Protein 7Y4I (pdb70)

Secondary structure (DSSP, 8-state):
----PPP------SPPP--HHHHHHHHHHHTT-HHHHHHHHHHHHHH-TT-HHHHHHHHHHHHHTT-HHHHHHHHHHHHHH-TT-HHHHHHHHHHHHHTT-HHHHHHHHHHHHHH-TT-HHHHHHHHHHHHHHHHHHHHTT-HHHHHHHHHHHHHH-TT-HHHHHHHHHHHHHTT-HHHHHHHHHHHHHH-TT-HHHHHHHHHHHHHTT-HHHHHHHHHHHHHH-TT-HHHHHHHHHHHHHHHHHHHTTT-HHHHHHHHHHHHHH-TT-HHHHHHHHHHHHHTT-HHHHHHHHHHHHHH-TT-HHHHHHHHHHHHTTT-HHHHHHHHHHHHHH-TT-HHHHHHHHHHHHHHT-HHHHHHHHHHHHHH-TT-HHHHHHHHHHHHHHT-HHHHHHHHHHHHHH-TT-HHHHHHHHHHHTTT---SSSHHHHHHHHHHHHHHHTSPPP--------TTS-EEEEEEES--SSSTTHHHHHHHHHS---SSEEEEEEE--SS--HHHHHHHHHHHHHT-EEEE-TT--HHHHHHHHHHTT-SEEEE--TTSTT--HHHHHT--SSEEEE-SS-SS----TT--EEEEETTTS-TT-----SSEEEEESS-S------TT--PPPPPTHHHHSS-EEEE-S-TTT--HHHHHHHHHHHHHSTT-EEEEE-GGGGSHHHHHHHHHHHHHTT--GGGEEEEPP---HHHHHHGGGG-SEEE--SSS--SHHHHHHHHTT--EEEE--SSGGGSHHHHHHHHHT-GGGEESSHHHHHHHHHHHTT-HHHHHHHHHHHHHHHHHSTTS-HHHHHHHHHHHHHHHHHHHHH-/----------SPPP--HHHHHHTT-HHHHHHHHHHHHHH-TT-HHHHHHHHHHHHHTT-HHHHHHHHHHHHHHSSS-HHHHHHHHHHHHHHT-HHHHHHHHHHHHHH-TT-HHHHHHHHHHHHHHHHHHHHTT-HHHHHHHHHHHHHH-TT-HHHHHHHHHHHHHTT-HHHHHHHHHHHHHH-TT-HHHHHHHHHHHHHTT-HHHHHHHHHHHHHH-TT-HHHHHHHHHHHHHHHHHHHHTT-HHHHHHHHHHHHHH-TT-HHHHHHHHHHHHHTT-HHHHHHHHHHHHHH-TT-HHHHHHHHHHHHTTT-HHHHHHHHHHHHTT-TT-HHHHHHHHHHHHHHT-HHHHHHHHHHHHHH-TT-HHHHHHHHHHHHHTT-HHHHHHHHHHHHHH-TT-HHHHHHHHHHHTTT---SSSHHHHHHHHHHHHHHHTS-----------TTS-EEEEEEES--SSSHHHHHHHHHHHH--TTTEEEEEEE--SS--HHHHHHHHHHHHHT-EEEE-TT--HHHHHHHHHHTT-SEEEES-TTSTT--HHHHHT--SSEEEE-SS-SS----TT--EEEEETTTS-TT-----SSEEEEESS-S------TTS-PPPPPHHHHHSS-EEEE-S-GGG--HHHHHHHHHHHHHSTT-EEEEEEGGGGSHHHHHHHHHHHHTTT--GGGEEEEEP-S-HHHHHTGGGG-SEEE--SSS--SHHHHHHHHTT--EEEE--SSHHHHHHHHHHHHHT-GGGEESSHHHHHHHHHHHHH-HHHHHHHHHHHHHHHHSSTTT-HHHHHHHHHHHHHHHHHHHHHT-

GO terms:
  GO:0036066 protein O-linked glycosylation via fucose (P, IDA)
  GO:0046922 peptide-O-fucosyltransferase activity (F, IDA)
  GO:0005634 nucleus (C, EXP)
  GO:0005737 cytopl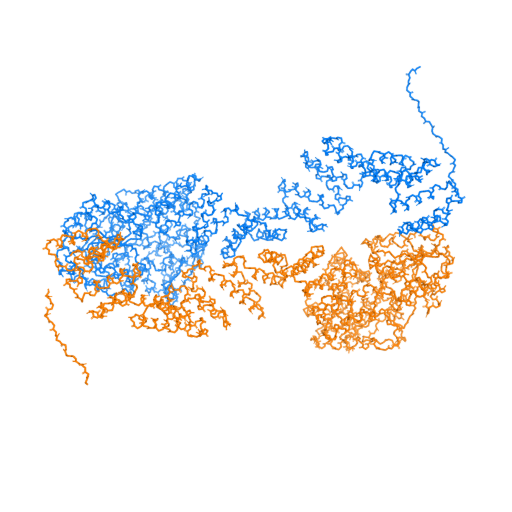asm (C, EXP)
  GO:0005515 protein binding (F, IPI)
  GO:0005634 nucleus (C, IDA)
  GO:0005737 cytoplasm (C, IDA)
  GO:0016262 protein N-acetylglucosaminyltransferase activity (F, TAS)
  GO:0005634 nucleus (C, TAS)
  GO:0009740 gibberellic acid mediated signaling pathway (P, TAS)
  GO:0009938 negative regulation of gibberellic acid mediated signaling pathway (P, IGI)
  GO:0009736 cytokinin-activated signaling pathway (P, IMP)
  GO:2000377 regulation of reactive oxygen species metabolic process (P, IMP)

B-factor: mean 86.93, std 27.13, range [17.06, 190.34]

Foldseek 3Di:
DDDDDDDDDDDDDDDDDDDDLLVVLVVCVVVVVLVVSLVSLVVVCVVPVLPLSSLQSNLVSVVVVVPQVVSVVSLVSSCVSPVLALSSLQVNLVSCVVVPVLVSNLVSLVSSCVSPVPPVSSLVVNLVSLLVVLVVCVVVVVNVVSLVSLVVNCVSPVLALVSLQVNLVSCVVVVVNVSSLVSLVSSCVSPVLPLVSLLVNLVSCVVVPNLVSSLVSLVSSCVNPVVPLVSLLVNLVSLQVVLVVVVVVPCNPVSLVSLVVSCVSPVQPLSSLQVNLVSCVVVVVNVVSLVSLVSSCVSPVLPLVSLLVNLVSVVVVVVLVSSLVSLVSSCVNVVQDLSSLQVNLLSCLVVLVLVSSLVSLVSSCVSPVLPLVSLQSNLVSCVQLQNLVVSLVSLVSSCVSPVLDLSSLLSNLQSCLLPDFQPDQVSQVSLQVNQVVLLVPAAADPDAPFDQDLQAQAEEEEEEQQQAPHLLVQFVVQCLQAADCPSYNYEYAHQHPDHDPSNVVSQVSSVVNPHHYHDCHPPQLVSVLVVCRVVSHAEYEYEAQSHPPGSCSSQSNLSHQAYEYANHGQAANSHLSHAEYEFACQLPNPPFPHDYSHHYDHFPAGSTAGDDDPLQDAAAFACCVVPVAAEEEFADRSNSCDLVVLLLVLVLCVVGDPYAYEYEYQSVVPVVSVCVVQVSSVVSPDHNVRYHYHYDDPDNNVVLVCLSVHLAYEFGPPQTDQSRCVSNLLNLHHYAAEAHRGSSRRNVCSLCVQLPHNVSYAHDSVRNSVSSVVVRPPSVVSSVRSNPSNVSSCVGPNHNRNVVRVRVVVVVSVVSVVSSVD/DDDDDDDDDDDDDDDPLVVVVVVVVLPVSLVVLVVVCVVPVLPLVSLLSNLVSVVVVVNLVVSLVSLVVSCVSPPLALSSLQVNLVSCVVVPNLVVSLVSLVSSCVSPVPPLSSLLSNLVSLLVVLVVCVVVVVNVVSLVSLVVNCVSPVLDLSSLQSNLVVCVVVPVNVSSLVSLVSSCVSPVLDLSSLQVNLVSCVVVPNLVSSLVSLVSNCVNPVVPLVSLLVNLVSLQVVLVVVVVVPDLVVSLVSLVVSCVSPVQPLSSLQSNLVSVVVVVVNVVSLVSLVSSCVSPVLPLVSLQVNLVSVVLVVVLVSSLVSLVSSCVNVVLPLSSLLSNLLSCLVVLVLVSSLVSLVSSCVSPVLPLVSLQVNLVSCLQLQNLVSSLVSLVSSCVSPVLPLRSLLVNLQSCLLPDQPPDAPSVVSLQVNQVVLLVVAAADDDAPADQDQQAQAEAEEEEQAQAPDLVVQFVVLCLQQPQCVRYAYAYAHQHSDHDPSNVVSVVSSVVNPHHYHDCHPPQLCVVLVVCRVVVHAEYEYEAQSHPPGSCSSLSRLSHLAYEYENHGQAASSHLSHAEYEFACQLQNPPFPHDHNHHYDHFPQGSTAGADDPLQDAQAFQCCVVPVAAEEEFADRSNNCDLVNLLLVLLLPVLGPLYAYEYEGASVVPVVSVVVVQVSNVVSVDHDVRYHYHYDDDDNNVVLVVCNVHLAYEFGPPQTDQSRQVSCLQSLHHYQAEAGNGSRRRNVCSVCVQLPNNVSYHDDSVRSSVSSVVSRPDVVVSRVSSNCRNVSRCPTRNHDSNVRNVRVVVSVSVSSNCVSVPD

Sequence (1637 aa):
FSNGSRSSSSSAGVLSPSNDTLSYANILRARNKFADALALYEAMLEKDSKNVEAHIGKGICLQTQNKGNLAFDCFSEAIRLDPHNACALTHCGILHKEEGRLVEAAESYQKALMADASYKPAAECLAIVLTDLGTSLKLAGNTQEGIQKYYEALKIDPHYAPAYYNLGVVYSEMMQYDNALSCYEKAALERPMYAEAYCNMGVIYKNRGDLEMAITCYERCLAVSPNFEIAKNNMAIALTDLGTKVKLEGDVTQGVAYYKKALYYNWHYADAMYNLGVAYGEMLKFDMAIVFYELAFHFNPHCAEACNNLGVLYKDRDNLDKAVECYQMALSIKPNFAQSLNNLGVVYTVQGKMDAAASMIEKAILANPTYAEAFNNLGVLYRDAGNITMAIDAYEECLKIDPDSRNAGQNRLLAMNYINEGLDDKLFEAHRDWGWRFTRLHPQYTSWDNLKDPERPITIGYISPDFFTHSVSYFIEAPLTHHDYTKYKVVVYSAVVKADAKTYRFRDKVLKKGGVWKDIYGIDEKKIASMVREDKIDILVELTGHTANNKLGTMACRPAPVQVTWIGYPNTTGLPTVDYRITDSLADPPDTKQKQVEELVRLPDCFLCYTPSPEAGPVSPTPALSNGFVTFGSFNNLAKITPKVLQVWARILCAVPNSRLVVKCKPFCCDSIRQRFLTTLEQLGLESKRVDLLPLILFNHDHMQAYSLMDISLDTFPYAGTTTTCESLYMGVPCVTMAGSVHAHNVGVSLLTKVGLGHLVAKNEDEYVQLSVDLASDVTALSKLRMSLRDLMAGSPVCNGPSFAVGLESAYRNMWKKYCKGGSRSSSSSAGVLSPSYANILRARNKFADALALYEAMLEKDSKNVEAHIGKGICLQTQNKGNLAFDCFSEAIRLDPHNACALTHCGILHKEEGRLVEAAESYQKALMADASYKPAAECLAIVLTDLGTSLKLAGNTQEGIQKYYEALKIDPHYAPAYYNLGVVYSEMMQYDNALSCYEKAALERPMYAEAYCNMGVIYKNRGDLEMAITCYERCLAVSPNFEIAKNNMAIALTDLGTKVKLEGDVTQGVAYYKKALYYNWHYADAMYNLGVAYGEMLKFDMAIVFYELAFHFNPHCAEACNNLGVLYKDRDNLDKAVECYQMALSIKPNFAQSLNNLGVVYTVQGKMDAAASMIEKAILANPTYAEAFNNLGVLYRDAGNITMAIDAYEECLKIDPDSRNAGQNRLLAMNYINEGLDDKLFEAHRDWGWRFTRLHPQYTSWDNLKDPERPITIGYISPDFFTHSVSYFIEAPLTHHDYTKYKVVVYSAVVKADAKTYRFRDKVLKKGGVWKDIYGIDEKKIASMVREDKIDILVELTGHTANNKLGTMACRPAPVQVTWIGYPNTTGLPTVDYRITDSLADPPDTKQKQVEELVRLPDCFLCYTPSPEAGPVSPTPALSNGFVTFGSFNNLAKITPKVLQVWARILCAVPNSRLVVKCKPFCCDSIRQRFLTTLEQLGLESKRVDLLPLILFNHDHMQAYSLMDISLDTFPYAGTTTTCESLYMGVPCVTMAGSVHAHNVGVSLLTKVGLGHLVAKNEDEYVQLSVDLASDVTALSKLRMSLRDLMAGSPVCNGPSFAVGLESAYRNMWKKYCKGE

InterPro domains:
  IPR006597 Sel1-like repeat [SM00671] (186-217)
  IPR006597 Sel1-like repeat [SM00671] (220-251)
  IPR006597 Sel1-like repeat [SM00671] (295-326)
  IPR006597 Sel1-like repeat [SM00671] (329-360)
  IPR011990 Tetratricopeptide-like helical domain superfamily [G3DSA:1.25.40.10] (24-156)
  IPR011990 Tetratricopeptide-like helical domain superfamily [G3DSA:1.25.40.10] (157-190)
  IPR011990 Tetratricopeptide-like helical domain superfamily [G3DSA:1.25.40.10] (191-260)
  IPR011990 Tetratricopeptide-like helical domain superfamily [G3DSA:1.25.40.10] (261-459)
  IPR011990 Tetratricopeptide-like helical domain superfamily [SSF48452] (37-269)
  IPR011990 Tetratricopeptide-like helical domain superfamily [SSF48452] (261-798)
  IPR019734 Tetratricopeptide repeat [PF00515] (186-212)
  IPR019734 Tetratricopeptide repeat [PF00515] (220-253)
  IPR019734 Tetratricopeptide repeat [PF00515] (329-362)
  IPR019734 Tetratricopeptide repeat [PF00515] (397-429)
  IPR019734 Tetratricopeptide repeat [PF13181] (295-323)
  IPR019734 Tetratricopeptide repeat [PS50005] (77-110)
  IPR019734 Tetratricopeptide repeat [PS50005] (152-185)
  IPR019734 Tetratricopeptide repeat [PS50005] (186-219)
  IPR019734 Tetratricopeptide repeat [PS50005] (220-253)
  IPR019734 Tetratricopeptide repeat [PS50005] (295-328)

Structure (mmCIF, N/CA/C/O backbone):
data_7Y4I
#
_entry.id   7Y4I
#
_cell.length_a   127.735
_cell.length_b   130.677
_cell.length_c   141.368
_cell.angle_alpha   90.000
_cell.angle_beta   90.000
_cell.angle_gamma   90.000
#
_symmetry.space_group_name_H-M   'P 21 21 21'
#
loop_
_entity.id
_entity.type
_entity.pdbx_description
1 polymer 'Probable UDP-N-acetylglucosamine--peptide N-acetylglucosaminyltransferase SPINDLY'
2 non-polymer "GUANOSINE-5'-DIPHOSPHATE"
3 water water
#
loop_
_atom_site.group_PDB
_atom_site.id
_atom_site.type_symbol
_atom_site.label_atom_id
_atom_site.label_alt_id
_atom_site.label_comp_id
_atom_site.label_asym_id
_atom_site.label_entity_id
_atom_site.label_seq_id
_atom_site.pdbx_PDB_ins_code
_atom_site.Cartn_x
_atom_site.Cartn_y
_atom_site.Cartn_z
_atom_site.occupancy
_atom_site.B_iso_or_equiv
_atom_site.auth_seq_id
_atom_site.auth_comp_id
_atom_site.auth_asym_id
_atom_site.auth_atom_id
_atom_site.pdbx_PDB_model_num
ATOM 1 N N . PHE A 1 20 ? 81.20300 -1.30900 83.46700 1.000 153.36042 20 PHE A N 1
ATOM 2 C CA . PHE A 1 20 ? 80.40500 -2.25700 82.69800 1.000 150.36908 20 PHE A CA 1
ATOM 3 C C . PHE A 1 20 ? 80.90700 -2.35900 81.25700 1.000 153.28835 20 PHE A C 1
ATOM 4 O O . PHE A 1 20 ? 80.53700 -1.55300 80.40100 1.000 152.59651 20 PHE A O 1
ATOM 12 N N . SER A 1 21 ? 81.76100 -3.35000 80.99500 1.000 153.64304 21 SER A N 1
ATOM 13 C CA . SER A 1 21 ? 82.28800 -3.54600 79.64800 1.000 152.80781 21 SER A CA 1
ATOM 14 C C . SER A 1 21 ? 81.14900 -3.83300 78.67900 1.000 151.51539 21 SER A C 1
ATOM 15 O O . SER A 1 21 ? 80.45500 -4.84600 78.80100 1.000 156.20468 21 SER A O 1
ATOM 18 N N . ASN A 1 22 ? 80.96600 -2.93900 77.71200 1.000 146.95775 22 ASN A N 1
ATOM 19 C CA . ASN A 1 22 ? 79.84600 -3.02400 76.78800 1.000 145.70663 22 ASN A CA 1
ATOM 20 C C . ASN A 1 22 ? 80.27400 -2.44400 75.44900 1.000 142.65025 22 ASN A C 1
ATOM 21 O O . ASN A 1 22 ? 81.37900 -1.91700 75.30000 1.000 142.12743 22 ASN A O 1
ATOM 26 N N . GLY A 1 23 ? 79.38000 -2.54800 74.46800 1.000 138.17174 23 GLY A N 1
ATOM 27 C CA . GLY A 1 23 ? 79.63500 -2.04400 73.13700 1.000 133.21526 23 GLY A CA 1
ATOM 28 C C . GLY A 1 23 ? 79.13300 -0.62900 72.94900 1.000 130.13670 23 GLY A C 1
ATOM 29 O O . GLY A 1 23 ? 78.75100 0.06300 73.89500 1.000 130.15109 23 GLY A O 1
ATOM 30 N N . SER A 1 24 ? 79.13700 -0.20100 71.68700 1.000 129.53048 24 SER A N 1
ATOM 31 C CA . SER A 1 24 ? 78.74400 1.15800 71.33600 1.000 128.97896 24 SER A CA 1
ATOM 32 C C . SER A 1 24 ? 77.37100 1.49200 71.90600 1.000 125.16177 24 SER A C 1
ATOM 33 O O . SER A 1 24 ? 76.50100 0.62700 72.03800 1.000 121.96166 24 SER A O 1
ATOM 36 N N . ARG A 1 25 ? 77.19000 2.75700 72.26800 1.000 123.21141 25 ARG A N 1
ATOM 37 C CA . ARG A 1 25 ? 75.89800 3.22600 72.73400 1.000 123.32065 25 ARG A CA 1
ATOM 38 C C . ARG A 1 25 ? 75.03900 3.66100 71.54900 1.000 123.31875 25 ARG A C 1
ATOM 39 O O . ARG A 1 25 ? 75.49000 3.71800 70.40100 1.000 121.55983 25 ARG A O 1
ATOM 47 N N . SER A 1 26 ? 73.77900 3.96500 71.83800 1.000 122.34970 26 SER A N 1
ATOM 48 C CA . SER A 1 26 ? 72.88000 4.44800 70.80200 1.000 118.30788 26 SER A CA 1
ATOM 49 C C . SER A 1 26 ? 73.25900 5.86700 70.39000 1.000 110.60442 26 SER A C 1
ATOM 50 O O . SER A 1 26 ? 73.69300 6.67800 71.21400 1.000 108.68305 26 SER A O 1
ATOM 53 N N . SER A 1 27 ? 73.09000 6.16400 69.10600 1.000 102.58957 27 SER A N 1
ATOM 54 C CA . SER A 1 27 ? 73.47700 7.44400 68.52900 1.000 94.72188 27 SER A CA 1
ATOM 55 C C . SER A 1 27 ? 72.23800 8.27500 68.22400 1.000 85.79767 27 SER A C 1
ATOM 56 O O . SER A 1 27 ? 71.29100 7.78400 67.60100 1.000 88.06701 27 SER A O 1
ATOM 59 N N . SER A 1 28 ? 72.25500 9.53000 68.65600 1.000 77.89835 28 SER A N 1
ATOM 60 C CA . SER A 1 28 ? 71.20600 10.48700 68.34200 1.000 73.71392 28 SER A CA 1
ATOM 61 C C . SER A 1 28 ? 71.72400 11.45000 67.28500 1.000 73.42956 28 SER A C 1
ATOM 62 O O . SER A 1 28 ? 72.85600 11.93300 67.37400 1.000 76.26927 28 SER A O 1
ATOM 65 N N . SER A 1 29 ? 70.89900 11.71800 66.27700 1.000 72.50269 29 SER A N 1
ATOM 66 C CA . SER A 1 29 ? 71.32200 12.48500 65.11300 1.000 72.76667 29 SER A CA 1
ATOM 67 C C . SER A 1 29 ? 70.63800 13.84700 65.09600 1.000 67.22611 29 SER A C 1
ATOM 68 O O . SER A 1 29 ? 69.41800 13.94100 65.27200 1.000 63.34740 29 SER A O 1
ATOM 71 N N . SER A 1 30 ? 71.42600 14.89400 64.87200 1.000 64.17399 30 SER A N 1
ATOM 72 C CA . SER A 1 30 ? 70.92300 16.25400 64.75800 1.000 63.56274 30 SER A CA 1
ATOM 73 C C . SER A 1 30 ? 70.79600 16.64500 63.29100 1.000 62.07956 30 SER A C 1
ATOM 74 O O . SER A 1 30 ? 71.48600 16.10300 62.42300 1.000 61.45564 30 SER A O 1
ATOM 77 N N . ALA A 1 31 ? 69.90400 17.59300 63.02100 1.000 61.71192 31 ALA A N 1
ATOM 78 C CA . ALA A 1 31 ? 69.72000 18.09500 61.66800 1.000 58.89765 31 ALA A CA 1
ATOM 79 C C . ALA A 1 31 ? 70.72400 19.19800 61.36500 1.000 59.74530 31 ALA A C 1
ATOM 80 O O . ALA A 1 31 ? 71.21800 19.88500 62.26400 1.000 61.68349 31 ALA A O 1
ATOM 82 N N . GLY A 1 32 ? 71.01800 19.37100 60.07800 1.000 61.04818 32 GLY A N 1
ATOM 83 C CA . GLY A 1 32 ? 71.99000 20.34600 59.63400 1.000 62.50167 32 GLY A CA 1
ATOM 84 C C . GLY A 1 32 ? 71.35800 21.70000 59.38600 1.000 61.15476 32 GLY A C 1
ATOM 85 O O . GLY A 1 32 ? 70.19700 21.95100 59.71600 1.000 61.13341 32 GLY A O 1
ATOM 86 N N . VAL A 1 33 ? 72.15600 22.59500 58.79600 1.000 60.82650 33 VAL A N 1
ATOM 87 C CA . VAL A 1 33 ? 71.63000 23.89600 58.40400 1.000 66.18599 33 VAL A CA 1
ATOM 88 C C . VAL A 1 33 ? 70.50400 23.71200 57.38500 1.000 68.45375 33 VAL A C 1
ATOM 89 O O . VAL A 1 33 ? 70.46700 22.73400 56.62700 1.000 69.68601 33 VAL A O 1
ATOM 93 N N . LEU A 1 34 ? 69.56700 24.65600 57.38400 1.000 73.38165 34 LEU A N 1
ATOM 94 C CA . LEU A 1 34 ? 68.38900 24.53700 56.53800 1.000 75.05427 34 LEU A CA 1
ATOM 95 C C . LEU A 1 34 ? 68.77000 24.67300 55.07100 1.000 79.41990 34 LEU A C 1
ATOM 96 O O . LEU A 1 34 ? 69.65700 25.45300 54.71200 1.000 78.07994 34 LEU A O 1
ATOM 101 N N . SER A 1 35 ? 68.10300 23.89400 54.22400 1.000 86.95497 35 SER A N 1
ATOM 102 C CA . SER A 1 35 ? 68.29700 24.02800 52.79100 1.000 94.21996 35 SER A CA 1
ATOM 103 C C . SER A 1 35 ? 67.93300 25.44900 52.35700 1.000 103.28765 35 SER A C 1
ATOM 104 O O . SER A 1 35 ? 67.01400 26.06200 52.91200 1.000 101.98628 35 SER A O 1
ATOM 107 N N . PRO A 1 36 ? 68.63900 26.00200 51.37600 1.000 111.33589 36 PRO A N 1
ATOM 108 C CA . PRO A 1 36 ? 68.44200 27.41100 51.02900 1.000 109.13830 36 PRO A CA 1
ATOM 109 C C . PRO A 1 36 ? 67.19200 27.61400 50.18700 1.000 108.64015 36 PRO A C 1
ATOM 110 O O . PRO A 1 36 ? 66.63200 26.68200 49.60600 1.000 107.72866 36 PRO A O 1
ATOM 114 N N . SER A 1 37 ? 66.75900 28.86900 50.13800 1.000 108.71907 37 SER A N 1
ATOM 115 C CA . SER A 1 37 ? 65.54700 29.24300 49.41900 1.000 107.57956 37 SER A CA 1
ATOM 116 C C . SER A 1 37 ? 65.76200 29.23100 47.90600 1.000 103.91232 37 SER A C 1
ATOM 117 O O . SER A 1 37 ? 66.84000 28.88200 47.42200 1.000 101.83580 37 SER A O 1
ATOM 120 N N . ASN A 1 44 ? 70.11000 30.08500 38.25500 1.000 151.27210 44 ASN A N 1
ATOM 121 C CA . ASN A 1 44 ? 68.88100 29.40100 37.87400 1.000 151.22276 44 ASN A CA 1
ATOM 122 C C . ASN A 1 44 ? 68.68900 29.37400 36.36200 1.000 152.92732 44 ASN A C 1
ATOM 123 O O . ASN A 1 44 ? 68.52200 28.30800 35.77200 1.000 151.99042 44 ASN A O 1
ATOM 128 N N . ASP A 1 45 ? 68.71500 30.55700 35.74200 1.000 155.64031 45 ASP A N 1
ATOM 129 C CA . ASP A 1 45 ? 68.35000 30.66000 34.33200 1.000 156.76486 45 ASP A CA 1
ATOM 130 C C . ASP A 1 45 ? 69.38000 29.99100 33.42900 1.000 158.82581 45 ASP A C 1
ATOM 131 O O . ASP A 1 45 ? 69.01400 29.28700 32.48000 1.000 161.05775 45 ASP A O 1
ATOM 136 N N . THR A 1 46 ? 70.67000 30.19800 33.69900 1.000 152.32291 46 THR A N 1
ATOM 137 C CA . THR A 1 46 ? 71.69100 29.53100 32.89700 1.000 147.44585 46 THR A CA 1
ATOM 138 C C . THR A 1 46 ? 71.76800 28.04600 33.23200 1.000 142.59850 46 THR A C 1
ATOM 139 O O . THR A 1 46 ? 72.02800 27.21700 32.35200 1.000 141.08441 46 THR A O 1
ATOM 143 N N . LEU A 1 47 ? 71.55300 27.69500 34.50400 1.000 139.53490 47 LEU A N 1
ATOM 144 C CA . LEU A 1 47 ? 71.50500 26.29000 34.89400 1.000 132.09805 47 LEU A CA 1
ATOM 145 C C . LEU A 1 47 ? 70.31500 25.58200 34.25700 1.000 130.67514 47 LEU A C 1
ATOM 146 O O . LEU A 1 47 ? 70.43500 24.43500 33.81000 1.000 130.05286 47 LEU A O 1
ATOM 151 N N . SER A 1 48 ? 69.15500 26.24400 34.21500 1.000 129.20256 48 SER A N 1
ATOM 152 C CA . SER A 1 48 ? 67.98600 25.64400 33.58000 1.000 127.39792 48 SER A CA 1
ATOM 153 C C . SER A 1 48 ? 68.18300 25.49800 32.07600 1.000 126.46935 48 SER A C 1
ATOM 154 O O . SER A 1 48 ? 67.82100 24.46700 31.49500 1.000 127.37478 48 SER A O 1
ATOM 157 N N . TYR A 1 49 ? 68.73400 26.52600 31.42300 1.000 121.52063 49 TYR A N 1
ATOM 158 C CA . TYR A 1 49 ? 69.01600 26.42700 29.99400 1.000 118.73862 49 TYR A CA 1
ATOM 159 C C . TYR A 1 49 ? 69.97800 25.28100 29.70400 1.000 120.73198 49 TYR A C 1
ATOM 160 O O . TYR A 1 49 ? 69.71300 24.43700 28.84100 1.000 121.62828 49 TYR A O 1
ATOM 169 N N . ALA A 1 50 ? 71.09100 25.22000 30.44300 1.000 118.89164 50 ALA A N 1
ATOM 170 C CA . ALA A 1 50 ? 72.09600 24.18900 30.19900 1.000 114.88032 50 ALA A CA 1
ATOM 171 C C . ALA A 1 50 ? 71.52800 22.79000 30.41000 1.000 113.08921 50 ALA A C 1
ATOM 172 O O . ALA A 1 50 ? 71.84900 21.86100 29.65900 1.000 113.11345 50 ALA A O 1
ATOM 174 N N . ASN A 1 51 ? 70.68600 22.61900 31.43200 1.000 112.17061 51 ASN A N 1
ATOM 175 C CA . ASN A 1 51 ? 70.12800 21.30200 31.72300 1.000 113.96398 51 ASN A CA 1
ATOM 176 C C . ASN A 1 51 ? 69.18700 20.84000 30.61800 1.000 114.83120 51 ASN A C 1
ATOM 177 O O . ASN A 1 51 ? 69.13800 19.64600 30.29700 1.000 117.50121 51 ASN A O 1
ATOM 182 N N . ILE A 1 52 ? 68.42300 21.76500 30.03200 1.000 115.88598 52 ILE A N 1
ATOM 183 C CA . ILE A 1 52 ? 67.54800 21.40300 28.92000 1.000 116.01548 52 ILE A CA 1
ATOM 184 C C . ILE A 1 52 ? 68.36900 21.09500 27.67100 1.000 113.67627 52 ILE A C 1
ATOM 185 O O . ILE A 1 52 ? 68.05700 20.16000 26.92400 1.000 112.48152 52 ILE A O 1
ATOM 190 N N . LEU A 1 53 ? 69.43400 21.86600 27.43000 1.000 111.88449 53 LEU A N 1
ATOM 191 C CA . LEU A 1 53 ? 70.34800 21.54000 26.33700 1.000 110.44536 53 LEU A CA 1
ATOM 192 C C . LEU A 1 53 ? 70.95100 20.15200 26.52700 1.000 109.60979 53 LEU A C 1
ATOM 193 O O . LEU A 1 53 ? 71.07400 19.38000 25.56800 1.000 110.77337 53 LEU A O 1
ATOM 198 N N . ARG A 1 54 ? 71.31300 19.81200 27.76600 1.000 104.83622 54 ARG A N 1
ATOM 199 C CA . ARG A 1 54 ? 71.88700 18.50000 28.04900 1.000 104.75654 54 ARG A CA 1
ATOM 200 C C . ARG A 1 54 ? 70.83800 17.40100 27.91900 1.000 109.45059 54 ARG A C 1
ATOM 201 O O . ARG A 1 54 ? 71.13600 16.30400 27.43200 1.000 104.16026 54 ARG A O 1
ATOM 209 N N . ALA A 1 55 ? 69.60400 17.67600 28.35100 1.000 117.27852 55 ALA A N 1
ATOM 210 C CA . ALA A 1 55 ? 68.54700 16.67200 28.28700 1.000 127.41302 55 ALA A CA 1
ATOM 211 C C . ALA A 1 55 ? 68.17800 16.32800 26.84800 1.000 127.67460 55 ALA A C 1
ATOM 212 O O . ALA A 1 55 ? 67.69500 15.22100 26.58500 1.000 133.94657 55 ALA A O 1
ATOM 214 N N . ARG A 1 56 ? 68.38800 17.25100 25.90800 1.000 121.77148 56 ARG A N 1
ATOM 215 C CA . ARG A 1 56 ? 68.11700 17.00700 24.49600 1.000 128.91702 56 ARG A CA 1
ATOM 216 C C . ARG A 1 56 ? 69.39300 16.72900 23.71000 1.000 131.78834 56 ARG A C 1
ATOM 217 O O . ARG A 1 56 ? 69.45700 17.01000 22.50800 1.000 132.74974 56 ARG A O 1
ATOM 225 N N . ASN A 1 57 ? 70.42000 16.20500 24.37900 1.000 124.84586 57 ASN A N 1
ATOM 226 C CA . ASN A 1 57 ? 71.67400 15.75500 23.78100 1.000 120.71672 57 ASN A CA 1
ATOM 227 C C . ASN A 1 57 ? 72.48400 16.88600 23.15100 1.000 117.25175 57 ASN A C 1
ATOM 228 O O . ASN A 1 57 ? 73.48800 16.61900 22.48000 1.000 116.91131 57 ASN A O 1
ATOM 233 N N . LYS A 1 58 ? 72.09000 18.14400 23.35800 1.000 115.34342 58 LYS A N 1
ATOM 234 C CA . LYS A 1 58 ? 72.86600 19.29100 22.88000 1.000 112.38092 58 LYS A CA 1
ATOM 235 C C . LYS A 1 58 ? 73.99600 19.53700 23.87500 1.000 109.27530 58 LYS A C 1
ATOM 236 O O . LYS A 1 58 ? 73.98500 20.47900 24.67200 1.000 108.91656 58 LYS A O 1
ATOM 242 N N . PHE A 1 59 ? 75.00600 18.66900 23.80700 1.000 105.39253 59 PHE A N 1
ATOM 243 C CA . PHE A 1 59 ? 76.01200 18.60900 24.86000 1.000 105.14720 59 PHE A CA 1
ATOM 244 C C . PHE A 1 59 ? 77.06800 19.69800 24.71000 1.000 107.82933 59 PHE A C 1
ATOM 245 O O . PHE A 1 59 ? 77.46400 20.31600 25.70500 1.000 109.93060 59 PHE A O 1
ATOM 253 N N . ALA A 1 60 ? 77.54300 19.94200 23.48600 1.000 108.78620 60 ALA A N 1
ATOM 254 C CA . ALA A 1 60 ? 78.59600 20.93600 23.29200 1.000 107.35836 60 ALA A CA 1
ATOM 255 C C . ALA A 1 60 ? 78.12800 22.33400 23.68300 1.000 108.40054 60 ALA A C 1
ATOM 256 O O . ALA A 1 60 ? 78.91000 23.13300 24.21200 1.000 106.67691 60 ALA A O 1
ATOM 258 N N . ASP A 1 61 ? 76.85400 22.64800 23.43500 1.000 110.04163 61 ASP A N 1
ATOM 259 C CA . ASP A 1 61 ? 76.33200 23.96000 23.81000 1.000 108.63495 61 ASP A CA 1
ATOM 260 C C . ASP A 1 61 ? 76.19300 24.08900 25.32200 1.000 104.28659 61 ASP A C 1
ATOM 261 O O . ASP A 1 61 ? 76.46900 25.15400 25.88700 1.000 101.09191 61 ASP A O 1
ATOM 266 N N . ALA A 1 62 ? 75.75900 23.01700 25.99100 1.000 104.26091 62 ALA A N 1
ATOM 267 C CA . ALA A 1 62 ? 75.60900 23.04800 27.44300 1.000 99.55602 62 ALA A CA 1
ATOM 268 C C . ALA A 1 62 ? 76.95900 23.17400 28.13800 1.000 97.75792 62 ALA A C 1
ATOM 269 O O . ALA A 1 62 ? 77.08700 23.90300 29.12900 1.000 96.64872 62 ALA A O 1
ATOM 271 N N . LEU A 1 63 ? 77.97100 22.45800 27.63700 1.000 97.03053 63 LEU A N 1
ATOM 272 C CA . LEU A 1 63 ? 79.30900 22.51700 28.22100 1.000 94.90045 63 LEU A CA 1
ATOM 273 C C . LEU A 1 63 ? 79.82500 23.95100 28.28400 1.000 97.64233 63 LEU A C 1
ATOM 274 O O . LEU A 1 63 ? 80.50200 24.33300 29.24600 1.000 98.88565 63 LEU A O 1
ATOM 279 N N . ALA A 1 64 ? 79.51800 24.75800 27.26500 1.000 100.24866 64 ALA A N 1
ATOM 280 C CA . ALA A 1 64 ? 79.93400 26.15800 27.27000 1.000 102.91927 64 ALA A CA 1
ATOM 281 C C . ALA A 1 64 ? 79.36300 26.90100 28.47200 1.000 105.33808 64 ALA A C 1
ATOM 282 O O . ALA A 1 64 ? 80.09100 27.59600 29.19000 1.000 104.46890 64 ALA A O 1
ATOM 284 N N . LEU A 1 65 ? 78.05600 26.75900 28.71000 1.000 107.93957 65 LEU A N 1
ATOM 285 C CA . LEU A 1 65 ? 77.42100 27.47400 29.81400 1.000 110.79906 65 LEU A CA 1
ATOM 286 C C . LEU A 1 65 ? 77.91900 26.97500 31.16400 1.000 107.06020 65 LEU A C 1
ATOM 287 O O . LEU A 1 65 ? 78.13200 27.77300 32.08400 1.000 108.69818 65 LEU A O 1
ATOM 292 N N . TYR A 1 66 ? 78.08100 25.65700 31.31100 1.000 98.91073 66 TYR A N 1
ATOM 293 C CA . TYR A 1 66 ? 78.65100 25.11700 32.54100 1.000 95.02404 66 TYR A CA 1
ATOM 294 C C . TYR A 1 66 ? 80.01200 25.73900 32.83100 1.000 96.94154 66 TYR A C 1
ATOM 295 O O . TYR A 1 66 ? 80.24400 26.26400 33.92600 1.000 103.13877 66 TYR A O 1
ATOM 304 N N . GLU A 1 67 ? 80.91100 25.72400 31.84100 1.000 95.37836 67 GLU A N 1
ATOM 305 C CA . GLU A 1 67 ? 82.24200 26.29900 32.02600 1.000 93.03507 67 GLU A CA 1
ATOM 306 C C . GLU A 1 67 ? 82.16300 27.75000 32.48000 1.000 92.46122 67 GLU A C 1
ATOM 307 O O . GLU A 1 67 ? 82.98300 28.20200 33.28800 1.000 91.67606 67 GLU A O 1
ATOM 313 N N . ALA A 1 68 ? 81.18200 28.49700 31.96600 1.000 92.98142 68 ALA A N 1
ATOM 314 C CA . ALA A 1 68 ? 81.01500 29.88600 32.37900 1.000 95.26059 68 ALA A CA 1
ATOM 315 C C . ALA A 1 68 ? 80.55100 29.99300 33.82500 1.000 100.80048 68 ALA A C 1
ATOM 316 O O . ALA A 1 68 ? 80.93000 30.93800 34.52600 1.000 100.82422 68 ALA A O 1
ATOM 318 N N . MET A 1 69 ? 79.71800 29.05600 34.28200 1.000 104.81094 69 MET A N 1
ATOM 319 C CA . MET A 1 69 ? 79.30000 29.06800 35.68000 1.000 105.73226 69 MET A CA 1
ATOM 320 C C . MET A 1 69 ? 80.47900 28.81700 36.61200 1.000 106.14047 69 MET A C 1
ATOM 321 O O . MET A 1 69 ? 80.54800 29.39800 37.70200 1.000 102.71868 69 MET A O 1
ATOM 326 N N . LEU A 1 70 ? 81.42900 27.97400 36.19200 1.000 105.90179 70 LEU A N 1
ATOM 327 C CA . LEU A 1 70 ? 82.54800 27.63900 37.06700 1.000 108.13558 70 LEU A CA 1
ATOM 328 C C . LEU A 1 70 ? 83.52900 28.79700 37.21500 1.000 113.35763 70 LEU A C 1
ATOM 329 O O . LEU A 1 70 ? 84.10900 28.97500 38.29100 1.000 119.66865 70 LEU A O 1
ATOM 334 N N . GLU A 1 71 ? 83.73800 29.59200 36.16200 1.000 112.39923 71 GLU A N 1
ATOM 335 C CA . GLU A 1 71 ? 84.63400 30.73600 36.30100 1.000 114.27641 71 GLU A CA 1
ATOM 336 C C . GLU A 1 71 ? 84.00100 31.84600 37.13000 1.000 110.34330 71 GLU A C 1
ATOM 337 O O . GLU A 1 71 ? 84.71800 32.63000 37.76100 1.000 111.19088 71 GLU A O 1
ATOM 343 N N . LYS A 1 72 ? 82.66800 31.93100 37.14500 1.000 106.21259 72 LYS A N 1
ATOM 344 C CA . LYS A 1 72 ? 82.00400 32.87300 38.04200 1.000 105.51972 72 LYS A CA 1
ATOM 345 C C . LYS A 1 72 ? 82.03500 32.37500 39.48300 1.000 103.65481 72 LYS A C 1
ATOM 346 O O . LYS A 1 72 ? 82.29200 33.15300 40.41000 1.000 102.01862 72 LYS A O 1
ATOM 352 N N . ASP A 1 73 ? 81.77500 31.08300 39.69100 1.000 101.51064 73 ASP A N 1
ATOM 353 C CA . ASP A 1 73 ? 81.77600 30.47700 41.02300 1.000 99.02574 73 ASP A CA 1
ATOM 354 C C . ASP A 1 73 ? 82.49300 29.13400 40.92200 1.000 98.36063 73 ASP A C 1
ATOM 355 O O . ASP A 1 73 ? 81.91800 28.15300 40.44000 1.000 98.20962 73 ASP A O 1
ATOM 360 N N . SER A 1 74 ? 83.74500 29.09500 41.38400 1.000 97.18049 74 SER A N 1
ATOM 361 C CA . SER A 1 74 ? 84.57200 27.89700 41.27500 1.000 97.61073 74 SER A CA 1
ATOM 362 C C . SER A 1 74 ? 84.02300 26.71300 42.05900 1.000 100.42873 74 SER A C 1
ATOM 363 O O . SER A 1 74 ? 84.51100 25.59100 41.87600 1.000 104.31483 74 SER A O 1
ATOM 366 N N . LYS A 1 75 ? 83.02700 26.92300 42.91900 1.000 99.77353 75 LYS A N 1
ATOM 367 C CA . LYS A 1 75 ? 82.49400 25.86700 43.76800 1.000 100.45297 75 LYS A CA 1
ATOM 368 C C . LYS A 1 75 ? 81.06300 25.48700 43.40600 1.000 103.29286 75 LYS A C 1
ATOM 369 O O . LYS A 1 75 ? 80.38500 24.82700 44.19900 1.000 107.42236 75 LYS A O 1
ATOM 375 N N . ASN A 1 76 ? 80.58700 25.89000 42.22900 1.000 97.58642 76 ASN A N 1
ATOM 376 C CA . ASN A 1 76 ? 79.25100 25.50200 41.78400 1.000 92.59773 76 ASN A CA 1
ATOM 377 C C . ASN A 1 76 ? 79.28000 24.01700 41.45500 1.000 90.89503 76 ASN A C 1
ATOM 378 O O . ASN A 1 76 ? 79.78300 23.60700 40.40600 1.000 94.33703 76 ASN A O 1
ATOM 383 N N . VAL A 1 77 ? 78.71400 23.20400 42.35000 1.000 85.66167 77 VAL A N 1
ATOM 384 C CA . VAL A 1 77 ? 78.84900 21.75600 42.22900 1.000 82.84670 77 VAL A CA 1
ATOM 385 C C . VAL A 1 77 ? 78.03200 21.23100 41.05700 1.000 81.93094 77 VAL A C 1
ATOM 386 O O . VAL A 1 77 ? 78.43900 20.28100 40.37700 1.000 82.60779 77 VAL A O 1
ATOM 390 N N . GLU A 1 78 ? 76.86700 21.83300 40.79800 1.000 83.56298 78 GLU A N 1
ATOM 391 C CA . GLU A 1 78 ? 76.05300 21.38800 39.67300 1.000 82.86193 78 GLU A CA 1
ATOM 392 C C . GLU A 1 78 ? 76.72900 21.68500 38.34000 1.000 82.39735 78 GLU A C 1
ATOM 393 O O . GLU A 1 78 ? 76.54300 20.93800 37.37200 1.000 83.40182 78 GLU A O 1
ATOM 399 N N . ALA A 1 79 ? 77.51900 22.76000 38.27000 1.000 79.73871 79 ALA A N 1
ATOM 400 C CA . ALA A 1 79 ? 78.27400 23.03200 37.05200 1.000 79.24353 79 ALA A CA 1
ATOM 401 C C . ALA A 1 79 ? 79.40500 22.02600 36.87200 1.000 78.39179 79 ALA A C 1
ATOM 402 O O . ALA A 1 79 ? 79.70200 21.61300 35.74500 1.000 79.46755 79 ALA A O 1
ATOM 404 N N . HIS A 1 80 ? 80.04900 21.62500 37.97200 1.000 77.69548 80 HIS A N 1
ATOM 405 C CA . HIS A 1 80 ? 81.01900 20.53500 37.91900 1.000 79.34423 80 HIS A CA 1
ATOM 406 C C . HIS A 1 80 ? 80.38500 19.25800 37.37600 1.000 79.95450 80 HIS A C 1
ATOM 407 O O . HIS A 1 80 ? 80.97000 18.57600 36.52600 1.000 81.07708 80 HIS A O 1
ATOM 414 N N . ILE A 1 81 ? 79.18500 18.92300 37.85700 1.000 79.21345 81 ILE A N 1
ATOM 415 C CA . ILE A 1 81 ? 78.50500 17.70300 37.42900 1.000 78.71282 81 ILE A CA 1
ATOM 416 C C . ILE A 1 81 ? 78.07100 17.81400 35.97300 1.000 83.63807 81 ILE A C 1
ATOM 417 O O . ILE A 1 81 ? 78.23800 16.87100 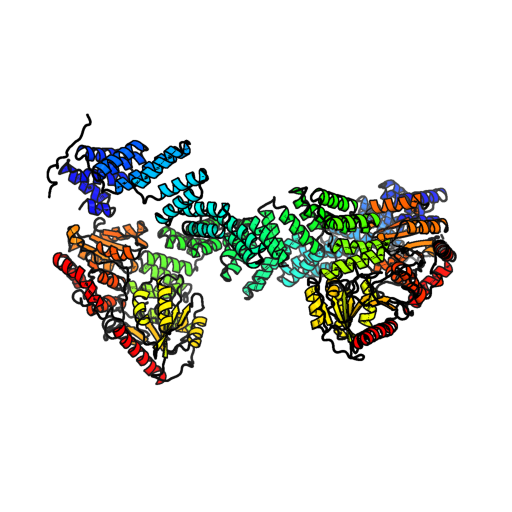35.18700 1.000 86.92979 81 ILE A O 1
ATOM 422 N N . GLY A 1 82 ? 77.50000 18.95900 35.59200 1.000 86.29084 82 GLY A N 1
ATOM 423 C CA . GLY A 1 82 ? 77.08400 19.14200 34.21200 1.000 86.39846 82 GLY A CA 1
ATOM 424 C C . GLY A 1 82 ? 78.25600 19.13300 33.25200 1.000 86.73503 82 GLY A C 1
ATOM 425 O O . GLY A 1 82 ? 78.16500 18.58500 32.15100 1.000 85.77282 82 GLY A O 1
ATOM 426 N N . LYS A 1 83 ? 79.37700 19.73500 33.66000 1.000 83.20825 83 LYS A N 1
ATOM 427 C CA . LYS A 1 83 ? 80.58500 19.68400 32.84400 1.000 84.84783 83 LYS A CA 1
ATOM 428 C C . LYS A 1 83 ? 81.07500 18.25000 32.67700 1.000 87.86996 83 LYS A C 1
ATOM 429 O O . LYS A 1 83 ? 81.42800 17.83200 31.56600 1.000 89.76500 83 LYS A O 1
ATOM 435 N N . GLY A 1 84 ? 81.09200 17.47900 33.76700 1.000 88.05972 84 GLY A N 1
ATOM 436 C CA . GLY A 1 84 ? 81.56700 16.10700 33.68500 1.000 88.23584 84 GLY A CA 1
ATOM 437 C C . GLY A 1 84 ? 80.69100 15.23100 32.81000 1.000 88.20485 84 GLY A C 1
ATOM 438 O O . GLY A 1 84 ? 81.19200 14.38300 32.06800 1.000 90.58149 84 GLY A O 1
ATOM 439 N N . ILE A 1 85 ? 79.37000 15.41900 32.88700 1.000 86.43005 85 ILE A N 1
ATOM 440 C CA . ILE A 1 85 ? 78.46200 14.66400 32.02600 1.000 85.95408 85 ILE A CA 1
ATOM 441 C C . ILE A 1 85 ? 78.72100 15.00200 30.56400 1.000 87.51814 85 ILE A C 1
ATOM 442 O O . ILE A 1 85 ? 78.81100 14.11500 29.70700 1.000 85.34062 85 ILE A O 1
ATOM 447 N N . CYS A 1 86 ? 78.83000 16.29800 30.26100 1.000 93.24004 86 CYS A N 1
ATOM 448 C CA . CYS A 1 86 ? 79.09400 16.72600 28.89200 1.000 95.05026 86 CYS A CA 1
ATOM 449 C C . CYS A 1 86 ? 80.42900 16.18900 28.39100 1.000 96.89200 86 CYS A C 1
ATOM 450 O O . CYS A 1 86 ? 80.52800 15.71200 27.25400 1.000 97.53360 86 CYS A O 1
ATOM 453 N N . LEU A 1 87 ? 81.46700 16.24500 29.23200 1.000 98.28642 87 LEU A N 1
ATOM 454 C CA . LEU A 1 87 ? 82.78300 15.77800 28.80900 1.000 97.96224 87 LEU A CA 1
ATOM 455 C C . LEU A 1 87 ? 82.83100 14.26200 28.67400 1.000 99.55962 87 LEU A C 1
ATOM 456 O O . LEU A 1 87 ? 83.55200 13.74300 27.81500 1.000 101.20055 87 LEU A O 1
ATOM 461 N N . GLN A 1 88 ? 82.08100 13.53600 29.50800 1.000 101.19328 88 GLN A N 1
ATOM 462 C CA . GLN A 1 88 ? 82.04800 12.08100 29.39600 1.000 100.67940 88 GLN A CA 1
ATOM 463 C C . GLN A 1 88 ? 81.42600 11.63000 28.07900 1.000 102.27494 88 GLN A C 1
ATOM 464 O O . GLN A 1 88 ? 81.82400 10.59700 27.52700 1.000 103.10135 88 GLN A O 1
ATOM 470 N N . THR A 1 89 ? 80.45700 12.38800 27.56000 1.000 102.87498 89 THR A N 1
ATOM 471 C CA . THR A 1 89 ? 79.85600 12.05100 26.27400 1.000 105.26622 89 THR A CA 1
ATOM 472 C C . THR A 1 89 ? 80.78200 12.38200 25.11200 1.000 108.17925 89 THR A C 1
ATOM 473 O O . THR A 1 89 ? 80.58500 11.86200 24.00700 1.000 107.98036 89 THR A O 1
ATOM 477 N N . GLN A 1 90 ? 81.77700 13.23700 25.33700 1.000 111.93028 90 GLN A N 1
ATOM 478 C CA . GLN A 1 90 ? 82.83900 13.48800 24.37600 1.000 113.63041 90 GLN A CA 1
ATOM 479 C C . GLN A 1 90 ? 84.07000 12.62500 24.64300 1.000 115.11750 90 GLN A C 1
ATOM 480 O O . GLN A 1 90 ? 85.17600 12.98300 24.22100 1.000 117.78981 90 GLN A O 1
ATOM 486 N N . ASN A 1 91 ? 83.89500 11.51400 25.36100 1.000 114.96260 91 ASN A N 1
ATOM 487 C CA . ASN A 1 91 ? 84.87500 10.44700 25.55600 1.000 118.86217 91 ASN A CA 1
ATOM 488 C C . ASN A 1 91 ? 86.09200 10.87300 26.36600 1.000 120.74821 91 ASN A C 1
ATOM 489 O O . ASN A 1 91 ? 87.07300 10.11900 26.43200 1.000 119.49365 91 ASN A O 1
ATOM 494 N N . LYS A 1 92 ? 86.06400 12.04700 26.99500 1.000 123.54886 92 LYS A N 1
ATOM 495 C CA . LYS A 1 92 ? 87.10900 12.44000 27.93800 1.000 124.59900 92 LYS A CA 1
ATOM 496 C C . LYS A 1 92 ? 86.68600 11.93800 29.31300 1.000 127.51534 92 LYS A C 1
ATOM 497 O O . LYS A 1 92 ? 85.85900 12.55600 29.98800 1.000 128.83025 92 LYS A O 1
ATOM 503 N N . GLY A 1 93 ? 87.26500 10.81600 29.73400 1.000 129.97186 93 GLY A N 1
ATOM 504 C CA . GLY A 1 93 ? 86.81100 10.13600 30.93000 1.000 130.66809 93 GLY A CA 1
ATOM 505 C C . GLY A 1 93 ? 87.47300 10.58800 32.21400 1.000 132.15849 93 GLY A C 1
ATOM 506 O O . GLY A 1 93 ? 86.78700 10.90900 33.18900 1.000 132.54742 93 GLY A O 1
ATOM 507 N N . ASN A 1 94 ? 88.80700 10.62000 32.23100 1.000 134.78614 94 ASN A N 1
ATOM 508 C CA . ASN A 1 94 ? 89.51300 10.94900 33.46300 1.000 133.64720 94 ASN A CA 1
ATOM 509 C C . ASN A 1 94 ? 89.36200 12.41500 33.84200 1.000 131.54007 94 ASN A C 1
ATOM 510 O O . ASN A 1 94 ? 89.48900 12.75300 35.02400 1.000 132.04277 94 ASN A O 1
ATOM 515 N N . LEU A 1 95 ? 89.10500 13.29500 32.87100 1.000 127.44116 95 LEU A N 1
ATOM 516 C CA . LEU A 1 95 ? 88.74600 14.66600 33.21600 1.000 125.40677 95 LEU A CA 1
ATOM 517 C C . LEU A 1 95 ? 87.34800 14.72800 33.82000 1.000 122.66819 95 LEU A C 1
ATOM 518 O O . LEU A 1 95 ? 87.10300 15.50500 34.74900 1.000 121.83908 95 LEU A O 1
ATOM 523 N N . ALA A 1 96 ? 86.42100 13.91100 33.31000 1.000 126.47992 96 ALA A N 1
ATOM 524 C CA . ALA A 1 96 ? 85.11100 13.78900 33.94100 1.000 132.77867 96 ALA A CA 1
ATOM 525 C C . ALA A 1 96 ? 85.24200 13.26500 35.36300 1.000 131.37718 96 ALA A C 1
ATOM 526 O O . ALA A 1 96 ? 84.52400 13.70700 36.26800 1.000 132.95764 96 ALA A O 1
ATOM 528 N N . PHE A 1 97 ? 86.15800 12.31800 35.57900 1.000 129.59011 97 PHE A N 1
ATOM 529 C CA . PHE A 1 97 ? 86.46100 11.87300 36.93400 1.000 124.57607 97 PHE A CA 1
ATOM 530 C C . PHE A 1 97 ? 87.02900 13.01000 37.77100 1.000 124.65945 97 PHE A C 1
ATOM 531 O O . PHE A 1 97 ? 86.79900 13.06200 38.98500 1.000 120.82107 97 PHE A O 1
ATOM 539 N N . ASP A 1 98 ? 87.77000 13.92800 37.14600 1.000 127.37518 98 ASP A N 1
ATOM 540 C CA . ASP A 1 98 ? 88.33500 15.05800 37.87200 1.000 128.11694 98 ASP A CA 1
ATOM 541 C C . ASP A 1 98 ? 87.30100 16.13500 38.18000 1.000 125.86923 98 ASP A C 1
ATOM 542 O O . ASP A 1 98 ? 87.51400 16.92900 39.10300 1.000 124.31347 98 ASP A O 1
ATOM 547 N N . CYS A 1 99 ? 86.18700 16.17900 37.44200 1.000 119.98085 99 CYS A N 1
ATOM 548 C CA . CYS A 1 99 ? 85.09600 17.07500 37.81500 1.000 113.96030 99 CYS A CA 1
ATOM 549 C C . CYS A 1 99 ? 84.24400 16.46400 38.91800 1.000 109.43691 99 CYS A C 1
ATOM 550 O O . CYS A 1 99 ? 83.92200 17.13000 39.90800 1.000 110.54596 99 CYS A O 1
ATOM 553 N N . PHE A 1 100 ? 83.86700 15.19400 38.75400 1.000 104.34788 100 PHE A N 1
ATOM 554 C CA . PHE A 1 100 ? 83.06100 14.51600 39.76200 1.000 100.77455 100 PHE A CA 1
ATOM 555 C C . PHE A 1 100 ? 83.78400 14.43400 41.10200 1.000 102.00699 100 PHE A C 1
ATOM 556 O O . PHE A 1 100 ? 83.13600 14.37400 42.15300 1.000 106.67262 100 PHE A O 1
ATOM 564 N N . SER A 1 101 ? 85.12000 14.43600 41.09100 1.000 100.16973 101 SER A N 1
ATOM 565 C CA . SER A 1 101 ? 85.85300 14.35600 42.34900 1.000 102.16081 101 SER A CA 1
ATOM 566 C C . SER A 1 101 ? 85.88800 15.70100 43.06200 1.000 102.53226 101 SER A C 1
ATOM 567 O O . SER A 1 101 ? 85.81900 15.75200 44.29400 1.000 101.95880 101 SER A O 1
ATOM 570 N N . GLU A 1 102 ? 86.00500 16.80300 42.31900 1.000 98.80049 102 GLU A N 1
ATOM 571 C CA . GLU A 1 102 ? 85.78200 18.09700 42.95100 1.000 95.54931 102 GLU A CA 1
ATOM 572 C C . GLU A 1 102 ? 84.33500 18.24100 43.39900 1.000 94.30983 102 GLU A C 1
ATOM 573 O O . GLU A 1 102 ? 84.06300 18.90700 44.40400 1.000 90.50580 102 GLU A O 1
ATOM 579 N N . ALA A 1 103 ? 83.39800 17.61600 42.68100 1.000 96.18578 103 ALA A N 1
ATOM 580 C CA . ALA A 1 103 ? 81.99800 17.65800 43.08900 1.000 98.72678 103 ALA A CA 1
ATOM 581 C C . ALA A 1 103 ? 81.79600 16.98400 44.44300 1.000 95.42113 103 ALA A C 1
ATOM 582 O O . ALA A 1 103 ? 81.10800 17.52300 45.31800 1.000 96.98081 103 ALA A O 1
ATOM 584 N N . ILE A 1 104 ? 82.40100 15.80600 44.63800 1.000 91.83912 104 ILE A N 1
ATOM 585 C CA . ILE A 1 104 ? 82.24300 15.08900 45.90300 1.000 93.03480 104 ILE A CA 1
ATOM 586 C C . ILE A 1 104 ? 83.07200 15.71700 47.02100 1.000 92.67368 104 ILE A C 1
ATOM 587 O O . ILE A 1 104 ? 82.75900 15.51300 48.20100 1.000 91.20352 104 ILE A O 1
ATOM 592 N N . ARG A 1 105 ? 84.10900 16.48800 46.68400 1.000 92.35985 105 ARG A N 1
ATOM 593 C CA . ARG A 1 105 ? 84.89500 17.16200 47.71300 1.000 90.15486 105 ARG A CA 1
ATOM 594 C C . ARG A 1 105 ? 84.12100 18.32600 48.32000 1.000 88.63796 105 ARG A C 1
ATOM 595 O O . ARG A 1 105 ? 84.06000 18.47100 49.54700 1.000 88.53920 105 ARG A O 1
ATOM 603 N N . LEU A 1 106 ? 83.51100 19.16100 47.47500 1.000 87.89947 106 LEU A N 1
ATOM 604 C CA . LEU A 1 106 ? 82.76900 20.31200 47.98000 1.000 89.74406 106 LEU A CA 1
ATOM 605 C C . LEU A 1 106 ? 81.44000 19.88600 48.59100 1.000 90.50413 106 LEU A C 1
ATOM 606 O O . LEU A 1 106 ? 81.04500 20.39400 49.64700 1.000 91.58627 106 LEU A O 1
ATOM 611 N N . ASP A 1 107 ? 80.73400 18.96800 47.94300 1.000 87.97502 107 ASP A N 1
ATOM 612 C CA . ASP A 1 107 ? 79.48200 18.42700 48.47200 1.000 86.11255 107 ASP A CA 1
ATOM 613 C C . ASP A 1 107 ? 79.60300 16.91600 48.59400 1.000 88.37048 107 ASP A C 1
ATOM 614 O O . ASP A 1 107 ? 79.57500 16.21000 47.56700 1.000 88.60546 107 ASP A O 1
ATOM 619 N N . PRO A 1 108 ? 79.72800 16.37000 49.80400 1.000 89.05099 108 PRO A N 1
ATOM 620 C CA . PRO A 1 108 ? 79.87000 14.91900 49.96800 1.000 89.09697 108 PRO A CA 1
ATOM 621 C C . PRO A 1 108 ? 78.55500 14.15600 50.01100 1.000 87.12208 108 PRO A C 1
ATOM 622 O O . PRO A 1 108 ? 78.58300 12.92200 50.08900 1.000 85.83737 108 PRO A O 1
ATOM 626 N N . HIS A 1 109 ? 77.41500 14.84400 49.95800 1.000 87.13994 109 HIS A N 1
ATOM 627 C CA . HIS A 1 109 ? 76.10800 14.21300 50.08500 1.000 88.33809 109 HIS A CA 1
ATOM 628 C C . HIS A 1 109 ? 75.25200 14.45800 48.84900 1.000 86.95482 109 HIS A C 1
ATOM 629 O O . HIS A 1 109 ? 74.02300 14.49300 48.92900 1.000 86.73079 109 HIS A O 1
ATOM 636 N N . ASN A 1 110 ? 75.89300 14.62600 47.69700 1.000 82.21225 110 ASN A N 1
ATOM 637 C CA . ASN A 1 110 ? 75.18700 14.78300 46.43200 1.000 80.07089 110 ASN A CA 1
ATOM 638 C C . ASN A 1 110 ? 75.05300 13.40700 45.78900 1.000 80.49309 110 ASN A C 1
ATOM 639 O O . ASN A 1 110 ? 76.02600 12.86300 45.25400 1.000 80.49427 110 ASN A O 1
ATOM 644 N N . ALA A 1 111 ? 73.84400 12.84300 45.84500 1.000 79.88973 111 ALA A N 1
ATOM 645 C CA . ALA A 1 111 ? 73.61400 11.52700 45.25900 1.000 78.16820 111 ALA A CA 1
ATOM 646 C C . ALA A 1 111 ? 73.88500 11.53700 43.76200 1.000 79.39370 111 ALA A C 1
ATOM 647 O O . ALA A 1 111 ? 74.44500 10.57800 43.21700 1.000 80.53505 111 ALA A O 1
ATOM 649 N N . CYS A 1 112 ? 73.49700 12.61800 43.08300 1.000 77.38699 112 CYS A N 1
ATOM 650 C CA . CYS A 1 112 ? 73.70300 12.71200 41.64200 1.000 76.20021 112 CYS A CA 1
ATOM 651 C C . CYS A 1 112 ? 75.18300 12.59400 41.29600 1.000 73.70768 112 CYS A C 1
ATOM 652 O O . CYS A 1 112 ? 75.56600 11.82500 40.40700 1.000 75.14349 112 CYS A O 1
ATOM 655 N N . ALA A 1 113 ? 76.03400 13.33100 42.01400 1.000 71.04323 113 ALA A N 1
ATOM 656 C CA . ALA A 1 113 ? 77.47200 13.25800 41.77600 1.000 70.90090 113 ALA A CA 1
ATOM 657 C C . ALA A 1 113 ? 78.00600 11.86100 42.06600 1.000 70.70837 113 ALA A C 1
ATOM 658 O O . ALA A 1 113 ? 78.76700 11.29600 41.27100 1.000 69.45841 113 ALA A O 1
ATOM 660 N N . LEU A 1 114 ? 77.61200 11.28900 43.20800 1.000 70.08066 114 LEU A N 1
ATOM 661 C CA . LEU A 1 114 ? 78.09800 9.96600 43.58600 1.000 69.53735 114 LEU A CA 1
ATOM 662 C C . LEU A 1 114 ? 77.69600 8.91900 42.55600 1.000 69.54959 114 LEU A C 1
ATOM 663 O O . LEU A 1 114 ? 78.48100 8.01900 42.23500 1.000 69.85140 114 LEU A O 1
ATOM 668 N N . THR A 1 115 ? 76.48100 9.02800 42.01600 1.000 69.20989 115 THR A N 1
ATOM 669 C CA . THR A 1 115 ? 76.02400 8.03800 41.04800 1.000 69.47515 115 THR A CA 1
ATOM 670 C C . THR A 1 115 ? 76.77400 8.16700 39.72700 1.000 69.78348 115 THR A C 1
ATOM 671 O O . THR A 1 115 ? 77.08600 7.15800 39.08500 1.000 70.78771 115 THR A O 1
ATOM 675 N N . HIS A 1 116 ? 77.07900 9.39800 39.30800 1.000 69.74087 116 HIS A N 1
ATOM 676 C CA . HIS A 1 116 ? 77.85900 9.58000 38.08900 1.000 74.65907 116 HIS A CA 1
ATOM 677 C C . HIS A 1 116 ? 79.28500 9.07400 38.25600 1.000 81.92608 116 HIS A C 1
ATOM 678 O O . HIS A 1 116 ? 79.88100 8.57800 37.29200 1.000 84.58958 116 HIS A O 1
ATOM 685 N N . CYS A 1 117 ? 79.84700 9.18700 39.46300 1.000 84.31086 117 CYS A N 1
ATOM 686 C CA . CYS A 1 117 ? 81.13200 8.55200 39.73300 1.000 86.90468 117 CYS A CA 1
ATOM 687 C C . CYS A 1 117 ? 81.01700 7.03600 39.64900 1.000 86.52567 117 CYS A C 1
ATOM 688 O O . CYS A 1 117 ? 81.88400 6.36800 39.07200 1.000 90.34429 117 CYS A O 1
ATOM 691 N N . GLY A 1 118 ? 79.94600 6.47400 40.21400 1.000 83.97370 118 GLY A N 1
ATOM 692 C CA . GLY A 1 118 ? 79.73900 5.04100 40.12100 1.000 83.71484 118 GLY A CA 1
ATOM 693 C C . GLY A 1 118 ? 79.45900 4.57700 38.70900 1.000 83.81832 118 GLY A C 1
ATOM 694 O O . GLY A 1 118 ? 79.83900 3.46400 38.33000 1.000 83.89326 118 GLY A O 1
ATOM 695 N N . ILE A 1 119 ? 78.78700 5.41300 37.91400 1.000 81.35480 119 ILE A N 1
ATOM 696 C CA . ILE A 1 119 ? 78.56700 5.08700 36.50900 1.000 79.19335 119 ILE A CA 1
ATOM 697 C C . ILE A 1 119 ? 79.90200 4.99500 35.78100 1.000 80.55602 119 ILE A C 1
ATOM 698 O O . ILE A 1 119 ? 80.16600 4.03500 35.04700 1.000 84.67407 119 ILE A O 1
ATOM 703 N N . LEU A 1 120 ? 80.77200 5.98500 35.99600 1.000 76.78795 120 LEU A N 1
ATOM 704 C CA . LEU A 1 120 ? 82.10600 5.94900 35.40500 1.000 82.49854 120 LEU A CA 1
ATOM 705 C C . LEU A 1 120 ? 82.86900 4.71300 35.86400 1.000 85.11888 120 LEU A C 1
ATOM 706 O O . LEU A 1 120 ? 83.50200 4.02200 35.05500 1.000 88.59872 120 LEU A O 1
ATOM 711 N N . HIS A 1 121 ? 82.81600 4.42000 37.16700 1.000 86.11357 121 HIS A N 1
ATOM 712 C CA . HIS A 1 121 ? 83.49800 3.24600 37.70200 1.000 85.79623 121 HIS A CA 1
ATOM 713 C C . HIS A 1 121 ? 83.06000 1.97500 36.98600 1.000 86.09811 121 HIS A C 1
ATOM 714 O O . HIS A 1 121 ? 83.89200 1.12500 36.64800 1.000 85.45030 121 HIS A O 1
ATOM 721 N N . LYS A 1 122 ? 81.75600 1.83200 36.74100 1.000 88.93248 122 LYS A N 1
ATOM 722 C CA . LYS A 1 122 ? 81.26200 0.65400 36.03600 1.000 93.39210 122 LYS A CA 1
ATOM 723 C C . LYS A 1 122 ? 81.78500 0.61400 34.60600 1.000 101.13561 122 LYS A C 1
ATOM 724 O O . LYS A 1 122 ? 82.24400 -0.43100 34.12900 1.000 102.02169 122 LYS A O 1
ATOM 730 N N . GLU A 1 123 ? 81.73500 1.75300 33.90900 1.000 108.81011 123 GLU A N 1
ATOM 731 C CA . GLU A 1 123 ? 82.19500 1.79900 32.52400 1.000 113.46570 123 GLU A CA 1
ATOM 732 C C . GLU A 1 123 ? 83.68200 1.49100 32.40700 1.000 118.55084 123 GLU A C 1
ATOM 733 O O . GLU A 1 123 ? 84.12500 0.96700 31.37800 1.000 118.13731 123 GLU A O 1
ATOM 739 N N . GLU A 1 124 ? 84.46500 1.80300 33.43700 1.000 125.55657 124 GLU A N 1
ATOM 740 C CA . GLU A 1 124 ? 85.89800 1.54600 33.42700 1.000 132.92275 124 GLU A CA 1
ATOM 741 C C . GLU A 1 124 ? 86.25800 0.18100 34.00300 1.000 133.19380 124 GLU A C 1
ATOM 742 O O . GLU A 1 124 ? 87.44400 -0.10100 34.20600 1.000 138.99981 124 GLU A O 1
ATOM 748 N N . GLY A 1 125 ? 85.26600 -0.66700 34.27300 1.000 129.97864 125 GLY A N 1
ATOM 749 C CA . GLY A 1 125 ? 85.51300 -2.01900 34.72500 1.000 127.09948 125 GLY A CA 1
ATOM 750 C C . GLY A 1 125 ? 85.77600 -2.17300 36.20600 1.000 125.65165 125 GLY A C 1
ATOM 751 O O . GLY A 1 125 ? 86.01300 -3.30000 36.65900 1.000 131.33089 125 GLY A O 1
ATOM 752 N N . ARG A 1 126 ? 85.74700 -1.08400 36.97700 1.000 118.65464 126 ARG A N 1
ATOM 753 C CA . ARG A 1 126 ? 85.91700 -1.14800 38.42900 1.000 110.40318 126 ARG A CA 1
ATOM 754 C C . ARG A 1 126 ? 84.54400 -1.39400 39.05000 1.000 106.98303 126 ARG A C 1
ATOM 755 O O . ARG A 1 126 ? 83.89500 -0.49900 39.59600 1.000 106.51499 126 ARG A O 1
ATOM 763 N N . LEU A 1 127 ? 84.10000 -2.65100 38.95900 1.000 104.07857 127 LEU A N 1
ATOM 764 C CA . LEU A 1 127 ? 82.72800 -2.99700 39.31200 1.000 101.68604 127 LEU A CA 1
ATOM 765 C C . LEU A 1 127 ? 82.45300 -2.87600 40.80800 1.000 99.28024 127 LEU A C 1
ATOM 766 O O . LEU A 1 127 ? 81.28500 -2.78100 41.20100 1.000 97.69137 127 LEU A O 1
ATOM 771 N N . VAL A 1 128 ? 83.49100 -2.86800 41.64700 1.000 98.59294 128 VAL A N 1
ATOM 772 C CA . VAL A 1 128 ? 83.27600 -2.75800 43.08700 1.000 98.73501 128 VAL A CA 1
ATOM 773 C C . VAL A 1 128 ? 83.13900 -1.30000 43.50600 1.000 95.90197 128 VAL A C 1
ATOM 774 O O . VAL A 1 128 ? 82.30000 -0.96200 44.35000 1.000 92.27733 128 VAL A O 1
ATOM 778 N N . GLU A 1 129 ? 83.96000 -0.41500 42.93700 1.000 97.26093 129 GLU A N 1
ATOM 779 C CA . GLU A 1 129 ? 83.84200 1.00600 43.23900 1.000 94.32586 129 GLU A CA 1
ATOM 780 C C . GLU A 1 129 ? 82.54000 1.59700 42.71400 1.000 91.17546 129 GLU A C 1
ATOM 781 O O . GLU A 1 129 ? 82.09200 2.63000 43.22500 1.000 89.95007 129 GLU A O 1
ATOM 787 N N . ALA A 1 130 ? 81.92900 0.97100 41.70400 1.000 87.70437 130 ALA A N 1
ATOM 788 C CA . ALA A 1 130 ? 80.62500 1.42200 41.22700 1.000 86.23592 130 ALA A CA 1
ATOM 789 C C . ALA A 1 130 ? 79.55200 1.19800 42.28400 1.000 89.16205 130 ALA A C 1
ATOM 790 O O . ALA A 1 130 ? 78.79800 2.11700 42.62200 1.000 86.44543 130 ALA A O 1
ATOM 792 N N . ALA A 1 131 ? 79.47600 -0.02200 42.82400 1.000 95.91025 131 ALA A N 1
ATOM 793 C CA . ALA A 1 131 ? 78.53300 -0.29500 43.90400 1.000 102.63256 131 ALA A CA 1
ATOM 794 C C . ALA A 1 131 ? 78.87900 0.50100 45.15500 1.000 103.00601 131 ALA A C 1
ATOM 795 O O . ALA A 1 131 ? 77.99400 0.79500 45.96600 1.000 104.63713 131 ALA A O 1
ATOM 797 N N . GLU A 1 132 ? 80.15500 0.85400 45.32600 1.000 101.11108 132 GLU A N 1
ATOM 798 C CA . GLU A 1 132 ? 80.56000 1.72400 46.42500 1.000 107.83556 132 GLU A CA 1
ATOM 799 C C . GLU A 1 132 ? 79.79500 3.04100 46.38200 1.000 101.16366 132 GLU A C 1
ATOM 800 O O . GLU A 1 132 ? 79.07200 3.39000 47.32300 1.000 103.30609 132 GLU A O 1
ATOM 806 N N . SER A 1 133 ? 79.94500 3.78900 45.28600 1.000 92.07365 133 SER A N 1
ATOM 807 C CA . SER A 1 133 ? 79.33100 5.10800 45.19800 1.000 88.49347 133 SER A CA 1
ATOM 808 C C . SER A 1 133 ? 77.81400 5.02400 45.06900 1.000 82.91878 133 SER A C 1
ATOM 809 O O . SER A 1 133 ? 77.10900 5.95200 45.48500 1.000 84.94524 133 SER A O 1
ATOM 812 N N . TYR A 1 134 ? 77.29300 3.92800 44.51100 1.000 79.79356 134 TYR A N 1
ATOM 813 C CA . TYR A 1 134 ? 75.84500 3.74600 44.44300 1.000 75.18599 134 TYR A CA 1
ATOM 814 C C . TYR A 1 134 ? 75.24100 3.66500 45.84100 1.000 73.45172 134 TYR A C 1
ATOM 815 O O . TYR A 1 134 ? 74.22800 4.31200 46.13300 1.000 72.61003 134 TYR A O 1
ATOM 824 N N . GLN A 1 135 ? 75.85300 2.86800 46.72000 1.000 73.65879 135 GLN A N 1
ATOM 825 C CA . GLN A 1 135 ? 75.38800 2.79800 48.10100 1.000 73.24483 135 GLN A CA 1
ATOM 826 C C . GLN A 1 135 ? 75.52400 4.14700 48.78900 1.000 74.91662 135 GLN A C 1
ATOM 827 O O . GLN A 1 135 ? 74.62200 4.57200 49.52000 1.000 76.11597 135 GLN A O 1
ATOM 833 N N . LYS A 1 136 ? 76.65000 4.83300 48.56800 1.000 72.29515 136 LYS A N 1
ATOM 834 C CA . LYS A 1 136 ? 76.84200 6.15900 49.14700 1.000 69.91557 136 LYS A CA 1
ATOM 835 C C . LYS A 1 136 ? 75.75300 7.12200 48.69300 1.000 67.48639 136 LYS A C 1
ATOM 836 O O . LYS A 1 136 ? 75.22100 7.89200 49.50100 1.000 70.45771 136 LYS A O 1
ATOM 842 N N . ALA A 1 137 ? 75.39700 7.08300 47.40700 1.000 67.51582 137 ALA A N 1
ATOM 843 C CA . ALA A 1 137 ? 74.34900 7.96400 46.90600 1.000 62.97677 137 ALA A CA 1
ATOM 844 C C . ALA A 1 137 ? 73.01200 7.67500 47.57900 1.000 63.59062 137 ALA A C 1
ATOM 845 O O . ALA A 1 137 ? 72.28700 8.60300 47.95700 1.000 62.63422 137 ALA A O 1
ATOM 847 N N . LEU A 1 138 ? 72.67000 6.39400 47.74400 1.000 60.92658 138 LEU A N 1
ATOM 848 C CA . LEU A 1 138 ? 71.39700 6.05800 48.37300 1.000 60.37480 138 LEU A CA 1
ATOM 849 C C . LEU A 1 138 ? 71.38400 6.41700 49.85500 1.000 59.82205 138 LEU A C 1
ATOM 850 O O . LEU A 1 138 ? 70.31300 6.67900 50.41500 1.000 59.52626 138 LEU A O 1
ATOM 855 N N . MET A 1 139 ? 72.55300 6.42900 50.50700 1.000 61.87380 139 MET A N 1
ATOM 856 C CA . MET A 1 139 ? 72.63200 6.95900 51.86600 1.000 60.79062 139 MET A CA 1
ATOM 857 C C . MET A 1 139 ? 72.28800 8.44100 51.89400 1.000 64.09142 139 MET A C 1
ATOM 858 O O . MET A 1 139 ? 71.61500 8.91500 52.81600 1.000 62.27509 139 MET A O 1
ATOM 863 N N . ALA A 1 140 ? 72.74300 9.18400 50.88500 1.000 61.18967 140 ALA A N 1
ATOM 864 C CA . ALA A 1 140 ? 72.41200 10.60000 50.78200 1.000 59.87885 140 ALA A CA 1
ATOM 865 C C . ALA A 1 140 ? 70.91500 10.78700 50.57100 1.000 60.93528 140 ALA A C 1
ATOM 866 O O . ALA A 1 140 ? 70.24800 11.49300 51.33600 1.000 61.16090 140 ALA A O 1
ATOM 868 N N . ASP A 1 141 ? 70.37000 10.16200 49.52900 1.000 64.36177 141 ASP A N 1
ATOM 869 C CA . ASP A 1 141 ? 68.94400 10.23300 49.22400 1.000 66.81989 141 ASP A CA 1
ATOM 870 C C . ASP A 1 141 ? 68.43700 8.82300 48.95100 1.000 66.69626 141 ASP A C 1
ATOM 871 O O . ASP A 1 141 ? 68.77500 8.22200 47.92600 1.000 64.26517 141 ASP A O 1
ATOM 876 N N . ALA A 1 142 ? 67.61200 8.30500 49.86500 1.000 68.56263 142 ALA A N 1
ATOM 877 C CA . ALA A 1 142 ? 67.01900 6.98600 49.69100 1.000 72.90303 142 ALA A CA 1
ATOM 878 C C . ALA A 1 142 ? 66.04000 6.94900 48.52800 1.000 76.00079 142 ALA A C 1
ATOM 879 O O . ALA A 1 142 ? 65.78800 5.87200 47.97400 1.000 79.59273 142 ALA A O 1
ATOM 881 N N . SER A 1 143 ? 65.49400 8.09700 48.14400 1.000 75.39065 143 SER A N 1
ATOM 882 C CA . SER A 1 143 ? 64.50600 8.17900 47.08200 1.000 78.31544 143 SER A CA 1
ATOM 883 C C . SER A 1 143 ? 65.12600 8.45000 45.72000 1.000 82.74774 143 SER A C 1
ATOM 884 O O . SER A 1 143 ? 64.39100 8.54800 44.73100 1.000 83.32343 143 SER A O 1
ATOM 887 N N . TYR A 1 144 ? 66.45400 8.55100 45.63500 1.000 83.48803 144 TYR A N 1
ATOM 888 C CA . TYR A 1 144 ? 67.08200 8.83500 44.35300 1.000 81.33890 144 TYR A CA 1
ATOM 889 C C . TYR A 1 144 ? 67.02900 7.58600 43.48300 1.000 79.87372 144 TYR A C 1
ATOM 890 O O . TYR A 1 144 ? 67.91000 6.72400 43.55300 1.000 79.53529 144 TYR A O 1
ATOM 899 N N . LYS A 1 145 ? 65.99100 7.50000 42.65300 1.000 82.25904 145 LYS A N 1
ATOM 900 C CA . LYS A 1 145 ? 65.78900 6.31500 41.82400 1.000 85.28367 145 LYS A CA 1
ATOM 901 C C . LYS A 1 145 ? 66.97300 5.96100 40.93000 1.000 80.90753 145 LYS A C 1
ATOM 902 O O . LYS A 1 145 ? 67.25500 4.75800 40.79100 1.000 88.25156 145 LYS A O 1
ATOM 908 N N . PRO A 1 146 ? 67.68600 6.90500 40.29700 1.000 73.89940 146 PRO A N 1
ATOM 909 C CA . PRO A 1 146 ? 68.83300 6.49300 39.46400 1.000 69.09583 146 PRO A CA 1
ATOM 910 C C . PRO A 1 146 ? 69.85700 5.65700 40.21100 1.000 65.83031 146 PRO A C 1
ATOM 911 O O . PRO A 1 146 ? 70.40300 4.70300 39.64100 1.000 66.99565 146 PRO A O 1
ATOM 915 N N . ALA A 1 147 ? 70.13500 5.98800 41.47500 1.000 63.01265 147 ALA A N 1
ATOM 916 C CA . ALA A 1 147 ? 71.08800 5.20300 42.25100 1.000 61.26690 147 ALA A CA 1
ATOM 917 C C . ALA A 1 147 ? 70.59900 3.77400 42.43900 1.000 61.06807 147 ALA A C 1
ATOM 918 O O . ALA A 1 147 ? 71.37000 2.81900 42.28100 1.000 62.39634 147 ALA A O 1
ATOM 920 N N . ALA A 1 148 ? 69.31600 3.60800 42.77500 1.000 63.01695 148 ALA A N 1
ATOM 921 C CA . ALA A 1 148 ? 68.75800 2.26900 42.93800 1.000 65.68283 148 ALA A CA 1
ATOM 922 C C . ALA A 1 148 ? 68.84200 1.46800 41.64400 1.000 70.75078 148 ALA A C 1
ATOM 923 O O . ALA A 1 148 ? 69.20200 0.28400 41.65800 1.000 69.95849 148 ALA A O 1
ATOM 925 N N . GLU A 1 149 ? 68.52000 2.10000 40.51200 1.000 73.86513 149 GLU A N 1
ATOM 926 C CA . GLU A 1 149 ? 68.49300 1.38500 39.24100 1.000 73.89009 149 GLU A CA 1
ATOM 927 C C . GLU A 1 149 ? 69.88600 0.93700 38.82000 1.000 74.07425 149 GLU A C 1
ATOM 928 O O . GLU A 1 149 ? 70.06900 -0.20200 38.37300 1.000 76.75458 149 GLU A O 1
ATOM 934 N N . CYS A 1 150 ? 70.87900 1.82100 38.93800 1.000 68.75969 150 CYS A N 1
ATOM 935 C CA . CYS A 1 150 ? 72.23200 1.44600 38.54500 1.000 69.25229 150 CYS A CA 1
ATOM 936 C C . CYS A 1 150 ? 72.82600 0.41400 39.49300 1.000 71.04588 150 CYS A C 1
ATOM 937 O O . CYS A 1 150 ? 73.53600 -0.49800 39.05300 1.000 72.31106 150 CYS A O 1
ATOM 940 N N . LEU A 1 151 ? 72.54600 0.53400 40.79600 1.000 69.81903 151 LEU A N 1
ATOM 941 C CA . LEU A 1 151 ? 73.08000 -0.43700 41.74600 1.000 67.07131 151 LEU A CA 1
ATOM 942 C C . LEU A 1 151 ? 72.49300 -1.82200 41.50200 1.000 67.73666 151 LEU A C 1
ATOM 943 O O . LEU A 1 151 ? 73.19000 -2.83300 41.64400 1.000 64.81537 151 LEU A O 1
ATOM 948 N N . ALA A 1 152 ? 71.21300 -1.89000 41.13200 1.000 68.93996 152 ALA A N 1
ATOM 949 C CA . ALA A 1 152 ? 70.62100 -3.17500 40.78000 1.000 66.87284 152 ALA A CA 1
ATOM 950 C C . ALA A 1 152 ? 71.30100 -3.77800 39.55500 1.000 69.98654 152 ALA A C 1
ATOM 951 O O . ALA A 1 152 ? 71.48600 -4.99800 39.47800 1.000 70.93526 152 ALA A O 1
ATOM 953 N N . ILE A 1 153 ? 71.67900 -2.93900 38.58700 1.000 68.93183 153 ILE A N 1
ATOM 954 C CA . ILE A 1 153 ? 72.33600 -3.44200 37.38200 1.000 70.81743 153 ILE A CA 1
ATOM 955 C C . ILE A 1 153 ? 73.69500 -4.04700 37.72200 1.000 75.26582 153 ILE A C 1
ATOM 956 O O . ILE A 1 153 ? 74.01600 -5.16400 37.30000 1.000 78.96708 153 ILE A O 1
ATOM 961 N N . VAL A 1 154 ? 74.51300 -3.32300 38.49100 1.000 72.35686 154 VAL A N 1
ATOM 962 C CA . VAL A 1 154 ? 75.86900 -3.79400 38.75800 1.000 74.61474 154 VAL A CA 1
ATOM 963 C C . VAL A 1 154 ? 75.84800 -5.03400 39.64900 1.000 77.20640 154 VAL A C 1
ATOM 964 O O . VAL A 1 154 ? 76.66700 -5.94600 39.47700 1.000 79.48684 154 VAL A O 1
ATOM 968 N N . LEU A 1 155 ? 74.90400 -5.10600 40.59500 1.000 77.16100 155 LEU A N 1
ATOM 969 C CA . LEU A 1 155 ? 74.87400 -6.24900 41.50900 1.000 77.53389 155 LEU A CA 1
ATOM 970 C C . LEU A 1 155 ? 74.53200 -7.54000 40.77700 1.000 80.63652 155 LEU A C 1
ATOM 971 O O . LEU A 1 155 ? 75.12600 -8.59000 41.05200 1.000 79.29569 155 LEU A O 1
ATOM 976 N N . THR A 1 156 ? 73.58000 -7.48700 39.84200 1.000 85.76830 156 THR A N 1
ATOM 977 C CA . THR A 1 156 ? 73.28600 -8.67100 39.04200 1.000 87.42699 156 THR A CA 1
ATOM 978 C C . THR A 1 156 ? 74.47600 -9.04900 38.17400 1.000 88.67272 156 THR A C 1
ATOM 979 O O . THR A 1 156 ? 74.74200 -10.23700 37.95600 1.000 92.85482 156 THR A O 1
ATOM 983 N N . ASP A 1 157 ? 75.21400 -8.05100 37.68000 1.000 88.46793 157 ASP A N 1
ATOM 984 C CA . ASP A 1 157 ? 76.40600 -8.33500 36.89000 1.000 92.26577 157 ASP A CA 1
ATOM 985 C C . ASP A 1 157 ? 77.46600 -9.02800 37.73500 1.000 92.10383 157 ASP A C 1
ATOM 986 O O . ASP A 1 157 ? 78.15000 -9.94400 37.26200 1.000 94.68197 157 ASP A O 1
ATOM 991 N N . LEU A 1 158 ? 77.61200 -8.60700 38.99200 1.000 91.94881 158 LEU A N 1
ATOM 992 C CA . LEU A 1 158 ? 78.48200 -9.33000 39.91200 1.000 91.11561 158 LEU A CA 1
ATOM 993 C C . LEU A 1 158 ? 77.94400 -10.72900 40.18100 1.000 90.79691 158 LEU A C 1
ATOM 994 O O . LEU A 1 158 ? 78.71700 -11.68200 40.34000 1.000 90.68354 158 LEU A O 1
ATOM 999 N N . GLY A 1 159 ? 76.61800 -10.87300 40.22800 1.000 90.21339 159 GLY A N 1
ATOM 1000 C CA . GLY A 1 159 ? 76.03400 -12.18200 40.46800 1.000 89.90711 159 GLY A CA 1
ATOM 1001 C C . GLY A 1 159 ? 76.28800 -13.15400 39.33000 1.000 92.03425 159 GLY A C 1
ATOM 1002 O O . GLY A 1 159 ? 76.66900 -14.30600 39.55800 1.000 93.36404 159 GLY A O 1
ATOM 1003 N N . THR A 1 160 ? 76.07100 -12.70800 38.08800 1.000 92.38684 160 THR A N 1
ATOM 1004 C CA . THR A 1 160 ? 76.35900 -13.56700 36.94400 1.000 94.04840 160 THR A CA 1
ATOM 1005 C C . THR A 1 160 ? 77.84600 -13.87000 36.83200 1.000 94.50851 160 THR A C 1
ATOM 1006 O O . THR A 1 160 ? 78.22100 -14.95700 36.37600 1.000 95.53694 160 THR A O 1
ATOM 1010 N N . SER A 1 161 ? 78.70300 -12.92400 37.22200 1.000 94.24590 161 SER A N 1
ATOM 1011 C CA . SER A 1 161 ? 80.13700 -13.18700 37.23900 1.000 96.91523 161 SER A CA 1
ATOM 1012 C C . SER A 1 161 ? 80.48000 -14.29600 38.22700 1.000 100.77854 161 SER A C 1
ATOM 1013 O O . SER A 1 161 ? 81.26200 -15.20200 37.91500 1.000 101.15956 161 SER A O 1
ATOM 1016 N N . LEU A 1 162 ? 79.90200 -14.23600 39.43100 1.000 104.27623 162 LEU A N 1
ATOM 1017 C CA . LEU A 1 162 ? 80.14000 -15.27900 40.42500 1.000 106.07974 162 LEU A CA 1
ATOM 1018 C C . LEU A 1 162 ? 79.62000 -16.63300 39.95800 1.000 110.79608 162 LEU A C 1
ATOM 1019 O O . LEU A 1 162 ? 80.19900 -17.67000 40.30000 1.000 110.78003 162 LEU A O 1
ATOM 1024 N N . LYS A 1 163 ? 78.52600 -16.64800 39.18800 1.000 113.77870 163 LYS A N 1
ATOM 1025 C CA . LYS A 1 163 ? 78.01500 -17.90900 38.65800 1.000 114.54341 163 LYS A CA 1
ATOM 1026 C C . LYS A 1 163 ? 78.96000 -18.48700 37.61200 1.000 115.27071 163 LYS A C 1
ATOM 1027 O O . LYS A 1 163 ? 79.19800 -19.70000 37.58800 1.000 115.44415 163 LYS A O 1
ATOM 1033 N N . LEU A 1 164 ? 79.50600 -17.63400 36.74000 1.000 114.39164 164 LEU A N 1
ATOM 1034 C CA . LEU A 1 164 ? 80.52100 -18.08700 35.79400 1.000 115.04255 164 LEU A CA 1
ATOM 1035 C C . LEU A 1 164 ? 81.73600 -18.65900 36.51400 1.000 118.22892 164 LEU A C 1
ATOM 1036 O O . LEU A 1 164 ? 82.37200 -19.59400 36.01500 1.000 119.66596 164 LEU A O 1
ATOM 1041 N N . ALA A 1 165 ? 82.06800 -18.11500 37.68400 1.000 117.83596 165 ALA A N 1
ATOM 1042 C CA . ALA A 1 165 ? 83.18100 -18.59200 38.49300 1.000 117.61809 165 ALA A CA 1
ATOM 1043 C C . ALA A 1 165 ? 82.80400 -19.75200 39.40600 1.000 117.44034 165 ALA A C 1
ATOM 1044 O O . ALA A 1 165 ? 83.63900 -20.18300 40.21000 1.000 113.69729 165 ALA A O 1
ATOM 1046 N N . GLY A 1 166 ? 81.57600 -20.26400 39.31400 1.000 120.09085 166 GLY A N 1
ATOM 1047 C CA . GLY A 1 166 ? 81.17600 -21.43200 40.06700 1.000 122.09482 166 GLY A CA 1
ATOM 1048 C C . GLY A 1 166 ? 80.64600 -21.16800 41.46100 1.000 121.76647 166 GLY A C 1
ATOM 1049 O O . GLY A 1 166 ? 80.07600 -22.08300 42.07100 1.000 126.43779 166 GLY A O 1
ATOM 1050 N N . ASN A 1 167 ? 80.81800 -19.95900 41.99600 1.000 118.34014 167 ASN A N 1
ATOM 1051 C CA . ASN A 1 167 ? 80.25900 -19.61000 43.30300 1.000 115.77787 167 ASN A CA 1
ATOM 1052 C C . ASN A 1 167 ? 78.76600 -19.36000 43.10700 1.000 115.70222 167 ASN A C 1
ATOM 1053 O O . ASN A 1 167 ? 78.28700 -18.22500 43.03000 1.000 116.48143 167 ASN A O 1
ATOM 1058 N N . THR A 1 168 ? 78.02200 -20.46500 43.02200 1.000 110.68668 168 THR A N 1
ATOM 1059 C CA . THR A 1 168 ? 76.62200 -20.41300 42.61300 1.000 109.06112 168 THR A CA 1
ATOM 1060 C C . THR A 1 168 ? 75.75000 -19.73800 43.66500 1.000 108.96043 168 THR A C 1
ATOM 1061 O O . THR A 1 168 ? 75.00700 -18.79700 43.35900 1.000 109.62912 168 THR A O 1
ATOM 1065 N N . GLN A 1 169 ? 75.82400 -20.21000 44.91200 1.000 107.77694 169 GLN A N 1
ATOM 1066 C CA . GLN A 1 169 ? 74.96300 -19.67300 45.96000 1.000 104.43794 169 GLN A CA 1
ATOM 1067 C C . GLN A 1 169 ? 75.25100 -18.19800 46.21500 1.000 103.24797 169 GLN A C 1
ATOM 1068 O O . GLN A 1 169 ? 74.33100 -17.41500 46.48300 1.000 102.41778 169 GLN A O 1
ATOM 1074 N N . GLU A 1 170 ? 76.52300 -17.80000 46.13900 1.000 101.99495 170 GLU A N 1
ATOM 1075 C CA . GLU A 1 170 ? 76.86300 -16.38800 46.27900 1.000 102.57770 170 GLU A CA 1
ATOM 1076 C C . GLU A 1 170 ? 76.28600 -15.56100 45.13900 1.000 98.00888 170 GLU A C 1
ATOM 1077 O O . GLU A 1 170 ? 75.93300 -14.39200 45.33500 1.000 96.06396 170 GLU A O 1
ATOM 1083 N N . GLY A 1 171 ? 76.18900 -16.14400 43.94500 1.000 95.29419 171 GLY A N 1
ATOM 1084 C CA . GLY A 1 171 ? 75.56000 -15.44400 42.83900 1.000 90.72969 171 GLY A CA 1
ATOM 1085 C C . GLY A 1 171 ? 74.06900 -15.26100 43.04400 1.000 86.31704 171 GLY A C 1
ATOM 1086 O O . GLY A 1 171 ? 73.50300 -14.23100 42.66600 1.000 87.15876 171 GLY A O 1
ATOM 1087 N N . ILE A 1 172 ? 73.41000 -16.25700 43.64300 1.000 81.56264 172 ILE A N 1
ATOM 1088 C CA . ILE A 1 172 ? 71.96500 -16.18300 43.83700 1.000 81.91807 172 ILE A CA 1
ATOM 1089 C C . ILE A 1 172 ? 71.60900 -15.07200 44.82000 1.000 86.68965 172 ILE A C 1
ATOM 1090 O O . ILE A 1 172 ? 70.61700 -14.35500 44.63500 1.000 89.01087 172 ILE A O 1
ATOM 1095 N N . GLN A 1 173 ? 72.40700 -14.90200 45.87600 1.000 88.73081 173 GLN A N 1
ATOM 1096 C CA . GLN A 1 173 ? 72.11000 -13.83500 46.82500 1.000 90.19262 173 GLN A CA 1
ATOM 1097 C C . GLN A 1 173 ? 72.38800 -12.46200 46.22600 1.000 89.39580 173 GLN A C 1
ATOM 1098 O O . GLN A 1 173 ? 71.72700 -11.48700 46.59800 1.000 92.63900 173 GLN A O 1
ATOM 1104 N N . LYS A 1 174 ? 73.34400 -12.36300 45.29500 1.000 85.31566 174 LYS A N 1
ATOM 1105 C CA . LYS A 1 174 ? 73.56700 -11.09300 44.60900 1.000 80.39385 174 LYS A CA 1
ATOM 1106 C C . LYS A 1 174 ? 72.38800 -10.72400 43.71800 1.000 78.19890 174 LYS A C 1
ATOM 1107 O O . LYS A 1 174 ? 72.11400 -9.53500 43.52000 1.000 80.28939 174 LYS A O 1
ATOM 1113 N N . TYR A 1 175 ? 71.69300 -11.71900 43.15900 1.000 74.02150 175 TYR A N 1
ATOM 1114 C CA . TYR A 1 175 ? 70.45600 -11.43100 42.43800 1.000 73.19654 175 TYR A CA 1
ATOM 1115 C C . TYR A 1 175 ? 69.37100 -10.94200 43.38900 1.000 71.77470 175 TYR A C 1
ATOM 1116 O O . TYR A 1 175 ? 68.69900 -9.94000 43.11900 1.000 74.72985 175 TYR A O 1
ATOM 1125 N N . TYR A 1 176 ? 69.18300 -11.64400 44.51100 1.000 70.03712 176 TYR A N 1
ATOM 1126 C CA . TYR A 1 176 ? 68.16700 -11.23300 45.47300 1.000 69.55276 176 TYR A CA 1
ATOM 1127 C C . TYR A 1 176 ? 68.49900 -9.88600 46.10400 1.000 70.54888 176 TYR A C 1
ATOM 1128 O O . TYR A 1 176 ? 67.58700 -9.14000 46.47900 1.000 67.52547 176 TYR A O 1
ATOM 1137 N N . GLU A 1 177 ? 69.78800 -9.55500 46.22200 1.000 73.74772 177 GLU A N 1
ATOM 1138 C CA . GLU A 1 177 ? 70.16900 -8.23900 46.72600 1.000 75.10900 177 GLU A CA 1
ATOM 1139 C C . GLU A 1 177 ? 69.72400 -7.13800 45.77200 1.000 73.58894 177 GLU A C 1
ATOM 1140 O O . GLU A 1 177 ? 69.19000 -6.10900 46.20300 1.000 72.87150 177 GLU A O 1
ATOM 1146 N N . ALA A 1 178 ? 69.94900 -7.33100 44.47200 1.000 73.08787 178 ALA A N 1
ATOM 1147 C CA . ALA A 1 178 ? 69.45500 -6.37100 43.49400 1.000 73.30184 178 ALA A CA 1
ATOM 1148 C C . ALA A 1 178 ? 67.93400 -6.33400 43.46200 1.000 70.43704 178 ALA A C 1
ATOM 1149 O O . ALA A 1 178 ? 67.34500 -5.29400 43.14900 1.000 77.14235 178 ALA A O 1
ATOM 1151 N N . LEU A 1 179 ? 67.28100 -7.45200 43.77900 1.000 66.43008 179 LEU A N 1
ATOM 1152 C CA . LEU A 1 179 ? 65.82600 -7.45500 43.83600 1.000 69.10842 179 LEU A CA 1
ATOM 1153 C C . LEU A 1 179 ? 65.30900 -6.71800 45.06600 1.000 73.90706 179 LEU A C 1
ATOM 1154 O O . LEU A 1 179 ? 64.18600 -6.20300 45.04900 1.000 75.52640 179 LEU A O 1
ATOM 1159 N N . LYS A 1 180 ? 66.09900 -6.66700 46.14400 1.000 75.77079 180 LYS A N 1
ATOM 1160 C CA . LYS A 1 180 ? 65.68200 -5.91200 47.32200 1.000 74.87180 180 LYS A CA 1
ATOM 1161 C C . LYS A 1 180 ? 65.68700 -4.41400 47.04400 1.000 73.75109 180 LYS A C 1
ATOM 1162 O O . LYS A 1 180 ? 64.81600 -3.68300 47.53000 1.000 74.91593 180 LYS A O 1
ATOM 1168 N N . ILE A 1 181 ? 66.65700 -3.94000 46.26600 1.000 68.09934 181 ILE A N 1
ATOM 1169 C CA . ILE A 1 181 ? 66.78100 -2.50900 46.00600 1.000 72.02966 181 ILE A CA 1
ATOM 1170 C C . ILE A 1 181 ? 65.92900 -2.07900 44.81500 1.000 73.43416 181 ILE A C 1
ATOM 1171 O O . ILE A 1 181 ? 65.35500 -0.98700 44.82000 1.000 76.79267 181 ILE A O 1
ATOM 1176 N N . ASP A 1 182 ? 65.80100 -2.93300 43.79900 1.000 75.82110 182 ASP A N 1
ATOM 1177 C CA . ASP A 1 182 ? 64.96700 -2.64500 42.63200 1.000 73.87170 182 ASP A CA 1
ATOM 1178 C C . ASP A 1 182 ? 64.18000 -3.90000 42.29300 1.000 78.40998 182 ASP A C 1
ATOM 1179 O O . ASP A 1 182 ? 64.62000 -4.73400 41.49200 1.000 79.92731 182 ASP A O 1
ATOM 1184 N N . PRO A 1 183 ? 62.99300 -4.06300 42.88500 1.000 80.37220 183 PRO A N 1
ATOM 1185 C CA . PRO A 1 183 ? 62.17700 -5.25500 42.61000 1.000 83.66183 183 PRO A CA 1
ATOM 1186 C C . PRO A 1 183 ? 61.53800 -5.26100 41.23100 1.000 81.35323 183 PRO A C 1
ATOM 1187 O O . PRO A 1 183 ? 60.77900 -6.18900 40.92500 1.000 82.21458 183 PRO A O 1
ATOM 1191 N N . HIS A 1 184 ? 61.82000 -4.26100 40.39500 1.000 78.43247 184 HIS A N 1
ATOM 1192 C CA . HIS A 1 184 ? 61.25800 -4.15000 39.05600 1.000 75.85160 184 HIS A CA 1
ATOM 1193 C C . HIS A 1 184 ? 62.30900 -4.33100 37.96700 1.000 73.10292 184 HIS A C 1
ATOM 1194 O O . HIS A 1 184 ? 62.04500 -4.01400 36.80300 1.000 74.50429 184 HIS A O 1
ATOM 1201 N N . TYR A 1 185 ? 63.49200 -4.82700 38.32100 1.000 67.29819 185 TYR A N 1
ATOM 1202 C CA . TYR A 1 185 ? 64.59400 -5.00700 37.37700 1.000 61.41707 185 TYR A CA 1
ATOM 1203 C C . TYR A 1 185 ? 64.54500 -6.44300 36.86400 1.000 60.02599 185 TYR A C 1
ATOM 1204 O O . TYR A 1 185 ? 64.91300 -7.38300 37.57300 1.000 58.83889 185 TYR A O 1
ATOM 1213 N N . ALA A 1 186 ? 64.08300 -6.60700 35.62000 1.000 61.62010 186 ALA A N 1
ATOM 1214 C CA . ALA A 1 186 ? 63.82700 -7.93900 35.07000 1.000 57.84362 186 ALA A CA 1
ATOM 1215 C C . ALA A 1 186 ? 65.07000 -8.81600 34.96000 1.000 54.94216 186 ALA A C 1
ATOM 1216 O O . ALA A 1 186 ? 64.99200 -9.99500 35.34800 1.000 54.89897 186 ALA A O 1
ATOM 1218 N N . PRO A 1 187 ? 66.21600 -8.34700 34.43600 1.000 55.80389 187 PRO A N 1
ATOM 1219 C CA . PRO A 1 187 ? 67.37800 -9.24800 34.29900 1.000 57.30258 187 PRO A CA 1
ATOM 1220 C C . PRO A 1 187 ? 67.75200 -10.00600 35.56500 1.000 61.16374 187 PRO A C 1
ATOM 1221 O O . PRO A 1 187 ? 68.29900 -11.11200 35.46900 1.000 62.29594 187 PRO A O 1
ATOM 1225 N N . ALA A 1 188 ? 67.48600 -9.45000 36.75000 1.000 63.71127 188 ALA A N 1
ATOM 1226 C CA . ALA A 1 188 ? 67.71800 -10.20800 37.97500 1.000 62.52367 188 ALA A CA 1
ATOM 1227 C C . ALA A 1 188 ? 66.79600 -11.41900 38.05600 1.000 58.99158 188 ALA A C 1
ATOM 1228 O O . ALA A 1 188 ? 67.23200 -12.51600 38.42600 1.000 60.99202 188 ALA A O 1
ATOM 1230 N N . TYR A 1 189 ? 65.51600 -11.24300 37.71500 1.000 57.16975 189 TYR A N 1
ATOM 1231 C CA . TYR A 1 189 ? 64.60200 -12.38100 37.69100 1.000 62.53077 189 TYR A CA 1
ATOM 1232 C C . TYR A 1 189 ? 65.02700 -13.40600 36.64600 1.000 63.20723 189 TYR A C 1
ATOM 1233 O O . TYR A 1 189 ? 65.00500 -14.61600 36.90600 1.000 59.07332 189 TYR A O 1
ATOM 1242 N N . TYR A 1 190 ? 65.41700 -12.93700 35.45700 1.000 59.78751 190 TYR A N 1
ATOM 1243 C CA . TYR A 1 190 ? 65.78300 -13.84700 34.37700 1.000 60.21247 190 TYR A CA 1
ATOM 1244 C C . TYR A 1 190 ? 67.00000 -14.68400 34.74800 1.000 65.92477 190 TYR A C 1
ATOM 1245 O O . TYR A 1 190 ? 66.98200 -15.91500 34.62300 1.000 70.24155 190 TYR A O 1
ATOM 1254 N N . ASN A 1 191 ? 68.07300 -14.03400 35.20700 1.000 67.71411 191 ASN A N 1
ATOM 1255 C CA . ASN A 1 191 ? 69.27000 -14.77700 35.58800 1.000 70.29825 191 ASN A CA 1
ATOM 1256 C C . ASN A 1 191 ? 69.01100 -15.68600 36.78300 1.000 71.69388 191 ASN A C 1
ATOM 1257 O O . ASN A 1 191 ? 69.65900 -16.73000 36.91700 1.000 72.86027 191 ASN A O 1
ATOM 1262 N N . LEU A 1 192 ? 68.07500 -15.31000 37.66000 1.000 68.32560 192 LEU A N 1
ATOM 1263 C CA . LEU A 1 192 ? 67.66000 -16.21300 38.72900 1.000 66.28691 192 LEU A CA 1
ATOM 1264 C C . LEU A 1 192 ? 66.97900 -17.45400 38.16700 1.000 69.95345 192 LEU A C 1
ATOM 1265 O O . LEU A 1 192 ? 67.22700 -18.57200 38.63600 1.000 70.00147 192 LEU A O 1
ATOM 1270 N N . GLY A 1 193 ? 66.10500 -17.27600 37.17400 1.000 71.32327 193 GLY A N 1
ATOM 1271 C CA . GLY A 1 193 ? 65.49800 -18.42100 36.52000 1.000 70.59219 193 GLY A CA 1
ATOM 1272 C C . GLY A 1 193 ? 66.50700 -19.29600 35.80400 1.000 69.59486 193 GLY A C 1
ATOM 1273 O O . GLY A 1 193 ? 66.30400 -20.50600 35.67500 1.000 71.22592 193 GLY A O 1
ATOM 1274 N N . VAL A 1 194 ? 67.60500 -18.70200 35.33200 1.000 66.52112 194 VAL A N 1
ATOM 1275 C CA . VAL A 1 194 ? 68.62300 -19.47600 34.62800 1.000 67.08149 194 VAL A CA 1
ATOM 1276 C C . VAL A 1 194 ? 69.33500 -20.41800 35.59000 1.000 67.71090 194 VAL A C 1
ATOM 1277 O O . VAL A 1 194 ? 69.45300 -21.62000 35.32800 1.000 71.21252 194 VAL A O 1
ATOM 1281 N N . VAL A 1 195 ? 69.80600 -19.89300 36.72300 1.000 69.85194 195 VAL A N 1
ATOM 1282 C CA . VAL A 1 195 ? 70.48700 -20.74200 37.69500 1.000 72.88186 195 VAL A CA 1
ATOM 1283 C C . VAL A 1 195 ? 69.51400 -21.74200 38.30200 1.000 76.48493 195 VAL A C 1
ATOM 1284 O O . VAL A 1 195 ? 69.87500 -22.89200 38.57400 1.000 76.88712 195 VAL A O 1
ATOM 1288 N N . TYR A 1 196 ? 68.27100 -21.31800 38.53600 1.000 81.48758 196 TYR A N 1
ATOM 1289 C CA . TYR A 1 196 ? 67.26000 -22.23400 39.05000 1.000 85.67040 196 TYR A CA 1
ATOM 1290 C C . TYR A 1 196 ? 67.01000 -23.38500 38.08600 1.000 90.03011 196 TYR A C 1
ATOM 1291 O O . TYR A 1 196 ? 66.71600 -24.50500 38.52100 1.000 89.54158 196 TYR A O 1
ATOM 1300 N N . SER A 1 197 ? 67.12100 -23.13200 36.77900 1.000 89.17908 197 SER A N 1
ATOM 1301 C CA . SER A 1 197 ? 66.91300 -24.19000 35.79600 1.000 88.72662 197 SER A CA 1
ATOM 1302 C C . SER A 1 197 ? 68.06000 -25.19700 35.81100 1.000 88.30432 197 SER A C 1
ATOM 1303 O O . SER A 1 197 ? 67.82700 -26.41100 35.82300 1.000 88.71748 197 SER A O 1
ATOM 1306 N N . GLU A 1 198 ? 69.30900 -24.71800 35.80900 1.000 90.74435 198 GLU A N 1
ATOM 1307 C CA . GLU A 1 198 ? 70.43100 -25.65200 35.80300 1.000 96.53583 198 GLU A CA 1
ATOM 1308 C C . GLU A 1 198 ? 70.58100 -26.37600 37.13500 1.000 100.61058 198 GLU A C 1
ATOM 1309 O O . GLU A 1 198 ? 71.23000 -27.42700 37.18500 1.000 97.42206 198 GLU A O 1
ATOM 1315 N N . MET A 1 199 ? 69.99600 -25.84500 38.20500 1.000 106.90899 199 MET A N 1
ATOM 1316 C CA . MET A 1 199 ? 69.87100 -26.57000 39.46100 1.000 109.87656 199 MET A CA 1
ATOM 1317 C C . MET A 1 199 ? 68.61200 -27.43100 39.49700 1.000 105.25036 199 MET A C 1
ATOM 1318 O O . MET A 1 199 ? 68.31700 -28.04200 40.52900 1.000 103.60545 199 MET A O 1
ATOM 1323 N N . MET A 1 200 ? 67.87500 -27.48300 38.38600 1.000 101.35655 200 MET A N 1
ATOM 1324 C CA . MET A 1 200 ? 66.71400 -28.35500 38.19900 1.000 103.19351 200 MET A CA 1
ATOM 1325 C C . MET A 1 200 ? 65.60400 -28.07000 39.20700 1.000 100.74990 200 MET A C 1
ATOM 1326 O O . MET A 1 200 ? 64.86600 -28.97400 39.60900 1.000 97.20202 200 MET A O 1
ATOM 1331 N N . GLN A 1 201 ? 65.47900 -26.80900 39.62300 1.000 94.49068 201 GLN A N 1
ATOM 1332 C CA . GLN A 1 201 ? 64.28900 -26.31000 40.31200 1.000 91.29780 201 GLN A CA 1
ATOM 1333 C C . GLN A 1 201 ? 63.41200 -25.59100 39.28800 1.000 92.05144 201 GLN A C 1
ATOM 1334 O O . GLN A 1 201 ? 63.36400 -24.36200 39.22100 1.000 95.02701 201 GLN A O 1
ATOM 1340 N N . TYR A 1 202 ? 62.71000 -26.37900 38.47100 1.000 88.76384 202 TYR A N 1
ATOM 1341 C CA . TYR A 1 202 ? 62.00000 -25.80300 37.33000 1.000 89.30760 202 TYR A CA 1
ATOM 1342 C C . TYR A 1 202 ? 60.77900 -24.99100 37.74700 1.000 89.16399 202 TYR A C 1
ATOM 1343 O O . TYR A 1 202 ? 60.38000 -24.06900 37.02600 1.000 89.49268 202 TYR A O 1
ATOM 1352 N N . ASP A 1 203 ? 60.16600 -25.31400 38.88900 1.000 88.10585 203 ASP A N 1
ATOM 1353 C CA . ASP A 1 203 ? 59.06200 -24.49200 39.37800 1.000 86.64911 203 ASP A CA 1
ATOM 1354 C C . ASP A 1 203 ? 59.55900 -23.12700 39.83700 1.000 83.93224 203 ASP A C 1
ATOM 1355 O O . ASP A 1 203 ? 58.92500 -22.10100 39.56200 1.000 83.68066 203 ASP A O 1
ATOM 1360 N N . ASN A 1 204 ? 60.68200 -23.10200 40.55900 1.000 81.50049 204 ASN A N 1
ATOM 1361 C CA . ASN A 1 204 ? 61.31400 -21.83600 40.91600 1.000 77.98494 204 ASN A CA 1
ATOM 1362 C C . ASN A 1 204 ? 61.77600 -21.08800 39.67400 1.000 79.30485 204 ASN A C 1
ATOM 1363 O O . ASN A 1 204 ? 61.64600 -19.86000 39.59500 1.000 78.40634 204 ASN A O 1
ATOM 1368 N N . ALA A 1 205 ? 62.33600 -21.81400 38.70100 1.000 80.83904 205 ALA A N 1
ATOM 1369 C CA . ALA A 1 205 ? 62.76400 -21.18900 37.45300 1.000 78.81340 205 ALA A CA 1
ATOM 1370 C C . ALA A 1 205 ? 61.58100 -20.59100 36.70400 1.000 76.49181 205 ALA A C 1
ATOM 1371 O O . ALA A 1 205 ? 61.69300 -19.50800 36.11700 1.000 77.97756 205 ALA A O 1
ATOM 1373 N N . LEU A 1 206 ? 60.43700 -21.28000 36.71300 1.000 76.08332 206 LEU A N 1
ATOM 1374 C CA . LEU A 1 206 ? 59.25400 -20.76300 36.03100 1.000 79.67326 206 LEU A CA 1
ATOM 1375 C C . LEU A 1 206 ? 58.75400 -19.48000 36.67500 1.000 84.71919 206 LEU A C 1
ATOM 1376 O O . LEU A 1 206 ? 58.51700 -18.48100 35.98500 1.000 89.53830 206 LEU A O 1
ATOM 1381 N N . SER A 1 207 ? 58.56900 -19.49400 37.99600 1.000 85.66178 207 SER A N 1
ATOM 1382 C CA . SER A 1 207 ? 58.09700 -18.30100 38.68800 1.000 83.30104 207 SER A CA 1
ATOM 1383 C C . SER A 1 207 ? 59.04700 -17.12800 38.48600 1.000 76.82747 207 SER A C 1
ATOM 1384 O O . SER A 1 207 ? 58.60200 -15.97900 38.39200 1.000 76.02162 207 SER A O 1
ATOM 1387 N N . CYS A 1 208 ? 60.35200 -17.40100 38.40900 1.000 70.06628 208 CYS A N 1
ATOM 1388 C CA . CYS A 1 208 ? 61.33000 -16.34800 38.14900 1.000 68.63708 208 CYS A CA 1
ATOM 1389 C C . CYS A 1 208 ? 61.13400 -15.74400 36.76300 1.000 67.55771 208 CYS A C 1
ATOM 1390 O O . CYS A 1 208 ? 61.14500 -14.51800 36.59700 1.000 65.61134 208 CYS A O 1
ATOM 1393 N N . TYR A 1 209 ? 60.96700 -16.59500 35.74900 1.000 65.94848 209 TYR A N 1
ATOM 1394 C CA . TYR A 1 209 ? 60.75700 -16.09200 34.39600 1.000 63.62237 209 TYR A CA 1
ATOM 1395 C C . TYR A 1 209 ? 59.40800 -15.40000 34.25400 1.000 65.23075 209 TYR A C 1
ATOM 1396 O O . TYR A 1 209 ? 59.29500 -14.42400 33.50400 1.000 64.92422 209 TYR A O 1
ATOM 1405 N N . GLU A 1 210 ? 58.37700 -15.88900 34.95300 1.000 71.18933 210 GLU A N 1
ATOM 1406 C CA . GLU A 1 210 ? 57.07500 -15.22800 34.91000 1.000 77.18976 210 GLU A CA 1
ATOM 1407 C C . GLU A 1 210 ? 57.17300 -13.80100 35.43300 1.000 79.03585 210 GLU A C 1
ATOM 1408 O O . GLU A 1 210 ? 56.62100 -12.87000 34.83600 1.000 75.93969 210 GLU A O 1
ATOM 1414 N N . LYS A 1 211 ? 57.87300 -13.61200 36.55500 1.000 76.78608 211 LYS A N 1
ATOM 1415 C CA . LYS A 1 211 ? 58.08400 -12.26500 37.07400 1.000 76.80132 211 LYS A CA 1
ATOM 1416 C C . LYS A 1 211 ? 58.93400 -11.43500 36.11900 1.000 73.59796 211 LYS A C 1
ATOM 1417 O O . LYS A 1 211 ? 58.68300 -10.23800 35.93400 1.000 75.43693 211 LYS A O 1
ATOM 1423 N N . ALA A 1 212 ? 59.94900 -12.05100 35.50700 1.000 71.14104 212 ALA A N 1
ATOM 1424 C CA . ALA A 1 212 ? 60.77300 -11.32900 34.54300 1.000 69.74887 212 ALA A CA 1
ATOM 1425 C C . ALA A 1 212 ? 59.93900 -10.84500 33.36300 1.000 70.92979 212 ALA A C 1
ATOM 1426 O O . ALA A 1 212 ? 60.14200 -9.73200 32.86200 1.000 72.70205 212 ALA A O 1
ATOM 1428 N N . ALA A 1 213 ? 58.99200 -11.66900 32.90700 1.000 69.74571 213 ALA A N 1
ATOM 1429 C CA . ALA A 1 213 ? 58.10300 -11.24800 31.83200 1.000 68.13308 213 ALA A CA 1
ATOM 1430 C C . ALA A 1 213 ? 57.08200 -10.22500 32.31400 1.000 69.73987 213 ALA A C 1
ATOM 1431 O O . ALA A 1 213 ? 56.61800 -9.39800 31.52200 1.000 69.12317 213 ALA A O 1
ATOM 1433 N N . LEU A 1 214 ? 56.70200 -10.27500 33.59300 1.000 73.98768 214 LEU A N 1
ATOM 1434 C CA . LEU A 1 214 ? 55.79600 -9.26100 34.12500 1.000 77.45767 214 LEU A CA 1
ATOM 1435 C C . LEU A 1 214 ? 56.49000 -7.91200 34.26000 1.000 74.78207 214 LEU A C 1
ATOM 1436 O O . LEU A 1 214 ? 55.88800 -6.86900 33.98000 1.000 74.89259 214 LEU A O 1
ATOM 1441 N N . GLU A 1 215 ? 57.75500 -7.90800 34.68700 1.000 76.85737 215 GLU A N 1
ATOM 1442 C CA . GLU A 1 215 ? 58.49800 -6.65600 34.77900 1.000 81.12523 215 GLU A CA 1
ATOM 1443 C C . GLU A 1 215 ? 58.94000 -6.14500 33.40900 1.000 81.12541 215 GLU A C 1
ATOM 1444 O O . GLU A 1 215 ? 59.00000 -4.92900 33.19700 1.000 82.07459 215 GLU A O 1
ATOM 1450 N N . ARG A 1 216 ? 59.25000 -7.04700 32.47600 1.000 79.53829 216 ARG A N 1
ATOM 1451 C CA . ARG A 1 216 ? 59.64500 -6.69600 31.11100 1.000 76.84538 216 ARG A CA 1
ATOM 1452 C C . ARG A 1 216 ? 58.86100 -7.57200 30.14600 1.000 75.60340 216 ARG A C 1
ATOM 1453 O O . ARG A 1 216 ? 59.26900 -8.70400 29.84600 1.000 76.99667 216 ARG A O 1
ATOM 1461 N N . PRO A 1 217 ? 57.73200 -7.08000 29.62800 1.000 74.66095 217 PRO A N 1
ATOM 1462 C CA . PRO A 1 217 ? 56.90600 -7.91900 28.74400 1.000 71.97000 217 PRO A CA 1
ATOM 1463 C C . PRO A 1 217 ? 57.57900 -8.25600 27.42400 1.000 75.07390 217 PRO A C 1
ATOM 1464 O O . PRO A 1 217 ? 57.16600 -9.22100 26.77000 1.000 76.10808 217 PRO A O 1
ATOM 1468 N N . MET A 1 218 ? 58.60500 -7.50600 27.01900 1.000 80.09958 218 MET A N 1
ATOM 1469 C CA . MET A 1 218 ? 59.35100 -7.77500 25.79600 1.000 84.71609 218 MET A CA 1
ATOM 1470 C C . MET A 1 218 ? 60.62900 -8.56600 26.06000 1.000 83.73334 218 MET A C 1
ATOM 1471 O O . MET A 1 218 ? 61.58500 -8.47700 25.28200 1.000 79.21377 218 MET A O 1
ATOM 1476 N N . TYR A 1 219 ? 60.67200 -9.33100 27.15100 1.000 77.92945 219 TYR A N 1
ATOM 1477 C CA . TYR A 1 219 ? 61.82100 -10.18200 27.46800 1.000 69.98686 219 TYR A CA 1
ATOM 1478 C C . TYR A 1 219 ? 61.64200 -11.49700 26.72100 1.000 67.62840 219 TYR A C 1
ATOM 1479 O O . TYR A 1 219 ? 60.99500 -12.43100 27.19700 1.000 69.68821 219 TYR A O 1
ATOM 1488 N N . ALA A 1 220 ? 62.22000 -11.56800 25.52000 1.000 66.29632 220 ALA A N 1
ATOM 1489 C CA . ALA A 1 220 ? 62.03500 -12.74800 24.68300 1.000 63.56646 220 ALA A CA 1
ATOM 1490 C C . ALA A 1 220 ? 62.74200 -13.96400 25.26700 1.000 64.93945 220 ALA A C 1
ATOM 1491 O O . ALA A 1 220 ? 62.19300 -15.07100 25.24800 1.000 67.10276 220 ALA A O 1
ATOM 1493 N N . GLU A 1 221 ? 63.95900 -13.77900 25.79000 1.000 63.60102 221 GLU A N 1
ATOM 1494 C CA . GLU A 1 221 ? 64.73500 -14.90800 26.29900 1.000 65.36331 221 GLU A CA 1
ATOM 1495 C C . GLU A 1 221 ? 64.04800 -15.58300 27.47900 1.000 66.64511 221 GLU A C 1
ATOM 1496 O O . GLU A 1 221 ? 64.22900 -16.78700 27.69300 1.000 66.41407 221 GLU A O 1
ATOM 1502 N N . ALA A 1 222 ? 63.26600 -14.83400 28.25700 1.000 63.66465 222 ALA A N 1
ATOM 1503 C CA . ALA A 1 222 ? 62.51500 -15.46000 29.33900 1.000 63.80826 222 ALA A CA 1
ATOM 1504 C C . ALA A 1 222 ? 61.38200 -16.31800 28.79100 1.000 62.37558 222 ALA A C 1
ATOM 1505 O O . ALA A 1 222 ? 61.14200 -17.42600 29.28400 1.000 63.90624 222 ALA A O 1
ATOM 1507 N N . TYR A 1 223 ? 60.68200 -15.82900 27.76300 1.000 64.16413 223 TYR A N 1
ATOM 1508 C CA . TYR A 1 223 ? 59.64500 -16.63500 27.12800 1.000 66.68318 223 TYR A CA 1
ATOM 1509 C C . TYR A 1 223 ? 60.23600 -17.88600 26.48900 1.000 66.65695 223 TYR A C 1
ATOM 1510 O O . TYR A 1 223 ? 59.65500 -18.97400 26.58100 1.000 64.63211 223 TYR A O 1
ATOM 1519 N N . CYS A 1 224 ? 61.39200 -17.74800 25.83400 1.000 64.74325 224 CYS A N 1
ATOM 1520 C CA . CYS A 1 224 ? 62.04200 -18.89700 25.21100 1.000 61.38178 224 CYS A CA 1
ATOM 1521 C C . CYS A 1 224 ? 62.39800 -19.95600 26.24800 1.000 64.39572 224 CYS A C 1
ATOM 1522 O O . CYS A 1 224 ? 62.04200 -21.13100 26.10200 1.000 70.76380 224 CYS A O 1
ATOM 1525 N N . ASN A 1 225 ? 63.10400 -19.55500 27.30600 1.000 62.72961 225 ASN A N 1
ATOM 1526 C CA . ASN A 1 225 ? 63.50400 -20.51100 28.33000 1.000 61.85602 225 ASN A CA 1
ATOM 1527 C C . ASN A 1 225 ? 62.30200 -21.12400 29.04000 1.000 65.02312 225 ASN A C 1
ATOM 1528 O O . ASN A 1 225 ? 62.35800 -22.29100 29.44900 1.000 62.36605 225 ASN A O 1
ATOM 1533 N N . MET A 1 226 ? 61.20400 -20.37400 29.17600 1.000 69.21809 226 MET A N 1
ATOM 1534 C CA . MET A 1 226 ? 59.98000 -20.95100 29.72900 1.000 71.66268 226 MET A CA 1
ATOM 1535 C C . MET A 1 226 ? 59.45500 -22.06800 28.83800 1.000 72.56962 226 MET A C 1
ATOM 1536 O O . MET A 1 226 ? 59.05000 -23.13100 29.32500 1.000 68.82906 226 MET A O 1
ATOM 1541 N N . GLY A 1 227 ? 59.44200 -21.83400 27.52400 1.000 68.01577 227 GLY A N 1
ATOM 1542 C CA . GLY A 1 227 ? 58.99300 -22.86700 26.60800 1.000 63.96724 227 GLY A CA 1
ATOM 1543 C C . GLY A 1 227 ? 59.84400 -24.12100 26.68000 1.000 63.43561 227 GLY A C 1
ATOM 1544 O O . GLY A 1 227 ? 59.33100 -25.23700 26.56600 1.000 63.97708 227 GLY A O 1
ATOM 1545 N N . VAL A 1 228 ? 61.15600 -23.95700 26.87000 1.000 58.79408 228 VAL A N 1
ATOM 1546 C CA . VAL A 1 228 ? 62.03000 -25.12100 26.99300 1.000 58.75276 228 VAL A CA 1
ATOM 1547 C C . VAL A 1 228 ? 61.62700 -25.96100 28.19800 1.000 65.27377 228 VAL A C 1
ATOM 1548 O O . VAL A 1 228 ? 61.56600 -27.19400 28.11800 1.000 63.89015 228 VAL A O 1
ATOM 1552 N N . ILE A 1 229 ? 61.33800 -25.31100 29.33000 1.000 68.76165 229 ILE A N 1
ATOM 1553 C CA . ILE A 1 229 ? 60.91700 -26.05500 30.51600 1.000 73.70458 229 ILE A CA 1
ATOM 1554 C C . ILE A 1 229 ? 59.59800 -26.77000 30.25100 1.000 76.64095 229 ILE A C 1
ATOM 1555 O O . ILE A 1 229 ? 59.45000 -27.96500 30.53500 1.000 78.17676 229 ILE A O 1
ATOM 1560 N N . TYR A 1 230 ? 58.61500 -26.04200 29.70900 1.000 76.82147 230 TYR A N 1
ATOM 1561 C CA . TYR A 1 230 ? 57.30200 -26.63400 29.46400 1.000 79.70576 230 TYR A CA 1
ATOM 1562 C C . TYR A 1 230 ? 57.39700 -27.80500 28.49400 1.000 80.92923 230 TYR A C 1
ATOM 1563 O O . TYR A 1 230 ? 56.67800 -28.80200 28.63900 1.000 81.67535 230 TYR A O 1
ATOM 1572 N N . LYS A 1 231 ? 58.27300 -27.70100 27.49300 1.000 77.30796 231 LYS A N 1
ATOM 1573 C CA . LYS A 1 231 ? 58.44500 -28.80000 26.55000 1.000 81.17971 231 LYS A CA 1
ATOM 1574 C C . LYS A 1 231 ? 59.09600 -30.00000 27.22500 1.000 83.90491 231 LYS A C 1
ATOM 1575 O O . LYS A 1 231 ? 58.63200 -31.13700 27.07700 1.000 84.89178 231 LYS A O 1
ATOM 1581 N N . ASN A 1 232 ? 60.17100 -29.76500 27.98000 1.000 81.68082 232 ASN A N 1
ATOM 1582 C CA . ASN A 1 232 ? 60.87100 -30.85300 28.64900 1.000 80.33858 232 ASN A CA 1
ATOM 1583 C C . ASN A 1 232 ? 60.06100 -31.46900 29.78200 1.000 84.27533 232 ASN A C 1
ATOM 1584 O O . ASN A 1 232 ? 60.47800 -32.49500 30.33200 1.000 85.68183 232 ASN A O 1
ATOM 1589 N N . ARG A 1 233 ? 58.91900 -30.88000 30.13600 1.000 88.43728 233 ARG A N 1
ATOM 1590 C CA . ARG A 1 233 ? 58.03400 -31.41900 31.15900 1.000 87.90875 233 ARG A CA 1
ATOM 1591 C C . ARG A 1 233 ? 56.76600 -32.02700 30.57400 1.000 88.18872 233 ARG A C 1
ATOM 1592 O O . ARG A 1 233 ? 55.85700 -32.38600 31.32800 1.000 87.64044 233 ARG A O 1
ATOM 1600 N N . GLY A 1 234 ? 56.67400 -32.13600 29.25100 1.000 89.77411 234 GLY A N 1
ATOM 1601 C CA . GLY A 1 234 ? 55.57200 -32.81000 28.60600 1.000 93.29195 234 GLY A CA 1
ATOM 1602 C C . GLY A 1 234 ? 54.50300 -31.90200 28.03600 1.000 94.28411 234 GLY A C 1
ATOM 1603 O O . GLY A 1 234 ? 53.75100 -32.33700 27.15700 1.000 100.93658 234 GLY A O 1
ATOM 1604 N N . ASP A 1 235 ? 54.41200 -30.65700 28.50200 1.000 92.52056 235 ASP A N 1
ATOM 1605 C CA . ASP A 1 235 ? 53.35400 -29.75100 28.05600 1.000 95.31011 235 ASP A CA 1
ATOM 1606 C C . ASP A 1 235 ? 53.84000 -29.01000 26.81900 1.000 93.98119 235 ASP A C 1
ATOM 1607 O O . ASP A 1 235 ? 54.41800 -27.92400 26.89800 1.000 94.86935 235 ASP A O 1
ATOM 1612 N N . LEU A 1 236 ? 53.59300 -29.61300 25.65300 1.000 87.03332 236 LEU A N 1
ATOM 1613 C CA . LEU A 1 236 ? 53.96000 -28.97700 24.39400 1.000 84.00597 236 LEU A CA 1
ATOM 1614 C C . LEU A 1 236 ? 53.06700 -27.78000 24.10200 1.000 83.45159 236 LEU A C 1
ATOM 1615 O O . LEU A 1 236 ? 53.54500 -26.73900 23.64000 1.000 85.76674 236 LEU A O 1
ATOM 1620 N N . GLU A 1 237 ? 51.76600 -27.91200 24.36900 1.000 86.34133 237 GLU A N 1
ATOM 1621 C CA . GLU A 1 237 ? 50.81900 -26.85700 24.02400 1.000 84.97964 237 GLU A CA 1
ATOM 1622 C C . GLU A 1 237 ? 51.12400 -25.57400 24.78600 1.000 87.28950 237 GLU A C 1
ATOM 1623 O O . GLU A 1 237 ? 50.93200 -24.47200 24.26100 1.000 86.58952 237 GLU A O 1
ATOM 1629 N N . MET A 1 238 ? 51.59200 -25.69500 26.03100 1.000 89.83600 238 MET A N 1
ATOM 1630 C CA . MET A 1 238 ? 52.06200 -24.51500 26.75000 1.000 89.91638 238 MET A CA 1
ATOM 1631 C C . MET A 1 238 ? 53.37700 -24.00700 26.17000 1.000 88.67233 238 MET A C 1
ATOM 1632 O O . MET A 1 238 ? 53.59600 -22.79300 26.08300 1.000 88.28088 238 MET A O 1
ATOM 1637 N N . ALA A 1 239 ? 54.25700 -24.92300 25.75700 1.000 87.32319 239 ALA A N 1
ATOM 1638 C CA . ALA A 1 239 ? 55.56100 -24.52200 25.23800 1.000 84.12265 239 ALA A CA 1
ATOM 1639 C C . ALA A 1 239 ? 55.42800 -23.69400 23.96500 1.000 82.80285 239 ALA A C 1
ATOM 1640 O O . ALA A 1 239 ? 56.16900 -22.72300 23.76700 1.000 82.76106 239 ALA A O 1
ATOM 1642 N N . ILE A 1 240 ? 54.48900 -24.05800 23.08700 1.000 80.67800 240 ILE A N 1
ATOM 1643 C CA . ILE A 1 240 ? 54.39700 -23.35700 21.81200 1.000 82.68752 240 ILE A CA 1
ATOM 1644 C C . ILE A 1 240 ? 53.82000 -21.95700 22.00000 1.000 80.77610 240 ILE A C 1
ATOM 1645 O O . ILE A 1 240 ? 54.14700 -21.04000 21.23700 1.000 80.41651 240 ILE A O 1
ATOM 1650 N N . THR A 1 241 ? 52.97100 -21.75400 23.01300 1.000 75.87824 241 THR A N 1
ATOM 1651 C CA . THR A 1 241 ? 52.51500 -20.39800 23.30100 1.000 76.05412 241 THR A CA 1
ATOM 1652 C C . THR A 1 241 ? 53.62500 -19.57100 23.93400 1.000 73.76485 241 THR A C 1
ATOM 1653 O O . THR A 1 241 ? 53.67900 -18.35100 23.73300 1.000 69.44175 241 THR A O 1
ATOM 1657 N N . CYS A 1 242 ? 54.51900 -20.21500 24.69000 1.000 71.84816 242 CYS A N 1
ATOM 1658 C CA . CYS A 1 242 ? 55.67600 -19.50900 25.22600 1.000 68.96409 242 CYS A CA 1
ATOM 1659 C C . CYS A 1 242 ? 56.64000 -19.11700 24.11400 1.000 67.01870 242 CYS A C 1
ATOM 1660 O O . CYS A 1 242 ? 57.18300 -18.00600 24.11900 1.000 67.00423 242 CYS A O 1
ATOM 1663 N N . TYR A 1 243 ? 56.85900 -20.01300 23.14800 1.000 64.04068 243 TYR A N 1
ATOM 1664 C CA . TYR A 1 243 ? 57.65400 -19.65100 21.98000 1.000 62.85988 243 TYR A CA 1
ATOM 1665 C C . TYR A 1 243 ? 56.94700 -18.60800 21.12200 1.000 62.91848 243 TYR A C 1
ATOM 1666 O O . TYR A 1 243 ? 57.60700 -17.76300 20.50500 1.000 61.06349 243 TYR A O 1
ATOM 1675 N N . GLU A 1 244 ? 55.61200 -18.65600 21.07100 1.000 64.22390 244 GLU A N 1
ATOM 1676 C CA . GLU A 1 244 ? 54.84600 -17.67100 20.31200 1.000 65.35064 244 GLU A CA 1
ATOM 1677 C C . GLU A 1 244 ? 55.04700 -16.27000 20.87800 1.000 66.95158 244 GLU A C 1
ATOM 1678 O O . GLU A 1 244 ? 55.32000 -15.32000 20.13400 1.000 63.48672 244 GLU A O 1
ATOM 1684 N N . ARG A 1 245 ? 54.90900 -16.12400 22.20100 1.000 67.80059 245 ARG A N 1
ATOM 1685 C CA . ARG A 1 245 ? 55.15500 -14.83200 22.83200 1.000 73.92654 245 ARG A CA 1
ATOM 1686 C C . ARG A 1 245 ? 56.61100 -14.42100 22.69600 1.000 76.88298 245 ARG A C 1
ATOM 1687 O O . ARG A 1 245 ? 56.91800 -13.22400 22.65600 1.000 88.65421 245 ARG A O 1
ATOM 1695 N N . CYS A 1 246 ? 57.52000 -15.39500 22.62100 1.000 67.71954 246 CYS A N 1
ATOM 1696 C CA . CYS A 1 246 ? 58.92700 -15.08400 22.38900 1.000 65.21739 246 CYS A CA 1
ATOM 1697 C C . CYS A 1 246 ? 59.14400 -14.55300 20.97600 1.000 64.86202 246 CYS A C 1
ATOM 1698 O O . CYS A 1 246 ? 59.79100 -13.51700 20.78100 1.000 68.84781 246 CYS A O 1
ATOM 1701 N N . LEU A 1 247 ? 58.60100 -15.24500 19.97500 1.000 59.47421 247 LEU A N 1
ATOM 1702 C CA . LEU A 1 247 ? 58.82400 -14.83400 18.59600 1.000 55.56407 247 LEU A CA 1
ATOM 1703 C C . LEU A 1 247 ? 57.98200 -13.62800 18.19400 1.000 57.23647 247 LEU A C 1
ATOM 1704 O O . LEU A 1 247 ? 58.31800 -12.95500 17.21400 1.000 57.20689 247 LEU A O 1
ATOM 1709 N N . ALA A 1 248 ? 56.90600 -13.32800 18.92600 1.000 53.00532 248 ALA A N 1
ATOM 1710 C CA . ALA A 1 248 ? 56.19300 -12.07800 18.68400 1.000 50.89349 248 ALA A CA 1
ATOM 1711 C C . ALA A 1 248 ? 57.04400 -10.87700 19.06900 1.000 55.18207 248 ALA A C 1
ATOM 1712 O O . ALA A 1 248 ? 56.84700 -9.77900 18.53400 1.000 56.27727 248 ALA A O 1
ATOM 1714 N N . VAL A 1 249 ? 57.98900 -11.06700 19.98600 1.000 57.13957 249 VAL A N 1
ATOM 1715 C CA . VAL A 1 249 ? 58.92500 -10.01400 20.36600 1.000 57.02663 249 VAL A CA 1
ATOM 1716 C C . VAL A 1 249 ? 60.13700 -10.00200 19.44500 1.000 57.91717 249 VAL A C 1
ATOM 1717 O O . VAL A 1 249 ? 60.56700 -8.94100 18.99000 1.000 61.40095 249 VAL A O 1
ATOM 1721 N N . SER A 1 250 ? 60.69400 -11.17600 19.15200 1.000 59.26040 250 SER A N 1
ATOM 1722 C CA . SER A 1 250 ? 61.83500 -11.31500 18.24900 1.000 64.49521 250 SER A CA 1
ATOM 1723 C C . SER A 1 250 ? 61.49200 -12.36900 17.20400 1.000 61.39557 250 SER A C 1
ATOM 1724 O O . SER A 1 250 ? 61.66800 -13.57500 17.43600 1.000 64.87517 250 SER A O 1
ATOM 1727 N N . PRO A 1 251 ? 60.98800 -11.95200 16.03800 1.000 59.74697 251 PRO A N 1
ATOM 1728 C CA . PRO A 1 251 ? 60.61800 -12.93600 15.00200 1.000 58.40343 251 PRO A CA 1
ATOM 1729 C C . PRO A 1 251 ? 61.79600 -13.70500 14.44100 1.000 59.64044 251 PRO A C 1
ATOM 1730 O O . PRO A 1 251 ? 61.58800 -14.74900 13.81000 1.000 62.04731 251 PRO A O 1
ATOM 1734 N N . ASN A 1 252 ? 63.02300 -13.23700 14.66600 1.000 60.91388 252 ASN A N 1
ATOM 1735 C CA . ASN A 1 252 ? 64.21600 -13.82500 14.07300 1.000 59.07698 252 ASN A CA 1
ATOM 1736 C C . ASN A 1 252 ? 65.09400 -14.51700 15.10600 1.000 65.55107 252 ASN A C 1
ATOM 1737 O O . ASN A 1 252 ? 66.26800 -14.79000 14.83500 1.000 67.96203 252 ASN A O 1
ATOM 1742 N N . PHE A 1 253 ? 64.54500 -14.81400 16.28200 1.000 67.56775 253 PHE A N 1
ATOM 1743 C CA . PHE A 1 253 ? 65.27300 -15.51500 17.33600 1.000 76.29804 253 PHE A CA 1
ATOM 1744 C C . PHE A 1 253 ? 65.42700 -16.96500 16.89400 1.000 83.86924 253 PHE A C 1
ATOM 1745 O O . PHE A 1 253 ? 64.49900 -17.76900 17.01200 1.000 86.61360 253 PHE A O 1
ATOM 1753 N N . GLU A 1 254 ? 66.61700 -17.30200 16.38800 1.000 87.15667 254 GLU A N 1
ATOM 1754 C CA . GLU A 1 254 ? 66.77500 -18.52000 15.59800 1.000 87.03397 254 GLU A CA 1
ATOM 1755 C C . GLU A 1 254 ? 66.57000 -19.77300 16.43800 1.000 84.54158 254 GLU A C 1
ATOM 1756 O O . GLU A 1 254 ? 65.86100 -20.69500 16.02200 1.000 89.89126 254 GLU A O 1
ATOM 1762 N N . ILE A 1 255 ? 67.18900 -19.83800 17.62000 1.000 76.35618 255 ILE A N 1
ATOM 1763 C CA . ILE A 1 255 ? 67.03900 -21.05300 18.41700 1.000 74.89884 255 ILE A CA 1
ATOM 1764 C C . ILE A 1 255 ? 65.61000 -21.17800 18.93400 1.000 67.38120 255 ILE A C 1
ATOM 1765 O O . ILE A 1 255 ? 65.10700 -22.29200 19.11800 1.000 69.04052 255 ILE A O 1
ATOM 1770 N N . ALA A 1 256 ? 64.92300 -20.05300 19.15600 1.000 63.30404 256 ALA A N 1
ATOM 1771 C CA . ALA A 1 256 ? 63.50400 -20.11700 19.48600 1.000 61.08692 256 ALA A CA 1
ATOM 1772 C C . ALA A 1 256 ? 62.67900 -20.57200 18.29100 1.000 60.13205 256 ALA A C 1
ATOM 1773 O O . ALA A 1 256 ? 61.61800 -21.18100 18.46600 1.000 61.15892 256 ALA A O 1
ATOM 1775 N N . LYS A 1 257 ? 63.14300 -20.28000 17.07400 1.000 56.02454 257 LYS A N 1
ATOM 1776 C CA . LYS A 1 257 ? 62.46000 -20.77300 15.88200 1.000 55.67638 257 LYS A CA 1
ATOM 1777 C C . LYS A 1 257 ? 62.64900 -22.27700 15.72600 1.000 54.07561 257 LYS A C 1
ATOM 1778 O O . LYS A 1 257 ? 61.68600 -23.00800 15.46800 1.000 47.93727 257 LYS A O 1
ATOM 1784 N N . ASN A 1 258 ? 63.89000 -22.75600 15.87300 1.000 61.34296 258 ASN A N 1
ATOM 1785 C CA . ASN A 1 258 ? 64.15500 -24.18900 15.78100 1.000 62.27885 258 ASN A CA 1
ATOM 1786 C C . ASN A 1 258 ? 63.40100 -24.95600 16.85600 1.000 63.65917 258 ASN A C 1
ATOM 1787 O O . ASN A 1 258 ? 62.83500 -26.02400 16.58900 1.000 68.90342 258 ASN A O 1
ATOM 1792 N N . ASN A 1 259 ? 63.39800 -24.43200 18.08500 1.000 60.93339 259 ASN A N 1
ATOM 1793 C CA . ASN A 1 259 ? 62.64400 -25.05900 19.16600 1.000 61.29134 259 ASN A CA 1
ATOM 1794 C C . ASN A 1 259 ? 61.15300 -25.09200 18.85600 1.000 59.60357 259 ASN A C 1
ATOM 1795 O O . ASN A 1 259 ? 60.45200 -26.03700 19.23800 1.000 63.51611 259 ASN A O 1
ATOM 1800 N N . MET A 1 260 ? 60.64600 -24.05600 18.18500 1.000 57.32524 260 MET A N 1
ATOM 1801 C CA . MET A 1 260 ? 59.23600 -24.04100 17.81100 1.000 54.36542 260 MET A CA 1
ATOM 1802 C C . MET A 1 260 ? 58.91400 -25.14400 16.81000 1.000 53.20649 260 MET A C 1
ATOM 1803 O O . MET A 1 260 ? 57.85300 -25.77600 16.89100 1.000 53.78066 260 MET A O 1
ATOM 1808 N N . ALA A 1 261 ? 59.81300 -25.38600 15.85300 1.000 52.19762 261 ALA A N 1
ATOM 1809 C CA . ALA A 1 261 ? 59.58200 -26.44900 14.88200 1.000 53.81264 261 ALA A CA 1
ATOM 1810 C C . ALA A 1 261 ? 59.63000 -27.81900 15.54500 1.000 54.22715 261 ALA A C 1
ATOM 1811 O O . ALA A 1 261 ? 58.83400 -28.70600 15.21300 1.000 51.33804 261 ALA A O 1
ATOM 1813 N N . ILE A 1 262 ? 60.55600 -28.00800 16.48800 1.000 55.44238 262 ILE A N 1
ATOM 1814 C CA . ILE A 1 262 ? 60.65200 -29.28400 17.18900 1.000 51.68407 262 ILE A CA 1
ATOM 1815 C C . ILE A 1 262 ? 59.37700 -29.54800 17.97600 1.000 55.57940 262 ILE A C 1
ATOM 1816 O O . ILE A 1 262 ? 58.82600 -30.65500 17.94000 1.000 57.88981 262 ILE A O 1
ATOM 1821 N N . ALA A 1 263 ? 58.88000 -28.53100 18.68500 1.000 54.73981 263 ALA A N 1
ATOM 1822 C CA . ALA A 1 263 ? 57.64100 -28.69000 19.44000 1.000 54.41511 263 ALA A CA 1
ATOM 1823 C C . ALA A 1 263 ? 56.45500 -28.93400 18.51400 1.000 50.54240 263 ALA A C 1
ATOM 1824 O O . ALA A 1 263 ? 55.60400 -29.78700 18.79500 1.000 50.13457 263 ALA A O 1
ATOM 1826 N N . LEU A 1 264 ? 56.37500 -28.19000 17.40800 1.000 51.31375 264 LEU A N 1
ATOM 1827 C CA . LEU A 1 264 ? 55.24100 -28.35100 16.50500 1.000 53.58247 264 LEU A CA 1
ATOM 1828 C C . LEU A 1 264 ? 55.23200 -29.73600 15.86800 1.000 54.91416 264 LEU A C 1
ATOM 1829 O O . LEU A 1 264 ? 54.16600 -30.34300 15.71100 1.000 57.61616 264 LEU A O 1
ATOM 1834 N N . THR A 1 265 ? 56.40800 -30.25300 15.50100 1.000 55.18164 265 THR A N 1
ATOM 1835 C CA . THR A 1 265 ? 56.48200 -31.60700 14.95800 1.000 55.48370 265 THR A CA 1
ATOM 1836 C C . THR A 1 265 ? 56.08500 -32.63800 16.00800 1.000 58.69536 265 THR A C 1
ATOM 1837 O O . THR A 1 265 ? 55.32000 -33.56800 15.72400 1.000 58.75797 265 THR A O 1
ATOM 1841 N N . ASP A 1 266 ? 56.59900 -32.48700 17.23300 1.000 61.83276 266 ASP A N 1
ATOM 1842 C CA . ASP A 1 266 ? 56.25400 -33.41700 18.30500 1.000 64.21486 266 ASP A CA 1
ATOM 1843 C C . ASP A 1 266 ? 54.75900 -33.39400 18.59900 1.000 64.90429 266 ASP A C 1
ATOM 1844 O O . ASP A 1 266 ? 54.14400 -34.44600 18.81200 1.000 65.54589 266 ASP A O 1
ATOM 1849 N N . LEU A 1 267 ? 54.15700 -32.20200 18.60900 1.000 65.46140 267 LEU A N 1
ATOM 1850 C CA . LEU A 1 267 ? 52.72300 -32.09500 18.85700 1.000 60.83392 267 LEU A CA 1
ATOM 1851 C C . LEU A 1 267 ? 51.91000 -32.62000 17.68100 1.000 61.09048 267 LEU A C 1
ATOM 1852 O O . LEU A 1 267 ? 50.83700 -33.20200 17.88100 1.000 61.84564 267 LEU A O 1
ATOM 1857 N N . GLY A 1 268 ? 52.40100 -32.42300 16.45400 1.000 59.59136 268 GLY A N 1
ATOM 1858 C CA . GLY A 1 268 ? 51.72800 -32.99300 15.29800 1.000 57.26714 268 GLY A CA 1
ATOM 1859 C C . GLY A 1 268 ? 51.75000 -34.50800 15.31000 1.000 56.48963 268 GLY A C 1
ATOM 1860 O O . GLY A 1 268 ? 50.77000 -35.15700 14.93500 1.000 56.10853 268 GLY A O 1
ATOM 1861 N N . THR A 1 269 ? 52.87100 -35.09300 15.74100 1.000 54.28006 269 THR A N 1
ATOM 1862 C CA . THR A 1 269 ? 52.94900 -36.54300 15.88500 1.000 58.20991 269 THR A CA 1
ATOM 1863 C C . THR A 1 269 ? 52.02500 -37.03900 16.99200 1.000 61.62516 269 THR A C 1
ATOM 1864 O O . THR A 1 269 ? 51.35000 -38.06200 16.83100 1.000 61.25448 269 THR A O 1
ATOM 1868 N N . LYS A 1 270 ? 51.96600 -36.31500 18.11300 1.000 68.00703 270 LYS A N 1
ATOM 1869 C CA . LYS A 1 270 ? 51.09500 -36.71600 19.21400 1.000 69.86529 270 LYS A CA 1
ATOM 1870 C C . LYS A 1 270 ? 49.63600 -36.74400 18.77700 1.000 71.67376 270 LYS A C 1
ATOM 1871 O O . LYS A 1 270 ? 48.91900 -37.72200 19.02100 1.000 74.12527 270 LYS A O 1
ATOM 1877 N N . VAL A 1 271 ? 49.18000 -35.67800 18.11800 1.000 69.62454 271 VAL A N 1
ATOM 1878 C CA . VAL A 1 271 ? 47.78400 -35.60900 17.70700 1.000 73.26352 271 VAL A CA 1
ATOM 1879 C C . VAL A 1 271 ? 47.50300 -36.47900 16.48400 1.000 76.16446 271 VAL A C 1
ATOM 1880 O O . VAL A 1 271 ? 46.33400 -36.77800 16.20100 1.000 76.17002 271 VAL A O 1
ATOM 1884 N N . LYS A 1 272 ? 48.53700 -36.90000 15.75000 1.000 77.98024 272 LYS A N 1
ATOM 1885 C CA . LYS A 1 272 ? 48.31500 -37.83300 14.65000 1.000 77.56887 272 LYS A CA 1
ATOM 1886 C C . LYS A 1 272 ? 48.04600 -39.24300 15.15900 1.000 78.00449 272 LYS A C 1
ATOM 1887 O O . LYS A 1 272 ? 47.33900 -40.01400 14.49800 1.000 78.44602 272 LYS A O 1
ATOM 1893 N N . LEU A 1 273 ? 48.59700 -39.60000 16.32100 1.000 75.85319 273 LEU A N 1
ATOM 1894 C CA . LEU A 1 273 ? 48.33600 -40.90000 16.92800 1.000 75.19632 273 LEU A CA 1
ATOM 1895 C C . LEU A 1 273 ? 47.04000 -40.93100 17.73000 1.000 79.03002 273 LEU A C 1
ATOM 1896 O O . LEU A 1 273 ? 46.62900 -42.01100 18.16800 1.000 81.25338 273 LEU A O 1
ATOM 1901 N N . GLU A 1 274 ? 46.40300 -39.78300 17.94800 1.000 83.67823 274 GLU A N 1
ATOM 1902 C CA . GLU A 1 274 ? 45.04600 -39.73700 18.47400 1.000 88.25957 274 GLU A CA 1
ATOM 1903 C C . GLU A 1 274 ? 43.99700 -39.87200 17.38200 1.000 93.48159 274 GLU A C 1
ATOM 1904 O O . GLU A 1 274 ? 42.80100 -39.88500 17.68800 1.000 92.52586 274 GLU A O 1
ATOM 1910 N N . GLY A 1 275 ? 44.41300 -39.95200 16.12000 1.000 97.76014 275 GLY A N 1
ATOM 1911 C CA . GLY A 1 275 ? 43.51900 -40.16300 15.00300 1.000 101.69393 275 GLY A CA 1
ATOM 1912 C C . GLY A 1 275 ? 43.37200 -38.96900 14.08500 1.000 105.28032 275 GLY A C 1
ATOM 1913 O O . GLY A 1 275 ? 42.98000 -39.14600 12.92300 1.000 108.52225 275 GLY A O 1
ATOM 1914 N N . ASP A 1 276 ? 43.68100 -37.76200 14.56400 1.000 106.38799 276 ASP A N 1
ATOM 1915 C CA . ASP A 1 276 ? 43.51800 -36.54700 13.76500 1.000 104.39771 276 ASP A CA 1
ATOM 1916 C C . ASP A 1 276 ? 44.76400 -36.35300 12.90500 1.000 101.56106 276 ASP A C 1
ATOM 1917 O O . ASP A 1 276 ? 45.68700 -35.60500 13.23700 1.000 103.45612 276 ASP A O 1
ATOM 1922 N N . VAL A 1 277 ? 44.78200 -37.05400 11.77000 1.000 92.70350 277 VAL A N 1
ATOM 1923 C CA . VAL A 1 277 ? 45.92100 -36.96100 10.86400 1.000 88.23340 277 VAL A CA 1
ATOM 1924 C C . VAL A 1 277 ? 46.00500 -35.57200 10.24200 1.000 90.39837 277 VAL A C 1
ATOM 1925 O O . VAL A 1 277 ? 47.10100 -35.04300 10.03300 1.000 91.89375 277 VAL A O 1
ATOM 1929 N N . THR A 1 278 ? 44.85500 -34.95100 9.96000 1.000 89.28748 278 THR A N 1
ATOM 1930 C CA . THR A 1 278 ? 44.84200 -33.70000 9.20300 1.000 88.67137 278 THR A CA 1
ATOM 1931 C C . THR A 1 278 ? 45.60400 -32.59400 9.92800 1.000 86.82447 278 THR A C 1
ATOM 1932 O O . THR A 1 278 ? 46.54300 -32.00800 9.37600 1.000 85.61036 278 THR A O 1
ATOM 1936 N N . GLN A 1 279 ? 45.21200 -32.28200 11.16700 1.000 88.70571 279 GLN A N 1
ATOM 1937 C CA . GLN A 1 279 ? 45.91200 -31.21800 11.87800 1.000 89.92183 279 GLN A CA 1
ATOM 1938 C C . GLN A 1 279 ? 47.29600 -31.64700 12.34000 1.000 86.92395 279 GLN A C 1
ATOM 1939 O O . GLN A 1 279 ? 48.13000 -30.78300 12.63100 1.000 90.96510 279 GLN A O 1
ATOM 1945 N N . GLY A 1 280 ? 47.55800 -32.95300 12.42100 1.000 80.18256 280 GLY A N 1
ATOM 1946 C CA . GLY A 1 280 ? 48.93100 -33.40300 12.58100 1.000 75.64407 280 GLY A CA 1
ATOM 1947 C C . GLY A 1 280 ? 49.79800 -32.98400 11.41000 1.000 73.47921 280 GLY A C 1
ATOM 1948 O O . GLY A 1 280 ? 50.95200 -32.58600 11.58600 1.000 74.34622 280 GLY A O 1
ATOM 1949 N N . VAL A 1 281 ? 49.24200 -33.05200 10.19900 1.000 69.71070 281 VAL A N 1
ATOM 1950 C CA . VAL A 1 281 ? 49.92400 -32.53500 9.01800 1.000 64.81517 281 VAL A CA 1
ATOM 1951 C C . VAL A 1 281 ? 50.05700 -31.02200 9.09700 1.000 64.53865 281 VAL A C 1
ATOM 1952 O O . VAL A 1 281 ? 51.08400 -30.45400 8.70400 1.000 64.79352 281 VAL A O 1
ATOM 1956 N N . ALA A 1 282 ? 49.02200 -30.34500 9.60100 1.000 64.75139 282 ALA A N 1
ATOM 1957 C CA . ALA A 1 282 ? 49.06800 -28.89200 9.72900 1.000 61.10566 282 ALA A CA 1
ATOM 1958 C C . ALA A 1 282 ? 50.19900 -28.45200 10.65000 1.000 63.47983 282 ALA A C 1
ATOM 1959 O O . ALA A 1 282 ? 50.88600 -27.46000 10.37200 1.000 65.12647 282 ALA A O 1
ATOM 1961 N N . TYR A 1 283 ? 50.40300 -29.16900 11.75800 1.000 62.96144 283 TYR A N 1
ATOM 1962 C CA . TYR A 1 283 ? 51.51700 -28.85100 12.64400 1.000 64.83045 283 TYR A CA 1
ATOM 1963 C C . TYR A 1 283 ? 52.85200 -29.08700 11.95300 1.000 64.17152 283 TYR A C 1
ATOM 1964 O O . TYR A 1 283 ? 53.79600 -28.30700 12.12900 1.000 66.47911 283 TYR A O 1
ATOM 1973 N N . TYR A 1 284 ? 52.95400 -30.16500 11.16600 1.000 61.35647 284 TYR A N 1
ATOM 1974 C CA . TYR A 1 284 ? 54.19100 -30.42800 10.43600 1.000 55.95845 284 TYR A CA 1
ATOM 1975 C C . TYR A 1 284 ? 54.50000 -29.30000 9.46200 1.000 54.92809 284 TYR A C 1
ATOM 1976 O O . TYR A 1 284 ? 55.65400 -28.87100 9.34000 1.000 52.08796 284 TYR A O 1
ATOM 1985 N N . LYS A 1 285 ? 53.47600 -28.79800 8.76800 1.000 55.55086 285 LYS A N 1
ATOM 1986 C CA . LYS A 1 285 ? 53.69500 -27.73100 7.79900 1.000 54.02111 285 LYS A CA 1
ATOM 1987 C C . LYS A 1 285 ? 54.07100 -26.42700 8.48600 1.000 54.40388 285 LYS A C 1
ATOM 1988 O O . LYS A 1 285 ? 54.95100 -25.70200 8.00700 1.000 55.26459 285 LYS A O 1
ATOM 1994 N N . LYS A 1 286 ? 53.41500 -26.10200 9.60300 1.000 57.65700 286 LYS A N 1
ATOM 1995 C CA . LYS A 1 286 ? 53.77800 -24.88600 10.32300 1.000 59.31290 286 LYS A CA 1
ATOM 1996 C C . LYS A 1 286 ? 55.19100 -24.98100 10.88400 1.000 57.56817 286 LYS A C 1
ATOM 1997 O O . LYS A 1 286 ? 55.91500 -23.97900 10.92600 1.000 62.73276 286 LYS A O 1
ATOM 2003 N N . ALA A 1 287 ? 55.60100 -26.17700 11.31400 1.000 51.72290 287 ALA A N 1
ATOM 2004 C CA . ALA A 1 287 ? 56.99500 -26.39100 11.69400 1.000 50.28401 287 ALA A CA 1
ATOM 2005 C C . ALA A 1 287 ? 57.93200 -26.00600 10.55700 1.000 50.42503 287 ALA A C 1
ATOM 2006 O O . ALA A 1 287 ? 58.96100 -25.35500 10.77900 1.000 53.05963 287 ALA A O 1
ATOM 2008 N N . LEU A 1 288 ? 57.58100 -26.38200 9.32700 1.000 48.51914 288 LEU A N 1
ATOM 2009 C CA . LEU A 1 288 ? 58.41200 -26.04900 8.18000 1.000 44.99141 288 LEU A CA 1
ATOM 2010 C C . LEU A 1 288 ? 58.45200 -24.55000 7.91600 1.000 49.75386 288 LEU A C 1
ATOM 2011 O O . LEU A 1 288 ? 59.39600 -24.07200 7.28100 1.000 56.49046 288 LEU A O 1
ATOM 2016 N N . TYR A 1 289 ? 57.45400 -23.79500 8.37900 1.000 49.76033 289 TYR A N 1
ATOM 2017 C CA . TYR A 1 289 ? 57.53900 -22.34400 8.26600 1.000 47.71332 289 TYR A CA 1
ATOM 2018 C C . TYR A 1 289 ? 58.59200 -21.78500 9.21700 1.000 53.10766 289 TYR A C 1
ATOM 2019 O O . TYR A 1 289 ? 59.31100 -20.84200 8.86900 1.000 57.55585 289 TYR A O 1
ATOM 2028 N N . TYR A 1 290 ? 58.70800 -22.36600 10.41600 1.000 50.10470 290 TYR A N 1
ATOM 2029 C CA . TYR A 1 290 ? 59.72800 -21.92800 11.36600 1.000 49.57968 290 TYR A CA 1
ATOM 2030 C C . TYR A 1 290 ? 61.10100 -22.49600 11.02200 1.000 48.86803 290 TYR A C 1
ATOM 2031 O O . TYR A 1 290 ? 62.12100 -21.82500 11.22200 1.000 51.31038 290 TYR A O 1
ATOM 2040 N N . ASN A 1 291 ? 61.14800 -23.72100 10.50500 1.000 43.14826 291 ASN A N 1
ATOM 2041 C CA . ASN A 1 291 ? 62.40100 -24.34000 10.07200 1.000 44.01733 291 ASN A CA 1
ATOM 2042 C C . ASN A 1 291 ? 62.10600 -25.06200 8.76100 1.000 47.99974 291 ASN A C 1
ATOM 2043 O O . ASN A 1 291 ? 61.55400 -26.16600 8.76600 1.000 50.46808 291 ASN A O 1
ATOM 2048 N N . TRP A 1 292 ? 62.48200 -24.43800 7.63900 1.000 49.75772 292 TRP A N 1
ATOM 2049 C CA . TRP A 1 292 ? 62.14800 -25.00100 6.33700 1.000 45.63718 292 TRP A CA 1
ATOM 2050 C C . TRP A 1 292 ? 62.96900 -26.23200 5.99600 1.000 48.55696 292 TRP A C 1
ATOM 2051 O O . TRP A 1 292 ? 62.61600 -26.94300 5.05000 1.000 47.97981 292 TRP A O 1
ATOM 2062 N N . HIS A 1 293 ? 64.04000 -26.51100 6.73500 1.000 49.40711 293 HIS A N 1
ATOM 2063 C CA . HIS A 1 293 ? 64.84000 -27.70400 6.50000 1.000 53.75535 293 HIS A CA 1
ATOM 2064 C C . HIS A 1 293 ? 64.81300 -28.64200 7.70000 1.000 52.18694 293 HIS A C 1
ATOM 2065 O O . HIS A 1 293 ? 65.77700 -29.37100 7.94600 1.000 58.58374 293 HIS A O 1
ATOM 2072 N N . TYR A 1 294 ? 63.71200 -28.65100 8.45000 1.000 46.11346 294 TYR A N 1
ATOM 2073 C CA . TYR A 1 294 ? 63.58000 -29.58600 9.56400 1.000 48.28792 294 TYR A CA 1
ATOM 2074 C C . TYR A 1 294 ? 63.19500 -30.94400 8.99400 1.000 47.47341 294 TYR A C 1
ATOM 2075 O O . TYR A 1 294 ? 62.02800 -31.19400 8.68400 1.000 48.68638 294 TYR A O 1
ATOM 2084 N N . ALA A 1 295 ? 64.18600 -31.83200 8.87500 1.000 48.07340 295 ALA A N 1
ATOM 2085 C CA . ALA A 1 295 ? 63.97000 -33.11000 8.20400 1.000 46.76657 295 ALA A CA 1
ATOM 2086 C C . ALA A 1 295 ? 62.88300 -33.93300 8.88400 1.000 47.01298 295 ALA A C 1
ATOM 2087 O O . ALA A 1 295 ? 62.10500 -34.61700 8.21100 1.000 49.93517 295 ALA A O 1
ATOM 2089 N N . ASP A 1 296 ? 62.81700 -33.88700 10.21600 1.000 46.61567 296 ASP A N 1
ATOM 2090 C CA . ASP A 1 296 ? 61.84200 -34.70500 10.93300 1.000 50.41611 296 ASP A CA 1
ATOM 2091 C C . ASP A 1 296 ? 60.41900 -34.40800 10.47900 1.000 48.71312 296 ASP A C 1
ATOM 2092 O O . ASP A 1 296 ? 59.61800 -35.33000 10.28900 1.000 50.51817 296 ASP A O 1
ATOM 2097 N N . ALA A 1 297 ? 60.08000 -33.12900 10.30600 1.000 50.20091 297 ALA A N 1
ATOM 2098 C CA . ALA A 1 297 ? 58.74200 -32.79300 9.83100 1.000 45.96513 297 ALA A CA 1
ATOM 2099 C C . ALA A 1 297 ? 58.52900 -33.25300 8.39800 1.000 48.60100 297 ALA A C 1
ATOM 2100 O O . ALA A 1 297 ? 57.41400 -33.63200 8.02800 1.000 46.80670 297 ALA A O 1
ATOM 2102 N N . MET A 1 298 ? 59.58200 -33.22800 7.58200 1.000 51.10538 298 MET A N 1
ATOM 2103 C CA . MET A 1 298 ? 59.46200 -33.68000 6.20200 1.000 48.47066 298 MET A CA 1
ATOM 2104 C C . MET A 1 298 ? 59.19800 -35.18100 6.13300 1.000 46.66188 298 MET A C 1
ATOM 2105 O O . MET A 1 298 ? 58.33300 -35.63500 5.37400 1.000 42.54877 298 MET A O 1
ATOM 2110 N N . TYR A 1 299 ? 59.93500 -35.97100 6.92000 1.000 48.15786 299 TYR A N 1
ATOM 2111 C CA . TYR A 1 299 ? 59.72400 -37.41500 6.91000 1.000 49.17019 299 TYR A CA 1
ATOM 2112 C C . TYR A 1 299 ? 58.33900 -37.77400 7.43300 1.000 50.67345 299 TYR A C 1
ATOM 2113 O O . TYR A 1 299 ? 57.68100 -38.67500 6.89900 1.000 53.63687 299 TYR A O 1
ATOM 2122 N N . ASN A 1 300 ? 57.89000 -37.09900 8.49100 1.000 45.85197 300 ASN A N 1
ATOM 2123 C CA . ASN A 1 300 ? 56.56000 -37.37500 9.02100 1.000 46.93431 300 ASN A CA 1
ATOM 2124 C C . ASN A 1 300 ? 55.48000 -36.99600 8.01600 1.000 43.40954 300 ASN A C 1
ATOM 2125 O O . ASN A 1 300 ? 54.44700 -37.66700 7.92200 1.000 44.73762 300 ASN A O 1
ATOM 2130 N N . LEU A 1 301 ? 55.70600 -35.92800 7.25200 1.000 42.25179 301 LEU A N 1
ATOM 2131 C CA . LEU A 1 301 ? 54.76400 -35.56200 6.20200 1.000 42.69574 301 LEU A CA 1
ATOM 2132 C C . LEU A 1 301 ? 54.67800 -36.65500 5.14400 1.000 43.93523 301 LEU A C 1
ATOM 2133 O O . LEU A 1 301 ? 53.59300 -36.95300 4.63300 1.000 42.85694 301 LEU A O 1
ATOM 2138 N N . GLY A 1 302 ? 55.81200 -37.26900 4.80900 1.000 47.02796 302 GLY A N 1
ATOM 2139 C CA . GLY A 1 302 ? 55.77900 -38.40400 3.90400 1.000 50.20854 302 GLY A CA 1
ATOM 2140 C C . GLY A 1 302 ? 54.99400 -39.57400 4.46900 1.000 52.84992 302 GLY A C 1
ATOM 2141 O O . GLY A 1 302 ? 54.27100 -40.25700 3.73900 1.000 54.18442 302 GLY A O 1
ATOM 2142 N N . VAL A 1 303 ? 55.12400 -39.82200 5.77700 1.000 45.31890 303 VAL A N 1
ATOM 2143 C CA . VAL A 1 303 ? 54.37800 -40.91000 6.40600 1.000 42.06714 303 VAL A CA 1
ATOM 2144 C C . VAL A 1 303 ? 52.88100 -40.63000 6.35000 1.000 42.30865 303 VAL A C 1
ATOM 2145 O O . VAL A 1 303 ? 52.08400 -41.48700 5.94900 1.000 44.83760 303 VAL A O 1
ATOM 2149 N N . ALA A 1 304 ? 52.47700 -39.42300 6.74500 1.000 45.86778 304 ALA A N 1
ATOM 2150 C CA . ALA A 1 304 ? 51.05800 -39.08300 6.72300 1.000 49.15443 304 ALA A CA 1
ATOM 2151 C C . ALA A 1 304 ? 50.51400 -39.06500 5.30100 1.000 50.94071 304 ALA A C 1
ATOM 2152 O O . ALA A 1 304 ? 49.41400 -39.56800 5.04500 1.000 52.27740 304 ALA A O 1
ATOM 2154 N N . TYR A 1 305 ? 51.26700 -38.48600 4.36000 1.000 52.90787 305 TYR A N 1
ATOM 2155 C CA . TYR A 1 305 ? 50.77700 -38.39000 2.98900 1.000 51.53623 305 TYR A CA 1
ATOM 2156 C C . TYR A 1 305 ? 50.71800 -39.75300 2.31400 1.000 51.10195 305 TYR A C 1
ATOM 2157 O O . TYR A 1 305 ? 49.93200 -39.94600 1.37900 1.000 49.35321 305 TYR A O 1
ATOM 2166 N N . GLY A 1 306 ? 51.54000 -40.70300 2.76000 1.000 47.45723 306 GLY A N 1
ATOM 2167 C CA . GLY A 1 306 ? 51.39400 -42.06600 2.28300 1.000 45.84388 306 GLY A CA 1
ATOM 2168 C C . GLY A 1 306 ? 50.15000 -42.73800 2.83100 1.000 50.64660 306 GLY A C 1
ATOM 2169 O O . GLY A 1 306 ? 49.45200 -43.45600 2.11000 1.000 54.40259 306 GLY A O 1
ATOM 2170 N N . GLU A 1 307 ? 49.85900 -42.52100 4.11600 1.000 55.90104 307 GLU A N 1
ATOM 2171 C CA . GLU A 1 307 ? 48.63700 -43.06300 4.70000 1.000 57.24379 307 GLU A CA 1
ATOM 2172 C C . GLU A 1 307 ? 47.39200 -42.47300 4.04900 1.000 59.68835 307 GLU A C 1
ATOM 2173 O O . GLU A 1 307 ? 46.34000 -43.12100 4.02300 1.000 60.25763 307 GLU A O 1
ATOM 2179 N N . MET A 1 308 ? 47.48900 -41.25500 3.52000 1.000 63.20181 308 MET A N 1
ATOM 2180 C CA . MET A 1 308 ? 46.39700 -40.63700 2.78100 1.000 66.86612 308 MET A CA 1
ATOM 2181 C C . MET A 1 308 ? 46.35000 -41.07500 1.31700 1.000 64.41151 308 MET A C 1
ATOM 2182 O O . MET A 1 308 ? 45.57900 -40.50400 0.53500 1.000 63.98223 308 MET A O 1
ATOM 2187 N N . LEU A 1 309 ? 47.16500 -42.06000 0.93800 1.000 58.26182 309 LEU A N 1
ATOM 2188 C CA . LEU A 1 309 ? 47.27400 -42.63500 -0.40000 1.000 55.68455 309 LEU A CA 1
ATOM 2189 C C . LEU A 1 309 ? 47.87400 -41.66500 -1.41200 1.000 52.45920 309 LEU A C 1
ATOM 2190 O O . LEU A 1 309 ? 48.03400 -42.03500 -2.58200 1.000 51.62649 309 LEU A O 1
ATOM 2195 N N . LYS A 1 310 ? 48.22700 -40.44600 -1.00100 1.000 51.75300 310 LYS A N 1
ATOM 2196 C CA . LYS A 1 310 ? 48.87000 -39.46100 -1.87100 1.000 53.15715 310 LYS A CA 1
ATOM 2197 C C . LYS A 1 310 ? 50.35300 -39.80500 -2.03400 1.000 52.89112 310 LYS A C 1
ATOM 2198 O O . LYS A 1 310 ? 51.24800 -39.12100 -1.53200 1.000 47.12934 310 LYS A O 1
ATOM 2204 N N . PHE A 1 311 ? 50.60600 -40.89000 -2.77400 1.000 56.62440 311 PHE A N 1
ATOM 2205 C CA . PHE A 1 311 ? 51.95400 -41.45100 -2.83200 1.000 63.00849 311 PHE A CA 1
ATOM 2206 C C . PHE A 1 311 ? 52.92700 -40.54200 -3.57000 1.000 64.87797 311 PHE A C 1
ATOM 2207 O O . PHE A 1 311 ? 54.11300 -40.49700 -3.22000 1.000 64.97548 311 PHE A O 1
ATOM 2215 N N . ASP A 1 312 ? 52.45800 -39.81100 -4.58200 1.000 71.69954 312 ASP A N 1
ATOM 2216 C CA . ASP A 1 312 ? 53.36800 -38.97900 -5.36200 1.000 73.77505 312 ASP A CA 1
ATOM 2217 C C . ASP A 1 312 ? 53.96300 -37.87000 -4.50300 1.000 70.10733 312 ASP A C 1
ATOM 2218 O O . ASP A 1 312 ? 55.18200 -37.66400 -4.49400 1.000 61.78455 312 ASP A O 1
ATOM 2223 N N . MET A 1 313 ? 53.11600 -37.15000 -3.76300 1.000 74.60832 313 MET A N 1
ATOM 2224 C CA . MET A 1 313 ? 53.62200 -36.11400 -2.86700 1.000 75.70291 313 MET A CA 1
ATOM 2225 C C . MET A 1 313 ? 54.46500 -36.72100 -1.75100 1.000 64.39143 313 MET A C 1
ATOM 2226 O O . MET A 1 313 ? 55.49400 -36.15400 -1.36000 1.000 60.17310 313 MET A O 1
ATOM 2231 N N . ALA A 1 314 ? 54.04700 -37.87500 -1.22600 1.000 55.21772 314 ALA A N 1
ATOM 2232 C CA . ALA A 1 314 ? 54.81200 -38.52000 -0.16300 1.000 48.29309 314 ALA A CA 1
ATOM 2233 C C . ALA A 1 314 ? 56.23300 -38.84100 -0.60600 1.000 48.08511 314 ALA A C 1
ATOM 2234 O O . ALA A 1 314 ? 57.16000 -38.78300 0.20900 1.000 46.68725 314 ALA A O 1
ATOM 2236 N N . ILE A 1 315 ? 56.42900 -39.16500 -1.88900 1.000 47.57565 315 ILE A N 1
ATOM 2237 C CA . ILE A 1 315 ? 57.77900 -39.43400 -2.38100 1.000 46.97714 315 ILE A CA 1
ATOM 2238 C C . ILE A 1 315 ? 58.64500 -38.18900 -2.25700 1.000 47.92487 315 ILE A C 1
ATOM 2239 O O . ILE A 1 315 ? 59.80400 -38.26100 -1.82900 1.000 48.25760 315 ILE A O 1
ATOM 2244 N N . VAL A 1 316 ? 58.09400 -37.02500 -2.61600 1.000 45.81908 316 VAL A N 1
ATOM 2245 C CA . VAL A 1 316 ? 58.86800 -35.78900 -2.54700 1.000 48.08870 316 VAL A CA 1
ATOM 2246 C C . VAL A 1 316 ? 59.22200 -35.45700 -1.10300 1.000 49.96955 316 VAL A C 1
ATOM 2247 O O . VAL A 1 316 ? 60.33300 -34.99400 -0.81600 1.000 51.61843 316 VAL A O 1
ATOM 2251 N N . PHE A 1 317 ? 58.29100 -35.68800 -0.17300 1.000 48.37757 317 PHE A N 1
ATOM 2252 C CA . PHE A 1 317 ? 58.57300 -35.42800 1.23600 1.000 45.17523 317 PHE A CA 1
ATOM 2253 C C . PHE A 1 317 ? 59.70200 -36.31500 1.74700 1.000 43.03883 317 PHE A C 1
ATOM 2254 O O . PHE A 1 317 ? 60.58300 -35.85400 2.48200 1.000 42.17627 317 PHE A O 1
ATOM 2262 N N . TYR A 1 318 ? 59.68900 -37.59500 1.37400 1.000 40.42752 318 TYR A N 1
ATOM 2263 C CA . TYR A 1 318 ? 60.75100 -38.49600 1.80600 1.000 43.93485 318 TYR A CA 1
ATOM 2264 C C . TYR A 1 318 ? 62.09300 -38.07700 1.22300 1.000 49.19574 318 TYR A C 1
ATOM 2265 O O . TYR A 1 318 ? 63.11200 -38.08500 1.92400 1.000 50.48659 318 TYR A O 1
ATOM 2274 N N . GLU A 1 319 ? 62.11400 -37.70200 -0.06000 1.000 55.42638 319 GLU A N 1
ATOM 2275 C CA . GLU A 1 319 ? 63.37300 -37.32700 -0.69400 1.000 58.23071 319 GLU A CA 1
ATOM 2276 C C . GLU A 1 319 ? 63.93200 -36.05000 -0.09000 1.000 55.53245 319 GLU A C 1
ATOM 2277 O O . GLU A 1 319 ? 65.15400 -35.90700 0.02700 1.000 56.80314 319 GLU A O 1
ATOM 2283 N N . LEU A 1 320 ? 63.06100 -35.11900 0.30200 1.000 50.45429 320 LEU A N 1
ATOM 2284 C CA . LEU A 1 320 ? 63.53000 -33.92300 0.99300 1.000 46.94344 320 LEU A CA 1
ATOM 2285 C C . LEU A 1 320 ? 64.05500 -34.25900 2.38300 1.000 46.20486 320 LEU A C 1
ATOM 2286 O O . LEU A 1 320 ? 65.06500 -33.69900 2.82500 1.000 46.79572 320 LEU A O 1
ATOM 2291 N N . ALA A 1 321 ? 63.38700 -35.17600 3.08600 1.000 43.89302 321 ALA A N 1
ATOM 2292 C CA . ALA A 1 321 ? 63.84100 -35.55700 4.41900 1.000 41.22131 321 ALA A CA 1
ATOM 2293 C C . ALA A 1 321 ? 65.22100 -36.19700 4.36000 1.000 43.41948 321 ALA A C 1
ATOM 2294 O O . ALA A 1 321 ? 66.11600 -35.84400 5.13600 1.000 44.28180 321 ALA A O 1
ATOM 2296 N N . PHE A 1 322 ? 65.41300 -37.13600 3.42700 1.000 45.43177 322 PHE A N 1
ATOM 2297 C CA . PHE A 1 322 ? 66.70500 -37.80000 3.29000 1.000 48.38920 322 PHE A CA 1
ATOM 2298 C C . PHE A 1 322 ? 67.76800 -36.84100 2.76500 1.000 51.78580 322 PHE A C 1
ATOM 2299 O O . PHE A 1 322 ? 68.96000 -37.02200 3.04200 1.000 53.25234 322 PHE A O 1
ATOM 2307 N N . HIS A 1 323 ? 67.35700 -35.81700 2.01500 1.000 54.53561 323 HIS A N 1
ATOM 2308 C CA . HIS A 1 323 ? 68.30600 -34.81900 1.52900 1.000 51.42497 323 HIS A CA 1
ATOM 2309 C C . HIS A 1 323 ? 68.84300 -33.96400 2.67200 1.000 51.85576 323 HIS A C 1
ATOM 2310 O O . HIS A 1 323 ? 70.05200 -33.72000 2.76100 1.000 55.34516 323 HIS A O 1
ATOM 2317 N N . PHE A 1 324 ? 67.96200 -33.50800 3.56400 1.000 50.19297 324 PHE A N 1
ATOM 2318 C CA . PHE A 1 324 ? 68.37400 -32.68500 4.69600 1.000 52.30267 324 PHE A CA 1
ATOM 2319 C C . PHE A 1 324 ? 68.89200 -33.50300 5.87100 1.000 51.75274 324 PHE A C 1
ATOM 2320 O O . PHE A 1 324 ? 69.47000 -32.92700 6.79800 1.000 50.33923 324 PHE A O 1
ATOM 2328 N N . ASN A 1 325 ? 68.68800 -34.81800 5.86600 1.000 55.22716 325 ASN A N 1
ATOM 2329 C CA . ASN A 1 325 ? 69.19000 -35.69200 6.92300 1.000 57.31456 325 ASN A CA 1
ATOM 2330 C C . ASN A 1 325 ? 69.62800 -36.99400 6.27400 1.000 63.82314 325 ASN A C 1
ATOM 2331 O O . ASN A 1 325 ? 68.85000 -37.95300 6.18100 1.000 71.58380 325 ASN A O 1
ATOM 2336 N N . PRO A 1 326 ? 70.87600 -37.06300 5.80100 1.000 63.00085 326 PRO A N 1
ATOM 2337 C CA . PRO A 1 326 ? 71.35200 -38.29000 5.13900 1.000 63.05245 326 PRO A CA 1
ATOM 2338 C C . PRO A 1 326 ? 71.38300 -39.51000 6.04800 1.000 64.24543 326 PRO A C 1
ATOM 2339 O O . PRO A 1 326 ? 71.57100 -40.62700 5.54500 1.000 61.17601 326 PRO A O 1
ATOM 2343 N N . HIS A 1 327 ? 71.21400 -39.33800 7.35900 1.000 68.82467 327 HIS A N 1
ATOM 2344 C CA . HIS A 1 327 ? 71.22800 -40.44500 8.30500 1.000 71.38848 327 HIS A CA 1
ATOM 2345 C C . HIS A 1 327 ? 69.82700 -40.92900 8.65400 1.000 69.55510 327 HIS A C 1
ATOM 2346 O O . HIS A 1 327 ? 69.65700 -41.65300 9.64000 1.000 70.70279 327 HIS A O 1
ATOM 2353 N N . CYS A 1 328 ? 68.82100 -40.54200 7.87000 1.000 70.07966 328 CYS A N 1
ATOM 2354 C CA . CYS A 1 328 ? 67.44200 -40.96700 8.10100 1.000 71.43625 328 CYS A CA 1
ATOM 2355 C C . CYS A 1 328 ? 67.17700 -42.16100 7.19000 1.000 72.88136 328 CYS A C 1
ATOM 2356 O O . CYS A 1 328 ? 66.71900 -42.01400 6.05500 1.000 72.38136 328 CYS A O 1
ATOM 2359 N N . ALA A 1 329 ? 67.47300 -43.36000 7.69800 1.000 71.98166 329 ALA A N 1
ATOM 2360 C CA . ALA A 1 329 ? 67.25100 -44.57200 6.92000 1.000 68.70948 329 ALA A CA 1
ATOM 2361 C C . ALA A 1 329 ? 65.77200 -44.89900 6.76200 1.000 67.70150 329 ALA A C 1
ATOM 2362 O O . ALA A 1 329 ? 65.41200 -45.63400 5.83700 1.000 71.03376 329 ALA A O 1
ATOM 2364 N N . GLU A 1 330 ? 64.91200 -44.37800 7.64200 1.000 63.15419 330 GLU A N 1
ATOM 2365 C CA . GLU A 1 330 ? 63.47900 -44.62400 7.50700 1.000 63.88751 330 GLU A CA 1
ATOM 2366 C C . GLU A 1 330 ? 62.91200 -43.99000 6.24400 1.000 62.18412 330 GLU A C 1
ATOM 2367 O O . GLU A 1 330 ? 61.95700 -44.51900 5.66300 1.000 63.31533 330 GLU A O 1
ATOM 2373 N N . ALA A 1 331 ? 63.47700 -42.86000 5.80700 1.000 60.27943 331 ALA A N 1
ATOM 2374 C CA . ALA A 1 331 ? 63.03100 -42.24200 4.56300 1.000 55.63434 331 ALA A CA 1
ATOM 2375 C C . ALA A 1 331 ? 63.37500 -43.11100 3.36300 1.000 53.66609 331 ALA A C 1
ATOM 2376 O O . ALA A 1 331 ? 62.55600 -43.27200 2.45200 1.000 52.94316 331 ALA A O 1
ATOM 2378 N N . CYS A 1 332 ? 64.58700 -43.67300 3.34000 1.000 53.35257 332 CYS A N 1
ATOM 2379 C CA . CYS A 1 332 ? 64.97400 -44.55400 2.24200 1.000 54.52135 332 CYS A CA 1
ATOM 2380 C C . CYS A 1 332 ? 64.12400 -45.82000 2.22600 1.000 50.43927 332 CYS A C 1
ATOM 2381 O O . CYS A 1 332 ? 63.74400 -46.30600 1.15400 1.000 52.48196 332 CYS A O 1
ATOM 2384 N N . ASN A 1 333 ? 63.81600 -46.36500 3.40400 1.000 46.28590 333 ASN A N 1
ATOM 2385 C CA . ASN A 1 333 ? 62.96600 -47.54900 3.48100 1.000 43.96754 333 ASN A CA 1
ATOM 2386 C C . ASN A 1 333 ? 61.59000 -47.27500 2.89100 1.000 46.26066 333 ASN A C 1
ATOM 2387 O O . ASN A 1 333 ? 61.11100 -48.01800 2.02600 1.000 50.81966 333 ASN A O 1
ATOM 2392 N N . ASN A 1 334 ? 60.93400 -46.20600 3.35200 1.000 46.02435 334 ASN A N 1
ATOM 2393 C CA . ASN A 1 334 ? 59.58700 -45.91000 2.87900 1.000 46.76683 334 ASN A CA 1
ATOM 2394 C C . ASN A 1 334 ? 59.58900 -45.48500 1.41800 1.000 46.19710 334 ASN A C 1
ATOM 2395 O O . ASN A 1 334 ? 58.58400 -45.67000 0.72200 1.000 49.23460 334 ASN A O 1
ATOM 2400 N N . LEU A 1 335 ? 60.69700 -44.91800 0.93600 1.000 46.71062 335 LEU A N 1
ATOM 2401 C CA . LEU A 1 335 ? 60.81700 -44.63200 -0.49100 1.000 49.43484 335 LEU A CA 1
ATOM 2402 C C . LEU A 1 335 ? 60.82600 -45.92000 -1.30600 1.000 53.74971 335 LEU A C 1
ATOM 2403 O O . LEU A 1 335 ? 60.09800 -46.04300 -2.29800 1.000 52.80796 335 LEU A O 1
ATOM 2408 N N . GLY A 1 336 ? 61.65600 -46.88800 -0.90700 1.000 57.21163 336 GLY A N 1
ATOM 2409 C CA . GLY A 1 336 ? 61.69900 -48.15400 -1.61900 1.000 57.21834 336 GLY A CA 1
ATOM 2410 C C . GLY A 1 336 ? 60.35300 -48.84700 -1.66800 1.000 58.37423 336 GLY A C 1
ATOM 2411 O O . GLY A 1 336 ? 59.99400 -49.46000 -2.67700 1.000 61.49314 336 GLY A O 1
ATOM 2412 N N . VAL A 1 337 ? 59.58600 -48.75400 -0.58000 1.000 54.60397 337 VAL A N 1
ATOM 2413 C CA . VAL A 1 337 ? 58.27800 -49.40000 -0.54000 1.000 54.62376 337 VAL A CA 1
ATOM 2414 C C . VAL A 1 337 ? 57.32200 -48.73700 -1.52400 1.000 55.43795 337 VAL A C 1
ATOM 2415 O O . VAL A 1 337 ? 56.50200 -49.40800 -2.16300 1.000 54.11678 337 VAL A O 1
ATOM 2419 N N . LEU A 1 338 ? 57.41500 -47.41300 -1.67100 1.000 54.15891 338 LEU A N 1
ATOM 2420 C CA . LEU A 1 338 ? 56.52100 -46.71400 -2.58800 1.000 51.33011 338 LEU A CA 1
ATOM 2421 C C . LEU A 1 338 ? 56.89300 -46.99200 -4.04000 1.000 53.12610 338 LEU A C 1
ATOM 2422 O O . LEU A 1 338 ? 56.01200 -47.11000 -4.90000 1.000 54.12717 338 LEU A O 1
ATOM 2427 N N . TYR A 1 339 ? 58.19000 -47.09700 -4.33300 1.000 53.46381 339 TYR A N 1
ATOM 2428 C CA . TYR A 1 339 ? 58.61400 -47.43400 -5.68600 1.000 57.64384 339 TYR A CA 1
ATOM 2429 C C . TYR A 1 339 ? 58.40100 -48.90600 -6.01100 1.000 62.02528 339 TYR A C 1
ATOM 2430 O O . TYR A 1 339 ? 58.29600 -49.25600 -7.19100 1.000 64.54615 339 TYR A O 1
ATOM 2439 N N . LYS A 1 340 ? 58.33400 -49.77600 -5.00000 1.000 64.74646 340 LYS A N 1
ATOM 2440 C CA . LYS A 1 340 ? 58.05800 -51.18200 -5.27400 1.000 65.74802 340 LYS A CA 1
ATOM 2441 C C . LYS A 1 340 ? 56.60300 -51.38400 -5.66700 1.000 66.81727 340 LYS A C 1
ATOM 2442 O O . LYS A 1 340 ? 56.30100 -52.19000 -6.55500 1.000 66.99645 340 LYS A O 1
ATOM 2448 N N . ASP A 1 341 ? 55.68500 -50.66700 -5.01600 1.000 64.63628 341 ASP A N 1
ATOM 2449 C CA . ASP A 1 341 ? 54.28600 -50.71900 -5.41800 1.000 64.33168 341 ASP A CA 1
ATOM 2450 C C . ASP A 1 341 ? 54.05600 -50.05400 -6.76800 1.000 64.09233 341 ASP A C 1
ATOM 2451 O O . ASP A 1 341 ? 52.95300 -50.15700 -7.31500 1.000 66.64252 341 ASP A O 1
ATOM 2456 N N . ARG A 1 342 ? 55.06300 -49.36800 -7.30100 1.000 61.94636 342 ARG A N 1
ATOM 2457 C CA . ARG A 1 342 ? 55.08700 -48.89600 -8.67700 1.000 58.60259 342 ARG A CA 1
ATOM 2458 C C . ARG A 1 342 ? 55.76800 -49.89000 -9.60800 1.000 56.87092 342 ARG A C 1
ATOM 2459 O O . ARG A 1 342 ? 55.86400 -49.62600 -10.81200 1.000 59.92792 342 ARG A O 1
ATOM 2467 N N . ASP A 1 343 ? 56.25500 -51.01100 -9.06700 1.000 53.77927 343 ASP A N 1
ATOM 2468 C CA . ASP A 1 343 ? 56.99900 -52.04800 -9.78200 1.000 55.42764 343 ASP A CA 1
ATOM 2469 C C . ASP A 1 343 ? 58.36100 -51.57300 -10.27300 1.000 56.38758 343 ASP A C 1
ATOM 2470 O O . ASP A 1 343 ? 58.96800 -52.21900 -11.13100 1.000 60.71268 343 ASP A O 1
ATOM 2475 N N . ASN A 1 344 ? 58.86400 -50.46400 -9.73400 1.000 55.71911 344 ASN A N 1
ATOM 2476 C CA . ASN A 1 344 ? 60.21300 -49.98200 -10.04000 1.000 54.28378 344 ASN A CA 1
ATOM 2477 C C . ASN A 1 344 ? 61.20000 -50.65800 -9.08500 1.000 54.69433 344 ASN A C 1
ATOM 2478 O O . ASN A 1 344 ? 61.80300 -50.03800 -8.20500 1.000 53.98497 344 ASN A O 1
ATOM 2483 N N . LEU A 1 345 ? 61.36500 -51.96800 -9.28800 1.000 53.63066 345 LEU A N 1
ATOM 2484 C CA . LEU A 1 345 ? 62.15700 -52.76900 -8.35800 1.000 49.26161 345 LEU A CA 1
ATOM 2485 C C . LEU A 1 345 ? 63.61300 -52.32600 -8.31900 1.000 48.87675 345 LEU A C 1
ATOM 2486 O O . LEU A 1 345 ? 64.25600 -52.41300 -7.26600 1.000 49.02848 345 LEU A O 1
ATOM 2491 N N . ASP A 1 346 ? 64.15400 -51.85700 -9.44500 1.000 50.96599 346 ASP A N 1
ATOM 2492 C CA . ASP A 1 346 ? 65.54400 -51.41700 -9.44600 1.000 56.99526 346 ASP A CA 1
ATOM 2493 C C . ASP A 1 346 ? 65.74200 -50.22700 -8.51400 1.000 57.04767 346 ASP A C 1
ATOM 2494 O O . ASP A 1 346 ? 66.75400 -50.14500 -7.80600 1.000 53.14084 346 ASP A O 1
ATOM 2499 N N . LYS A 1 347 ? 64.78100 -49.29800 -8.49500 1.000 58.15685 347 LYS A N 1
ATOM 2500 C CA . LYS A 1 347 ? 64.86900 -48.15500 -7.59100 1.000 54.25075 347 LYS A CA 1
ATOM 2501 C C . LYS A 1 347 ? 64.59100 -48.56900 -6.15100 1.000 53.55997 347 LYS A C 1
ATOM 2502 O O . LYS A 1 347 ? 65.22000 -48.05400 -5.21800 1.000 56.33001 347 LYS A O 1
ATOM 2508 N N . ALA A 1 348 ? 63.64900 -49.49500 -5.95200 1.000 53.02949 348 ALA A N 1
ATOM 2509 C CA . ALA A 1 348 ? 63.37500 -50.00600 -4.61200 1.000 54.23596 348 ALA A CA 1
ATOM 2510 C C . ALA A 1 348 ? 64.63000 -50.60400 -3.98800 1.000 56.84091 348 ALA A C 1
ATOM 2511 O O . ALA A 1 348 ? 64.95600 -50.32300 -2.82900 1.000 62.25109 348 ALA A O 1
ATOM 2513 N N . VAL A 1 349 ? 65.34600 -51.43700 -4.74700 1.000 55.41902 349 VAL A N 1
ATOM 2514 C CA . VAL A 1 349 ? 66.59100 -52.01800 -4.25400 1.000 54.13827 349 VAL A CA 1
ATOM 2515 C C . VAL A 1 349 ? 67.56500 -50.92000 -3.85300 1.000 57.30173 349 VAL A C 1
ATOM 2516 O O . VAL A 1 349 ? 68.19300 -50.98300 -2.79000 1.000 62.19227 349 VAL A O 1
ATOM 2520 N N . GLU A 1 350 ? 67.70400 -49.89500 -4.69900 1.000 60.20390 350 GLU A N 1
ATOM 2521 C CA . GLU A 1 350 ? 68.62200 -48.80500 -4.38700 1.000 67.20494 350 GLU A CA 1
ATOM 2522 C C . GLU A 1 350 ? 68.24200 -48.12900 -3.07800 1.000 64.36626 350 GLU A C 1
ATOM 2523 O O . GLU A 1 350 ? 69.11600 -47.79000 -2.27200 1.000 65.24919 350 GLU A O 1
ATOM 2529 N N . CYS A 1 351 ? 66.94200 -47.92500 -2.85300 1.000 54.32433 351 CYS A N 1
ATOM 2530 C CA . CYS A 1 351 ? 66.49000 -47.31000 -1.60800 1.000 52.06366 351 CYS A CA 1
ATOM 2531 C C . CYS A 1 351 ? 66.84200 -48.17800 -0.40700 1.000 53.77727 351 CYS A C 1
ATOM 2532 O O . CYS A 1 351 ? 67.40300 -47.69500 0.58500 1.000 56.06463 351 CYS A O 1
ATOM 2535 N N . TYR A 1 352 ? 66.51700 -49.47100 -0.48400 1.000 50.57422 352 TYR A N 1
ATOM 2536 C CA . TYR A 1 352 ? 66.76600 -50.38200 0.62700 1.000 48.41036 352 TYR A CA 1
ATOM 2537 C C . TYR A 1 352 ? 68.25300 -50.48200 0.95400 1.000 54.12103 352 TYR A C 1
ATOM 2538 O O . TYR A 1 352 ? 68.63300 -50.59600 2.12600 1.000 51.66551 352 TYR A O 1
ATOM 2547 N N . GLN A 1 353 ? 69.11200 -50.42000 -0.06500 1.000 61.57832 353 GLN A N 1
ATOM 2548 C CA . GLN A 1 353 ? 70.54300 -50.57500 0.16900 1.000 68.02543 353 GLN A CA 1
ATOM 2549 C C . GLN A 1 353 ? 71.14300 -49.34900 0.85000 1.000 74.46462 353 GLN A C 1
ATOM 2550 O O . GLN A 1 353 ? 72.08500 -49.48500 1.64000 1.000 75.18964 353 GLN A O 1
ATOM 2556 N N . MET A 1 354 ? 70.61700 -48.15000 0.57500 1.000 79.26068 354 MET A N 1
ATOM 2557 C CA . MET A 1 354 ? 71.08800 -46.97800 1.30800 1.000 85.35055 354 MET A CA 1
ATOM 2558 C C . MET A 1 354 ? 70.54900 -46.95300 2.73100 1.000 77.62139 354 MET A C 1
ATOM 2559 O O . MET A 1 354 ? 71.23400 -46.47000 3.63900 1.000 78.60364 354 MET A O 1
ATOM 2564 N N . ALA A 1 355 ? 69.33000 -47.45400 2.94700 1.000 72.05067 355 ALA A N 1
ATOM 2565 C CA . ALA A 1 355 ? 68.82400 -47.59100 4.30900 1.000 69.86785 355 ALA A CA 1
ATOM 2566 C C . ALA A 1 355 ? 69.69900 -48.53400 5.12500 1.000 65.44018 355 ALA A C 1
ATOM 2567 O O . ALA A 1 355 ? 69.95800 -48.28900 6.31100 1.000 63.99961 355 ALA A O 1
ATOM 2569 N N . LEU A 1 356 ? 70.16700 -49.62000 4.50700 1.000 67.21147 356 LEU A N 1
ATOM 2570 C CA . LEU A 1 356 ? 71.12400 -50.49800 5.16200 1.000 61.88489 356 LEU A CA 1
ATOM 2571 C C . LEU A 1 356 ? 72.52600 -49.90400 5.19800 1.000 65.55598 356 LEU A C 1
ATOM 2572 O O . LEU A 1 356 ? 73.35000 -50.34300 6.00700 1.000 68.68017 356 LEU A O 1
ATOM 2577 N N . SER A 1 357 ? 72.81700 -48.92300 4.33900 1.000 68.58096 357 SER A N 1
ATOM 2578 C CA . SER A 1 357 ? 74.06300 -48.17700 4.47400 1.000 69.64120 357 SER A CA 1
ATOM 2579 C C . SER A 1 357 ? 74.10400 -47.41000 5.78700 1.000 74.03497 357 SER A C 1
ATOM 2580 O O . SER A 1 357 ? 75.17600 -47.24300 6.37700 1.000 77.60623 357 SER A O 1
ATOM 2583 N N . ILE A 1 358 ? 72.95100 -46.94300 6.25700 1.000 72.85386 358 ILE A N 1
ATOM 2584 C CA . ILE A 1 358 ? 72.86300 -46.13400 7.46400 1.000 69.38550 358 ILE A CA 1
ATOM 2585 C C . ILE A 1 358 ? 72.55200 -46.98400 8.68900 1.000 68.57081 358 ILE A C 1
ATOM 2586 O O . ILE A 1 358 ? 73.12200 -46.76800 9.75900 1.000 70.16548 358 ILE A O 1
ATOM 2591 N N . LYS A 1 359 ? 71.65100 -47.95300 8.54700 1.000 65.37039 359 LYS A N 1
ATOM 2592 C CA . LYS A 1 359 ? 71.27700 -48.85800 9.63100 1.000 63.92873 359 LYS A CA 1
ATOM 2593 C C . LYS A 1 359 ? 71.34700 -50.27600 9.08400 1.000 63.26720 359 LYS A C 1
ATOM 2594 O O . LYS A 1 359 ? 70.36100 -50.79700 8.54300 1.000 62.03697 359 LYS A O 1
ATOM 2600 N N . PRO A 1 360 ? 72.50200 -50.93500 9.20600 1.000 66.49962 360 PRO A N 1
ATOM 2601 C CA . PRO A 1 360 ? 72.64500 -52.28700 8.63900 1.000 69.43330 360 PRO A CA 1
ATOM 2602 C C . PRO A 1 360 ? 71.70800 -53.30200 9.26000 1.000 74.64229 360 PRO A C 1
ATOM 2603 O O . PRO A 1 360 ? 71.41500 -54.32700 8.63200 1.000 77.68083 360 PRO A O 1
ATOM 2607 N N . ASN A 1 361 ? 71.22400 -53.04300 10.46800 1.000 79.46381 361 ASN A N 1
ATOM 2608 C CA . ASN A 1 361 ? 70.38700 -53.96700 11.21600 1.000 85.58184 361 ASN A CA 1
ATOM 2609 C C . ASN A 1 361 ? 68.90200 -53.68600 10.99900 1.000 84.17470 361 ASN A C 1
ATOM 2610 O O . ASN A 1 361 ? 68.06000 -54.44000 11.49600 1.000 84.55475 361 ASN A O 1
ATOM 2615 N N . PHE A 1 362 ? 68.57000 -52.71000 10.14700 1.000 74.50402 362 PHE A N 1
ATOM 2616 C CA . PHE A 1 362 ? 67.19300 -52.25900 9.96900 1.000 66.80459 362 PHE A CA 1
ATOM 2617 C C . PHE A 1 362 ? 66.31300 -53.38200 9.42900 1.000 59.62384 362 PHE A C 1
ATOM 2618 O O . PHE A 1 362 ? 66.45600 -53.80400 8.27700 1.000 61.09481 362 PHE A O 1
ATOM 2626 N N . ALA A 1 363 ? 65.38400 -53.85600 10.26400 1.000 58.27416 363 ALA A N 1
ATOM 2627 C CA . ALA A 1 363 ? 64.64200 -55.07400 9.94600 1.000 50.76667 363 ALA A CA 1
ATOM 2628 C C . ALA A 1 363 ? 63.71300 -54.88200 8.75800 1.000 50.89653 363 ALA A C 1
ATOM 2629 O O . ALA A 1 363 ? 63.60300 -55.76900 7.90300 1.000 50.18920 363 ALA A O 1
ATOM 2631 N N . GLN A 1 364 ? 63.02600 -53.73900 8.69600 1.000 51.20032 364 GLN A N 1
ATOM 2632 C CA . GLN A 1 364 ? 62.08300 -53.49900 7.60900 1.000 54.49139 364 GLN A CA 1
ATOM 2633 C C . GLN A 1 364 ? 62.78200 -53.54900 6.25700 1.000 54.06634 364 GLN A C 1
ATOM 2634 O O . GLN A 1 364 ? 62.32500 -54.23400 5.33600 1.000 53.88556 364 GLN A O 1
ATOM 2640 N N . SER A 1 365 ? 63.90600 -52.83800 6.12500 1.000 53.74737 365 SER A N 1
ATOM 2641 C CA . SER A 1 365 ? 64.60300 -52.79800 4.84500 1.000 53.19658 365 SER A CA 1
ATOM 2642 C C . SER A 1 365 ? 65.22000 -54.14500 4.50500 1.000 52.94214 365 SER A C 1
ATOM 2643 O O . SER A 1 365 ? 65.25900 -54.52400 3.32900 1.000 52.52047 365 SER A O 1
ATOM 2646 N N . LEU A 1 366 ? 65.70100 -54.88000 5.51100 1.000 51.17617 366 LEU A N 1
ATOM 2647 C CA . LEU A 1 366 ? 66.14900 -56.25000 5.27600 1.000 49.37459 366 LEU A CA 1
ATOM 2648 C C . LEU A 1 366 ? 65.01600 -57.10100 4.71700 1.000 47.87221 366 LEU A C 1
ATOM 2649 O O . LEU A 1 366 ? 65.16400 -57.74800 3.67400 1.000 47.06985 366 LEU A O 1
ATOM 2654 N N . ASN A 1 367 ? 63.86800 -57.10400 5.39900 1.000 46.30716 367 ASN A N 1
ATOM 2655 C CA . ASN A 1 367 ? 62.71800 -57.86100 4.91600 1.000 49.07826 367 ASN A CA 1
ATOM 2656 C C . ASN A 1 367 ? 62.26500 -57.36600 3.54800 1.000 54.11201 367 ASN A C 1
ATOM 2657 O O . ASN A 1 367 ? 62.01700 -58.16300 2.63700 1.000 58.01997 367 ASN A O 1
ATOM 2662 N N . ASN A 1 368 ? 62.14600 -56.04600 3.38800 1.000 54.72198 368 ASN A N 1
ATOM 2663 C CA . ASN A 1 368 ? 61.63900 -55.49900 2.13500 1.000 53.27419 368 ASN A CA 1
ATOM 2664 C C . ASN A 1 368 ? 62.56000 -55.83700 0.96800 1.000 53.09822 368 ASN A C 1
ATOM 2665 O O . ASN A 1 368 ? 62.09000 -56.22500 -0.10900 1.000 50.03907 368 ASN A O 1
ATOM 2670 N N . LEU A 1 369 ? 63.87600 -55.71300 1.16900 1.000 55.51604 369 LEU A N 1
ATOM 2671 C CA . LEU A 1 369 ? 64.82100 -56.08400 0.11900 1.000 52.32583 369 LEU A CA 1
ATOM 2672 C C . LEU A 1 369 ? 64.69100 -57.56000 -0.23200 1.000 55.82811 369 LEU A C 1
ATOM 2673 O O . LEU A 1 369 ? 64.81000 -57.93900 -1.40300 1.000 58.87323 369 LEU A O 1
ATOM 2678 N N . GLY A 1 370 ? 64.44400 -58.40700 0.77100 1.000 57.58553 370 GLY A N 1
ATOM 2679 C CA . GLY A 1 370 ? 64.20100 -59.81400 0.50300 1.000 57.00065 370 GLY A CA 1
ATOM 2680 C C . GLY A 1 370 ? 62.91000 -60.06400 -0.24800 1.000 55.46680 370 GLY A C 1
ATOM 2681 O O . GLY A 1 370 ? 62.82600 -60.99900 -1.05000 1.000 58.85994 370 GLY A O 1
ATOM 2682 N N . VAL A 1 371 ? 61.88800 -59.24500 -0.00000 1.000 49.51264 371 VAL A N 1
ATOM 2683 C CA . VAL A 1 371 ? 60.65600 -59.34200 -0.77700 1.000 48.62315 371 VAL A CA 1
ATOM 2684 C C . VAL A 1 371 ? 60.93400 -59.02800 -2.24100 1.000 53.72323 371 VAL A C 1
ATOM 2685 O O . VAL A 1 371 ? 60.46900 -59.73000 -3.14700 1.000 55.31059 371 VAL A O 1
ATOM 2689 N N . VAL A 1 372 ? 61.70100 -57.96400 -2.49200 1.000 59.13227 372 VAL A N 1
ATOM 2690 C CA . VAL A 1 372 ? 62.04400 -57.60600 -3.86600 1.000 59.18503 372 VAL A CA 1
ATOM 2691 C C . VAL A 1 372 ? 62.82700 -58.73600 -4.52300 1.000 59.16054 372 VAL A C 1
ATOM 2692 O O . VAL A 1 372 ? 62.54500 -59.13100 -5.66100 1.000 55.42758 372 VAL A O 1
ATOM 2696 N N . TYR A 1 373 ? 63.81100 -59.28400 -3.80400 1.000 58.73262 373 TYR A N 1
ATOM 2697 C CA . TYR A 1 373 ? 64.58400 -60.40900 -4.32300 1.000 57.61569 373 TYR A CA 1
ATOM 2698 C C . TYR A 1 373 ? 63.68600 -61.60300 -4.63200 1.000 56.51534 373 TYR A C 1
ATOM 2699 O O . TYR A 1 373 ? 63.89400 -62.30400 -5.63000 1.000 52.66034 373 TYR A O 1
ATOM 2708 N N . THR A 1 374 ? 62.68500 -61.85300 -3.78400 1.000 55.85499 374 THR A N 1
ATOM 2709 C CA . THR A 1 374 ? 61.75400 -62.94700 -4.04300 1.000 55.17563 374 THR A CA 1
ATOM 2710 C C . THR A 1 374 ? 61.01700 -62.73600 -5.36100 1.000 53.61646 374 THR A C 1
ATOM 2711 O O . THR A 1 374 ? 60.91900 -63.65100 -6.18600 1.000 55.32998 374 THR A O 1
ATOM 2715 N N . VAL A 1 375 ? 60.50500 -61.52300 -5.57800 1.000 51.30681 375 VAL A N 1
ATOM 2716 C CA . VAL A 1 375 ? 59.76300 -61.22300 -6.80000 1.000 49.44412 375 VAL A CA 1
ATOM 2717 C C . VAL A 1 375 ? 60.66400 -61.36600 -8.02200 1.000 51.06189 375 VAL A C 1
ATOM 2718 O O . VAL A 1 375 ? 60.23800 -61.86300 -9.07300 1.000 47.64244 375 VAL A O 1
ATOM 2722 N N . GLN A 1 376 ? 61.92300 -60.94100 -7.90400 1.000 59.40027 376 GLN A N 1
ATOM 2723 C CA . GLN A 1 376 ? 62.85300 -61.05500 -9.01900 1.000 59.76614 376 GLN A CA 1
ATOM 2724 C C . GLN A 1 376 ? 63.26500 -62.49600 -9.29500 1.000 63.51210 376 GLN A C 1
ATOM 2725 O O . GLN A 1 376 ? 63.71000 -62.79500 -10.40800 1.000 64.45421 376 GLN A O 1
ATOM 2731 N N . GLY A 1 377 ? 63.12600 -63.39700 -8.32400 1.000 65.93507 377 GLY A N 1
ATOM 2732 C CA . GLY A 1 377 ? 63.53500 -64.77200 -8.50800 1.000 67.17407 377 GLY A CA 1
ATOM 2733 C C . GLY A 1 377 ? 64.84300 -65.14600 -7.84800 1.000 72.55488 377 GLY A C 1
ATOM 2734 O O . GLY A 1 377 ? 65.21500 -66.32500 -7.88000 1.000 75.49743 377 GLY A O 1
ATOM 2735 N N . LYS A 1 378 ? 65.55100 -64.19000 -7.24700 1.000 73.95448 378 LYS A N 1
ATOM 2736 C CA . LYS A 1 378 ? 66.78600 -64.48800 -6.52500 1.000 76.36439 378 LYS A CA 1
ATOM 2737 C C . LYS A 1 378 ? 66.39000 -65.10800 -5.19300 1.000 78.98573 378 LYS A C 1
ATOM 2738 O O . LYS A 1 378 ? 66.30500 -64.43000 -4.16800 1.000 76.38184 378 LYS A O 1
ATOM 2744 N N . MET A 1 379 ? 66.16600 -66.42600 -5.20900 1.000 83.66906 379 MET A N 1
ATOM 2745 C CA . MET A 1 379 ? 65.48500 -67.08800 -4.09800 1.000 85.29912 379 MET A CA 1
ATOM 2746 C C . MET A 1 379 ? 66.33200 -67.09600 -2.83300 1.000 83.70593 379 MET A C 1
ATOM 2747 O O . MET A 1 379 ? 65.80600 -66.94000 -1.72400 1.000 84.61276 379 MET A O 1
ATOM 2752 N N . ASP A 1 380 ? 67.64100 -67.26700 -2.97300 1.000 80.83584 380 ASP A N 1
ATOM 2753 C CA . ASP A 1 380 ? 68.50000 -67.45300 -1.81200 1.000 82.15557 380 ASP A CA 1
ATOM 2754 C C . ASP A 1 380 ? 69.06400 -66.15100 -1.26300 1.000 76.57875 380 ASP A C 1
ATOM 2755 O O . ASP A 1 380 ? 69.32600 -66.06200 -0.05700 1.000 74.93370 380 ASP A O 1
ATOM 2760 N N . ALA A 1 381 ? 69.31100 -65.15600 -2.11500 1.000 72.28352 381 ALA A N 1
ATOM 2761 C CA . ALA A 1 381 ? 69.49500 -63.80800 -1.59400 1.000 67.47519 381 ALA A CA 1
ATOM 2762 C C . ALA A 1 381 ? 68.24100 -63.34900 -0.86500 1.000 67.36922 381 ALA A C 1
ATOM 2763 O O . ALA A 1 381 ? 68.32200 -62.65900 0.15700 1.000 67.10703 381 ALA A O 1
ATOM 2765 N N . ALA A 1 382 ? 67.06800 -63.73000 -1.37900 1.000 65.52825 382 ALA A N 1
ATOM 2766 C CA . ALA A 1 382 ? 65.80900 -63.41100 -0.71000 1.000 65.14844 382 ALA A CA 1
ATOM 2767 C C . ALA A 1 382 ? 65.71100 -64.11100 0.64000 1.000 65.36786 382 ALA A C 1
ATOM 2768 O O . ALA A 1 382 ? 65.30900 -63.50600 1.64300 1.000 66.39609 382 ALA A O 1
ATOM 2770 N N . ALA A 1 383 ? 66.07100 -65.39400 0.68300 1.000 64.33203 383 ALA A N 1
ATOM 2771 C CA . ALA A 1 383 ? 66.01500 -66.13800 1.93500 1.000 62.19072 383 ALA A CA 1
ATOM 2772 C C . ALA A 1 383 ? 66.99300 -65.56600 2.95300 1.000 62.21588 383 ALA A C 1
ATOM 2773 O O . ALA A 1 383 ? 66.64400 -65.38900 4.12600 1.000 64.63039 383 ALA A O 1
ATOM 2775 N N . SER A 1 384 ? 68.22000 -65.26400 2.52100 1.000 58.68789 384 SER A N 1
ATOM 2776 C CA . SER A 1 384 ? 69.20600 -64.69500 3.43300 1.000 59.44071 384 SER A CA 1
ATOM 2777 C C . SER A 1 384 ? 68.73400 -63.36200 3.99600 1.000 59.85645 384 SER A C 1
ATOM 2778 O O . SER A 1 384 ? 68.88300 -63.09900 5.19500 1.000 63.47497 384 SER A O 1
ATOM 2781 N N . MET A 1 385 ? 68.16000 -62.50900 3.14600 1.000 61.66961 385 MET A N 1
ATOM 2782 C CA . MET A 1 385 ? 67.68600 -61.20700 3.60600 1.000 62.44696 385 MET A CA 1
ATOM 2783 C C . MET A 1 385 ? 66.57600 -61.36000 4.63800 1.000 63.84151 385 MET A C 1
ATOM 2784 O O . MET A 1 385 ? 66.61100 -60.73500 5.70300 1.000 68.21501 385 MET A O 1
ATOM 2789 N N . ILE A 1 386 ? 65.57500 -62.19100 4.33500 1.000 59.28386 386 ILE A N 1
ATOM 2790 C CA . ILE A 1 386 ? 64.45600 -62.37100 5.25500 1.000 60.30251 386 ILE A CA 1
ATOM 2791 C C . ILE A 1 386 ? 64.93600 -62.97600 6.57000 1.000 62.33107 386 ILE A C 1
ATOM 2792 O O . ILE A 1 386 ? 64.43400 -62.63500 7.64900 1.000 67.86394 386 ILE A O 1
ATOM 2797 N N . GLU A 1 387 ? 65.92800 -63.86400 6.50700 1.000 67.43758 387 GLU A N 1
ATOM 2798 C CA . GLU A 1 387 ? 66.48600 -64.42600 7.73200 1.000 73.88398 387 GLU A CA 1
ATOM 2799 C C . GLU A 1 387 ? 67.17700 -63.35600 8.57000 1.000 72.30744 387 GLU A C 1
ATOM 2800 O O . GLU A 1 387 ? 67.07800 -63.36500 9.80200 1.000 72.06814 387 GLU A O 1
ATOM 2806 N N . LYS A 1 388 ? 67.88100 -62.42500 7.92000 1.000 72.58984 388 LYS A N 1
ATOM 2807 C CA . LYS A 1 388 ? 68.51100 -61.33200 8.65600 1.000 72.32117 388 LYS A CA 1
ATOM 2808 C C . LYS A 1 388 ? 67.46500 -60.43700 9.31400 1.000 70.20720 388 LYS A C 1
ATOM 2809 O O . LYS A 1 388 ? 67.67800 -59.93000 10.42300 1.000 66.22716 388 LYS A O 1
ATOM 2815 N N . ALA A 1 389 ? 66.33200 -60.22000 8.63900 1.000 66.78394 389 ALA A N 1
ATOM 2816 C CA . ALA A 1 389 ? 65.24500 -59.45900 9.24600 1.000 64.88139 389 ALA A CA 1
ATOM 2817 C C . ALA A 1 389 ? 64.70700 -60.16600 10.48300 1.000 63.51841 389 ALA A C 1
ATOM 2818 O O . ALA A 1 389 ? 64.41200 -59.52100 11.49700 1.000 64.55450 389 ALA A O 1
ATOM 2820 N N . ILE A 1 390 ? 64.57100 -61.49300 10.41800 1.000 66.25655 390 ILE A N 1
ATOM 2821 C CA . ILE A 1 390 ? 64.09800 -62.24900 11.57200 1.000 63.87920 390 ILE A CA 1
ATOM 2822 C C . ILE A 1 390 ? 65.11800 -62.20300 12.70700 1.000 67.60706 390 ILE A C 1
ATOM 2823 O O . ILE A 1 390 ? 64.74500 -62.20000 13.88700 1.000 70.34163 390 ILE A O 1
ATOM 2828 N N . LEU A 1 391 ? 66.41200 -62.16100 12.37900 1.000 69.10471 391 LEU A N 1
ATOM 2829 C CA . LEU A 1 391 ? 67.42600 -61.94900 13.40800 1.000 66.10012 391 LEU A CA 1
ATOM 2830 C C . LEU A 1 391 ? 67.26300 -60.58600 14.06800 1.000 64.90558 391 LEU A C 1
ATOM 2831 O O . LEU A 1 391 ? 67.32400 -60.47100 15.29700 1.000 65.14250 391 LEU A O 1
ATOM 2836 N N . ALA A 1 392 ? 67.04500 -59.54100 13.26500 1.000 66.32084 392 ALA A N 1
ATOM 2837 C CA . ALA A 1 392 ? 66.91700 -58.19300 13.80900 1.000 64.02618 392 ALA A CA 1
ATOM 2838 C C . ALA A 1 392 ? 65.68700 -58.07800 14.70000 1.000 63.54220 392 ALA A C 1
ATOM 2839 O O . ALA A 1 392 ? 65.75400 -57.52200 15.80300 1.000 62.68307 392 ALA A O 1
ATOM 2841 N N . ASN A 1 393 ? 64.55100 -58.59400 14.23500 1.000 61.45523 393 ASN A N 1
ATOM 2842 C CA . ASN A 1 393 ? 63.31900 -58.64600 15.02300 1.000 57.76439 393 ASN A CA 1
ATOM 2843 C C . ASN A 1 393 ? 62.85800 -60.09700 15.13000 1.000 56.47282 393 ASN A C 1
ATOM 2844 O O . ASN A 1 393 ? 62.24300 -60.62900 14.18900 1.000 58.31632 393 ASN A O 1
ATOM 2849 N N . PRO A 1 394 ? 63.11900 -60.77200 16.25600 1.000 55.24327 394 PRO A N 1
ATOM 2850 C CA . PRO A 1 394 ? 62.72800 -62.19000 16.38800 1.000 54.80773 394 PRO A CA 1
ATOM 2851 C C . PRO A 1 394 ? 61.22800 -62.43500 16.38000 1.000 55.07550 394 PRO A C 1
ATOM 2852 O O . PRO A 1 394 ? 60.81700 -63.59900 16.32100 1.000 58.23225 394 PRO A O 1
ATOM 2856 N N . THR A 1 395 ? 60.40100 -61.39100 16.44500 1.000 56.28496 395 THR A N 1
ATOM 2857 C CA . THR A 1 395 ? 58.95000 -61.52400 16.41200 1.000 55.32281 395 THR A CA 1
ATOM 2858 C C . THR A 1 395 ? 58.35100 -60.89500 15.16400 1.000 53.94702 395 THR A C 1
ATOM 2859 O O . THR A 1 395 ? 57.15900 -60.57000 15.14800 1.000 53.51322 395 THR A O 1
ATOM 2863 N N . TYR A 1 396 ? 59.15400 -60.73300 14.11200 1.000 55.29584 396 TYR A N 1
ATOM 2864 C CA . TYR A 1 396 ? 58.69600 -60.12600 12.87200 1.000 51.42338 396 TYR A CA 1
ATOM 2865 C C . TYR A 1 396 ? 57.80600 -61.13100 12.15400 1.000 55.34035 396 TYR A C 1
ATOM 2866 O O . TYR A 1 396 ? 58.29000 -61.98500 11.40300 1.000 54.67395 396 TYR A O 1
ATOM 2875 N N . ALA A 1 397 ? 56.49500 -61.02600 12.38800 1.000 57.83123 397 ALA A N 1
ATOM 2876 C CA . ALA A 1 397 ? 55.56400 -62.03400 11.89400 1.000 58.15694 397 ALA A CA 1
ATOM 2877 C C . ALA A 1 397 ? 55.50900 -62.04600 10.37200 1.000 61.73789 397 ALA A C 1
ATOM 2878 O O . ALA A 1 397 ? 55.55100 -63.11300 9.74800 1.000 65.10910 397 ALA A O 1
ATOM 2880 N N . GLU A 1 398 ? 55.41700 -60.86900 9.75200 1.000 64.86029 398 GLU A N 1
ATOM 2881 C CA . GLU A 1 398 ? 55.30900 -60.82600 8.30000 1.000 68.15219 398 GLU A CA 1
ATOM 2882 C C . GLU A 1 398 ? 56.59500 -61.24400 7.60400 1.000 65.76242 398 GLU A C 1
ATOM 2883 O O . GLU A 1 398 ? 56.54200 -61.68000 6.45000 1.000 69.86520 398 GLU A O 1
ATOM 2889 N N . ALA A 1 399 ? 57.74500 -61.13300 8.27200 1.000 59.89142 399 ALA A N 1
ATOM 2890 C CA . ALA A 1 399 ? 58.96800 -61.67800 7.69500 1.000 56.29267 399 ALA A CA 1
ATOM 2891 C C . ALA A 1 399 ? 58.88300 -63.19500 7.58400 1.000 54.73545 399 ALA A C 1
ATOM 2892 O O . ALA A 1 399 ? 59.26000 -63.77100 6.55800 1.000 52.09222 399 ALA A O 1
ATOM 2894 N N . PHE A 1 400 ? 58.37200 -63.85400 8.62700 1.000 52.44249 400 PHE A N 1
ATOM 2895 C CA . PHE A 1 400 ? 58.14200 -65.29300 8.56400 1.000 54.36165 400 PHE A CA 1
ATOM 2896 C C . PHE A 1 400 ? 57.18400 -65.64500 7.43500 1.000 54.95944 400 PHE A C 1
ATOM 2897 O O . PHE A 1 400 ? 57.38200 -66.64000 6.72800 1.000 57.53988 400 PHE A O 1
ATOM 2905 N N . ASN A 1 401 ? 56.13200 -64.84500 7.25800 1.000 54.22433 401 ASN A N 1
ATOM 2906 C CA . ASN A 1 401 ? 55.18000 -65.10000 6.18400 1.000 55.14985 401 ASN A CA 1
ATOM 2907 C C . ASN A 1 401 ? 55.84700 -64.98400 4.82000 1.000 57.76597 401 ASN A C 1
ATOM 2908 O O . ASN A 1 401 ? 55.61200 -65.81200 3.93200 1.000 58.87551 401 ASN A O 1
ATOM 2913 N N . ASN A 1 402 ? 56.68800 -63.96300 4.63500 1.000 55.37129 402 ASN A N 1
ATOM 2914 C CA . ASN A 1 402 ? 57.37900 -63.79500 3.36200 1.000 51.92516 402 ASN A CA 1
ATOM 2915 C C . ASN A 1 402 ? 58.40800 -64.89400 3.13700 1.000 55.33314 402 ASN A C 1
ATOM 2916 O O . ASN A 1 402 ? 58.70200 -65.24100 1.98600 1.000 56.55067 402 ASN A O 1
ATOM 2921 N N . LEU A 1 403 ? 58.97200 -65.44000 4.21700 1.000 56.79609 403 LEU A N 1
ATOM 2922 C CA . LEU A 1 403 ? 59.81600 -66.62300 4.09300 1.000 54.06189 403 LEU A CA 1
ATOM 2923 C C . LEU A 1 403 ? 59.02000 -67.81100 3.56500 1.000 54.39793 403 LEU A C 1
ATOM 2924 O O . LEU A 1 403 ? 59.49500 -68.54800 2.69200 1.000 54.01478 403 LEU A O 1
ATOM 2929 N N . GLY A 1 404 ? 57.80400 -68.00900 4.07900 1.000 55.05155 404 GLY A N 1
ATOM 2930 C CA . GLY A 1 404 ? 56.96500 -69.08400 3.57500 1.000 51.56575 404 GLY A CA 1
ATOM 2931 C C . GLY A 1 404 ? 56.55700 -68.87800 2.12900 1.000 50.49761 404 GLY A C 1
ATOM 2932 O O . GLY A 1 404 ? 56.51700 -69.83000 1.34500 1.000 53.59150 404 GLY A O 1
ATOM 2933 N N . VAL A 1 405 ? 56.25200 -67.63300 1.75500 1.000 46.51772 405 VAL A N 1
ATOM 2934 C CA . VAL A 1 405 ? 55.93800 -67.32700 0.36200 1.000 49.61735 405 VAL A CA 1
ATOM 2935 C C . VAL A 1 405 ? 57.12900 -67.65000 -0.53200 1.000 55.03998 405 VAL A C 1
ATOM 2936 O O . VAL A 1 405 ? 56.97300 -68.19800 -1.63000 1.000 54.61009 405 VAL A O 1
ATOM 2940 N N . LEU A 1 406 ? 58.33700 -67.31600 -0.07500 1.000 62.13221 406 LEU A N 1
ATOM 2941 C CA . LEU A 1 406 ? 59.54700 -67.68300 -0.80300 1.000 59.17706 406 LEU A CA 1
ATOM 2942 C C . LEU A 1 406 ? 59.62900 -69.19500 -1.00600 1.000 64.96125 406 LEU A C 1
ATOM 2943 O O . LEU A 1 406 ? 59.83000 -69.67300 -2.12800 1.000 71.00086 406 LEU A O 1
ATOM 2948 N N . TYR A 1 407 ? 59.46600 -69.96700 0.07500 1.000 65.99102 407 TYR A N 1
ATOM 2949 C CA . TYR A 1 407 ? 59.55100 -71.42300 -0.02700 1.000 64.28994 407 TYR A CA 1
ATOM 2950 C C . TYR A 1 407 ? 58.42500 -71.99400 -0.88100 1.000 61.71243 407 TYR A C 1
ATOM 2951 O O . TYR A 1 407 ? 58.64000 -72.94100 -1.64600 1.000 57.50988 407 TYR A O 1
ATOM 2960 N N . ARG A 1 408 ? 57.21600 -71.44400 -0.75200 1.000 65.81570 408 ARG A N 1
ATOM 2961 C CA . ARG A 1 408 ? 56.09700 -71.91000 -1.56600 1.000 65.41498 408 ARG A CA 1
ATOM 2962 C C . ARG A 1 408 ? 56.36200 -71.66700 -3.04600 1.000 64.37776 408 ARG A C 1
ATOM 2963 O O . ARG A 1 408 ? 56.14600 -72.55200 -3.88200 1.000 61.26023 408 ARG A O 1
ATOM 2971 N N . ASP A 1 409 ? 56.82300 -70.46100 -3.39000 1.000 67.57800 409 ASP A N 1
ATOM 2972 C CA . ASP A 1 409 ? 57.18700 -70.16700 -4.77300 1.000 68.75142 409 ASP A CA 1
ATOM 2973 C C . ASP A 1 409 ? 58.24400 -71.14200 -5.27400 1.000 71.46011 409 ASP A C 1
ATOM 2974 O O . ASP A 1 409 ? 58.09400 -71.74300 -6.34300 1.000 72.17828 409 ASP A O 1
ATOM 2979 N N . ALA A 1 410 ? 59.30600 -71.34000 -4.49200 1.000 73.22810 410 ALA A N 1
ATOM 2980 C CA . ALA A 1 410 ? 60.35900 -72.27500 -4.86900 1.000 71.28540 410 ALA A CA 1
ATOM 2981 C C . ALA A 1 410 ? 59.87100 -73.71600 -4.91700 1.000 72.01825 410 ALA A C 1
ATOM 2982 O O . ALA A 1 410 ? 60.58800 -74.57700 -5.44100 1.000 74.34990 410 ALA A O 1
ATOM 2984 N N . GLY A 1 411 ? 58.68400 -74.00100 -4.38100 1.000 70.00844 411 GLY A N 1
ATOM 2985 C CA . GLY A 1 411 ? 58.10900 -75.32900 -4.42200 1.000 72.29186 411 GLY A CA 1
ATOM 2986 C C . GLY A 1 411 ? 58.31400 -76.17100 -3.18200 1.000 78.27128 411 GLY A C 1
ATOM 2987 O O . GLY A 1 411 ? 57.79700 -77.29400 -3.12800 1.000 77.10081 411 GLY A O 1
ATOM 2988 N N . ASN A 1 412 ? 59.04400 -75.67200 -2.18400 1.000 81.36703 412 ASN A N 1
ATOM 2989 C CA . ASN A 1 412 ? 59.28700 -76.41500 -0.94800 1.000 80.01306 412 ASN A CA 1
ATOM 2990 C C . ASN A 1 412 ? 58.13200 -76.13400 0.00500 1.000 78.69464 412 ASN A C 1
ATOM 2991 O O . ASN A 1 412 ? 58.19700 -75.24500 0.85300 1.000 84.40375 412 ASN A O 1
ATOM 2996 N N . ILE A 1 413 ? 57.06600 -76.92600 -0.12700 1.000 72.91530 413 ILE A N 1
ATOM 2997 C CA . ILE A 1 413 ? 55.82400 -76.64300 0.58700 1.000 67.65498 413 ILE A CA 1
ATOM 2998 C C . ILE A 1 413 ? 55.97700 -76.90800 2.07900 1.000 68.46840 413 ILE A C 1
ATOM 2999 O O . ILE A 1 413 ? 55.48400 -76.13400 2.91000 1.000 69.15057 413 ILE A O 1
ATOM 3004 N N . THR A 1 414 ? 56.66000 -77.99500 2.44800 1.000 70.63350 414 THR A N 1
ATOM 3005 C CA . THR A 1 414 ? 56.76000 -78.35200 3.86000 1.000 71.79882 414 THR A CA 1
ATOM 3006 C C . THR A 1 414 ? 57.49200 -77.27800 4.65500 1.000 71.80571 414 THR A C 1
ATOM 3007 O O . THR A 1 414 ? 57.13700 -76.99900 5.80500 1.000 73.17678 414 THR A O 1
ATOM 3011 N N . MET A 1 415 ? 58.51400 -76.65700 4.06000 1.000 74.11184 415 MET A N 1
ATOM 3012 C CA . MET A 1 415 ? 59.17700 -75.54900 4.74100 1.000 76.61594 415 MET A CA 1
ATOM 3013 C C . MET A 1 415 ? 58.32800 -74.28400 4.71400 1.000 70.50237 415 MET A C 1
ATOM 3014 O O . MET A 1 415 ? 58.37700 -73.48800 5.66000 1.000 67.14966 415 MET A O 1
ATOM 3019 N N . ALA A 1 416 ? 57.55600 -74.07600 3.64400 1.000 63.12701 416 ALA A N 1
ATOM 3020 C CA . ALA A 1 416 ? 56.64200 -72.94000 3.60400 1.000 60.49339 416 ALA A CA 1
ATOM 3021 C C . ALA A 1 416 ? 55.61400 -73.02700 4.72500 1.000 58.61600 416 ALA A C 1
ATOM 3022 O O . ALA A 1 416 ? 55.32800 -72.03000 5.39900 1.000 56.32668 416 ALA A O 1
ATOM 3024 N N . ILE A 1 417 ? 55.06600 -74.22100 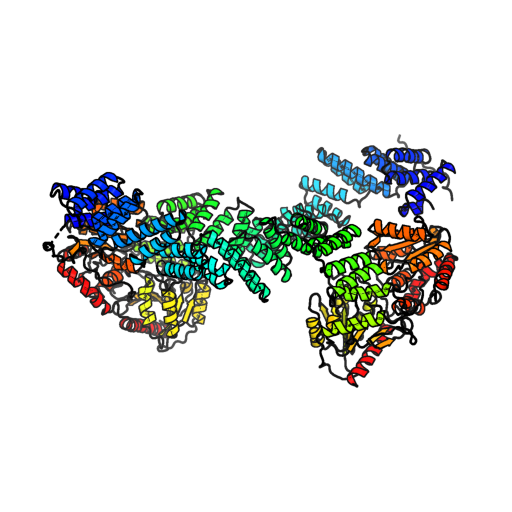4.95400 1.000 59.67692 417 ILE A N 1
ATOM 3025 C CA . ILE A 1 417 ? 54.12400 -74.40900 6.05100 1.000 63.22305 417 ILE A CA 1
ATOM 3026 C C . ILE A 1 417 ? 54.83000 -74.23500 7.39200 1.000 65.97238 417 ILE A C 1
ATOM 3027 O O . ILE A 1 417 ? 54.24400 -73.71200 8.34900 1.000 65.07042 417 ILE A O 1
ATOM 3032 N N . ASP A 1 418 ? 56.09600 -74.64800 7.48500 1.000 71.60032 418 ASP A N 1
ATOM 3033 C CA . ASP A 1 418 ? 56.84100 -74.44400 8.72200 1.000 74.61830 418 ASP A CA 1
ATOM 3034 C C . ASP A 1 418 ? 57.03700 -72.95900 9.00300 1.000 71.30487 418 ASP A C 1
ATOM 3035 O O . ASP A 1 418 ? 56.91400 -72.51600 10.15200 1.000 76.31289 418 ASP A O 1
ATOM 3040 N N . ALA A 1 419 ? 57.33800 -72.17400 7.96500 1.000 66.55769 419 ALA A N 1
ATOM 3041 C CA . ALA A 1 419 ? 57.47300 -70.73100 8.13900 1.000 63.34181 419 ALA A CA 1
ATOM 3042 C C . ALA A 1 419 ? 56.14800 -70.09200 8.53500 1.000 59.04045 419 ALA A C 1
ATOM 3043 O O . ALA A 1 419 ? 56.11400 -69.21800 9.40900 1.000 60.58777 419 ALA A O 1
ATOM 3045 N N . TYR A 1 420 ? 55.04800 -70.50100 7.89400 1.000 56.87439 420 TYR A N 1
ATOM 3046 C CA . TYR A 1 420 ? 53.73700 -69.98100 8.27400 1.000 55.57434 420 TYR A CA 1
ATOM 3047 C C . TYR A 1 420 ? 53.40500 -70.33400 9.71900 1.000 59.41054 420 TYR A C 1
ATOM 3048 O O . TYR A 1 420 ? 52.85000 -69.51100 10.45700 1.000 61.60818 420 TYR A O 1
ATOM 3057 N N . GLU A 1 421 ? 53.75600 -71.54900 10.14600 1.000 62.87982 421 GLU A N 1
ATOM 3058 C CA . GLU A 1 421 ? 53.45000 -71.96500 11.50900 1.000 64.55572 421 GLU A CA 1
ATOM 3059 C C . GLU A 1 421 ? 54.31200 -71.22400 12.51900 1.000 67.53124 421 GLU A C 1
ATOM 3060 O O . GLU A 1 421 ? 53.86800 -70.97700 13.64600 1.000 70.17941 421 GLU A O 1
ATOM 3066 N N . GLU A 1 422 ? 55.53600 -70.85700 12.13300 1.000 67.28815 422 GLU A N 1
ATOM 3067 C CA . GLU A 1 422 ? 56.36700 -70.03900 13.00700 1.000 70.40738 422 GLU A CA 1
ATOM 3068 C C . GLU A 1 422 ? 55.74500 -68.66600 13.21600 1.000 69.29834 422 GLU A C 1
ATOM 3069 O O . GLU A 1 422 ? 55.69300 -68.16300 14.34600 1.000 68.13927 422 GLU A O 1
ATOM 3075 N N . CYS A 1 423 ? 55.26900 -68.04400 12.13400 1.000 63.68363 423 CYS A N 1
ATOM 3076 C CA . CYS A 1 423 ? 54.58200 -66.76300 12.25100 1.000 61.70122 423 CYS A CA 1
ATOM 3077 C C . CYS A 1 423 ? 53.32700 -66.88500 13.10800 1.000 62.83115 423 CYS A C 1
ATOM 3078 O O . CYS A 1 423 ? 53.05100 -66.02200 13.95100 1.000 62.78776 423 CYS A O 1
ATOM 3081 N N . LEU A 1 424 ? 52.55200 -67.95400 12.90500 1.000 64.08350 424 LEU A N 1
ATOM 3082 C CA . LEU A 1 424 ? 51.32200 -68.13700 13.66400 1.000 63.53416 424 LEU A CA 1
ATOM 3083 C C . LEU A 1 424 ? 51.58600 -68.38500 15.14300 1.000 65.38214 424 LEU A C 1
ATOM 3084 O O . LEU A 1 424 ? 50.68600 -68.17600 15.96200 1.000 64.72454 424 LEU A O 1
ATOM 3089 N N . LYS A 1 425 ? 52.79400 -68.82600 15.50600 1.000 74.44198 425 LYS A N 1
ATOM 3090 C CA . LYS A 1 425 ? 53.16100 -68.85300 16.91800 1.000 76.14423 425 LYS A CA 1
ATOM 3091 C C . LYS A 1 425 ? 53.31500 -67.43800 17.46200 1.000 76.65815 425 LYS A C 1
ATOM 3092 O O . LYS A 1 425 ? 52.95200 -67.16400 18.61200 1.000 81.88507 425 LYS A O 1
ATOM 3098 N N . ILE A 1 426 ? 53.84900 -66.53000 16.64400 1.000 68.50353 426 ILE A N 1
ATOM 3099 C CA . ILE A 1 426 ? 54.05000 -65.14800 17.06300 1.000 64.82199 426 ILE A CA 1
ATOM 3100 C C . ILE A 1 426 ? 52.74600 -64.36400 16.99200 1.000 66.25111 426 ILE A C 1
ATOM 3101 O O . ILE A 1 426 ? 52.40500 -63.60900 17.91000 1.000 66.88540 426 ILE A O 1
ATOM 3106 N N . ASP A 1 427 ? 52.00800 -64.51800 15.89600 1.000 66.49803 427 ASP A N 1
ATOM 3107 C CA . ASP A 1 427 ? 50.71900 -63.85400 15.71000 1.000 64.73442 427 ASP A CA 1
ATOM 3108 C C . ASP A 1 427 ? 49.69900 -64.90500 15.30200 1.000 61.37378 427 ASP A C 1
ATOM 3109 O O . ASP A 1 427 ? 49.61100 -65.25900 14.11300 1.000 58.82932 427 ASP A O 1
ATOM 3114 N N . PRO A 1 428 ? 48.91800 -65.43300 16.24700 1.000 63.84115 428 PRO A N 1
ATOM 3115 C CA . PRO A 1 428 ? 47.94900 -66.48000 15.88800 1.000 63.21629 428 PRO A CA 1
ATOM 3116 C C . PRO A 1 428 ? 46.83000 -65.98700 14.99100 1.000 65.21492 428 PRO A C 1
ATOM 3117 O O . PRO A 1 428 ? 46.15500 -66.81600 14.36700 1.000 64.39092 428 PRO A O 1
ATOM 3121 N N . ASP A 1 429 ? 46.61400 -64.67400 14.90200 1.000 67.34156 429 ASP A N 1
ATOM 3122 C CA . ASP A 1 429 ? 45.56000 -64.10700 14.07300 1.000 68.19024 429 ASP A CA 1
ATOM 3123 C C . ASP A 1 429 ? 46.06900 -63.55100 12.75000 1.000 68.52414 429 ASP A C 1
ATOM 3124 O O . ASP A 1 429 ? 45.29500 -62.92000 12.02300 1.000 72.56366 429 ASP A O 1
ATOM 3129 N N . SER A 1 430 ? 47.34800 -63.75100 12.42800 1.000 65.43696 430 SER A N 1
ATOM 3130 C CA . SER A 1 430 ? 47.87900 -63.32700 11.13600 1.000 63.94105 430 SER A CA 1
ATOM 3131 C C . SER A 1 430 ? 47.04000 -63.89100 10.00300 1.000 61.47149 430 SER A C 1
ATOM 3132 O O . SER A 1 430 ? 46.86200 -65.10700 9.89300 1.000 65.59362 430 SER A O 1
ATOM 3135 N N . ARG A 1 431 ? 46.52000 -63.00400 9.15800 1.000 59.87380 431 ARG A N 1
ATOM 3136 C CA . ARG A 1 431 ? 45.65500 -63.47000 8.08500 1.000 57.87112 431 ARG A CA 1
ATOM 3137 C C . ARG A 1 431 ? 46.46400 -64.08900 6.95300 1.000 57.05054 431 ARG A C 1
ATOM 3138 O O . ARG A 1 431 ? 46.12100 -65.16800 6.45800 1.000 59.68507 431 ARG A O 1
ATOM 3146 N N . ASN A 1 432 ? 47.53300 -63.41100 6.52300 1.000 56.79791 432 ASN A N 1
ATOM 3147 C CA . ASN A 1 432 ? 48.39200 -63.95700 5.47400 1.000 56.28317 432 ASN A CA 1
ATOM 3148 C C . ASN A 1 432 ? 48.90500 -65.34200 5.84600 1.000 57.65249 432 ASN A C 1
ATOM 3149 O O . ASN A 1 432 ? 48.80400 -66.28600 5.05600 1.000 58.02860 432 ASN A O 1
ATOM 3154 N N . ALA A 1 433 ? 49.44300 -65.48600 7.06000 1.000 58.35759 433 ALA A N 1
ATOM 3155 C CA . ALA A 1 433 ? 50.01600 -66.76200 7.47400 1.000 57.72632 433 ALA A CA 1
ATOM 3156 C C . ALA A 1 433 ? 48.95000 -67.84500 7.56400 1.000 57.98056 433 ALA A C 1
ATOM 3157 O O . ALA A 1 433 ? 49.12400 -68.94600 7.02900 1.000 59.93953 433 ALA A O 1
ATOM 3159 N N . GLY A 1 434 ? 47.83800 -67.54900 8.23700 1.000 56.25199 434 GLY A N 1
ATOM 3160 C CA . GLY A 1 434 ? 46.81900 -68.56600 8.44500 1.000 56.52260 434 GLY A CA 1
ATOM 3161 C C . GLY A 1 434 ? 46.16900 -69.03000 7.15600 1.000 58.84667 434 GLY A C 1
ATOM 3162 O O . GLY A 1 434 ? 45.88700 -70.22000 6.98900 1.000 65.04371 434 GLY A O 1
ATOM 3163 N N . GLN A 1 435 ? 45.91800 -68.10400 6.22800 1.000 59.15865 435 GLN A N 1
ATOM 3164 C CA . GLN A 1 435 ? 45.30200 -68.49600 4.96400 1.000 56.09527 435 GLN A CA 1
ATOM 3165 C C . GLN A 1 435 ? 46.30900 -69.15600 4.03000 1.000 55.98904 435 GLN A C 1
ATOM 3166 O O . GLN A 1 435 ? 45.97200 -70.12900 3.34600 1.000 57.11434 435 GLN A O 1
ATOM 3172 N N . ASN A 1 436 ? 47.54600 -68.65200 3.99100 1.000 54.50936 436 ASN A N 1
ATOM 3173 C CA . ASN A 1 436 ? 48.58700 -69.32200 3.21400 1.000 53.44927 436 ASN A CA 1
ATOM 3174 C C . ASN A 1 436 ? 48.83800 -70.73300 3.72900 1.000 51.20757 436 ASN A C 1
ATOM 3175 O O . ASN A 1 436 ? 49.12100 -71.64600 2.94500 1.000 56.92207 436 ASN A O 1
ATOM 3180 N N . ARG A 1 437 ? 48.73500 -70.93600 5.04400 1.000 50.05676 437 ARG A N 1
ATOM 3181 C CA . ARG A 1 437 ? 48.98000 -72.26100 5.60100 1.000 51.05692 437 ARG A CA 1
ATOM 3182 C C . ARG A 1 437 ? 47.91600 -73.25100 5.14800 1.000 49.20113 437 ARG A C 1
ATOM 3183 O O . ARG A 1 437 ? 48.23800 -74.38000 4.75700 1.000 46.53487 437 ARG A O 1
ATOM 3191 N N . LEU A 1 438 ? 46.64400 -72.84500 5.18800 1.000 48.55477 438 LEU A N 1
ATOM 3192 C CA . LEU A 1 438 ? 45.56800 -73.72200 4.73800 1.000 44.44585 438 LEU A CA 1
ATOM 3193 C C . LEU A 1 438 ? 45.69000 -74.01100 3.24600 1.000 44.85999 438 LEU A C 1
ATOM 3194 O O . LEU A 1 438 ? 45.58600 -75.16400 2.81100 1.000 46.62270 438 LEU A O 1
ATOM 3199 N N . LEU A 1 439 ? 45.91400 -72.97200 2.44400 1.000 43.29640 439 LEU A N 1
ATOM 3200 C CA . LEU A 1 439 ? 46.06600 -73.17500 1.01000 1.000 45.50791 439 LEU A CA 1
ATOM 3201 C C . LEU A 1 439 ? 47.26200 -74.07000 0.69600 1.000 52.06094 439 LEU A C 1
ATOM 3202 O O . LEU A 1 439 ? 47.17400 -74.95200 -0.16900 1.000 53.31381 439 LEU A O 1
ATOM 3207 N N . ALA A 1 440 ? 48.38600 -73.87000 1.39400 1.000 51.92596 440 ALA A N 1
ATOM 3208 C CA . ALA A 1 440 ? 49.58100 -74.66000 1.10300 1.000 49.80015 440 ALA A CA 1
ATOM 3209 C C . ALA A 1 440 ? 49.39800 -76.12600 1.47100 1.000 50.74944 440 ALA A C 1
ATOM 3210 O O . ALA A 1 440 ? 50.02600 -76.99800 0.86100 1.000 52.46141 440 ALA A O 1
ATOM 3212 N N . MET A 1 441 ? 48.54000 -76.42100 2.44800 1.000 52.32532 441 MET A N 1
ATOM 3213 C CA . MET A 1 441 ? 48.34600 -77.80500 2.85700 1.000 53.96850 441 MET A CA 1
ATOM 3214 C C . MET A 1 441 ? 47.60000 -78.61500 1.80500 1.000 55.65325 441 MET A C 1
ATOM 3215 O O . MET A 1 441 ? 47.72300 -79.84200 1.79100 1.000 56.20718 441 MET A O 1
ATOM 3220 N N . ASN A 1 442 ? 46.87000 -77.96000 0.89800 1.000 55.06562 442 ASN A N 1
ATOM 3221 C CA . ASN A 1 442 ? 46.19600 -78.68600 -0.17200 1.000 52.06835 442 ASN A CA 1
ATOM 3222 C C . ASN A 1 442 ? 47.16900 -79.24100 -1.20600 1.000 55.01491 442 ASN A C 1
ATOM 3223 O O . ASN A 1 442 ? 46.79800 -80.14400 -1.96200 1.000 59.02744 442 ASN A O 1
ATOM 3228 N N . TYR A 1 443 ? 48.39400 -78.72200 -1.27200 1.000 59.85645 443 TYR A N 1
ATOM 3229 C CA . TYR A 1 443 ? 49.33600 -79.21500 -2.26900 1.000 60.83927 443 TYR A CA 1
ATOM 3230 C C . TYR A 1 443 ? 49.86800 -80.60000 -1.93100 1.000 61.04834 443 TYR A C 1
ATOM 3231 O O . TYR A 1 443 ? 50.30600 -81.31600 -2.83700 1.000 67.26487 443 TYR A O 1
ATOM 3240 N N . ILE A 1 444 ? 49.84100 -80.99600 -0.65800 1.000 56.06504 444 ILE A N 1
ATOM 3241 C CA . ILE A 1 444 ? 50.50000 -82.22800 -0.23400 1.000 54.36905 444 ILE A CA 1
ATOM 3242 C C . ILE A 1 444 ? 49.56900 -83.15100 0.54300 1.000 61.71189 444 ILE A C 1
ATOM 3243 O O . ILE A 1 444 ? 49.88400 -84.32900 0.73800 1.000 62.38165 444 ILE A O 1
ATOM 3248 N N . ASN A 1 445 ? 48.43000 -82.64100 1.00400 1.000 70.54131 445 ASN A N 1
ATOM 3249 C CA . ASN A 1 445 ? 47.58700 -83.42500 1.90200 1.000 85.18729 445 ASN A CA 1
ATOM 3250 C C . ASN A 1 445 ? 46.77900 -84.44300 1.11100 1.000 92.54191 445 ASN A C 1
ATOM 3251 O O . ASN A 1 445 ? 46.02500 -84.08000 0.20100 1.000 96.07809 445 ASN A O 1
ATOM 3256 N N . GLU A 1 446 ? 46.87700 -85.69800 1.50000 1.000 96.36574 446 GLU A N 1
ATOM 3257 C CA . GLU A 1 446 ? 46.17600 -86.76300 0.83000 1.000 103.89637 446 GLU A CA 1
ATOM 3258 C C . GLU A 1 446 ? 44.79500 -86.97700 1.32500 1.000 106.18327 446 GLU A C 1
ATOM 3259 O O . GLU A 1 446 ? 43.98800 -87.51900 0.63700 1.000 107.58817 446 GLU A O 1
ATOM 3265 N N . GLY A 1 447 ? 44.53500 -86.59800 2.54700 1.000 99.34090 447 GLY A N 1
ATOM 3266 C CA . GLY A 1 447 ? 43.18800 -86.62900 3.07600 1.000 95.35048 447 GLY A CA 1
ATOM 3267 C C . GLY A 1 447 ? 42.79000 -87.91500 3.76300 1.000 94.91760 447 GLY A C 1
ATOM 3268 O O . GLY A 1 447 ? 41.60100 -88.25600 3.77300 1.000 94.87251 447 GLY A O 1
ATOM 3269 N N . LEU A 1 448 ? 43.74500 -88.64300 4.34400 1.000 92.10419 448 LEU A N 1
ATOM 3270 C CA . LEU A 1 448 ? 43.39600 -89.84200 5.09800 1.000 87.45415 448 LEU A CA 1
ATOM 3271 C C . LEU A 1 448 ? 42.79500 -89.47700 6.45000 1.000 82.83873 448 LEU A C 1
ATOM 3272 O O . LEU A 1 448 ? 41.73300 -89.98500 6.82900 1.000 82.26284 448 LEU A O 1
ATOM 3277 N N . ASP A 1 449 ? 43.45700 -88.58900 7.18500 1.000 80.52817 449 ASP A N 1
ATOM 3278 C CA . ASP A 1 449 ? 42.95900 -88.10700 8.46600 1.000 77.35077 449 ASP A CA 1
ATOM 3279 C C . ASP A 1 449 ? 41.92500 -87.00700 8.22800 1.000 75.23617 449 ASP A C 1
ATOM 3280 O O . ASP A 1 449 ? 41.47600 -86.76900 7.10400 1.000 78.22914 449 ASP A O 1
ATOM 3285 N N . ASP A 1 450 ? 41.52300 -86.32900 9.30200 1.000 73.53534 450 ASP A N 1
ATOM 3286 C CA . ASP A 1 450 ? 40.67600 -85.14700 9.21500 1.000 72.29179 450 ASP A CA 1
ATOM 3287 C C . ASP A 1 450 ? 41.40100 -83.89600 9.69100 1.000 66.78303 450 ASP A C 1
ATOM 3288 O O . ASP A 1 450 ? 40.75500 -82.90300 10.04300 1.000 65.44808 450 ASP A O 1
ATOM 3293 N N . LYS A 1 451 ? 42.73700 -83.92400 9.69900 1.000 65.08713 451 LYS A N 1
ATOM 3294 C CA . LYS A 1 451 ? 43.49700 -82.81500 10.26400 1.000 65.19410 451 LYS A CA 1
ATOM 3295 C C . LYS A 1 451 ? 43.41100 -81.57400 9.38800 1.000 68.63524 451 LYS A C 1
ATOM 3296 O O . LYS A 1 451 ? 43.43900 -80.45100 9.90800 1.000 70.57312 451 LYS A O 1
ATOM 3302 N N . LEU A 1 452 ? 43.28200 -81.75600 8.07000 1.000 66.92671 452 LEU A N 1
ATOM 3303 C CA . LEU A 1 452 ? 43.07800 -80.62100 7.17300 1.000 63.59389 452 LEU A CA 1
ATOM 3304 C C . LEU A 1 452 ? 41.74800 -79.93300 7.44800 1.000 63.77733 452 LEU A C 1
ATOM 3305 O O . LEU A 1 452 ? 41.67600 -78.70100 7.50200 1.000 66.49671 452 LEU A O 1
ATOM 3310 N N . PHE A 1 453 ? 40.68000 -80.71500 7.61300 1.000 63.20532 453 PHE A N 1
ATOM 3311 C CA . PHE A 1 453 ? 39.38100 -80.12700 7.92400 1.000 67.10728 453 PHE A CA 1
ATOM 3312 C C . PHE A 1 453 ? 39.39200 -79.45600 9.29000 1.000 72.06424 453 PHE A C 1
ATOM 3313 O O . PHE A 1 453 ? 38.76000 -78.41000 9.48300 1.000 73.42136 453 PHE A O 1
ATOM 3321 N N . GLU A 1 454 ? 40.09600 -80.05000 10.25300 1.000 75.26909 454 GLU A N 1
ATOM 3322 C CA . GLU A 1 454 ? 40.17400 -79.44600 11.57600 1.000 77.45108 454 GLU A CA 1
ATOM 3323 C C . GLU A 1 454 ? 40.93700 -78.12900 11.53000 1.000 78.94221 454 GLU A C 1
ATOM 3324 O O . GLU A 1 454 ? 40.53600 -77.15300 12.17400 1.000 83.51421 454 GLU A O 1
ATOM 3330 N N . ALA A 1 455 ? 42.02600 -78.07300 10.75800 1.000 74.98862 455 ALA A N 1
ATOM 3331 C CA . ALA A 1 455 ? 42.77500 -76.82700 10.63200 1.000 72.09948 455 ALA A CA 1
ATOM 3332 C C . ALA A 1 455 ? 41.91900 -75.73600 10.00100 1.000 68.34924 455 ALA A C 1
ATOM 3333 O O . ALA A 1 455 ? 41.99000 -74.56800 10.40500 1.000 66.07347 455 ALA A O 1
ATOM 3335 N N . HIS A 1 456 ? 41.10500 -76.09700 9.00600 1.000 65.85874 456 HIS A N 1
ATOM 3336 C CA . HIS A 1 456 ? 40.16600 -75.13500 8.44100 1.000 62.50499 456 HIS A CA 1
ATOM 3337 C C . HIS A 1 456 ? 39.12100 -74.71800 9.46800 1.000 62.04221 456 HIS A C 1
ATOM 3338 O O . HIS A 1 456 ? 38.79000 -73.53100 9.57900 1.000 61.14446 456 HIS A O 1
ATOM 3345 N N . ARG A 1 457 ? 38.58700 -75.68100 10.22400 1.000 62.84594 457 ARG A N 1
ATOM 3346 C CA . ARG A 1 457 ? 37.53600 -75.36700 11.18700 1.000 68.56924 457 ARG A CA 1
ATOM 3347 C C . ARG A 1 457 ? 38.06000 -74.50100 12.32600 1.000 65.95613 457 ARG A C 1
ATOM 3348 O O . ARG A 1 457 ? 37.36100 -73.59600 12.79700 1.000 64.47957 457 ARG A O 1
ATOM 3356 N N . ASP A 1 458 ? 39.29300 -74.75500 12.77200 1.000 65.97286 458 ASP A N 1
ATOM 3357 C CA . ASP A 1 458 ? 39.88200 -73.94200 13.83100 1.000 71.69088 458 ASP A CA 1
ATOM 3358 C C . ASP A 1 458 ? 40.13600 -72.51700 13.35900 1.000 74.63643 458 ASP A C 1
ATOM 3359 O O . ASP A 1 458 ? 39.93800 -71.56100 14.11900 1.000 72.75258 458 ASP A O 1
ATOM 3364 N N . TRP A 1 459 ? 40.58800 -72.35700 12.11300 1.000 73.40124 459 TRP A N 1
ATOM 3365 C CA . TRP A 1 459 ? 40.75700 -71.02200 11.55100 1.000 68.36677 459 TRP A CA 1
ATOM 3366 C C . TRP A 1 459 ? 39.43000 -70.27500 11.49100 1.000 68.28850 459 TRP A C 1
ATOM 3367 O O . TRP A 1 459 ? 39.36500 -69.08300 11.81500 1.000 66.25084 459 TRP A O 1
ATOM 3378 N N . GLY A 1 460 ? 38.36100 -70.96000 11.07400 1.000 73.18443 460 GLY A N 1
ATOM 3379 C CA . GLY A 1 460 ? 37.06400 -70.30900 10.97500 1.000 76.12485 460 GLY A CA 1
ATOM 3380 C C . GLY A 1 460 ? 36.52200 -69.86400 12.32000 1.000 78.09292 460 GLY A C 1
ATOM 3381 O O . GLY A 1 460 ? 35.89500 -68.80800 12.42700 1.000 78.41913 460 GLY A O 1
ATOM 3382 N N . TRP A 1 461 ? 36.75600 -70.66200 13.36300 1.000 80.74925 461 TRP A N 1
ATOM 3383 C CA . TRP A 1 461 ? 36.36700 -70.25100 14.70900 1.000 85.07794 461 TRP A CA 1
ATOM 3384 C C . TRP A 1 461 ? 37.15800 -69.02600 15.14900 1.000 82.54293 461 TRP A C 1
ATOM 3385 O O . TRP A 1 461 ? 36.59000 -68.06300 15.67800 1.000 84.64420 461 TRP A O 1
ATOM 3396 N N . ARG A 1 462 ? 38.47600 -69.05100 14.94400 1.000 81.91467 462 ARG A N 1
ATOM 3397 C CA . ARG A 1 462 ? 39.30700 -67.89600 15.27000 1.000 83.73383 462 ARG A CA 1
ATOM 3398 C C . ARG A 1 462 ? 38.86600 -66.65900 14.49200 1.000 82.66937 462 ARG A C 1
ATOM 3399 O O . ARG A 1 462 ? 38.70000 -65.57500 15.06400 1.000 76.94013 462 ARG A O 1
ATOM 3407 N N . PHE A 1 463 ? 38.65600 -66.81400 13.18100 1.000 86.11909 463 PHE A N 1
ATOM 3408 C CA . PHE A 1 463 ? 38.37400 -65.67800 12.30900 1.000 81.57910 463 PHE A CA 1
ATOM 3409 C C . PHE A 1 463 ? 37.00700 -65.06900 12.58400 1.000 83.17451 463 PHE A C 1
ATOM 3410 O O . PHE A 1 463 ? 36.82800 -63.85800 12.41700 1.000 80.73733 463 PHE A O 1
ATOM 3418 N N . THR A 1 464 ? 36.02900 -65.88300 12.98100 1.000 86.86374 464 THR A N 1
ATOM 3419 C CA . THR A 1 464 ? 34.72100 -65.34500 13.33000 1.000 92.41676 464 THR A CA 1
ATOM 3420 C C . THR A 1 464 ? 34.70800 -64.72600 14.72000 1.000 96.93590 464 THR A C 1
ATOM 3421 O O . THR A 1 464 ? 33.87900 -63.84700 14.98400 1.000 97.14059 464 THR A O 1
ATOM 3425 N N . ARG A 1 465 ? 35.60700 -65.16100 15.60800 1.000 102.10694 465 ARG A N 1
ATOM 3426 C CA . ARG A 1 465 ? 35.74200 -64.52200 16.91200 1.000 106.80384 465 ARG A CA 1
ATOM 3427 C C . ARG A 1 465 ? 36.18900 -63.06700 16.78900 1.000 106.48003 465 ARG A C 1
ATOM 3428 O O . ARG A 1 465 ? 35.90400 -62.26100 17.68300 1.000 107.41802 465 ARG A O 1
ATOM 3436 N N . LEU A 1 466 ? 36.83600 -62.70100 15.68100 1.000 99.21706 466 LEU A N 1
ATOM 3437 C CA . LEU A 1 466 ? 37.35100 -61.35400 15.47600 1.000 98.68879 466 LEU A CA 1
ATOM 3438 C C . LEU A 1 466 ? 36.52000 -60.52500 14.50900 1.000 98.43390 466 LEU A C 1
ATOM 3439 O O . LEU A 1 466 ? 36.81200 -59.33700 14.32600 1.000 101.03412 466 LEU A O 1
ATOM 3444 N N . HIS A 1 467 ? 35.50200 -61.11000 13.88600 1.000 97.28635 467 HIS A N 1
ATOM 3445 C CA . HIS A 1 467 ? 34.62300 -60.36400 13.00600 1.000 95.92673 467 HIS A CA 1
ATOM 3446 C C . HIS A 1 467 ? 33.23000 -60.33800 13.60700 1.000 95.48910 467 HIS A C 1
ATOM 3447 O O . HIS A 1 467 ? 32.62300 -61.40500 13.78800 1.000 96.01595 467 HIS A O 1
ATOM 3454 N N . PRO A 1 468 ? 32.70200 -59.16900 13.96000 1.000 97.35709 468 PRO A N 1
ATOM 3455 C CA . PRO A 1 468 ? 31.34000 -59.11400 14.50400 1.000 98.43293 468 PRO A CA 1
ATOM 3456 C C . PRO A 1 468 ? 30.32900 -59.58800 13.47100 1.000 98.25333 468 PRO A C 1
ATOM 3457 O O . PRO A 1 468 ? 30.35300 -59.16800 12.31200 1.000 97.79576 468 PRO A O 1
ATOM 3461 N N . GLN A 1 469 ? 29.43500 -60.46700 13.90400 1.000 99.89673 469 GLN A N 1
ATOM 3462 C CA . GLN A 1 469 ? 28.41700 -61.01900 13.02700 1.000 101.71236 469 GLN A CA 1
ATOM 3463 C C . GLN A 1 469 ? 27.16600 -60.15600 13.04200 1.000 99.55000 469 GLN A C 1
ATOM 3464 O O . GLN A 1 469 ? 26.79500 -59.58300 14.06900 1.000 98.58710 469 GLN A O 1
ATOM 3470 N N . TYR A 1 470 ? 26.51500 -60.07000 11.88800 1.000 101.15522 470 TYR A N 1
ATOM 3471 C CA . TYR A 1 470 ? 25.17200 -59.51700 11.82300 1.000 104.08718 470 TYR A CA 1
ATOM 3472 C C . TYR A 1 470 ? 24.17700 -60.61100 12.18600 1.000 106.95943 470 TYR A C 1
ATOM 3473 O O . TYR A 1 470 ? 24.20500 -61.70100 11.60700 1.000 108.25135 470 TYR A O 1
ATOM 3482 N N . THR A 1 471 ? 23.30700 -60.32800 13.15600 1.000 110.18903 471 THR A N 1
ATOM 3483 C CA . THR A 1 471 ? 22.35300 -61.32100 13.63300 1.000 113.75380 471 THR A CA 1
ATOM 3484 C C . THR A 1 471 ? 20.95100 -61.13600 13.06700 1.000 115.69165 471 THR A C 1
ATOM 3485 O O . THR A 1 471 ? 20.15600 -62.08100 13.10300 1.000 114.09393 471 THR A O 1
ATOM 3489 N N . SER A 1 472 ? 20.62900 -59.95400 12.55300 1.000 118.54074 472 SER A N 1
ATOM 3490 C CA . SER A 1 472 ? 19.35400 -59.69800 11.90200 1.000 120.80173 472 SER A CA 1
ATOM 3491 C C . SER A 1 472 ? 19.59300 -59.39000 10.43100 1.000 124.61834 472 SER A C 1
ATOM 3492 O O . SER A 1 472 ? 20.56500 -58.71400 10.07900 1.000 122.15241 472 SER A O 1
ATOM 3495 N N . TRP A 1 473 ? 18.70700 -59.89300 9.57400 1.000 127.87169 473 TRP A N 1
ATOM 3496 C CA . TRP A 1 473 ? 18.79500 -59.67200 8.13400 1.000 132.97258 473 TRP A CA 1
ATOM 3497 C C . TRP A 1 473 ? 17.43300 -59.20700 7.64000 1.000 139.78108 473 TRP A C 1
ATOM 3498 O O . TRP A 1 473 ? 16.47200 -59.98400 7.62900 1.000 144.23084 473 TRP A O 1
ATOM 3509 N N . ASP A 1 474 ? 17.36000 -57.93900 7.23300 1.000 141.40267 474 ASP A N 1
ATOM 3510 C CA . ASP A 1 474 ? 16.12800 -57.28500 6.80700 1.000 138.64063 474 ASP A CA 1
ATOM 3511 C C . ASP A 1 474 ? 15.63800 -57.74600 5.44000 1.000 134.63614 474 ASP A C 1
ATOM 3512 O O . ASP A 1 474 ? 14.64200 -57.19900 4.95400 1.000 135.32310 474 ASP A O 1
ATOM 3517 N N . ASN A 1 475 ? 16.30300 -58.71000 4.80800 1.000 130.82132 475 ASN A N 1
ATOM 3518 C CA . ASN A 1 475 ? 15.90800 -59.14500 3.47600 1.000 125.70599 475 ASN A CA 1
ATOM 3519 C C . ASN A 1 475 ? 14.54600 -59.82300 3.52000 1.000 121.17727 475 ASN A C 1
ATOM 3520 O O . ASN A 1 475 ? 14.26300 -60.62700 4.41300 1.000 119.50579 475 ASN A O 1
ATOM 3525 N N . LEU A 1 476 ? 13.70200 -59.49300 2.54300 1.000 119.97571 476 LEU A N 1
ATOM 3526 C CA . LEU A 1 476 ? 12.33800 -60.00100 2.52700 1.000 119.95918 476 LEU A CA 1
ATOM 3527 C C . LEU A 1 476 ? 12.32200 -61.51500 2.35000 1.000 124.34491 476 LEU A C 1
ATOM 3528 O O . LEU A 1 476 ? 13.07600 -62.07300 1.54800 1.000 124.77229 476 LEU A O 1
ATOM 3533 N N . LYS A 1 477 ? 11.44300 -62.17800 3.10200 1.000 126.46107 477 LYS A N 1
ATOM 3534 C CA . LYS A 1 477 ? 11.36300 -63.63600 3.09800 1.000 125.62761 477 LYS A CA 1
ATOM 3535 C C . LYS A 1 477 ? 10.18300 -64.06500 2.23200 1.000 130.66557 477 LYS A C 1
ATOM 3536 O O . LYS A 1 477 ? 9.07700 -64.31400 2.71000 1.000 132.73592 477 LYS A O 1
ATOM 3542 N N . ASP A 1 478 ? 10.43600 -64.14900 0.92800 1.000 134.19600 478 ASP A N 1
ATOM 3543 C CA . ASP A 1 478 ? 9.54500 -64.82400 0.00200 1.000 138.88358 478 ASP A CA 1
ATOM 3544 C C . ASP A 1 478 ? 10.40900 -65.82200 -0.75800 1.000 141.86083 478 ASP A C 1
ATOM 3545 O O . ASP A 1 478 ? 11.43700 -65.43200 -1.34000 1.000 143.09107 478 ASP A O 1
ATOM 3550 N N . PRO A 1 479 ? 10.03500 -67.10600 -0.78000 1.000 143.76917 479 PRO A N 1
ATOM 3551 C CA . PRO A 1 479 ? 10.93500 -68.11000 -1.37500 1.000 148.79170 479 PRO A CA 1
ATOM 3552 C C . PRO A 1 479 ? 11.12200 -67.96400 -2.87700 1.000 149.39982 479 PRO A C 1
ATOM 3553 O O . PRO A 1 479 ? 12.23400 -68.20200 -3.36300 1.000 148.73227 479 PRO A O 1
ATOM 3557 N N . GLU A 1 480 ? 10.08900 -67.58400 -3.63600 1.000 151.10544 480 GLU A N 1
ATOM 3558 C CA . GLU A 1 480 ? 10.24900 -67.32600 -5.06600 1.000 151.32270 480 GLU A CA 1
ATOM 3559 C C . GLU A 1 480 ? 10.15100 -65.83900 -5.40400 1.000 148.82463 480 GLU A C 1
ATOM 3560 O O . GLU A 1 480 ? 9.73100 -65.47200 -6.50300 1.000 150.01960 480 GLU A O 1
ATOM 3566 N N . ARG A 1 481 ? 10.53400 -64.97800 -4.46700 1.000 138.96001 481 ARG A N 1
ATOM 3567 C CA . ARG A 1 481 ? 10.73000 -63.56600 -4.74100 1.000 134.41515 481 ARG A CA 1
ATOM 3568 C C . ARG A 1 481 ? 11.89700 -63.37400 -5.71200 1.000 133.09504 481 ARG A C 1
ATOM 3569 O O . ARG A 1 481 ? 12.74900 -64.25500 -5.85500 1.000 129.98625 481 ARG A O 1
ATOM 3577 N N . PRO A 1 482 ? 11.95000 -62.23900 -6.41000 1.000 134.84965 482 PRO A N 1
ATOM 3578 C CA . PRO A 1 482 ? 13.20000 -61.85900 -7.08000 1.000 138.11872 482 PRO A CA 1
ATOM 3579 C C . PRO A 1 482 ? 14.30200 -61.63900 -6.05400 1.000 134.07921 482 PRO A C 1
ATOM 3580 O O . PRO A 1 482 ? 14.14600 -60.86800 -5.10500 1.000 138.77648 482 PRO A O 1
ATOM 3584 N N . ILE A 1 483 ? 15.42900 -62.31900 -6.25300 1.000 126.75888 483 ILE A N 1
ATOM 3585 C CA . ILE A 1 483 ? 16.53500 -62.25700 -5.30900 1.000 125.92709 483 ILE A CA 1
ATOM 3586 C C . ILE A 1 483 ? 17.79300 -61.83300 -6.05100 1.000 121.80100 483 ILE A C 1
ATOM 3587 O O . ILE A 1 483 ? 17.92100 -62.00800 -7.26500 1.000 123.57167 483 ILE A O 1
ATOM 3592 N N . THR A 1 484 ? 18.73300 -61.27000 -5.29900 1.000 116.02299 484 THR A N 1
ATOM 3593 C CA . THR A 1 484 ? 19.98500 -60.78100 -5.85400 1.000 114.14887 484 THR A CA 1
ATOM 3594 C C . THR A 1 484 ? 21.13600 -61.67700 -5.41700 1.000 108.98550 484 THR A C 1
ATOM 3595 O O . THR A 1 484 ? 21.21900 -62.07700 -4.25200 1.000 110.43214 484 THR A O 1
ATOM 3599 N N . ILE A 1 485 ? 22.02400 -61.98300 -6.36200 1.000 105.16170 485 ILE A N 1
ATOM 3600 C CA . ILE A 1 485 ? 23.15300 -62.88200 -6.14500 1.000 100.63217 485 ILE A CA 1
ATOM 3601 C C . ILE A 1 485 ? 24.43600 -62.07000 -6.24000 1.000 99.01510 485 ILE A C 1
ATOM 3602 O O . ILE A 1 485 ? 24.75000 -61.51500 -7.30000 1.000 97.08432 485 ILE A O 1
ATOM 3607 N N . GLY A 1 486 ? 25.18500 -62.01000 -5.14200 1.000 94.66947 486 GLY A N 1
ATOM 3608 C CA . GLY A 1 486 ? 26.41700 -61.24500 -5.09300 1.000 91.97608 486 GLY A CA 1
ATOM 3609 C C . GLY A 1 486 ? 27.62600 -62.12800 -5.33900 1.000 90.09757 486 GLY A C 1
ATOM 3610 O O . GLY A 1 486 ? 27.79500 -63.16400 -4.69300 1.000 91.72532 486 GLY A O 1
ATOM 3611 N N . TYR A 1 487 ? 28.46600 -61.69800 -6.27800 1.000 89.36007 487 TYR A N 1
ATOM 3612 C CA . TYR A 1 487 ? 29.73800 -62.34800 -6.57000 1.000 83.68077 487 TYR A CA 1
ATOM 3613 C C . TYR A 1 487 ? 30.85600 -61.41900 -6.12300 1.000 78.55574 487 TYR A C 1
ATOM 3614 O O . TYR A 1 487 ? 30.98000 -60.30000 -6.63500 1.000 84.04585 487 TYR A O 1
ATOM 3623 N N . ILE A 1 488 ? 31.67200 -61.88400 -5.18400 1.000 67.88575 488 ILE A N 1
ATOM 3624 C CA . ILE A 1 488 ? 32.72700 -61.07700 -4.58700 1.000 64.73964 488 ILE A CA 1
ATOM 3625 C C . ILE A 1 488 ? 34.05000 -61.78500 -4.84900 1.000 63.91368 488 ILE A C 1
ATOM 3626 O O . ILE A 1 488 ? 34.26900 -62.90500 -4.37000 1.000 67.65507 488 ILE A O 1
ATOM 3631 N N . SER A 1 489 ? 34.91800 -61.14700 -5.63600 1.000 63.28243 489 SER A N 1
ATOM 3632 C CA . SER A 1 489 ? 36.16300 -61.76400 -6.07500 1.000 61.27348 489 SER A CA 1
ATOM 3633 C C . SER A 1 489 ? 37.13800 -60.67700 -6.49500 1.000 59.94015 489 SER A C 1
ATOM 3634 O O . SER A 1 489 ? 36.71300 -59.63400 -7.00100 1.000 64.41748 489 SER A O 1
ATOM 3637 N N . PRO A 1 490 ? 38.43900 -60.88300 -6.29600 1.000 58.85855 490 PRO A N 1
ATOM 3638 C CA . PRO A 1 490 ? 39.44900 -59.99000 -6.87200 1.000 60.33433 490 PRO A CA 1
ATOM 3639 C C . PRO A 1 490 ? 39.97300 -60.44500 -8.22500 1.000 64.97380 490 PRO A C 1
ATOM 3640 O O . PRO A 1 490 ? 40.88300 -59.80200 -8.76300 1.000 64.77559 490 PRO A O 1
ATOM 3644 N N . ASP A 1 491 ? 39.42600 -61.53600 -8.76700 1.000 65.23534 491 ASP A N 1
ATOM 3645 C CA . ASP A 1 491 ? 39.97800 -62.23700 -9.92100 1.000 67.80813 491 ASP A CA 1
ATOM 3646 C C . ASP A 1 491 ? 39.19100 -61.98300 -11.20700 1.000 68.40569 491 ASP A C 1
ATOM 3647 O O . ASP A 1 491 ? 39.15600 -62.84900 -12.08800 1.000 69.82931 491 ASP A O 1
ATOM 3652 N N . PHE A 1 492 ? 38.56700 -60.80600 -11.33800 1.000 72.25139 492 PHE A N 1
ATOM 3653 C CA . PHE A 1 492 ? 37.74600 -60.43600 -12.49000 1.000 68.84166 492 PHE A CA 1
ATOM 3654 C C . PHE A 1 492 ? 38.57800 -59.85400 -13.62800 1.000 71.68016 492 PHE A C 1
ATOM 3655 O O . PHE A 1 492 ? 38.05700 -59.14900 -14.49900 1.000 71.91790 492 PHE A O 1
ATOM 3663 N N . PHE A 1 493 ? 39.86700 -60.15000 -13.60200 1.000 72.94128 493 PHE A N 1
ATOM 3664 C CA . PHE A 1 493 ? 40.91300 -59.75900 -14.53500 1.000 76.96585 493 PHE A CA 1
ATOM 3665 C C . PHE A 1 493 ? 41.46100 -61.04900 -15.14600 1.000 79.52717 493 PHE A C 1
ATOM 3666 O O . PHE A 1 493 ? 40.87700 -62.12500 -14.98200 1.000 80.33913 493 PHE A O 1
ATOM 3674 N N . THR A 1 494 ? 42.56100 -60.94300 -15.89400 1.000 81.86395 494 THR A N 1
ATOM 3675 C CA . THR A 1 494 ? 43.07600 -62.08400 -16.65300 1.000 78.90235 494 THR A CA 1
ATOM 3676 C C . THR A 1 494 ? 43.70800 -63.04700 -15.64900 1.000 76.98117 494 THR A C 1
ATOM 3677 O O . THR A 1 494 ? 44.92300 -63.10600 -15.44600 1.000 76.08389 494 THR A O 1
ATOM 3681 N N . HIS A 1 495 ? 42.82800 -63.80600 -14.99800 1.000 75.62060 495 HIS A N 1
ATOM 3682 C CA . HIS A 1 495 ? 43.14400 -64.69800 -13.89400 1.000 75.30945 495 HIS A CA 1
ATOM 3683 C C . HIS A 1 495 ? 42.47500 -66.04500 -14.13800 1.000 71.23125 495 HIS A C 1
ATOM 3684 O O . HIS A 1 495 ? 41.50800 -66.15100 -14.89600 1.000 69.00983 495 HIS A O 1
ATOM 3691 N N . SER A 1 496 ? 43.00300 -67.07700 -13.47400 1.000 72.34518 496 SER A N 1
ATOM 3692 C CA . SER A 1 496 ? 42.45800 -68.42600 -13.61600 1.000 71.82426 496 SER A CA 1
ATOM 3693 C C . SER A 1 496 ? 40.95700 -68.46200 -13.35100 1.000 69.87124 496 SER A C 1
ATOM 3694 O O . SER A 1 496 ? 40.20200 -69.10200 -14.09300 1.000 65.60526 496 SER A O 1
ATOM 3697 N N . VAL A 1 497 ? 40.50900 -67.78800 -12.28800 1.000 71.20533 497 VAL A N 1
ATOM 3698 C CA . VAL A 1 497 ? 39.10200 -67.83500 -11.89400 1.000 70.94814 497 VAL A CA 1
ATOM 3699 C C . VAL A 1 497 ? 38.21000 -67.24700 -12.97900 1.000 71.27242 497 VAL A C 1
ATOM 3700 O O . VAL A 1 497 ? 37.06600 -67.68400 -13.15800 1.000 70.90693 497 VAL A O 1
ATOM 3704 N N . SER A 1 498 ? 38.72300 -66.26900 -13.73400 1.000 71.38391 498 SER A N 1
ATOM 3705 C CA . SER A 1 498 ? 37.90200 -65.57600 -14.72500 1.000 72.71745 498 SER A CA 1
ATOM 3706 C C . SER A 1 498 ? 37.37700 -66.53300 -15.78600 1.000 74.93771 498 SER A C 1
ATOM 3707 O O . SER A 1 498 ? 36.23000 -66.40900 -16.23100 1.000 74.28668 498 SER A O 1
ATOM 3710 N N . TYR A 1 499 ? 38.20500 -67.49500 -16.20500 1.000 78.49226 499 TYR A N 1
ATOM 3711 C CA . TYR A 1 499 ? 37.79700 -68.45200 -17.22900 1.000 78.54517 499 TYR A CA 1
ATOM 3712 C C . TYR A 1 499 ? 36.59900 -69.29400 -16.80300 1.000 78.57462 499 TYR A C 1
ATOM 3713 O O . TYR A 1 499 ? 35.96900 -69.93000 -17.65700 1.000 77.26608 499 TYR A O 1
ATOM 3722 N N . PHE A 1 500 ? 36.26300 -69.31200 -15.51100 1.000 78.92064 500 PHE A N 1
ATOM 3723 C CA . PHE A 1 500 ? 35.14500 -70.10100 -15.01200 1.000 78.78377 500 PHE A CA 1
ATOM 3724 C C . PHE A 1 500 ? 33.96600 -69.26500 -14.53500 1.000 77.13302 500 PHE A C 1
ATOM 3725 O O . PHE A 1 500 ? 32.88400 -69.82400 -14.31400 1.000 75.22642 500 PHE A O 1
ATOM 3733 N N . ILE A 1 501 ? 34.14000 -67.95200 -14.36500 1.000 77.37739 501 ILE A N 1
ATOM 3734 C CA . ILE A 1 501 ? 33.04400 -67.07600 -13.96300 1.000 78.25771 501 ILE A CA 1
ATOM 3735 C C . ILE A 1 501 ? 32.49500 -66.27400 -15.13800 1.000 81.36317 501 ILE A C 1
ATOM 3736 O O . ILE A 1 501 ? 31.41500 -65.67300 -15.01500 1.000 83.13780 501 ILE A O 1
ATOM 3741 N N . GLU A 1 502 ? 33.18100 -66.27700 -16.28400 1.000 81.29902 502 GLU A N 1
ATOM 3742 C CA . GLU A 1 502 ? 32.64000 -65.62500 -17.47100 1.000 79.11284 502 GLU A CA 1
ATOM 3743 C C . GLU A 1 502 ? 31.29700 -66.22200 -17.87600 1.000 79.40951 502 GLU A C 1
ATOM 3744 O O . GLU A 1 502 ? 30.42600 -65.50200 -18.38000 1.000 79.87907 502 GLU A O 1
ATOM 3750 N N . ALA A 1 503 ? 31.10200 -67.52800 -17.64800 1.000 80.41544 503 ALA A N 1
ATOM 3751 C CA . ALA A 1 503 ? 29.87100 -68.17200 -18.10500 1.000 85.01134 503 ALA A CA 1
ATOM 3752 C C . ALA A 1 503 ? 28.63500 -67.70300 -17.34100 1.000 84.47650 503 ALA A C 1
ATOM 3753 O O . ALA A 1 503 ? 27.64900 -67.31500 -17.99300 1.000 85.13756 503 ALA A O 1
ATOM 3755 N N . PRO A 1 504 ? 28.59700 -67.70700 -15.99900 1.000 87.79265 504 PRO A N 1
ATOM 3756 C CA . PRO A 1 504 ? 27.39100 -67.18400 -15.32500 1.000 87.20866 504 PRO A CA 1
ATOM 3757 C C . PRO A 1 504 ? 27.13700 -65.71100 -15.59200 1.000 90.43089 504 PRO A C 1
ATOM 3758 O O . PRO A 1 504 ? 25.97500 -65.28500 -15.58800 1.000 88.59943 504 PRO A O 1
ATOM 3762 N N . LEU A 1 505 ? 28.18800 -64.92100 -15.83300 1.000 91.65652 505 LEU A N 1
ATOM 3763 C CA . LEU A 1 505 ? 27.99800 -63.50000 -16.11100 1.000 91.87293 505 LEU A CA 1
ATOM 3764 C C . LEU A 1 505 ? 27.28300 -63.28200 -17.44000 1.000 92.16057 505 LEU A C 1
ATOM 3765 O O . LEU A 1 505 ? 26.45600 -62.37000 -17.56400 1.000 90.52818 505 LEU A O 1
ATOM 3770 N N . THR A 1 506 ? 27.58600 -64.10800 -18.44400 1.000 95.46596 506 THR A N 1
ATOM 3771 C CA . THR A 1 506 ? 26.96900 -63.93400 -19.75400 1.000 97.71188 506 THR A CA 1
ATOM 3772 C C . THR A 1 506 ? 25.58900 -64.57500 -19.83000 1.000 101.48247 506 THR A C 1
ATOM 3773 O O . THR A 1 506 ? 24.70400 -64.04300 -20.51000 1.000 100.83659 506 THR A O 1
ATOM 3777 N N . HIS A 1 507 ? 25.38200 -65.70300 -19.15200 1.000 106.59696 507 HIS A N 1
ATOM 3778 C CA . HIS A 1 507 ? 24.09900 -66.40200 -19.17300 1.000 112.77343 507 HIS A CA 1
ATOM 3779 C C . HIS A 1 507 ? 23.55500 -66.44400 -17.74700 1.000 118.02038 507 HIS A C 1
ATOM 3780 O O . HIS A 1 507 ? 23.79100 -67.39900 -17.00400 1.000 121.09596 507 HIS A O 1
ATOM 3787 N N . HIS A 1 508 ? 22.81700 -65.40300 -17.37300 1.000 121.98631 508 HIS A N 1
ATOM 3788 C CA . HIS A 1 508 ? 22.07500 -65.37200 -16.12300 1.000 128.29155 508 HIS A CA 1
ATOM 3789 C C . HIS A 1 508 ? 20.74700 -64.68200 -16.38200 1.000 127.03321 508 HIS A C 1
ATOM 3790 O O . HIS A 1 508 ? 20.64700 -63.80600 -17.24600 1.000 126.59364 508 HIS A O 1
ATOM 3797 N N . ASP A 1 509 ? 19.72300 -65.08900 -15.63000 1.000 127.16022 509 ASP A N 1
ATOM 3798 C CA . ASP A 1 509 ? 18.37900 -64.58700 -15.89300 1.000 126.75656 509 ASP A CA 1
ATOM 3799 C C . ASP A 1 509 ? 18.30300 -63.08100 -15.68400 1.000 123.93497 509 ASP A C 1
ATOM 3800 O O . ASP A 1 509 ? 17.82500 -62.34500 -16.55600 1.000 126.67437 509 ASP A O 1
ATOM 3805 N N . TYR A 1 510 ? 18.75800 -62.60700 -14.52400 1.000 121.56565 510 TYR A N 1
ATOM 3806 C CA . TYR A 1 510 ? 18.76200 -61.20800 -14.10700 1.000 120.87931 510 TYR A CA 1
ATOM 3807 C C . TYR A 1 510 ? 17.34700 -60.71100 -13.85000 1.000 120.80443 510 TYR A C 1
ATOM 3808 O O . TYR A 1 510 ? 17.16900 -59.55900 -13.43200 1.000 122.29002 510 TYR A O 1
ATOM 3817 N N . THR A 1 511 ? 16.33300 -61.54900 -14.07200 1.000 119.36482 511 THR A N 1
ATOM 3818 C CA . THR A 1 511 ? 14.93100 -61.19400 -13.90100 1.000 120.06356 511 THR A CA 1
ATOM 3819 C C . THR A 1 511 ? 14.44600 -61.52100 -12.49400 1.000 121.25717 511 THR A C 1
ATOM 3820 O O . THR A 1 511 ? 13.87300 -60.66300 -11.81300 1.000 121.10704 511 THR A O 1
ATOM 3824 N N . LYS A 1 512 ? 14.65200 -62.76300 -12.06100 1.000 120.65895 512 LYS A N 1
ATOM 3825 C CA . LYS A 1 512 ? 14.43600 -63.16900 -10.68200 1.000 119.07207 512 LYS A CA 1
ATOM 3826 C C . LYS A 1 512 ? 15.74200 -63.49500 -9.96900 1.000 116.51630 512 LYS A C 1
ATOM 3827 O O . LYS A 1 512 ? 15.71200 -63.87500 -8.79300 1.000 117.45422 512 LYS A O 1
ATOM 3833 N N . TYR A 1 513 ? 16.87900 -63.36700 -10.65400 1.000 113.46860 513 TYR A N 1
ATOM 3834 C CA . TYR A 1 513 ? 18.20500 -63.71700 -10.14400 1.000 114.65038 513 TYR A CA 1
ATOM 3835 C C . TYR A 1 513 ? 19.22200 -62.61700 -10.44800 1.000 112.73255 513 TYR A C 1
ATOM 3836 O O . TYR A 1 513 ? 20.32800 -62.88800 -10.91900 1.000 116.19779 513 TYR A O 1
ATOM 3845 N N . LYS A 1 514 ? 18.86600 -61.35500 -10.19800 1.000 107.97771 514 LYS A N 1
ATOM 3846 C CA . LYS A 1 514 ? 19.74400 -60.25300 -10.58700 1.000 108.06717 514 LYS A CA 1
ATOM 3847 C C . LYS A 1 514 ? 21.07600 -60.35300 -9.85400 1.000 103.65906 514 LYS A C 1
ATOM 3848 O O . LYS A 1 514 ? 21.11500 -60.48100 -8.62900 1.000 103.88567 514 LYS A O 1
ATOM 3854 N N . VAL A 1 515 ? 22.17400 -60.29200 -10.60500 1.000 99.12057 515 VAL A N 1
ATOM 3855 C CA . VAL A 1 515 ? 23.49700 -60.50400 -10.03200 1.000 97.10860 515 VAL A CA 1
ATOM 3856 C C . VAL A 1 515 ? 24.14200 -59.16000 -9.73000 1.000 93.45427 515 VAL A C 1
ATOM 3857 O O . VAL A 1 515 ? 23.91600 -58.15700 -10.41800 1.000 96.74830 515 VAL A O 1
ATOM 3861 N N . VAL A 1 516 ? 24.94200 -59.13900 -8.66900 1.000 91.28604 516 VAL A N 1
ATOM 3862 C CA . VAL A 1 516 ? 25.67300 -57.95400 -8.24400 1.000 89.93016 516 VAL A CA 1
ATOM 3863 C C . VAL A 1 516 ? 27.11900 -58.38200 -8.07700 1.000 90.44566 516 VAL A C 1
ATOM 3864 O O . VAL A 1 516 ? 27.40000 -59.33600 -7.34200 1.000 90.10441 516 VAL A O 1
ATOM 3868 N N . VAL A 1 517 ? 28.03000 -57.72100 -8.77800 1.000 86.31824 517 VAL A N 1
ATOM 3869 C CA . VAL A 1 517 ? 29.44900 -58.03700 -8.68000 1.000 85.96610 517 VAL A CA 1
ATOM 3870 C C . VAL A 1 517 ? 30.12400 -57.07400 -7.71500 1.000 85.40861 517 VAL A C 1
ATOM 3871 O O . VAL A 1 517 ? 29.91800 -55.85600 -7.78800 1.000 85.08317 517 VAL A O 1
ATOM 3875 N N . TYR A 1 518 ? 30.93400 -57.62100 -6.81800 1.000 85.76342 518 TYR A N 1
ATOM 3876 C CA . TYR A 1 518 ? 31.82900 -56.84200 -5.97200 1.000 84.34592 518 TYR A CA 1
ATOM 3877 C C . TYR A 1 518 ? 33.25200 -57.13800 -6.44100 1.000 79.88197 518 TYR A C 1
ATOM 3878 O O . TYR A 1 518 ? 33.85700 -58.13600 -6.04000 1.000 78.28824 518 TYR A O 1
ATOM 3887 N N . SER A 1 519 ? 33.77100 -56.27600 -7.31000 1.000 77.41109 519 SER A N 1
ATOM 3888 C CA . SER A 1 519 ? 35.10900 -56.43100 -7.86500 1.000 75.11892 519 SER A CA 1
ATOM 3889 C C . SER A 1 519 ? 36.14000 -55.82800 -6.91700 1.000 76.00596 519 SER A C 1
ATOM 3890 O O . SER A 1 519 ? 36.12500 -54.61900 -6.65900 1.000 79.69798 519 SER A O 1
ATOM 3893 N N . ALA A 1 520 ? 37.03700 -56.67100 -6.40700 1.000 72.49589 520 ALA A N 1
ATOM 3894 C CA . ALA A 1 520 ? 38.19600 -56.22300 -5.64800 1.000 73.72114 520 ALA A CA 1
ATOM 3895 C C . ALA A 1 520 ? 39.47600 -56.31200 -6.47300 1.000 71.83064 520 ALA A C 1
ATOM 3896 O O . ALA A 1 520 ? 40.57100 -56.46800 -5.91700 1.000 69.87411 520 ALA A O 1
ATOM 3898 N N . VAL A 1 521 ? 39.34800 -56.21700 -7.80100 1.000 65.65778 521 VAL A N 1
ATOM 3899 C CA . VAL A 1 521 ? 40.50300 -56.29900 -8.68600 1.000 66.20617 521 VAL A CA 1
ATOM 3900 C C . VAL A 1 521 ? 41.46500 -55.16800 -8.36800 1.000 67.76796 521 VAL A C 1
ATOM 3901 O O . VAL A 1 521 ? 41.06900 -53.99900 -8.28800 1.000 74.83969 521 VAL A O 1
ATOM 3905 N N . VAL A 1 522 ? 42.73500 -55.51200 -8.17400 1.000 70.92629 522 VAL A N 1
ATOM 3906 C CA . VAL A 1 522 ? 43.72100 -54.50000 -7.81800 1.000 73.39979 522 VAL A CA 1
ATOM 3907 C C . VAL A 1 522 ? 44.35900 -53.86400 -9.05200 1.000 76.87604 522 VAL A C 1
ATOM 3908 O O . VAL A 1 522 ? 44.74800 -52.69200 -9.00900 1.000 80.96459 522 VAL A O 1
ATOM 3912 N N . LYS A 1 523 ? 44.45600 -54.60000 -10.15900 1.000 78.08563 523 LYS A N 1
ATOM 3913 C CA . LYS A 1 523 ? 44.98200 -54.06300 -11.41500 1.000 81.00231 523 LYS A CA 1
ATOM 3914 C C . LYS A 1 523 ? 44.05300 -54.52900 -12.53200 1.000 83.71031 523 LYS A C 1
ATOM 3915 O O . LYS A 1 523 ? 44.13500 -55.67800 -12.97500 1.000 86.01701 523 LYS A O 1
ATOM 3921 N N . ALA A 1 524 ? 43.17200 -53.63800 -12.97700 1.000 84.21373 524 ALA A N 1
ATOM 3922 C CA . ALA A 1 524 ? 42.23200 -53.98600 -14.02900 1.000 83.94414 524 ALA A CA 1
ATOM 3923 C C . ALA A 1 524 ? 42.95200 -54.13100 -15.36700 1.000 86.35138 524 ALA A C 1
ATOM 3924 O O . ALA A 1 524 ? 44.06800 -53.64000 -15.56500 1.000 88.93330 524 ALA A O 1
ATOM 3926 N N . ASP A 1 525 ? 42.29200 -54.81800 -16.29400 1.000 83.60730 525 ASP A N 1
ATOM 3927 C CA . ASP A 1 525 ? 42.80100 -54.99900 -17.64700 1.000 83.88454 525 ASP A CA 1
ATOM 3928 C C . ASP A 1 525 ? 41.60300 -55.09300 -18.58500 1.000 82.99456 525 ASP A C 1
ATOM 3929 O O . ASP A 1 525 ? 40.47400 -54.76500 -18.20800 1.000 83.01420 525 ASP A O 1
ATOM 3934 N N . ALA A 1 526 ? 41.85400 -55.54300 -19.81500 1.000 81.31607 526 ALA A N 1
ATOM 3935 C CA . ALA A 1 526 ? 40.79900 -55.56000 -20.82400 1.000 83.51463 526 ALA A CA 1
ATOM 3936 C C . ALA A 1 526 ? 39.64800 -56.47100 -20.41000 1.000 82.75186 526 ALA A C 1
ATOM 3937 O O . ALA A 1 526 ? 38.47700 -56.14500 -20.64100 1.000 83.62795 526 ALA A O 1
ATOM 3939 N N . LYS A 1 527 ? 39.95700 -57.61400 -19.79400 1.000 81.67681 527 LYS A N 1
ATOM 3940 C CA . LYS A 1 527 ? 38.89900 -58.54600 -19.41500 1.000 80.83687 527 LYS A CA 1
ATOM 3941 C C . LYS A 1 527 ? 38.00400 -57.96000 -18.33100 1.000 80.22380 527 LYS A C 1
ATOM 3942 O O . LYS A 1 527 ? 36.79200 -58.20900 -18.32200 1.000 79.05001 527 LYS A O 1
ATOM 3948 N N . THR A 1 528 ? 38.57400 -57.17800 -17.41000 1.000 81.78137 528 THR A N 1
ATOM 3949 C CA . THR A 1 528 ? 37.76200 -56.57700 -16.35700 1.000 84.06329 528 THR A CA 1
ATOM 3950 C C . THR A 1 528 ? 36.76300 -55.58600 -16.93900 1.000 87.35163 528 THR A C 1
ATOM 3951 O O . THR A 1 528 ? 35.57500 -55.61000 -16.59500 1.000 87.44632 528 THR A O 1
ATOM 3955 N N . TYR A 1 529 ? 37.23100 -54.70500 -17.82700 1.000 91.60727 529 TYR A N 1
ATOM 3956 C CA . TYR A 1 529 ? 36.32800 -53.78500 -18.51100 1.000 92.77842 529 TYR A CA 1
ATOM 3957 C C . TYR A 1 529 ? 35.27600 -54.54300 -19.30900 1.000 90.96571 529 TYR A C 1
ATOM 3958 O O . TYR A 1 529 ? 34.10800 -54.13900 -19.35300 1.000 89.32345 529 TYR A O 1
ATOM 3967 N N . ARG A 1 530 ? 35.67500 -55.64400 -19.95000 1.000 89.27665 530 ARG A N 1
ATOM 3968 C CA . ARG A 1 530 ? 34.72600 -56.45400 -20.70600 1.000 88.44485 530 ARG A CA 1
ATOM 3969 C C . ARG A 1 530 ? 33.65800 -57.04000 -19.79000 1.000 91.09126 530 ARG A C 1
ATOM 3970 O O . ARG A 1 530 ? 32.46000 -56.98100 -20.09500 1.000 91.82125 530 ARG A O 1
ATOM 3978 N N . PHE A 1 531 ? 34.07900 -57.60900 -18.65500 1.000 92.74598 531 PHE A N 1
ATOM 3979 C CA . PHE A 1 531 ? 33.12800 -58.16900 -17.69700 1.000 94.57868 531 PHE A CA 1
ATOM 3980 C C . PHE A 1 531 ? 32.18300 -57.09800 -17.16500 1.000 97.82633 531 PHE A C 1
ATOM 3981 O O . PHE A 1 531 ? 30.96500 -57.30200 -17.10900 1.000 98.00774 531 PHE A O 1
ATOM 3989 N N . ARG A 1 532 ? 32.73300 -55.94600 -16.76300 1.000 101.76640 532 ARG A N 1
ATOM 3990 C CA . ARG A 1 532 ? 31.90100 -54.86100 -16.25000 1.000 106.34441 532 ARG A CA 1
ATOM 3991 C C . ARG A 1 532 ? 30.88100 -54.41200 -17.28700 1.000 109.60521 532 ARG A C 1
ATOM 3992 O O . ARG A 1 532 ? 29.74000 -54.08100 -16.94400 1.000 109.78502 532 ARG A O 1
ATOM 4000 N N . ASP A 1 533 ? 31.28300 -54.36600 -18.55900 1.000 111.19773 533 ASP A N 1
ATOM 4001 C CA . ASP A 1 533 ? 30.33300 -54.02900 -19.61100 1.000 112.06913 533 ASP A CA 1
ATOM 4002 C C . ASP A 1 533 ? 29.17600 -55.02000 -19.63700 1.000 113.00649 533 ASP A C 1
ATOM 4003 O O . ASP A 1 533 ? 28.01000 -54.62600 -19.54700 1.000 113.33905 533 ASP A O 1
ATOM 4008 N N . LYS A 1 534 ? 29.48300 -56.32100 -19.67400 1.000 111.99426 534 LYS A N 1
ATOM 4009 C CA . LYS A 1 534 ? 28.44700 -57.32300 -19.91800 1.000 113.87279 534 LYS A CA 1
ATOM 4010 C C . LYS A 1 534 ? 27.44200 -57.40100 -18.77200 1.000 113.16109 534 LYS A C 1
ATOM 4011 O O . LYS A 1 534 ? 26.24000 -57.57300 -19.01000 1.000 112.75730 534 LYS A O 1
ATOM 4017 N N . VAL A 1 535 ? 27.90600 -57.28900 -17.52500 1.000 113.78514 535 VAL A N 1
ATOM 4018 C CA . VAL A 1 535 ? 26.98900 -57.36600 -16.38900 1.000 112.72223 535 VAL A CA 1
ATOM 4019 C C . VAL A 1 535 ? 26.04900 -56.16200 -16.37200 1.000 111.57276 535 VAL A C 1
ATOM 4020 O O . VAL A 1 535 ? 24.86600 -56.28500 -16.03100 1.000 112.31678 535 VAL A O 1
ATOM 4024 N N . LEU A 1 536 ? 26.55600 -54.98200 -16.74500 1.000 106.65275 536 LEU A N 1
ATOM 4025 C CA . LEU A 1 536 ? 25.72100 -53.78500 -16.75800 1.000 105.83847 536 LEU A CA 1
ATOM 4026 C C . LEU A 1 536 ? 24.69600 -53.83300 -17.88800 1.000 108.15166 536 LEU A C 1
ATOM 4027 O O . LEU A 1 536 ? 23.54600 -53.41700 -17.70400 1.000 111.36009 536 LEU A O 1
ATOM 4032 N N . LYS A 1 537 ? 25.08700 -54.34400 -19.06200 1.000 107.76166 537 LYS A N 1
ATOM 4033 C CA . LYS A 1 537 ? 24.14300 -54.44900 -20.17400 1.000 103.66518 537 LYS A CA 1
ATOM 4034 C C . LYS A 1 537 ? 23.03400 -55.45000 -19.87200 1.000 102.90748 537 LYS A C 1
ATOM 4035 O O . LYS A 1 537 ? 21.89100 -55.25400 -20.30200 1.000 101.55878 537 LYS A O 1
ATOM 4041 N N . LYS A 1 538 ? 23.34700 -56.52400 -19.14300 1.000 105.86256 538 LYS A N 1
ATOM 4042 C CA . LYS A 1 538 ? 22.32900 -57.50800 -18.79600 1.000 107.11839 538 LYS A CA 1
ATOM 4043 C C . LYS A 1 538 ? 21.35600 -56.99000 -17.74400 1.000 108.49644 538 LYS A C 1
ATOM 4044 O O . LYS A 1 538 ? 20.23300 -57.49900 -17.65500 1.000 109.20629 538 LYS A O 1
ATOM 4050 N N . GLY A 1 539 ? 21.75500 -55.99800 -16.95200 1.000 109.42259 539 GLY A N 1
ATOM 4051 C CA . GLY A 1 539 ? 20.88300 -55.40700 -15.94800 1.000 109.80424 539 GLY A CA 1
ATOM 4052 C C . GLY A 1 539 ? 21.41100 -55.43900 -14.52600 1.000 111.53792 539 GLY A C 1
ATOM 4053 O O . GLY A 1 539 ? 20.70800 -54.97300 -13.61900 1.000 113.18359 539 GLY A O 1
ATOM 4054 N N . GLY A 1 540 ? 22.60700 -55.96700 -14.26900 1.000 108.52615 540 GLY A N 1
ATOM 4055 C CA . GLY A 1 540 ? 23.18000 -55.97100 -12.94100 1.000 104.36601 540 GLY A CA 1
ATOM 4056 C C . GLY A 1 540 ? 23.99100 -54.72100 -12.66200 1.000 105.14644 540 GLY A C 1
ATOM 4057 O O . GLY A 1 540 ? 23.99600 -53.75700 -13.43000 1.000 108.83259 540 GLY A O 1
ATOM 4058 N N . VAL A 1 541 ? 24.69600 -54.74800 -11.53300 1.000 101.70241 541 VAL A N 1
ATOM 4059 C CA . VAL A 1 541 ? 25.52300 -53.62800 -11.10600 1.000 101.16207 541 VAL A CA 1
ATOM 4060 C C . VAL A 1 541 ? 26.93200 -54.12600 -10.82100 1.000 98.59361 541 VAL A C 1
ATOM 4061 O O . VAL A 1 541 ? 27.13800 -55.26400 -10.38700 1.000 100.82381 541 VAL A O 1
ATOM 4065 N N . TRP A 1 542 ? 27.90600 -53.25400 -11.07100 1.000 95.47153 542 TRP A N 1
ATOM 4066 C CA . TRP A 1 542 ? 29.32600 -53.54400 -10.89900 1.000 90.09572 542 TRP A CA 1
ATOM 4067 C C . TRP A 1 542 ? 29.89700 -52.49300 -9.95700 1.000 88.24735 542 TRP A C 1
ATOM 4068 O O . TRP A 1 542 ? 29.95500 -51.30900 -10.30500 1.000 92.27539 542 TRP A O 1
ATOM 4079 N N . LYS A 1 543 ? 30.31200 -52.92200 -8.76700 1.000 82.94227 543 LYS A N 1
ATOM 4080 C CA . LYS A 1 543 ? 30.82500 -52.02000 -7.74000 1.000 83.71685 543 LYS A CA 1
ATOM 4081 C C . LYS A 1 543 ? 32.26900 -52.39700 -7.43600 1.000 83.07104 543 LYS A C 1
ATOM 4082 O O . LYS A 1 543 ? 32.53500 -53.48500 -6.91200 1.000 85.64359 543 LYS A O 1
ATOM 4088 N N . ASP A 1 544 ? 33.19500 -51.49400 -7.74900 1.000 81.60892 544 ASP A N 1
ATOM 4089 C CA . ASP A 1 544 ? 34.60500 -51.70500 -7.44100 1.000 80.60568 544 ASP A CA 1
ATOM 4090 C C . ASP A 1 544 ? 34.82600 -51.54200 -5.94200 1.000 81.32360 544 ASP A C 1
ATOM 4091 O O . ASP A 1 544 ? 34.71600 -50.43200 -5.41000 1.000 82.78785 544 ASP A O 1
ATOM 4096 N N . ILE A 1 545 ? 35.14300 -52.63600 -5.25700 1.000 80.51646 545 ILE A N 1
ATOM 4097 C CA . ILE A 1 545 ? 35.37800 -52.59800 -3.82000 1.000 80.35188 545 ILE A CA 1
ATOM 4098 C C . ILE A 1 545 ? 36.87100 -52.63600 -3.49300 1.000 80.42238 545 ILE A C 1
ATOM 4099 O O . ILE A 1 545 ? 37.25000 -53.00900 -2.38300 1.000 78.51390 545 ILE A O 1
ATOM 4104 N N . TYR A 1 546 ? 37.72600 -52.26100 -4.44400 1.000 78.19499 546 TYR A N 1
ATOM 4105 C CA . TYR A 1 546 ? 39.15900 -52.27100 -4.18900 1.000 78.28654 546 TYR A CA 1
ATOM 4106 C C . TYR A 1 546 ? 39.50600 -51.25400 -3.11200 1.000 80.97386 546 TYR A C 1
ATOM 4107 O O . TYR A 1 546 ? 39.14200 -50.07900 -3.20700 1.000 79.80524 546 TYR A O 1
ATOM 4116 N N . GLY A 1 547 ? 40.20600 -51.71600 -2.07800 1.000 85.41584 547 GLY A N 1
ATOM 4117 C CA . GLY A 1 547 ? 40.63200 -50.86800 -0.98800 1.000 86.58062 547 GLY A CA 1
ATOM 4118 C C . GLY A 1 547 ? 39.59400 -50.62200 0.08400 1.000 85.52976 547 GLY A C 1
ATOM 4119 O O . GLY A 1 547 ? 39.95600 -50.19600 1.18900 1.000 85.98516 547 GLY A O 1
ATOM 4120 N N . ILE A 1 548 ? 38.31600 -50.88000 -0.19800 1.000 81.55576 548 ILE A N 1
ATOM 4121 C CA . ILE A 1 548 ? 37.27500 -50.69900 0.80600 1.000 85.20479 548 ILE A CA 1
ATOM 4122 C C . ILE A 1 548 ? 37.34800 -51.81000 1.84900 1.000 89.06198 548 ILE A C 1
ATOM 4123 O O . ILE A 1 548 ? 37.55500 -52.98700 1.52400 1.000 92.99427 548 ILE A O 1
ATOM 4128 N N . ASP A 1 549 ? 37.19500 -51.42600 3.11600 1.000 95.87030 549 ASP A N 1
ATOM 4129 C CA . ASP A 1 549 ? 37.28200 -52.36300 4.22800 1.000 99.58367 549 ASP A CA 1
ATOM 4130 C C . ASP A 1 549 ? 36.17100 -53.40300 4.12000 1.000 98.02381 549 ASP A C 1
ATOM 4131 O O . ASP A 1 549 ? 35.05400 -53.11100 3.68400 1.000 98.13087 549 ASP A O 1
ATOM 4136 N N . GLU A 1 550 ? 36.49800 -54.63400 4.53000 1.000 94.13072 550 GLU A N 1
ATOM 4137 C CA . GLU A 1 550 ? 35.56300 -55.74800 4.39700 1.000 91.03381 550 GLU A CA 1
ATOM 4138 C C . GLU A 1 550 ? 34.30400 -55.52700 5.22400 1.000 87.26099 550 GLU A C 1
ATOM 4139 O O . GLU A 1 550 ? 33.21000 -55.93400 4.81700 1.000 85.55736 550 GLU A O 1
ATOM 4145 N N . LYS A 1 551 ? 34.43700 -54.89500 6.39300 1.000 87.48289 551 LYS A N 1
ATOM 4146 C CA . LYS A 1 551 ? 33.25100 -54.57100 7.17900 1.000 87.53130 551 LYS A CA 1
ATOM 4147 C C . LYS A 1 551 ? 32.42100 -53.49700 6.49000 1.000 88.48922 551 LYS A C 1
ATOM 4148 O O . LYS A 1 551 ? 31.18600 -53.52400 6.55100 1.000 87.06814 551 LYS A O 1
ATOM 4154 N N . LYS A 1 552 ? 33.08100 -52.54700 5.82200 1.000 89.50253 552 LYS A N 1
ATOM 4155 C CA . LYS A 1 552 ? 32.36300 -51.60600 4.96800 1.000 90.64331 552 LYS A CA 1
ATOM 4156 C C . LYS A 1 552 ? 31.80400 -52.30400 3.73500 1.000 90.13089 552 LYS A C 1
ATOM 4157 O O . LYS A 1 552 ? 30.70700 -51.97000 3.27000 1.000 86.43651 552 LYS A O 1
ATOM 4163 N N . ILE A 1 553 ? 32.54900 -53.26600 3.18200 1.000 89.66239 553 ILE A N 1
ATOM 4164 C CA . ILE A 1 553 ? 31.99900 -54.09800 2.11600 1.000 89.28353 553 ILE A CA 1
ATOM 4165 C C . ILE A 1 553 ? 30.75800 -54.82900 2.61000 1.000 91.30273 553 ILE A C 1
ATOM 4166 O O . ILE A 1 553 ? 29.74300 -54.90300 1.90700 1.000 88.49992 553 ILE A O 1
ATOM 4171 N N . ALA A 1 554 ? 30.80400 -55.33400 3.84600 1.000 95.36537 554 ALA A N 1
ATOM 4172 C CA . ALA A 1 554 ? 29.69000 -56.10700 4.39000 1.000 96.77593 554 ALA A CA 1
ATOM 4173 C C . ALA A 1 554 ? 28.41500 -55.27400 4.44900 1.000 100.23064 554 ALA A C 1
ATOM 4174 O O . ALA A 1 554 ? 27.36300 -55.69300 3.95300 1.000 98.34561 554 ALA A O 1
ATOM 4176 N N . SER A 1 555 ? 28.48200 -54.09000 5.06000 1.000 104.19597 555 SER A N 1
ATOM 4177 C CA . SER A 1 555 ? 27.30800 -53.22800 5.08700 1.000 110.37475 555 SER A CA 1
ATOM 4178 C C . SER A 1 555 ? 26.97000 -52.68300 3.70500 1.000 113.42670 555 SER A C 1
ATOM 4179 O O . SER A 1 555 ? 25.83400 -52.25000 3.48300 1.000 123.65055 555 SER A O 1
ATOM 4182 N N . MET A 1 556 ? 27.92700 -52.70000 2.77300 1.000 105.50159 556 MET A N 1
ATOM 4183 C CA . MET A 1 556 ? 27.60800 -52.43000 1.37400 1.000 100.72550 556 MET A CA 1
ATOM 4184 C C . MET A 1 556 ? 26.82000 -53.58600 0.76600 1.000 95.95465 556 MET A C 1
ATOM 4185 O O . MET A 1 556 ? 25.91800 -53.36800 -0.05200 1.000 92.76276 556 MET A O 1
ATOM 4190 N N . VAL A 1 557 ? 27.15200 -54.82500 1.15300 1.000 96.09571 557 VAL A N 1
ATOM 4191 C CA . VAL A 1 557 ? 26.32400 -55.97900 0.80300 1.000 91.01406 557 VAL A CA 1
ATOM 4192 C C . VAL A 1 557 ? 24.91100 -55.82100 1.34800 1.000 90.32857 557 VAL A C 1
ATOM 4193 O O . VAL A 1 557 ? 23.94100 -56.26800 0.72200 1.000 86.25906 557 VAL A O 1
ATOM 4197 N N . ARG A 1 558 ? 24.76600 -55.17900 2.51200 1.000 93.55708 558 ARG A N 1
ATOM 4198 C CA . ARG A 1 558 ? 23.44600 -54.98200 3.10400 1.000 99.10559 558 ARG A CA 1
ATOM 4199 C C . ARG A 1 558 ? 22.70600 -53.80100 2.49000 1.000 104.76672 558 ARG A C 1
ATOM 4200 O O . ARG A 1 558 ? 21.47000 -53.80700 2.44800 1.000 106.88030 558 ARG A O 1
ATOM 4208 N N . GLU A 1 559 ? 23.43300 -52.78700 2.01500 1.000 107.82761 559 GLU A N 1
ATOM 4209 C CA . GLU A 1 559 ? 22.78900 -51.68600 1.30500 1.000 108.69251 559 GLU A CA 1
ATOM 4210 C C . GLU A 1 559 ? 22.16800 -52.17100 0.00400 1.000 108.51395 559 GLU A C 1
ATOM 4211 O O . GLU A 1 559 ? 21.06000 -51.75900 -0.35900 1.000 107.92271 559 GLU A O 1
ATOM 4217 N N . ASP A 1 560 ? 22.86900 -53.05100 -0.70900 1.000 107.49589 560 ASP A N 1
ATOM 4218 C CA . ASP A 1 560 ? 22.45100 -53.52300 -2.02000 1.000 107.80461 560 ASP A CA 1
ATOM 4219 C C . ASP A 1 560 ? 21.47600 -54.68800 -1.94800 1.000 107.29868 560 ASP A C 1
ATOM 4220 O O . ASP A 1 560 ? 21.23700 -55.33200 -2.97600 1.000 110.72857 560 ASP A O 1
ATOM 4225 N N . LYS A 1 561 ? 20.92000 -54.96800 -0.76500 1.000 104.19506 561 LYS A N 1
ATOM 4226 C CA . LYS A 1 561 ? 19.85800 -55.96300 -0.59600 1.000 105.34946 561 LYS A CA 1
ATOM 4227 C C . LYS A 1 561 ? 20.28500 -57.33500 -1.10900 1.000 103.06153 561 LYS A C 1
ATOM 4228 O O . LYS A 1 561 ? 19.51400 -58.03800 -1.76600 1.000 103.76466 561 LYS A O 1
ATOM 4234 N N . ILE A 1 562 ? 21.51700 -57.72700 -0.80300 1.000 99.22321 562 ILE A N 1
ATOM 4235 C CA . ILE A 1 562 ? 22.04700 -58.98900 -1.30600 1.000 95.02317 562 ILE A CA 1
ATOM 4236 C C . ILE A 1 562 ? 21.42300 -60.13900 -0.53200 1.000 93.29537 562 ILE A C 1
ATOM 4237 O O . ILE A 1 562 ? 21.42600 -60.15300 0.70500 1.000 92.72124 562 ILE A O 1
ATOM 4242 N N . ASP A 1 563 ? 20.89200 -61.11200 -1.26400 1.000 93.45691 563 ASP A N 1
ATOM 4243 C CA . ASP A 1 563 ? 20.19700 -62.24900 -0.68400 1.000 94.91657 563 ASP A CA 1
ATOM 4244 C C . ASP A 1 563 ? 21.07900 -63.48400 -0.58500 1.000 95.68942 563 ASP A C 1
ATOM 4245 O O . ASP A 1 563 ? 20.95700 -64.25300 0.37300 1.000 96.24988 563 ASP A O 1
ATOM 4250 N N . ILE A 1 564 ? 21.94900 -63.70200 -1.56900 1.000 95.80621 564 ILE A N 1
ATOM 4251 C CA . ILE A 1 564 ? 22.84800 -64.84800 -1.59900 1.000 93.18691 564 ILE A CA 1
ATOM 4252 C C . ILE A 1 564 ? 24.23200 -64.32200 -1.96600 1.000 90.66885 564 ILE A C 1
ATOM 4253 O O . ILE A 1 564 ? 24.44700 -63.87400 -3.10000 1.000 91.41255 564 ILE A O 1
ATOM 4258 N N . LEU A 1 565 ? 25.16100 -64.35800 -1.01600 1.000 88.38919 565 LEU A N 1
ATOM 4259 C CA . LEU A 1 565 ? 26.53200 -63.94000 -1.26900 1.000 85.21384 565 LEU A CA 1
ATOM 4260 C C . LEU A 1 565 ? 27.34700 -65.14600 -1.71400 1.000 83.45097 565 LEU A C 1
ATOM 4261 O O . LEU A 1 565 ? 27.30100 -66.19900 -1.07300 1.000 86.20403 565 LEU A O 1
ATOM 4266 N N . VAL A 1 566 ? 28.08500 -64.99200 -2.81000 1.000 74.38298 566 VAL A N 1
ATOM 4267 C CA . VAL A 1 566 ? 28.89600 -66.06600 -3.37300 1.000 69.96261 566 VAL A CA 1
ATOM 4268 C C . VAL A 1 566 ? 30.32600 -65.56100 -3.49000 1.000 73.03521 566 VAL A C 1
ATOM 4269 O O . VAL A 1 566 ? 30.62200 -64.68900 -4.31700 1.000 77.88454 566 VAL A O 1
ATOM 4273 N N . GLU A 1 567 ? 31.21500 -66.11600 -2.67200 1.000 72.33519 567 GLU A N 1
ATOM 4274 C CA . GLU A 1 567 ? 32.62600 -65.77200 -2.71500 1.000 70.22230 567 GLU A CA 1
ATOM 4275 C C . GLU A 1 567 ? 33.35600 -66.74800 -3.62800 1.000 67.64757 567 GLU A C 1
ATOM 4276 O O . GLU A 1 567 ? 33.06100 -67.94600 -3.63500 1.000 66.49496 567 GLU A O 1
ATOM 4282 N N . LEU A 1 568 ? 34.30600 -66.23000 -4.40800 1.000 67.62052 568 LEU A N 1
ATOM 4283 C CA . LEU A 1 568 ? 35.01200 -67.03500 -5.39900 1.000 69.16698 568 LEU A CA 1
ATOM 4284 C C . LEU A 1 568 ? 36.51700 -67.05500 -5.16200 1.000 69.35338 568 LEU A C 1
ATOM 4285 O O . LEU A 1 568 ? 37.29100 -67.19800 -6.11200 1.000 73.47847 568 LEU A O 1
ATOM 4290 N N . THR A 1 569 ? 36.96100 -66.90000 -3.91500 1.000 62.93584 569 THR A N 1
ATOM 4291 C CA . THR A 1 569 ? 38.40000 -66.79000 -3.71000 1.000 60.89848 569 THR A CA 1
ATOM 4292 C C . THR A 1 569 ? 38.94200 -67.71700 -2.62600 1.000 58.91270 569 THR A C 1
ATOM 4293 O O . THR A 1 569 ? 40.11600 -68.09900 -2.67000 1.000 60.62119 569 THR A O 1
ATOM 4297 N N . GLY A 1 570 ? 38.10800 -68.09100 -1.66000 1.000 58.46313 570 GLY A N 1
ATOM 4298 C CA . GLY A 1 570 ? 38.55600 -69.02700 -0.63600 1.000 55.64000 570 GLY A CA 1
ATOM 4299 C C . GLY A 1 570 ? 39.63800 -68.42300 0.23600 1.000 53.97778 570 GLY A C 1
ATOM 4300 O O . GLY A 1 570 ? 39.49800 -67.31500 0.76500 1.000 53.49480 570 GLY A O 1
ATOM 4301 N N . HIS A 1 571 ? 40.74000 -69.15900 0.38600 1.000 53.42040 571 HIS A N 1
ATOM 4302 C CA . HIS A 1 571 ? 41.91400 -68.69800 1.11500 1.000 51.71894 571 HIS A CA 1
ATOM 4303 C C . HIS A 1 571 ? 43.02600 -68.21200 0.19200 1.000 53.92952 571 HIS A C 1
ATOM 4304 O O . HIS A 1 571 ? 44.16000 -68.02400 0.64600 1.000 54.77072 571 HIS A O 1
ATOM 4311 N N . THR A 1 572 ? 42.73000 -68.00900 -1.08900 1.000 50.72996 572 THR A N 1
ATOM 4312 C CA . THR A 1 572 ? 43.71000 -67.49200 -2.02800 1.000 45.93878 572 THR A CA 1
ATOM 4313 C C . THR A 1 572 ? 43.77900 -65.96400 -1.94400 1.000 42.96046 572 THR A C 1
ATOM 4314 O O . THR A 1 572 ? 42.97900 -65.31300 -1.26700 1.000 44.48410 572 THR A O 1
ATOM 4318 N N . ALA A 1 573 ? 44.74900 -65.39500 -2.66000 1.000 44.15756 573 ALA A N 1
ATOM 4319 C CA . ALA A 1 573 ? 45.15100 -64.00700 -2.44500 1.000 46.66468 573 ALA A CA 1
ATOM 4320 C C . ALA A 1 573 ? 43.99800 -63.03100 -2.65000 1.000 50.64936 573 ALA A C 1
ATOM 4321 O O . ALA A 1 573 ? 43.15000 -63.21400 -3.53000 1.000 49.70385 573 ALA A O 1
ATOM 4323 N N . ASN A 1 574 ? 43.97800 -61.98500 -1.82000 1.000 55.86399 574 ASN A N 1
ATOM 4324 C CA . ASN A 1 574 ? 43.01500 -60.88600 -1.90100 1.000 59.16644 574 ASN A CA 1
ATOM 4325 C C . ASN A 1 574 ? 41.57700 -61.35300 -1.72000 1.000 59.50923 574 ASN A C 1
ATOM 4326 O O . ASN A 1 574 ? 40.64300 -60.67700 -2.16200 1.000 63.16876 574 ASN A O 1
ATOM 4331 N N . ASN A 1 575 ? 41.38400 -62.49800 -1.07400 1.000 56.99019 575 ASN A N 1
ATOM 4332 C CA . ASN A 1 575 ? 40.04200 -62.95400 -0.74600 1.000 56.06894 575 ASN A CA 1
ATOM 4333 C C . ASN A 1 575 ? 39.38400 -62.00300 0.24500 1.000 57.97947 575 ASN A C 1
ATOM 4334 O O . ASN A 1 575 ? 40.04900 -61.32900 1.03700 1.000 62.02258 575 ASN A O 1
ATOM 4339 N N . LYS A 1 576 ? 38.06000 -61.97000 0.21100 1.000 58.57283 576 LYS A N 1
ATOM 4340 C CA . LYS A 1 576 ? 37.26700 -61.06300 1.02800 1.000 59.15914 576 LYS A CA 1
ATOM 4341 C C . LYS A 1 576 ? 36.42000 -61.85800 2.01300 1.000 59.41740 576 LYS A C 1
ATOM 4342 O O . LYS A 1 576 ? 35.24900 -61.55600 2.25000 1.000 63.98405 576 LYS A O 1
ATOM 4348 N N . LEU A 1 577 ? 37.02800 -62.89500 2.59900 1.000 56.65206 577 LEU A N 1
ATOM 4349 C CA . LEU A 1 577 ? 36.34500 -63.73800 3.57400 1.000 55.87957 577 LEU A CA 1
ATOM 4350 C C . LEU A 1 577 ? 35.96900 -62.97400 4.83700 1.000 59.65518 577 LEU A C 1
ATOM 4351 O O . LEU A 1 577 ? 35.10100 -63.43200 5.58900 1.000 61.53440 577 LEU A O 1
ATOM 4356 N N . GLY A 1 578 ? 36.60500 -61.82800 5.09000 1.000 62.01504 578 GLY A N 1
ATOM 4357 C CA . GLY A 1 578 ? 36.21900 -61.02300 6.23600 1.000 63.15645 578 GLY A CA 1
ATOM 4358 C C . GLY A 1 578 ? 34.82600 -60.45100 6.07900 1.000 64.84915 578 GLY A C 1
ATOM 4359 O O . GLY A 1 578 ? 34.04700 -60.42000 7.03600 1.000 67.82630 578 GLY A O 1
ATOM 4360 N N . THR A 1 579 ? 34.49400 -59.98900 4.87100 1.000 63.47445 579 THR A N 1
ATOM 4361 C CA . THR A 1 579 ? 33.11400 -59.63200 4.56700 1.000 64.23858 579 THR A CA 1
ATOM 4362 C C . THR A 1 579 ? 32.18000 -60.80100 4.84400 1.000 72.96868 579 THR A C 1
ATOM 4363 O O . THR A 1 579 ? 31.12400 -60.62900 5.46200 1.000 76.30242 579 THR A O 1
ATOM 4367 N N . MET A 1 580 ? 32.56600 -62.00400 4.41200 1.000 79.88738 580 MET A N 1
ATOM 4368 C CA . MET A 1 580 ? 31.73000 -63.18000 4.63100 1.000 78.58146 580 MET A CA 1
ATOM 4369 C C . MET A 1 580 ? 31.59500 -63.49500 6.11500 1.000 79.38085 580 MET A C 1
ATOM 4370 O O . MET A 1 580 ? 30.51600 -63.88200 6.57800 1.000 77.65377 580 MET A O 1
ATOM 4375 N N . ALA A 1 581 ? 32.68100 -63.33700 6.87700 1.000 82.60115 581 ALA A N 1
ATOM 4376 C CA . ALA A 1 581 ? 32.64900 -63.68800 8.29300 1.000 89.30330 581 ALA A CA 1
ATOM 4377 C C . ALA A 1 581 ? 31.65600 -62.83200 9.06900 1.000 92.95175 581 ALA A C 1
ATOM 4378 O O . ALA A 1 581 ? 31.09900 -63.28700 10.07500 1.000 95.49757 581 ALA A O 1
ATOM 4380 N N . CYS A 1 582 ? 31.42300 -61.59400 8.62700 1.000 96.21041 582 CYS A N 1
ATOM 4381 C CA . CYS A 1 582 ? 30.38400 -60.77200 9.23600 1.000 96.78370 582 CYS A CA 1
ATOM 4382 C C . CYS A 1 582 ? 28.98900 -61.31700 8.96500 1.000 101.06880 582 CYS A C 1
ATOM 4383 O O . CYS A 1 582 ? 28.04000 -60.92000 9.65100 1.000 101.19612 582 CYS A O 1
ATOM 4386 N N . ARG A 1 583 ? 28.85500 -62.22500 7.99500 1.000 103.04064 583 ARG A N 1
ATOM 4387 C CA . ARG A 1 583 ? 27.58300 -62.71500 7.47400 1.000 107.40926 583 ARG A CA 1
ATOM 4388 C C . ARG A 1 583 ? 26.68300 -61.53800 7.10700 1.000 106.05114 583 ARG A C 1
ATOM 4389 O O . ARG A 1 583 ? 25.64200 -61.32500 7.74300 1.000 103.74108 583 ARG A O 1
ATOM 4397 N N . PRO A 1 584 ? 27.05200 -60.74600 6.09500 1.000 105.05691 584 PRO A N 1
ATOM 4398 C CA . PRO A 1 584 ? 26.17900 -59.62700 5.71000 1.000 105.57135 584 PRO A CA 1
ATOM 4399 C C . PRO A 1 584 ? 24.91400 -60.08700 5.01800 1.000 105.25938 584 PRO A C 1
ATOM 4400 O O . PRO A 1 584 ? 23.82900 -59.56100 5.29700 1.000 108.34614 584 PRO A O 1
ATOM 4404 N N . ALA A 1 585 ? 25.02300 -61.06900 4.12400 1.000 105.34555 585 ALA A N 1
ATOM 4405 C CA . ALA A 1 585 ? 23.87400 -61.68000 3.48300 1.000 105.07199 585 ALA A CA 1
ATOM 4406 C C . ALA A 1 585 ? 23.43400 -62.91700 4.26000 1.000 102.04765 585 ALA A C 1
ATOM 4407 O O . ALA A 1 585 ? 24.26600 -63.61900 4.85000 1.000 99.59733 585 ALA A O 1
ATOM 4409 N N . PRO A 1 586 ? 22.12900 -63.19900 4.27800 1.000 97.83347 586 PRO A N 1
ATOM 4410 C CA . PRO A 1 586 ? 21.64200 -64.35300 5.05100 1.000 95.42707 586 PRO A CA 1
ATOM 4411 C C . PRO A 1 586 ? 22.05500 -65.70700 4.48500 1.000 95.34797 586 PRO A C 1
ATOM 4412 O O . PRO A 1 586 ? 22.07400 -66.68500 5.24200 1.000 97.10503 586 PRO A O 1
ATOM 4416 N N . VAL A 1 587 ? 22.37300 -65.80800 3.19500 1.000 94.81042 587 VAL A N 1
ATOM 4417 C CA . VAL A 1 587 ? 22.82000 -67.05600 2.58200 1.000 92.14615 587 VAL A CA 1
ATOM 4418 C C . VAL A 1 587 ? 24.18100 -66.82000 1.94300 1.000 92.41599 587 VAL A C 1
ATOM 4419 O O . VAL A 1 587 ? 24.38700 -65.80700 1.26500 1.000 95.23314 587 VAL A O 1
ATOM 4423 N N . GLN A 1 588 ? 25.11100 -67.75200 2.15700 1.000 91.37544 588 GLN A N 1
ATOM 4424 C CA . GLN A 1 588 ? 26.49800 -67.54600 1.75700 1.000 93.75687 588 GLN A CA 1
ATOM 4425 C C . GLN A 1 588 ? 27.05800 -68.79900 1.09800 1.000 92.97697 588 GLN A C 1
ATOM 4426 O O . GLN A 1 588 ? 26.77900 -69.91800 1.53600 1.000 95.45847 588 GLN A O 1
ATOM 4432 N N . VAL A 1 589 ? 27.85500 -68.60000 0.04300 1.000 88.28588 589 VAL A N 1
ATOM 4433 C CA . VAL A 1 589 ? 28.36900 -69.68700 -0.78700 1.000 83.77630 589 VAL A CA 1
ATOM 4434 C C . VAL A 1 589 ? 29.84000 -69.44200 -1.10100 1.000 79.19006 589 VAL A C 1
ATOM 4435 O O . VAL A 1 589 ? 30.30600 -68.29900 -1.13300 1.000 79.81621 589 VAL A O 1
ATOM 4439 N N . THR A 1 590 ? 30.57200 -70.53300 -1.34300 1.000 74.13034 590 THR A N 1
ATOM 4440 C CA . THR A 1 590 ? 31.93700 -70.48100 -1.85200 1.000 71.07188 590 THR A CA 1
ATOM 4441 C C . THR A 1 590 ? 32.04400 -71.36000 -3.09400 1.000 69.56584 590 THR A C 1
ATOM 4442 O O . THR A 1 590 ? 31.36000 -72.38200 -3.20700 1.000 71.52618 590 THR A O 1
ATOM 4446 N N . TRP A 1 591 ? 32.89900 -70.95300 -4.03300 1.000 67.57942 591 TRP A N 1
ATOM 4447 C CA . TRP A 1 591 ? 32.89400 -71.57400 -5.35300 1.000 65.43659 591 TRP A CA 1
ATOM 4448 C C . TRP A 1 591 ? 34.17000 -71.21900 -6.10800 1.000 63.52298 591 TRP A C 1
ATOM 4449 O O . TRP A 1 591 ? 34.75000 -70.14900 -5.90200 1.000 65.27954 591 TRP A O 1
ATOM 4460 N N . ILE A 1 592 ? 34.60400 -72.14700 -6.96600 1.000 58.80391 592 ILE A N 1
ATOM 4461 C CA . ILE A 1 592 ? 35.65400 -71.94300 -7.96800 1.000 54.95324 592 ILE A CA 1
ATOM 4462 C C . ILE A 1 592 ? 37.04800 -71.76500 -7.36800 1.000 52.55320 592 ILE A C 1
ATOM 4463 O O . ILE A 1 592 ? 37.95300 -72.56000 -7.64500 1.000 49.98729 592 ILE A O 1
ATOM 4468 N N . GLY A 1 593 ? 37.24200 -70.71400 -6.56900 1.000 53.30419 593 GLY A N 1
ATOM 4469 C CA . GLY A 1 593 ? 38.59600 -70.27800 -6.24900 1.000 52.79100 593 GLY A CA 1
ATOM 4470 C C . GLY A 1 593 ? 39.40400 -71.28300 -5.44400 1.000 49.48761 593 GLY A C 1
ATOM 4471 O O . GLY A 1 593 ? 40.55300 -71.58000 -5.78100 1.000 48.11173 593 GLY A O 1
ATOM 4472 N N . TYR A 1 594 ? 38.82700 -71.80600 -4.35800 1.000 48.90001 594 TYR A N 1
ATOM 4473 C CA . TYR A 1 594 ? 39.57500 -72.61900 -3.40100 1.000 47.79341 594 TYR A CA 1
ATOM 4474 C C . TYR A 1 594 ? 39.08400 -74.05900 -3.41100 1.000 50.84056 594 TYR A C 1
ATOM 4475 O O . TYR A 1 594 ? 37.88000 -74.29700 -3.24100 1.000 55.28399 594 TYR A O 1
ATOM 4484 N N . PRO A 1 595 ? 39.97500 -75.04700 -3.59400 1.000 50.73052 595 PRO A N 1
ATOM 4485 C CA . PRO A 1 595 ? 39.56100 -76.45200 -3.69600 1.000 52.37483 595 PRO A CA 1
ATOM 4486 C C . PRO A 1 595 ? 39.36900 -77.15900 -2.35500 1.000 54.22645 595 PRO A C 1
ATOM 4487 O O . PRO A 1 595 ? 39.84600 -78.27800 -2.15000 1.000 57.55616 595 PRO A O 1
ATOM 4491 N N . ASN A 1 596 ? 38.65400 -76.51400 -1.44100 1.000 50.56039 596 ASN A N 1
ATOM 4492 C CA . ASN A 1 596 ? 38.41700 -77.09400 -0.12200 1.000 52.93738 596 ASN A CA 1
ATOM 4493 C C . ASN A 1 596 ? 37.36800 -76.24500 0.58600 1.000 55.89880 596 ASN A C 1
ATOM 4494 O O . ASN A 1 596 ? 36.88700 -75.24100 0.05400 1.000 59.44463 596 ASN A O 1
ATOM 4499 N N . THR A 1 597 ? 37.02600 -76.65700 1.80300 1.000 58.16643 597 THR A N 1
ATOM 4500 C CA . THR A 1 597 ? 36.12800 -75.88100 2.64300 1.000 61.01160 597 THR A CA 1
ATOM 4501 C C . THR A 1 597 ? 36.78500 -74.56800 3.05700 1.000 64.07241 597 THR A C 1
ATOM 4502 O O . THR A 1 597 ? 38.01400 -74.44200 3.08400 1.000 65.06991 597 THR A O 1
ATOM 4506 N N . THR A 1 598 ? 35.95000 -73.57100 3.36400 1.000 65.58073 598 THR A N 1
ATOM 4507 C CA . THR A 1 598 ? 36.46600 -72.30700 3.88200 1.000 64.64735 598 THR A CA 1
ATOM 4508 C C . THR A 1 598 ? 36.77200 -72.38500 5.37200 1.000 65.63422 598 THR A C 1
ATOM 4509 O O . THR A 1 598 ? 37.69100 -71.71000 5.84900 1.000 65.91627 598 THR A O 1
ATOM 4513 N N . GLY A 1 599 ? 36.02800 -73.20200 6.11600 1.000 67.82491 599 GLY A N 1
ATOM 4514 C CA . GLY A 1 599 ? 36.15200 -73.26000 7.55400 1.000 68.82829 599 GLY A CA 1
ATOM 4515 C C . GLY A 1 599 ? 35.26600 -72.28600 8.29600 1.000 72.13046 599 GLY A C 1
ATOM 4516 O O . GLY A 1 599 ? 35.08100 -72.44300 9.51100 1.000 72.64666 599 GLY A O 1
ATOM 4517 N N . LEU A 1 600 ? 34.71100 -71.29500 7.60600 1.000 73.47992 600 LEU A N 1
ATOM 4518 C CA . LEU A 1 600 ? 33.86000 -70.30200 8.24300 1.000 74.40343 600 LEU A CA 1
ATOM 4519 C C . LEU A 1 600 ? 32.46600 -70.87500 8.46400 1.000 76.71455 600 LEU A C 1
ATOM 4520 O O . LEU A 1 600 ? 31.82400 -71.30300 7.49700 1.000 75.69516 600 LEU A O 1
ATOM 4525 N N . PRO A 1 601 ? 31.95900 -70.90000 9.70000 1.000 79.89751 601 PRO A N 1
ATOM 4526 C CA . PRO A 1 601 ? 30.57000 -71.33600 9.91200 1.000 76.80142 601 PRO A CA 1
ATOM 4527 C C . PRO A 1 601 ? 29.54100 -70.36300 9.36600 1.000 77.74974 601 PRO A C 1
ATOM 4528 O O . PRO A 1 601 ? 28.35100 -70.70200 9.34600 1.000 80.29071 601 PRO A O 1
ATOM 4532 N N . THR A 1 602 ? 29.95400 -69.16600 8.93300 1.000 78.09880 602 THR A N 1
ATOM 4533 C CA . THR A 1 602 ? 29.01700 -68.22200 8.33200 1.000 78.84520 602 THR A CA 1
ATOM 4534 C C . THR A 1 602 ? 28.66700 -68.59900 6.89800 1.000 77.93377 602 THR A C 1
ATOM 4535 O O . THR A 1 602 ? 27.55500 -68.31000 6.44000 1.000 76.34227 602 THR A O 1
ATOM 4539 N N . VAL A 1 603 ? 29.59600 -69.22300 6.17300 1.000 77.90504 603 VAL A N 1
ATOM 4540 C CA . VAL A 1 603 ? 29.28000 -69.74400 4.85000 1.000 79.11284 603 VAL A CA 1
ATOM 4541 C C . VAL A 1 603 ? 28.41400 -70.98400 5.00500 1.000 82.45731 603 VAL A C 1
ATOM 4542 O O . VAL A 1 603 ? 28.75200 -71.90600 5.76000 1.000 83.92561 603 VAL A O 1
ATOM 4546 N N . ASP A 1 604 ? 27.28900 -71.01300 4.29500 1.000 85.44669 604 ASP A N 1
ATOM 4547 C CA . ASP A 1 604 ? 26.30500 -72.07000 4.48400 1.000 87.26568 604 ASP A CA 1
ATOM 4548 C C . ASP A 1 604 ? 26.45700 -73.22500 3.50200 1.000 85.68921 604 ASP A C 1
ATOM 4549 O O . ASP A 1 604 ? 26.30400 -74.38500 3.89800 1.000 86.82939 604 ASP A O 1
ATOM 4554 N N . TYR A 1 605 ? 26.77100 -72.94500 2.23800 1.000 85.64352 605 TYR A N 1
ATOM 4555 C CA . TYR A 1 605 ? 26.81900 -73.97500 1.21100 1.000 88.28833 605 TYR A CA 1
ATOM 4556 C C . TYR A 1 605 ? 28.09700 -73.84900 0.38900 1.000 85.18756 605 TYR A C 1
ATOM 4557 O O . TYR A 1 605 ? 28.78500 -72.82400 0.41500 1.000 84.69772 605 TYR A O 1
ATOM 4566 N N . ARG A 1 606 ? 28.41600 -74.92500 -0.33100 1.000 83.47334 606 ARG A N 1
ATOM 4567 C CA . ARG A 1 606 ? 29.55200 -74.96600 -1.24600 1.000 82.09351 606 ARG A CA 1
ATOM 4568 C C . ARG A 1 606 ? 29.14300 -75.69400 -2.51700 1.000 74.59700 606 ARG A C 1
ATOM 4569 O O . ARG A 1 606 ? 28.57200 -76.78700 -2.45000 1.000 73.49671 606 ARG A O 1
ATOM 4577 N N . ILE A 1 607 ? 29.44000 -75.09600 -3.66900 1.000 71.89886 607 ILE A N 1
ATOM 4578 C CA . ILE A 1 607 ? 29.05400 -75.67100 -4.95400 1.000 69.98662 607 ILE A CA 1
ATOM 4579 C C . ILE A 1 607 ? 30.13600 -76.64400 -5.40300 1.000 74.29712 607 ILE A C 1
ATOM 4580 O O . ILE A 1 607 ? 31.30500 -76.27100 -5.54700 1.000 75.15477 607 ILE A O 1
ATOM 4585 N N . THR A 1 608 ? 29.73900 -77.89000 -5.63300 1.000 75.37083 608 THR A N 1
ATOM 4586 C CA . THR A 1 608 ? 30.60600 -78.90700 -6.20600 1.000 80.92001 608 THR A CA 1
ATOM 4587 C C . THR A 1 608 ? 29.74200 -79.80300 -7.08700 1.000 87.45953 608 THR A C 1
ATOM 4588 O O . THR A 1 608 ? 28.59000 -79.47600 -7.39100 1.000 92.02882 608 THR A O 1
ATOM 4592 N N . ASP A 1 609 ? 30.30000 -80.93400 -7.51400 1.000 90.56238 609 ASP A N 1
ATOM 4593 C CA . ASP A 1 609 ? 29.57400 -81.87300 -8.35600 1.000 91.07959 609 ASP A CA 1
ATOM 4594 C C . ASP A 1 609 ? 29.82900 -83.29100 -7.86100 1.000 87.89790 609 ASP A C 1
ATOM 4595 O O . ASP A 1 609 ? 30.72100 -83.54100 -7.04500 1.000 87.00329 609 ASP A O 1
ATOM 4600 N N . SER A 1 610 ? 29.02300 -84.22700 -8.36700 1.000 87.78546 610 SER A N 1
ATOM 4601 C CA . SER A 1 610 ? 29.02800 -85.59700 -7.87000 1.000 88.01942 610 SER A CA 1
ATOM 4602 C C . SER A 1 610 ? 30.30600 -86.35600 -8.20200 1.000 81.17992 610 SER A C 1
ATOM 4603 O O . SER A 1 610 ? 30.53800 -87.42100 -7.62000 1.000 80.73157 610 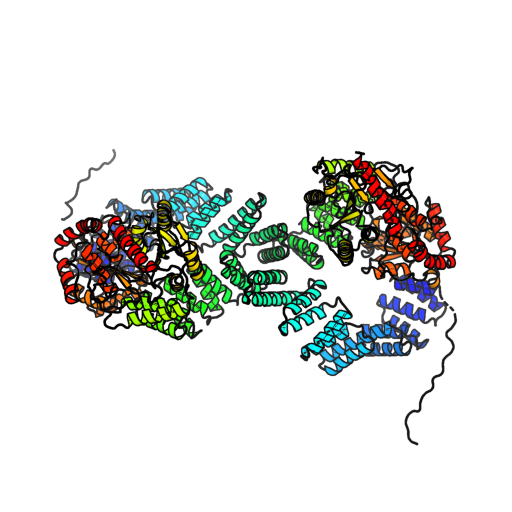SER A O 1
ATOM 4606 N N . LEU A 1 611 ? 31.12900 -85.85900 -9.12400 1.000 82.63907 611 LEU A N 1
ATOM 4607 C CA . LEU A 1 611 ? 32.37600 -86.54300 -9.44100 1.000 85.83226 611 LEU A CA 1
ATOM 4608 C C . LEU A 1 611 ? 33.55100 -86.01200 -8.62400 1.000 86.11840 611 LEU A C 1
ATOM 4609 O O . LEU A 1 611 ? 34.27300 -86.79600 -7.99900 1.000 85.74580 611 LEU A O 1
ATOM 4614 N N . ALA A 1 612 ? 33.75300 -84.68900 -8.61500 1.000 83.45425 612 ALA A N 1
ATOM 4615 C CA . ALA A 1 612 ? 34.83100 -84.11200 -7.81500 1.000 89.67177 612 ALA A CA 1
ATOM 4616 C C . ALA A 1 612 ? 34.61400 -84.36300 -6.32800 1.000 87.02374 612 ALA A C 1
ATOM 4617 O O . ALA A 1 612 ? 35.57400 -84.58600 -5.58000 1.000 91.61680 612 ALA A O 1
ATOM 4619 N N . ASP A 1 613 ? 33.36300 -84.31100 -5.87400 1.000 83.01363 613 ASP A N 1
ATOM 4620 C CA . ASP A 1 613 ? 33.00800 -84.67800 -4.50500 1.000 79.74677 613 ASP A CA 1
ATOM 4621 C C . ASP A 1 613 ? 31.92400 -85.74500 -4.56800 1.000 80.00152 613 ASP A C 1
ATOM 4622 O O . ASP A 1 613 ? 30.73000 -85.42900 -4.67100 1.000 80.46980 613 ASP A O 1
ATOM 4627 N N . PRO A 1 614 ? 32.30100 -87.01900 -4.50900 1.000 79.97786 614 PRO A N 1
ATOM 4628 C CA . PRO A 1 614 ? 31.30900 -88.10100 -4.56500 1.000 81.02268 614 PRO A CA 1
ATOM 4629 C C . PRO A 1 614 ? 30.40500 -88.07100 -3.34700 1.000 84.55566 614 PRO A C 1
ATOM 4630 O O . PRO A 1 614 ? 30.74800 -87.46200 -2.32300 1.000 85.19598 614 PRO A O 1
ATOM 4634 N N . PRO A 1 615 ? 29.23200 -88.70900 -3.41700 1.000 87.37645 615 PRO A N 1
ATOM 4635 C CA . PRO A 1 615 ? 28.35600 -88.76500 -2.23600 1.000 90.25050 615 PRO A CA 1
ATOM 4636 C C . PRO A 1 615 ? 28.90700 -89.62300 -1.11100 1.000 92.13343 615 PRO A C 1
ATOM 4637 O O . PRO A 1 615 ? 28.40600 -89.52900 0.01700 1.000 95.77805 615 PRO A O 1
ATOM 4641 N N . ASP A 1 616 ? 29.91400 -90.45300 -1.37800 1.000 92.72584 616 ASP A N 1
ATOM 4642 C CA . ASP A 1 616 ? 30.51400 -91.31800 -0.37300 1.000 94.30333 616 ASP A CA 1
ATOM 4643 C C . ASP A 1 616 ? 31.87300 -90.81000 0.09400 1.000 94.92603 616 ASP A C 1
ATOM 4644 O O . ASP A 1 616 ? 32.67300 -91.59200 0.61800 1.000 92.75594 616 ASP A O 1
ATOM 4649 N N . THR A 1 617 ? 32.15300 -89.52200 -0.09400 1.000 88.78406 617 THR A N 1
ATOM 4650 C CA . THR A 1 617 ? 33.43500 -88.96600 0.31200 1.000 83.94462 617 THR A CA 1
ATOM 4651 C C . THR A 1 617 ? 33.53400 -88.89200 1.83000 1.000 81.44911 617 THR A C 1
ATOM 4652 O O . THR A 1 617 ? 32.54700 -88.65600 2.53200 1.000 83.61738 617 THR A O 1
ATOM 4656 N N . LYS A 1 618 ? 34.74400 -89.10900 2.33400 1.000 76.19725 618 LYS A N 1
ATOM 4657 C CA . LYS A 1 618 ? 35.02400 -88.98100 3.75600 1.000 75.83641 618 LYS A CA 1
ATOM 4658 C C . LYS A 1 618 ? 35.65600 -87.64000 4.10100 1.000 73.97666 618 LYS A C 1
ATOM 4659 O O . LYS A 1 618 ? 35.93400 -87.38000 5.27700 1.000 71.86638 618 LYS A O 1
ATOM 4665 N N . GLN A 1 619 ? 35.88300 -86.78700 3.10400 1.000 73.67500 619 GLN A N 1
ATOM 4666 C CA . GLN A 1 619 ? 36.43000 -85.46000 3.34400 1.000 69.05290 619 GLN A CA 1
ATOM 4667 C C . GLN A 1 619 ? 35.37100 -84.56800 3.97900 1.000 67.35599 619 GLN A C 1
ATOM 4668 O O . GLN A 1 619 ? 34.26100 -84.43600 3.45500 1.000 67.70698 619 GLN A O 1
ATOM 4674 N N . LYS A 1 620 ? 35.71700 -83.95200 5.10600 1.000 65.26179 620 LYS A N 1
ATOM 4675 C CA . LYS A 1 620 ? 34.76400 -83.20600 5.91500 1.000 67.24360 620 LYS A CA 1
ATOM 4676 C C . LYS A 1 620 ? 34.82900 -81.71600 5.60000 1.000 68.07374 620 LYS A C 1
ATOM 4677 O O . LYS A 1 620 ? 35.91100 -81.16000 5.38800 1.000 68.37170 620 LYS A O 1
ATOM 4683 N N . GLN A 1 621 ? 33.66200 -81.07800 5.57500 1.000 70.57694 621 GLN A N 1
ATOM 4684 C CA . GLN A 1 621 ? 33.52100 -79.66800 5.24300 1.000 72.80561 621 GLN A CA 1
ATOM 4685 C C . GLN A 1 621 ? 32.78900 -78.93800 6.36200 1.000 72.28798 621 GLN A C 1
ATOM 4686 O O . GLN A 1 621 ? 32.23100 -79.54900 7.27600 1.000 70.88924 621 GLN A O 1
ATOM 4692 N N . VAL A 1 622 ? 32.80000 -77.60800 6.28200 1.000 72.70573 622 VAL A N 1
ATOM 4693 C CA . VAL A 1 622 ? 32.09100 -76.77500 7.24800 1.000 71.57756 622 VAL A CA 1
ATOM 4694 C C . VAL A 1 622 ? 30.78300 -76.31300 6.61900 1.000 76.03283 622 VAL A C 1
ATOM 4695 O O . VAL A 1 622 ? 29.79200 -76.07200 7.31900 1.000 79.12459 622 VAL A O 1
ATOM 4699 N N . GLU A 1 623 ? 30.75800 -76.22200 5.29300 1.000 77.51794 623 GLU A N 1
ATOM 4700 C CA . GLU A 1 623 ? 29.54700 -75.87600 4.56500 1.000 81.85939 623 GLU A CA 1
ATOM 4701 C C . GLU A 1 623 ? 28.85500 -77.13700 4.06600 1.000 82.54426 623 GLU A C 1
ATOM 4702 O O . GLU A 1 623 ? 29.46100 -78.20600 3.95600 1.000 86.96124 623 GLU A O 1
ATOM 4708 N N . GLU A 1 624 ? 27.56200 -77.00400 3.78400 1.000 80.13748 624 GLU A N 1
ATOM 4709 C CA . GLU A 1 624 ? 26.81000 -78.07400 3.14500 1.000 84.64872 624 GLU A CA 1
ATOM 4710 C C . GLU A 1 624 ? 27.18000 -78.13800 1.67000 1.000 83.77827 624 GLU A C 1
ATOM 4711 O O . GLU A 1 624 ? 27.23400 -77.10800 0.99200 1.000 86.60406 624 GLU A O 1
ATOM 4717 N N . LEU A 1 625 ? 27.44900 -79.34100 1.17600 1.000 81.96078 625 LEU A N 1
ATOM 4718 C CA . LEU A 1 625 ? 27.83700 -79.50400 -0.21700 1.000 83.95882 625 LEU A CA 1
ATOM 4719 C C . LEU A 1 625 ? 26.61000 -79.40000 -1.11200 1.000 84.17235 625 LEU A C 1
ATOM 4720 O O . LEU A 1 625 ? 25.59800 -80.06600 -0.87300 1.000 87.14514 625 LEU A O 1
ATOM 4725 N N . VAL A 1 626 ? 26.69600 -78.55400 -2.13100 1.000 83.94641 626 VAL A N 1
ATOM 4726 C CA . VAL A 1 626 ? 25.67100 -78.46000 -3.16200 1.000 84.72556 626 VAL A CA 1
ATOM 4727 C C . VAL A 1 626 ? 26.27100 -79.09600 -4.41000 1.000 87.30562 626 VAL A C 1
ATOM 4728 O O . VAL A 1 626 ? 27.08400 -78.48400 -5.11400 1.000 89.02129 626 VAL A O 1
ATOM 4732 N N . ARG A 1 627 ? 25.94200 -80.36200 -4.63900 1.000 88.95226 627 ARG A N 1
ATOM 4733 C CA . ARG A 1 627 ? 26.33700 -81.01900 -5.87100 1.000 89.66712 627 ARG A CA 1
ATOM 4734 C C . ARG A 1 627 ? 25.43000 -80.55900 -7.00100 1.000 92.46085 627 ARG A C 1
ATOM 4735 O O . ARG A 1 627 ? 24.22300 -80.37400 -6.81400 1.000 91.62889 627 ARG A O 1
ATOM 4743 N N . LEU A 1 628 ? 26.01900 -80.35800 -8.16900 1.000 96.15655 628 LEU A N 1
ATOM 4744 C CA . LEU A 1 628 ? 25.30800 -79.87100 -9.33500 1.000 102.87360 628 LEU A CA 1
ATOM 4745 C C . LEU A 1 628 ? 25.38300 -80.90100 -10.45100 1.000 111.31169 628 LEU A C 1
ATOM 4746 O O . LEU A 1 628 ? 26.28200 -81.75100 -10.46400 1.000 108.37130 628 LEU A O 1
ATOM 4751 N N . PRO A 1 629 ? 24.43900 -80.87500 -11.39200 1.000 120.61007 629 PRO A N 1
ATOM 4752 C CA . PRO A 1 629 ? 24.58000 -81.70600 -12.59100 1.000 135.59921 629 PRO A CA 1
ATOM 4753 C C . PRO A 1 629 ? 25.82600 -81.32200 -13.37400 1.000 149.54962 629 PRO A C 1
ATOM 4754 O O . PRO A 1 629 ? 26.23800 -80.15800 -13.39600 1.000 156.90357 629 PRO A O 1
ATOM 4758 N N . ASP A 1 630 ? 26.42800 -82.32200 -14.01000 1.000 153.34881 630 ASP A N 1
ATOM 4759 C CA . ASP A 1 630 ? 27.61200 -82.14700 -14.86400 1.000 157.28052 630 ASP A CA 1
ATOM 4760 C C . ASP A 1 630 ? 28.76200 -81.62700 -13.99700 1.000 153.06463 630 ASP A C 1
ATOM 4761 O O . ASP A 1 630 ? 28.81600 -81.89300 -12.79000 1.000 159.60227 630 ASP A O 1
ATOM 4766 N N . CYS A 1 631 ? 29.68700 -80.88900 -14.60400 1.000 141.85839 631 CYS A N 1
ATOM 4767 C CA . CYS A 1 631 ? 30.83200 -80.34900 -13.88700 1.000 131.33901 631 CYS A CA 1
ATOM 4768 C C . CYS A 1 631 ? 30.42000 -79.16900 -13.01700 1.000 121.70963 631 CYS A C 1
ATOM 4769 O O . CYS A 1 631 ? 29.53600 -78.38900 -13.38000 1.000 123.16657 631 CYS A O 1
ATOM 4772 N N . PHE A 1 632 ? 31.06600 -79.04500 -11.85500 1.000 111.98542 632 PHE A N 1
ATOM 4773 C CA . PHE A 1 632 ? 30.87300 -77.86300 -11.02300 1.000 99.67516 632 PHE A CA 1
ATOM 4774 C C . PHE A 1 632 ? 31.47900 -76.60600 -11.63800 1.000 94.55028 632 PHE A C 1
ATOM 4775 O O . PHE A 1 632 ? 31.27000 -75.51200 -11.10100 1.000 94.50685 632 PHE A O 1
ATOM 4783 N N . LEU A 1 633 ? 32.21600 -76.73300 -12.74200 1.000 89.90895 633 LEU A N 1
ATOM 4784 C CA . LEU A 1 633 ? 32.84200 -75.60800 -13.42000 1.000 86.59931 633 LEU A CA 1
ATOM 4785 C C . LEU A 1 633 ? 32.35000 -75.50700 -14.85800 1.000 93.28524 633 LEU A C 1
ATOM 4786 O O . LEU A 1 633 ? 31.92100 -76.49600 -15.46100 1.000 93.07224 633 LEU A O 1
ATOM 4791 N N . CYS A 1 634 ? 32.41900 -74.29400 -15.40200 1.000 98.38328 634 CYS A N 1
ATOM 4792 C CA . CYS A 1 634 ? 32.07200 -74.03100 -16.79300 1.000 98.87127 634 CYS A CA 1
ATOM 4793 C C . CYS A 1 634 ? 33.19600 -73.21600 -17.41400 1.000 96.43151 634 CYS A C 1
ATOM 4794 O O . CYS A 1 634 ? 33.45500 -72.08700 -16.98400 1.000 99.57142 634 CYS A O 1
ATOM 4797 N N . TYR A 1 635 ? 33.86200 -73.78300 -18.41800 1.000 90.26512 635 TYR A N 1
ATOM 4798 C CA . TYR A 1 635 ? 35.03100 -73.15700 -19.02600 1.000 87.42455 635 TYR A CA 1
ATOM 4799 C C . TYR A 1 635 ? 34.60800 -72.28500 -20.20100 1.000 87.74920 635 TYR A C 1
ATOM 4800 O O . TYR A 1 635 ? 34.08800 -72.79200 -21.20300 1.000 88.60435 635 TYR A O 1
ATOM 4809 N N . THR A 1 636 ? 34.82500 -70.97500 -20.07600 1.000 88.06699 636 THR A N 1
ATOM 4810 C CA . THR A 1 636 ? 34.72500 -70.08300 -21.22000 1.000 84.56154 636 THR A CA 1
ATOM 4811 C C . THR A 1 636 ? 36.13600 -69.78600 -21.70200 1.000 85.35278 636 THR A C 1
ATOM 4812 O O . THR A 1 636 ? 36.88300 -69.08100 -21.00400 1.000 83.45802 636 THR A O 1
ATOM 4816 N N . PRO A 1 637 ? 36.55100 -70.29500 -22.85700 1.000 87.36773 637 PRO A N 1
ATOM 4817 C CA . PRO A 1 637 ? 37.97000 -70.27100 -23.22000 1.000 87.99659 637 PRO A CA 1
ATOM 4818 C C . PRO A 1 637 ? 38.36200 -68.94500 -23.85700 1.000 90.35938 637 PRO A C 1
ATOM 4819 O O . PRO A 1 637 ? 37.52200 -68.12200 -24.22000 1.000 90.49835 637 PRO A O 1
ATOM 4823 N N . SER A 1 638 ? 39.67200 -68.75700 -23.99500 1.000 95.78389 638 SER A N 1
ATOM 4824 C CA . SER A 1 638 ? 40.18800 -67.51600 -24.56300 1.000 100.57927 638 SER A CA 1
ATOM 4825 C C . SER A 1 638 ? 39.80000 -67.41900 -26.03500 1.000 103.83794 638 SER A C 1
ATOM 4826 O O . SER A 1 638 ? 39.92900 -68.40600 -26.77100 1.000 104.15123 638 SER A O 1
ATOM 4829 N N . PRO A 1 639 ? 39.31400 -66.26500 -26.50100 1.000 108.53033 639 PRO A N 1
ATOM 4830 C CA . PRO A 1 639 ? 38.96100 -66.14100 -27.92200 1.000 109.37026 639 PRO A CA 1
ATOM 4831 C C . PRO A 1 639 ? 40.16900 -66.24400 -28.84300 1.000 109.55372 639 PRO A C 1
ATOM 4832 O O . PRO A 1 639 ? 40.15500 -67.01400 -29.80900 1.000 108.04784 639 PRO A O 1
ATOM 4836 N N . GLU A 1 640 ? 41.21900 -65.48000 -28.55600 1.000 110.85779 640 GLU A N 1
ATOM 4837 C CA . GLU A 1 640 ? 42.43900 -65.53300 -29.35900 1.000 112.63712 640 GLU A CA 1
ATOM 4838 C C . GLU A 1 640 ? 43.44300 -66.54000 -28.80000 1.000 115.41782 640 GLU A C 1
ATOM 4839 O O . GLU A 1 640 ? 44.60800 -66.22400 -28.56100 1.000 114.81712 640 GLU A O 1
ATOM 4845 N N . ALA A 1 641 ? 43.00100 -67.78400 -28.60600 1.000 119.67029 641 ALA A N 1
ATOM 4846 C CA . ALA A 1 641 ? 43.92400 -68.82000 -28.15300 1.000 123.49112 641 ALA A CA 1
ATOM 4847 C C . ALA A 1 641 ? 44.80300 -69.32800 -29.29000 1.000 124.77774 641 ALA A C 1
ATOM 4848 O O . ALA A 1 641 ? 45.99100 -69.60300 -29.08600 1.000 126.82167 641 ALA A O 1
ATOM 4850 N N . GLY A 1 642 ? 44.24300 -69.44600 -30.49000 1.000 125.15078 642 GLY A N 1
ATOM 4851 C CA . GLY A 1 642 ? 44.95400 -70.00400 -31.61400 1.000 126.43780 642 GLY A CA 1
ATOM 4852 C C . GLY A 1 642 ? 44.39600 -71.35400 -32.01500 1.000 124.72798 642 GLY A C 1
ATOM 4853 O O . GLY A 1 642 ? 43.48800 -71.89200 -31.37300 1.000 123.31115 642 GLY A O 1
ATOM 4854 N N . PRO A 1 643 ? 44.93600 -71.93300 -33.08200 1.000 124.56188 643 PRO A N 1
ATOM 4855 C CA . PRO A 1 643 ? 44.49400 -73.25500 -33.52500 1.000 124.07392 643 PRO A CA 1
ATOM 4856 C C . PRO A 1 643 ? 45.28800 -74.37100 -32.85200 1.000 120.12178 643 PRO A C 1
ATOM 4857 O O . PRO A 1 643 ? 46.28100 -74.14000 -32.15800 1.000 120.71814 643 PRO A O 1
ATOM 4861 N N . VAL A 1 644 ? 44.81800 -75.59500 -33.06500 1.000 119.18805 644 VAL A N 1
ATOM 4862 C CA . VAL A 1 644 ? 45.50500 -76.77400 -32.55200 1.000 117.07214 644 VAL A CA 1
ATOM 4863 C C . VAL A 1 644 ? 46.71200 -77.06500 -33.43200 1.000 117.40226 644 VAL A C 1
ATOM 4864 O O . VAL A 1 644 ? 46.61800 -77.03700 -34.66500 1.000 115.49800 644 VAL A O 1
ATOM 4868 N N . SER A 1 645 ? 47.86600 -77.34900 -32.79100 1.000 117.42447 645 SER A N 1
ATOM 4869 C CA . SER A 1 645 ? 49.11500 -77.68700 -33.45000 1.000 124.73158 645 SER A CA 1
ATOM 4870 C C . SER A 1 645 ? 49.29200 -79.20200 -33.50300 1.000 126.43180 645 SER A C 1
ATOM 4871 O O . SER A 1 645 ? 48.83900 -79.91600 -32.60200 1.000 131.33274 645 SER A O 1
ATOM 4874 N N . PRO A 1 646 ? 49.92800 -79.72100 -34.55500 1.000 124.39540 646 PRO A N 1
ATOM 4875 C CA . PRO A 1 646 ? 50.12600 -81.17200 -34.65900 1.000 127.34311 646 PRO A CA 1
ATOM 4876 C C . PRO A 1 646 ? 50.96000 -81.71800 -33.50900 1.000 130.26494 646 PRO A C 1
ATOM 4877 O O . PRO A 1 646 ? 51.72800 -81.00000 -32.86200 1.000 131.64897 646 PRO A O 1
ATOM 4881 N N . THR A 1 647 ? 50.79300 -83.01200 -33.25300 1.000 127.17254 647 THR A N 1
ATOM 4882 C CA . THR A 1 647 ? 51.57600 -83.66900 -32.21600 1.000 130.65254 647 THR A CA 1
ATOM 4883 C C . THR A 1 647 ? 53.05300 -83.66800 -32.60900 1.000 130.41079 647 THR A C 1
ATOM 4884 O O . THR A 1 647 ? 53.40200 -84.12700 -33.70700 1.000 130.80763 647 THR A O 1
ATOM 4888 N N . PRO A 1 648 ? 53.94500 -83.15000 -31.75900 1.000 132.28832 648 PRO A N 1
ATOM 4889 C CA . PRO A 1 648 ? 55.35500 -83.01200 -32.15600 1.000 134.01392 648 PRO A CA 1
ATOM 4890 C C . PRO A 1 648 ? 56.12400 -84.32300 -32.21600 1.000 131.96377 648 PRO A C 1
ATOM 4891 O O . PRO A 1 648 ? 57.27900 -84.31300 -32.66200 1.000 131.45159 648 PRO A O 1
ATOM 4895 N N . ALA A 1 649 ? 55.53400 -85.44100 -31.78100 1.000 133.68631 649 ALA A N 1
ATOM 4896 C CA . ALA A 1 649 ? 56.25500 -86.71100 -31.79400 1.000 132.99684 649 ALA A CA 1
ATOM 4897 C C . ALA A 1 649 ? 56.62100 -87.14400 -33.20900 1.000 131.15302 649 ALA A C 1
ATOM 4898 O O . ALA A 1 649 ? 57.64700 -87.80600 -33.40800 1.000 129.76722 649 ALA A O 1
ATOM 4900 N N . LEU A 1 650 ? 55.80000 -86.78800 -34.20100 1.000 127.36824 650 LEU A N 1
ATOM 4901 C CA . LEU A 1 650 ? 56.12000 -87.13300 -35.58300 1.000 126.21428 650 LEU A CA 1
ATOM 4902 C C . LEU A 1 650 ? 57.38400 -86.42300 -36.04800 1.000 127.79881 650 LEU A C 1
ATOM 4903 O O . LEU A 1 650 ? 58.22700 -87.01800 -36.73100 1.000 130.25140 650 LEU A O 1
ATOM 4908 N N . SER A 1 651 ? 57.53600 -85.14800 -35.68000 1.000 126.63346 651 SER A N 1
ATOM 4909 C CA . SER A 1 651 ? 58.69300 -84.37000 -36.10500 1.000 126.57081 651 SER A CA 1
ATOM 4910 C C . SER A 1 651 ? 59.93600 -84.68700 -35.28600 1.000 126.75081 651 SER A C 1
ATOM 4911 O O . SER A 1 651 ? 61.04800 -84.68100 -35.82600 1.000 127.62054 651 SER A O 1
ATOM 4914 N N . ASN A 1 652 ? 59.77100 -84.97300 -33.99400 1.000 126.72994 652 ASN A N 1
ATOM 4915 C CA . ASN A 1 652 ? 60.92100 -85.15000 -33.11400 1.000 128.66966 652 ASN A CA 1
ATOM 4916 C C . ASN A 1 652 ? 61.50100 -86.55500 -33.20600 1.000 130.83632 652 ASN A C 1
ATOM 4917 O O . ASN A 1 652 ? 62.72300 -86.73000 -33.13800 1.000 132.78331 652 ASN A O 1
ATOM 4922 N N . GLY A 1 653 ? 60.64900 -87.56500 -33.36300 1.000 128.83956 653 GLY A N 1
ATOM 4923 C CA . GLY A 1 653 ? 61.07300 -88.93600 -33.20700 1.000 127.55654 653 GLY A CA 1
ATOM 4924 C C . GLY A 1 653 ? 60.96000 -89.46600 -31.79600 1.000 126.56262 653 GLY A C 1
ATOM 4925 O O . GLY A 1 653 ? 61.23000 -90.65500 -31.57400 1.000 129.41347 653 GLY A O 1
ATOM 4926 N N . PHE A 1 654 ? 60.58500 -88.62200 -30.83500 1.000 123.14400 654 PHE A N 1
ATOM 4927 C CA . PHE A 1 654 ? 60.35900 -89.05200 -29.46400 1.000 123.58779 654 PHE A CA 1
ATOM 4928 C C . PHE A 1 654 ? 59.09300 -88.39900 -28.92600 1.000 121.89530 654 PHE A C 1
ATOM 4929 O O . PHE A 1 654 ? 58.63000 -87.37500 -29.43400 1.000 121.75281 654 PHE A O 1
ATOM 4937 N N . VAL A 1 655 ? 58.53700 -89.01100 -27.89000 1.000 121.23681 655 VAL A N 1
ATOM 4938 C CA . VAL A 1 655 ? 57.33700 -88.50300 -27.23700 1.000 120.98718 655 VAL A CA 1
ATOM 4939 C C . VAL A 1 655 ? 57.75200 -87.57600 -26.10300 1.000 118.78030 655 VAL A C 1
ATOM 4940 O O . VAL A 1 655 ? 58.68400 -87.87100 -25.34700 1.000 121.33112 655 VAL A O 1
ATOM 4944 N N . THR A 1 656 ? 57.06700 -86.44300 -25.99200 1.000 115.86017 656 THR A N 1
ATOM 4945 C CA . THR A 1 656 ? 57.33700 -85.44800 -24.96400 1.000 111.43111 656 THR A CA 1
ATOM 4946 C C . THR A 1 656 ? 56.22400 -85.47400 -23.92600 1.000 109.36508 656 THR A C 1
ATOM 4947 O O . THR A 1 656 ? 55.04100 -85.40800 -24.27600 1.000 110.18633 656 THR A O 1
ATOM 4951 N N . PHE A 1 657 ? 56.60600 -85.56800 -22.65700 1.000 104.45231 657 PHE A N 1
ATOM 4952 C CA . PHE A 1 657 ? 55.68800 -85.43400 -21.53700 1.000 100.17040 657 PHE A CA 1
ATOM 4953 C C . PHE A 1 657 ? 55.92700 -84.09200 -20.86600 1.000 94.47772 657 PHE A C 1
ATOM 4954 O O . PHE A 1 657 ? 56.97800 -83.46800 -21.04200 1.000 92.85701 657 PHE A O 1
ATOM 4962 N N . GLY A 1 658 ? 54.94700 -83.64600 -20.09300 1.000 90.74459 658 GLY A N 1
ATOM 4963 C CA . GLY A 1 658 ? 55.15300 -82.42800 -19.34000 1.000 85.47266 658 GLY A CA 1
ATOM 4964 C C . GLY A 1 658 ? 53.88900 -81.89400 -18.70500 1.000 79.49992 658 GLY A C 1
ATOM 4965 O O . GLY A 1 658 ? 52.80400 -82.47000 -18.81900 1.000 77.42929 658 GLY A O 1
ATOM 4966 N N . SER A 1 659 ? 54.06500 -80.76400 -18.02400 1.000 76.97455 659 SER A N 1
ATOM 4967 C CA . SER A 1 659 ? 53.00800 -80.15200 -17.23600 1.000 76.94543 659 SER A CA 1
ATOM 4968 C C . SER A 1 659 ? 53.26300 -78.65500 -17.15800 1.000 74.99364 659 SER A C 1
ATOM 4969 O O . SER A 1 659 ? 54.40200 -78.22200 -16.96500 1.000 73.89811 659 SER A O 1
ATOM 4972 N N . PHE A 1 660 ? 52.19800 -77.86900 -17.31800 1.000 75.12674 660 PHE A N 1
ATOM 4973 C CA . PHE A 1 660 ? 52.25500 -76.42200 -17.14900 1.000 76.01543 660 PHE A CA 1
ATOM 4974 C C . PHE A 1 660 ? 51.66000 -75.98700 -15.81700 1.000 76.26793 660 PHE A C 1
ATOM 4975 O O . PHE A 1 660 ? 51.16600 -74.86100 -15.69300 1.000 76.12699 660 PHE A O 1
ATOM 4983 N N . ASN A 1 661 ? 51.69900 -76.86300 -14.81700 1.000 76.21300 661 ASN A N 1
ATOM 4984 C CA . ASN A 1 661 ? 51.08800 -76.59000 -13.52800 1.000 76.32935 661 ASN A CA 1
ATOM 4985 C C . ASN A 1 661 ? 52.10100 -75.97200 -12.56800 1.000 75.07455 661 ASN A C 1
ATOM 4986 O O . ASN A 1 661 ? 53.30000 -75.89400 -12.84600 1.000 73.14575 661 ASN A O 1
ATOM 4991 N N . ASN A 1 662 ? 51.59500 -75.51500 -11.42600 1.000 73.12868 662 ASN A N 1
ATOM 4992 C CA . ASN A 1 662 ? 52.44600 -74.85000 -10.45000 1.000 71.80678 662 ASN A CA 1
ATOM 4993 C C . ASN A 1 662 ? 53.50800 -75.80700 -9.92300 1.000 65.65709 662 ASN A C 1
ATOM 4994 O O . ASN A 1 662 ? 53.24300 -76.99100 -9.69900 1.000 66.76910 662 ASN A O 1
ATOM 4999 N N . LEU A 1 663 ? 54.72400 -75.28400 -9.73900 1.000 66.07386 663 LEU A N 1
ATOM 5000 C CA . LEU A 1 663 ? 55.78800 -76.07400 -9.13000 1.000 63.46874 663 LEU A CA 1
ATOM 5001 C C . LEU A 1 663 ? 55.37500 -76.62000 -7.76900 1.000 64.48131 663 LEU A C 1
ATOM 5002 O O . LEU A 1 663 ? 55.78500 -77.72700 -7.39500 1.000 60.61156 663 LEU A O 1
ATOM 5007 N N . ALA A 1 664 ? 54.55700 -75.86800 -7.02500 1.000 65.06399 664 ALA A N 1
ATOM 5008 C CA . ALA A 1 664 ? 54.06500 -76.34900 -5.73700 1.000 63.94492 664 ALA A CA 1
ATOM 5009 C C . ALA A 1 664 ? 53.25100 -77.62200 -5.90900 1.000 63.05295 664 ALA A C 1
ATOM 5010 O O . ALA A 1 664 ? 53.37100 -78.56000 -5.11100 1.000 63.27972 664 ALA A O 1
ATOM 5012 N N . LYS A 1 665 ? 52.42100 -77.67400 -6.95300 1.000 63.10414 665 LYS A N 1
ATOM 5013 C CA . LYS A 1 665 ? 51.62000 -78.86000 -7.22500 1.000 62.06022 665 LYS A CA 1
ATOM 5014 C C . LYS A 1 665 ? 52.47200 -80.07100 -7.57400 1.000 62.09651 665 LYS A C 1
ATOM 5015 O O . LYS A 1 665 ? 51.99100 -81.20200 -7.44200 1.000 59.37673 665 LYS A O 1
ATOM 5021 N N . ILE A 1 666 ? 53.72100 -79.87200 -7.99200 1.000 67.01838 666 ILE A N 1
ATOM 5022 C CA . ILE A 1 666 ? 54.59000 -80.98800 -8.36700 1.000 65.94312 666 ILE A CA 1
ATOM 5023 C C . ILE A 1 666 ? 55.26700 -81.43500 -7.07500 1.000 74.93009 666 ILE A C 1
ATOM 5024 O O . ILE A 1 666 ? 56.39200 -81.04300 -6.76300 1.000 77.11586 666 ILE A O 1
ATOM 5029 N N . THR A 1 667 ? 54.57800 -82.30100 -6.33400 1.000 79.65585 667 THR A N 1
ATOM 5030 C CA . THR A 1 667 ? 55.14000 -82.89900 -5.13900 1.000 85.76392 667 THR A CA 1
ATOM 5031 C C . THR A 1 667 ? 56.25000 -83.87200 -5.52500 1.000 86.01288 667 THR A C 1
ATOM 5032 O O . THR A 1 667 ? 56.28400 -84.36900 -6.65300 1.000 86.83441 667 THR A O 1
ATOM 5036 N N . PRO A 1 668 ? 57.19400 -84.13400 -4.61700 1.000 85.68868 668 PRO A N 1
ATOM 5037 C CA . PRO A 1 668 ? 58.20500 -85.16100 -4.91200 1.000 86.91619 668 PRO A CA 1
ATOM 5038 C C . PRO A 1 668 ? 57.60200 -86.50800 -5.27500 1.000 83.49912 668 PRO A C 1
ATOM 5039 O O . PRO A 1 668 ? 58.19300 -87.22900 -6.08500 1.000 84.15338 668 PRO A O 1
ATOM 5043 N N . LYS A 1 669 ? 56.43200 -86.85900 -4.72900 1.000 82.31342 669 LYS A N 1
ATOM 5044 C CA . LYS A 1 669 ? 55.78800 -88.11500 -5.11200 1.000 83.38086 669 LYS A CA 1
ATOM 5045 C C . LYS A 1 669 ? 55.37100 -88.10800 -6.57900 1.000 80.56334 669 LYS A C 1
ATOM 5046 O O . LYS A 1 669 ? 55.48600 -89.13000 -7.26500 1.000 78.66430 669 LYS A O 1
ATOM 5052 N N . VAL A 1 670 ? 54.86800 -86.97100 -7.07100 1.000 78.74963 670 VAL A N 1
ATOM 5053 C CA . VAL A 1 670 ? 54.59700 -86.82900 -8.50100 1.000 78.67158 670 VAL A CA 1
ATOM 5054 C C . VAL A 1 670 ? 55.86600 -87.07300 -9.30800 1.000 79.91444 670 VAL A C 1
ATOM 5055 O O . VAL A 1 670 ? 55.84000 -87.73700 -10.35300 1.000 80.77166 670 VAL A O 1
ATOM 5059 N N . LEU A 1 671 ? 56.99900 -86.55600 -8.82600 1.000 79.93929 671 LEU A N 1
ATOM 5060 C CA . LEU A 1 671 ? 58.25600 -86.69100 -9.55500 1.000 82.71483 671 LEU A CA 1
ATOM 5061 C C . LEU A 1 671 ? 58.69100 -88.15000 -9.65700 1.000 84.11691 671 LEU A C 1
ATOM 5062 O O . LEU A 1 671 ? 59.21500 -88.57500 -10.69300 1.000 87.44917 671 LEU A O 1
ATOM 5067 N N . GLN A 1 672 ? 58.49100 -88.93100 -8.59200 1.000 83.84348 672 GLN A N 1
ATOM 5068 C CA . GLN A 1 672 ? 58.83800 -90.34900 -8.64900 1.000 86.46668 672 GLN A CA 1
ATOM 5069 C C . GLN A 1 672 ? 57.94600 -91.09400 -9.63500 1.000 83.83670 672 GLN A C 1
ATOM 5070 O O . GLN A 1 672 ? 58.41300 -91.98900 -10.35000 1.000 83.83330 672 GLN A O 1
ATOM 5076 N N . VAL A 1 673 ? 56.65700 -90.74600 -9.68000 1.000 81.30853 673 VAL A N 1
ATOM 5077 C CA . VAL A 1 673 ? 55.74800 -91.37300 -10.63600 1.000 80.33496 673 VAL A CA 1
ATOM 5078 C C . VAL A 1 673 ? 56.15600 -91.01800 -12.06100 1.000 82.17037 673 VAL A C 1
ATOM 5079 O O . VAL A 1 673 ? 56.26900 -91.89100 -12.93000 1.000 84.28234 673 VAL A O 1
ATOM 5083 N N . TRP A 1 674 ? 56.39100 -89.72600 -12.31900 1.000 82.48756 674 TRP A N 1
ATOM 5084 C CA . TRP A 1 674 ? 56.86100 -89.30900 -13.63700 1.000 81.72560 674 TRP A CA 1
ATOM 5085 C C . TRP A 1 674 ? 58.20200 -89.94700 -13.97700 1.000 85.09947 674 TRP A C 1
ATOM 5086 O O . TRP A 1 674 ? 58.47400 -90.23100 -15.14900 1.000 84.61086 674 TRP A O 1
ATOM 5097 N N . ALA A 1 675 ? 59.04400 -90.18300 -12.96800 1.000 88.85626 675 ALA A N 1
ATOM 5098 C CA . ALA A 1 675 ? 60.35700 -90.77100 -13.21200 1.000 93.22767 675 ALA A CA 1
ATOM 5099 C C . ALA A 1 675 ? 60.22900 -92.16700 -13.80900 1.000 99.76958 675 ALA A C 1
ATOM 5100 O O . ALA A 1 675 ? 60.91100 -92.50100 -14.78500 1.000 106.90906 675 ALA A O 1
ATOM 5102 N N . ARG A 1 676 ? 59.35700 -93.00000 -13.23600 1.000 100.97672 676 ARG A N 1
ATOM 5103 C CA . ARG A 1 676 ? 59.17400 -94.33800 -13.78600 1.000 102.92937 676 ARG A CA 1
ATOM 5104 C C . ARG A 1 676 ? 58.37000 -94.31700 -15.08000 1.000 100.62936 676 ARG A C 1
ATOM 5105 O O . ARG A 1 676 ? 58.46000 -95.26700 -15.86600 1.000 100.84234 676 ARG A O 1
ATOM 5113 N N . ILE A 1 677 ? 57.59300 -93.25800 -15.32100 1.000 93.42556 677 ILE A N 1
ATOM 5114 C CA . ILE A 1 677 ? 56.99900 -93.05900 -16.64000 1.000 93.07745 677 ILE A CA 1
ATOM 5115 C C . ILE A 1 677 ? 58.09100 -92.80600 -17.67300 1.000 96.12647 677 ILE A C 1
ATOM 5116 O O . ILE A 1 677 ? 58.13300 -93.44600 -18.73000 1.000 95.10796 677 ILE A O 1
ATOM 5121 N N . LEU A 1 678 ? 59.00700 -91.88100 -17.36700 1.000 97.54279 678 LEU A N 1
ATOM 5122 C CA . LEU A 1 678 ? 60.11000 -91.57800 -18.27200 1.000 94.82435 678 LEU A CA 1
ATOM 5123 C C . LEU A 1 678 ? 61.08000 -92.74200 -18.40000 1.000 97.87204 678 LEU A C 1
ATOM 5124 O O . LEU A 1 678 ? 61.82900 -92.80200 -19.38000 1.000 96.68833 678 LEU A O 1
ATOM 5129 N N . CYS A 1 679 ? 61.09100 -93.65700 -17.42900 1.000 99.81938 679 CYS A N 1
ATOM 5130 C CA . CYS A 1 679 ? 61.88400 -94.87200 -17.54800 1.000 103.33869 679 CYS A CA 1
ATOM 5131 C C . CYS A 1 679 ? 61.16900 -95.95000 -18.35300 1.000 104.03151 679 CYS A C 1
ATOM 5132 O O . CYS A 1 679 ? 61.83300 -96.80600 -18.94800 1.000 103.80729 679 CYS A O 1
ATOM 5135 N N . ALA A 1 680 ? 59.83500 -95.91600 -18.40200 1.000 105.47466 680 ALA A N 1
ATOM 5136 C CA . ALA A 1 680 ? 59.09700 -96.91400 -19.16800 1.000 101.97394 680 ALA A CA 1
ATOM 5137 C C . ALA A 1 680 ? 59.11600 -96.60300 -20.65700 1.000 102.10412 680 ALA A C 1
ATOM 5138 O O . ALA A 1 680 ? 59.30700 -97.50600 -21.48000 1.000 104.56884 680 ALA A O 1
ATOM 5140 N N . VAL A 1 681 ? 58.92600 -95.33900 -21.03200 1.000 101.32283 681 VAL A N 1
ATOM 5141 C CA . VAL A 1 681 ? 59.04900 -94.90100 -22.41200 1.000 105.86405 681 VAL A CA 1
ATOM 5142 C C . VAL A 1 681 ? 60.50600 -94.46100 -22.63000 1.000 106.50681 681 VAL A C 1
ATOM 5143 O O . VAL A 1 681 ? 60.91200 -93.44400 -22.04400 1.000 107.33949 681 VAL A O 1
ATOM 5147 N N . PRO A 1 682 ? 61.28000 -95.16600 -23.43600 1.000 108.76276 682 PRO A N 1
ATOM 5148 C CA . PRO A 1 682 ? 62.68300 -94.78400 -23.61600 1.000 112.16218 682 PRO A CA 1
ATOM 5149 C C . PRO A 1 682 ? 62.83800 -93.61300 -24.57000 1.000 115.90709 682 PRO A C 1
ATOM 5150 O O . PRO A 1 682 ? 61.99300 -93.35500 -25.43200 1.000 116.00978 682 PRO A O 1
ATOM 5154 N N . ASN A 1 683 ? 63.94400 -92.89400 -24.38500 1.000 120.55271 683 ASN A N 1
ATOM 5155 C CA . ASN A 1 683 ? 64.31300 -91.77100 -25.24100 1.000 121.53796 683 ASN A CA 1
ATOM 5156 C C . ASN A 1 683 ? 63.17600 -90.76100 -25.35800 1.000 120.64943 683 ASN A C 1
ATOM 5157 O O . ASN A 1 683 ? 62.91100 -90.21900 -26.42800 1.000 123.23478 683 ASN A O 1
ATOM 5162 N N . SER A 1 684 ? 62.50000 -90.50000 -24.24400 1.000 116.81691 684 SER A N 1
ATOM 5163 C CA . SER A 1 684 ? 61.46200 -89.48600 -24.17400 1.000 113.14493 684 SER A CA 1
ATOM 5164 C C . SER A 1 684 ? 61.90900 -88.41300 -23.19500 1.000 109.41531 684 SER A C 1
ATOM 5165 O O . SER A 1 684 ? 62.81200 -88.62800 -22.38300 1.000 111.76223 684 SER A O 1
ATOM 5168 N N . ARG A 1 685 ? 61.27300 -87.24900 -23.26700 1.000 104.01149 685 ARG A N 1
ATOM 5169 C CA . ARG A 1 685 ? 61.72700 -86.12600 -22.47000 1.000 100.48727 685 ARG A CA 1
ATOM 5170 C C . ARG A 1 685 ? 60.57100 -85.47300 -21.72700 1.000 98.05178 685 ARG A C 1
ATOM 5171 O O . ARG A 1 685 ? 59.39700 -85.63300 -22.07300 1.000 95.40679 685 ARG A O 1
ATOM 5179 N N . LEU A 1 686 ? 60.93800 -84.72600 -20.69100 1.000 92.21009 686 LEU A N 1
ATOM 5180 C CA . LEU A 1 686 ? 60.00300 -84.03800 -19.81900 1.000 87.91486 686 LEU A CA 1
ATOM 5181 C C . LEU A 1 686 ? 60.16200 -82.53700 -20.00300 1.000 89.85208 686 LEU A C 1
ATOM 5182 O O . LEU A 1 686 ? 61.27900 -82.04200 -20.18100 1.000 92.11360 686 LEU A O 1
ATOM 5187 N N . VAL A 1 687 ? 59.04700 -81.81400 -19.95900 1.000 91.12963 687 VAL A N 1
ATOM 5188 C CA . VAL A 1 687 ? 59.06100 -80.35900 -20.05800 1.000 90.46460 687 VAL A CA 1
ATOM 5189 C C . VAL A 1 687 ? 58.09300 -79.79100 -19.02900 1.000 87.83434 687 VAL A C 1
ATOM 5190 O O . VAL A 1 687 ? 56.94000 -80.21800 -18.94600 1.000 88.53330 687 VAL A O 1
ATOM 5194 N N . VAL A 1 688 ? 58.55900 -78.84000 -18.23200 1.000 85.38814 688 VAL A N 1
ATOM 5195 C CA . VAL A 1 688 ? 57.70800 -78.20500 -17.23400 1.000 86.92831 688 VAL A CA 1
ATOM 5196 C C . VAL A 1 688 ? 57.96500 -76.70800 -17.27200 1.000 89.05105 688 VAL A C 1
ATOM 5197 O O . VAL A 1 688 ? 59.11700 -76.26400 -17.23200 1.000 89.53374 688 VAL A O 1
ATOM 5201 N N . LYS A 1 689 ? 56.88900 -75.93600 -17.36900 1.000 89.07681 689 LYS A N 1
ATOM 5202 C CA . LYS A 1 689 ? 56.95500 -74.48700 -17.49100 1.000 92.14652 689 LYS A CA 1
ATOM 5203 C C . LYS A 1 689 ? 56.42500 -73.89200 -16.19300 1.000 96.99753 689 LYS A C 1
ATOM 5204 O O . LYS A 1 689 ? 55.23200 -74.01100 -15.89000 1.000 97.71209 689 LYS A O 1
ATOM 5210 N N . CYS A 1 690 ? 57.32000 -73.27900 -15.42100 1.000 101.39237 690 CYS A N 1
ATOM 5211 C CA . CYS A 1 690 ? 56.96400 -72.62100 -14.17300 1.000 103.47870 690 CYS A CA 1
ATOM 5212 C C . CYS A 1 690 ? 57.76700 -71.33700 -14.04100 1.000 106.84276 690 CYS A C 1
ATOM 5213 O O . CYS A 1 690 ? 58.88100 -71.22800 -14.56100 1.000 107.66793 690 CYS A O 1
ATOM 5216 N N . LYS A 1 691 ? 57.18400 -70.36500 -13.34100 1.000 108.64697 691 LYS A N 1
ATOM 5217 C CA . LYS A 1 691 ? 57.89500 -69.11700 -13.07300 1.000 114.21789 691 LYS A CA 1
ATOM 5218 C C . LYS A 1 691 ? 59.18400 -69.30600 -12.27600 1.000 113.31256 691 LYS A C 1
ATOM 5219 O O . LYS A 1 691 ? 60.18500 -68.65500 -12.62400 1.000 113.65065 691 LYS A O 1
ATOM 5225 N N . PRO A 1 692 ? 59.24400 -70.13600 -11.22500 1.000 116.62731 692 PRO A N 1
ATOM 5226 C CA . PRO A 1 692 ? 60.50700 -70.27800 -10.47500 1.000 117.01598 692 PRO A CA 1
ATOM 5227 C C . PRO A 1 692 ? 61.67600 -70.79700 -11.30000 1.000 114.20962 692 PRO A C 1
ATOM 5228 O O . PRO A 1 692 ? 62.80800 -70.79600 -10.79700 1.000 111.96202 692 PRO A O 1
ATOM 5232 N N . PHE A 1 693 ? 61.44700 -71.24200 -12.53500 1.000 113.01812 693 PHE A N 1
ATOM 5233 C CA . PHE A 1 693 ? 62.53400 -71.70400 -13.38800 1.000 108.27257 693 PHE A CA 1
ATOM 5234 C C . PHE A 1 693 ? 63.28400 -70.56300 -14.06400 1.000 110.88848 693 PHE A C 1
ATOM 5235 O O . PHE A 1 693 ? 64.25600 -70.82600 -14.78200 1.000 111.30385 693 PHE A O 1
ATOM 5243 N N . CYS A 1 694 ? 62.84900 -69.31200 -13.87100 1.000 110.33811 694 CYS A N 1
ATOM 5244 C CA . CYS A 1 694 ? 63.68100 -68.18200 -14.26900 1.000 111.72117 694 CYS A CA 1
ATOM 5245 C C . CYS A 1 694 ? 64.95900 -68.12600 -13.44200 1.000 115.24411 694 CYS A C 1
ATOM 5246 O O . CYS A 1 694 ? 66.00000 -67.68100 -13.93900 1.000 118.22705 694 CYS A O 1
ATOM 5249 N N . CYS A 1 695 ? 64.90000 -68.57600 -12.18700 1.000 116.07353 695 CYS A N 1
ATOM 5250 C CA . CYS A 1 695 ? 66.09900 -68.76300 -11.38100 1.000 113.10890 695 CYS A CA 1
ATOM 5251 C C . CYS A 1 695 ? 66.76400 -70.07200 -11.78700 1.000 114.64332 695 CYS A C 1
ATOM 5252 O O . CYS A 1 695 ? 66.17900 -71.14800 -11.62100 1.000 113.87527 695 CYS A O 1
ATOM 5255 N N . ASP A 1 696 ? 67.98300 -69.98200 -12.32600 1.000 117.80755 696 ASP A N 1
ATOM 5256 C CA . ASP A 1 696 ? 68.66900 -71.18200 -12.78800 1.000 118.11898 696 ASP A CA 1
ATOM 5257 C C . ASP A 1 696 ? 69.06300 -72.11100 -11.64600 1.000 117.78466 696 ASP A C 1
ATOM 5258 O O . ASP A 1 696 ? 69.30400 -73.29700 -11.89000 1.000 119.83934 696 ASP A O 1
ATOM 5263 N N . SER A 1 697 ? 69.12900 -71.60900 -10.41100 1.000 117.79598 697 SER A N 1
ATOM 5264 C CA . SER A 1 697 ? 69.51700 -72.46900 -9.29700 1.000 118.93835 697 SER A CA 1
ATOM 5265 C C . SER A 1 697 ? 68.39700 -73.43600 -8.93400 1.000 118.93385 697 SER A C 1
ATOM 5266 O O . SER A 1 697 ? 68.61800 -74.64900 -8.83900 1.000 119.28169 697 SER A O 1
ATOM 5269 N N . ILE A 1 698 ? 67.18400 -72.91600 -8.72400 1.000 117.90900 698 ILE A N 1
ATOM 5270 C CA . ILE A 1 698 ? 66.03300 -73.78700 -8.50100 1.000 116.05076 698 ILE A CA 1
ATOM 5271 C C . ILE A 1 698 ? 65.79000 -74.66500 -9.72200 1.000 114.68594 698 ILE A C 1
ATOM 5272 O O . ILE A 1 698 ? 65.33600 -75.81100 -9.59800 1.000 113.57042 698 ILE A O 1
ATOM 5277 N N . ARG A 1 699 ? 66.10500 -74.15000 -10.91500 1.000 117.65320 699 ARG A N 1
ATOM 5278 C CA . ARG A 1 699 ? 66.02300 -74.94000 -12.14000 1.000 118.16984 699 ARG A CA 1
ATOM 5279 C C . ARG A 1 699 ? 66.81700 -76.23600 -12.02000 1.000 121.71154 699 ARG A C 1
ATOM 5280 O O . ARG A 1 699 ? 66.26400 -77.33500 -12.11900 1.000 124.95599 699 ARG A O 1
ATOM 5288 N N . GLN A 1 700 ? 68.12100 -76.12700 -11.77800 1.000 124.02162 700 GLN A N 1
ATOM 5289 C CA . GLN A 1 700 ? 68.95300 -77.32100 -11.75300 1.000 127.05039 700 GLN A CA 1
ATOM 5290 C C . GLN A 1 700 ? 68.93100 -78.04500 -10.41200 1.000 125.34899 700 GLN A C 1
ATOM 5291 O O . GLN A 1 700 ? 69.48300 -79.14600 -10.31900 1.000 125.84302 700 GLN A O 1
ATOM 5297 N N . ARG A 1 701 ? 68.30800 -77.47000 -9.37900 1.000 122.43301 701 ARG A N 1
ATOM 5298 C CA . ARG A 1 701 ? 68.01800 -78.24800 -8.17800 1.000 121.69743 701 ARG A CA 1
ATOM 5299 C C . ARG A 1 701 ? 66.88000 -79.22700 -8.43600 1.000 119.07183 701 ARG A C 1
ATOM 5300 O O . ARG A 1 701 ? 66.91400 -80.37400 -7.97400 1.000 119.73740 701 ARG A O 1
ATOM 5308 N N . PHE A 1 702 ? 65.85300 -78.77500 -9.15600 1.000 116.38465 702 PHE A N 1
ATOM 5309 C CA . PHE A 1 702 ? 64.83500 -79.67900 -9.67900 1.000 114.01254 702 PHE A CA 1
ATOM 5310 C C . PHE A 1 702 ? 65.46300 -80.78300 -10.52500 1.000 110.17361 702 PHE A C 1
ATOM 5311 O O . PHE A 1 702 ? 65.00500 -81.93300 -10.50300 1.000 107.75713 702 PHE A O 1
ATOM 5319 N N . LEU A 1 703 ? 66.51100 -80.44800 -11.28400 1.000 108.49896 703 LEU A N 1
ATOM 5320 C CA . LEU A 1 703 ? 67.11200 -81.42200 -12.19000 1.000 111.85012 703 LEU A CA 1
ATOM 5321 C C . LEU A 1 703 ? 67.91400 -82.47700 -11.43800 1.000 113.79640 703 LEU A C 1
ATOM 5322 O O . LEU A 1 703 ? 67.84900 -83.66400 -11.77600 1.000 115.99637 703 LEU A O 1
ATOM 5327 N N . THR A 1 704 ? 68.67900 -82.07300 -10.41800 1.000 115.86615 704 THR A N 1
ATOM 5328 C CA . THR A 1 704 ? 69.47200 -83.05900 -9.68700 1.000 117.54538 704 THR A CA 1
ATOM 5329 C C . THR A 1 704 ? 68.58900 -83.95800 -8.83000 1.000 116.10195 704 THR A C 1
ATOM 5330 O O . THR A 1 704 ? 68.93000 -85.12600 -8.60800 1.000 113.85739 704 THR A O 1
ATOM 5334 N N . THR A 1 705 ? 67.46600 -83.43500 -8.33000 1.000 116.93001 705 THR A N 1
ATOM 5335 C CA . THR A 1 705 ? 66.48500 -84.29900 -7.68200 1.000 119.32266 705 THR A CA 1
ATOM 5336 C C . THR A 1 705 ? 65.94900 -85.33100 -8.66100 1.000 121.43402 705 THR A C 1
ATOM 5337 O O . THR A 1 705 ? 65.82000 -86.51500 -8.32600 1.000 120.87621 705 THR A O 1
ATOM 5341 N N . LEU A 1 706 ? 65.64900 -84.89800 -9.88600 1.000 126.09203 706 LEU A N 1
ATOM 5342 C CA . LEU A 1 706 ? 65.13000 -85.80700 -10.89900 1.000 131.43177 706 LEU A CA 1
ATOM 5343 C C . LEU A 1 706 ? 66.18400 -86.80800 -11.35600 1.000 136.96568 706 LEU A C 1
ATOM 5344 O O . LEU A 1 706 ? 65.83800 -87.92700 -11.75200 1.000 137.05880 706 LEU A O 1
ATOM 5349 N N . GLU A 1 707 ? 67.46500 -86.42600 -11.33000 1.000 143.31472 707 GLU A N 1
ATOM 5350 C CA . GLU A 1 707 ? 68.50600 -87.34700 -11.77500 1.000 151.22503 707 GLU A CA 1
ATOM 5351 C C . GLU A 1 707 ? 68.67400 -88.49100 -10.78200 1.000 156.01172 707 GLU A C 1
ATOM 5352 O O . GLU A 1 707 ? 68.72800 -89.65900 -11.18500 1.000 158.17318 707 GLU A O 1
ATOM 5358 N N . GLN A 1 708 ? 68.67800 -88.18900 -9.48000 1.000 156.55532 708 GLN A N 1
ATOM 5359 C CA . GLN A 1 708 ? 68.74500 -89.25700 -8.48700 1.000 156.42748 708 GLN A CA 1
ATOM 5360 C C . GLN A 1 708 ? 67.53900 -90.17700 -8.57500 1.000 153.22343 708 GLN A C 1
ATOM 5361 O O . GLN A 1 708 ? 67.63200 -91.35200 -8.19700 1.000 156.76511 708 GLN A O 1
ATOM 5367 N N . LEU A 1 709 ? 66.42200 -89.67600 -9.09000 1.000 147.13563 709 LEU A N 1
ATOM 5368 C CA . LEU A 1 709 ? 65.24600 -90.48300 -9.37100 1.000 145.19648 709 LEU A CA 1
ATOM 5369 C C . LEU A 1 709 ? 65.37600 -91.27400 -10.67100 1.000 147.61553 709 LEU A C 1
ATOM 5370 O O . LEU A 1 709 ? 64.38700 -91.86000 -11.12400 1.000 140.35185 709 LEU A O 1
ATOM 5375 N N . GLY A 1 710 ? 66.56100 -91.29000 -11.28300 1.000 148.25160 710 GLY A N 1
ATOM 5376 C CA . GLY A 1 710 ? 66.85100 -92.14800 -12.41500 1.000 149.21076 710 GLY A CA 1
ATOM 5377 C C . GLY A 1 710 ? 66.76000 -91.50600 -13.78400 1.000 149.73357 710 GLY A C 1
ATOM 5378 O O . GLY A 1 710 ? 66.93200 -92.20900 -14.78900 1.000 158.89565 710 GLY A O 1
ATOM 5379 N N . LEU A 1 711 ? 66.52300 -90.19800 -13.85900 1.000 136.90227 711 LEU A N 1
ATOM 5380 C CA . LEU A 1 711 ? 66.26900 -89.50500 -15.12100 1.000 138.16059 711 LEU A CA 1
ATOM 5381 C C . LEU A 1 711 ? 67.20100 -88.29800 -15.19600 1.000 140.73803 711 LEU A C 1
ATOM 5382 O O . LEU A 1 711 ? 66.93100 -87.26200 -14.58000 1.000 141.43138 711 LEU A O 1
ATOM 5387 N N . GLU A 1 712 ? 68.28500 -88.42300 -15.96000 1.000 140.58379 712 GLU A N 1
ATOM 5388 C CA . GLU A 1 712 ? 69.32300 -87.40500 -15.94900 1.000 143.82985 712 GLU A CA 1
ATOM 5389 C C . GLU A 1 712 ? 68.89100 -86.17700 -16.75000 1.000 142.31272 712 GLU A C 1
ATOM 5390 O O . GLU A 1 712 ? 67.88400 -86.18100 -17.46300 1.000 145.44253 712 GLU A O 1
ATOM 5396 N N . SER A 1 713 ? 69.69500 -85.11500 -16.63100 1.000 138.76377 713 SER A N 1
ATOM 5397 C CA . SER A 1 713 ? 69.25900 -83.77100 -16.99600 1.000 137.33825 713 SER A CA 1
ATOM 5398 C C . SER A 1 713 ? 69.02000 -83.58400 -18.49000 1.000 134.02811 713 SER A C 1
ATOM 5399 O O . SER A 1 713 ? 68.27800 -82.67100 -18.86900 1.000 134.47352 713 SER A O 1
ATOM 5402 N N . LYS A 1 714 ? 69.63300 -84.40200 -19.35000 1.000 130.74673 714 LYS A N 1
ATOM 5403 C CA . LYS A 1 714 ? 69.48500 -84.17900 -20.78600 1.000 128.97187 714 LYS A CA 1
ATOM 5404 C C . LYS A 1 714 ? 68.08900 -84.52300 -21.29300 1.000 128.65138 714 LYS A C 1
ATOM 5405 O O . LYS A 1 714 ? 67.73600 -84.12600 -22.41000 1.000 130.35255 714 LYS A O 1
ATOM 5411 N N . ARG A 1 715 ? 67.29100 -85.24700 -20.50900 1.000 128.14633 715 ARG A N 1
ATOM 5412 C CA . ARG A 1 715 ? 65.93700 -85.62100 -20.89300 1.000 124.13927 715 ARG A CA 1
ATOM 5413 C C . ARG A 1 715 ? 64.86800 -84.75500 -20.23500 1.000 123.78247 715 ARG A C 1
ATOM 5414 O O . ARG A 1 715 ? 63.68900 -85.11800 -20.26700 1.000 127.41864 715 ARG A O 1
ATOM 5422 N N . VAL A 1 716 ? 65.24400 -83.63300 -19.62900 1.000 118.86847 716 VAL A N 1
ATOM 5423 C CA . VAL A 1 716 ? 64.28500 -82.74700 -18.98500 1.000 118.49957 716 VAL A CA 1
ATOM 5424 C C . VAL A 1 716 ? 64.50200 -81.32800 -19.48700 1.000 116.84028 716 VAL A C 1
ATOM 5425 O O . VAL A 1 716 ? 65.62100 -80.93100 -19.82900 1.000 116.44868 716 VAL A O 1
ATOM 5429 N N . ASP A 1 717 ? 63.41300 -80.56300 -19.53100 1.000 118.76010 717 ASP A N 1
ATOM 5430 C CA . ASP A 1 717 ? 63.43600 -79.19400 -20.03000 1.000 118.49257 717 ASP A CA 1
ATOM 5431 C C . ASP A 1 717 ? 62.61300 -78.32500 -19.09700 1.000 115.63092 717 ASP A C 1
ATOM 5432 O O . ASP A 1 717 ? 61.41100 -78.55200 -18.93400 1.000 119.36663 717 ASP A O 1
ATOM 5437 N N . LEU A 1 718 ? 63.25500 -77.33700 -18.48600 1.000 110.15524 718 LEU A N 1
ATOM 5438 C CA . LEU A 1 718 ? 62.59100 -76.44000 -17.55000 1.000 105.20102 718 LEU A CA 1
ATOM 5439 C C . LEU A 1 718 ? 62.43100 -75.08800 -18.23200 1.000 105.85184 718 LEU A C 1
ATOM 5440 O O . LEU A 1 718 ? 63.40500 -74.34200 -18.38700 1.000 102.83088 718 LEU A O 1
ATOM 5445 N N . LEU A 1 719 ? 61.21400 -74.78700 -18.64300 1.000 104.25623 719 LEU A N 1
ATOM 5446 C CA . LEU A 1 719 ? 60.92200 -73.57800 -19.40000 1.000 101.96177 719 LEU A CA 1
ATOM 5447 C C . LEU A 1 719 ? 60.46400 -72.47000 -18.46100 1.000 101.91393 719 LEU A C 1
ATOM 5448 O O . LEU A 1 719 ? 59.56600 -72.69400 -17.63900 1.000 104.27892 719 LEU A O 1
ATOM 5453 N N . PRO A 1 720 ? 61.05600 -71.28100 -18.54000 1.000 100.78245 720 PRO A N 1
ATOM 5454 C CA . PRO A 1 720 ? 60.53200 -70.15200 -17.76900 1.000 100.79544 720 PRO A CA 1
ATOM 5455 C C . PRO A 1 720 ? 59.16400 -69.75600 -18.29300 1.000 106.56038 720 PRO A C 1
ATOM 5456 O O . PRO A 1 720 ? 58.77500 -70.09400 -19.41400 1.000 107.76955 720 PRO A O 1
ATOM 5460 N N . LEU A 1 721 ? 58.42300 -69.03800 -17.45500 1.000 111.19714 721 LEU A N 1
ATOM 5461 C CA . LEU A 1 721 ? 57.08200 -68.62500 -17.83900 1.000 114.54530 721 LEU A CA 1
ATOM 5462 C C . LEU A 1 721 ? 57.14500 -67.70300 -19.05000 1.000 120.91227 721 LEU A C 1
ATOM 5463 O O . LEU A 1 721 ? 57.97400 -66.78900 -19.11000 1.000 122.04251 721 LEU A O 1
ATOM 5468 N N . ILE A 1 722 ? 56.27100 -67.95200 -20.01800 1.000 126.35882 722 ILE A N 1
ATOM 5469 C CA . ILE A 1 722 ? 56.14500 -67.11500 -21.20400 1.000 128.51438 722 ILE A CA 1
ATOM 5470 C C . ILE A 1 722 ? 54.96200 -66.18800 -20.95800 1.000 129.78376 722 ILE A C 1
ATOM 5471 O O . ILE A 1 722 ? 53.81000 -66.63200 -20.91000 1.000 129.96685 722 ILE A O 1
ATOM 5476 N N . LEU A 1 723 ? 55.24100 -64.89200 -20.82700 1.000 129.78444 723 LEU A N 1
ATOM 5477 C CA . LEU A 1 723 ? 54.26800 -63.96700 -20.25900 1.000 133.85500 723 LEU A CA 1
ATOM 5478 C C . LEU A 1 723 ? 53.15300 -63.59300 -21.22800 1.000 135.01101 723 LEU A C 1
ATOM 5479 O O . LEU A 1 723 ? 52.18500 -62.94900 -20.80900 1.000 137.69245 723 LEU A O 1
ATOM 5484 N N . PHE A 1 724 ? 53.26300 -63.97200 -22.49700 1.000 135.09947 724 PHE A N 1
ATOM 5485 C CA . PHE A 1 724 ? 52.22200 -63.71400 -23.48400 1.000 136.86535 724 PHE A CA 1
ATOM 5486 C C . PHE A 1 724 ? 51.25000 -64.88800 -23.54000 1.000 136.05771 724 PHE A C 1
ATOM 5487 O O . PHE A 1 724 ? 51.66800 -66.04000 -23.69200 1.000 136.08898 724 PHE A O 1
ATOM 5495 N N . ASN A 1 725 ? 49.95600 -64.58700 -23.40400 1.000 135.15443 725 ASN A N 1
ATOM 5496 C CA . ASN A 1 725 ? 48.93700 -65.63400 -23.34100 1.000 144.15508 725 ASN A CA 1
ATOM 5497 C C . ASN A 1 725 ? 48.92300 -66.46700 -24.61800 1.000 148.16965 725 ASN A C 1
ATOM 5498 O O . ASN A 1 725 ? 48.97700 -67.70200 -24.56700 1.000 160.44370 725 ASN A O 1
ATOM 5503 N N . HIS A 1 726 ? 48.82400 -65.80500 -25.77500 1.000 139.61829 726 HIS A N 1
ATOM 5504 C CA . HIS A 1 726 ? 48.77600 -66.51400 -27.05100 1.000 138.91898 726 HIS A CA 1
ATOM 5505 C C . HIS A 1 726 ? 49.95400 -67.47100 -27.19100 1.000 133.44135 726 HIS A C 1
ATOM 5506 O O . HIS A 1 726 ? 49.78700 -68.62500 -27.60000 1.000 134.90725 726 HIS A O 1
ATOM 5513 N N . ASP A 1 727 ? 51.15700 -67.00700 -26.84600 1.000 127.02173 727 ASP A N 1
ATOM 5514 C CA . ASP A 1 727 ? 52.33800 -67.85600 -26.94400 1.000 121.37908 727 ASP A CA 1
ATOM 5515 C C . ASP A 1 727 ? 52.34700 -68.95500 -25.89100 1.000 113.19692 727 ASP A C 1
ATOM 5516 O O . ASP A 1 727 ? 52.99700 -69.98600 -26.09800 1.000 111.40076 727 ASP A O 1
ATOM 5521 N N . HIS A 1 728 ? 51.66200 -68.75300 -24.76300 1.000 107.89901 728 HIS A N 1
ATOM 5522 C CA . HIS A 1 728 ? 51.55000 -69.81100 -23.76400 1.000 105.14254 728 HIS A CA 1
ATOM 5523 C C . HIS A 1 728 ? 50.60600 -70.91300 -24.22900 1.000 106.38920 728 HIS A C 1
ATOM 5524 O O . HIS A 1 728 ? 50.91800 -72.10300 -24.10800 1.000 108.99355 728 HIS A O 1
ATOM 5531 N N . MET A 1 729 ? 49.42900 -70.53500 -24.73600 1.000 107.28636 729 MET A N 1
ATOM 5532 C CA . MET A 1 729 ? 48.53200 -71.51100 -25.34900 1.000 106.06999 729 MET A CA 1
ATOM 5533 C C . MET A 1 729 ? 49.24000 -72.30900 -26.43800 1.000 106.61957 729 MET A C 1
ATOM 5534 O O . MET A 1 729 ? 49.08200 -73.53200 -26.53100 1.000 106.70752 729 MET A O 1
ATOM 5539 N N . GLN A 1 730 ? 50.02900 -71.63000 -27.27300 1.000 106.33538 730 GLN A N 1
ATOM 5540 C CA . GLN A 1 730 ? 50.73600 -72.30700 -28.35200 1.000 108.12522 730 GLN A CA 1
ATOM 5541 C C . GLN A 1 730 ? 51.87000 -73.18600 -27.84200 1.000 110.91949 730 GLN A C 1
ATOM 5542 O O . GLN A 1 730 ? 52.32700 -74.06600 -28.57800 1.000 107.94615 730 GLN A O 1
ATOM 5548 N N . ALA A 1 731 ? 52.34100 -72.96400 -26.61000 1.000 113.38383 731 ALA A N 1
ATOM 5549 C CA . ALA A 1 731 ? 53.41900 -73.78700 -26.06800 1.000 118.23615 731 ALA A CA 1
ATOM 5550 C C . ALA A 1 731 ? 53.01400 -75.24800 -25.92700 1.000 113.52776 731 ALA A C 1
ATOM 5551 O O . ALA A 1 731 ? 53.88900 -76.12100 -25.88500 1.000 117.05664 731 ALA A O 1
ATOM 5553 N N . TYR A 1 732 ? 51.71000 -75.53200 -25.86800 1.000 108.35580 732 TYR A N 1
ATOM 5554 C CA . TYR A 1 732 ? 51.22000 -76.90500 -25.86900 1.000 107.51469 732 TYR A CA 1
ATOM 5555 C C . TYR A 1 732 ? 51.59300 -77.65500 -27.14200 1.000 111.05657 732 TYR A C 1
ATOM 5556 O O . TYR A 1 732 ? 51.45900 -78.88300 -27.18100 1.000 111.70944 732 TYR A O 1
ATOM 5565 N N . SER A 1 733 ? 52.05100 -76.94800 -28.17800 1.000 112.10633 733 SER A N 1
ATOM 5566 C CA . SER A 1 733 ? 52.63700 -77.61300 -29.33500 1.000 114.88846 733 SER A CA 1
ATOM 5567 C C . SER A 1 733 ? 53.86700 -78.42000 -28.94500 1.000 113.49946 733 SER A C 1
ATOM 5568 O O . SER A 1 733 ? 54.15200 -79.45100 -29.56100 1.000 116.08695 733 SER A O 1
ATOM 5571 N N . LEU A 1 734 ? 54.61300 -77.95800 -27.93900 1.000 108.85313 734 LEU A N 1
ATOM 5572 C CA . LEU A 1 734 ? 55.85300 -78.61400 -27.54400 1.000 108.90980 734 LEU A CA 1
ATOM 5573 C C . LEU A 1 734 ? 55.61300 -79.98400 -26.91600 1.000 106.77150 734 LEU A C 1
ATOM 5574 O O . LEU A 1 734 ? 56.51600 -80.82700 -26.93100 1.000 103.70496 734 LEU A O 1
ATOM 5579 N N . MET A 1 735 ? 54.42200 -80.23400 -26.38400 1.000 107.09871 735 MET A N 1
ATOM 5580 C CA . MET A 1 735 ? 54.16600 -81.40700 -25.56300 1.000 107.28892 735 MET A CA 1
ATOM 5581 C C . MET A 1 735 ? 53.09600 -82.29000 -26.19700 1.000 106.39151 735 MET A C 1
ATOM 5582 O O . MET A 1 735 ? 52.08100 -81.78900 -26.69200 1.000 103.02484 735 MET A O 1
ATOM 5587 N N . ASP A 1 736 ? 53.32900 -83.61100 -26.18000 1.000 102.39037 736 ASP A N 1
ATOM 5588 C CA . ASP A 1 736 ? 52.36100 -84.54600 -26.75400 1.000 98.33686 736 ASP A CA 1
ATOM 5589 C C . ASP A 1 736 ? 51.26100 -84.90900 -25.76500 1.000 95.96220 736 ASP A C 1
ATOM 5590 O O . ASP A 1 736 ? 50.08800 -84.99100 -26.14400 1.000 95.09879 736 ASP A O 1
ATOM 5595 N N . ILE A 1 737 ? 51.62300 -85.16900 -24.50800 1.000 93.42886 737 ILE A N 1
ATOM 5596 C CA . ILE A 1 737 ? 50.67300 -85.53700 -23.46200 1.000 91.21982 737 ILE A CA 1
ATOM 5597 C C . ILE A 1 737 ? 51.04300 -84.78300 -22.19400 1.000 89.37600 737 ILE A C 1
ATOM 5598 O O . ILE A 1 737 ? 52.22300 -84.71900 -21.83200 1.000 93.97390 737 ILE A O 1
ATOM 5603 N N . SER A 1 738 ? 50.04300 -84.21200 -21.52500 1.000 82.99331 738 SER A N 1
ATOM 5604 C CA . SER A 1 738 ? 50.23500 -83.56500 -20.23400 1.000 81.89100 738 SER A CA 1
ATOM 5605 C C . SER A 1 738 ? 49.86600 -84.52600 -19.11200 1.000 78.86165 738 SER A C 1
ATOM 5606 O O . SER A 1 738 ? 49.02800 -85.41500 -19.28100 1.000 78.09640 738 SER A O 1
ATOM 5609 N N . LEU A 1 739 ? 50.50800 -84.34300 -17.96100 1.000 77.42534 739 LEU A N 1
ATOM 5610 C CA . LEU A 1 739 ? 50.38000 -85.25500 -16.82900 1.000 76.25519 739 LEU A CA 1
ATOM 5611 C C . LEU A 1 739 ? 49.88800 -84.46200 -15.62500 1.000 77.32736 739 LEU A C 1
ATOM 5612 O O . LEU A 1 739 ? 50.59000 -83.57000 -15.13400 1.000 75.13694 739 LEU A O 1
ATOM 5617 N N . ASP A 1 740 ? 48.68300 -84.78000 -15.15500 1.000 76.96438 740 ASP A N 1
ATOM 5618 C CA . ASP A 1 740 ? 48.09300 -84.02400 -14.06200 1.000 72.87295 740 ASP A CA 1
ATOM 5619 C C . ASP A 1 740 ? 48.87800 -84.23600 -12.77100 1.000 68.81534 740 ASP A C 1
ATOM 5620 O O . ASP A 1 740 ? 49.59800 -85.22400 -12.59800 1.000 66.38896 740 ASP A O 1
ATOM 5625 N N . THR A 1 741 ? 48.74200 -83.27000 -11.86800 1.000 66.48506 741 THR A N 1
ATOM 5626 C CA . THR A 1 741 ? 49.37700 -83.29600 -10.56000 1.000 62.49052 741 THR A CA 1
ATOM 5627 C C . THR A 1 741 ? 48.42100 -83.86000 -9.51500 1.000 57.72397 741 THR A C 1
ATOM 5628 O O . THR A 1 741 ? 47.20400 -83.89000 -9.70500 1.000 56.23220 741 THR A O 1
ATOM 5632 N N . PHE A 1 742 ? 48.98800 -84.29500 -8.39300 1.000 58.83771 742 PHE A N 1
ATOM 5633 C CA . PHE A 1 742 ? 48.19600 -84.85100 -7.30500 1.000 57.99478 742 PHE A CA 1
ATOM 5634 C C . PHE A 1 742 ? 48.96200 -84.66600 -6.00800 1.000 58.02518 742 PHE A C 1
ATOM 5635 O O . PHE A 1 742 ? 50.19600 -84.74400 -6.00600 1.000 62.06427 742 PHE A O 1
ATOM 5643 N N . PRO A 1 743 ? 48.26600 -84.44200 -4.88800 1.000 53.09573 743 PRO A N 1
ATOM 5644 C CA . PRO A 1 743 ? 46.80500 -84.44400 -4.72200 1.000 54.69474 743 PRO A CA 1
ATOM 5645 C C . PRO A 1 743 ? 46.12600 -83.16700 -5.21300 1.000 52.90290 743 PRO A C 1
ATOM 5646 O O . PRO A 1 743 ? 44.91100 -83.15500 -5.36900 1.000 50.22511 743 PRO A O 1
ATOM 5650 N N . TYR A 1 744 ? 46.85500 -82.07900 -5.45500 1.000 56.92467 744 TYR A N 1
ATOM 5651 C CA . TYR A 1 744 ? 46.27300 -80.86300 -6.02000 1.000 56.57604 744 TYR A CA 1
ATOM 5652 C C . TYR A 1 744 ? 46.29800 -80.98200 -7.54100 1.000 57.00288 744 TYR A C 1
ATOM 5653 O O . TYR A 1 744 ? 47.35600 -80.84400 -8.16400 1.000 60.18860 744 TYR A O 1
ATOM 5662 N N . ALA A 1 745 ? 45.13700 -81.24200 -8.14000 1.000 55.16390 745 ALA A N 1
ATOM 5663 C CA . ALA A 1 745 ? 45.04800 -81.43800 -9.58100 1.000 55.98971 745 ALA A CA 1
ATOM 5664 C C . ALA A 1 745 ? 44.76600 -80.11800 -10.28300 1.000 59.86528 745 ALA A C 1
ATOM 5665 O O . ALA A 1 745 ? 44.01300 -79.28200 -9.77500 1.000 63.88737 745 ALA A O 1
ATOM 5667 N N . GLY A 1 746 ? 45.37800 -79.94200 -11.45300 1.000 60.17420 746 GLY A N 1
ATOM 5668 C CA . GLY A 1 746 ? 45.16500 -78.72400 -12.21900 1.000 64.23153 746 GLY A CA 1
ATOM 5669 C C . GLY A 1 746 ? 43.69600 -78.50800 -12.54100 1.000 67.30476 746 GLY A C 1
ATOM 5670 O O . GLY A 1 746 ? 42.93700 -79.45900 -12.74400 1.000 67.13769 746 GLY A O 1
ATOM 5671 N N . THR A 1 747 ? 43.28300 -77.23800 -12.55500 1.000 74.17128 747 THR A N 1
ATOM 5672 C CA . THR A 1 747 ? 41.92100 -76.89300 -12.93900 1.000 74.98547 747 THR A CA 1
ATOM 5673 C C . THR A 1 747 ? 41.85000 -76.09100 -14.23300 1.000 78.95891 747 THR A C 1
ATOM 5674 O O . THR A 1 747 ? 41.18100 -76.50800 -15.18200 1.000 77.09341 747 THR A O 1
ATOM 5678 N N . THR A 1 748 ? 42.54200 -74.95100 -14.30700 1.000 85.29032 748 THR A N 1
ATOM 5679 C CA . THR A 1 748 ? 42.68200 -74.24300 -15.57600 1.000 90.22123 748 THR A CA 1
ATOM 5680 C C . THR A 1 748 ? 43.59900 -74.99400 -16.53200 1.000 85.62617 748 THR A C 1
ATOM 5681 O O . THR A 1 748 ? 43.29100 -75.13600 -17.72100 1.000 89.77193 748 THR A O 1
ATOM 5685 N N . THR A 1 749 ? 44.73600 -75.47600 -16.02400 1.000 79.06260 749 THR A N 1
ATOM 5686 C CA . THR A 1 749 ? 45.78800 -76.00000 -16.89000 1.000 77.09855 749 THR A CA 1
ATOM 5687 C C . THR A 1 749 ? 45.31900 -77.21600 -17.67600 1.000 76.50745 749 THR A C 1
ATOM 5688 O O . THR A 1 749 ? 45.60800 -77.33700 -18.87200 1.000 75.65084 749 THR A O 1
ATOM 5692 N N . THR A 1 750 ? 44.59400 -78.13100 -17.03000 1.000 78.06766 750 THR A N 1
ATOM 5693 C CA . THR A 1 750 ? 44.08700 -79.28200 -17.76700 1.000 76.46553 750 THR A CA 1
ATOM 5694 C C . THR A 1 750 ? 42.98300 -78.86400 -18.73300 1.000 77.91618 750 THR A C 1
ATOM 5695 O O . THR A 1 750 ? 42.88200 -79.40900 -19.83800 1.000 80.21019 750 THR A O 1
ATOM 5699 N N . CYS A 1 751 ? 42.14200 -77.90400 -18.33300 1.000 78.36921 751 CYS A N 1
ATOM 5700 C CA . CYS A 1 751 ? 41.18100 -77.32300 -19.26800 1.000 79.97835 751 CYS A CA 1
ATOM 5701 C C . CYS A 1 751 ? 41.88900 -76.68000 -20.45600 1.000 84.28551 751 CYS A C 1
ATOM 5702 O O . CYS A 1 751 ? 41.52000 -76.90900 -21.61400 1.000 81.39213 751 CYS A O 1
ATOM 5705 N N . GLU A 1 752 ? 42.91300 -75.86700 -20.17900 1.000 89.58101 752 GLU A N 1
ATOM 5706 C CA . GLU A 1 752 ? 43.70100 -75.25200 -21.24400 1.000 92.30942 752 GLU A CA 1
ATOM 5707 C C . GLU A 1 752 ? 44.31400 -76.30300 -22.15800 1.000 89.90621 752 GLU A C 1
ATOM 5708 O O . GLU A 1 752 ? 44.16600 -76.24200 -23.38400 1.000 89.64015 752 GLU A O 1
ATOM 5714 N N . SER A 1 753 ? 45.02100 -77.27200 -21.57000 1.000 91.35306 753 SER A N 1
ATOM 5715 C CA . SER A 1 753 ? 45.70700 -78.28900 -22.35800 1.000 95.31136 753 SER A CA 1
ATOM 5716 C C . SER A 1 753 ? 44.72600 -79.09900 -23.19200 1.000 98.36591 753 SER A C 1
ATOM 5717 O O . SER A 1 753 ? 44.99800 -79.40900 -24.35900 1.000 100.07836 753 SER A O 1
ATOM 5720 N N . LEU A 1 754 ? 43.57800 -79.45100 -22.61000 1.000 95.16100 754 LEU A N 1
ATOM 5721 C CA . LEU A 1 754 ? 42.53000 -80.11400 -23.37900 1.000 96.55577 754 LEU A CA 1
ATOM 5722 C C . LEU A 1 754 ? 42.10000 -79.26900 -24.57700 1.000 99.86708 754 LEU A C 1
ATOM 5723 O O . LEU A 1 754 ? 41.93500 -79.79300 -25.68500 1.000 102.58919 754 LEU A O 1
ATOM 5728 N N . TYR A 1 755 ? 41.90200 -77.96000 -24.37400 1.000 103.10915 755 TYR A N 1
ATOM 5729 C CA . TYR A 1 755 ? 41.45700 -77.08600 -25.45700 1.000 102.94531 755 TYR A CA 1
ATOM 5730 C C . TYR A 1 755 ? 42.51600 -76.94600 -26.54200 1.000 104.76243 755 TYR A C 1
ATOM 5731 O O . TYR A 1 755 ? 42.18100 -76.59600 -27.68100 1.000 106.71628 755 TYR A O 1
ATOM 5740 N N . MET A 1 756 ? 43.77500 -77.23500 -26.21900 1.000 109.33350 756 MET A N 1
ATOM 5741 C CA . MET A 1 756 ? 44.85000 -77.29600 -27.19700 1.000 111.45052 756 MET A CA 1
ATOM 5742 C C . MET A 1 756 ? 45.03900 -78.69100 -27.78600 1.000 110.93544 756 MET A C 1
ATOM 5743 O O . MET A 1 756 ? 46.06000 -78.94100 -28.43600 1.000 102.46632 756 MET A O 1
ATOM 5748 N N . GLY A 1 757 ? 44.07600 -79.59200 -27.59600 1.000 108.73361 757 GLY A N 1
ATOM 5749 C CA . GLY A 1 757 ? 44.16900 -80.93800 -28.12400 1.000 110.00028 757 GLY A CA 1
ATOM 5750 C C . GLY A 1 757 ? 45.15100 -81.85000 -27.42000 1.000 111.06032 757 GLY A C 1
ATOM 5751 O O . GLY A 1 757 ? 45.28300 -83.01200 -27.82000 1.000 112.56921 757 GLY A O 1
ATOM 5752 N N . VAL A 1 758 ? 45.86300 -81.36700 -26.40600 1.000 107.36443 758 VAL A N 1
ATOM 5753 C CA . VAL A 1 758 ? 46.80400 -82.20600 -25.66600 1.000 107.15730 758 VAL A CA 1
ATOM 5754 C C . VAL A 1 758 ? 46.02800 -83.01400 -24.63000 1.000 104.60447 758 VAL A C 1
ATOM 5755 O O . VAL A 1 758 ? 45.38500 -82.42800 -23.74600 1.000 102.28948 758 VAL A O 1
ATOM 5759 N N . PRO A 1 759 ? 46.02600 -84.34200 -24.71400 1.000 103.27338 759 PRO A N 1
ATOM 5760 C CA . PRO A 1 759 ? 45.36500 -85.13700 -23.67500 1.000 99.73943 759 PRO A CA 1
ATOM 5761 C C . PRO A 1 759 ? 46.14000 -85.08300 -22.36900 1.000 98.42344 759 PRO A C 1
ATOM 5762 O O . PRO A 1 759 ? 47.36700 -84.95300 -22.34900 1.000 96.69804 759 PRO A O 1
ATOM 5766 N N . CYS A 1 760 ? 45.40300 -85.18400 -21.26500 1.000 99.65685 760 CYS A N 1
ATOM 5767 C CA . CYS A 1 760 ? 45.99000 -85.17700 -19.93000 1.000 97.06063 760 CYS A CA 1
ATOM 5768 C C . CYS A 1 760 ? 45.39400 -86.31600 -19.12300 1.000 91.00720 760 CYS A C 1
ATOM 5769 O O . CYS A 1 760 ? 44.17400 -86.38500 -18.95400 1.000 90.48502 760 CYS A O 1
ATOM 5772 N N . VAL A 1 761 ? 46.25200 -87.19900 -18.62600 1.000 87.12939 761 VAL A N 1
ATOM 5773 C CA . VAL A 1 761 ? 45.83400 -88.26400 -17.72400 1.000 85.19192 761 VAL A CA 1
ATOM 5774 C C . VAL A 1 761 ? 45.87200 -87.73900 -16.29300 1.000 83.86973 761 VAL A C 1
ATOM 5775 O O . VAL A 1 761 ? 46.87800 -87.16500 -15.85600 1.000 89.63130 761 VAL A O 1
ATOM 5779 N N . THR A 1 762 ? 44.77000 -87.91000 -15.57000 1.000 80.00232 762 THR A N 1
ATOM 5780 C CA . THR A 1 762 ? 44.69900 -87.55300 -14.16200 1.000 79.75788 762 THR A CA 1
ATOM 5781 C C . THR A 1 762 ? 44.57800 -88.79400 -13.29100 1.000 75.74747 762 THR A C 1
ATOM 5782 O O . THR A 1 762 ? 44.17900 -89.87000 -13.74300 1.000 75.43540 762 THR A O 1
ATOM 5786 N N . MET A 1 763 ? 44.94300 -88.62300 -12.02600 1.000 75.51127 763 MET A N 1
ATOM 5787 C CA . MET A 1 763 ? 44.79700 -89.65500 -11.01400 1.000 72.71004 763 MET A CA 1
ATOM 5788 C C . MET A 1 763 ? 43.77100 -89.19200 -9.98600 1.000 71.56430 763 MET A C 1
ATOM 5789 O O . MET A 1 763 ? 43.81800 -88.04300 -9.53400 1.000 73.88256 763 MET A O 1
ATOM 5794 N N . ALA A 1 764 ? 42.83800 -90.07300 -9.63700 1.000 66.35957 764 ALA A N 1
ATOM 5795 C CA . ALA A 1 764 ? 41.80700 -89.74800 -8.66200 1.000 65.75679 764 ALA A CA 1
ATOM 5796 C C . ALA A 1 764 ? 42.31500 -89.98400 -7.24100 1.000 64.66040 764 ALA A C 1
ATOM 5797 O O . ALA A 1 764 ? 43.38300 -90.56200 -7.02100 1.000 64.89579 764 ALA A O 1
ATOM 5799 N N . GLY A 1 765 ? 41.52900 -89.54200 -6.26900 1.000 63.92325 765 GLY A N 1
ATOM 5800 C CA . GLY A 1 765 ? 41.92500 -89.65300 -4.88400 1.000 66.02466 765 GLY A CA 1
ATOM 5801 C C . GLY A 1 765 ? 40.78100 -89.43900 -3.91600 1.000 65.95941 765 GLY A C 1
ATOM 5802 O O . GLY A 1 765 ? 39.61200 -89.62800 -4.25200 1.000 63.65561 765 GLY A O 1
ATOM 5803 N N . SER A 1 766 ? 41.13800 -89.02300 -2.70000 1.000 68.67855 766 SER A N 1
ATOM 5804 C CA . SER A 1 766 ? 40.19400 -88.97100 -1.59000 1.000 65.99162 766 SER A CA 1
ATOM 5805 C C . SER A 1 766 ? 39.51800 -87.61800 -1.42700 1.000 62.07950 766 SER A C 1
ATOM 5806 O O . SER A 1 766 ? 38.38900 -87.55700 -0.92600 1.000 61.94990 766 SER A O 1
ATOM 5809 N N . VAL A 1 767 ? 40.18200 -86.53500 -1.82100 1.000 57.06663 767 VAL A N 1
ATOM 5810 C CA . VAL A 1 767 ? 39.72900 -85.18600 -1.51700 1.000 55.13313 767 VAL A CA 1
ATOM 5811 C C . VAL A 1 767 ? 39.31400 -84.48100 -2.80900 1.000 56.64495 767 VAL A C 1
ATOM 5812 O O . VAL A 1 767 ? 39.54600 -84.96900 -3.91500 1.000 63.36847 767 VAL A O 1
ATOM 5816 N N . HIS A 1 768 ? 38.69500 -83.30500 -2.65400 1.000 56.88647 768 HIS A N 1
ATOM 5817 C CA . HIS A 1 768 ? 38.15300 -82.59300 -3.80900 1.000 56.95678 768 HIS A CA 1
ATOM 5818 C C . HIS A 1 768 ? 39.25700 -82.10400 -4.74200 1.000 57.26700 768 HIS A C 1
ATOM 5819 O O . HIS A 1 768 ? 39.09500 -82.13500 -5.96700 1.000 56.12996 768 HIS A O 1
ATOM 5826 N N . ALA A 1 769 ? 40.37400 -81.62800 -4.18600 1.000 59.45299 769 ALA A N 1
ATOM 5827 C CA . ALA A 1 769 ? 41.48900 -81.19800 -5.02200 1.000 54.64986 769 ALA A CA 1
ATOM 5828 C C . ALA A 1 769 ? 42.06800 -82.34600 -5.83200 1.000 55.65354 769 ALA A C 1
ATOM 5829 O O . ALA A 1 769 ? 42.69700 -82.10700 -6.86800 1.000 53.56624 769 ALA A O 1
ATOM 5831 N N . HIS A 1 770 ? 41.87000 -83.58300 -5.37900 1.000 58.25870 770 HIS A N 1
ATOM 5832 C CA . HIS A 1 770 ? 42.36000 -84.77200 -6.06000 1.000 60.76610 770 HIS A CA 1
ATOM 5833 C C . HIS A 1 770 ? 41.42300 -85.26800 -7.15300 1.000 60.74101 770 HIS A C 1
ATOM 5834 O O . HIS A 1 770 ? 41.83000 -86.11900 -7.95400 1.000 60.20555 770 HIS A O 1
ATOM 5841 N N . ASN A 1 771 ? 40.18400 -84.77100 -7.20700 1.000 60.31454 771 ASN A N 1
ATOM 5842 C CA . ASN A 1 771 ? 39.18300 -85.29600 -8.12900 1.000 62.59418 771 ASN A CA 1
ATOM 5843 C C . ASN A 1 771 ? 38.60900 -84.22900 -9.05300 1.000 63.96699 771 ASN A C 1
ATOM 5844 O O . ASN A 1 771 ? 37.55200 -84.44400 -9.65400 1.000 65.86337 771 ASN A O 1
ATOM 5849 N N . VAL A 1 772 ? 39.27600 -83.08000 -9.18200 1.000 65.39546 772 VAL A N 1
ATOM 5850 C CA . VAL A 1 772 ? 38.84000 -82.08900 -10.16100 1.000 66.78314 772 VAL A CA 1
ATOM 5851 C C . VAL A 1 772 ? 39.04300 -82.62100 -11.57500 1.000 72.15244 772 VAL A C 1
ATOM 5852 O O . VAL A 1 772 ? 38.14200 -82.54900 -12.41900 1.000 74.65564 772 VAL A O 1
ATOM 5856 N N . GLY A 1 773 ? 40.22500 -83.17900 -11.84800 1.000 74.81399 773 GLY A N 1
ATOM 5857 C CA . GLY A 1 773 ? 40.50000 -83.76600 -13.14900 1.000 79.60617 773 GLY A CA 1
ATOM 5858 C C . GLY A 1 773 ? 39.59400 -84.92600 -13.51000 1.000 80.63002 773 GLY A C 1
ATOM 5859 O O . GLY A 1 773 ? 39.43400 -85.23400 -14.69800 1.000 78.12416 773 GLY A O 1
ATOM 5860 N N . VAL A 1 774 ? 39.00600 -85.58700 -12.51100 1.000 83.20924 774 VAL A N 1
ATOM 5861 C CA . VAL A 1 774 ? 38.06400 -86.66600 -12.78900 1.000 84.86041 774 VAL A CA 1
ATOM 5862 C C . VAL A 1 774 ? 36.76900 -86.10200 -13.35600 1.000 87.19897 774 VAL A C 1
ATOM 5863 O O . VAL A 1 774 ? 36.29700 -86.53200 -14.41400 1.000 89.64390 774 VAL A O 1
ATOM 5867 N N . SER A 1 775 ? 36.17500 -85.12900 -12.65900 1.000 87.51092 775 SER A N 1
ATOM 5868 C CA . SER A 1 775 ? 34.96700 -84.48500 -13.16400 1.000 90.53449 775 SER A CA 1
ATOM 5869 C C . SER A 1 775 ? 35.21500 -83.83700 -14.52000 1.000 93.10681 775 SER A C 1
ATOM 5870 O O . SER A 1 775 ? 34.39300 -83.96800 -15.43700 1.000 95.13143 775 SER A O 1
ATOM 5873 N N . LEU A 1 776 ? 36.33800 -83.12700 -14.66300 1.000 89.57205 776 LEU A N 1
ATOM 5874 C CA . LEU A 1 776 ? 36.67200 -82.49400 -15.93500 1.000 89.37906 776 LEU A CA 1
ATOM 5875 C C . LEU A 1 776 ? 36.72700 -83.51700 -17.06400 1.000 91.56758 776 LEU A C 1
ATOM 5876 O O . LEU A 1 776 ? 36.00900 -83.39700 -18.06100 1.000 94.26805 776 LEU A O 1
ATOM 5881 N N . LEU A 1 777 ? 37.56500 -84.54700 -16.91400 1.000 91.88007 777 LEU A N 1
ATOM 5882 C CA . LEU A 1 777 ? 37.79100 -85.47600 -18.01900 1.000 92.67938 777 LEU A CA 1
ATOM 5883 C C . LEU A 1 777 ? 36.56200 -86.32800 -18.31100 1.000 93.55231 777 LEU A C 1
ATOM 5884 O O . LEU A 1 777 ? 36.22200 -86.54900 -19.47900 1.000 91.89362 777 LEU A O 1
ATOM 5889 N N . THR A 1 778 ? 35.90000 -86.83500 -17.26800 1.000 94.94058 778 THR A N 1
ATOM 5890 C CA . THR A 1 778 ? 34.73300 -87.68800 -17.47900 1.000 94.72562 778 THR A CA 1
ATOM 5891 C C . THR A 1 778 ? 33.65600 -86.95200 -18.26200 1.000 98.22362 778 THR A C 1
ATOM 5892 O O . THR A 1 778 ? 33.14200 -87.46000 -19.26500 1.000 103.93972 778 THR A O 1
ATOM 5896 N N . LYS A 1 779 ? 33.30700 -85.74500 -17.82300 1.000 98.63934 779 LYS A N 1
ATOM 5897 C CA . LYS A 1 779 ? 32.24700 -84.98700 -18.46900 1.000 103.62845 779 LYS A CA 1
ATOM 5898 C C . LYS A 1 779 ? 32.69800 -84.30700 -19.75500 1.000 105.51489 779 LYS A C 1
ATOM 5899 O O . LYS A 1 779 ? 31.84900 -83.80300 -20.49900 1.000 104.11674 779 LYS A O 1
ATOM 5905 N N . VAL A 1 780 ? 34.00200 -84.27600 -20.03400 1.000 105.26449 780 VAL A N 1
ATOM 5906 C CA . VAL A 1 780 ? 34.45400 -83.80000 -21.33600 1.000 103.60395 780 VAL A CA 1
ATOM 5907 C C . VAL A 1 780 ? 34.27800 -84.90100 -22.38200 1.000 101.85457 780 VAL A C 1
ATOM 5908 O O . VAL A 1 780 ? 33.99200 -84.61400 -23.55000 1.000 103.10036 780 VAL A O 1
ATOM 5912 N N . GLY A 1 781 ? 34.42100 -86.16500 -21.98300 1.000 101.62981 781 GLY A N 1
ATOM 5913 C CA . GLY A 1 781 ? 34.10500 -87.28500 -22.85100 1.000 101.71642 781 GLY A CA 1
ATOM 5914 C C . GLY A 1 781 ? 35.20500 -88.32400 -22.90000 1.000 102.32081 781 GLY A C 1
ATOM 5915 O O . GLY A 1 781 ? 35.14600 -89.27400 -23.68600 1.000 103.24102 781 GLY A O 1
ATOM 5916 N N . LEU A 1 782 ? 36.21300 -88.15100 -22.05300 1.000 103.31348 782 LEU A N 1
ATOM 5917 C CA . LEU A 1 782 ? 37.47400 -88.87800 -22.13800 1.000 103.86330 782 LEU A CA 1
ATOM 5918 C C . LEU A 1 782 ? 37.80700 -89.54500 -20.81000 1.000 105.87267 782 LEU A C 1
ATOM 5919 O O . LEU A 1 782 ? 38.93200 -89.47200 -20.31300 1.000 108.19983 782 LEU A O 1
ATOM 5924 N N . GLY A 1 783 ? 36.81700 -90.20400 -20.20900 1.000 106.07762 783 GLY A N 1
ATOM 5925 C CA . GLY A 1 783 ? 37.02600 -90.86400 -18.92900 1.000 107.34719 783 GLY A CA 1
ATOM 5926 C C . GLY A 1 783 ? 38.01100 -92.02000 -18.96400 1.000 109.03325 783 GLY A C 1
ATOM 5927 O O . GLY A 1 783 ? 38.42500 -92.48600 -17.89500 1.000 108.29108 783 GLY A O 1
ATOM 5928 N N . HIS A 1 784 ? 38.38600 -92.50000 -20.15600 1.000 109.28334 784 HIS A N 1
ATOM 5929 C CA . HIS A 1 784 ? 39.37400 -93.57000 -20.25000 1.000 105.40034 784 HIS A CA 1
ATOM 5930 C C . HIS A 1 784 ? 40.77900 -93.12700 -19.85400 1.000 103.14332 784 HIS A C 1
ATOM 5931 O O . HIS A 1 784 ? 41.64800 -93.98700 -19.70400 1.000 104.24855 784 HIS A O 1
ATOM 5938 N N . LEU A 1 785 ? 41.02800 -91.82700 -19.69200 1.000 100.20825 785 LEU A N 1
ATOM 5939 C CA . LEU A 1 785 ? 42.30000 -91.33300 -19.17800 1.000 97.23044 785 LEU A CA 1
ATOM 5940 C C . LEU A 1 785 ? 42.24600 -90.99100 -17.69300 1.000 96.12539 785 LEU A C 1
ATOM 5941 O O . LEU A 1 785 ? 43.13600 -90.29300 -17.19600 1.000 97.12378 785 LEU A O 1
ATOM 5946 N N . VAL A 1 786 ? 41.22400 -91.44900 -16.97800 1.000 93.35196 786 VAL A N 1
ATOM 5947 C CA . VAL A 1 786 ? 41.11400 -91.21100 -15.54300 1.000 88.85472 786 VAL A CA 1
ATOM 5948 C C . VAL A 1 786 ? 41.74900 -92.39600 -14.82300 1.000 85.49616 786 VAL A C 1
ATOM 5949 O O . VAL A 1 786 ? 41.20600 -93.50400 -14.82500 1.000 84.84656 786 VAL A O 1
ATOM 5953 N N . ALA A 1 787 ? 42.90700 -92.16600 -14.21400 1.000 83.56881 787 ALA A N 1
ATOM 5954 C CA . ALA A 1 787 ? 43.58000 -93.22400 -13.48300 1.000 84.73355 787 ALA A CA 1
ATOM 5955 C C . ALA A 1 787 ? 42.96500 -93.38000 -12.09700 1.000 86.54945 787 ALA A C 1
ATOM 5956 O O . ALA A 1 787 ? 42.26200 -92.49800 -11.59600 1.000 87.85305 787 ALA A O 1
ATOM 5958 N N . LYS A 1 788 ? 43.24400 -94.52400 -11.47500 1.000 86.26156 788 LYS A N 1
ATOM 5959 C CA . LYS A 1 788 ? 42.74000 -94.81900 -10.14400 1.000 85.55663 788 LYS A CA 1
ATOM 5960 C C . LYS A 1 788 ? 43.83800 -95.02800 -9.11400 1.000 84.05840 788 LYS A C 1
ATOM 5961 O O . LYS A 1 788 ? 43.52500 -95.17200 -7.92600 1.000 83.62518 788 LYS A O 1
ATOM 5967 N N . ASN A 1 789 ? 45.10100 -95.02900 -9.52400 1.000 83.36983 789 ASN A N 1
ATOM 5968 C CA . ASN A 1 789 ? 46.23500 -95.22900 -8.62800 1.000 86.15040 789 ASN A CA 1
ATOM 5969 C C . ASN A 1 789 ? 47.50600 -94.93500 -9.41600 1.000 86.71900 789 ASN A C 1
ATOM 5970 O O . ASN A 1 789 ? 47.46100 -94.63200 -10.61200 1.000 86.06553 789 ASN A O 1
ATOM 5975 N N . GLU A 1 790 ? 48.64800 -95.04100 -8.73200 1.000 87.75285 790 GLU A N 1
ATOM 5976 C CA . GLU A 1 790 ? 49.93500 -94.78700 -9.37600 1.000 88.26002 790 GLU A CA 1
ATOM 5977 C C . GLU A 1 790 ? 50.18400 -95.75500 -10.52600 1.000 88.55932 790 GLU A C 1
ATOM 5978 O O . GLU A 1 790 ? 50.55700 -95.33800 -11.62800 1.000 84.84086 790 GLU A O 1
ATOM 5984 N N . ASP A 1 791 ? 49.98200 -97.05600 -10.28500 1.000 93.15494 791 ASP A N 1
ATOM 5985 C CA . ASP A 1 791 ? 50.23700 -98.05400 -11.32200 1.000 94.82809 791 ASP A CA 1
ATOM 5986 C C . ASP A 1 791 ? 49.29800 -97.86400 -12.50200 1.000 91.54567 791 ASP A C 1
ATOM 5987 O O . ASP A 1 791 ? 49.68600 -98.07200 -13.65800 1.000 90.88949 791 ASP A O 1
ATOM 5992 N N . GLU A 1 792 ? 48.05400 -97.47800 -12.22800 1.000 90.12947 792 GLU A N 1
ATOM 5993 C CA . GLU A 1 792 ? 47.15800 -97.09300 -13.30800 1.000 93.83202 792 GLU A CA 1
ATOM 5994 C C . GLU A 1 792 ? 47.71000 -95.87300 -14.03900 1.000 92.82100 792 GLU A C 1
ATOM 5995 O O . GLU A 1 792 ? 47.89600 -95.89800 -15.26000 1.000 95.99722 792 GLU A O 1
ATOM 6001 N N . TYR A 1 793 ? 48.06000 -94.82700 -13.28500 1.000 91.67858 793 TYR A N 1
ATOM 6002 C CA . TYR A 1 793 ? 48.56900 -93.58500 -13.86400 1.000 91.53415 793 TYR A CA 1
ATOM 6003 C C . TYR A 1 793 ? 49.74800 -93.83300 -14.80100 1.000 94.98176 793 TYR A C 1
ATOM 6004 O O . TYR A 1 793 ? 49.78600 -93.30700 -15.92000 1.000 93.71029 793 TYR A O 1
ATOM 6013 N N . VAL A 1 794 ? 50.71900 -94.64100 -14.36400 1.000 93.59299 794 VAL A N 1
ATOM 6014 C CA . VAL A 1 794 ? 51.93100 -94.83300 -15.16100 1.000 96.20979 794 VAL A CA 1
ATOM 6015 C C . VAL A 1 794 ? 51.63500 -95.62000 -16.43500 1.000 96.81503 794 VAL A C 1
ATOM 6016 O O . VAL A 1 794 ? 52.15600 -95.29900 -17.51100 1.000 99.91100 794 VAL A O 1
ATOM 6020 N N . GLN A 1 795 ? 50.80000 -96.66000 -16.34900 1.000 100.23080 795 GLN A N 1
ATOM 6021 C CA . GLN A 1 795 ? 50.62100 -97.51400 -17.51800 1.000 103.42387 795 GLN A CA 1
ATOM 6022 C C . GLN A 1 795 ? 49.68100 -96.89900 -18.55000 1.000 103.84919 795 GLN A C 1
ATOM 6023 O O . GLN A 1 795 ? 49.85800 -97.13400 -19.74900 1.000 105.18788 795 GLN A O 1
ATOM 6029 N N . LEU A 1 796 ? 48.68300 -96.12100 -18.12200 1.000 106.64306 796 LEU A N 1
ATOM 6030 C CA . LEU A 1 796 ? 47.86800 -95.38900 -19.09100 1.000 110.13546 796 LEU A CA 1
ATOM 6031 C C . LEU A 1 796 ? 48.68000 -94.35700 -19.86100 1.000 112.00520 796 LEU A C 1
ATOM 6032 O O . LEU A 1 796 ? 48.38300 -94.08900 -21.03000 1.000 111.49790 796 LEU A O 1
ATOM 6037 N N . SER A 1 797 ? 49.70600 -93.77700 -19.23600 1.000 117.14458 797 SER A N 1
ATOM 6038 C CA . SER A 1 797 ? 50.53600 -92.80300 -19.93900 1.000 122.52752 797 SER A CA 1
ATOM 6039 C C . SER A 1 797 ? 51.37200 -93.46500 -21.03100 1.000 120.57916 797 SER A C 1
ATOM 6040 O O . SER A 1 797 ? 51.47400 -92.93900 -22.14700 1.000 120.49914 797 SER A O 1
ATOM 6043 N N . VAL A 1 798 ? 51.99800 -94.60700 -20.72400 1.000 118.40991 798 VAL A N 1
ATOM 6044 C CA . VAL A 1 798 ? 52.79400 -95.30800 -21.72700 1.000 120.15967 798 VAL A CA 1
ATOM 6045 C C . VAL A 1 798 ? 51.91200 -95.99100 -22.76200 1.000 120.78686 798 VAL A C 1
ATOM 6046 O O . VAL A 1 798 ? 52.38900 -96.32700 -23.85200 1.000 122.94373 798 VAL A O 1
ATOM 6050 N N . ASP A 1 799 ? 50.63400 -96.21700 -22.44300 1.000 122.74571 799 ASP A N 1
ATOM 6051 C CA . ASP A 1 799 ? 49.69700 -96.71900 -23.44200 1.000 121.86152 799 ASP A CA 1
ATOM 6052 C C . ASP A 1 799 ? 49.53100 -95.71600 -24.57300 1.000 121.96679 799 ASP A C 1
ATOM 6053 O O . ASP A 1 799 ? 49.68700 -96.05500 -25.75200 1.000 124.42899 799 ASP A O 1
ATOM 6058 N N . LEU A 1 800 ? 49.21900 -94.46900 -24.23000 1.000 121.01556 800 LEU A N 1
ATOM 6059 C CA . LEU A 1 800 ? 49.11000 -93.41700 -25.22800 1.000 121.91620 800 LEU A CA 1
ATOM 6060 C C . LEU A 1 800 ? 50.46300 -92.94100 -25.73900 1.000 124.27459 800 LEU A C 1
ATOM 6061 O O . LEU A 1 800 ? 50.50900 -92.20200 -26.72200 1.000 120.02202 800 LEU A O 1
ATOM 6066 N N . ALA A 1 801 ? 51.56800 -93.32900 -25.10800 1.000 132.70445 801 ALA A N 1
ATOM 6067 C CA . ALA A 1 801 ? 52.87600 -93.00000 -25.65100 1.000 138.76906 801 ALA A CA 1
ATOM 6068 C C . ALA A 1 801 ? 53.39100 -94.06300 -26.61700 1.000 139.99200 801 ALA A C 1
ATOM 6069 O O . ALA A 1 801 ? 54.60200 -94.12700 -26.85900 1.000 139.13127 801 ALA A O 1
ATOM 6071 N N . SER A 1 802 ? 52.50900 -94.89900 -27.17300 1.000 141.56218 802 SER A N 1
ATOM 6072 C CA . SER A 1 802 ? 52.91800 -95.91300 -28.13800 1.000 139.85436 802 SER A CA 1
ATOM 6073 C C . SER A 1 802 ? 52.35400 -95.67200 -29.53400 1.000 145.00053 802 SER A C 1
ATOM 6074 O O . SER A 1 802 ? 53.11700 -95.59500 -30.50200 1.000 146.83587 802 SER A O 1
ATOM 6077 N N . ASP A 1 803 ? 51.03400 -95.53700 -29.66900 1.000 151.86188 803 ASP A N 1
ATOM 6078 C CA . ASP A 1 803 ? 50.40200 -95.27700 -30.96500 1.000 155.74130 803 ASP A CA 1
ATOM 6079 C C . ASP A 1 803 ? 50.48200 -93.78800 -31.27300 1.000 152.63512 803 ASP A C 1
ATOM 6080 O O . ASP A 1 803 ? 49.61600 -93.00200 -30.88500 1.000 153.01725 803 ASP A O 1
ATOM 6085 N N . VAL A 1 804 ? 51.53400 -93.39400 -31.99300 1.000 148.87053 804 VAL A N 1
ATOM 6086 C CA . VAL A 1 804 ? 51.66600 -91.99100 -32.36700 1.000 147.86768 804 VAL A CA 1
ATOM 6087 C C . VAL A 1 804 ? 50.54500 -91.57300 -33.31300 1.000 146.61717 804 VAL A C 1
ATOM 6088 O O . VAL A 1 804 ? 50.08600 -90.42400 -33.26900 1.000 148.02195 804 VAL A O 1
ATOM 6092 N N . THR A 1 805 ? 50.08700 -92.48200 -34.18100 1.000 144.19994 805 THR A N 1
ATOM 6093 C CA . THR A 1 805 ? 48.98100 -92.16000 -35.07900 1.000 145.50186 805 THR A CA 1
ATOM 6094 C C . THR A 1 805 ? 47.68700 -91.92200 -34.31000 1.000 154.73925 805 THR A C 1
ATOM 6095 O O . THR A 1 805 ? 46.93200 -90.99500 -34.63000 1.000 154.26397 805 THR A O 1
ATOM 6099 N N . ALA A 1 806 ? 47.41300 -92.75000 -33.29600 1.000 161.84141 806 ALA A N 1
ATOM 6100 C CA . ALA A 1 806 ? 46.23800 -92.53200 -32.45600 1.000 168.55739 806 ALA A CA 1
ATOM 6101 C C . ALA A 1 806 ? 46.29400 -91.17000 -31.78000 1.000 169.80480 806 ALA A C 1
ATOM 6102 O O . ALA A 1 806 ? 45.26600 -90.50200 -31.61600 1.000 175.28584 806 ALA A O 1
ATOM 6104 N N . LEU A 1 807 ? 47.49100 -90.74600 -31.37600 1.000 165.02397 807 LEU A N 1
ATOM 6105 C CA . LEU A 1 807 ? 47.65700 -89.42100 -30.78900 1.000 166.83084 807 LEU A CA 1
ATOM 6106 C C . LEU A 1 807 ? 47.35400 -88.33600 -31.81000 1.000 163.67379 807 LEU A C 1
ATOM 6107 O O . LEU A 1 807 ? 46.79900 -87.28600 -31.46600 1.000 165.32727 807 LEU A O 1
ATOM 6112 N N . SER A 1 808 ? 47.71900 -88.57100 -33.07200 1.000 160.91654 808 SER A N 1
ATOM 6113 C CA . SER A 1 808 ? 47.34800 -87.64100 -34.13100 1.000 162.61970 808 SER A CA 1
ATOM 6114 C C . SER A 1 808 ? 45.83800 -87.58800 -34.31600 1.000 161.24219 808 SER A C 1
ATOM 6115 O O . SER A 1 808 ? 45.29400 -86.53500 -34.66300 1.000 168.08345 808 SER A O 1
ATOM 6118 N N . LYS A 1 809 ? 45.14100 -88.70500 -34.09700 1.000 156.34806 809 LYS A N 1
ATOM 6119 C CA . LYS A 1 809 ? 43.68200 -88.66500 -34.12300 1.000 153.28596 809 LYS A CA 1
ATOM 6120 C C . LYS A 1 809 ? 43.13100 -87.84300 -32.96200 1.000 148.38777 809 LYS A C 1
ATOM 6121 O O . LYS A 1 809 ? 42.18300 -87.06900 -33.13700 1.000 150.79073 809 LYS A O 1
ATOM 6127 N N . LEU A 1 810 ? 43.72000 -87.99300 -31.77200 1.000 139.72562 810 LEU A N 1
ATOM 6128 C CA . LEU A 1 810 ? 43.16000 -87.36800 -30.57700 1.000 131.13587 810 LEU A CA 1
ATOM 6129 C C . LEU A 1 810 ? 43.33600 -85.85100 -30.57900 1.000 128.54495 810 LEU A C 1
ATOM 6130 O O . LEU A 1 810 ? 42.44900 -85.12300 -30.11900 1.000 128.24985 810 LEU A O 1
ATOM 6135 N N . ARG A 1 811 ? 44.47200 -85.35300 -31.08100 1.000 125.18774 811 ARG A N 1
ATOM 6136 C CA . ARG A 1 811 ? 44.79000 -83.93700 -30.90400 1.000 125.37092 811 ARG A CA 1
ATOM 6137 C C . ARG A 1 811 ? 43.84200 -83.02400 -31.67300 1.000 128.31234 811 ARG A C 1
ATOM 6138 O O . ARG A 1 811 ? 43.54100 -81.91900 -31.20800 1.000 132.76084 811 ARG A O 1
ATOM 6146 N N . MET A 1 812 ? 43.35900 -83.45200 -32.83600 1.000 128.04061 812 MET A N 1
ATOM 6147 C CA . MET A 1 812 ? 42.45900 -82.62300 -33.62900 1.000 133.66563 812 MET A CA 1
ATOM 6148 C C . MET A 1 812 ? 40.98900 -82.86200 -33.31000 1.000 130.91515 812 MET A C 1
ATOM 6149 O O . MET A 1 812 ? 40.13300 -82.14700 -33.84200 1.000 128.49433 812 MET A O 1
ATOM 6154 N N . SER A 1 813 ? 40.67500 -83.83400 -32.45700 1.000 123.39273 813 SER A N 1
ATOM 6155 C CA . SER A 1 813 ? 39.29900 -84.11000 -32.06400 1.000 120.65625 813 SER A CA 1
ATOM 6156 C C . SER A 1 813 ? 38.92300 -83.50500 -30.71900 1.000 120.01758 813 SER A C 1
ATOM 6157 O O . SER A 1 813 ? 37.76000 -83.13100 -30.52800 1.000 120.76518 813 SER A O 1
ATOM 6160 N N . LEU A 1 814 ? 39.87700 -83.41200 -29.78500 1.000 117.17852 814 LEU A N 1
ATOM 6161 C CA . LEU A 1 814 ? 39.57300 -82.95900 -28.42900 1.000 114.97637 814 LEU A CA 1
ATOM 6162 C C . LEU A 1 814 ? 38.88300 -81.60100 -28.42200 1.000 117.07134 814 LEU A C 1
ATOM 6163 O O . LEU A 1 814 ? 37.97800 -81.36200 -27.61400 1.000 117.13388 814 LEU A O 1
ATOM 6168 N N . ARG A 1 815 ? 39.31000 -80.69700 -29.30600 1.000 117.68308 815 ARG A N 1
ATOM 6169 C CA . ARG A 1 815 ? 38.81700 -79.32300 -29.27300 1.000 118.78367 815 ARG A CA 1
ATOM 6170 C C . ARG A 1 815 ? 37.29900 -79.26600 -29.39300 1.000 123.52764 815 ARG A C 1
ATOM 6171 O O . ARG A 1 815 ? 36.62100 -78.62300 -28.58300 1.000 123.11255 815 ARG A O 1
ATOM 6179 N N . ASP A 1 816 ? 36.74700 -79.94000 -30.40000 1.000 128.71218 816 ASP A N 1
ATOM 6180 C CA . ASP A 1 816 ? 35.33100 -79.78300 -30.70200 1.000 130.71676 816 ASP A CA 1
ATOM 6181 C C . ASP A 1 816 ? 34.43600 -80.58500 -29.76500 1.000 129.18547 816 ASP A C 1
ATOM 6182 O O . ASP A 1 816 ? 33.28200 -80.19800 -29.54500 1.000 129.77126 816 ASP A O 1
ATOM 6187 N N . LEU A 1 817 ? 34.93300 -81.69100 -29.20500 1.000 124.56289 817 LEU A N 1
ATOM 6188 C CA . LEU A 1 817 ? 34.12900 -82.44000 -28.24200 1.000 121.69078 817 LEU A CA 1
ATOM 6189 C C . LEU A 1 817 ? 33.92100 -81.63600 -26.96500 1.000 122.65008 817 LEU A C 1
ATOM 6190 O O . LEU A 1 817 ? 32.79000 -81.50100 -26.48300 1.000 123.26835 817 LEU A O 1
ATOM 6195 N N . MET A 1 818 ? 35.00200 -81.09200 -26.40200 1.000 121.92485 818 MET A N 1
ATOM 6196 C CA . MET A 1 818 ? 34.88700 -80.35200 -25.14900 1.000 118.55770 818 MET A CA 1
ATOM 6197 C C . MET A 1 818 ? 34.01700 -79.11400 -25.31500 1.000 118.20378 818 MET A C 1
ATOM 6198 O O . MET A 1 818 ? 33.24400 -78.76600 -24.41400 1.000 112.60866 818 MET A O 1
ATOM 6203 N N . ALA A 1 819 ? 34.14000 -78.42600 -26.45200 1.000 120.95213 819 ALA A N 1
ATOM 6204 C CA . ALA A 1 819 ? 33.21300 -77.33900 -26.74700 1.000 124.60482 819 ALA A CA 1
ATOM 6205 C C . ALA A 1 819 ? 31.77300 -77.83600 -26.73000 1.000 121.31992 819 ALA A C 1
ATOM 6206 O O . ALA A 1 819 ? 30.86800 -77.12900 -26.27200 1.000 124.90345 819 ALA A O 1
ATOM 6208 N N . GLY A 1 820 ? 31.54400 -79.05800 -27.21600 1.000 113.87844 820 GLY A N 1
ATOM 6209 C CA . GLY A 1 820 ? 30.24100 -79.68800 -27.12200 1.000 116.62660 820 GLY A CA 1
ATOM 6210 C C . GLY A 1 820 ? 29.93000 -80.34100 -25.79100 1.000 120.69219 820 GLY A C 1
ATOM 6211 O O . GLY A 1 820 ? 28.76800 -80.68000 -25.54600 1.000 124.11909 820 GLY A O 1
ATOM 6212 N N . SER A 1 821 ? 30.92900 -80.52900 -24.92900 1.000 116.98404 821 SER A N 1
ATOM 6213 C CA . SER A 1 821 ? 30.68500 -81.11000 -23.61800 1.000 112.83231 821 SER A CA 1
ATOM 6214 C C . SER A 1 821 ? 29.94100 -80.12200 -22.72300 1.000 112.16356 821 SER A C 1
ATOM 6215 O O . SER A 1 821 ? 29.99100 -78.91000 -22.94400 1.000 116.00758 821 SER A O 1
ATOM 6218 N N . PRO A 1 822 ? 29.23300 -80.62100 -21.70400 1.000 106.91557 822 PRO A N 1
ATOM 6219 C CA . PRO A 1 822 ? 28.60300 -79.71200 -20.73200 1.000 105.49561 822 PRO A CA 1
ATOM 6220 C C . PRO A 1 822 ? 29.58800 -78.81400 -19.99900 1.000 100.15259 822 PRO A C 1
ATOM 6221 O O . PRO A 1 822 ? 29.15100 -77.88800 -19.30300 1.000 100.79240 822 PRO A O 1
ATOM 6225 N N . VAL A 1 823 ? 30.89500 -79.05200 -20.13400 1.000 98.44775 823 VAL A N 1
ATOM 6226 C CA . VAL A 1 823 ? 31.89600 -78.21800 -19.48000 1.000 92.49608 823 VAL A CA 1
ATOM 6227 C C . VAL A 1 823 ? 32.02000 -76.83500 -20.09800 1.000 90.06021 823 VAL A C 1
ATOM 6228 O O . VAL A 1 823 ? 32.64500 -75.95600 -19.49400 1.000 89.31482 823 VAL A O 1
ATOM 6232 N N . CYS A 1 824 ? 31.43900 -76.61300 -21.28100 1.000 89.10375 824 CYS A N 1
ATOM 6233 C CA . CYS A 1 824 ? 31.65300 -75.37500 -22.01700 1.000 89.86330 824 CYS A CA 1
ATOM 6234 C C . CYS A 1 824 ? 30.37700 -74.70600 -22.50500 1.000 92.27358 824 CYS A C 1
ATOM 6235 O O . CYS A 1 824 ? 30.46500 -73.69100 -23.20600 1.000 93.96659 824 CYS A O 1
ATOM 6238 N N . ASN A 1 825 ? 29.20300 -75.22100 -22.15100 1.000 94.91874 825 ASN A N 1
ATOM 6239 C CA . ASN A 1 825 ? 27.93200 -74.62100 -22.54300 1.000 99.31974 825 ASN A CA 1
ATOM 6240 C C . ASN A 1 825 ? 27.28500 -74.04900 -21.28100 1.000 102.15388 825 ASN A C 1
ATOM 6241 O O . ASN A 1 825 ? 26.93600 -74.79200 -20.35400 1.000 101.31580 825 ASN A O 1
ATOM 6246 N N . GLY A 1 826 ? 27.17800 -72.72000 -21.23500 1.000 101.24434 826 GLY A N 1
ATOM 6247 C CA . GLY A 1 826 ? 26.73000 -71.99700 -20.06500 1.000 102.34450 826 GLY A CA 1
ATOM 6248 C C . GLY A 1 826 ? 25.23800 -71.99000 -19.77000 1.000 104.38272 826 GLY A C 1
ATOM 6249 O O . GLY A 1 826 ? 24.83400 -72.09700 -18.60700 1.000 105.21514 826 GLY A O 1
ATOM 6250 N N . PRO A 1 827 ? 24.38400 -71.83900 -20.79500 1.000 104.45357 827 PRO A N 1
ATOM 6251 C CA . PRO A 1 827 ? 22.93600 -71.78000 -20.51500 1.000 105.57719 827 PRO A CA 1
ATOM 6252 C C . PRO A 1 827 ? 22.39900 -72.99000 -19.76600 1.000 107.58799 827 PRO A C 1
ATOM 6253 O O . PRO A 1 827 ? 21.61300 -72.82500 -18.82400 1.000 107.80945 827 PRO A O 1
ATOM 6257 N N . SER A 1 828 ? 22.78900 -74.20400 -20.16000 1.000 107.06653 828 SER A N 1
ATOM 6258 C CA . SER A 1 828 ? 22.39700 -75.38000 -19.39000 1.000 106.14256 828 SER A CA 1
ATOM 6259 C C . SER A 1 828 ? 22.98500 -75.33000 -17.98600 1.000 105.92429 828 SER A C 1
ATOM 6260 O O . SER A 1 828 ? 22.30000 -75.64100 -17.00400 1.000 107.11836 828 SER A O 1
ATOM 6263 N N . PHE A 1 829 ? 24.26900 -74.97400 -17.87800 1.000 103.37637 829 PHE A N 1
ATOM 6264 C CA . PHE A 1 829 ? 24.88100 -74.72300 -16.57600 1.000 101.53064 829 PHE A CA 1
ATOM 6265 C C . PHE A 1 829 ? 24.08900 -73.69800 -15.77100 1.000 101.57926 829 PHE A C 1
ATOM 6266 O O . PHE A 1 829 ? 23.91800 -73.84900 -14.55500 1.000 102.49134 829 PHE A O 1
ATOM 6274 N N . ALA A 1 830 ? 23.58600 -72.65400 -16.43900 1.000 100.34447 830 ALA A N 1
ATOM 6275 C CA . ALA A 1 830 ? 22.97500 -71.53100 -15.73100 1.000 102.51244 830 ALA A CA 1
ATOM 6276 C C . ALA A 1 830 ? 21.73500 -71.96200 -14.95400 1.000 103.08245 830 ALA A C 1
ATOM 6277 O O . ALA A 1 830 ? 21.61000 -71.67600 -13.75700 1.000 103.26529 830 ALA A O 1
ATOM 6279 N N . VAL A 1 831 ? 20.80600 -72.65700 -15.61800 1.000 102.49397 831 VAL A N 1
ATOM 6280 C CA . VAL A 1 831 ? 19.57800 -73.07500 -14.94600 1.000 100.89530 831 VAL A CA 1
ATOM 6281 C C . VAL A 1 831 ? 19.89000 -74.02900 -13.80200 1.000 99.04757 831 VAL A C 1
ATOM 6282 O O . VAL A 1 831 ? 19.19600 -74.03200 -12.77700 1.000 97.15863 831 VAL A O 1
ATOM 6286 N N . GLY A 1 832 ? 20.93400 -74.84600 -13.94700 1.000 99.57151 832 GLY A N 1
ATOM 6287 C CA . GLY A 1 832 ? 21.34400 -75.69500 -12.84300 1.000 100.90204 832 GLY A CA 1
ATOM 6288 C C . GLY A 1 832 ? 21.83500 -74.89300 -11.65500 1.000 103.10814 832 GLY A C 1
ATOM 6289 O O . GLY A 1 832 ? 21.54000 -75.22500 -10.50300 1.000 103.63284 832 GLY A O 1
ATOM 6290 N N . LEU A 1 833 ? 22.60000 -73.83300 -11.91500 1.000 104.33412 833 LEU A N 1
ATOM 6291 C CA . LEU A 1 833 ? 23.05900 -72.97400 -10.83000 1.000 104.29949 833 LEU A CA 1
ATOM 6292 C C . LEU A 1 833 ? 21.88800 -72.26700 -10.15500 1.000 107.69237 833 LEU A C 1
ATOM 6293 O O . LEU A 1 833 ? 21.72900 -72.33700 -8.93000 1.000 108.43021 833 LEU A O 1
ATOM 6298 N N . GLU A 1 834 ? 21.05100 -71.58100 -10.94200 1.000 111.95941 834 GLU A N 1
ATOM 6299 C CA . GLU A 1 834 ? 19.95100 -70.81300 -10.36500 1.000 116.02269 834 GLU A CA 1
ATOM 6300 C C . GLU A 1 834 ? 18.90700 -71.69900 -9.69400 1.000 118.01491 834 GLU A C 1
ATOM 6301 O O . GLU A 1 834 ? 18.20100 -71.23700 -8.79000 1.000 118.33511 834 GLU A O 1
ATOM 6307 N N . SER A 1 835 ? 18.78100 -72.96000 -10.11600 1.000 119.37356 835 SER A N 1
ATOM 6308 C CA . SER A 1 835 ? 17.92600 -73.89100 -9.38400 1.000 121.02681 835 SER A CA 1
ATOM 6309 C C . SER A 1 835 ? 18.46100 -74.10800 -7.97600 1.000 119.54373 835 SER A C 1
ATOM 6310 O O . SER A 1 835 ? 17.73000 -73.95600 -6.99000 1.000 118.17349 835 SER A O 1
ATOM 6313 N N . ALA A 1 836 ? 19.74500 -74.45900 -7.86600 1.000 119.45064 836 ALA A N 1
ATOM 6314 C CA . ALA A 1 836 ? 20.36700 -74.61700 -6.55600 1.000 115.20309 836 ALA A CA 1
ATOM 6315 C C . ALA A 1 836 ? 20.28700 -73.32800 -5.75000 1.000 110.61047 836 ALA A C 1
ATOM 6316 O O . ALA A 1 836 ? 20.12000 -73.36500 -4.52700 1.000 107.85209 836 ALA A O 1
ATOM 6318 N N . TYR A 1 837 ? 20.39000 -72.17800 -6.42200 1.000 107.19311 837 TYR A N 1
ATOM 6319 C CA . TYR A 1 837 ? 20.30700 -70.89100 -5.73600 1.000 102.87320 837 TYR A CA 1
ATOM 6320 C C . TYR A 1 837 ? 18.95900 -70.71700 -5.04400 1.000 104.38405 837 TYR A C 1
ATOM 6321 O O . TYR A 1 837 ? 18.89200 -70.51900 -3.82500 1.000 105.98435 837 TYR A O 1
ATOM 6330 N N . ARG A 1 838 ? 17.86700 -70.78100 -5.81000 1.000 104.58010 838 ARG A N 1
ATOM 6331 C CA . ARG A 1 838 ? 16.54600 -70.68200 -5.19800 1.000 108.82074 838 ARG A CA 1
ATOM 6332 C C . ARG A 1 838 ? 16.29600 -71.84100 -4.24000 1.000 109.35347 838 ARG A C 1
ATOM 6333 O O . ARG A 1 838 ? 15.51500 -71.70300 -3.29000 1.000 108.05067 838 ARG A O 1
ATOM 6341 N N . ASN A 1 839 ? 16.97200 -72.97700 -4.44900 1.000 111.67241 839 ASN A N 1
ATOM 6342 C CA . ASN A 1 839 ? 16.84100 -74.09400 -3.51800 1.000 111.09194 839 ASN A CA 1
ATOM 6343 C C . ASN A 1 839 ? 17.43300 -73.76400 -2.15400 1.000 111.50429 839 ASN A C 1
ATOM 6344 O O . ASN A 1 839 ? 17.02000 -74.34800 -1.14600 1.000 112.07800 839 ASN A O 1
ATOM 6349 N N . MET A 1 840 ? 18.39400 -72.84000 -2.09600 1.000 111.23727 840 MET A N 1
ATOM 6350 C CA . MET A 1 840 ? 18.87600 -72.36800 -0.80300 1.000 112.60672 840 MET A CA 1
ATOM 6351 C C . MET A 1 840 ? 17.99600 -71.24200 -0.26600 1.000 117.50960 840 MET A C 1
ATOM 6352 O O . MET A 1 840 ? 17.76100 -71.15800 0.94500 1.000 120.91413 840 MET A O 1
ATOM 6357 N N . TRP A 1 841 ? 17.49600 -70.37200 -1.14900 1.000 119.45272 841 TRP A N 1
ATOM 6358 C CA . TRP A 1 841 ? 16.47000 -69.41900 -0.74100 1.000 119.12888 841 TRP A CA 1
ATOM 6359 C C . TRP A 1 841 ? 15.19000 -70.11700 -0.29700 1.000 120.85396 841 TRP A C 1
ATOM 6360 O O . TRP A 1 841 ? 14.38000 -69.51100 0.41300 1.000 119.78724 841 TRP A O 1
ATOM 6371 N N . LYS A 1 842 ? 14.98200 -71.36600 -0.72000 1.000 124.42992 842 LYS A N 1
ATOM 6372 C CA . LYS A 1 842 ? 13.92100 -72.19200 -0.15700 1.000 126.15264 842 LYS A CA 1
ATOM 6373 C C . LYS A 1 842 ? 14.03000 -72.26100 1.36300 1.000 126.04472 842 LYS A C 1
ATOM 6374 O O . LYS A 1 842 ? 13.11000 -71.86200 2.08600 1.000 126.51173 842 LYS A O 1
ATOM 6380 N N . LYS A 1 843 ? 15.17100 -72.75400 1.86100 1.000 125.63944 843 LYS A N 1
ATOM 6381 C CA . LYS A 1 843 ? 15.30700 -73.04200 3.28600 1.000 127.78376 843 LYS A CA 1
ATOM 6382 C C . LYS A 1 843 ? 15.42800 -71.77000 4.12000 1.000 131.21205 843 LYS A C 1
ATOM 6383 O O . LYS A 1 843 ? 15.00000 -71.75600 5.28000 1.000 124.61585 843 LYS A O 1
ATOM 6389 N N . TYR A 1 844 ? 15.95200 -70.68000 3.55100 1.000 136.92083 844 TYR A N 1
ATOM 6390 C CA . TYR A 1 844 ? 16.13000 -69.47600 4.35900 1.000 139.13824 844 TYR A CA 1
ATOM 6391 C C . TYR A 1 844 ? 14.80400 -68.98200 4.92800 1.000 142.43543 844 TYR A C 1
ATOM 6392 O O . TYR A 1 844 ? 14.72400 -68.62100 6.10800 1.000 148.91348 844 TYR A O 1
ATOM 6401 N N . CYS A 1 845 ? 13.75300 -68.95300 4.10500 1.000 139.06040 845 CYS A N 1
ATOM 6402 C CA . CYS A 1 845 ? 12.47400 -68.43100 4.57500 1.000 144.88335 845 CYS A CA 1
ATOM 6403 C C . CYS A 1 845 ? 11.80200 -69.39700 5.54300 1.000 149.14838 845 CYS A C 1
ATOM 6404 O O . CYS A 1 845 ? 11.25000 -68.97100 6.56400 1.000 154.80960 845 CYS A O 1
ATOM 6407 N N . LYS A 1 846 ? 11.85500 -70.70100 5.24700 1.000 144.69314 846 LYS A N 1
ATOM 6408 C CA . LYS A 1 846 ? 11.18000 -71.69400 6.08100 1.000 139.95009 846 LYS A CA 1
ATOM 6409 C C . LYS A 1 846 ? 11.61000 -71.61500 7.54100 1.000 134.92555 846 LYS A C 1
ATOM 6410 O O . LYS A 1 846 ? 10.79800 -71.86600 8.44000 1.000 135.32133 846 LYS A O 1
ATOM 6416 N N . GLY A 1 847 ? 12.86500 -71.26300 7.79800 1.000 134.87023 847 GLY A N 1
ATOM 6417 C CA . GLY A 1 847 ? 13.38600 -71.23000 9.15200 1.000 135.81752 847 GLY A CA 1
ATOM 6418 C C . GLY A 1 847 ? 14.27900 -72.41600 9.45800 1.000 136.17281 847 GLY A C 1
ATOM 6419 O O . GLY A 1 847 ? 15.24900 -72.30000 10.20500 1.000 137.40926 847 GLY A O 1
ATOM 6420 N N . GLY B 1 23 ? 80.25600 -55.71600 -76.45300 1.000 126.60625 23 GLY B N 1
ATOM 6421 C CA . GLY B 1 23 ? 79.29500 -56.70500 -76.00100 1.000 126.51536 23 GLY B CA 1
ATOM 6422 C C . GLY B 1 23 ? 79.26300 -56.87700 -74.49300 1.000 126.19114 23 GLY B C 1
ATOM 6423 O O . GLY B 1 23 ? 80.23100 -56.55700 -73.80400 1.000 125.77089 23 GLY B O 1
ATOM 6424 N N . SER B 1 24 ? 78.14400 -57.39100 -73.98200 1.000 123.65292 24 SER B N 1
ATOM 6425 C CA . SER B 1 24 ? 77.91400 -57.54400 -72.55200 1.000 123.25414 24 SER B CA 1
ATOM 6426 C C . SER B 1 24 ? 77.66200 -59.00800 -72.21700 1.000 126.68544 24 SER B C 1
ATOM 6427 O O . SER B 1 24 ? 76.96500 -59.71600 -72.95200 1.000 126.60357 24 SER B O 1
ATOM 6430 N N . ARG B 1 25 ? 78.23400 -59.45700 -71.10200 1.000 125.91520 25 ARG B N 1
ATOM 6431 C CA . ARG B 1 25 ? 78.14100 -60.85400 -70.70300 1.000 131.20189 25 ARG B CA 1
ATOM 6432 C C . ARG B 1 25 ? 76.81200 -61.15000 -70.01400 1.000 130.62560 25 ARG B C 1
ATOM 6433 O O . ARG B 1 25 ? 76.34300 -60.37900 -69.17300 1.000 132.64376 25 ARG B O 1
ATOM 6435 N N . SER B 1 26 ? 76.21500 -62.28700 -70.37500 1.000 129.48542 26 SER B N 1
ATOM 6436 C CA . SER B 1 26 ? 74.97300 -62.76200 -69.77900 1.000 120.21034 26 SER B CA 1
ATOM 6437 C C . SER B 1 26 ? 75.09600 -64.25800 -69.52000 1.000 113.44216 26 SER B C 1
ATOM 6438 O O . SER B 1 26 ? 75.89900 -64.94900 -70.15300 1.000 115.69514 26 SER B O 1
ATOM 6441 N N . SER B 1 27 ? 74.29200 -64.76100 -68.58000 1.000 101.16013 27 SER B N 1
ATOM 6442 C CA . SER B 1 27 ? 74.46000 -66.13000 -68.10700 1.000 94.56508 27 SER B CA 1
ATOM 6443 C C . SER B 1 27 ? 73.12000 -66.83000 -67.91300 1.000 85.62887 27 SER B C 1
ATOM 6444 O O . SER B 1 27 ? 72.17200 -66.24900 -67.37700 1.000 84.26002 27 SER B O 1
ATOM 6447 N N . SER B 1 28 ? 73.05900 -68.08700 -68.35100 1.000 81.46760 28 SER B N 1
ATOM 6448 C CA . SER B 1 28 ? 71.93900 -68.98100 -68.08800 1.000 76.23917 28 SER B CA 1
ATOM 6449 C C . SER B 1 28 ? 72.35100 -69.99600 -67.02500 1.000 73.88755 28 SER B C 1
ATOM 6450 O O . SER B 1 28 ? 73.45900 -70.53700 -67.07100 1.000 73.91635 28 SER B O 1
ATOM 6453 N N . SER B 1 29 ? 71.45800 -70.25500 -66.07100 1.000 72.19143 29 SER B N 1
ATOM 6454 C CA . SER B 1 29 ? 71.78600 -71.03300 -64.88200 1.000 67.70523 29 SER B CA 1
ATOM 6455 C C . SER B 1 29 ? 71.20500 -72.43800 -64.96500 1.000 63.13822 29 SER B C 1
ATOM 6456 O O . SER B 1 29 ? 70.04800 -72.62400 -65.35600 1.000 61.11051 29 SER B O 1
ATOM 6459 N N . SER B 1 30 ? 72.01000 -73.42400 -64.57800 1.000 63.94607 30 SER B N 1
ATOM 6460 C CA . SER B 1 30 ? 71.58400 -74.81500 -64.53300 1.000 60.06928 30 SER B CA 1
ATOM 6461 C C . SER B 1 30 ? 71.35300 -75.24800 -63.09100 1.000 59.92896 30 SER B C 1
ATOM 6462 O O . SER B 1 30 ? 72.08900 -74.84600 -62.18500 1.000 60.59786 30 SER B O 1
ATOM 6465 N N . ALA B 1 31 ? 70.32900 -76.07200 -62.88700 1.000 60.40666 31 ALA B N 1
ATOM 6466 C CA . ALA B 1 31 ? 70.08100 -76.66400 -61.58100 1.000 51.12896 31 ALA B CA 1
ATOM 6467 C C . ALA B 1 31 ? 71.05100 -77.81300 -61.32800 1.000 52.33738 31 ALA B C 1
ATOM 6468 O O . ALA B 1 31 ? 71.45300 -78.53200 -62.24900 1.000 54.24969 31 ALA B O 1
ATOM 6470 N N . GLY B 1 32 ? 71.42600 -77.98400 -60.06100 1.000 56.48327 32 GLY B N 1
ATOM 6471 C CA . GLY B 1 32 ? 72.35800 -79.01800 -59.66700 1.000 59.58508 32 GLY B CA 1
ATOM 6472 C C . GLY B 1 32 ? 71.65300 -80.32000 -59.34200 1.000 62.17402 32 GLY B C 1
ATOM 6473 O O . GLY B 1 32 ? 70.46100 -80.50200 -59.60000 1.000 63.48717 32 GLY B O 1
ATOM 6474 N N . VAL B 1 33 ? 72.41800 -81.24400 -58.75400 1.000 64.45703 33 VAL B N 1
ATOM 6475 C CA . VAL B 1 33 ? 71.85200 -82.53300 -58.37900 1.000 68.95210 33 VAL B CA 1
ATOM 6476 C C . VAL B 1 33 ? 70.72700 -82.32700 -57.37400 1.000 79.67219 33 VAL B C 1
ATOM 6477 O O . VAL B 1 33 ? 70.76500 -81.41600 -56.53700 1.000 80.16781 33 VAL B O 1
ATOM 6481 N N . LEU B 1 34 ? 69.70500 -83.17500 -57.47000 1.000 89.82468 34 LEU B N 1
ATOM 6482 C CA . LEU B 1 34 ? 68.60800 -83.13600 -56.51300 1.000 102.81780 34 LEU B CA 1
ATOM 6483 C C . LEU B 1 34 ? 69.14200 -83.35200 -55.10500 1.000 116.71164 34 LEU B C 1
ATOM 6484 O O . LEU B 1 34 ? 69.87700 -84.31200 -54.84800 1.000 122.73751 34 LEU B O 1
ATOM 6489 N N . SER B 1 35 ? 68.78700 -82.44700 -54.19700 1.000 124.30325 35 SER B N 1
ATOM 6490 C CA . SER B 1 35 ? 69.28100 -82.54600 -52.83400 1.000 133.59910 35 SER B CA 1
ATOM 6491 C C . SER B 1 35 ? 68.70400 -83.79700 -52.17700 1.000 139.88927 35 SER B C 1
ATOM 6492 O O . SER B 1 35 ? 67.52400 -84.11000 -52.37200 1.000 138.95040 35 SER B O 1
ATOM 6495 N N . PRO B 1 36 ? 69.50900 -84.53200 -51.40600 1.000 141.92305 36 PRO B N 1
ATOM 6496 C CA . PRO B 1 36 ? 69.13300 -85.90000 -51.02500 1.000 138.72147 36 PRO B CA 1
ATOM 6497 C C . PRO B 1 36 ? 67.81700 -85.95700 -50.26100 1.000 127.09708 36 PRO B C 1
ATOM 6498 O O . PRO B 1 36 ? 67.36700 -84.98300 -49.65500 1.000 130.03783 36 PRO B O 1
ATOM 6502 N N . SER B 1 37 ? 67.19600 -87.13100 -50.31500 1.000 123.85967 37 SER B N 1
ATOM 6503 C CA . SER B 1 37 ? 65.89300 -87.36200 -49.70000 1.000 114.66981 37 SER B CA 1
ATOM 6504 C C . SER B 1 37 ? 65.94600 -87.22000 -48.18100 1.000 114.17867 37 SER B C 1
ATOM 6505 O O . SER B 1 37 ? 66.89600 -87.66900 -47.53900 1.000 114.42706 37 SER B O 1
ATOM 6508 N N . TYR B 1 49 ? 68.73900 -86.00300 -33.35000 1.000 144.82996 49 TYR B N 1
ATOM 6509 C CA . TYR B 1 49 ? 68.63400 -85.76800 -31.91500 1.000 144.96753 49 TYR B CA 1
ATOM 6510 C C . TYR B 1 49 ? 69.45400 -84.55000 -31.50600 1.000 141.46166 49 TYR B C 1
ATOM 6511 O O . TYR B 1 49 ? 68.93500 -83.64100 -30.85700 1.000 139.06457 49 TYR B O 1
ATOM 6520 N N . ALA B 1 50 ? 70.72100 -84.54200 -31.93900 1.000 139.59858 50 ALA B N 1
ATOM 6521 C CA . ALA B 1 50 ? 71.71600 -83.59100 -31.44400 1.000 137.36472 50 ALA B CA 1
ATOM 6522 C C . ALA B 1 50 ? 71.20000 -82.15600 -31.42600 1.000 137.44529 50 ALA B C 1
ATOM 6523 O O . ALA B 1 50 ? 71.28700 -81.46500 -30.40300 1.000 136.19052 50 ALA B O 1
ATOM 6525 N N . ASN B 1 51 ? 70.64800 -81.69000 -32.54600 1.000 136.48782 51 ASN B N 1
ATOM 6526 C CA . ASN B 1 51 ? 70.27800 -80.28400 -32.65400 1.000 135.90056 51 ASN B CA 1
ATOM 6527 C C . ASN B 1 51 ? 68.99600 -79.95300 -31.90600 1.000 135.32567 51 ASN B C 1
ATOM 6528 O O . ASN B 1 51 ? 68.75100 -78.77600 -31.61700 1.000 136.48393 51 ASN B O 1
ATOM 6533 N N . ILE B 1 52 ? 68.17400 -80.95300 -31.58500 1.000 135.63597 52 ILE B N 1
ATOM 6534 C CA . ILE B 1 52 ? 66.98100 -80.68400 -30.79200 1.000 137.27035 52 ILE B CA 1
ATOM 6535 C C . ILE B 1 52 ? 67.36100 -80.34500 -29.35400 1.000 136.94162 52 ILE B C 1
ATOM 6536 O O . ILE B 1 52 ? 66.79800 -79.42100 -28.75600 1.000 137.27182 52 ILE B O 1
ATOM 6541 N N . LEU B 1 53 ? 68.32900 -81.06900 -28.77900 1.000 133.92070 53 LEU B N 1
ATOM 6542 C CA . LEU B 1 53 ? 68.83600 -80.68200 -27.46500 1.000 133.25522 53 LEU B CA 1
ATOM 6543 C C . LEU B 1 53 ? 69.46000 -79.29300 -27.49900 1.000 134.00674 53 LEU B C 1
ATOM 6544 O O . LEU B 1 53 ? 69.36700 -78.54000 -26.52300 1.000 138.17431 53 LEU B O 1
ATOM 6549 N N . ARG B 1 54 ? 70.11700 -78.94400 -28.60900 1.000 132.97847 54 ARG B N 1
ATOM 6550 C CA . ARG B 1 54 ? 70.75200 -77.63400 -28.71900 1.000 130.04650 54 ARG B CA 1
ATOM 6551 C C . ARG B 1 54 ? 69.72900 -76.51100 -28.61200 1.000 130.02871 54 ARG B C 1
ATOM 6552 O O . ARG B 1 54 ? 69.95300 -75.51700 -27.91100 1.000 128.25421 54 ARG B O 1
ATOM 6560 N N . ALA B 1 55 ? 68.60000 -76.64700 -29.31700 1.000 132.34926 55 ALA B N 1
ATOM 6561 C CA . ALA B 1 55 ? 67.55700 -75.62800 -29.25000 1.000 139.01113 55 ALA B CA 1
ATOM 6562 C C . ALA B 1 55 ? 67.04100 -75.44500 -27.82900 1.000 141.40961 55 ALA B C 1
ATOM 6563 O O . ALA B 1 55 ? 66.57100 -74.35800 -27.47200 1.000 140.88988 55 ALA B O 1
ATOM 6565 N N . ARG B 1 56 ? 67.12400 -76.49100 -27.00800 1.000 143.33767 56 ARG B N 1
ATOM 6566 C CA . ARG B 1 56 ? 66.70400 -76.45500 -25.61500 1.000 144.68475 56 ARG B CA 1
ATOM 6567 C C . ARG B 1 56 ? 67.86500 -76.16700 -24.66400 1.000 144.37665 56 ARG B C 1
ATOM 6568 O O . ARG B 1 56 ? 67.76500 -76.45800 -23.46600 1.000 143.56524 56 ARG B O 1
ATOM 6576 N N . ASN B 1 57 ? 68.96500 -75.61000 -25.18400 1.000 135.73257 57 ASN B N 1
ATOM 6577 C CA . ASN B 1 57 ? 70.12600 -75.18500 -24.39800 1.000 132.70626 57 ASN B CA 1
ATOM 6578 C C . ASN B 1 57 ? 70.84700 -76.35200 -23.72600 1.000 131.50982 57 ASN B C 1
ATOM 6579 O O . ASN B 1 57 ? 71.39200 -76.20300 -22.62800 1.000 133.07361 57 ASN B O 1
ATOM 6584 N N . LYS B 1 58 ? 70.85800 -77.52000 -24.37000 1.000 129.64481 58 LYS B N 1
ATOM 6585 C CA . LYS B 1 58 ? 71.68600 -78.64400 -23.92500 1.000 125.71515 58 LYS B CA 1
ATOM 6586 C C . LYS B 1 58 ? 73.02400 -78.60400 -24.66600 1.000 124.47905 58 LYS B C 1
ATOM 6587 O O . LYS B 1 58 ? 73.30200 -79.39300 -25.57000 1.000 126.22287 58 LYS B O 1
ATOM 6593 N N . PHE B 1 59 ? 73.85900 -77.64000 -24.26700 1.000 124.95860 59 PHE B N 1
ATOM 6594 C CA . PHE B 1 59 ? 75.12200 -77.41300 -24.96800 1.000 128.13409 59 PHE B CA 1
ATOM 6595 C C . PHE B 1 59 ? 76.06200 -78.60400 -24.83100 1.000 130.00008 59 PHE B C 1
ATOM 6596 O O . PHE B 1 59 ? 76.59700 -79.10000 -25.82800 1.000 123.44329 59 PHE B O 1
ATOM 6604 N N . ALA B 1 60 ? 76.28500 -79.06900 -23.59800 1.000 131.29505 60 ALA B N 1
ATOM 6605 C CA . ALA B 1 60 ? 77.30800 -80.08400 -23.36300 1.000 138.59400 60 ALA B CA 1
ATOM 6606 C C . ALA B 1 60 ? 76.91900 -81.43200 -23.96000 1.000 138.61281 60 ALA B C 1
ATOM 6607 O O . ALA B 1 60 ? 77.76400 -82.12700 -24.54000 1.000 142.39799 60 ALA B O 1
ATOM 6609 N N . ASP B 1 61 ? 75.65000 -81.82600 -23.82400 1.000 134.95199 61 ASP B N 1
ATOM 6610 C CA . ASP B 1 61 ? 75.21300 -83.11900 -24.34500 1.000 142.42047 61 ASP B CA 1
ATOM 6611 C C . ASP B 1 61 ? 75.25500 -83.14700 -25.86900 1.000 143.68452 61 ASP B C 1
ATOM 6612 O O . ASP B 1 61 ? 75.80100 -84.08100 -26.46800 1.000 148.67426 61 ASP B O 1
ATOM 6617 N N . ALA B 1 62 ? 74.67900 -82.12500 -26.51100 1.000 137.04435 62 ALA B N 1
ATOM 6618 C CA . ALA B 1 62 ? 74.67100 -82.06500 -27.97000 1.000 136.88534 62 ALA B CA 1
ATOM 6619 C C . ALA B 1 62 ? 76.08600 -81.96500 -28.52500 1.000 134.22288 62 ALA B C 1
ATOM 6620 O O . ALA B 1 62 ? 76.40300 -82.58300 -29.54800 1.000 136.03312 62 ALA B O 1
ATOM 6622 N N . LEU B 1 63 ? 76.93700 -81.16400 -27.87700 1.000 129.09360 63 LEU B N 1
ATOM 6623 C CA . LEU B 1 63 ? 78.34700 -81.08800 -28.24600 1.000 127.70701 63 LEU B CA 1
ATOM 6624 C C . LEU B 1 63 ? 78.96200 -82.47900 -28.35600 1.000 131.53458 63 LEU B C 1
ATOM 6625 O O . LEU B 1 63 ? 79.64500 -82.79300 -29.33800 1.000 132.55877 63 LEU B O 1
ATOM 6630 N N . ALA B 1 64 ? 78.70800 -83.33500 -27.36000 1.000 137.63853 64 ALA B N 1
ATOM 6631 C CA . ALA B 1 64 ? 79.26900 -84.68300 -27.36300 1.000 138.69679 64 ALA B CA 1
ATOM 6632 C C . ALA B 1 64 ? 78.83100 -85.47700 -28.59100 1.000 139.41076 64 ALA B C 1
ATOM 6633 O O . ALA B 1 64 ? 79.64800 -86.16500 -29.21600 1.000 141.51396 64 ALA B O 1
ATOM 6635 N N . LEU B 1 65 ? 77.54800 -85.38900 -28.95800 1.000 139.02352 65 LEU B N 1
ATOM 6636 C CA . LEU B 1 65 ? 77.06500 -86.11800 -30.13000 1.000 142.50285 65 LEU B CA 1
ATOM 6637 C C . LEU B 1 65 ? 77.71700 -85.60200 -31.40700 1.000 139.12954 65 LEU B C 1
ATOM 6638 O O . LEU B 1 65 ? 78.00900 -86.38400 -32.31900 1.000 139.20147 65 LEU B O 1
ATOM 6643 N N . TYR B 1 66 ? 77.94800 -84.28800 -31.49300 1.000 129.67920 66 TYR B N 1
ATOM 6644 C CA . TYR B 1 66 ? 78.70600 -83.73800 -32.61200 1.000 126.45635 66 TYR B CA 1
ATOM 6645 C C . TYR B 1 66 ? 80.09800 -84.35200 -32.68200 1.000 128.47014 66 TYR B C 1
ATOM 6646 O O . TYR B 1 66 ? 80.50500 -84.87900 -33.72400 1.000 135.23046 66 TYR B O 1
ATOM 6655 N N . GLU B 1 67 ? 80.85000 -84.28000 -31.57700 1.000 127.04707 67 GLU B N 1
ATOM 6656 C CA . GLU B 1 67 ? 82.19200 -84.85500 -31.54200 1.000 122.50475 67 GLU B CA 1
ATOM 6657 C C . GLU B 1 67 ? 82.18100 -86.31600 -31.97000 1.000 122.34247 67 GLU B C 1
ATOM 6658 O O . GLU B 1 67 ? 83.06600 -86.76300 -32.70900 1.000 124.03001 67 GLU B O 1
ATOM 6664 N N . ALA B 1 68 ? 81.18000 -87.07400 -31.51900 1.000 121.97554 68 ALA B N 1
ATOM 6665 C CA . ALA B 1 68 ? 81.03000 -88.44800 -31.98500 1.000 125.11323 68 ALA B CA 1
ATOM 6666 C C . ALA B 1 68 ? 80.66300 -88.49200 -33.46400 1.000 127.19365 68 ALA B C 1
ATOM 6667 O O . ALA B 1 68 ? 81.14500 -89.35800 -34.20500 1.000 126.13817 68 ALA B O 1
ATOM 6669 N N . MET B 1 69 ? 79.80600 -87.56700 -33.90700 1.000 129.72998 69 MET B N 1
ATOM 6670 C CA . MET B 1 69 ? 79.38500 -87.54500 -35.30500 1.000 128.81780 69 MET B CA 1
ATOM 6671 C C . MET B 1 69 ? 80.56000 -87.27900 -36.23800 1.000 130.03916 69 MET B C 1
ATOM 6672 O O . MET B 1 69 ? 80.61900 -87.82600 -37.34600 1.000 131.50509 69 MET B O 1
ATOM 6677 N N . LEU B 1 70 ? 81.51100 -86.44400 -35.80900 1.000 128.06285 70 LEU B N 1
ATOM 6678 C CA . LEU B 1 70 ? 82.64400 -86.13100 -36.67300 1.000 129.96214 70 LEU B CA 1
ATOM 6679 C C . LEU B 1 70 ? 83.61400 -87.30000 -36.78500 1.000 133.33398 70 LEU B C 1
ATOM 6680 O O . LEU B 1 70 ? 84.25100 -87.47300 -37.82900 1.000 134.42151 70 LEU B O 1
ATOM 6685 N N . GLU B 1 71 ? 83.74300 -88.11100 -35.73300 1.000 135.81915 71 GLU B N 1
ATOM 6686 C CA . GLU B 1 71 ? 84.60300 -89.28400 -35.83400 1.000 138.60338 71 GLU B CA 1
ATOM 6687 C C . GLU B 1 71 ? 83.93800 -90.41300 -36.61100 1.000 138.95807 71 GLU B C 1
ATOM 6688 O O . GLU B 1 71 ? 84.63600 -91.24700 -37.20000 1.000 139.94207 71 GLU B O 1
ATOM 6694 N N . LYS B 1 72 ? 82.60400 -90.45400 -36.63200 1.000 135.48369 72 LYS B N 1
ATOM 6695 C CA . LYS B 1 72 ? 81.90100 -91.40600 -37.48600 1.000 133.45383 72 LYS B CA 1
ATOM 6696 C C . LYS B 1 72 ? 81.93900 -90.96900 -38.94500 1.000 131.07413 72 LYS B C 1
ATOM 6697 O O . LYS B 1 72 ? 82.12300 -91.79800 -39.84300 1.000 138.40074 72 LYS B O 1
ATOM 6703 N N . ASP B 1 73 ? 81.76300 -89.67300 -39.19100 1.000 121.86414 73 ASP B N 1
ATOM 6704 C CA . ASP B 1 73 ? 81.88600 -89.10400 -40.53000 1.000 117.84182 73 ASP B CA 1
ATOM 6705 C C . ASP B 1 73 ? 82.43600 -87.69500 -40.36600 1.000 114.58645 73 ASP B C 1
ATOM 6706 O O . ASP B 1 73 ? 81.75400 -86.82500 -39.81800 1.000 113.51444 73 ASP B O 1
ATOM 6711 N N . SER B 1 74 ? 83.66300 -87.47400 -40.83200 1.000 111.77034 74 SER B N 1
ATOM 6712 C CA . SER B 1 74 ? 84.33600 -86.19100 -40.66900 1.000 110.38590 74 SER B CA 1
ATOM 6713 C C . SER B 1 74 ? 83.90600 -85.15400 -41.69700 1.000 107.70823 74 SER B C 1
ATOM 6714 O O . SER B 1 74 ? 84.51700 -84.08300 -41.76300 1.000 108.33624 74 SER B O 1
ATOM 6717 N N . LYS B 1 75 ? 82.87100 -85.43600 -42.48900 1.000 104.66340 75 LYS B N 1
ATOM 6718 C CA . LYS B 1 75 ? 82.42400 -84.51800 -43.52700 1.000 100.40796 75 LYS B CA 1
ATOM 6719 C C . LYS B 1 75 ? 80.97700 -84.08300 -43.34300 1.000 100.11043 75 LYS B C 1
ATOM 6720 O O . LYS B 1 75 ? 80.39100 -83.50600 -44.26700 1.000 100.43471 75 LYS B O 1
ATOM 6726 N N . ASN B 1 76 ? 80.38300 -84.34900 -42.18400 1.000 98.48620 76 ASN B N 1
ATOM 6727 C CA . ASN B 1 76 ? 79.03600 -83.87700 -41.88700 1.000 99.53343 76 ASN B CA 1
ATOM 6728 C C . ASN B 1 76 ? 79.13500 -82.44500 -41.37100 1.000 100.15837 76 ASN B C 1
ATOM 6729 O O . ASN B 1 76 ? 79.59200 -82.21200 -40.24600 1.000 101.41487 76 ASN B O 1
ATOM 6734 N N . VAL B 1 77 ? 78.72600 -81.48200 -42.20200 1.000 98.28810 77 VAL B N 1
ATOM 6735 C CA . VAL B 1 77 ? 78.93400 -80.07500 -41.87300 1.000 97.95285 77 VAL B CA 1
ATOM 6736 C C . VAL B 1 77 ? 78.06400 -79.64000 -40.70100 1.000 96.08528 77 VAL B C 1
ATOM 6737 O O . VAL B 1 77 ? 78.43400 -78.72600 -39.95400 1.000 95.72617 77 VAL B O 1
ATOM 6741 N N . GLU B 1 78 ? 76.89900 -80.26700 -40.52000 1.000 95.99337 78 GLU B N 1
ATOM 6742 C CA . GLU B 1 78 ? 76.01100 -79.86700 -39.43300 1.000 96.21112 78 GLU B CA 1
ATOM 6743 C C . GLU B 1 78 ? 76.65300 -80.09500 -38.06900 1.000 95.27070 78 GLU B C 1
ATOM 6744 O O . GLU B 1 78 ? 76.40200 -79.33200 -37.12800 1.000 95.00753 78 GLU B O 1
ATOM 6750 N N . ALA B 1 79 ? 77.48000 -81.13500 -37.94300 1.000 91.11751 79 ALA B N 1
ATOM 6751 C CA . ALA B 1 79 ? 78.20400 -81.37600 -36.69900 1.000 90.68923 79 ALA B CA 1
ATOM 6752 C C . ALA B 1 79 ? 79.22900 -80.28200 -36.44000 1.000 88.97654 79 ALA B C 1
ATOM 6753 O O . ALA B 1 79 ? 79.37800 -79.82000 -35.30200 1.000 91.72152 79 ALA B O 1
ATOM 6755 N N . HIS B 1 80 ? 79.95100 -79.86500 -37.48200 1.000 85.61297 80 HIS B N 1
ATOM 6756 C CA . HIS B 1 80 ? 80.89700 -78.76600 -37.33600 1.000 79.66268 80 HIS B CA 1
ATOM 6757 C C . HIS B 1 80 ? 80.18200 -77.49700 -36.89600 1.000 75.76709 80 HIS B C 1
ATOM 6758 O O . HIS B 1 80 ? 80.62100 -76.81200 -35.96500 1.000 73.92116 80 HIS B O 1
ATOM 6765 N N . ILE B 1 81 ? 79.06200 -77.17800 -37.55000 1.000 74.82096 81 ILE B N 1
ATOM 6766 C CA . ILE B 1 81 ? 78.30000 -75.98400 -37.19300 1.000 72.16233 81 ILE B CA 1
ATOM 6767 C C . ILE B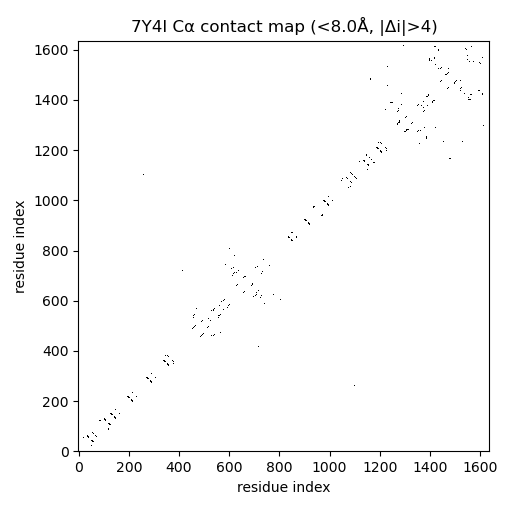 1 81 ? 77.73500 -76.11600 -35.78500 1.000 76.26468 81 ILE B C 1
ATOM 6768 O O . ILE B 1 81 ? 77.68000 -75.13700 -35.03000 1.000 75.48258 81 ILE B O 1
ATOM 6773 N N . GLY B 1 82 ? 77.30800 -77.32400 -35.41000 1.000 82.61700 82 GLY B N 1
ATOM 6774 C CA . GLY B 1 82 ? 76.77600 -77.52300 -34.07000 1.000 85.64376 82 GLY B CA 1
ATOM 6775 C C . GLY B 1 82 ? 77.80700 -77.27000 -32.98600 1.000 90.71044 82 GLY B C 1
ATOM 6776 O O . GLY B 1 82 ? 77.54900 -76.54800 -32.01900 1.000 88.28425 82 GLY B O 1
ATOM 6777 N N . LYS B 1 83 ? 78.99500 -77.86400 -33.13600 1.000 93.80204 83 LYS B N 1
ATOM 6778 C CA . LYS B 1 83 ? 80.06800 -77.64500 -32.17100 1.000 95.09581 83 LYS B CA 1
ATOM 6779 C C . LYS B 1 83 ? 80.46900 -76.17500 -32.11200 1.000 95.62741 83 LYS B C 1
ATOM 6780 O O . LYS B 1 83 ? 80.72800 -75.64000 -31.02800 1.000 97.22573 83 LYS B O 1
ATOM 6786 N N . GLY B 1 84 ? 80.53000 -75.51000 -33.26900 1.000 98.13586 84 GLY B N 1
ATOM 6787 C CA . GLY B 1 84 ? 80.94500 -74.11500 -33.29200 1.000 102.17256 84 GLY B CA 1
ATOM 6788 C C . GLY B 1 84 ? 80.00600 -73.20700 -32.52400 1.000 106.46058 84 GLY B C 1
ATOM 6789 O O . GLY B 1 84 ? 80.44600 -72.27000 -31.85200 1.000 109.44519 84 GLY B O 1
ATOM 6790 N N . ILE B 1 85 ? 78.70000 -73.46400 -32.62000 1.000 105.83826 85 ILE B N 1
ATOM 6791 C CA . ILE B 1 85 ? 77.73400 -72.69300 -31.84300 1.000 102.82971 85 ILE B CA 1
ATOM 6792 C C . ILE B 1 85 ? 77.89900 -72.97600 -30.35500 1.000 103.41025 85 ILE B C 1
ATOM 6793 O O . ILE B 1 85 ? 77.85800 -72.05700 -29.52700 1.000 102.98927 85 ILE B O 1
ATOM 6798 N N . CYS B 1 86 ? 78.08400 -74.24900 -29.99000 1.000 106.04886 86 CYS B N 1
ATOM 6799 C CA . CYS B 1 86 ? 78.32100 -74.59600 -28.59100 1.000 108.72818 86 CYS B CA 1
ATOM 6800 C C . CYS B 1 86 ? 79.56300 -73.89600 -28.05500 1.000 108.19286 86 CYS B C 1
ATOM 6801 O O . CYS B 1 86 ? 79.51500 -73.23400 -27.01300 1.000 109.79622 86 CYS B O 1
ATOM 6804 N N . LEU B 1 87 ? 80.68300 -74.00900 -28.77300 1.000 107.93552 87 LEU B N 1
ATOM 6805 C CA . LEU B 1 87 ? 81.92200 -73.37800 -28.32800 1.000 110.79617 87 LEU B CA 1
ATOM 6806 C C . LEU B 1 87 ? 81.78800 -71.86200 -28.26800 1.000 116.55978 87 LEU B C 1
ATOM 6807 O O . LEU B 1 87 ? 82.38800 -71.22100 -27.39800 1.000 110.34434 87 LEU B O 1
ATOM 6812 N N . GLN B 1 88 ? 81.01500 -71.27400 -29.18600 1.000 124.96301 88 GLN B N 1
ATOM 6813 C CA . GLN B 1 88 ? 80.77900 -69.83200 -29.16300 1.000 132.01776 88 GLN B CA 1
ATOM 6814 C C . GLN B 1 88 ? 80.05500 -69.39700 -27.89300 1.000 138.75178 88 GLN B C 1
ATOM 6815 O O . GLN B 1 88 ? 80.21700 -68.25500 -27.44700 1.000 145.16705 88 GLN B O 1
ATOM 6821 N N . THR B 1 89 ? 79.24600 -70.28500 -27.30600 1.000 138.91822 89 THR B N 1
ATOM 6822 C CA . THR B 1 89 ? 78.60600 -69.99100 -26.02600 1.000 142.61865 89 THR B CA 1
ATOM 6823 C C . THR B 1 89 ? 79.63400 -69.93500 -24.89900 1.000 141.48956 89 THR B C 1
ATOM 6824 O O . THR B 1 89 ? 79.55500 -69.07100 -24.01700 1.000 140.91275 89 THR B O 1
ATOM 6828 N N . GLN B 1 90 ? 80.61100 -70.84800 -24.91800 1.000 138.75972 90 GLN B N 1
ATOM 6829 C CA . GLN B 1 90 ? 81.71600 -70.96200 -23.96000 1.000 137.41327 90 GLN B CA 1
ATOM 6830 C C . GLN B 1 90 ? 82.76100 -69.85400 -24.11400 1.000 136.08491 90 GLN B C 1
ATOM 6831 O O . GLN B 1 90 ? 83.79700 -69.94600 -23.43900 1.000 134.75461 90 GLN B O 1
ATOM 6837 N N . ASN B 1 91 ? 82.51900 -68.86600 -24.98000 1.000 133.99634 91 ASN B N 1
ATOM 6838 C CA . ASN B 1 91 ? 83.42500 -67.75200 -25.25300 1.000 127.48184 91 ASN B CA 1
ATOM 6839 C C . ASN B 1 91 ? 84.73100 -68.19300 -25.90700 1.000 124.30811 91 ASN B C 1
ATOM 6840 O O . ASN B 1 91 ? 85.69000 -67.41700 -25.95900 1.000 127.01602 91 ASN B O 1
ATOM 6845 N N . LYS B 1 92 ? 84.78500 -69.42200 -26.42700 1.000 118.68688 92 LYS B N 1
ATOM 6846 C CA . LYS B 1 92 ? 85.96200 -69.92200 -27.14000 1.000 118.07919 92 LYS B CA 1
ATOM 6847 C C . LYS B 1 92 ? 85.79300 -69.59900 -28.62300 1.000 117.53435 92 LYS B C 1
ATOM 6848 O O . LYS B 1 92 ? 85.42400 -70.44300 -29.44400 1.000 113.75168 92 LYS B O 1
ATOM 6854 N N . GLY B 1 93 ? 86.07300 -68.33900 -28.96500 1.000 119.11683 93 GLY B N 1
ATOM 6855 C CA . GLY B 1 93 ? 85.83300 -67.86800 -30.31800 1.000 121.03996 93 GLY B CA 1
ATOM 6856 C C . GLY B 1 93 ? 86.88700 -68.29100 -31.31700 1.000 122.37331 93 GLY B C 1
ATOM 6857 O O . GLY B 1 93 ? 86.56800 -68.53200 -32.48500 1.000 127.45017 93 GLY B O 1
ATOM 6858 N N . ASN B 1 94 ? 88.15000 -68.37500 -30.88700 1.000 116.87680 94 ASN B N 1
ATOM 6859 C CA . ASN B 1 94 ? 89.22000 -68.78700 -31.79200 1.000 116.15194 94 ASN B CA 1
ATOM 6860 C C . ASN B 1 94 ? 88.98000 -70.19400 -32.32500 1.000 115.92418 94 ASN B C 1
ATOM 6861 O O . ASN B 1 94 ? 89.25000 -70.47600 -33.49900 1.000 115.35886 94 ASN B O 1
ATOM 6866 N N . LEU B 1 95 ? 88.48200 -71.09200 -31.47200 1.000 115.36961 95 LEU B N 1
ATOM 6867 C CA . LEU B 1 95 ? 88.16900 -72.44800 -31.91200 1.000 113.87534 95 LEU B CA 1
ATOM 6868 C C . LEU B 1 95 ? 86.94600 -72.47700 -32.82200 1.000 115.11170 95 LEU B C 1
ATOM 6869 O O . LEU B 1 95 ? 86.87200 -73.31200 -33.73300 1.000 115.12926 95 LEU B O 1
ATOM 6874 N N . ALA B 1 96 ? 85.97900 -71.58300 -32.59300 1.000 120.28778 96 ALA B N 1
ATOM 6875 C CA . ALA B 1 96 ? 84.76000 -71.58200 -33.39700 1.000 126.48259 96 ALA B CA 1
ATOM 6876 C C . ALA B 1 96 ? 85.03500 -71.14500 -34.83200 1.000 121.87676 96 ALA B C 1
ATOM 6877 O O . ALA B 1 96 ? 84.47700 -71.71600 -35.77500 1.000 128.34888 96 ALA B O 1
ATOM 6879 N N . PHE B 1 97 ? 85.88200 -70.12900 -35.01900 1.000 111.30932 97 PHE B N 1
ATOM 6880 C CA . PHE B 1 97 ? 86.24000 -69.71400 -36.37200 1.000 114.87851 97 PHE B CA 1
ATOM 6881 C C . PHE B 1 97 ? 86.93200 -70.83800 -37.13700 1.000 113.97231 97 PHE B C 1
ATOM 6882 O O . PHE B 1 97 ? 86.79500 -70.92900 -38.36300 1.000 113.83133 97 PHE B O 1
ATOM 6890 N N . ASP B 1 98 ? 87.67100 -71.70200 -36.43400 1.000 112.06073 98 ASP B N 1
ATOM 6891 C CA . ASP B 1 98 ? 88.34300 -72.82200 -37.08800 1.000 110.80403 98 ASP B CA 1
ATOM 6892 C C . ASP B 1 98 ? 87.34200 -73.81000 -37.67500 1.000 109.99362 98 ASP B C 1
ATOM 6893 O O . ASP B 1 98 ? 87.51100 -74.27400 -38.80900 1.000 111.26411 98 ASP B O 1
ATOM 6898 N N . CYS B 1 99 ? 86.29800 -74.15100 -36.91400 1.000 106.89538 99 CYS B N 1
ATOM 6899 C CA . CYS B 1 99 ? 85.34700 -75.16800 -37.35100 1.000 105.19779 99 CYS B CA 1
ATOM 6900 C C . CYS B 1 99 ? 84.28500 -74.61000 -38.29000 1.000 99.76088 99 CYS B C 1
ATOM 6901 O O . CYS B 1 99 ? 83.83100 -75.32200 -39.19400 1.000 99.66589 99 CYS B O 1
ATOM 6904 N N . PHE B 1 100 ? 83.86200 -73.36000 -38.08700 1.000 94.76459 100 PHE B N 1
ATOM 6905 C CA . PHE B 1 100 ? 82.96100 -72.72800 -39.04600 1.000 93.76218 100 PHE B CA 1
ATOM 6906 C C . PHE B 1 100 ? 83.61300 -72.63700 -40.41900 1.000 93.69534 100 PHE B C 1
ATOM 6907 O O . PHE B 1 100 ? 82.95300 -72.84400 -41.44400 1.000 98.54572 100 PHE B O 1
ATOM 6915 N N . SER B 1 101 ? 84.91700 -72.34400 -40.45800 1.000 89.87381 101 SER B N 1
ATOM 6916 C CA . SER B 1 101 ? 85.63800 -72.35300 -41.72600 1.000 88.55720 101 SER B CA 1
ATOM 6917 C C . SER B 1 101 ? 85.76300 -73.76600 -42.27800 1.000 86.87254 101 SER B C 1
ATOM 6918 O O . SER B 1 101 ? 85.77100 -73.95500 -43.49900 1.000 88.90218 101 SER B O 1
ATOM 6921 N N . GLU B 1 102 ? 85.87100 -74.76400 -41.39800 1.000 85.61167 102 GLU B N 1
ATOM 6922 C CA . GLU B 1 102 ? 85.82600 -76.15300 -41.83900 1.000 84.04666 102 GLU B CA 1
ATOM 6923 C C . GLU B 1 102 ? 84.46500 -76.50800 -42.42500 1.000 81.91509 102 GLU B C 1
ATOM 6924 O O . GLU B 1 102 ? 84.37800 -77.35600 -43.32200 1.000 78.99804 102 GLU B O 1
ATOM 6930 N N . ALA B 1 103 ? 83.39600 -75.87800 -41.93200 1.000 81.83893 103 ALA B N 1
ATOM 6931 C CA . ALA B 1 103 ? 82.07000 -76.12800 -42.48600 1.000 85.83617 103 ALA B CA 1
ATOM 6932 C C . ALA B 1 103 ? 81.90700 -75.48500 -43.85800 1.000 84.98250 103 ALA B C 1
ATOM 6933 O O . ALA B 1 103 ? 81.28500 -76.07200 -44.75000 1.000 87.80278 103 ALA B O 1
ATOM 6935 N N . ILE B 1 104 ? 82.44800 -74.27600 -44.05000 1.000 82.71936 104 ILE B N 1
ATOM 6936 C CA . ILE B 1 104 ? 82.30800 -73.62400 -45.35100 1.000 82.44663 104 ILE B CA 1
ATOM 6937 C C . ILE B 1 104 ? 83.23000 -74.26100 -46.38200 1.000 85.64780 104 ILE B C 1
ATOM 6938 O O . ILE B 1 104 ? 82.92800 -74.24600 -47.58100 1.000 87.56917 104 ILE B O 1
ATOM 6943 N N . ARG B 1 105 ? 84.35200 -74.84400 -45.94800 1.000 86.66765 105 ARG B N 1
ATOM 6944 C CA . ARG B 1 105 ? 85.25300 -75.49800 -46.89000 1.000 90.61887 105 ARG B CA 1
ATOM 6945 C C . ARG B 1 105 ? 84.75600 -76.87700 -47.29700 1.000 92.01159 105 ARG B C 1
ATOM 6946 O O . ARG B 1 105 ? 85.15000 -77.37600 -48.35700 1.000 89.86711 105 ARG B O 1
ATOM 6954 N N . LEU B 1 106 ? 83.90700 -77.50300 -46.47900 1.000 91.65711 106 LEU B N 1
ATOM 6955 C CA . LEU B 1 106 ? 83.23800 -78.73000 -46.89600 1.000 92.97759 106 LEU B CA 1
ATOM 6956 C C . LEU B 1 106 ? 82.00800 -78.42000 -47.73200 1.000 95.59521 106 LEU B C 1
ATOM 6957 O O . LEU B 1 106 ? 81.82800 -78.97700 -48.82000 1.000 100.15494 106 LEU B O 1
ATOM 6962 N N . ASP B 1 107 ? 81.15900 -77.52300 -47.23700 1.000 97.23116 107 ASP B N 1
ATOM 6963 C CA . ASP B 1 107 ? 79.89900 -77.17100 -47.88600 1.000 97.40090 107 ASP B CA 1
ATOM 6964 C C . ASP B 1 107 ? 79.80200 -75.65400 -47.95600 1.000 100.38770 107 ASP B C 1
ATOM 6965 O O . ASP B 1 107 ? 79.23400 -75.01600 -47.05800 1.000 101.71642 107 ASP B O 1
ATOM 6970 N N . PRO B 1 108 ? 80.35300 -75.03800 -48.99800 1.000 100.51172 108 PRO B N 1
ATOM 6971 C CA . PRO B 1 108 ? 80.04800 -73.62900 -49.25700 1.000 97.74422 108 PRO B CA 1
ATOM 6972 C C . PRO B 1 108 ? 78.57700 -73.48000 -49.60900 1.000 95.78141 108 PRO B C 1
ATOM 6973 O O . PRO B 1 108 ? 77.87000 -74.45400 -49.87400 1.000 98.08956 108 PRO B O 1
ATOM 6977 N N . HIS B 1 109 ? 78.11600 -72.23100 -49.59700 1.000 88.00733 109 HIS B N 1
ATOM 6978 C CA . HIS B 1 109 ? 76.70300 -71.91200 -49.80300 1.000 88.57807 109 HIS B CA 1
ATOM 6979 C C . HIS B 1 109 ? 75.83400 -72.51200 -48.70000 1.000 86.00417 109 HIS B C 1
ATOM 6980 O O . HIS B 1 109 ? 74.70200 -72.93900 -48.94400 1.000 87.41613 109 HIS B O 1
ATOM 6987 N N . ASN B 1 110 ? 76.36400 -72.55900 -47.48000 1.000 83.12407 110 ASN B N 1
ATOM 6988 C CA . ASN B 1 110 ? 75.59400 -72.91000 -46.29200 1.000 77.94994 110 ASN B CA 1
ATOM 6989 C C . ASN B 1 110 ? 75.29900 -71.61800 -45.53700 1.000 76.04994 110 ASN B C 1
ATOM 6990 O O . ASN B 1 110 ? 76.20300 -71.01600 -44.94600 1.000 74.35217 110 ASN B O 1
ATOM 6995 N N . ALA B 1 111 ? 74.03300 -71.19500 -45.55900 1.000 74.65449 111 ALA B N 1
ATOM 6996 C CA . ALA B 1 111 ? 73.67400 -69.91100 -44.96800 1.000 72.85700 111 ALA B CA 1
ATOM 6997 C C . ALA B 1 111 ? 73.98900 -69.88000 -43.47900 1.000 74.06099 111 ALA B C 1
ATOM 6998 O O . ALA B 1 111 ? 74.51200 -68.88100 -42.97000 1.000 75.56329 111 ALA B O 1
ATOM 7000 N N . CYS B 1 112 ? 73.67700 -70.96400 -42.76600 1.000 71.83001 112 CYS B N 1
ATOM 7001 C CA . CYS B 1 112 ? 73.91900 -71.00500 -41.32700 1.000 70.63940 112 CYS B CA 1
ATOM 7002 C C . CYS B 1 112 ? 75.39700 -70.80100 -41.01100 1.000 69.20642 112 CYS B C 1
ATOM 7003 O O . CYS B 1 112 ? 75.76300 -69.89600 -40.25200 1.000 71.01414 112 CYS B O 1
ATOM 7006 N N . ALA B 1 113 ? 76.26400 -71.62400 -41.60900 1.000 66.46347 113 ALA B N 1
ATOM 7007 C CA . ALA B 1 113 ? 77.69800 -71.51500 -41.35400 1.000 62.98334 113 ALA B CA 1
ATOM 7008 C C . ALA B 1 113 ? 78.24100 -70.15500 -41.77500 1.000 64.22264 113 ALA B C 1
ATOM 7009 O O . ALA B 1 113 ? 79.07100 -69.56400 -41.07300 1.000 67.67436 113 ALA B O 1
ATOM 7011 N N . LEU B 1 114 ? 77.79000 -69.64500 -42.92300 1.000 61.46944 114 LEU B N 1
ATOM 7012 C CA . LEU B 1 114 ? 78.26500 -68.34800 -43.39000 1.000 59.38522 114 LEU B CA 1
ATOM 7013 C C . LEU B 1 114 ? 77.80100 -67.22500 -42.47000 1.000 62.13809 114 LEU B C 1
ATOM 7014 O O . LEU B 1 114 ? 78.55100 -66.27500 -42.21400 1.000 62.81103 114 LEU B O 1
ATOM 7019 N N . THR B 1 115 ? 76.56400 -67.31000 -41.97100 1.000 66.28068 115 THR B N 1
ATOM 7020 C CA . THR B 1 115 ? 76.06100 -66.28500 -41.06000 1.000 68.58238 115 THR B CA 1
ATOM 7021 C C . THR B 1 115 ? 76.81100 -66.30500 -39.73500 1.000 72.55091 115 THR B C 1
ATOM 7022 O O . THR B 1 115 ? 77.07300 -65.24900 -39.14700 1.000 78.43989 115 THR B O 1
ATOM 7026 N N . HIS B 1 116 ? 77.17100 -67.49300 -39.25000 1.000 76.10153 116 HIS B N 1
ATOM 7027 C CA . HIS B 1 116 ? 77.85500 -67.57900 -37.96500 1.000 81.02179 116 HIS B CA 1
ATOM 7028 C C . HIS B 1 116 ? 79.29300 -67.08700 -38.07000 1.000 83.66493 116 HIS B C 1
ATOM 7029 O O . HIS B 1 116 ? 79.80600 -66.45700 -37.13800 1.000 86.75288 116 HIS B O 1
ATOM 7036 N N . CYS B 1 117 ? 79.95900 -67.36200 -39.19500 1.000 84.51926 117 CYS B N 1
ATOM 7037 C CA . CYS B 1 117 ? 81.29700 -66.82100 -39.40400 1.000 84.97212 117 CYS B CA 1
ATOM 7038 C C . CYS B 1 117 ? 81.27800 -65.30000 -39.44400 1.000 83.37658 117 CYS B C 1
ATOM 7039 O O . CYS B 1 117 ? 82.24200 -64.65400 -39.01400 1.000 82.69048 117 CYS B O 1
ATOM 7042 N N . GLY B 1 118 ? 80.19500 -64.71000 -39.95100 1.000 80.59387 118 GLY B N 1
ATOM 7043 C CA . GLY B 1 118 ? 80.06500 -63.26400 -39.90000 1.000 78.57771 118 GLY B CA 1
ATOM 7044 C C . GLY B 1 118 ? 79.83100 -62.75500 -38.49100 1.000 77.37048 118 GLY B C 1
ATOM 7045 O O . GLY B 1 118 ? 80.35700 -61.70700 -38.10300 1.000 77.75039 118 GLY B O 1
ATOM 7046 N N . ILE B 1 119 ? 79.03300 -63.48500 -37.70600 1.000 76.20429 119 ILE B N 1
ATOM 7047 C CA . ILE B 1 119 ? 78.80300 -63.09900 -36.31700 1.000 76.08239 119 ILE B CA 1
ATOM 7048 C C . ILE B 1 119 ? 80.11700 -63.10800 -35.54600 1.000 80.00839 119 ILE B C 1
ATOM 7049 O O . ILE B 1 119 ? 80.39300 -62.20500 -34.74600 1.000 80.61752 119 ILE B O 1
ATOM 7054 N N . LEU B 1 120 ? 80.95500 -64.11900 -35.78800 1.000 81.96478 120 LEU B N 1
ATOM 7055 C CA . LEU B 1 120 ? 82.28200 -64.14400 -35.18200 1.000 84.85834 120 LEU B CA 1
ATOM 7056 C C . LEU B 1 120 ? 83.14300 -62.99800 -35.69200 1.000 90.42009 120 LEU B C 1
ATOM 7057 O O . LEU B 1 120 ? 83.91100 -62.40000 -34.92700 1.000 90.24455 120 LEU B O 1
ATOM 7062 N N . HIS B 1 121 ? 83.03900 -62.68600 -36.98500 1.000 92.92899 121 HIS B N 1
ATOM 7063 C CA . HIS B 1 121 ? 83.84200 -61.60900 -37.54900 1.000 93.53388 121 HIS B CA 1
ATOM 7064 C C . HIS B 1 121 ? 83.46800 -60.25900 -36.95200 1.000 96.11215 121 HIS B C 1
ATOM 7065 O O . HIS B 1 121 ? 84.32800 -59.37800 -36.82900 1.000 98.19171 121 HIS B O 1
ATOM 7072 N N . LYS B 1 122 ? 82.20100 -60.07500 -36.57500 1.000 96.98195 122 LYS B N 1
ATOM 7073 C CA . LYS B 1 122 ? 81.79400 -58.81200 -35.96900 1.000 101.63802 122 LYS B CA 1
ATOM 7074 C C . LYS B 1 122 ? 82.28300 -58.70900 -34.53000 1.000 108.09908 122 LYS B C 1
ATOM 7075 O O . LYS B 1 122 ? 82.81200 -57.67000 -34.11600 1.000 109.85815 122 LYS B O 1
ATOM 7081 N N . GLU B 1 123 ? 82.12200 -59.78400 -33.75300 1.000 112.97790 123 GLU B N 1
ATOM 7082 C CA . GLU B 1 123 ? 82.53200 -59.75200 -32.35300 1.000 115.57213 123 GLU B CA 1
ATOM 7083 C C . GLU B 1 123 ? 84.04100 -59.59800 -32.21100 1.000 117.16756 123 GLU B C 1
ATOM 7084 O O . GLU B 1 123 ? 84.51200 -59.02000 -31.22500 1.000 115.74180 123 GLU B O 1
ATOM 7090 N N . GLU B 1 124 ? 84.81000 -60.10000 -33.18000 1.000 119.80174 124 GLU B N 1
ATOM 7091 C CA . GLU B 1 124 ? 86.25100 -59.87200 -33.17000 1.000 122.04800 124 GLU B CA 1
ATOM 7092 C C . GLU B 1 124 ? 86.59000 -58.43600 -33.55000 1.000 125.31870 124 GLU B C 1
ATOM 7093 O O . GLU B 1 124 ? 87.65000 -57.92800 -33.16600 1.000 127.86271 124 GLU B O 1
ATOM 7099 N N . GLY B 1 125 ? 85.71100 -57.77000 -34.29400 1.000 125.13588 125 GLY B N 1
ATOM 7100 C CA . GLY B 1 125 ? 85.94400 -56.41600 -34.74900 1.000 125.65549 125 GLY B CA 1
ATOM 7101 C C . GLY B 1 125 ? 86.21600 -56.26500 -36.23100 1.000 124.56346 125 GLY B C 1
ATOM 7102 O O . GLY B 1 125 ? 86.58700 -55.16700 -36.66400 1.000 125.42344 125 GLY B O 1
ATOM 7103 N N . ARG B 1 126 ? 86.04700 -57.32600 -37.02100 1.000 124.77126 126 ARG B N 1
ATOM 7104 C CA . ARG B 1 126 ? 86.21400 -57.27100 -38.47300 1.000 124.90694 126 ARG B CA 1
ATOM 7105 C C . ARG B 1 126 ? 84.82800 -57.09300 -39.09000 1.000 123.61368 126 ARG B C 1
ATOM 7106 O O . ARG B 1 126 ? 84.20400 -58.03400 -39.58000 1.000 124.52752 126 ARG B O 1
ATOM 7114 N N . LEU B 1 127 ? 84.34700 -55.84700 -39.05800 1.000 117.59746 127 LEU B N 1
ATOM 7115 C CA . LEU B 1 127 ? 82.94200 -55.58000 -39.35500 1.000 118.15404 127 LEU B CA 1
ATOM 7116 C C . LEU B 1 127 ? 82.62800 -55.73600 -40.84100 1.000 119.65690 127 LEU B C 1
ATOM 7117 O O . LEU B 1 127 ? 81.55400 -56.23500 -41.20000 1.000 121.31739 127 LEU B O 1
ATOM 7122 N N . VAL B 1 128 ? 83.53600 -55.30900 -41.72200 1.000 118.08337 128 VAL B N 1
ATOM 7123 C CA . VAL B 1 128 ? 83.24200 -55.37400 -43.15100 1.000 109.92869 128 VAL B CA 1
ATOM 7124 C C . VAL B 1 128 ? 83.38100 -56.80100 -43.67300 1.000 108.20145 128 VAL B C 1
ATOM 7125 O O . VAL B 1 128 ? 82.59600 -57.24400 -44.51900 1.000 109.05943 128 VAL B O 1
ATOM 7129 N N . GLU B 1 129 ? 84.37100 -57.54800 -43.17500 1.000 110.09360 129 GLU B N 1
ATOM 7130 C CA . GLU B 1 129 ? 84.44800 -58.97200 -43.48500 1.000 104.86912 129 GLU B CA 1
ATOM 7131 C C . GLU B 1 129 ? 83.22100 -59.71600 -42.97400 1.000 96.41985 129 GLU B C 1
ATOM 7132 O O . GLU B 1 129 ? 82.81000 -60.72000 -43.56600 1.000 94.48119 129 GLU B O 1
ATOM 7138 N N . ALA B 1 130 ? 82.63500 -59.24700 -41.86900 1.000 92.78077 130 ALA B N 1
ATOM 7139 C CA . ALA B 1 130 ? 81.40100 -59.84100 -41.36400 1.000 91.04288 130 ALA B CA 1
ATOM 7140 C C . ALA B 1 130 ? 80.25100 -59.63100 -42.33900 1.000 90.58360 130 ALA B C 1
ATOM 7141 O O . ALA B 1 130 ? 79.52600 -60.57400 -42.67300 1.000 89.51690 130 ALA B O 1
ATOM 7143 N N . ALA B 1 131 ? 80.06700 -58.39200 -42.80200 1.000 93.14998 131 ALA B N 1
ATOM 7144 C CA . ALA B 1 131 ? 78.99400 -58.10800 -43.74700 1.000 97.07348 131 ALA B CA 1
ATOM 7145 C C . ALA B 1 131 ? 79.19200 -58.86200 -45.05400 1.000 99.12799 131 ALA B C 1
ATOM 7146 O O . ALA B 1 131 ? 78.21200 -59.22200 -45.71700 1.000 100.79033 131 ALA B O 1
ATOM 7148 N N . GLU B 1 132 ? 80.44500 -59.11300 -45.44000 1.000 99.17395 132 GLU B N 1
ATOM 7149 C CA . GLU B 1 132 ? 80.70200 -59.92400 -46.62400 1.000 99.25012 132 GLU B CA 1
ATOM 7150 C C . GLU B 1 132 ? 80.16300 -61.33500 -46.43400 1.000 96.52574 132 GLU B C 1
ATOM 7151 O O . GLU B 1 132 ? 79.47000 -61.86600 -47.30700 1.000 95.89732 132 GLU B O 1
ATOM 7157 N N . SER B 1 133 ? 80.44300 -61.94500 -45.27700 1.000 89.14631 133 SER B N 1
ATOM 7158 C CA . SER B 1 133 ? 79.95900 -63.29700 -45.00400 1.000 83.80346 133 SER B CA 1
ATOM 7159 C C . SER B 1 133 ? 78.44100 -63.34100 -44.88100 1.000 82.20678 133 SER B C 1
ATOM 7160 O O . SER B 1 133 ? 77.81900 -64.33600 -45.27000 1.000 83.61686 133 SER B O 1
ATOM 7163 N N . TYR B 1 134 ? 77.83300 -62.28500 -44.33700 1.000 79.32668 134 TYR B N 1
ATOM 7164 C CA . TYR B 1 134 ? 76.37600 -62.20700 -44.31000 1.000 74.57096 134 TYR B CA 1
ATOM 7165 C C . TYR B 1 134 ? 75.80500 -62.17400 -45.72200 1.000 74.79705 134 TYR B C 1
ATOM 7166 O O . TYR B 1 134 ? 74.76100 -62.77900 -45.99300 1.000 72.85415 134 TYR B O 1
ATOM 7175 N N . GLN B 1 135 ? 76.47500 -61.46200 -46.63500 1.000 75.01310 135 GLN B N 1
ATOM 7176 C CA . GLN B 1 135 ? 75.94300 -61.30000 -47.98400 1.000 73.56785 135 GLN B CA 1
ATOM 7177 C C . GLN B 1 135 ? 76.01300 -62.60000 -48.77300 1.000 72.05027 135 GLN B C 1
ATOM 7178 O O . GLN B 1 135 ? 75.05600 -62.94900 -49.47500 1.000 75.93435 135 GLN B O 1
ATOM 7184 N N . LYS B 1 136 ? 77.12900 -63.33400 -48.68200 1.000 68.15237 136 LYS B N 1
ATOM 7185 C CA . LYS B 1 136 ? 77.19000 -64.62100 -49.37500 1.000 68.35111 136 LYS B CA 1
ATOM 7186 C C . LYS B 1 136 ? 76.25700 -65.63800 -48.73400 1.000 63.61512 136 LYS B C 1
ATOM 7187 O O . LYS B 1 136 ? 75.79500 -66.56500 -49.41000 1.000 61.15647 136 LYS B O 1
ATOM 7193 N N . ALA B 1 137 ? 75.97100 -65.48900 -47.44000 1.000 61.99119 137 ALA B N 1
ATOM 7194 C CA . ALA B 1 137 ? 74.92800 -66.30200 -46.82600 1.000 61.82982 137 ALA B CA 1
ATOM 7195 C C . ALA B 1 137 ? 73.58100 -66.04600 -47.49100 1.000 59.94440 137 ALA B C 1
ATOM 7196 O O . ALA B 1 137 ? 72.88000 -66.98500 -47.88400 1.000 58.13574 137 ALA B O 1
ATOM 7198 N N . LEU B 1 138 ? 73.21400 -64.77000 -47.64800 1.000 58.06124 138 LEU B N 1
ATOM 7199 C CA . LEU B 1 138 ? 71.92400 -64.43600 -48.24500 1.000 55.99867 138 LEU B CA 1
ATOM 7200 C C . LEU B 1 138 ? 71.86100 -64.83100 -49.71600 1.000 55.97844 138 LEU B C 1
ATOM 7201 O O . LEU B 1 138 ? 70.77100 -65.09500 -50.23700 1.000 54.11170 138 LEU B O 1
ATOM 7206 N N . MET B 1 139 ? 73.01100 -64.87100 -50.39800 1.000 58.52405 139 MET B N 1
ATOM 7207 C CA . MET B 1 139 ? 73.05600 -65.41400 -51.75200 1.000 55.75434 139 MET B CA 1
ATOM 7208 C C . MET B 1 139 ? 72.72200 -66.89900 -51.75200 1.000 55.61747 139 MET B C 1
ATOM 7209 O O . MET B 1 139 ? 72.00500 -67.38400 -52.63500 1.000 54.07002 139 MET B O 1
ATOM 7214 N N . ALA B 1 140 ? 73.23400 -67.63500 -50.76500 1.000 58.21272 140 ALA B N 1
ATOM 7215 C CA . ALA B 1 140 ? 72.91600 -69.05400 -50.65400 1.000 55.10592 140 ALA B CA 1
ATOM 7216 C C . ALA B 1 140 ? 71.42400 -69.25500 -50.42900 1.000 55.99849 140 ALA B C 1
ATOM 7217 O O . ALA B 1 140 ? 70.77400 -70.02500 -51.14400 1.000 60.79973 140 ALA B O 1
ATOM 7219 N N . ASP B 1 141 ? 70.86200 -68.56900 -49.43500 1.000 54.92152 141 ASP B N 1
ATOM 7220 C CA . ASP B 1 141 ? 69.43900 -68.68100 -49.11700 1.000 57.53095 141 ASP B CA 1
ATOM 7221 C C . ASP B 1 141 ? 68.91100 -67.29400 -48.75600 1.000 59.24258 141 ASP B C 1
ATOM 7222 O O . ASP B 1 141 ? 69.13400 -66.80700 -47.64400 1.000 60.63906 141 ASP B O 1
ATOM 7227 N N . ALA B 1 142 ? 68.20000 -66.66500 -49.69700 1.000 60.97062 142 ALA B N 1
ATOM 7228 C CA . ALA B 1 142 ? 67.58800 -65.37000 -49.42700 1.000 64.61081 142 ALA B CA 1
ATOM 7229 C C . ALA B 1 142 ? 66.50600 -65.45700 -48.35900 1.000 68.47817 142 ALA B C 1
ATOM 7230 O O . ALA B 1 142 ? 66.17300 -64.43700 -47.74200 1.000 69.36261 142 ALA B O 1
ATOM 7232 N N . SER B 1 143 ? 65.95500 -66.65000 -48.12800 1.000 69.30502 143 SER B N 1
ATOM 7233 C CA . SER B 1 143 ? 64.92900 -66.83300 -47.11000 1.000 71.98324 143 SER B CA 1
ATOM 7234 C C . SER B 1 143 ? 65.50400 -66.86700 -45.70100 1.000 76.05324 143 SER B C 1
ATOM 7235 O O . SER B 1 143 ? 64.74800 -66.70900 -44.73600 1.000 78.76367 143 SER B O 1
ATOM 7238 N N . TYR B 1 144 ? 66.81500 -67.06200 -45.55800 1.000 76.77765 144 TYR B N 1
ATOM 7239 C CA . TYR B 1 144 ? 67.42700 -67.15700 -44.24000 1.000 73.31574 144 TYR B CA 1
ATOM 7240 C C . TYR B 1 144 ? 67.49400 -65.77600 -43.60100 1.000 74.98450 144 TYR B C 1
ATOM 7241 O O . TYR B 1 144 ? 68.45100 -65.02400 -43.81200 1.000 75.09217 144 TYR B O 1
ATOM 7250 N N . LYS B 1 145 ? 66.48400 -65.45200 -42.79800 1.000 77.09128 145 LYS B N 1
ATOM 7251 C CA . LYS B 1 145 ? 66.35200 -64.15500 -42.14300 1.000 80.55574 145 LYS B CA 1
ATOM 7252 C C . LYS B 1 145 ? 67.42900 -63.89300 -41.09200 1.000 77.73321 145 LYS B C 1
ATOM 7253 O O . LYS B 1 145 ? 67.77900 -62.72600 -40.87300 1.000 82.37459 145 LYS B O 1
ATOM 7259 N N . PRO B 1 146 ? 67.96100 -64.91300 -40.40000 1.000 71.13406 146 PRO B N 1
ATOM 7260 C CA . PRO B 1 146 ? 69.10500 -64.65000 -39.50900 1.000 70.99421 146 PRO B CA 1
ATOM 7261 C C . PRO B 1 146 ? 70.22200 -63.85300 -40.16100 1.000 66.98195 146 PRO B C 1
ATOM 7262 O O . PRO B 1 146 ? 70.79100 -62.95800 -39.52400 1.000 67.65601 146 PRO B O 1
ATOM 7266 N N . ALA B 1 147 ? 70.54800 -64.14400 -41.42300 1.000 65.22987 147 ALA B N 1
ATOM 7267 C CA . ALA B 1 147 ? 71.58600 -63.37900 -42.10400 1.000 62.52659 147 ALA B CA 1
ATOM 7268 C C . ALA B 1 147 ? 71.11700 -61.96400 -42.41700 1.000 63.08825 147 ALA B C 1
ATOM 7269 O O . ALA B 1 147 ? 71.91000 -61.01700 -42.36500 1.000 62.88278 147 ALA B O 1
ATOM 7271 N N . ALA B 1 148 ? 69.83100 -61.79700 -42.73800 1.000 64.04973 148 ALA B N 1
ATOM 7272 C CA . ALA B 1 148 ? 69.30500 -60.46200 -43.00700 1.000 74.11791 148 ALA B CA 1
ATOM 7273 C C . ALA B 1 148 ? 69.35800 -59.58500 -41.76200 1.000 78.83464 148 ALA B C 1
ATOM 7274 O O . ALA B 1 148 ? 69.76600 -58.41900 -41.83000 1.000 83.28157 148 ALA B O 1
ATOM 7276 N N . GLU B 1 149 ? 68.95300 -60.13000 -40.61300 1.000 82.30609 149 GLU B N 1
ATOM 7277 C CA . GLU B 1 149 ? 68.96500 -59.35000 -39.38100 1.000 83.93737 149 GLU B CA 1
ATOM 7278 C C . GLU B 1 149 ? 70.38900 -59.00900 -38.95800 1.000 81.59892 149 GLU B C 1
ATOM 7279 O O . GLU B 1 149 ? 70.67100 -57.86500 -38.58400 1.000 83.12894 149 GLU B O 1
ATOM 7285 N N . CYS B 1 150 ? 71.30000 -59.98300 -39.02100 1.000 76.40301 150 CYS B N 1
ATOM 7286 C CA . CYS B 1 150 ? 72.68900 -59.72100 -38.65500 1.000 74.92613 150 CYS B CA 1
ATOM 7287 C C . CYS B 1 150 ? 73.31900 -58.68800 -39.57900 1.000 76.32717 150 CYS B C 1
ATOM 7288 O O . CYS B 1 150 ? 74.06500 -57.81200 -39.12400 1.000 80.74011 150 CYS B O 1
ATOM 7291 N N . LEU B 1 151 ? 73.03400 -58.78000 -40.88200 1.000 74.01105 151 LEU B N 1
ATOM 7292 C CA . LEU B 1 151 ? 73.58400 -57.82300 -41.83800 1.000 72.79775 151 LEU B CA 1
ATOM 7293 C C . LEU B 1 151 ? 73.05700 -56.41600 -41.58300 1.000 74.01982 151 LEU B C 1
ATOM 7294 O O . LEU B 1 151 ? 73.80900 -55.43900 -41.67100 1.000 73.39736 151 LEU B O 1
ATOM 7299 N N . ALA B 1 152 ? 71.76600 -56.29200 -41.26800 1.000 76.35543 152 ALA B N 1
ATOM 7300 C CA . ALA B 1 152 ? 71.20100 -54.97500 -40.98900 1.000 76.88337 152 ALA B CA 1
ATOM 7301 C C . ALA B 1 152 ? 71.85000 -54.34400 -39.76100 1.000 80.09793 152 ALA B C 1
ATOM 7302 O O . ALA B 1 152 ? 72.07300 -53.12700 -39.72200 1.000 79.54772 152 ALA B O 1
ATOM 7304 N N . ILE B 1 153 ? 72.16400 -55.15800 -38.74900 1.000 75.62462 153 ILE B N 1
ATOM 7305 C CA . ILE B 1 153 ? 72.79200 -54.63800 -37.53700 1.000 79.00314 153 ILE B CA 1
ATOM 7306 C C . ILE B 1 153 ? 74.18000 -54.08800 -37.84500 1.000 83.17550 153 ILE B C 1
ATOM 7307 O O . ILE B 1 153 ? 74.52400 -52.96800 -37.44800 1.000 84.77913 153 ILE B O 1
ATOM 7312 N N . VAL B 1 154 ? 75.00000 -54.86600 -38.55600 1.000 87.48341 154 VAL B N 1
ATOM 7313 C CA . VAL B 1 154 ? 76.37200 -54.43400 -38.80700 1.000 91.28747 154 VAL B CA 1
ATOM 7314 C C . VAL B 1 154 ? 76.40300 -53.24000 -39.75800 1.000 93.00804 154 VAL B C 1
ATOM 7315 O O . VAL B 1 154 ? 77.26300 -52.35900 -39.62900 1.000 100.02670 154 VAL B O 1
ATOM 7319 N N . LEU B 1 155 ? 75.46500 -53.17200 -40.70900 1.000 89.53826 155 LEU B N 1
ATOM 7320 C CA . LEU B 1 155 ? 75.38900 -52.00400 -41.58400 1.000 87.54746 155 LEU B CA 1
ATOM 7321 C C . LEU B 1 155 ? 74.98500 -50.76200 -40.80200 1.000 86.86738 155 LEU B C 1
ATOM 7322 O O . LEU B 1 155 ? 75.49300 -49.66500 -41.06000 1.000 86.21843 155 LEU B O 1
ATOM 7327 N N . THR B 1 156 ? 74.06200 -50.91700 -39.85100 1.000 87.37066 156 THR B N 1
ATOM 7328 C CA . THR B 1 156 ? 73.71500 -49.81100 -38.96600 1.000 87.91835 156 THR B CA 1
ATOM 7329 C C . THR B 1 156 ? 74.93700 -49.32600 -38.19600 1.000 91.55878 156 THR B C 1
ATOM 7330 O O . THR B 1 156 ? 75.17500 -48.11700 -38.09100 1.000 91.40730 156 THR B O 1
ATOM 7334 N N . ASP B 1 157 ? 75.73100 -50.25800 -37.65900 1.000 93.26110 157 ASP B N 1
ATOM 7335 C CA . ASP B 1 157 ? 76.93300 -49.87600 -36.92600 1.000 97.01661 157 ASP B CA 1
ATOM 7336 C C . ASP B 1 157 ? 77.94800 -49.20100 -37.84100 1.000 98.57176 157 ASP B C 1
ATOM 7337 O O . ASP B 1 157 ? 78.63700 -48.26000 -37.42800 1.000 99.49986 157 ASP B O 1
ATOM 7342 N N . LEU B 1 158 ? 78.06200 -49.67100 -39.08500 1.000 100.40120 158 LEU B N 1
ATOM 7343 C CA . LEU B 1 158 ? 78.93800 -48.99900 -40.04000 1.000 104.09485 158 LEU B CA 1
ATOM 7344 C C . LEU B 1 158 ? 78.43400 -47.59700 -40.35800 1.000 107.36035 158 LEU B C 1
ATOM 7345 O O . LEU B 1 158 ? 79.23300 -46.67600 -40.56500 1.000 109.58391 158 LEU B O 1
ATOM 7350 N N . GLY B 1 159 ? 77.11300 -47.41700 -40.40500 1.000 108.80397 159 GLY B N 1
ATOM 7351 C CA . GLY B 1 159 ? 76.56800 -46.10100 -40.69500 1.000 111.97013 159 GLY B CA 1
ATOM 7352 C C . GLY B 1 159 ? 76.75700 -45.11600 -39.55800 1.000 115.76727 159 GLY B C 1
ATOM 7353 O O . GLY B 1 159 ? 77.01200 -43.93000 -39.78900 1.000 118.61334 159 GLY B O 1
ATOM 7354 N N . THR B 1 160 ? 76.63400 -45.58600 -38.31300 1.000 118.85005 160 THR B N 1
ATOM 7355 C CA . THR B 1 160 ? 76.80600 -44.68300 -37.18200 1.000 118.13802 160 THR B CA 1
ATOM 7356 C C . THR B 1 160 ? 78.27300 -44.34400 -36.94900 1.000 120.63091 160 THR B C 1
ATOM 7357 O O . THR B 1 160 ? 78.57800 -43.25600 -36.44800 1.000 121.38720 160 THR B O 1
ATOM 7361 N N . SER B 1 161 ? 79.19000 -45.25000 -37.29900 1.000 118.20085 161 SER B N 1
ATOM 7362 C CA . SER B 1 161 ? 80.60200 -44.88600 -37.30200 1.000 119.30083 161 SER B CA 1
ATOM 7363 C C . SER B 1 161 ? 80.88100 -43.82400 -38.35700 1.000 118.39225 161 SER B C 1
ATOM 7364 O O . SER B 1 161 ? 81.71900 -42.93700 -38.15300 1.000 122.30120 161 SER B O 1
ATOM 7367 N N . LEU B 1 162 ? 80.17900 -43.90100 -39.49100 1.000 117.00184 162 LEU B N 1
ATOM 7368 C CA . LEU B 1 162 ? 80.30300 -42.87800 -40.52400 1.000 120.91161 162 LEU B CA 1
ATOM 7369 C C . LEU B 1 162 ? 79.79200 -41.53000 -40.02900 1.000 124.99204 162 LEU B C 1
ATOM 7370 O O . LEU B 1 162 ? 80.36900 -40.48400 -40.34800 1.000 122.51987 162 LEU B O 1
ATOM 7375 N N . LYS B 1 163 ? 78.70100 -41.53700 -39.25500 1.000 132.51731 163 LYS B N 1
ATOM 7376 C CA . LYS B 1 163 ? 78.10800 -40.28600 -38.78800 1.000 141.28989 163 LYS B CA 1
ATOM 7377 C C . LYS B 1 163 ? 79.06000 -39.54000 -37.86000 1.000 152.68798 163 LYS B C 1
ATOM 7378 O O . LYS B 1 163 ? 79.19700 -38.31500 -37.95900 1.000 156.94742 163 LYS B O 1
ATOM 7384 N N . LEU B 1 164 ? 79.72100 -40.26000 -36.94600 1.000 160.46024 164 LEU B N 1
ATOM 7385 C CA . LEU B 1 164 ? 80.65400 -39.61200 -36.03000 1.000 166.74257 164 LEU B CA 1
ATOM 7386 C C . LEU B 1 164 ? 81.82400 -38.98900 -36.77800 1.000 171.92353 164 LEU B C 1
ATOM 7387 O O . LEU B 1 164 ? 82.34800 -37.95100 -36.35800 1.000 179.51780 164 LEU B O 1
ATOM 7392 N N . ALA B 1 165 ? 82.24400 -39.60100 -37.88400 1.000 172.09098 165 ALA B N 1
ATOM 7393 C CA . ALA B 1 165 ? 83.32100 -39.07200 -38.70900 1.000 178.79161 165 ALA B CA 1
ATOM 7394 C C . ALA B 1 165 ? 82.88600 -37.90700 -39.59100 1.000 175.42648 165 ALA B C 1
ATOM 7395 O O . ALA B 1 165 ? 83.68400 -37.44700 -40.41500 1.000 175.84872 165 ALA B O 1
ATOM 7397 N N . GLY B 1 166 ? 81.64700 -37.43300 -39.45700 1.000 174.54992 166 GLY B N 1
ATOM 7398 C CA . GLY B 1 166 ? 81.16000 -36.31700 -40.23900 1.000 174.84680 166 GLY B CA 1
ATOM 7399 C C . GLY B 1 166 ? 80.65200 -36.65900 -41.62200 1.000 174.63559 166 GLY B C 1
ATOM 7400 O O . GLY B 1 166 ? 80.07300 -35.78600 -42.28200 1.000 179.36782 166 GLY B O 1
ATOM 7401 N N . ASN B 1 167 ? 80.84900 -37.89300 -42.09100 1.000 162.72149 167 ASN B N 1
ATOM 7402 C CA . ASN B 1 167 ? 80.33000 -38.32900 -43.38900 1.000 154.39075 167 ASN B CA 1
ATOM 7403 C C . ASN B 1 167 ? 78.85500 -38.70600 -43.22600 1.000 148.68039 167 ASN B C 1
ATOM 7404 O O . ASN B 1 167 ? 78.45000 -39.86400 -43.35300 1.000 144.01147 167 ASN B O 1
ATOM 7409 N N . THR B 1 168 ? 78.04200 -37.68400 -42.93800 1.000 141.29325 168 THR B N 1
ATOM 7410 C CA . THR B 1 168 ? 76.65400 -37.91600 -42.54200 1.000 136.36068 168 THR B CA 1
ATOM 7411 C C . THR B 1 168 ? 75.83700 -38.53300 -43.67400 1.000 136.24161 168 THR B C 1
ATOM 7412 O O . THR B 1 168 ? 75.13600 -39.53300 -43.47000 1.000 139.36169 168 THR B O 1
ATOM 7416 N N . GLN B 1 169 ? 75.91500 -37.95600 -44.87800 1.000 135.37133 169 GLN B N 1
ATOM 7417 C CA . GLN B 1 169 ? 75.10300 -38.45300 -45.98700 1.000 134.32226 169 GLN B CA 1
ATOM 7418 C C . GLN B 1 169 ? 75.47100 -39.88600 -46.35000 1.000 131.45982 169 GLN B C 1
ATOM 7419 O O . GLN B 1 169 ? 74.59400 -40.69900 -46.66000 1.000 130.80395 169 GLN B O 1
ATOM 7425 N N . GLU B 1 170 ? 76.76500 -40.21300 -46.32500 1.000 130.36396 170 GLU B N 1
ATOM 7426 C CA . GLU B 1 170 ? 77.16400 -41.59900 -46.54400 1.000 128.07831 170 GLU B CA 1
ATOM 7427 C C . GLU B 1 170 ? 76.70800 -42.49600 -45.40000 1.000 125.62480 170 GLU B C 1
ATOM 7428 O O . GLU B 1 170 ? 76.52300 -43.70200 -45.59600 1.000 124.93410 170 GLU B O 1
ATOM 7434 N N . GLY B 1 171 ? 76.52000 -41.92700 -44.20800 1.000 122.93796 171 GLY B N 1
ATOM 7435 C CA . GLY B 1 171 ? 75.96900 -42.69900 -43.10600 1.000 119.00597 171 GLY B CA 1
ATOM 7436 C C . GLY B 1 171 ? 74.47800 -42.93300 -43.25400 1.000 114.47406 171 GLY B C 1
ATOM 7437 O O . GLY B 1 171 ? 73.98600 -44.04300 -43.03200 1.000 113.90380 171 GLY B O 1
ATOM 7438 N N . ILE B 1 172 ? 73.73900 -41.88200 -43.62100 1.000 109.81409 172 ILE B N 1
ATOM 7439 C CA . ILE B 1 172 ? 72.30100 -42.00600 -43.85200 1.000 108.76596 172 ILE B CA 1
ATOM 7440 C C . ILE B 1 172 ? 72.01000 -43.08800 -44.88400 1.000 111.53463 172 ILE B C 1
ATOM 7441 O O . ILE B 1 172 ? 71.06200 -43.87000 -44.73900 1.000 113.01336 172 ILE B O 1
ATOM 7446 N N . GLN B 1 173 ? 72.81700 -43.14900 -45.94500 1.000 112.05819 173 GLN B N 1
ATOM 7447 C CA . GLN B 1 173 ? 72.60700 -44.16700 -46.96700 1.000 114.14583 173 GLN B CA 1
ATOM 7448 C C . GLN B 1 173 ? 72.83000 -45.56200 -46.39900 1.000 113.71873 173 GLN B C 1
ATOM 7449 O O . GLN B 1 173 ? 72.02200 -46.46900 -46.63200 1.000 113.67513 173 GLN B O 1
ATOM 7455 N N . LYS B 1 174 ? 73.90500 -45.74500 -45.62500 1.000 113.70925 174 LYS B N 1
ATOM 7456 C CA . LYS B 1 174 ? 74.16400 -47.04600 -45.01500 1.000 110.62798 174 LYS B CA 1
ATOM 7457 C C . LYS B 1 174 ? 73.03400 -47.46300 -44.08600 1.000 105.02040 174 LYS B C 1
ATOM 7458 O O . LYS B 1 174 ? 72.77100 -48.66000 -43.92900 1.000 105.72912 174 LYS B O 1
ATOM 7464 N N . TYR B 1 175 ? 72.36000 -46.49800 -43.45600 1.000 96.06813 175 TYR B N 1
ATOM 7465 C CA . TYR B 1 175 ? 71.16300 -46.82700 -42.69000 1.000 92.23526 175 TYR B CA 1
ATOM 7466 C C . TYR B 1 175 ? 70.08400 -47.39700 -43.60000 1.000 90.08654 175 TYR B C 1
ATOM 7467 O O . TYR B 1 175 ? 69.55900 -48.48900 -43.35200 1.000 90.31191 175 TYR B O 1
ATOM 7476 N N . TYR B 1 176 ? 69.78600 -46.69400 -44.69900 1.000 91.52372 176 TYR B N 1
ATOM 7477 C CA . TYR B 1 176 ? 68.68600 -47.09300 -45.57000 1.000 93.20794 176 TYR B CA 1
ATOM 7478 C C . TYR B 1 176 ? 68.94300 -48.44600 -46.22300 1.000 93.99856 176 TYR B C 1
ATOM 7479 O O . TYR B 1 176 ? 67.99200 -49.17000 -46.54000 1.000 88.85343 176 TYR B O 1
ATOM 7488 N N . GLU B 1 177 ? 70.21200 -48.80600 -46.43400 1.000 88.34415 177 GLU B N 1
ATOM 7489 C CA . GLU B 1 177 ? 70.51600 -50.14300 -46.93300 1.000 85.90725 177 GLU B CA 1
ATOM 7490 C C . GLU B 1 177 ? 70.15000 -51.19800 -45.90200 1.000 84.20199 177 GLU B C 1
ATOM 7491 O O . GLU B 1 177 ? 69.55000 -52.22600 -46.23800 1.000 87.13203 177 GLU B O 1
ATOM 7497 N N . ALA B 1 178 ? 70.51100 -50.96000 -44.63900 1.000 81.53010 178 ALA B N 1
ATOM 7498 C CA . ALA B 1 178 ? 70.11200 -51.86300 -43.56500 1.000 77.10613 178 ALA B CA 1
ATOM 7499 C C . ALA B 1 178 ? 68.60300 -52.04800 -43.54300 1.000 80.12065 178 ALA B C 1
ATOM 7500 O O . ALA B 1 178 ? 68.10700 -53.15800 -43.31600 1.000 84.37724 178 ALA B O 1
ATOM 7502 N N . LEU B 1 179 ? 67.85500 -50.97400 -43.79300 1.000 80.72888 179 LEU B N 1
ATOM 7503 C CA . LEU B 1 179 ? 66.40400 -51.08700 -43.78700 1.000 85.90983 179 LEU B CA 1
ATOM 7504 C C . LEU B 1 179 ? 65.89000 -51.83100 -45.01400 1.000 92.98685 179 LEU B C 1
ATOM 7505 O O . LEU B 1 179 ? 64.81500 -52.43600 -44.95900 1.000 94.63115 179 LEU B O 1
ATOM 7510 N N . LYS B 1 180 ? 66.62600 -51.80000 -46.12800 1.000 98.80547 180 LYS B N 1
ATOM 7511 C CA . LYS B 1 180 ? 66.25400 -52.64900 -47.25700 1.000 101.54554 180 LYS B CA 1
ATOM 7512 C C . LYS B 1 180 ? 66.48300 -54.12100 -46.93200 1.000 102.44309 180 LYS B C 1
ATOM 7513 O O . LYS B 1 180 ? 65.69700 -54.98100 -47.34600 1.000 104.43515 180 LYS B O 1
ATOM 7519 N N . ILE B 1 181 ? 67.55200 -54.42900 -46.19300 1.000 96.29601 181 ILE B N 1
ATOM 7520 C CA . ILE B 1 181 ? 67.82200 -55.81200 -45.80300 1.000 93.95393 181 ILE B CA 1
ATOM 7521 C C . ILE B 1 181 ? 66.80800 -56.28400 -44.77000 1.000 88.39580 181 ILE B C 1
ATOM 7522 O O . ILE B 1 181 ? 66.23800 -57.37600 -44.88800 1.000 92.90904 181 ILE B O 1
ATOM 7527 N N . ASP B 1 182 ? 66.58700 -55.48100 -43.73100 1.000 83.10361 182 ASP B N 1
ATOM 7528 C CA . ASP B 1 182 ? 65.59200 -55.76800 -42.69800 1.000 78.68312 182 ASP B CA 1
ATOM 7529 C C . ASP B 1 182 ? 64.80800 -54.49400 -42.41700 1.000 79.51518 182 ASP B C 1
ATOM 7530 O O . ASP B 1 182 ? 65.27600 -53.62600 -41.66000 1.000 82.05583 182 ASP B O 1
ATOM 7535 N N . PRO B 1 183 ? 63.61400 -54.34200 -42.99800 1.000 80.62660 183 PRO B N 1
ATOM 7536 C CA . PRO B 1 183 ? 62.80200 -53.14500 -42.73100 1.000 82.36354 183 PRO B CA 1
ATOM 7537 C C . PRO B 1 183 ? 62.20200 -53.09400 -41.33600 1.000 83.34074 183 PRO B C 1
ATOM 7538 O O . PRO B 1 183 ? 61.52100 -52.11300 -41.01600 1.000 86.45125 183 PRO B O 1
ATOM 7542 N N . HIS B 1 184 ? 62.42600 -54.10800 -40.50000 1.000 83.50947 184 HIS B N 1
ATOM 7543 C CA . HIS B 1 184 ? 61.86800 -54.15800 -39.15500 1.000 84.08078 184 HIS B CA 1
ATOM 7544 C C . HIS B 1 184 ? 62.91400 -53.91000 -38.07700 1.000 84.12904 184 HIS B C 1
ATOM 7545 O O . HIS B 1 184 ? 62.60400 -54.02800 -36.88700 1.000 88.46394 184 HIS B O 1
ATOM 7552 N N . TYR B 1 185 ? 64.14400 -53.58200 -38.46200 1.000 78.62700 185 TYR B N 1
ATOM 7553 C CA . TYR B 1 185 ? 65.20800 -53.29000 -37.50600 1.000 74.45304 185 TYR B CA 1
ATOM 7554 C C . TYR B 1 185 ? 65.05200 -51.85000 -37.02700 1.000 76.67083 185 TYR B C 1
ATOM 7555 O O . TYR B 1 185 ? 65.33400 -50.90300 -37.77100 1.000 76.37840 185 TYR B O 1
ATOM 7564 N N . ALA B 1 186 ? 64.59600 -51.68300 -35.78500 1.000 78.39511 186 ALA B N 1
ATOM 7565 C CA . ALA B 1 186 ? 64.29400 -50.37300 -35.21200 1.000 72.06432 186 ALA B CA 1
ATOM 7566 C C . ALA B 1 186 ? 65.52200 -49.48500 -35.00400 1.000 70.21877 186 ALA B C 1
ATOM 7567 O O . ALA B 1 186 ? 65.43500 -48.27800 -35.26100 1.000 69.67661 186 ALA B O 1
ATOM 7569 N N . PRO B 1 187 ? 66.66400 -50.00700 -34.52300 1.000 69.43868 187 PRO B N 1
ATOM 7570 C CA . PRO B 1 187 ? 67.84500 -49.13700 -34.36300 1.000 73.38714 187 PRO B CA 1
ATOM 7571 C C . PRO B 1 187 ? 68.21500 -48.34500 -35.60500 1.000 74.54154 187 PRO B C 1
ATOM 7572 O O . PRO B 1 187 ? 68.74400 -47.23200 -35.48200 1.000 75.52379 187 PRO B O 1
ATOM 7576 N N . ALA B 1 188 ? 67.95500 -48.88400 -36.79900 1.000 78.26616 188 ALA B N 1
ATOM 7577 C CA . ALA B 1 188 ? 68.22200 -48.13300 -38.02100 1.000 78.96306 188 ALA B CA 1
ATOM 7578 C C . ALA B 1 188 ? 67.30200 -46.92400 -38.13700 1.000 78.12396 188 ALA B C 1
ATOM 7579 O O . ALA B 1 188 ? 67.74000 -45.84300 -38.54600 1.000 81.60608 188 ALA B O 1
ATOM 7581 N N . TYR B 1 189 ? 66.02300 -47.08800 -37.78800 1.000 74.55142 189 TYR B N 1
ATOM 7582 C CA . TYR B 1 189 ? 65.11000 -45.94900 -37.78400 1.000 77.80204 189 TYR B CA 1
ATOM 7583 C C . TYR B 1 189 ? 65.52100 -44.92000 -36.73700 1.000 78.84849 189 TYR B C 1
ATOM 7584 O O . TYR B 1 189 ? 65.50900 -43.71100 -37.00300 1.000 76.48403 189 TYR B O 1
ATOM 7593 N N . TYR B 1 190 ? 65.89200 -45.38400 -35.53900 1.000 76.71630 190 TYR B N 1
ATOM 7594 C CA . TYR B 1 190 ? 66.23200 -44.46900 -34.45200 1.000 75.85605 190 TYR B CA 1
ATOM 7595 C C . TYR B 1 190 ? 67.50700 -43.69000 -34.75600 1.000 78.52873 190 TYR B C 1
ATOM 7596 O O . TYR B 1 190 ? 67.56200 -42.47400 -34.53700 1.000 81.56136 190 TYR B O 1
ATOM 7605 N N . ASN B 1 191 ? 68.54500 -44.37100 -35.25200 1.000 77.85847 191 ASN B N 1
ATOM 7606 C CA . ASN B 1 191 ? 69.76700 -43.66900 -35.63100 1.000 79.28375 191 ASN B CA 1
ATOM 7607 C C . ASN B 1 191 ? 69.52600 -42.72000 -36.79900 1.000 82.78741 191 ASN B C 1
ATOM 7608 O O . ASN B 1 191 ? 70.19400 -41.68500 -36.90500 1.000 84.47188 191 ASN B O 1
ATOM 7613 N N . LEU B 1 192 ? 68.58800 -43.05900 -37.68700 1.000 83.24342 192 LEU B N 1
ATOM 7614 C CA . LEU B 1 192 ? 68.17200 -42.11600 -38.71800 1.000 84.87171 192 LEU B CA 1
ATOM 7615 C C . LEU B 1 192 ? 67.53500 -40.87400 -38.10800 1.000 86.59274 192 LEU B C 1
ATOM 7616 O O . LEU B 1 192 ? 67.69000 -39.76800 -38.63900 1.000 84.88499 192 LEU B O 1
ATOM 7621 N N . GLY B 1 193 ? 66.81000 -41.03800 -36.99900 1.000 87.37915 193 GLY B N 1
ATOM 7622 C CA . GLY B 1 193 ? 66.14500 -39.90500 -36.38100 1.000 87.63669 193 GLY B CA 1
ATOM 7623 C C . GLY B 1 193 ? 67.09300 -38.92900 -35.71200 1.000 91.59697 193 GLY B C 1
ATOM 7624 O O . GLY B 1 193 ? 66.81400 -37.72700 -35.66500 1.000 91.36855 193 GLY B O 1
ATOM 7625 N N . VAL B 1 194 ? 68.22100 -39.41700 -35.19400 1.000 96.49574 194 VAL B N 1
ATOM 7626 C CA . VAL B 1 194 ? 69.11300 -38.52600 -34.45900 1.000 99.67628 194 VAL B CA 1
ATOM 7627 C C . VAL B 1 194 ? 69.91900 -37.63800 -35.40500 1.000 104.54854 194 VAL B C 1
ATOM 7628 O O . VAL B 1 194 ? 70.31500 -36.52900 -35.02700 1.000 108.33034 194 VAL B O 1
ATOM 7632 N N . VAL B 1 195 ? 70.17200 -38.08700 -36.63600 1.000 98.70509 195 VAL B N 1
ATOM 7633 C CA . VAL B 1 195 ? 70.80800 -37.20800 -37.61200 1.000 100.89324 195 VAL B CA 1
ATOM 7634 C C . VAL B 1 195 ? 69.77700 -36.27800 -38.23700 1.000 105.63061 195 VAL B C 1
ATOM 7635 O O . VAL B 1 195 ? 70.04700 -35.09200 -38.45800 1.000 107.08394 195 VAL B O 1
ATOM 7639 N N . TYR B 1 196 ? 68.58600 -36.80200 -38.53600 1.000 109.79115 196 TYR B N 1
ATOM 7640 C CA . TYR B 1 196 ? 67.50900 -35.97300 -39.06300 1.000 111.90054 196 TYR B CA 1
ATOM 7641 C C . TYR B 1 196 ? 67.11300 -34.87700 -38.08200 1.000 114.24033 196 TYR B C 1
ATOM 7642 O O . TYR B 1 196 ? 66.62600 -33.82000 -38.49700 1.000 110.84503 196 TYR B O 1
ATOM 7651 N N . SER B 1 197 ? 67.31500 -35.10600 -36.78100 1.000 114.16426 197 SER B N 1
ATOM 7652 C CA . SER B 1 197 ? 67.17300 -34.03300 -35.80400 1.000 116.98798 197 SER B CA 1
ATOM 7653 C C . SER B 1 197 ? 68.42800 -33.16900 -35.75600 1.000 117.60445 197 SER B C 1
ATOM 7654 O O . SER B 1 197 ? 68.33800 -31.94000 -35.65200 1.000 114.66275 197 SER B O 1
ATOM 7657 N N . GLU B 1 198 ? 69.60600 -33.79600 -35.83100 1.000 122.89599 198 GLU B N 1
ATOM 7658 C CA . GLU B 1 198 ? 70.85500 -33.04100 -35.81500 1.000 127.54291 198 GLU B CA 1
ATOM 7659 C C . GLU B 1 198 ? 70.97500 -32.14600 -37.04200 1.000 129.01730 198 GLU B C 1
ATOM 7660 O O . GLU B 1 198 ? 71.58800 -31.07400 -36.97400 1.000 135.10987 198 GLU B O 1
ATOM 7666 N N . MET B 1 199 ? 70.40100 -32.56500 -38.16400 1.000 132.92364 199 MET B N 1
ATOM 7667 C CA . MET B 1 199 ? 70.31800 -31.74100 -39.35900 1.000 136.90528 199 MET B CA 1
ATOM 7668 C C . MET B 1 199 ? 69.05200 -30.88400 -39.37700 1.000 136.79331 199 MET B C 1
ATOM 7669 O O . MET B 1 199 ? 68.75000 -30.25800 -40.39800 1.000 134.65651 199 MET B O 1
ATOM 7674 N N . MET B 1 200 ? 68.31200 -30.85700 -38.26400 1.000 137.85991 200 MET B N 1
ATOM 7675 C CA . MET B 1 200 ? 67.17900 -29.95300 -38.03800 1.000 133.52039 200 MET B CA 1
ATOM 7676 C C . MET B 1 200 ? 66.01200 -30.21400 -38.99100 1.000 126.06906 200 MET B C 1
ATOM 7677 O O . MET B 1 200 ? 65.23900 -29.30600 -39.30300 1.000 122.31050 200 MET B O 1
ATOM 7682 N N . GLN B 1 201 ? 65.87100 -31.45600 -39.45700 1.000 122.68662 201 GLN B N 1
ATOM 7683 C CA . GLN B 1 201 ? 64.66300 -31.91300 -40.14900 1.000 118.18241 201 GLN B CA 1
ATOM 7684 C C . GLN B 1 201 ? 63.79000 -32.65500 -39.14000 1.000 116.58585 201 GLN B C 1
ATOM 7685 O O . GLN B 1 201 ? 63.73400 -33.88500 -39.11100 1.000 116.23511 201 GLN B O 1
ATOM 7691 N N . TYR B 1 202 ? 63.10100 -31.88700 -38.29100 1.000 114.93008 202 TYR B N 1
ATOM 7692 C CA . TYR B 1 202 ? 62.41000 -32.49700 -37.15800 1.000 115.24875 202 TYR B CA 1
ATOM 7693 C C . TYR B 1 202 ? 61.22000 -33.34500 -37.59400 1.000 113.04164 202 TYR B C 1
ATOM 7694 O O . TYR B 1 202 ? 60.92100 -34.35800 -36.95100 1.000 112.79570 202 TYR B O 1
ATOM 7703 N N . ASP B 1 203 ? 60.53000 -32.95700 -38.66900 1.000 111.27397 203 ASP B N 1
ATOM 7704 C CA . ASP B 1 203 ? 59.46400 -33.79800 -39.20800 1.000 108.47097 203 ASP B CA 1
ATOM 7705 C C . ASP B 1 203 ? 60.01100 -35.14700 -39.65900 1.000 108.26633 203 ASP B C 1
ATOM 7706 O O . ASP B 1 203 ? 59.42400 -36.20000 -39.38100 1.000 106.43527 203 ASP B O 1
ATOM 7711 N N . ASN B 1 204 ? 61.13900 -35.12700 -40.37300 1.000 109.96914 204 ASN B N 1
ATOM 7712 C CA . ASN B 1 204 ? 61.77900 -36.36300 -40.80500 1.000 107.54837 204 ASN B CA 1
ATOM 7713 C C . ASN B 1 204 ? 62.28700 -37.17300 -39.61700 1.000 102.86068 204 ASN B C 1
ATOM 7714 O O . ASN B 1 204 ? 62.16900 -38.40300 -39.60400 1.000 104.42203 204 ASN B O 1
ATOM 7719 N N . ALA B 1 205 ? 62.86600 -36.50200 -38.61800 1.000 99.25933 205 ALA B N 1
ATOM 7720 C CA . ALA B 1 205 ? 63.30200 -37.19700 -37.40900 1.000 97.69853 205 ALA B CA 1
ATOM 7721 C C . ALA B 1 205 ? 62.12800 -37.85700 -36.69900 1.000 94.71741 205 ALA B C 1
ATOM 7722 O O . ALA B 1 205 ? 62.25400 -38.97200 -36.17900 1.000 98.23454 205 ALA B O 1
ATOM 7724 N N . LEU B 1 206 ? 60.97800 -37.18200 -36.66800 1.000 92.09049 206 LEU B N 1
ATOM 7725 C CA . LEU B 1 206 ? 59.77200 -37.75300 -36.07600 1.000 90.55499 206 LEU B CA 1
ATOM 7726 C C . LEU B 1 206 ? 59.40700 -39.07800 -36.72700 1.000 92.02499 206 LEU B C 1
ATOM 7727 O O . LEU B 1 206 ? 59.33800 -40.11600 -36.05700 1.000 93.48313 206 LEU B O 1
ATOM 7732 N N . SER B 1 207 ? 59.14400 -39.05100 -38.03900 1.000 90.62394 207 SER B N 1
ATOM 7733 C CA . SER B 1 207 ? 58.65900 -40.24000 -38.73300 1.000 89.41209 207 SER B CA 1
ATOM 7734 C C . SER B 1 207 ? 59.61000 -41.41300 -38.56600 1.000 89.17628 207 SER B C 1
ATOM 7735 O O . SER B 1 207 ? 59.16700 -42.56400 -38.49600 1.000 91.89351 207 SER B O 1
ATOM 7738 N N . CYS B 1 208 ? 60.91500 -41.14100 -38.48500 1.000 88.92940 208 CYS B N 1
ATOM 7739 C CA . CYS B 1 208 ? 61.87300 -42.19200 -38.15900 1.000 90.48236 208 CYS B CA 1
ATOM 7740 C C . CYS B 1 208 ? 61.62700 -42.74900 -36.76200 1.000 91.02997 208 CYS B C 1
ATOM 7741 O O . CYS B 1 208 ? 61.63800 -43.97000 -36.55800 1.000 92.86559 208 CYS B O 1
ATOM 7744 N N . TYR B 1 209 ? 61.40300 -41.86600 -35.78600 1.000 88.32835 209 TYR B N 1
ATOM 7745 C CA . TYR B 1 209 ? 61.17300 -42.32200 -34.41900 1.000 86.53603 209 TYR B CA 1
ATOM 7746 C C . TYR B 1 209 ? 59.83600 -43.04200 -34.28900 1.000 90.17576 209 TYR B C 1
ATOM 7747 O O . TYR B 1 209 ? 59.71900 -43.99700 -33.51100 1.000 90.31576 209 TYR B O 1
ATOM 7756 N N . GLU B 1 210 ? 58.81500 -42.59900 -35.03100 1.000 95.76477 210 GLU B N 1
ATOM 7757 C CA . GLU B 1 210 ? 57.50900 -43.24800 -34.94000 1.000 100.55600 210 GLU B CA 1
ATOM 7758 C C . GLU B 1 210 ? 57.58000 -44.69900 -35.39600 1.000 100.01232 210 GLU B C 1
ATOM 7759 O O . GLU B 1 210 ? 57.05200 -45.59700 -34.73000 1.000 94.76242 210 GLU B O 1
ATOM 7765 N N . LYS B 1 211 ? 58.22000 -44.95100 -36.53800 1.000 98.94067 211 LYS B N 1
ATOM 7766 C CA . LYS B 1 211 ? 58.35300 -46.32800 -36.99600 1.000 97.08198 211 LYS B CA 1
ATOM 7767 C C . LYS B 1 211 ? 59.33500 -47.11300 -36.13200 1.000 93.60083 211 LYS B C 1
ATOM 7768 O O . LYS B 1 211 ? 59.19200 -48.33200 -35.98400 1.000 95.46828 211 LYS B O 1
ATOM 7774 N N . ALA B 1 212 ? 60.33000 -46.43700 -35.55000 1.000 90.48549 212 ALA B N 1
ATOM 7775 C CA . ALA B 1 212 ? 61.17500 -47.08800 -34.55200 1.000 88.50782 212 ALA B CA 1
ATOM 7776 C C . ALA B 1 212 ? 60.34500 -47.57900 -33.37400 1.000 84.42742 212 ALA B C 1
ATOM 7777 O O . ALA B 1 212 ? 60.59400 -48.66400 -32.83600 1.000 81.47793 212 ALA B O 1
ATOM 7779 N N . ALA B 1 213 ? 59.34800 -46.79100 -32.96300 1.000 81.95060 213 ALA B N 1
ATOM 7780 C CA . ALA B 1 213 ? 58.45700 -47.20900 -31.88900 1.000 80.57515 213 ALA B CA 1
ATOM 7781 C C . ALA B 1 213 ? 57.46700 -48.26700 -32.35700 1.000 81.18501 213 ALA B C 1
ATOM 7782 O O . ALA B 1 213 ? 57.00900 -49.08400 -31.55100 1.000 79.51679 213 ALA B O 1
ATOM 7784 N N . LEU B 1 214 ? 57.10900 -48.25900 -33.64400 1.000 84.47909 214 LEU B N 1
ATOM 7785 C CA . LEU B 1 214 ? 56.20900 -49.28400 -34.16300 1.000 88.12715 214 LEU B CA 1
ATOM 7786 C C . LEU B 1 214 ? 56.91100 -50.62900 -34.28300 1.000 87.56608 214 LEU B C 1
ATOM 7787 O O . LEU B 1 214 ? 56.31300 -51.67300 -34.00000 1.000 92.04091 214 LEU B O 1
ATOM 7792 N N . GLU B 1 215 ? 58.17500 -50.62900 -34.70500 1.000 84.86702 215 GLU B N 1
ATOM 7793 C CA . GLU B 1 215 ? 58.95000 -51.86200 -34.75900 1.000 86.39129 215 GLU B CA 1
ATOM 7794 C C . GLU B 1 215 ? 59.44800 -52.30700 -33.39000 1.000 83.18448 215 GLU B C 1
ATOM 7795 O O . GLU B 1 215 ? 59.94200 -53.43300 -33.26600 1.000 82.89484 215 GLU B O 1
ATOM 7801 N N . ARG B 1 216 ? 59.33800 -51.45300 -32.37100 1.000 82.01963 216 ARG B N 1
ATOM 7802 C CA . ARG B 1 216 ? 59.79800 -51.75000 -31.01900 1.000 76.58519 216 ARG B CA 1
ATOM 7803 C C . ARG B 1 216 ? 59.06400 -50.87600 -30.01100 1.000 79.84707 216 ARG B C 1
ATOM 7804 O O . ARG B 1 216 ? 59.55300 -49.79400 -29.65900 1.000 80.88695 216 ARG B O 1
ATOM 7812 N N . PRO B 1 217 ? 57.89500 -51.30400 -29.52500 1.000 81.56026 217 PRO B N 1
ATOM 7813 C CA . PRO B 1 217 ? 57.15600 -50.48200 -28.55100 1.000 81.41222 217 PRO B CA 1
ATOM 7814 C C . PRO B 1 217 ? 57.93800 -50.19100 -27.27900 1.000 81.57757 217 PRO B C 1
ATOM 7815 O O . PRO B 1 217 ? 57.56000 -49.27700 -26.53700 1.000 82.14016 217 PRO B O 1
ATOM 7819 N N . MET B 1 218 ? 59.01300 -50.93200 -27.00900 1.000 81.83701 218 MET B N 1
ATOM 7820 C CA . MET B 1 218 ? 59.82600 -50.76800 -25.81100 1.000 83.24737 218 MET B CA 1
ATOM 7821 C C . MET B 1 218 ? 61.09400 -49.96500 -26.08500 1.000 79.20409 218 MET B C 1
ATOM 7822 O O . MET B 1 218 ? 62.14500 -50.23300 -25.49000 1.000 80.82603 218 MET B O 1
ATOM 7827 N N . TYR B 1 219 ? 61.01300 -48.99200 -26.99400 1.000 74.98195 219 TYR B N 1
ATOM 7828 C CA . TYR B 1 219 ? 62.13300 -48.11900 -27.34400 1.000 69.57283 219 TYR B CA 1
ATOM 7829 C C . TYR B 1 219 ? 61.96100 -46.81700 -26.56600 1.000 69.05533 219 TYR B C 1
ATOM 7830 O O . TYR B 1 219 ? 61.26700 -45.89500 -26.99600 1.000 66.13250 219 TYR B O 1
ATOM 7839 N N . ALA B 1 220 ? 62.59200 -46.75400 -25.39400 1.000 74.05867 220 ALA B N 1
ATOM 7840 C CA . ALA B 1 220 ? 62.51500 -45.54800 -24.57900 1.000 73.99170 220 ALA B CA 1
ATOM 7841 C C . ALA B 1 220 ? 63.18300 -44.37200 -25.28000 1.000 74.12591 220 ALA B C 1
ATOM 7842 O O . ALA B 1 220 ? 62.60500 -43.28500 -25.37700 1.000 76.72919 220 ALA B O 1
ATOM 7844 N N . GLU B 1 221 ? 64.40500 -44.57900 -25.78300 1.000 72.16972 221 GLU B N 1
ATOM 7845 C CA . GLU B 1 221 ? 65.16800 -43.49200 -26.39400 1.000 72.90863 221 GLU B CA 1
ATOM 7846 C C . GLU B 1 221 ? 64.41300 -42.83700 -27.54400 1.000 69.75788 221 GLU B C 1
ATOM 7847 O O . GLU B 1 221 ? 64.53500 -41.62500 -27.75300 1.000 73.49508 221 GLU B O 1
ATOM 7853 N N . ALA B 1 222 ? 63.64300 -43.61200 -28.30700 1.000 67.93459 222 ALA B N 1
ATOM 7854 C CA . ALA B 1 222 ? 62.85100 -43.01800 -29.37800 1.000 65.72934 222 ALA B CA 1
ATOM 7855 C C . ALA B 1 222 ? 61.72600 -42.15700 -28.81800 1.000 66.96974 222 ALA B C 1
ATOM 7856 O O . ALA B 1 222 ? 61.47200 -41.05600 -29.32000 1.000 66.15236 222 ALA B O 1
ATOM 7858 N N . TYR B 1 223 ? 61.04400 -42.64000 -27.77500 1.000 70.12342 223 TYR B N 1
ATOM 7859 C CA . TYR B 1 223 ? 59.95900 -41.86900 -27.17400 1.000 71.19708 223 TYR B CA 1
ATOM 7860 C C . TYR B 1 223 ? 60.48600 -40.60700 -26.50400 1.000 70.04640 223 TYR B C 1
ATOM 7861 O O . TYR B 1 223 ? 59.84600 -39.55000 -26.56600 1.000 66.74528 223 TYR B O 1
ATOM 7870 N N . CYS B 1 224 ? 61.64700 -40.70200 -25.85500 1.000 72.32477 224 CYS B N 1
ATOM 7871 C CA . CYS B 1 224 ? 62.23400 -39.54100 -25.19400 1.000 73.21063 224 CYS B CA 1
ATOM 7872 C C . CYS B 1 224 ? 62.65100 -38.48000 -26.20600 1.000 75.68349 224 CYS B C 1
ATOM 7873 O O . CYS B 1 224 ? 62.41800 -37.28400 -25.99300 1.000 79.10315 224 CYS B O 1
ATOM 7876 N N . ASN B 1 225 ? 63.26500 -38.89600 -27.31500 1.000 75.11834 225 ASN B N 1
ATOM 7877 C CA . ASN B 1 225 ? 63.68000 -37.93900 -28.33400 1.000 72.92634 225 ASN B CA 1
ATOM 7878 C C . ASN B 1 225 ? 62.48500 -37.35200 -29.07900 1.000 75.92647 225 ASN B C 1
ATOM 7879 O O . ASN B 1 225 ? 62.55400 -36.21000 -29.55400 1.000 74.66159 225 ASN B O 1
ATOM 7884 N N . MET B 1 226 ? 61.38600 -38.10600 -29.19100 1.000 80.10711 226 MET B N 1
ATOM 7885 C CA . MET B 1 226 ? 60.15400 -37.53000 -29.72300 1.000 83.03860 226 MET B CA 1
ATOM 7886 C C . MET B 1 226 ? 59.61400 -36.44200 -28.80300 1.000 83.82639 226 MET B C 1
ATOM 7887 O O . MET B 1 226 ? 59.16600 -35.38900 -29.27100 1.000 78.93029 226 MET B O 1
ATOM 7892 N N . GLY B 1 227 ? 59.63500 -36.68900 -27.49000 1.000 77.79238 227 GLY B N 1
ATOM 7893 C CA . GLY B 1 227 ? 59.18000 -35.68200 -26.54300 1.000 74.65918 227 GLY B CA 1
ATOM 7894 C C . GLY B 1 227 ? 59.99600 -34.40500 -26.60400 1.000 75.97266 227 GLY B C 1
ATOM 7895 O O . GLY B 1 227 ? 59.45300 -33.30300 -26.48300 1.000 73.60419 227 GLY B O 1
ATOM 7896 N N . VAL B 1 228 ? 61.31300 -34.53400 -26.78600 1.000 74.79225 228 VAL B N 1
ATOM 7897 C CA . VAL B 1 228 ? 62.17600 -33.35800 -26.85500 1.000 77.59225 228 VAL B CA 1
ATOM 7898 C C . VAL B 1 228 ? 61.80200 -32.49300 -28.05200 1.000 85.11835 228 VAL B C 1
ATOM 7899 O O . VAL B 1 228 ? 61.76900 -31.25900 -27.95900 1.000 86.73586 228 VAL B O 1
ATOM 7903 N N . ILE B 1 229 ? 61.50900 -33.11900 -29.19500 1.000 82.94538 229 ILE B N 1
ATOM 7904 C CA . ILE B 1 229 ? 61.13800 -32.34000 -30.37300 1.000 84.18868 229 ILE B CA 1
ATOM 7905 C C . ILE B 1 229 ? 59.78000 -31.68200 -30.16200 1.000 88.81985 229 ILE B C 1
ATOM 7906 O O . ILE B 1 229 ? 59.60600 -30.48500 -30.41900 1.000 90.10557 229 ILE B O 1
ATOM 7911 N N . TYR B 1 230 ? 58.80000 -32.45300 -29.68000 1.000 93.72262 230 TYR B N 1
ATOM 7912 C CA . TYR B 1 230 ? 57.47600 -31.89200 -29.43100 1.000 95.77619 230 TYR B CA 1
ATOM 7913 C C . TYR B 1 230 ? 57.53700 -30.74600 -28.42800 1.000 95.14186 230 TYR B C 1
ATOM 7914 O O . TYR B 1 230 ? 56.77600 -29.77600 -28.53300 1.000 96.93709 230 TYR B O 1
ATOM 7923 N N . LYS B 1 231 ? 58.42900 -30.84400 -27.43900 1.000 90.83017 231 LYS B N 1
ATOM 7924 C CA . LYS B 1 231 ? 58.58500 -29.76900 -26.46400 1.000 91.24909 231 LYS B CA 1
ATOM 7925 C C . LYS B 1 231 ? 59.15300 -28.51300 -27.11100 1.000 93.96355 231 LYS B C 1
ATOM 7926 O O . LYS B 1 231 ? 58.59800 -27.41800 -26.96100 1.000 95.06540 231 LYS B O 1
ATOM 7932 N N . ASN B 1 232 ? 60.27600 -28.65200 -27.82200 1.000 96.91005 232 ASN B N 1
ATOM 7933 C CA . ASN B 1 232 ? 60.91400 -27.50500 -28.45400 1.000 96.98441 232 ASN B CA 1
ATOM 7934 C C . ASN B 1 232 ? 60.03000 -26.86300 -29.51500 1.000 99.82039 232 ASN B C 1
ATOM 7935 O O . ASN B 1 232 ? 60.22300 -25.68600 -29.83700 1.000 102.31895 232 ASN B O 1
ATOM 7940 N N . ARG B 1 233 ? 59.05400 -27.59900 -30.04300 1.000 102.41608 233 ARG B N 1
ATOM 7941 C CA . ARG B 1 233 ? 58.16000 -27.08900 -31.07200 1.000 107.26691 233 ARG B CA 1
ATOM 7942 C C . ARG B 1 233 ? 56.88800 -26.48300 -30.49600 1.000 114.02138 233 ARG B C 1
ATOM 7943 O O . ARG B 1 233 ? 56.04400 -26.00200 -31.25900 1.000 113.51503 233 ARG B O 1
ATOM 7951 N N . GLY B 1 234 ? 56.72900 -26.50600 -29.17700 1.000 117.38308 234 GLY B N 1
ATOM 7952 C CA . GLY B 1 234 ? 55.65000 -25.79100 -28.53400 1.000 120.94681 234 GLY B CA 1
ATOM 7953 C C . GLY B 1 234 ? 54.35500 -26.55100 -28.38600 1.000 123.40105 234 GLY B C 1
ATOM 7954 O O . GLY B 1 234 ? 53.28100 -25.94500 -28.47600 1.000 128.93165 234 GLY B O 1
ATOM 7955 N N . ASP B 1 235 ? 54.41300 -27.86300 -28.16800 1.000 122.64784 235 ASP B N 1
ATOM 7956 C CA . ASP B 1 235 ? 53.23600 -28.63700 -27.77000 1.000 125.38236 235 ASP B CA 1
ATOM 7957 C C . ASP B 1 235 ? 53.72500 -29.58100 -26.67400 1.000 115.14837 235 ASP B C 1
ATOM 7958 O O . ASP B 1 235 ? 54.18900 -30.69000 -26.95400 1.000 115.72960 235 ASP B O 1
ATOM 7963 N N . LEU B 1 236 ? 53.61500 -29.12800 -25.42500 1.000 105.20607 236 LEU B N 1
ATOM 7964 C CA . LEU B 1 236 ? 54.13700 -29.90500 -24.30900 1.000 101.34612 236 LEU B CA 1
ATOM 7965 C C . LEU B 1 236 ? 53.22700 -31.06700 -23.93500 1.000 100.50517 236 LEU B C 1
ATOM 7966 O O . LEU B 1 236 ? 53.71100 -32.09300 -23.44400 1.000 98.82398 236 LEU B O 1
ATOM 7971 N N . GLU B 1 237 ? 51.91900 -30.92200 -24.16000 1.000 103.40923 237 GLU B N 1
ATOM 7972 C CA . GLU B 1 237 ? 50.97900 -32.00300 -23.88000 1.000 99.97032 237 GLU B CA 1
ATOM 7973 C C . GLU B 1 237 ? 51.38200 -33.27400 -24.61400 1.000 96.07932 237 GLU B C 1
ATOM 7974 O O . GLU B 1 237 ? 51.40400 -34.36500 -24.03400 1.000 96.87825 237 GLU B O 1
ATOM 7980 N N . MET B 1 238 ? 51.70300 -33.14700 -25.90200 1.000 90.41301 238 MET B N 1
ATOM 7981 C CA . MET B 1 238 ? 52.19500 -34.28300 -26.66900 1.000 87.78493 238 MET B CA 1
ATOM 7982 C C . MET B 1 238 ? 53.62600 -34.64900 -26.28900 1.000 85.00933 238 MET B C 1
ATOM 7983 O O . MET B 1 238 ? 54.00300 -35.82400 -26.36000 1.000 87.62754 238 MET B O 1
ATOM 7988 N N . ALA B 1 239 ? 54.44600 -33.66400 -25.91800 1.000 81.09240 239 ALA B N 1
ATOM 7989 C CA . ALA B 1 239 ? 55.76200 -33.97900 -25.37100 1.000 80.62453 239 ALA B CA 1
ATOM 7990 C C . ALA B 1 239 ? 55.63300 -34.79600 -24.09300 1.000 79.00796 239 ALA B C 1
ATOM 7991 O O . ALA B 1 239 ? 56.38800 -35.75000 -23.87200 1.000 79.48528 239 ALA B O 1
ATOM 7993 N N . ILE B 1 240 ? 54.66700 -34.44000 -23.24500 1.000 77.20759 240 ILE B N 1
ATOM 7994 C CA . ILE B 1 240 ? 54.49300 -35.12900 -21.97200 1.000 75.73200 240 ILE B CA 1
ATOM 7995 C C . ILE B 1 240 ? 54.00200 -36.55700 -22.18900 1.000 77.73311 240 ILE B C 1
ATOM 7996 O O . ILE B 1 240 ? 54.42600 -37.48300 -21.48600 1.000 79.74868 240 ILE B O 1
ATOM 8001 N N . THR B 1 241 ? 53.12700 -36.77300 -23.17700 1.000 75.98668 241 THR B N 1
ATOM 8002 C CA . THR B 1 241 ? 52.66700 -38.13600 -23.42900 1.000 75.91798 241 THR B CA 1
ATOM 8003 C C . THR B 1 241 ? 53.75700 -38.97900 -24.07800 1.000 73.73949 241 THR B C 1
ATOM 8004 O O . THR B 1 241 ? 53.76900 -40.20400 -23.91400 1.000 72.96010 241 THR B O 1
ATOM 8008 N N . CYS B 1 242 ? 54.68200 -38.34900 -24.80700 1.000 71.23747 242 CYS B N 1
ATOM 8009 C CA . CYS B 1 242 ? 55.84400 -39.08400 -25.29400 1.000 70.48884 242 CYS B CA 1
ATOM 8010 C C . CYS B 1 242 ? 56.79100 -39.43400 -24.15300 1.000 69.50324 242 CYS B C 1
ATOM 8011 O O . CYS B 1 242 ? 57.35500 -40.53400 -24.12600 1.000 69.99088 242 CYS B O 1
ATOM 8014 N N . TYR B 1 243 ? 56.98300 -38.51200 -23.20300 1.000 67.99966 243 TYR B N 1
ATOM 8015 C CA . TYR B 1 243 ? 57.77800 -38.82800 -22.02000 1.000 67.70196 243 TYR B CA 1
ATOM 8016 C C . TYR B 1 243 ? 57.10800 -39.89400 -21.16000 1.000 71.53538 243 TYR B C 1
ATOM 8017 O O . TYR B 1 243 ? 57.79900 -40.70900 -20.53500 1.000 66.80685 243 TYR B O 1
ATOM 8026 N N . GLU B 1 244 ? 55.77200 -39.90000 -21.11100 1.000 78.84217 244 GLU B N 1
ATOM 8027 C CA . GLU B 1 244 ? 55.05400 -40.92000 -20.35200 1.000 82.47144 244 GLU B CA 1
ATOM 8028 C C . GLU B 1 244 ? 55.34400 -42.31100 -20.90200 1.000 90.15262 244 GLU B C 1
ATOM 8029 O O . GLU B 1 244 ? 55.67800 -43.23500 -20.14900 1.000 92.43232 244 GLU B O 1
ATOM 8035 N N . ARG B 1 245 ? 55.21900 -42.47400 -22.22400 1.000 92.36522 245 ARG B N 1
ATOM 8036 C CA . ARG B 1 245 ? 55.54100 -43.74500 -22.86300 1.000 92.15055 245 ARG B CA 1
ATOM 8037 C C . ARG B 1 245 ? 57.00200 -44.12100 -22.66500 1.000 89.53160 245 ARG B C 1
ATOM 8038 O O . ARG B 1 245 ? 57.33300 -45.30900 -22.59200 1.000 91.98892 245 ARG B O 1
ATOM 8046 N N . CYS B 1 246 ? 57.88600 -43.12700 -22.57300 1.000 80.21983 246 CYS B N 1
ATOM 8047 C CA . CYS B 1 246 ? 59.30100 -43.41600 -22.37700 1.000 76.00897 246 CYS B CA 1
ATOM 8048 C C . CYS B 1 246 ? 59.56700 -43.95000 -20.97500 1.000 76.62955 246 CYS B C 1
ATOM 8049 O O . CYS B 1 246 ? 60.29800 -44.93400 -20.80700 1.000 79.19143 246 CYS B O 1
ATOM 8052 N N . LEU B 1 247 ? 58.97800 -43.32500 -19.95800 1.000 74.32898 247 LEU B N 1
ATOM 8053 C CA . LEU B 1 247 ? 59.21300 -43.76200 -18.59000 1.000 67.17017 247 LEU B CA 1
ATOM 8054 C C . LEU B 1 247 ? 58.37100 -44.97200 -18.21000 1.000 64.29046 247 LEU B C 1
ATOM 8055 O O . LEU B 1 247 ? 58.66400 -45.61600 -17.19600 1.000 63.96155 247 LEU B O 1
ATOM 8060 N N . ALA B 1 248 ? 57.34000 -45.29900 -18.99300 1.000 62.27307 248 ALA B N 1
ATOM 8061 C CA . ALA B 1 248 ? 56.67100 -46.58100 -18.81200 1.000 61.60481 248 ALA B CA 1
ATOM 8062 C C . ALA B 1 248 ? 57.58900 -47.73600 -19.18500 1.000 61.55418 248 ALA B C 1
ATOM 8063 O O . ALA B 1 248 ? 57.46500 -48.83300 -18.62900 1.000 58.13784 248 ALA B O 1
ATOM 8065 N N . VAL B 1 249 ? 58.51600 -47.50600 -20.11300 1.000 63.84954 249 VAL B N 1
ATOM 8066 C CA . VAL B 1 249 ? 59.48800 -48.52300 -20.50000 1.000 64.34083 249 VAL B CA 1
ATOM 8067 C C . VAL B 1 249 ? 60.68700 -48.51900 -19.56200 1.000 63.75125 249 VAL B C 1
ATOM 8068 O O . VAL B 1 249 ? 61.20700 -49.57900 -19.20700 1.000 67.47052 249 VAL B O 1
ATOM 8072 N N . SER B 1 250 ? 61.13800 -47.33700 -19.14300 1.000 65.20021 250 SER B N 1
ATOM 8073 C CA . SER B 1 250 ? 62.28000 -47.20800 -18.24100 1.000 71.35646 250 SER B CA 1
ATOM 8074 C C . SER B 1 250 ? 61.97200 -46.12500 -17.21900 1.000 67.45649 250 SER B C 1
ATOM 8075 O O . SER B 1 250 ? 62.22400 -44.93700 -17.45700 1.000 70.58347 250 SER B O 1
ATOM 8078 N N . PRO B 1 251 ? 61.42400 -46.50000 -16.05900 1.000 65.28104 251 PRO B N 1
ATOM 8079 C CA . PRO B 1 251 ? 61.05800 -45.48000 -15.06200 1.000 63.07352 251 PRO B CA 1
ATOM 8080 C C . PRO B 1 251 ? 62.24600 -44.72800 -14.49400 1.000 64.34752 251 PRO B C 1
ATOM 8081 O O . PRO B 1 251 ? 62.05800 -43.64800 -13.91900 1.000 66.29185 251 PRO B O 1
ATOM 8085 N N . ASN B 1 252 ? 63.46100 -45.25600 -14.64200 1.000 60.72682 252 ASN B N 1
ATOM 8086 C CA . ASN B 1 252 ? 64.65800 -44.62400 -14.10600 1.000 60.61913 252 ASN B CA 1
ATOM 8087 C C . ASN B 1 252 ? 65.52300 -44.00500 -15.19600 1.000 62.61553 252 ASN B C 1
ATOM 8088 O O . ASN B 1 252 ? 66.72700 -43.81400 -14.99800 1.000 61.22472 252 ASN B O 1
ATOM 8093 N N . PHE B 1 253 ? 64.92500 -43.68300 -16.33900 1.000 68.80599 253 PHE B N 1
ATOM 8094 C CA . PHE B 1 253 ? 65.59600 -42.95100 -17.40900 1.000 72.80128 253 PHE B CA 1
ATOM 8095 C C . PHE B 1 253 ? 65.71000 -41.50000 -16.96500 1.000 75.10509 253 PHE B C 1
ATOM 8096 O O . PHE B 1 253 ? 64.77800 -40.71000 -17.13300 1.000 79.40056 253 PHE B O 1
ATOM 8104 N N . GLU B 1 254 ? 66.86100 -41.14300 -16.38700 1.000 72.71989 254 GLU B N 1
ATOM 8105 C CA . GLU B 1 254 ? 66.96200 -39.88300 -15.65700 1.000 72.30987 254 GLU B CA 1
ATOM 8106 C C . GLU B 1 254 ? 66.81900 -38.68200 -16.58200 1.000 67.79030 254 GLU B C 1
ATOM 8107 O O . GLU B 1 254 ? 66.16900 -37.69400 -16.22200 1.000 65.83097 254 GLU B O 1
ATOM 8113 N N . ILE B 1 255 ? 67.42200 -38.73900 -17.77200 1.000 66.26276 255 ILE B N 1
ATOM 8114 C CA . ILE B 1 255 ? 67.30400 -37.63000 -18.71700 1.000 62.58059 255 ILE B CA 1
ATOM 8115 C C . ILE B 1 255 ? 65.83800 -37.35100 -19.02500 1.000 61.49256 255 ILE B C 1
ATOM 8116 O O . ILE B 1 255 ? 65.38600 -36.20000 -18.98900 1.000 62.07808 255 ILE B O 1
ATOM 8121 N N . ALA B 1 256 ? 65.06800 -38.40200 -19.31600 1.000 59.21741 256 ALA B N 1
ATOM 8122 C CA . ALA B 1 256 ? 63.64400 -38.21300 -19.57000 1.000 58.26235 256 ALA B CA 1
ATOM 8123 C C . ALA B 1 256 ? 62.90600 -37.77000 -18.31400 1.000 60.80540 256 ALA B C 1
ATOM 8124 O O . ALA B 1 256 ? 61.91700 -37.03700 -18.40600 1.000 60.37496 256 ALA B O 1
ATOM 8126 N N . LYS B 1 257 ? 63.37200 -38.20600 -17.14100 1.000 63.83285 257 LYS B N 1
ATOM 8127 C CA . LYS B 1 257 ? 62.77100 -37.77200 -15.88400 1.000 62.78675 257 LYS B CA 1
ATOM 8128 C C . LYS B 1 257 ? 62.88600 -36.26000 -15.71600 1.000 65.95564 257 LYS B C 1
ATOM 8129 O O . LYS B 1 257 ? 61.91500 -35.58600 -15.35200 1.000 65.18792 257 LYS B O 1
ATOM 8135 N N . ASN B 1 258 ? 64.07500 -35.70900 -15.97300 1.000 67.34907 258 ASN B N 1
ATOM 8136 C CA . ASN B 1 258 ? 64.26800 -34.26700 -15.85700 1.000 65.31871 258 ASN B CA 1
ATOM 8137 C C . ASN B 1 258 ? 63.46200 -33.52300 -16.91400 1.000 68.11077 258 ASN B C 1
ATOM 8138 O O . ASN B 1 258 ? 62.77800 -32.53900 -16.60700 1.000 70.31527 258 ASN B O 1
ATOM 8143 N N . ASN B 1 259 ? 63.52800 -33.98200 -18.16800 1.000 67.35075 259 ASN B N 1
ATOM 8144 C CA . ASN B 1 259 ? 62.73500 -33.37100 -19.23200 1.000 65.85156 259 ASN B CA 1
ATOM 8145 C C . ASN B 1 259 ? 61.24300 -33.47300 -18.94500 1.000 63.17684 259 ASN B C 1
ATOM 8146 O O . ASN B 1 259 ? 60.46400 -32.62600 -19.39500 1.000 65.71733 259 ASN B O 1
ATOM 8151 N N . MET B 1 260 ? 60.82500 -34.50700 -18.21200 1.000 60.93068 260 MET B N 1
ATOM 8152 C CA . MET B 1 260 ? 59.42900 -34.61100 -17.80300 1.000 58.21904 260 MET B CA 1
ATOM 8153 C C . MET B 1 260 ? 59.06900 -33.53200 -16.79000 1.000 58.68391 260 MET B C 1
ATOM 8154 O O . MET B 1 260 ? 58.00200 -32.91400 -16.88300 1.000 59.56509 260 MET B O 1
ATOM 8159 N N . ALA B 1 261 ? 59.94700 -33.29200 -15.81500 1.000 57.12958 261 ALA B N 1
ATOM 8160 C CA . ALA B 1 261 ? 59.70100 -32.22500 -14.85300 1.000 56.59682 261 ALA B CA 1
ATOM 8161 C C . ALA B 1 261 ? 59.66700 -30.86900 -15.54300 1.000 56.91545 261 ALA B C 1
ATOM 8162 O O . ALA B 1 261 ? 58.78300 -30.04700 -15.27400 1.000 56.46257 261 ALA B O 1
ATOM 8164 N N . ILE B 1 262 ? 60.62100 -30.62500 -16.44400 1.000 53.99010 262 ILE B N 1
ATOM 8165 C CA . ILE B 1 262 ? 60.68500 -29.35300 -17.15600 1.000 52.67578 262 ILE B CA 1
ATOM 8166 C C . ILE B 1 262 ? 59.39500 -29.11500 -17.92700 1.000 56.02825 262 ILE B C 1
ATOM 8167 O O . ILE B 1 262 ? 58.77500 -28.04900 -17.82100 1.000 63.68285 262 ILE B O 1
ATOM 8172 N N . ALA B 1 263 ? 58.96700 -30.10800 -18.71000 1.000 54.38159 263 ALA B N 1
ATOM 8173 C CA . ALA B 1 263 ? 57.74500 -29.95700 -19.49500 1.000 53.34664 263 ALA B CA 1
ATOM 8174 C C . ALA B 1 263 ? 56.52900 -29.76900 -18.59400 1.000 52.86431 263 ALA B C 1
ATOM 8175 O O . ALA B 1 263 ? 55.64600 -28.95500 -18.89300 1.000 49.85015 263 ALA B O 1
ATOM 8177 N N . LEU B 1 264 ? 56.47600 -30.49400 -17.47300 1.000 53.28352 264 LEU B N 1
ATOM 8178 C CA . LEU B 1 264 ? 55.32700 -30.37500 -16.58200 1.000 55.19936 264 LEU B CA 1
ATOM 8179 C C . LEU B 1 264 ? 55.28300 -29.01100 -15.90200 1.000 57.11211 264 LEU B C 1
ATOM 8180 O O . LE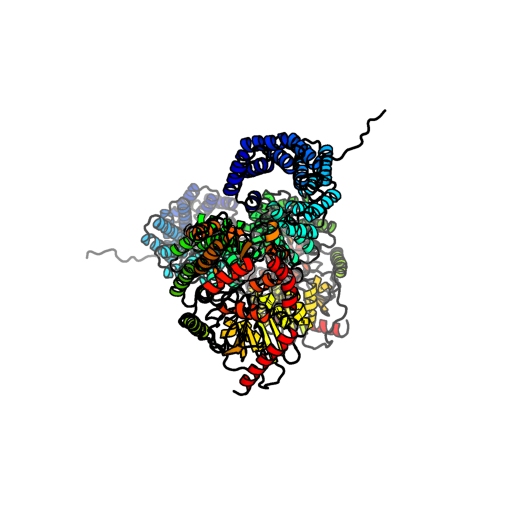U B 1 264 ? 54.19400 -28.47300 -15.66900 1.000 56.14452 264 LEU B O 1
ATOM 8185 N N . THR B 1 265 ? 56.44500 -28.43900 -15.57400 1.000 56.52654 265 THR B N 1
ATOM 8186 C CA . THR B 1 265 ? 56.46100 -27.09900 -14.99800 1.000 56.69787 265 THR B CA 1
ATOM 8187 C C . THR B 1 265 ? 56.04300 -26.05500 -16.02500 1.000 61.54750 265 THR B C 1
ATOM 8188 O O . THR B 1 265 ? 55.27000 -25.14100 -15.71200 1.000 61.57256 265 THR B O 1
ATOM 8192 N N . ASP B 1 266 ? 56.54600 -26.17100 -17.25700 1.000 66.18137 266 ASP B N 1
ATOM 8193 C CA . ASP B 1 266 ? 56.16500 -25.22300 -18.29800 1.000 70.73697 266 ASP B CA 1
ATOM 8194 C C . ASP B 1 266 ? 54.66800 -25.27200 -18.56700 1.000 72.38617 266 ASP B C 1
ATOM 8195 O O . ASP B 1 266 ? 54.03800 -24.23600 -18.81000 1.000 74.05935 266 ASP B O 1
ATOM 8200 N N . LEU B 1 267 ? 54.07900 -26.46600 -18.52700 1.000 78.47935 267 LEU B N 1
ATOM 8201 C CA . LEU B 1 267 ? 52.65100 -26.58000 -18.78200 1.000 79.71265 267 LEU B CA 1
ATOM 8202 C C . LEU B 1 267 ? 51.82600 -26.14600 -17.57900 1.000 80.67055 267 LEU B C 1
ATOM 8203 O O . LEU B 1 267 ? 50.70100 -25.66000 -17.74600 1.000 83.14313 267 LEU B O 1
ATOM 8208 N N . GLY B 1 268 ? 52.36400 -26.30400 -16.36900 1.000 79.49223 268 GLY B N 1
ATOM 8209 C CA . GLY B 1 268 ? 51.71500 -25.72000 -15.20700 1.000 75.79463 268 GLY B CA 1
ATOM 8210 C C . GLY B 1 268 ? 51.62300 -24.21100 -15.30900 1.000 70.91792 268 GLY B C 1
ATOM 8211 O O . GLY B 1 268 ? 50.58100 -23.61700 -15.02200 1.000 75.57538 268 GLY B O 1
ATOM 8212 N N . THR B 1 269 ? 52.72000 -23.57000 -15.72200 1.000 67.04552 269 THR B N 1
ATOM 8213 C CA . THR B 1 269 ? 52.71200 -22.12400 -15.92100 1.000 63.94631 269 THR B CA 1
ATOM 8214 C C . THR B 1 269 ? 51.73500 -21.72100 -17.02200 1.000 62.50940 269 THR B C 1
ATOM 8215 O O . THR B 1 269 ? 51.00600 -20.73000 -16.88400 1.000 60.09565 269 THR B O 1
ATOM 8219 N N . LYS B 1 270 ? 51.69200 -22.49000 -18.11600 1.000 64.17256 270 LYS B N 1
ATOM 8220 C CA . LYS B 1 270 ? 50.78900 -22.16700 -19.21700 1.000 67.94141 270 LYS B CA 1
ATOM 8221 C C . LYS B 1 270 ? 49.33200 -22.23200 -18.77300 1.000 71.79476 270 LYS B C 1
ATOM 8222 O O . LYS B 1 270 ? 48.54200 -21.32900 -19.07400 1.000 70.99953 270 LYS B O 1
ATOM 8228 N N . VAL B 1 271 ? 48.96500 -23.28000 -18.03400 1.000 77.02132 271 VAL B N 1
ATOM 8229 C CA . VAL B 1 271 ? 47.59100 -23.40900 -17.56300 1.000 79.06762 271 VAL B CA 1
ATOM 8230 C C . VAL B 1 271 ? 47.28200 -22.37900 -16.47700 1.000 79.11106 271 VAL B C 1
ATOM 8231 O O . VAL B 1 271 ? 46.15100 -21.88400 -16.38600 1.000 77.42780 271 VAL B O 1
ATOM 8235 N N . LYS B 1 272 ? 48.27000 -22.02600 -15.64700 1.000 80.20998 272 LYS B N 1
ATOM 8236 C CA . LYS B 1 272 ? 48.02700 -21.03100 -14.60500 1.000 78.59055 272 LYS B CA 1
ATOM 8237 C C . LYS B 1 272 ? 47.67100 -19.67800 -15.20300 1.000 78.32176 272 LYS B C 1
ATOM 8238 O O . LYS B 1 272 ? 46.77900 -18.98300 -14.70200 1.000 79.71641 272 LYS B O 1
ATOM 8244 N N . LEU B 1 273 ? 48.36400 -19.28300 -16.27300 1.000 76.17269 273 LEU B N 1
ATOM 8245 C CA . LEU B 1 273 ? 48.12500 -17.96900 -16.85400 1.000 76.13013 273 LEU B CA 1
ATOM 8246 C C . LEU B 1 273 ? 46.80200 -17.90700 -17.60700 1.000 82.83269 273 LEU B C 1
ATOM 8247 O O . LEU B 1 273 ? 46.28900 -16.80700 -17.83800 1.000 87.55894 273 LEU B O 1
ATOM 8252 N N . GLU B 1 274 ? 46.23600 -19.05600 -17.98500 1.000 87.83604 274 GLU B N 1
ATOM 8253 C CA . GLU B 1 274 ? 44.91000 -19.09300 -18.58900 1.000 86.71426 274 GLU B CA 1
ATOM 8254 C C . GLU B 1 274 ? 43.79200 -19.07400 -17.55700 1.000 86.66224 274 GLU B C 1
ATOM 8255 O O . GLU B 1 274 ? 42.62300 -19.21300 -17.93400 1.000 84.20057 274 GLU B O 1
ATOM 8261 N N . GLY B 1 275 ? 44.11600 -18.93200 -16.27600 1.000 90.39366 275 GLY B N 1
ATOM 8262 C CA . GLY B 1 275 ? 43.12300 -18.73300 -15.24200 1.000 93.55599 275 GLY B CA 1
ATOM 8263 C C . GLY B 1 275 ? 42.91700 -19.91200 -14.32100 1.000 93.88672 275 GLY B C 1
ATOM 8264 O O . GLY B 1 275 ? 42.22500 -19.76300 -13.30500 1.000 94.03420 275 GLY B O 1
ATOM 8265 N N . ASP B 1 276 ? 43.49400 -21.07100 -14.62400 1.000 95.10287 276 ASP B N 1
ATOM 8266 C CA . ASP B 1 276 ? 43.30100 -22.27000 -13.81200 1.000 96.13885 276 ASP B CA 1
ATOM 8267 C C . ASP B 1 276 ? 44.53500 -22.44500 -12.93100 1.000 94.49202 276 ASP B C 1
ATOM 8268 O O . ASP B 1 276 ? 45.51100 -23.09300 -13.31100 1.000 94.58866 276 ASP B O 1
ATOM 8273 N N . VAL B 1 277 ? 44.47900 -21.86000 -11.73300 1.000 93.89526 277 VAL B N 1
ATOM 8274 C CA . VAL B 1 277 ? 45.62400 -21.89000 -10.82800 1.000 92.02140 277 VAL B CA 1
ATOM 8275 C C . VAL B 1 277 ? 45.83600 -23.29100 -10.26800 1.000 90.40802 277 VAL B C 1
ATOM 8276 O O . VAL B 1 277 ? 46.97400 -23.76500 -10.16000 1.000 89.43475 277 VAL B O 1
ATOM 8280 N N . THR B 1 278 ? 44.74900 -23.98200 -9.91500 1.000 86.57749 278 THR B N 1
ATOM 8281 C CA . THR B 1 278 ? 44.88000 -25.24600 -9.19700 1.000 85.58487 278 THR B CA 1
ATOM 8282 C C . THR B 1 278 ? 45.48500 -26.33400 -10.07800 1.000 86.09168 278 THR B C 1
ATOM 8283 O O . THR B 1 278 ? 46.34900 -27.09300 -9.62400 1.000 87.73820 278 THR B O 1
ATOM 8287 N N . GLN B 1 279 ? 45.04500 -26.43200 -11.33500 1.000 86.72852 279 GLN B N 1
ATOM 8288 C CA . GLN B 1 279 ? 45.65000 -27.40700 -12.23600 1.000 87.49414 279 GLN B CA 1
ATOM 8289 C C . GLN B 1 279 ? 47.12100 -27.10200 -12.48000 1.000 81.70195 279 GLN B C 1
ATOM 8290 O O . GLN B 1 279 ? 47.92500 -28.02400 -12.65200 1.000 80.75641 279 GLN B O 1
ATOM 8296 N N . GLY B 1 280 ? 47.49200 -25.82200 -12.49700 1.000 76.18591 280 GLY B N 1
ATOM 8297 C CA . GLY B 1 280 ? 48.90300 -25.47900 -12.56000 1.000 70.49515 280 GLY B CA 1
ATOM 8298 C C . GLY B 1 280 ? 49.66000 -25.96200 -11.34000 1.000 70.36657 280 GLY B C 1
ATOM 8299 O O . GLY B 1 280 ? 50.78300 -26.46100 -11.44900 1.000 71.98760 280 GLY B O 1
ATOM 8300 N N . VAL B 1 281 ? 49.05100 -25.82200 -10.16000 1.000 65.12940 281 VAL B N 1
ATOM 8301 C CA . VAL B 1 281 ? 49.64300 -26.34700 -8.93300 1.000 59.03541 281 VAL B CA 1
ATOM 8302 C C . VAL B 1 281 ? 49.76000 -27.86500 -9.00800 1.000 56.85706 281 VAL B C 1
ATOM 8303 O O . VAL B 1 281 ? 50.76200 -28.44900 -8.57800 1.000 56.35273 281 VAL B O 1
ATOM 8307 N N . ALA B 1 282 ? 48.73500 -28.52800 -9.55100 1.000 54.42210 282 ALA B N 1
ATOM 8308 C CA . ALA B 1 282 ? 48.77900 -29.97900 -9.70200 1.000 51.31965 282 ALA B CA 1
ATOM 8309 C C . ALA B 1 282 ? 49.94000 -30.40200 -10.59600 1.000 53.52031 282 ALA B C 1
ATOM 8310 O O . ALA B 1 282 ? 50.68800 -31.33000 -10.26500 1.000 52.96378 282 ALA B O 1
ATOM 8312 N N . TYR B 1 283 ? 50.10200 -29.72600 -11.73800 1.000 55.49191 283 TYR B N 1
ATOM 8313 C CA . TYR B 1 283 ? 51.23100 -30.01200 -12.61800 1.000 57.50289 283 TYR B CA 1
ATOM 8314 C C . TYR B 1 283 ? 52.55600 -29.75500 -11.91400 1.000 57.12007 283 TYR B C 1
ATOM 8315 O O . TYR B 1 283 ? 53.52100 -30.50700 -12.09500 1.000 57.75040 283 TYR B O 1
ATOM 8324 N N . TYR B 1 284 ? 52.62100 -28.69400 -11.10700 1.000 56.52267 284 TYR B N 1
ATOM 8325 C CA . TYR B 1 284 ? 53.86000 -28.36500 -10.41000 1.000 56.77194 284 TYR B CA 1
ATOM 8326 C C . TYR B 1 284 ? 54.26600 -29.47600 -9.44900 1.000 54.65854 284 TYR B C 1
ATOM 8327 O O . TYR B 1 284 ? 55.44200 -29.84900 -9.38200 1.000 54.39380 284 TYR B O 1
ATOM 8336 N N . LYS B 1 285 ? 53.30100 -30.02800 -8.70800 1.000 57.17415 285 LYS B N 1
ATOM 8337 C CA . LYS B 1 285 ? 53.61600 -31.09700 -7.76600 1.000 55.19081 285 LYS B CA 1
ATOM 8338 C C . LYS B 1 285 ? 54.02000 -32.37200 -8.49600 1.000 55.30526 285 LYS B C 1
ATOM 8339 O O . LYS B 1 285 ? 54.93100 -33.08300 -8.05400 1.000 53.99492 285 LYS B O 1
ATOM 8345 N N . LYS B 1 286 ? 53.35100 -32.67700 -9.61200 1.000 55.63160 286 LYS B N 1
ATOM 8346 C CA . LYS B 1 286 ? 53.75400 -33.81900 -10.42700 1.000 54.39450 286 LYS B CA 1
ATOM 8347 C C . LYS B 1 286 ? 55.17500 -33.64000 -10.94600 1.000 52.98589 286 LYS B C 1
ATOM 8348 O O . LYS B 1 286 ? 55.96800 -34.59100 -10.94900 1.000 54.68538 286 LYS B O 1
ATOM 8354 N N . ALA B 1 287 ? 55.51900 -32.42100 -11.37500 1.000 47.63075 287 ALA B N 1
ATOM 8355 C CA . ALA B 1 287 ? 56.88300 -32.14100 -11.80700 1.000 43.23297 287 ALA B CA 1
ATOM 8356 C C . ALA B 1 287 ? 57.88700 -32.45000 -10.70800 1.000 44.96994 287 ALA B C 1
ATOM 8357 O O . ALA B 1 287 ? 59.01100 -32.87700 -10.99400 1.000 47.90621 287 ALA B O 1
ATOM 8359 N N . LEU B 1 288 ? 57.49700 -32.25300 -9.44800 1.000 45.61476 288 LEU B N 1
ATOM 8360 C CA . LEU B 1 288 ? 58.38700 -32.56000 -8.33800 1.000 46.84542 288 LEU B CA 1
ATOM 8361 C C . LEU B 1 288 ? 58.49700 -34.06100 -8.09700 1.000 50.50730 288 LEU B C 1
ATOM 8362 O O . LEU B 1 288 ? 59.51000 -34.52500 -7.56400 1.000 48.25371 288 LEU B O 1
AT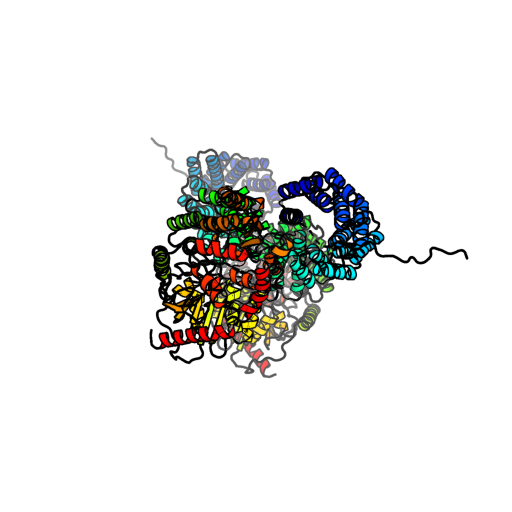OM 8367 N N . TYR B 1 289 ? 57.48100 -34.83400 -8.48400 1.000 59.85695 289 TYR B N 1
ATOM 8368 C CA . TYR B 1 289 ? 57.59200 -36.28400 -8.37200 1.000 62.59595 289 TYR B CA 1
ATOM 8369 C C . TYR B 1 289 ? 58.71100 -36.81400 -9.25800 1.000 62.57217 289 TYR B C 1
ATOM 8370 O O . TYR B 1 289 ? 59.47500 -37.69600 -8.84700 1.000 62.44458 289 TYR B O 1
ATOM 8379 N N . TYR B 1 290 ? 58.82900 -36.27900 -10.47600 1.000 55.59537 290 TYR B N 1
ATOM 8380 C CA . TYR B 1 290 ? 59.88100 -36.70400 -11.39400 1.000 53.09037 290 TYR B CA 1
ATOM 8381 C C . TYR B 1 290 ? 61.23400 -36.10600 -11.03000 1.000 52.91157 290 TYR B C 1
ATOM 8382 O O . TYR B 1 290 ? 62.27100 -36.72600 -11.29100 1.000 51.40996 290 TYR B O 1
ATOM 8391 N N . ASN B 1 291 ? 61.24600 -34.90700 -10.45000 1.000 55.08989 291 ASN B N 1
ATOM 8392 C CA . ASN B 1 291 ? 62.48100 -34.24100 -10.03800 1.000 55.05229 291 ASN B CA 1
ATOM 8393 C C . ASN B 1 291 ? 62.17400 -33.46900 -8.75700 1.000 55.26347 291 ASN B C 1
ATOM 8394 O O . ASN B 1 291 ? 61.61900 -32.36700 -8.80700 1.000 54.61781 291 ASN B O 1
ATOM 8399 N N . TRP B 1 292 ? 62.53000 -34.05500 -7.60900 1.000 55.93935 292 TRP B N 1
ATOM 8400 C CA . TRP B 1 292 ? 62.18200 -33.46600 -6.32100 1.000 50.96059 292 TRP B CA 1
ATOM 8401 C C . TRP B 1 292 ? 63.00000 -32.22600 -5.99100 1.000 56.07343 292 TRP B C 1
ATOM 8402 O O . TRP B 1 292 ? 62.65600 -31.51800 -5.03700 1.000 57.98193 292 TRP B O 1
ATOM 8413 N N . HIS B 1 293 ? 64.06000 -31.93900 -6.74700 1.000 53.06191 293 HIS B N 1
ATOM 8414 C CA . HIS B 1 293 ? 64.87000 -30.75100 -6.51300 1.000 53.23135 293 HIS B CA 1
ATOM 8415 C C . HIS B 1 293 ? 64.85900 -29.82400 -7.72400 1.000 53.06724 293 HIS B C 1
ATOM 8416 O O . HIS B 1 293 ? 65.81500 -29.08000 -7.95500 1.000 55.03545 293 HIS B O 1
ATOM 8423 N N . TYR B 1 294 ? 63.78400 -29.86900 -8.51200 1.000 52.61778 294 TYR B N 1
ATOM 8424 C CA . TYR B 1 294 ? 63.58400 -28.89700 -9.58300 1.000 53.99709 294 TYR B CA 1
ATOM 8425 C C . TYR B 1 294 ? 63.16000 -27.57900 -8.95000 1.000 52.81115 294 TYR B C 1
ATOM 8426 O O . TYR B 1 294 ? 62.02000 -27.43900 -8.49300 1.000 50.36654 294 TYR B O 1
ATOM 8435 N N . ALA B 1 295 ? 64.08400 -26.61700 -8.90700 1.000 53.51083 295 ALA B N 1
ATOM 8436 C CA . ALA B 1 295 ? 63.80900 -25.35400 -8.23200 1.000 52.42646 295 ALA B CA 1
ATOM 8437 C C . ALA B 1 295 ? 62.66700 -24.59800 -8.90100 1.000 53.63574 295 ALA B C 1
ATOM 8438 O O . ALA B 1 295 ? 61.82900 -23.99600 -8.21700 1.000 53.45429 295 ALA B O 1
ATOM 8440 N N . ASP B 1 296 ? 62.61100 -24.62100 -10.23500 1.000 52.24963 296 ASP B N 1
ATOM 8441 C CA . ASP B 1 296 ? 61.59500 -23.84500 -10.94000 1.000 53.56604 296 ASP B CA 1
ATOM 8442 C C . ASP B 1 296 ? 60.18200 -24.24900 -10.53700 1.000 52.66387 296 ASP B C 1
ATOM 8443 O O . ASP B 1 296 ? 59.26800 -23.41900 -10.57800 1.000 55.55823 296 ASP B O 1
ATOM 8448 N N . ALA B 1 297 ? 59.97500 -25.50700 -10.14600 1.000 50.77315 297 ALA B N 1
ATOM 8449 C CA . ALA B 1 297 ? 58.66300 -25.89100 -9.64100 1.000 49.71214 297 ALA B CA 1
ATOM 8450 C C . ALA B 1 297 ? 58.45300 -25.41000 -8.21200 1.000 52.00389 297 ALA B C 1
ATOM 8451 O O . ALA B 1 297 ? 57.32500 -25.07700 -7.83200 1.000 50.54270 297 ALA B O 1
ATOM 8453 N N . MET B 1 298 ? 59.52100 -25.37100 -7.41300 1.000 55.78136 298 MET B N 1
ATOM 8454 C CA . MET B 1 298 ? 59.43000 -24.79900 -6.07300 1.000 56.47382 298 MET B CA 1
ATOM 8455 C C . MET B 1 298 ? 58.99300 -23.34100 -6.13600 1.000 53.36477 298 MET B C 1
ATOM 8456 O O . MET B 1 298 ? 58.00800 -22.94700 -5.50000 1.000 46.86086 298 MET B O 1
ATOM 8461 N N . TYR B 1 299 ? 59.72100 -22.52600 -6.90700 1.000 50.56170 299 TYR B N 1
ATOM 8462 C CA . TYR B 1 299 ? 59.41900 -21.10100 -6.99900 1.000 48.28339 299 TYR B CA 1
ATOM 8463 C C . TYR B 1 299 ? 58.00300 -20.86000 -7.51000 1.000 45.74069 299 TYR B C 1
ATOM 8464 O O . TYR B 1 299 ? 57.26400 -20.03600 -6.95900 1.000 46.78498 299 TYR B O 1
ATOM 8473 N N . ASN B 1 300 ? 57.61100 -21.55900 -8.57600 1.000 41.79346 300 ASN B N 1
ATOM 8474 C CA . ASN B 1 300 ? 56.28000 -21.35200 -9.13500 1.000 43.99407 300 ASN B CA 1
ATOM 8475 C C . ASN B 1 300 ? 55.20000 -21.76700 -8.14800 1.000 41.49751 300 ASN B C 1
ATOM 8476 O O . ASN B 1 300 ? 54.10500 -21.19300 -8.14800 1.000 38.92339 300 ASN B O 1
ATOM 8481 N N . LEU B 1 301 ? 55.48800 -22.75500 -7.30100 1.000 41.64082 301 LEU B N 1
ATOM 8482 C CA . LEU B 1 301 ? 54.53300 -23.13700 -6.26900 1.000 43.77377 301 LEU B CA 1
ATOM 8483 C C . LEU B 1 301 ? 54.46200 -22.09000 -5.16500 1.000 45.30428 301 LEU B C 1
ATOM 8484 O O . LEU B 1 301 ? 53.38900 -21.86400 -4.59400 1.000 44.33091 301 LEU B O 1
ATOM 8489 N N . GLY B 1 302 ? 55.58500 -21.44800 -4.84500 1.000 45.60203 302 GLY B N 1
ATOM 8490 C CA . GLY B 1 302 ? 55.53000 -20.30500 -3.95100 1.000 47.08334 302 GLY B CA 1
ATOM 8491 C C . GLY B 1 302 ? 54.68200 -19.17700 -4.51100 1.000 48.71558 302 GLY B C 1
ATOM 8492 O O . GLY B 1 302 ? 53.88400 -18.57200 -3.79100 1.000 49.57593 302 GLY B O 1
ATOM 8493 N N . VAL B 1 303 ? 54.83600 -18.88800 -5.80700 1.000 42.07544 303 VAL B N 1
ATOM 8494 C CA . VAL B 1 303 ? 54.04600 -17.83400 -6.43800 1.000 36.89306 303 VAL B CA 1
ATOM 8495 C C . VAL B 1 303 ? 52.56500 -18.18500 -6.40000 1.000 35.46230 303 VAL B C 1
ATOM 8496 O O . VAL B 1 303 ? 51.72200 -17.35900 -6.03500 1.000 35.37932 303 VAL B O 1
ATOM 8500 N N . ALA B 1 304 ? 52.22900 -19.42400 -6.76100 1.000 37.64181 304 ALA B N 1
ATOM 8501 C CA . ALA B 1 304 ? 50.82500 -19.81900 -6.83100 1.000 40.06491 304 ALA B CA 1
ATOM 8502 C C . ALA B 1 304 ? 50.19800 -19.87600 -5.44600 1.000 45.83829 304 ALA B C 1
ATOM 8503 O O . ALA B 1 304 ? 49.02400 -19.52900 -5.27500 1.000 44.89120 304 ALA B O 1
ATOM 8505 N N . TYR B 1 305 ? 50.96200 -20.31300 -4.44500 1.000 55.22655 305 TYR B N 1
ATOM 8506 C CA . TYR B 1 305 ? 50.41800 -20.38000 -3.09400 1.000 56.76219 305 TYR B CA 1
ATOM 8507 C C . TYR B 1 305 ? 50.26200 -18.98700 -2.50100 1.000 55.84234 305 TYR B C 1
ATOM 8508 O O . TYR B 1 305 ? 49.28800 -18.71900 -1.78800 1.000 54.79240 305 TYR B O 1
ATOM 8517 N N . GLY B 1 306 ? 51.21700 -18.09500 -2.77200 1.000 55.11070 306 GLY B N 1
ATOM 8518 C CA . GLY B 1 306 ? 51.04900 -16.70500 -2.37500 1.000 55.25241 306 GLY B CA 1
ATOM 8519 C C . GLY B 1 306 ? 49.79000 -16.08800 -2.95500 1.000 55.69064 306 GLY B C 1
ATOM 8520 O O . GLY B 1 306 ? 49.00800 -15.45400 -2.24400 1.000 57.74501 306 GLY B O 1
ATOM 8521 N N . GLU B 1 307 ? 49.57700 -16.26400 -4.26200 1.000 57.96972 307 GLU B N 1
ATOM 8522 C CA . GLU B 1 307 ? 48.34300 -15.78700 -4.87700 1.000 60.11453 307 GLU B CA 1
ATOM 8523 C C . GLU B 1 307 ? 47.11500 -16.42800 -4.24500 1.000 63.22785 307 GLU B C 1
ATOM 8524 O O . GLU B 1 307 ? 46.03200 -15.83000 -4.24800 1.000 65.66341 307 GLU B O 1
ATOM 8530 N N . MET B 1 308 ? 47.25900 -17.63600 -3.70300 1.000 64.29889 308 MET B N 1
ATOM 8531 C CA . MET B 1 308 ? 46.19100 -18.30200 -2.96700 1.000 62.95312 308 MET B CA 1
ATOM 8532 C C . MET B 1 308 ? 46.08400 -17.82100 -1.52400 1.000 58.77847 308 MET B C 1
ATOM 8533 O O . MET B 1 308 ? 45.30900 -18.39200 -0.75000 1.000 55.85969 308 MET B O 1
ATOM 8538 N N . LEU B 1 309 ? 46.85400 -16.79800 -1.15500 1.000 58.85877 309 LEU B N 1
ATOM 8539 C CA . LEU B 1 309 ? 46.89500 -16.21200 0.18200 1.000 54.84242 309 LEU B CA 1
ATOM 8540 C C . LEU B 1 309 ? 47.42100 -17.17500 1.24100 1.000 61.57210 309 LEU B C 1
ATOM 8541 O O . LEU B 1 309 ? 47.33600 -16.87300 2.43700 1.000 64.44160 309 LEU B O 1
ATOM 8546 N N . LYS B 1 310 ? 47.97500 -18.32200 0.83600 1.000 63.33109 310 LYS B N 1
ATOM 8547 C CA . LYS B 1 310 ? 48.57900 -19.27600 1.76900 1.000 60.75128 310 LYS B CA 1
ATOM 8548 C C . LYS B 1 310 ? 50.06300 -18.94300 1.90700 1.000 57.09987 310 LYS B C 1
ATOM 8549 O O . LYS B 1 310 ? 50.94300 -19.61400 1.36500 1.000 58.33145 310 LYS B O 1
ATOM 8555 N N . PHE B 1 311 ? 50.33800 -17.88700 2.67800 1.000 49.27519 311 PHE B N 1
ATOM 8556 C CA . PHE B 1 311 ? 51.68500 -17.32700 2.72400 1.000 52.01977 311 PHE B CA 1
ATOM 8557 C C . PHE B 1 311 ? 52.64800 -18.18900 3.53100 1.000 50.56299 311 PHE B C 1
ATOM 8558 O O . PHE B 1 311 ? 53.83400 -18.26200 3.19300 1.000 50.83568 311 PHE B O 1
ATOM 8566 N N . ASP B 1 312 ? 52.17300 -18.83200 4.60000 1.000 57.03672 312 ASP B N 1
ATOM 8567 C CA . ASP B 1 312 ? 53.06100 -19.66800 5.40500 1.000 59.63037 312 ASP B CA 1
ATOM 8568 C C . ASP B 1 312 ? 53.68300 -20.78100 4.57000 1.000 62.49876 312 ASP B C 1
ATOM 8569 O O . ASP B 1 312 ? 54.88400 -21.05300 4.68000 1.000 59.45142 312 ASP B O 1
ATOM 8574 N N . MET B 1 313 ? 52.88300 -21.43000 3.72200 1.000 74.07759 313 MET B N 1
ATOM 8575 C CA . MET B 1 313 ? 53.41800 -22.48600 2.87000 1.000 76.03273 313 MET B CA 1
ATOM 8576 C C . MET B 1 313 ? 54.23100 -21.90800 1.71900 1.000 66.87939 313 MET B C 1
ATOM 8577 O O . MET B 1 313 ? 55.25600 -22.47900 1.32900 1.000 59.10017 313 MET B O 1
ATOM 8582 N N . ALA B 1 314 ? 53.79400 -20.77000 1.17200 1.000 58.73711 314 ALA B N 1
ATOM 8583 C CA . ALA B 1 314 ? 54.54100 -20.12800 0.09500 1.000 51.77761 314 ALA B CA 1
ATOM 8584 C C . ALA B 1 314 ? 55.95900 -19.78700 0.53000 1.000 51.55691 314 ALA B C 1
ATOM 8585 O O . ALA B 1 314 ? 56.89400 -19.88600 -0.27200 1.000 50.46110 314 ALA B O 1
ATOM 8587 N N . ILE B 1 315 ? 56.14100 -19.41400 1.80000 1.000 52.00044 315 ILE B N 1
ATOM 8588 C CA . ILE B 1 315 ? 57.47500 -19.12000 2.31800 1.000 48.49858 315 ILE B CA 1
ATOM 8589 C C . ILE B 1 315 ? 58.35500 -20.36300 2.25100 1.000 46.99522 315 ILE B C 1
ATOM 8590 O O . ILE B 1 315 ? 59.54000 -20.28600 1.90100 1.000 50.15814 315 ILE B O 1
ATOM 8595 N N . VAL B 1 316 ? 57.79000 -21.52800 2.57900 1.000 41.72133 316 VAL B N 1
ATOM 8596 C CA . VAL B 1 316 ? 58.56900 -22.76400 2.54900 1.000 45.26824 316 VAL B CA 1
ATOM 8597 C C . VAL B 1 316 ? 59.00700 -23.08200 1.12600 1.000 45.53968 316 VAL B C 1
ATOM 8598 O O . VAL B 1 316 ? 60.18000 -23.38600 0.87100 1.000 52.19463 316 VAL B O 1
ATOM 8602 N N . PHE B 1 317 ? 58.06900 -23.02900 0.17700 1.000 44.99861 317 PHE B N 1
ATOM 8603 C CA . PHE B 1 317 ? 58.40900 -23.32300 -1.21200 1.000 43.73507 317 PHE B CA 1
ATOM 8604 C C . PHE B 1 317 ? 59.51500 -22.40500 -1.71800 1.000 40.28073 317 PHE B C 1
ATOM 8605 O O . PHE B 1 317 ? 60.41300 -22.84600 -2.44500 1.000 40.36950 317 PHE B O 1
ATOM 8613 N N . TYR B 1 318 ? 59.47300 -21.12700 -1.33400 1.000 40.25790 318 TYR B N 1
ATOM 8614 C CA . TYR B 1 318 ? 60.48200 -20.17800 -1.79700 1.000 41.18742 318 TYR B CA 1
ATOM 8615 C C . TYR B 1 318 ? 61.85500 -20.50700 -1.22400 1.000 46.74663 318 TYR B C 1
ATOM 8616 O O . TYR B 1 318 ? 62.85900 -20.48700 -1.94600 1.000 48.83903 318 TYR B O 1
ATOM 8625 N N . GLU B 1 319 ? 61.92100 -20.79800 0.07900 1.000 48.47025 319 GLU B N 1
ATOM 8626 C CA . GLU B 1 319 ? 63.20100 -21.15800 0.68200 1.000 54.27900 319 GLU B CA 1
ATOM 8627 C C . GLU B 1 319 ? 63.76200 -22.42000 0.04400 1.000 55.04744 319 GLU B C 1
ATOM 8628 O O . GLU B 1 319 ? 64.97500 -22.53100 -0.16900 1.000 60.14562 319 GLU B O 1
ATOM 8634 N N . LEU B 1 320 ? 62.88700 -23.37200 -0.28900 1.000 49.93117 320 LEU B N 1
ATOM 8635 C CA . LEU B 1 320 ? 63.32800 -24.58300 -0.97200 1.000 47.85792 320 LEU B CA 1
ATOM 8636 C C . LEU B 1 320 ? 63.83100 -24.27100 -2.37700 1.000 52.09925 320 LEU B C 1
ATOM 8637 O O . LEU B 1 320 ? 64.83200 -24.84500 -2.82200 1.000 56.88732 320 LEU B O 1
ATOM 8642 N N . ALA B 1 321 ? 63.14600 -23.37600 -3.09500 1.000 50.29609 321 ALA B N 1
ATOM 8643 C CA . ALA B 1 321 ? 63.61800 -22.97100 -4.41700 1.000 44.40101 321 ALA B CA 1
ATOM 8644 C C . ALA B 1 321 ? 64.99500 -22.33000 -4.32800 1.000 45.04610 321 ALA B C 1
ATOM 8645 O O . ALA B 1 321 ? 65.91200 -22.69200 -5.07400 1.000 44.90533 321 ALA B O 1
ATOM 8647 N N . PHE B 1 322 ? 65.16000 -21.37800 -3.40600 1.000 45.27666 322 PHE B N 1
ATOM 8648 C CA . PHE B 1 322 ? 66.44200 -20.70000 -3.26500 1.000 45.51703 322 PHE B CA 1
ATOM 8649 C C . PHE B 1 322 ? 67.51300 -21.63300 -2.71900 1.000 45.10590 322 PHE B C 1
ATOM 8650 O O . PHE B 1 322 ? 68.70400 -21.42700 -2.98200 1.000 42.60020 322 PHE B O 1
ATOM 8658 N N . HIS B 1 323 ? 67.11600 -22.65400 -1.95300 1.000 46.20812 323 HIS B N 1
ATOM 8659 C CA . HIS B 1 323 ? 68.08700 -23.62900 -1.46600 1.000 46.91417 323 HIS B CA 1
ATOM 8660 C C . HIS B 1 323 ? 68.69600 -24.41600 -2.61700 1.000 51.98628 323 HIS B C 1
ATOM 8661 O O . HIS B 1 323 ? 69.92000 -24.57200 -2.69800 1.000 56.57939 323 HIS B O 1
ATOM 8668 N N . PHE B 1 324 ? 67.85400 -24.90800 -3.52800 1.000 53.00181 324 PHE B N 1
ATOM 8669 C CA . PHE B 1 324 ? 68.34100 -25.69300 -4.65500 1.000 54.20658 324 PHE B CA 1
ATOM 8670 C C . PHE B 1 324 ? 68.92200 -24.81900 -5.75600 1.000 54.57914 324 PHE B C 1
ATOM 8671 O O . PHE B 1 324 ? 69.81900 -25.26000 -6.48200 1.000 58.65068 324 PHE B O 1
ATOM 8679 N N . ASN B 1 325 ? 68.43500 -23.58800 -5.89800 1.000 53.99488 325 ASN B N 1
ATOM 8680 C CA . ASN B 1 325 ? 68.93800 -22.64200 -6.89100 1.000 55.72393 325 ASN B CA 1
ATOM 8681 C C . ASN B 1 325 ? 69.39200 -21.38300 -6.16400 1.000 58.26281 325 ASN B C 1
ATOM 8682 O O . ASN B 1 325 ? 68.59000 -20.46700 -5.92400 1.000 57.73075 325 ASN B O 1
ATOM 8687 N N . PRO B 1 326 ? 70.67500 -21.28900 -5.80300 1.000 55.03276 326 PRO B N 1
ATOM 8688 C CA . PRO B 1 326 ? 71.16700 -20.07900 -5.12900 1.000 53.53900 326 PRO B CA 1
ATOM 8689 C C . PRO B 1 326 ? 71.19500 -18.85300 -6.02200 1.000 51.28028 326 PRO B C 1
ATOM 8690 O O . PRO B 1 326 ? 71.63500 -17.79100 -5.57000 1.000 53.29914 326 PRO B O 1
ATOM 8694 N N . HIS B 1 327 ? 70.76900 -18.97000 -7.27700 1.000 57.28655 327 HIS B N 1
ATOM 8695 C CA . HIS B 1 327 ? 70.67000 -17.83700 -8.18500 1.000 63.10803 327 HIS B CA 1
ATOM 8696 C C . HIS B 1 327 ? 69.23700 -17.37600 -8.40700 1.000 59.96517 327 HIS B C 1
ATOM 8697 O O . HIS B 1 327 ? 69.01700 -16.46000 -9.20400 1.000 61.54721 327 HIS B O 1
ATOM 8704 N N . CYS B 1 328 ? 68.25900 -17.98600 -7.73300 1.000 60.60181 328 CYS B N 1
ATOM 8705 C CA . CYS B 1 328 ? 66.85900 -17.58300 -7.86500 1.000 57.27547 328 CYS B CA 1
ATOM 8706 C C . CYS B 1 328 ? 66.63100 -16.33600 -7.01400 1.000 57.30308 328 CYS B C 1
ATOM 8707 O O . CYS B 1 328 ? 66.13000 -16.38700 -5.88800 1.000 51.40653 328 CYS B O 1
ATOM 8710 N N . ALA B 1 329 ? 67.02100 -15.18700 -7.57500 1.000 54.46789 329 ALA B N 1
ATOM 8711 C CA . ALA B 1 329 ? 66.77400 -13.90900 -6.92000 1.000 50.40217 329 ALA B CA 1
ATOM 8712 C C . ALA B 1 329 ? 65.28900 -13.59200 -6.81600 1.000 49.36319 329 ALA B C 1
ATOM 8713 O O . ALA B 1 329 ? 64.89600 -12.80100 -5.95400 1.000 50.03137 329 ALA B O 1
ATOM 8715 N N . GLU B 1 330 ? 64.46000 -14.18100 -7.67900 1.000 50.89328 330 GLU B N 1
ATOM 8716 C CA . GLU B 1 330 ? 63.02100 -13.96100 -7.58400 1.000 52.13853 330 GLU B CA 1
ATOM 8717 C C . GLU B 1 330 ? 62.46300 -14.49200 -6.26800 1.000 49.22704 330 GLU B C 1
ATOM 8718 O O . GLU B 1 330 ? 61.59200 -13.86200 -5.65600 1.000 46.22550 330 GLU B O 1
ATOM 8724 N N . ALA B 1 331 ? 62.95900 -15.64700 -5.81100 1.000 49.87762 331 ALA B N 1
ATOM 8725 C CA . ALA B 1 331 ? 62.45700 -16.23400 -4.57200 1.000 48.66777 331 ALA B CA 1
ATOM 8726 C C . ALA B 1 331 ? 62.85600 -15.39700 -3.36300 1.000 53.80148 331 ALA B C 1
ATOM 8727 O O . ALA B 1 331 ? 62.07200 -15.25200 -2.41700 1.000 56.81164 331 ALA B O 1
ATOM 8729 N N . CYS B 1 332 ? 64.07800 -14.85700 -3.36600 1.000 49.63299 332 CYS B N 1
ATOM 8730 C CA . CYS B 1 332 ? 64.48400 -13.95900 -2.29000 1.000 48.99834 332 CYS B CA 1
ATOM 8731 C C . CYS B 1 332 ? 63.58900 -12.73000 -2.23900 1.000 46.91810 332 CYS B C 1
ATOM 8732 O O . CYS B 1 332 ? 63.19200 -12.28600 -1.15500 1.000 48.75792 332 CYS B O 1
ATOM 8735 N N . ASN B 1 333 ? 63.24600 -12.18000 -3.40600 1.000 45.03902 333 ASN B N 1
ATOM 8736 C CA . ASN B 1 333 ? 62.38500 -11.00300 -3.46400 1.000 43.08228 333 ASN B CA 1
ATOM 8737 C C . ASN B 1 333 ? 61.00500 -11.30400 -2.89500 1.000 44.69356 333 ASN B C 1
ATOM 8738 O O . ASN B 1 333 ? 60.49400 -10.56300 -2.04700 1.000 47.69927 333 ASN B O 1
ATOM 8743 N N . ASN B 1 334 ? 60.38100 -12.39100 -3.35600 1.000 44.19377 334 ASN B N 1
ATOM 8744 C CA . ASN B 1 334 ? 59.02900 -12.71300 -2.91300 1.000 46.28575 334 ASN B CA 1
ATOM 8745 C C . ASN B 1 334 ? 59.00600 -13.11900 -1.44500 1.000 43.70335 334 ASN B C 1
ATOM 8746 O O . ASN B 1 334 ? 57.99100 -12.93000 -0.76600 1.000 44.89382 334 ASN B O 1
ATOM 8751 N N . LEU B 1 335 ? 60.10200 -13.68900 -0.94300 1.000 43.58556 335 LEU B N 1
ATOM 8752 C CA . LEU B 1 335 ? 60.21800 -13.89900 0.49500 1.000 41.71763 335 LEU B CA 1
ATOM 8753 C C . LEU B 1 335 ? 60.26100 -12.56800 1.23800 1.000 44.79421 335 LEU B C 1
ATOM 8754 O O . LEU B 1 335 ? 59.61600 -12.40800 2.28300 1.000 43.80888 335 LEU B O 1
ATOM 8759 N N . GLY B 1 336 ? 61.02100 -11.60200 0.71600 1.000 45.38749 336 GLY B N 1
ATOM 8760 C CA . GLY B 1 336 ? 61.06600 -10.29300 1.34500 1.000 49.37083 336 GLY B CA 1
ATOM 8761 C C . GLY B 1 336 ? 59.70200 -9.63700 1.41800 1.000 48.52539 336 GLY B C 1
ATOM 8762 O O . GLY B 1 336 ? 59.36700 -8.98000 2.40900 1.000 53.46518 336 GLY B O 1
ATOM 8763 N N . VAL B 1 337 ? 58.90000 -9.79700 0.36600 1.000 41.26228 337 VAL B N 1
ATOM 8764 C CA . VAL B 1 337 ? 57.55500 -9.23200 0.36200 1.000 40.37954 337 VAL B CA 1
ATOM 8765 C C . VAL B 1 337 ? 56.69300 -9.89700 1.42900 1.000 42.77329 337 VAL B C 1
ATOM 8766 O O . VAL B 1 337 ? 56.00800 -9.22200 2.20800 1.000 43.20571 337 VAL B O 1
ATOM 8770 N N . LEU B 1 338 ? 56.72300 -11.23200 1.49100 1.000 44.76677 338 LEU B N 1
ATOM 8771 C CA . LEU B 1 338 ? 55.87800 -11.94400 2.44500 1.000 47.31716 338 LEU B CA 1
ATOM 8772 C C . LEU B 1 338 ? 56.26800 -11.64400 3.88600 1.000 50.79143 338 LEU B C 1
ATOM 8773 O O . LEU B 1 338 ? 55.40100 -11.61000 4.77000 1.000 49.34604 338 LEU B O 1
ATOM 8778 N N . TYR B 1 339 ? 57.56000 -11.42600 4.14700 1.000 49.40284 339 TYR B N 1
ATOM 8779 C CA . TYR B 1 339 ? 57.99900 -11.09900 5.49700 1.000 49.09475 339 TYR B CA 1
ATOM 8780 C C . TYR B 1 339 ? 57.79800 -9.62700 5.84000 1.000 55.78181 339 TYR B C 1
ATOM 8781 O O . TYR B 1 339 ? 57.75500 -9.28500 7.02800 1.000 56.68443 339 TYR B O 1
ATOM 8790 N N . LYS B 1 340 ? 57.68600 -8.74900 4.83600 1.000 59.57407 340 LYS B N 1
ATOM 8791 C CA . LYS B 1 340 ? 57.33200 -7.36100 5.11200 1.000 59.04972 340 LYS B CA 1
ATOM 8792 C C . LYS B 1 340 ? 55.85200 -7.22100 5.43900 1.000 61.28225 340 LYS B C 1
ATOM 8793 O O . LYS B 1 340 ? 55.47200 -6.38400 6.26600 1.000 61.10548 340 LYS B O 1
ATOM 8799 N N . ASP B 1 341 ? 55.00100 -8.02200 4.79500 1.000 62.91170 341 ASP B N 1
ATOM 8800 C CA . ASP B 1 341 ? 53.59100 -8.04900 5.16300 1.000 64.83719 341 ASP B CA 1
ATOM 8801 C C . ASP B 1 341 ? 53.38600 -8.58900 6.57100 1.000 64.47556 341 ASP B C 1
ATOM 8802 O O . ASP B 1 341 ? 52.32600 -8.35900 7.16300 1.000 65.30417 341 ASP B O 1
ATOM 8807 N N . ARG B 1 342 ? 54.37900 -9.29600 7.11300 1.000 63.97527 342 ARG B N 1
ATOM 8808 C CA . ARG B 1 342 ? 54.37400 -9.79800 8.48000 1.000 62.45476 342 ARG B CA 1
ATOM 8809 C C . ARG B 1 342 ? 55.03700 -8.83700 9.45500 1.000 63.76003 342 ARG B C 1
ATOM 8810 O O . ARG B 1 342 ? 55.16000 -9.16900 10.63900 1.000 62.44151 342 ARG B O 1
ATOM 8818 N N . ASP B 1 343 ? 55.47100 -7.66700 8.97700 1.000 71.15085 343 ASP B N 1
ATOM 8819 C CA . ASP B 1 343 ? 56.18600 -6.65600 9.75300 1.000 72.92942 343 ASP B CA 1
ATOM 8820 C C . ASP B 1 343 ? 57.55000 -7.13500 10.23000 1.000 68.15741 343 ASP B C 1
ATOM 8821 O O . ASP B 1 343 ? 58.14900 -6.51600 11.11500 1.000 73.19453 343 ASP B O 1
ATOM 8826 N N . ASN B 1 344 ? 58.05900 -8.22800 9.65900 1.000 61.27467 344 ASN B N 1
ATOM 8827 C CA . ASN B 1 344 ? 59.41800 -8.69500 9.93900 1.000 57.63451 344 ASN B CA 1
ATOM 8828 C C . ASN B 1 344 ? 60.38900 -7.95000 9.02000 1.000 57.26487 344 ASN B C 1
ATOM 8829 O O . ASN B 1 344 ? 60.97700 -8.50100 8.08700 1.000 57.83623 344 ASN B O 1
ATOM 8834 N N . LEU B 1 345 ? 60.55900 -6.65700 9.31200 1.000 55.14787 345 LEU B N 1
ATOM 8835 C CA . LEU B 1 345 ? 61.31800 -5.79500 8.41100 1.000 51.10430 345 LEU B CA 1
ATOM 8836 C C . LEU B 1 345 ? 62.79100 -6.18000 8.36900 1.000 50.26936 345 LEU B C 1
ATOM 8837 O O . LEU B 1 345 ? 63.43800 -6.02600 7.32600 1.000 51.05770 345 LEU B O 1
ATOM 8842 N N . ASP B 1 346 ? 63.34000 -6.66100 9.48600 1.000 52.91164 346 ASP B N 1
ATOM 8843 C CA . ASP B 1 346 ? 64.72900 -7.10500 9.49300 1.000 58.00174 346 ASP B CA 1
ATOM 8844 C C . ASP B 1 346 ? 64.95100 -8.22800 8.48700 1.000 59.55364 346 ASP B C 1
ATOM 8845 O O . ASP B 1 346 ? 65.89000 -8.18100 7.68200 1.000 59.40638 346 ASP B O 1
ATOM 8850 N N . LYS B 1 347 ? 64.09100 -9.25000 8.51600 1.000 60.07899 347 LYS B N 1
ATOM 8851 C CA . LYS B 1 347 ? 64.24800 -10.36200 7.58300 1.000 58.56878 347 LYS B CA 1
ATOM 8852 C C . LYS B 1 347 ? 63.89500 -9.95100 6.15900 1.000 59.23481 347 LYS B C 1
ATOM 8853 O O . LYS B 1 347 ? 64.50300 -10.44900 5.20300 1.000 59.87434 347 LYS B O 1
ATOM 8859 N N . ALA B 1 348 ? 62.93100 -9.04200 5.99500 1.000 58.38222 348 ALA B N 1
ATOM 8860 C CA . ALA B 1 348 ? 62.60300 -8.56000 4.65700 1.000 53.27351 348 ALA B CA 1
ATOM 8861 C C . ALA B 1 348 ? 63.80400 -7.87600 4.01800 1.000 54.08247 348 ALA B C 1
ATOM 8862 O O . ALA B 1 348 ? 64.06800 -8.05800 2.82400 1.000 59.47754 348 ALA B O 1
ATOM 8864 N N . VAL B 1 349 ? 64.56300 -7.11100 4.80900 1.000 52.33631 349 VAL B N 1
ATOM 8865 C CA . VAL B 1 349 ? 65.78000 -6.48300 4.29700 1.000 52.96052 349 VAL B CA 1
ATOM 8866 C C . VAL B 1 349 ? 66.78100 -7.54600 3.86500 1.000 51.24655 349 VAL B C 1
ATOM 8867 O O . VAL B 1 349 ? 67.36300 -7.46900 2.77600 1.000 52.42364 349 VAL B O 1
ATOM 8871 N N . GLU B 1 350 ? 66.99100 -8.56100 4.70800 1.000 51.10459 350 GLU B N 1
ATOM 8872 C CA . GLU B 1 350 ? 67.97600 -9.58700 4.38400 1.000 58.92312 350 GLU B CA 1
ATOM 8873 C C . GLU B 1 350 ? 67.59900 -10.34600 3.12200 1.000 55.10746 350 GLU B C 1
ATOM 8874 O O . GLU B 1 350 ? 68.48100 -10.74600 2.35400 1.000 53.95123 350 GLU B O 1
ATOM 8880 N N . CYS B 1 351 ? 66.30300 -10.56400 2.89300 1.000 48.51719 351 CYS B N 1
ATOM 8881 C CA . CYS B 1 351 ? 65.87700 -11.20500 1.65300 1.000 47.69345 351 CYS B CA 1
ATOM 8882 C C . CYS B 1 351 ? 66.18900 -10.32800 0.44300 1.000 48.03279 351 CYS B C 1
ATOM 8883 O O . CYS B 1 351 ? 66.73500 -10.80700 -0.55800 1.000 52.06342 351 CYS B O 1
ATOM 8886 N N . TYR B 1 352 ? 65.84400 -9.03800 0.51600 1.000 47.57397 352 TYR B N 1
ATOM 8887 C CA . TYR B 1 352 ? 66.13400 -8.13000 -0.59100 1.000 46.15945 352 TYR B CA 1
ATOM 8888 C C . TYR B 1 352 ? 67.63200 -8.02700 -0.83700 1.000 50.90808 352 TYR B C 1
ATOM 8889 O O . TYR B 1 352 ? 68.07700 -7.93500 -1.98700 1.000 53.71905 352 TYR B O 1
ATOM 8898 N N . GLN B 1 353 ? 68.42500 -8.04200 0.23400 1.000 54.13497 353 GLN B N 1
ATOM 8899 C CA . GLN B 1 353 ? 69.87300 -7.97300 0.08600 1.000 60.85123 353 GLN B CA 1
ATOM 8900 C C . GLN B 1 353 ? 70.40800 -9.18400 -0.66800 1.000 65.42315 353 GLN B C 1
ATOM 8901 O O . GLN B 1 353 ? 71.30000 -9.05200 -1.51500 1.000 66.98245 353 GLN B O 1
ATOM 8907 N N . MET B 1 354 ? 69.88000 -10.37600 -0.37500 1.000 68.81117 354 MET B N 1
ATOM 8908 C CA . MET B 1 354 ? 70.32900 -11.57000 -1.08700 1.000 69.11034 354 MET B CA 1
ATOM 8909 C C . MET B 1 354 ? 69.87700 -11.54800 -2.54300 1.000 63.40937 354 MET B C 1
ATOM 8910 O O . MET B 1 354 ? 70.60700 -12.00400 -3.43000 1.000 58.32871 354 MET B O 1
ATOM 8915 N N . ALA B 1 355 ? 68.68700 -11.00900 -2.81200 1.000 57.49110 355 ALA B N 1
ATOM 8916 C CA . ALA B 1 355 ? 68.26000 -10.82400 -4.19400 1.000 52.37820 355 ALA B CA 1
ATOM 8917 C C . ALA B 1 355 ? 69.21300 -9.89400 -4.93500 1.000 49.16417 355 ALA B C 1
ATOM 8918 O O . ALA B 1 355 ? 69.70100 -10.22000 -6.02200 1.000 49.81671 355 ALA B O 1
ATOM 8920 N N . LEU B 1 356 ? 69.49700 -8.73000 -4.35000 1.000 48.21220 356 LEU B N 1
ATOM 8921 C CA . LEU B 1 356 ? 70.35000 -7.75100 -5.01100 1.000 48.55925 356 LEU B CA 1
ATOM 8922 C C . LEU B 1 356 ? 71.80700 -8.18700 -5.06500 1.000 50.21133 356 LEU B C 1
ATOM 8923 O O . LEU B 1 356 ? 72.56800 -7.65500 -5.87900 1.000 53.64511 356 LEU B O 1
ATOM 8928 N N . SER B 1 357 ? 72.21600 -9.13700 -4.22600 1.000 48.12709 357 SER B N 1
ATOM 8929 C CA . SER B 1 357 ? 73.54100 -9.72000 -4.38000 1.000 51.83750 357 SER B CA 1
ATOM 8930 C C . SER B 1 357 ? 73.61400 -10.69000 -5.55500 1.000 54.70689 357 SER B C 1
ATOM 8931 O O . SER B 1 357 ? 74.71900 -11.06100 -5.96300 1.000 55.64895 357 SER B O 1
ATOM 8934 N N . ILE B 1 358 ? 72.47500 -11.09300 -6.10900 1.000 55.76954 358 ILE B N 1
ATOM 8935 C CA . ILE B 1 358 ? 72.43700 -11.95700 -7.28200 1.000 55.27442 358 ILE B CA 1
ATOM 8936 C C . ILE B 1 358 ? 72.16200 -11.16400 -8.55300 1.000 54.62678 358 ILE B C 1
ATOM 8937 O O . ILE B 1 358 ? 72.82800 -11.36200 -9.57000 1.000 51.36480 358 ILE B O 1
ATOM 8942 N N . LYS B 1 359 ? 71.19100 -10.25500 -8.50600 1.000 57.81030 359 LYS B N 1
ATOM 8943 C CA . LYS B 1 359 ? 70.82500 -9.40800 -9.63900 1.000 57.06468 359 LYS B CA 1
ATOM 8944 C C . LYS B 1 359 ? 70.80700 -7.96700 -9.14800 1.000 56.50785 359 LYS B C 1
ATOM 8945 O O . LYS B 1 359 ? 69.75400 -7.44400 -8.76000 1.000 54.45662 359 LYS B O 1
ATOM 8951 N N . PRO B 1 360 ? 71.96400 -7.29700 -9.14100 1.000 59.06596 360 PRO B N 1
ATOM 8952 C CA . PRO B 1 360 ? 72.03300 -5.94700 -8.55200 1.000 58.95512 360 PRO B CA 1
ATOM 8953 C C . PRO B 1 360 ? 71.07100 -4.94900 -9.16900 1.000 59.95647 360 PRO B C 1
ATOM 8954 O O . PRO B 1 360 ? 70.66700 -3.99600 -8.49100 1.000 64.06449 360 PRO B O 1
ATOM 8958 N N . ASN B 1 361 ? 70.69100 -5.13100 -10.43100 1.000 62.28199 361 ASN B N 1
ATOM 8959 C CA . ASN B 1 361 ? 69.73800 -4.24700 -11.08900 1.000 66.56673 361 ASN B CA 1
ATOM 8960 C C . ASN B 1 361 ? 68.33900 -4.84900 -11.14600 1.000 63.09960 361 ASN B C 1
ATOM 8961 O O . ASN B 1 361 ? 67.59200 -4.60700 -12.10200 1.000 63.13172 361 ASN B O 1
ATOM 8966 N N . PHE B 1 362 ? 67.97100 -5.62800 -10.13100 1.000 56.99940 362 PHE B N 1
ATOM 8967 C CA . PHE B 1 362 ? 66.63500 -6.20900 -10.02400 1.000 52.23671 362 PHE B CA 1
ATOM 8968 C C . PHE B 1 362 ? 65.69800 -5.12500 -9.50900 1.000 49.97211 362 PHE B C 1
ATOM 8969 O O . PHE B 1 362 ? 65.71900 -4.77900 -8.32600 1.000 53.28951 362 PHE B O 1
ATOM 8977 N N . ALA B 1 363 ? 64.87100 -4.58300 -10.40600 1.000 49.34671 363 ALA B N 1
ATOM 8978 C CA . ALA B 1 363 ? 64.12200 -3.36800 -10.09100 1.000 48.25195 363 ALA B CA 1
ATOM 8979 C C . ALA B 1 363 ? 63.18200 -3.57000 -8.91100 1.000 51.50289 363 ALA B C 1
ATOM 8980 O O . ALA B 1 363 ? 63.00600 -2.66000 -8.09200 1.000 52.50263 363 ALA B O 1
ATOM 8982 N N . GLN B 1 364 ? 62.56100 -4.74800 -8.80600 1.000 50.46909 364 GLN B N 1
ATOM 8983 C CA . GLN B 1 364 ? 61.61700 -4.97600 -7.71500 1.000 50.41914 364 GLN B CA 1
ATOM 8984 C C . GLN B 1 364 ? 62.30800 -4.90600 -6.35900 1.000 46.52262 364 GLN B C 1
ATOM 8985 O O . GLN B 1 364 ? 61.84900 -4.20200 -5.45300 1.000 46.32475 364 GLN B O 1
ATOM 8991 N N . SER B 1 365 ? 63.42600 -5.61800 -6.20500 1.000 48.04103 365 SER B N 1
ATOM 8992 C CA . SER B 1 365 ? 64.08600 -5.66800 -4.90500 1.000 49.41034 365 SER B CA 1
ATOM 8993 C C . SER B 1 365 ? 64.67300 -4.32000 -4.51100 1.000 51.13540 365 SER B C 1
ATOM 8994 O O . SER B 1 365 ? 64.68300 -3.98000 -3.32400 1.000 52.06718 365 SER B O 1
ATOM 8997 N N . LEU B 1 366 ? 65.15100 -3.53400 -5.47900 1.000 51.65300 366 LEU B N 1
ATOM 8998 C CA . LEU B 1 366 ? 65.60700 -2.18300 -5.16100 1.000 47.34850 366 LEU B CA 1
ATOM 8999 C C . LEU B 1 366 ? 64.45600 -1.33200 -4.64200 1.000 45.94934 366 LEU B C 1
ATOM 9000 O O . LEU B 1 366 ? 64.59100 -0.62900 -3.63400 1.000 49.56869 366 LEU B O 1
ATOM 9005 N N . ASN B 1 367 ? 63.31300 -1.38000 -5.32800 1.000 41.15572 367 ASN B N 1
ATOM 9006 C CA . ASN B 1 367 ? 62.14100 -0.63900 -4.87600 1.000 39.32684 367 ASN B CA 1
ATOM 9007 C C . ASN B 1 367 ? 61.64300 -1.16900 -3.54000 1.000 42.02500 367 ASN B C 1
ATOM 9008 O O . ASN B 1 367 ? 61.35800 -0.39700 -2.61600 1.000 44.87274 367 ASN B O 1
ATOM 9013 N N . ASN B 1 368 ? 61.53100 -2.49300 -3.42300 1.000 45.77016 368 ASN B N 1
ATOM 9014 C CA . ASN B 1 368 ? 61.01500 -3.09300 -2.19800 1.000 47.39813 368 ASN B CA 1
ATOM 9015 C C . ASN B 1 368 ? 61.91900 -2.78900 -1.00800 1.000 52.42912 368 ASN B C 1
ATOM 9016 O O . ASN B 1 368 ? 61.43200 -2.50200 0.09200 1.000 53.28971 368 ASN B O 1
ATOM 9021 N N . LEU B 1 369 ? 63.23800 -2.85000 -1.21000 1.000 53.09855 369 LEU B N 1
ATOM 9022 C CA . LEU B 1 369 ? 64.16700 -2.42100 -0.16900 1.000 47.84058 369 LEU B CA 1
ATOM 9023 C C . LEU B 1 369 ? 63.96300 -0.95200 0.16800 1.000 50.54955 369 LEU B C 1
ATOM 9024 O O . LEU B 1 369 ? 64.01500 -0.56200 1.34200 1.000 53.17522 369 LEU B O 1
ATOM 9029 N N . GLY B 1 370 ? 63.74100 -0.12000 -0.85300 1.000 51.44454 370 GLY B N 1
ATOM 9030 C CA . GLY B 1 370 ? 63.49200 1.29200 -0.61100 1.000 48.66193 370 GLY B CA 1
ATOM 9031 C C . GLY B 1 370 ? 62.23000 1.53000 0.19500 1.000 45.53170 370 GLY B C 1
ATOM 9032 O O . GLY B 1 370 ? 62.19000 2.41500 1.05400 1.000 45.82378 370 GLY B O 1
ATOM 9033 N N . VAL B 1 371 ? 61.17900 0.74800 -0.07600 1.000 44.40628 371 VAL B N 1
ATOM 9034 C CA . VAL B 1 371 ? 59.94900 0.85400 0.70600 1.000 44.67044 371 VAL B CA 1
ATOM 9035 C C . VAL B 1 371 ? 60.21500 0.53100 2.17100 1.000 49.69439 371 VAL B C 1
ATOM 9036 O O . VAL B 1 371 ? 59.71200 1.21500 3.07200 1.000 50.21522 371 VAL B O 1
ATOM 9040 N N . VAL B 1 372 ? 60.99800 -0.52000 2.43600 1.000 50.62776 372 VAL B N 1
ATOM 9041 C CA . VAL B 1 372 ? 61.32800 -0.86500 3.81800 1.000 50.17816 372 VAL B CA 1
ATOM 9042 C C . VAL B 1 372 ? 62.08700 0.27600 4.48100 1.000 52.19018 372 VAL B C 1
ATOM 9043 O O . VAL B 1 372 ? 61.78500 0.66900 5.61400 1.000 53.47719 372 VAL B O 1
ATOM 9047 N N . TYR B 1 373 ? 63.07300 0.83800 3.77600 1.000 51.40567 373 TYR B N 1
ATOM 9048 C CA . TYR B 1 373 ? 63.84700 1.94100 4.33800 1.000 53.06758 373 TYR B CA 1
ATOM 9049 C C . TYR B 1 373 ? 62.97600 3.17300 4.55600 1.000 51.97964 373 TYR B C 1
ATOM 9050 O O . TYR B 1 373 ? 63.18600 3.92700 5.51500 1.000 44.01442 373 TYR B O 1
ATOM 9059 N N . THR B 1 374 ? 62.00100 3.40000 3.66900 1.000 51.93225 374 THR B N 1
ATOM 9060 C CA . THR B 1 374 ? 61.05500 4.49200 3.87700 1.000 55.73462 374 THR B CA 1
ATOM 9061 C C . THR B 1 374 ? 60.30200 4.32100 5.19100 1.000 56.25219 374 THR B C 1
ATOM 9062 O O . THR B 1 374 ? 60.06900 5.29500 5.91700 1.000 60.70536 374 THR B O 1
ATOM 9066 N N . VAL B 1 375 ? 59.93100 3.08400 5.52200 1.000 55.73736 375 VAL B N 1
ATOM 9067 C CA . VAL B 1 375 ? 59.22400 2.82800 6.77100 1.000 53.49525 375 VAL B CA 1
ATOM 9068 C C . VAL B 1 375 ? 60.16700 2.95800 7.96000 1.000 56.22691 375 VAL B C 1
ATOM 9069 O O . VAL B 1 375 ? 59.79800 3.51000 9.00300 1.000 58.77439 375 VAL B O 1
ATOM 9073 N N . GLN B 1 376 ? 61.40700 2.48200 7.81800 1.000 60.41719 376 GLN B N 1
ATOM 9074 C CA . GLN B 1 376 ? 62.36100 2.54300 8.92000 1.000 60.37957 376 GLN B CA 1
ATOM 9075 C C . GLN B 1 376 ? 62.87700 3.95100 9.18200 1.000 61.74124 376 GLN B C 1
ATOM 9076 O O . GLN B 1 376 ? 63.46500 4.18500 10.24200 1.000 60.26522 376 GLN B O 1
ATOM 9082 N N . GLY B 1 377 ? 62.67800 4.88600 8.25300 1.000 61.77037 377 GLY B N 1
ATOM 9083 C CA . GLY B 1 377 ? 63.11400 6.25400 8.43200 1.000 59.75802 377 GLY B CA 1
ATOM 9084 C C . GLY B 1 377 ? 64.46600 6.58900 7.84000 1.000 65.04923 377 GLY B C 1
ATOM 9085 O O . GLY B 1 377 ? 64.91300 7.73600 7.97300 1.000 72.28516 377 GLY B O 1
ATOM 9086 N N . LYS B 1 378 ? 65.13400 5.63200 7.19500 1.000 65.07744 378 LYS B N 1
ATOM 9087 C CA . LYS B 1 378 ? 66.40600 5.89000 6.52000 1.000 65.47094 378 LYS B CA 1
ATOM 9088 C C . LYS B 1 378 ? 66.09200 6.51100 5.16100 1.000 68.96186 378 LYS B C 1
ATOM 9089 O O . LYS B 1 378 ? 66.04000 5.84400 4.12300 1.000 70.50215 378 LYS B O 1
ATOM 9095 N N . MET B 1 379 ? 65.87700 7.82800 5.18000 1.000 68.47259 379 MET B N 1
ATOM 9096 C CA . MET B 1 379 ? 65.34800 8.52100 4.01000 1.000 67.49702 379 MET B CA 1
ATOM 9097 C C . MET B 1 379 ? 66.35800 8.54700 2.86800 1.000 64.57046 379 MET B C 1
ATOM 9098 O O . MET B 1 379 ? 66.00500 8.28700 1.71200 1.000 59.35261 379 MET B O 1
ATOM 9103 N N . ASP B 1 380 ? 67.62100 8.86300 3.17100 1.000 70.41963 380 ASP B N 1
ATOM 9104 C CA . ASP B 1 380 ? 68.63700 8.95100 2.12400 1.000 69.68266 380 ASP B CA 1
ATOM 9105 C C . ASP B 1 380 ? 68.81600 7.61600 1.41500 1.000 68.24259 380 ASP B C 1
ATOM 9106 O O . ASP B 1 380 ? 68.81400 7.54900 0.17900 1.000 67.42438 380 ASP B O 1
ATOM 9111 N N . ALA B 1 381 ? 68.97500 6.53700 2.18700 1.000 65.90229 381 ALA B N 1
ATOM 9112 C CA . ALA B 1 381 ? 69.12300 5.21200 1.59300 1.000 62.05710 381 ALA B CA 1
ATOM 9113 C C . ALA B 1 381 ? 67.87200 4.81000 0.82700 1.000 63.90231 381 ALA B C 1
ATOM 9114 O O . ALA B 1 381 ? 67.95900 4.16400 -0.22400 1.000 63.62239 381 ALA B O 1
ATOM 9116 N N . ALA B 1 382 ? 66.69600 5.17600 1.34400 1.000 60.52227 382 ALA B N 1
ATOM 9117 C CA . ALA B 1 382 ? 65.45400 4.84500 0.65300 1.000 61.49120 382 ALA B CA 1
ATOM 9118 C C . ALA B 1 382 ? 65.38200 5.52500 -0.70800 1.000 57.63201 382 ALA B C 1
ATOM 9119 O O . ALA B 1 382 ? 64.95000 4.91600 -1.69200 1.000 59.80969 382 ALA B O 1
ATOM 9121 N N . ALA B 1 383 ? 65.80400 6.79000 -0.78500 1.000 56.19774 383 ALA B N 1
ATOM 9122 C CA . ALA B 1 383 ? 65.79900 7.48900 -2.06600 1.000 55.12298 383 ALA B CA 1
ATOM 9123 C C . ALA B 1 383 ? 66.77300 6.84600 -3.04500 1.000 57.00361 383 ALA B C 1
ATOM 9124 O O . ALA B 1 383 ? 66.44700 6.65500 -4.22300 1.000 56.59709 383 ALA B O 1
ATOM 9126 N N . SER B 1 384 ? 67.97100 6.49600 -2.57100 1.000 53.52771 384 SER B N 1
ATOM 9127 C CA . SER B 1 384 ? 68.94600 5.83400 -3.42800 1.000 54.75936 384 SER B CA 1
ATOM 9128 C C . SER B 1 384 ? 68.39800 4.52200 -3.97300 1.000 52.01243 384 SER B C 1
ATOM 9129 O O . SER B 1 384 ? 68.56000 4.21700 -5.16000 1.000 53.57377 384 SER B O 1
ATOM 9132 N N . MET B 1 385 ? 67.73800 3.73800 -3.11900 1.000 52.04583 385 MET B N 1
ATOM 9133 C CA . MET B 1 385 ? 67.18400 2.46000 -3.55200 1.000 51.23496 385 MET B CA 1
ATOM 9134 C C . MET B 1 385 ? 66.14600 2.65600 -4.65100 1.000 48.85954 385 MET B C 1
ATOM 9135 O O . MET B 1 385 ? 66.17400 1.97100 -5.67900 1.000 48.69165 385 MET B O 1
ATOM 9140 N N . ILE B 1 386 ? 65.22500 3.59900 -4.45400 1.000 45.83441 386 ILE B N 1
ATOM 9141 C CA . ILE B 1 386 ? 64.14100 3.77600 -5.41400 1.000 46.71590 386 ILE B CA 1
ATOM 9142 C C . ILE B 1 386 ? 64.65700 4.41600 -6.69600 1.000 48.04167 386 ILE B C 1
ATOM 9143 O O . ILE B 1 386 ? 64.19200 4.09400 -7.79700 1.000 46.06686 386 ILE B O 1
ATOM 9148 N N . GLU B 1 387 ? 65.63000 5.32200 -6.58200 1.000 55.52947 387 GLU B N 1
ATOM 9149 C CA . GLU B 1 387 ? 66.21700 5.91300 -7.78000 1.000 58.76517 387 GLU B CA 1
ATOM 9150 C C . GLU B 1 387 ? 66.87100 4.84900 -8.65000 1.000 56.05184 387 GLU B C 1
ATOM 9151 O O . GLU B 1 387 ? 66.77000 4.89200 -9.88200 1.000 56.91975 387 GLU B O 1
ATOM 9157 N N . LYS B 1 388 ? 67.53800 3.87600 -8.02500 1.000 49.43185 388 LYS B N 1
ATOM 9158 C CA . LYS B 1 388 ? 68.11700 2.77700 -8.78600 1.000 49.32375 388 LYS B CA 1
ATOM 9159 C C . LYS B 1 388 ? 67.03000 1.87800 -9.37000 1.000 48.59945 388 LYS B C 1
ATOM 9160 O O . LYS B 1 388 ? 67.18000 1.35100 -10.48000 1.000 47.16495 388 LYS B O 1
ATOM 9166 N N . ALA B 1 389 ? 65.92600 1.69400 -8.64100 1.000 47.60744 389 ALA B N 1
ATOM 9167 C CA . ALA B 1 389 ? 64.80900 0.93000 -9.18400 1.000 43.91636 389 ALA B CA 1
ATOM 9168 C C . ALA B 1 389 ? 64.25400 1.58900 -10.43800 1.000 43.76995 389 ALA B C 1
ATOM 9169 O O . ALA B 1 389 ? 63.85900 0.90300 -11.38900 1.000 43.55459 389 ALA B O 1
ATOM 9171 N N . ILE B 1 390 ? 64.21800 2.92400 -10.45700 1.000 43.30644 390 ILE B N 1
ATOM 9172 C CA . ILE B 1 390 ? 63.69300 3.64300 -11.61400 1.000 43.75630 390 ILE B CA 1
ATOM 9173 C C . ILE B 1 390 ? 64.69100 3.61400 -12.77000 1.000 47.74621 390 ILE B C 1
ATOM 9174 O O . ILE B 1 390 ? 64.30300 3.50000 -13.93900 1.000 45.94567 390 ILE B O 1
ATOM 9179 N N . LEU B 1 391 ? 65.99000 3.70400 -12.46800 1.000 53.58163 391 LEU B N 1
ATOM 9180 C CA . LEU B 1 391 ? 66.99600 3.56600 -13.51900 1.000 55.88403 391 LEU B CA 1
ATOM 9181 C C . LEU B 1 391 ? 66.91100 2.19500 -14.17800 1.000 59.08590 391 LEU B C 1
ATOM 9182 O O . LEU B 1 391 ? 67.10400 2.06900 -15.39300 1.000 60.85869 391 LEU B O 1
ATOM 9187 N N . ALA B 1 392 ? 66.62200 1.15600 -13.39000 1.000 60.35088 392 ALA B N 1
ATOM 9188 C CA . ALA B 1 392 ? 66.52000 -0.19400 -13.93400 1.000 58.75724 392 ALA B CA 1
ATOM 9189 C C . ALA B 1 392 ? 65.27200 -0.34700 -14.79700 1.000 60.66184 392 ALA B C 1
ATOM 9190 O O . ALA B 1 392 ? 65.33300 -0.90500 -15.89900 1.000 62.93545 392 ALA B O 1
ATOM 9192 N N . ASN B 1 393 ? 64.12400 0.12400 -14.30300 1.000 54.76745 393 ASN B N 1
ATOM 9193 C CA . ASN B 1 393 ? 62.86300 0.10300 -15.04500 1.000 51.85113 393 ASN B CA 1
ATOM 9194 C C . ASN B 1 393 ? 62.35300 1.53300 -15.18600 1.000 52.17175 393 ASN B C 1
ATOM 9195 O O . ASN B 1 393 ? 61.65200 2.04400 -14.29800 1.000 54.61864 393 ASN B O 1
ATOM 9200 N N . PRO B 1 394 ? 62.68100 2.21700 -16.28500 1.000 52.80719 394 PRO B N 1
ATOM 9201 C CA . PRO B 1 394 ? 62.27100 3.62600 -16.43700 1.000 49.10641 394 PRO B CA 1
ATOM 9202 C C . PRO B 1 394 ? 60.76400 3.85600 -16.48400 1.000 49.33413 394 PRO B C 1
ATOM 9203 O O . PRO B 1 394 ? 60.34400 5.01900 -16.47300 1.000 52.25674 394 PRO B O 1
ATOM 9207 N N . THR B 1 395 ? 59.94200 2.80500 -16.53000 1.000 50.50795 395 THR B N 1
ATOM 9208 C CA . THR B 1 395 ? 58.48900 2.94900 -16.50100 1.000 51.56361 395 THR B CA 1
ATOM 9209 C C . THR B 1 395 ? 57.89400 2.30100 -15.25800 1.000 49.36445 395 THR B C 1
ATOM 9210 O O . THR B 1 395 ? 56.71000 1.94700 -15.24700 1.000 48.53414 395 THR B O 1
ATOM 9214 N N . TYR B 1 396 ? 58.70100 2.15300 -14.20700 1.000 47.38090 396 TYR B N 1
ATOM 9215 C CA . TYR B 1 396 ? 58.28300 1.54000 -12.94700 1.000 41.59078 396 TYR B CA 1
ATOM 9216 C C . TYR B 1 396 ? 57.43600 2.57300 -12.20900 1.000 41.94936 396 TYR B C 1
ATOM 9217 O O . TYR B 1 396 ? 57.90300 3.31900 -11.34400 1.000 39.15414 396 TYR B O 1
ATOM 9226 N N . ALA B 1 397 ? 56.15300 2.61200 -12.58300 1.000 42.47728 397 ALA B N 1
ATOM 9227 C CA . ALA B 1 397 ? 55.25700 3.65700 -12.09800 1.000 47.27703 397 ALA B CA 1
ATOM 9228 C C . ALA B 1 397 ? 55.09600 3.59800 -10.58400 1.000 51.49138 397 ALA B C 1
ATOM 9229 O O . ALA B 1 397 ? 55.14100 4.63400 -9.90900 1.000 52.97108 397 ALA B O 1
ATOM 9231 N N . GLU B 1 398 ? 54.90700 2.39900 -10.02900 1.000 59.00782 398 GLU B N 1
ATOM 9232 C CA . GLU B 1 398 ? 54.78300 2.28300 -8.58000 1.000 62.44441 398 GLU B CA 1
ATOM 9233 C C . GLU B 1 398 ? 56.05600 2.72700 -7.87200 1.000 61.09218 398 GLU B C 1
ATOM 9234 O O . GLU B 1 398 ? 55.99300 3.23500 -6.74600 1.000 65.85945 398 GLU B O 1
ATOM 9240 N N . ALA B 1 399 ? 57.21700 2.54500 -8.50600 1.000 55.55085 399 ALA B N 1
ATOM 9241 C CA . ALA B 1 399 ? 58.45200 3.06100 -7.92700 1.000 54.26985 399 ALA B CA 1
ATOM 9242 C C . ALA B 1 399 ? 58.41500 4.58100 -7.82800 1.000 49.92237 399 ALA B C 1
ATOM 9243 O O . ALA B 1 399 ? 58.86200 5.15900 -6.83100 1.000 50.11375 399 ALA B O 1
ATOM 9245 N N . PHE B 1 400 ? 57.88900 5.24600 -8.86000 1.000 48.35948 400 PHE B N 1
ATOM 9246 C CA . PHE B 1 400 ? 57.72900 6.69500 -8.80600 1.000 47.96554 400 PHE B CA 1
ATOM 9247 C C . PHE B 1 400 ? 56.76400 7.10400 -7.69800 1.000 49.88435 400 PHE B C 1
ATOM 9248 O O . PHE B 1 400 ? 57.00500 8.08800 -6.98700 1.000 49.49896 400 PHE B O 1
ATOM 9256 N N . ASN B 1 401 ? 55.66400 6.36100 -7.54000 1.000 44.03457 401 ASN B N 1
ATOM 9257 C CA . ASN B 1 401 ? 54.71300 6.66900 -6.47800 1.000 41.95151 401 ASN B CA 1
ATOM 9258 C C . ASN B 1 401 ? 55.34700 6.51300 -5.10300 1.000 42.87141 401 ASN B C 1
ATOM 9259 O O . ASN B 1 401 ? 55.09800 7.32200 -4.20200 1.000 45.82411 401 ASN B O 1
ATOM 9264 N N . ASN B 1 402 ? 56.15500 5.46800 -4.91400 1.000 45.19801 402 ASN B N 1
ATOM 9265 C CA . ASN B 1 402 ? 56.83200 5.30000 -3.63400 1.000 44.01766 402 ASN B CA 1
ATOM 9266 C C . ASN B 1 402 ? 57.85400 6.39900 -3.40200 1.000 51.35803 402 ASN B C 1
ATOM 9267 O O . ASN B 1 402 ? 58.08700 6.79200 -2.25200 1.000 52.80637 402 ASN B O 1
ATOM 9272 N N . LEU B 1 403 ? 58.46400 6.91200 -4.47500 1.000 52.95813 403 LEU B N 1
ATOM 9273 C CA . LEU B 1 403 ? 59.38600 8.03400 -4.33100 1.000 53.42313 403 LEU B CA 1
ATOM 9274 C C . LEU B 1 403 ? 58.66300 9.28800 -3.85200 1.000 55.61751 403 LEU B C 1
ATOM 9275 O O . LEU B 1 403 ? 59.18000 10.02300 -3.00300 1.000 57.30495 403 LEU B O 1
ATOM 9280 N N . GLY B 1 404 ? 57.47000 9.55100 -4.38800 1.000 59.07591 404 GLY B N 1
ATOM 9281 C CA . GLY B 1 404 ? 56.68300 10.67000 -3.89800 1.000 52.70604 404 GLY B CA 1
ATOM 9282 C C . GLY B 1 404 ? 56.27600 10.50300 -2.44900 1.000 66.71108 404 GLY B C 1
ATOM 9283 O O . GLY B 1 404 ? 56.28200 11.46500 -1.67800 1.000 71.05617 404 GLY B O 1
ATOM 9284 N N . VAL B 1 405 ? 55.91800 9.27800 -2.06000 1.000 70.75975 405 VAL B N 1
ATOM 9285 C CA . VAL B 1 405 ? 55.61200 8.99000 -0.66200 1.000 58.49839 405 VAL B CA 1
ATOM 9286 C C . VAL B 1 405 ? 56.79800 9.35200 0.22300 1.000 61.90324 405 VAL B C 1
ATOM 9287 O O . VAL B 1 405 ? 56.64700 9.98500 1.27600 1.000 58.95156 405 VAL B O 1
ATOM 9291 N N . LEU B 1 406 ? 57.99700 8.93900 -0.19000 1.000 55.18359 406 LEU B N 1
ATOM 9292 C CA . LEU B 1 406 ? 59.20200 9.25500 0.56700 1.000 49.91862 406 LEU B CA 1
ATOM 9293 C C . LEU B 1 406 ? 59.42700 10.76300 0.66700 1.000 53.52485 406 LEU B C 1
ATOM 9294 O O . LEU B 1 406 ? 59.78300 11.27300 1.73500 1.000 58.52260 406 LEU B O 1
ATOM 9299 N N . TYR B 1 407 ? 59.22500 11.49400 -0.43300 1.000 55.72869 407 TYR B N 1
ATOM 9300 C CA . TYR B 1 407 ? 59.46200 12.93500 -0.40600 1.000 60.03747 407 TYR B CA 1
ATOM 9301 C C . TYR B 1 407 ? 58.44000 13.63800 0.47500 1.000 60.36714 407 TYR B C 1
ATOM 9302 O O . TYR B 1 407 ? 58.77000 14.60300 1.17400 1.000 56.00402 407 TYR B O 1
ATOM 9311 N N . ARG B 1 408 ? 57.19300 13.16600 0.45000 1.000 64.19022 408 ARG B N 1
ATOM 9312 C CA . ARG B 1 408 ? 56.16000 13.74800 1.29800 1.000 66.28209 408 ARG B CA 1
ATOM 9313 C C . ARG B 1 408 ? 56.44400 13.48200 2.77200 1.000 64.14590 408 ARG B C 1
ATOM 9314 O O . ARG B 1 408 ? 56.22400 14.35500 3.62000 1.000 61.91879 408 ARG B O 1
ATOM 9322 N N . ASP B 1 409 ? 56.94300 12.28400 3.09500 1.000 64.72084 409 ASP B N 1
ATOM 9323 C CA . ASP B 1 409 ? 57.24600 11.95700 4.48500 1.000 66.42094 409 ASP B CA 1
ATOM 9324 C C . ASP B 1 409 ? 58.28600 12.91500 5.05100 1.000 68.07141 409 ASP B C 1
ATOM 9325 O O . ASP B 1 409 ? 58.15000 13.39200 6.18300 1.000 69.57936 409 ASP B O 1
ATOM 9330 N N . ALA B 1 410 ? 59.30300 13.24900 4.25800 1.000 68.15827 410 ALA B N 1
ATOM 9331 C CA . ALA B 1 410 ? 60.31800 14.21500 4.65800 1.000 64.43584 410 ALA B CA 1
ATOM 9332 C C . ALA B 1 410 ? 59.83700 15.65400 4.52200 1.000 65.96348 410 ALA B C 1
ATOM 9333 O O . ALA B 1 410 ? 60.62100 16.58100 4.75400 1.000 65.39476 410 ALA B O 1
ATOM 9335 N N . GLY B 1 411 ? 58.57900 15.85700 4.14000 1.000 65.69644 411 GLY B N 1
ATOM 9336 C CA . GLY B 1 411 ? 58.01700 17.19000 4.08300 1.000 64.89066 411 GLY B CA 1
ATOM 9337 C C . GLY B 1 411 ? 58.44500 18.00400 2.88900 1.000 67.20071 411 GLY B C 1
ATOM 9338 O O . GLY B 1 411 ? 58.57800 19.22900 2.99200 1.000 67.67907 411 GLY B O 1
ATOM 9339 N N . ASN B 1 412 ? 58.67800 17.35900 1.75500 1.000 64.48502 412 ASN B N 1
ATOM 9340 C CA . ASN B 1 412 ? 59.00700 18.05500 0.52300 1.000 60.88010 412 ASN B CA 1
ATOM 9341 C C . ASN B 1 412 ? 57.84300 17.82400 -0.43700 1.000 63.11391 412 ASN B C 1
ATOM 9342 O O . ASN B 1 412 ? 57.87400 16.92700 -1.28200 1.000 67.06832 412 ASN B O 1
ATOM 9347 N N . ILE B 1 413 ? 56.83200 18.68800 -0.33600 1.000 64.11870 413 ILE B N 1
ATOM 9348 C CA . ILE B 1 413 ? 55.56800 18.42100 -1.01200 1.000 62.10926 413 ILE B CA 1
ATOM 9349 C C . ILE B 1 413 ? 55.69000 18.63900 -2.51400 1.000 62.29311 413 ILE B C 1
ATOM 9350 O O . ILE B 1 413 ? 55.08600 17.91000 -3.30800 1.000 63.06963 413 ILE B O 1
ATOM 9355 N N . THR B 1 414 ? 56.48000 19.62900 -2.93200 1.000 64.93784 414 THR B N 1
ATOM 9356 C CA . THR B 1 414 ? 56.58200 19.91600 -4.35900 1.000 62.53312 414 THR B CA 1
ATOM 9357 C C . THR B 1 414 ? 57.21600 18.74700 -5.09900 1.000 63.69294 414 THR B C 1
ATOM 9358 O O . THR B 1 414 ? 56.70400 18.29700 -6.13300 1.000 63.71187 414 THR B O 1
ATOM 9362 N N . MET B 1 415 ? 58.32300 18.22600 -4.56600 1.000 68.29775 415 MET B N 1
ATOM 9363 C CA . MET B 1 415 ? 58.96000 17.06600 -5.17700 1.000 70.21337 415 MET B CA 1
ATOM 9364 C C . MET B 1 415 ? 58.09100 15.82000 -5.06100 1.000 62.99396 415 MET B C 1
ATOM 9365 O O . MET B 1 415 ? 58.09200 14.97300 -5.96300 1.000 57.53485 415 MET B O 1
ATOM 9370 N N . ALA B 1 416 ? 57.34800 15.68000 -3.96300 1.000 53.31016 416 ALA B N 1
ATOM 9371 C CA . ALA B 1 416 ? 56.44600 14.54000 -3.83500 1.000 47.98612 416 ALA B CA 1
ATOM 9372 C C . ALA B 1 416 ? 55.35900 14.56800 -4.90400 1.000 47.62543 416 ALA B C 1
ATOM 9373 O O . ALA B 1 416 ? 55.02500 13.53000 -5.49000 1.000 47.61416 416 ALA B O 1
ATOM 9375 N N . ILE B 1 417 ? 54.80300 15.75100 -5.17900 1.000 47.99307 417 ILE B N 1
ATOM 9376 C CA . ILE B 1 417 ? 53.80100 15.88800 -6.23400 1.000 53.51712 417 ILE B CA 1
ATOM 9377 C C . ILE B 1 417 ? 54.42200 15.59200 -7.59600 1.000 55.49408 417 ILE B C 1
ATOM 9378 O O . ILE B 1 417 ? 53.78400 14.98900 -8.46900 1.000 52.63752 417 ILE B O 1
ATOM 9383 N N . ASP B 1 418 ? 55.67900 15.99900 -7.79400 1.000 60.70006 418 ASP B N 1
ATOM 9384 C CA . ASP B 1 418 ? 56.37300 15.69500 -9.04200 1.000 62.90630 418 ASP B CA 1
ATOM 9385 C C . ASP B 1 418 ? 56.44200 14.19100 -9.27100 1.000 60.64945 418 ASP B C 1
ATOM 9386 O O . ASP B 1 418 ? 56.05600 13.69400 -10.33700 1.000 62.43539 418 ASP B O 1
ATOM 9391 N N . ALA B 1 419 ? 56.93600 13.44700 -8.27500 1.000 54.95939 419 ALA B N 1
ATOM 9392 C CA . ALA B 1 419 ? 57.03200 11.99800 -8.40700 1.000 53.13993 419 ALA B CA 1
ATOM 9393 C C . ALA B 1 419 ? 55.67200 11.35700 -8.65200 1.000 48.28170 419 ALA B C 1
ATOM 9394 O O . ALA B 1 419 ? 55.58500 10.35000 -9.36300 1.000 49.64699 419 ALA B O 1
ATOM 9396 N N . TYR B 1 420 ? 54.60300 11.91500 -8.07900 1.000 45.99174 420 TYR B N 1
ATOM 9397 C CA . TYR B 1 420 ? 53.26900 11.41900 -8.40200 1.000 46.71080 420 TYR B CA 1
ATOM 9398 C C . TYR B 1 420 ? 52.88800 11.76400 -9.83400 1.000 47.66075 420 TYR B C 1
ATOM 9399 O O . TYR B 1 420 ? 52.27500 10.95200 -10.53700 1.000 45.61444 420 TYR B O 1
ATOM 9408 N N . GLU B 1 421 ? 53.24400 12.96700 -10.28600 1.000 52.45618 421 GLU B N 1
ATOM 9409 C CA . GLU B 1 421 ? 52.88600 13.37500 -11.63700 1.000 52.16582 421 GLU B CA 1
ATOM 9410 C C . GLU B 1 421 ? 53.66100 12.58000 -12.67600 1.000 55.60659 421 GLU B C 1
ATOM 9411 O O . GLU B 1 421 ? 53.13500 12.29800 -13.75900 1.000 55.22121 421 GLU B O 1
ATOM 9417 N N . GLU B 1 422 ? 54.90100 12.19700 -12.36300 1.000 56.14757 422 GLU B N 1
ATOM 9418 C CA . GLU B 1 422 ? 55.66700 11.37800 -13.29500 1.000 59.25066 422 GLU B CA 1
ATOM 9419 C C . GLU B 1 422 ? 55.10500 9.96300 -13.37100 1.000 56.35532 422 GLU B C 1
ATOM 9420 O O . GLU B 1 422 ? 55.03900 9.37100 -14.45600 1.000 52.86743 422 GLU B O 1
ATOM 9426 N N . CYS B 1 423 ? 54.69200 9.40600 -12.22900 1.000 55.17166 423 CYS B N 1
ATOM 9427 C CA . CYS B 1 423 ? 54.00500 8.11900 -12.24700 1.000 53.17524 423 CYS B CA 1
ATOM 9428 C C . CYS B 1 423 ? 52.73000 8.19200 -13.07600 1.000 51.04710 423 CYS B C 1
ATOM 9429 O O . CYS B 1 423 ? 52.40200 7.25500 -13.81600 1.000 48.55887 423 CYS B O 1
ATOM 9432 N N . LEU B 1 424 ? 51.99900 9.30500 -12.97000 1.000 47.10389 424 LEU B N 1
ATOM 9433 C CA . LEU B 1 424 ? 50.74300 9.43700 -13.69800 1.000 46.15691 424 LEU B CA 1
ATOM 9434 C C . LEU B 1 424 ? 50.97300 9.65200 -15.18800 1.000 53.94611 424 LEU B C 1
ATOM 9435 O O . LEU B 1 424 ? 50.09000 9.34400 -15.99700 1.000 59.15854 424 LEU B O 1
ATOM 9440 N N . LYS B 1 425 ? 52.13400 10.19000 -15.57500 1.000 57.51922 425 LYS B N 1
ATOM 9441 C CA . LYS B 1 425 ? 52.48300 10.20100 -16.99200 1.000 58.38937 425 LYS B CA 1
ATOM 9442 C C . LYS B 1 425 ? 52.67600 8.78700 -17.52100 1.000 54.92651 425 LYS B C 1
ATOM 9443 O O . LYS B 1 425 ? 52.36800 8.51500 -18.68700 1.000 56.40212 425 LYS B O 1
ATOM 9449 N N . ILE B 1 426 ? 53.17300 7.88200 -16.67600 1.000 46.23850 426 ILE B N 1
ATOM 9450 C CA . ILE B 1 426 ? 53.42200 6.50400 -17.08300 1.000 44.79137 426 ILE B CA 1
ATOM 9451 C C . ILE B 1 426 ? 52.14700 5.66900 -17.00300 1.000 52.02689 426 ILE B C 1
ATOM 9452 O O . ILE B 1 426 ? 51.86200 4.86500 -17.89900 1.000 55.08804 426 ILE B O 1
ATOM 9457 N N . ASP B 1 427 ? 51.37400 5.82900 -15.92800 1.000 55.95865 427 ASP B N 1
ATOM 9458 C CA . ASP B 1 427 ? 50.10700 5.12500 -15.73400 1.000 55.33405 427 ASP B CA 1
ATOM 9459 C C . ASP B 1 427 ? 49.05900 6.15300 -15.33800 1.000 56.44558 427 ASP B C 1
ATOM 9460 O O . ASP B 1 427 ? 48.92600 6.49100 -14.15300 1.000 57.90514 427 ASP B O 1
ATOM 9465 N N . PRO B 1 428 ? 48.28900 6.67000 -16.30100 1.000 57.08224 428 PRO B N 1
ATOM 9466 C CA . PRO B 1 428 ? 47.31900 7.73300 -15.98300 1.000 60.94044 428 PRO B CA 1
ATOM 9467 C C . PRO B 1 428 ? 46.17600 7.28000 -15.09200 1.000 62.76682 428 PRO B C 1
ATOM 9468 O O . PRO B 1 428 ? 45.43700 8.13400 -14.58300 1.000 64.22292 428 PRO B O 1
ATOM 9472 N N . ASP B 1 429 ? 46.01600 5.97600 -14.87800 1.000 62.54806 429 ASP B N 1
ATOM 9473 C CA . ASP B 1 429 ? 44.95200 5.43900 -14.04400 1.000 61.78133 429 ASP B CA 1
ATOM 9474 C C . ASP B 1 429 ? 45.47100 4.87900 -12.72600 1.000 61.91820 429 ASP B C 1
ATOM 9475 O O . ASP B 1 429 ? 44.73100 4.17300 -12.03000 1.000 56.24149 429 ASP B O 1
ATOM 9480 N N . SER B 1 430 ? 46.72100 5.17700 -12.36600 1.000 56.25677 430 SER B N 1
ATOM 9481 C CA . SER B 1 430 ? 47.29800 4.65500 -11.13500 1.000 53.16980 430 SER B CA 1
ATOM 9482 C C . SER B 1 430 ? 46.53300 5.15600 -9.91700 1.000 46.60744 430 SER B C 1
ATOM 9483 O O . SER B 1 430 ? 46.57500 6.34700 -9.59300 1.000 47.05927 430 SER B O 1
ATOM 9486 N N . ARG B 1 431 ? 45.83500 4.24000 -9.23700 1.000 47.90144 431 ARG B N 1
ATOM 9487 C CA . ARG B 1 431 ? 45.07300 4.59800 -8.04300 1.000 45.96989 431 ARG B CA 1
ATOM 9488 C C . ARG B 1 431 ? 45.95400 5.22200 -6.96900 1.000 47.66054 431 ARG B C 1
ATOM 9489 O O . ARG B 1 431 ? 45.51200 6.12000 -6.24300 1.000 46.84826 431 ARG B O 1
ATOM 9497 N N . ASN B 1 432 ? 47.20800 4.78500 -6.87700 1.000 51.41317 432 ASN B N 1
ATOM 9498 C CA . ASN B 1 432 ? 48.06100 5.17800 -5.76200 1.000 54.10301 432 ASN B CA 1
ATOM 9499 C C . ASN B 1 432 ? 48.53300 6.61600 -5.91400 1.000 55.58040 432 ASN B C 1
ATOM 9500 O O . ASN B 1 432 ? 48.27400 7.46500 -5.05300 1.000 53.58430 432 ASN B O 1
ATOM 9505 N N . ALA B 1 433 ? 49.23500 6.90500 -7.01300 1.000 56.81634 433 ALA B N 1
ATOM 9506 C CA . ALA B 1 433 ? 49.74300 8.25100 -7.24100 1.000 58.50019 433 ALA B CA 1
ATOM 9507 C C . ALA B 1 433 ? 48.61400 9.24900 -7.42800 1.000 59.75550 433 ALA B C 1
ATOM 9508 O O . ALA B 1 433 ? 48.75000 10.41600 -7.04400 1.000 63.37493 433 ALA B O 1
ATOM 9510 N N . GLY B 1 434 ? 47.50100 8.81300 -8.02100 1.000 57.46745 434 GLY B N 1
ATOM 9511 C CA . GLY B 1 434 ? 46.38700 9.72200 -8.23300 1.000 53.44078 434 GLY B CA 1
ATOM 9512 C C . GLY B 1 434 ? 45.83800 10.27600 -6.93500 1.000 52.78799 434 GLY B C 1
ATOM 9513 O O . GLY B 1 434 ? 45.67800 11.48900 -6.77800 1.000 59.87817 434 GLY B O 1
ATOM 9514 N N . GLN B 1 435 ? 45.54800 9.39000 -5.98000 1.000 50.79972 435 GLN B N 1
ATOM 9515 C CA . GLN B 1 435 ? 45.02000 9.83500 -4.69600 1.000 49.97712 435 GLN B CA 1
ATOM 9516 C C . GLN B 1 435 ? 46.10100 10.50400 -3.85400 1.000 51.03272 435 GLN B C 1
ATOM 9517 O O . GLN B 1 435 ? 45.83600 11.50500 -3.17800 1.000 53.79834 435 GLN B O 1
ATOM 9523 N N . ASN B 1 436 ? 47.32900 9.97400 -3.88900 1.000 48.95146 436 ASN B N 1
ATOM 9524 C CA . ASN B 1 436 ? 48.42300 10.58700 -3.13900 1.000 47.90333 436 ASN B CA 1
ATOM 9525 C C . ASN B 1 436 ? 48.72600 11.99800 -3.63000 1.000 48.46822 436 ASN B C 1
ATOM 9526 O O . ASN B 1 436 ? 49.23500 12.82600 -2.86600 1.000 50.32522 436 ASN B O 1
ATOM 9531 N N . ARG B 1 437 ? 48.43100 12.29300 -4.89600 1.000 45.90468 437 ARG B N 1
ATOM 9532 C CA . ARG B 1 437 ? 48.69300 13.63200 -5.40800 1.000 44.82721 437 ARG B CA 1
ATOM 9533 C C . ARG B 1 437 ? 47.62100 14.61500 -4.95700 1.000 42.78059 437 ARG B C 1
ATOM 9534 O O . ARG B 1 437 ? 47.94100 15.73300 -4.54100 1.000 42.97734 437 ARG B O 1
ATOM 9542 N N . LEU B 1 438 ? 46.34700 14.21700 -5.03600 1.000 42.17961 438 LEU B N 1
ATOM 9543 C CA . LEU B 1 438 ? 45.27800 15.06000 -4.51000 1.000 42.62015 438 LEU B CA 1
ATOM 9544 C C . LEU B 1 438 ? 45.48100 15.33400 -3.02300 1.000 47.31246 438 LEU B C 1
ATOM 9545 O O . LEU B 1 438 ? 45.31500 16.46900 -2.56200 1.000 45.64430 438 LEU B O 1
ATOM 9550 N N . LEU B 1 439 ? 45.86100 14.30700 -2.26100 1.000 43.62747 439 LEU B N 1
ATOM 9551 C CA . LEU B 1 439 ? 46.11100 14.49900 -0.83900 1.000 41.96058 439 LEU B CA 1
ATOM 9552 C C . LEU B 1 439 ? 47.29100 15.43600 -0.61100 1.000 43.31991 439 LEU B C 1
ATOM 9553 O O . LEU B 1 439 ? 47.23500 16.31400 0.25900 1.000 36.35171 439 LEU B O 1
ATOM 9558 N N . ALA B 1 440 ? 48.36700 15.27000 -1.38800 1.000 43.57190 440 ALA B N 1
ATOM 9559 C CA . ALA B 1 440 ? 49.57100 16.07000 -1.16900 1.000 45.02449 440 ALA B CA 1
ATOM 9560 C C . ALA B 1 440 ? 49.31200 17.54500 -1.43200 1.000 44.45859 440 ALA B C 1
ATOM 9561 O O . ALA B 1 440 ? 49.83500 18.41300 -0.72400 1.000 44.51468 440 ALA B O 1
ATOM 9563 N N . MET B 1 441 ? 48.48700 17.84500 -2.43600 1.000 47.57563 441 MET B N 1
ATOM 9564 C CA . MET B 1 441 ? 48.26500 19.22600 -2.84300 1.000 49.18593 441 MET B CA 1
ATOM 9565 C C . MET B 1 441 ? 47.59400 20.04100 -1.74600 1.000 54.17070 441 MET B C 1
ATOM 9566 O O . MET B 1 441 ? 47.75800 21.26500 -1.71500 1.000 56.04034 441 MET B O 1
ATOM 9571 N N . ASN B 1 442 ? 46.86800 19.39000 -0.82900 1.000 49.41929 442 ASN B N 1
ATOM 9572 C CA . ASN B 1 442 ? 46.26700 20.10900 0.29100 1.000 46.48175 442 ASN B CA 1
ATOM 9573 C C . ASN B 1 442 ? 47.30900 20.71500 1.22100 1.000 45.70863 442 ASN B C 1
ATOM 9574 O O . ASN B 1 442 ? 47.01100 21.69900 1.90700 1.000 46.09521 442 ASN B O 1
ATOM 9579 N N . TYR B 1 443 ? 48.52300 20.15800 1.26100 1.000 49.27424 443 TYR B N 1
ATOM 9580 C CA . TYR B 1 443 ? 49.53100 20.64800 2.19400 1.000 47.77379 443 TYR B CA 1
ATOM 9581 C C . TYR B 1 443 ? 50.06400 22.02300 1.81200 1.000 46.14899 443 TYR B C 1
ATOM 9582 O O . TYR B 1 443 ? 50.63600 22.70700 2.66700 1.000 51.75596 443 TYR B O 1
ATOM 9591 N N . ILE B 1 444 ? 49.89200 22.44600 0.55800 1.000 42.71609 444 ILE B N 1
ATOM 9592 C CA . ILE B 1 444 ? 50.38200 23.74300 0.10600 1.000 45.87215 444 ILE B CA 1
ATOM 9593 C C . ILE B 1 444 ? 49.32100 24.56900 -0.60400 1.000 52.73911 444 ILE B C 1
ATOM 9594 O O . ILE B 1 444 ? 49.59700 25.70800 -0.98300 1.000 53.23490 444 ILE B O 1
ATOM 9599 N N . ASN B 1 445 ? 48.11700 24.04200 -0.80300 1.000 62.37574 445 ASN B N 1
ATOM 9600 C CA . ASN B 1 445 ? 47.09000 24.77300 -1.53900 1.000 77.63256 445 ASN B CA 1
ATOM 9601 C C . ASN B 1 445 ? 46.41700 25.77400 -0.61300 1.000 85.53602 445 ASN B C 1
ATOM 9602 O O . ASN B 1 445 ? 45.66900 25.38900 0.29100 1.000 90.43991 445 ASN B O 1
ATOM 9607 N N . GLU B 1 446 ? 46.67500 27.05800 -0.83600 1.000 88.35688 446 GLU B N 1
ATOM 9608 C CA . GLU B 1 446 ? 45.99600 28.10400 -0.08900 1.000 96.61519 446 GLU B CA 1
ATOM 9609 C C . GLU B 1 446 ? 44.69300 28.53800 -0.74900 1.000 102.86447 446 GLU B C 1
ATOM 9610 O O . GLU B 1 446 ? 44.04100 29.46100 -0.25100 1.000 106.83016 446 GLU B O 1
ATOM 9616 N N . GLY B 1 447 ? 44.30600 27.89600 -1.85200 1.000 100.18693 447 GLY B N 1
ATOM 9617 C CA . GLY B 1 447 ? 42.96600 28.00700 -2.39800 1.000 99.42591 447 GLY B CA 1
ATOM 9618 C C . GLY B 1 447 ? 42.54200 29.36800 -2.91200 1.000 98.55447 447 GLY B C 1
ATOM 9619 O O . GLY B 1 447 ? 41.48500 29.87600 -2.52400 1.000 99.77694 447 GLY B O 1
ATOM 9620 N N . LEU B 1 448 ? 43.34600 29.96200 -3.79500 1.000 96.56488 448 LEU B N 1
ATOM 9621 C CA . LEU B 1 448 ? 43.01200 31.22700 -4.43800 1.000 93.26850 448 LEU B CA 1
ATOM 9622 C C . LEU B 1 448 ? 42.57800 31.04700 -5.88600 1.000 89.01526 448 LEU B C 1
ATOM 9623 O O . LEU B 1 448 ? 42.29600 32.03600 -6.57000 1.000 87.72831 448 LEU B O 1
ATOM 9628 N N . ASP B 1 449 ? 42.52900 29.80500 -6.35800 1.000 85.16341 449 ASP B N 1
ATOM 9629 C CA . ASP B 1 449 ? 42.13200 29.43000 -7.71000 1.000 79.43269 449 ASP B CA 1
ATOM 9630 C C . ASP B 1 449 ? 41.21700 28.22100 -7.57600 1.000 75.80195 449 ASP B C 1
ATOM 9631 O O . ASP B 1 449 ? 40.74500 27.89400 -6.48200 1.000 78.52995 449 ASP B O 1
ATOM 9636 N N . ASP B 1 450 ? 40.93600 27.56300 -8.69400 1.000 74.94124 450 ASP B N 1
ATOM 9637 C CA . ASP B 1 450 ? 40.09100 26.37700 -8.68100 1.000 74.45359 450 ASP B CA 1
ATOM 9638 C C . ASP B 1 450 ? 40.81400 25.15900 -9.23400 1.000 73.37394 450 ASP B C 1
ATOM 9639 O O . ASP B 1 450 ? 40.17200 24.13200 -9.47900 1.000 72.17259 450 ASP B O 1
ATOM 9644 N N . LYS B 1 451 ? 42.14200 25.23100 -9.39300 1.000 72.85801 451 LYS B N 1
ATOM 9645 C CA . LYS B 1 451 ? 42.89100 24.10400 -9.94200 1.000 74.24762 451 LYS B CA 1
ATOM 9646 C C . LYS B 1 451 ? 42.83000 22.88600 -9.02700 1.000 71.68956 451 LYS B C 1
ATOM 9647 O O . LYS B 1 451 ? 42.85800 21.74900 -9.51200 1.000 72.49459 451 LYS B O 1
ATOM 9653 N N . LEU B 1 452 ? 42.73400 23.09800 -7.71000 1.000 66.63025 452 LEU B N 1
ATOM 9654 C CA . LEU B 1 452 ? 42.61300 21.97200 -6.78800 1.000 62.59788 452 LEU B CA 1
ATOM 9655 C C . LEU B 1 452 ? 41.28700 21.24700 -6.97300 1.000 62.06104 452 LEU B C 1
ATOM 9656 O O . LEU B 1 452 ? 41.25700 20.01900 -7.11800 1.000 63.26574 452 LEU B O 1
ATOM 9661 N N . PHE B 1 453 ? 40.17600 21.99000 -6.96200 1.000 61.81726 453 PHE B N 1
ATOM 9662 C CA . PHE B 1 453 ? 38.86700 21.36800 -7.14600 1.000 65.19941 453 PHE B CA 1
ATOM 9663 C C . PHE B 1 453 ? 38.75400 20.69300 -8.50700 1.000 67.36001 453 PHE B C 1
ATOM 9664 O O . PHE B 1 453 ? 38.14100 19.62600 -8.62800 1.000 69.85204 453 PHE B O 1
ATOM 9672 N N . GLU B 1 454 ? 39.33200 21.30100 -9.54500 1.000 69.09762 454 GLU B N 1
ATOM 9673 C CA . GLU B 1 454 ? 39.29500 20.68200 -10.86500 1.000 70.32840 454 GLU B CA 1
ATOM 9674 C C . GLU B 1 454 ? 40.07300 19.37400 -10.87700 1.000 65.34992 454 GLU B C 1
ATOM 9675 O O . GLU B 1 454 ? 39.62800 18.38600 -11.47200 1.000 65.00601 454 GLU B O 1
ATOM 9681 N N . ALA B 1 455 ? 41.23100 19.34300 -10.21300 1.000 62.97898 455 ALA B N 1
ATOM 9682 C CA . ALA B 1 455 ? 42.00400 18.10800 -10.13800 1.000 61.30702 455 ALA B CA 1
ATOM 9683 C C . ALA B 1 455 ? 41.21100 17.00600 -9.44700 1.000 62.84095 455 ALA B C 1
ATOM 9684 O O . ALA B 1 455 ? 41.24300 15.84400 -9.87400 1.000 61.53915 455 ALA B O 1
ATOM 9686 N N . HIS B 1 456 ? 40.49100 17.34800 -8.37400 1.000 61.73859 456 HIS B N 1
ATOM 9687 C CA . HIS B 1 456 ? 39.63700 16.36100 -7.72500 1.000 58.69898 456 HIS B CA 1
ATOM 9688 C C . HIS B 1 456 ? 38.51200 15.91900 -8.65000 1.000 63.04564 456 HIS B C 1
ATOM 9689 O O . HIS B 1 456 ? 38.22100 14.72100 -8.76000 1.000 62.83227 456 HIS B O 1
ATOM 9696 N N . ARG B 1 457 ? 37.88400 16.87200 -9.34400 1.000 67.56728 457 ARG B N 1
ATOM 9697 C CA . ARG B 1 457 ? 36.75900 16.54000 -10.21300 1.000 71.04766 457 ARG B CA 1
ATOM 9698 C C . ARG B 1 457 ? 37.21500 15.73700 -11.42500 1.000 71.16918 457 ARG B C 1
ATOM 9699 O O . ARG B 1 457 ? 36.53900 14.78600 -11.83500 1.000 67.58275 457 ARG B O 1
ATOM 9707 N N . ASP B 1 458 ? 38.35600 16.10900 -12.01300 1.000 74.51923 458 ASP B N 1
ATOM 9708 C CA . ASP B 1 458 ? 38.90600 15.33900 -13.12500 1.000 74.00251 458 ASP B CA 1
ATOM 9709 C C . ASP B 1 458 ? 39.18100 13.90100 -12.71300 1.000 72.97265 458 ASP B C 1
ATOM 9710 O O . ASP B 1 458 ? 38.89400 12.96500 -13.46800 1.000 75.29219 458 ASP B O 1
ATOM 9715 N N . TRP B 1 459 ? 39.75000 13.70900 -11.52000 1.000 68.98137 459 TRP B N 1
ATOM 9716 C CA . TRP B 1 459 ? 39.97400 12.35900 -11.01400 1.000 66.42237 459 TRP B CA 1
ATOM 9717 C C . TRP B 1 459 ? 38.66000 11.60500 -10.85100 1.000 75.33490 459 TRP B C 1
ATOM 9718 O O . TRP B 1 459 ? 38.57300 10.41700 -11.18200 1.000 73.89787 459 TRP B O 1
ATOM 9729 N N . GLY B 1 460 ? 37.62500 12.28200 -10.34900 1.000 84.90070 460 GLY B N 1
ATOM 9730 C CA . GLY B 1 460 ? 36.36400 11.60500 -10.09200 1.000 92.71324 460 GLY B CA 1
ATOM 9731 C C . GLY B 1 460 ? 35.69500 11.09700 -11.35500 1.000 98.28844 460 GLY B C 1
ATOM 9732 O O . GLY B 1 460 ? 35.10000 10.01700 -11.35900 1.000 101.04041 460 GLY B O 1
ATOM 9733 N N . TRP B 1 461 ? 35.76200 11.87800 -12.43600 1.000 96.91844 461 TRP B N 1
ATOM 9734 C CA . TRP B 1 461 ? 35.21300 11.42500 -13.71000 1.000 103.36202 461 TRP B CA 1
ATOM 9735 C C . TRP B 1 461 ? 35.94500 10.18800 -14.20700 1.000 95.47475 461 TRP B C 1
ATOM 9736 O O . TRP B 1 461 ? 35.32700 9.15800 -14.49800 1.000 99.13188 461 TRP B O 1
ATOM 9747 N N . ARG B 1 462 ? 37.27200 10.28100 -14.31900 1.000 86.86778 462 ARG B N 1
ATOM 9748 C CA . ARG B 1 462 ? 38.06400 9.16100 -14.81600 1.000 87.60436 462 ARG B CA 1
ATOM 9749 C C . ARG B 1 462 ? 37.89500 7.92400 -13.94000 1.000 87.75566 462 ARG B C 1
ATOM 9750 O O . ARG B 1 462 ? 37.87600 6.79500 -14.44500 1.000 86.19810 462 ARG B O 1
ATOM 9758 N N . PHE B 1 463 ? 37.75800 8.11800 -12.62600 1.000 88.39916 463 PHE B N 1
ATOM 9759 C CA . PHE B 1 463 ? 37.61700 6.98500 -11.71500 1.000 83.51042 463 PHE B CA 1
ATOM 9760 C C . PHE B 1 463 ? 36.24000 6.34100 -11.82500 1.000 86.97787 463 PHE B C 1
ATOM 9761 O O . PHE B 1 463 ? 36.12700 5.11100 -11.83300 1.000 90.56615 463 PHE B O 1
ATOM 9769 N N . THR B 1 464 ? 35.18000 7.15500 -11.89900 1.000 85.81449 464 THR B N 1
ATOM 9770 C CA . THR B 1 464 ? 33.82500 6.61100 -11.95500 1.000 90.05800 464 THR B CA 1
ATOM 9771 C C . THR B 1 464 ? 33.57900 5.81600 -13.23000 1.000 90.71103 464 THR B C 1
ATOM 9772 O O . THR B 1 464 ? 32.75700 4.89200 -13.23200 1.000 89.27255 464 THR B O 1
ATOM 9776 N N . ARG B 1 465 ? 34.26800 6.16000 -14.32100 1.000 90.40938 465 ARG B N 1
ATOM 9777 C CA . ARG B 1 465 ? 34.07800 5.42300 -15.56500 1.000 90.74499 465 ARG B CA 1
ATOM 9778 C C . ARG B 1 465 ? 34.66700 4.02000 -15.48200 1.000 88.31723 465 ARG B C 1
ATOM 9779 O O . ARG B 1 465 ? 34.17200 3.10200 -16.14300 1.000 91.97809 465 ARG B O 1
ATOM 9787 N N . LEU B 1 466 ? 35.70800 3.83200 -14.67300 1.000 84.18311 466 LEU B N 1
ATOM 9788 C CA . LEU B 1 466 ? 36.29500 2.51700 -14.44600 1.000 81.64335 466 LEU B CA 1
ATOM 9789 C C . LEU B 1 466 ? 35.48000 1.64800 -13.49200 1.000 80.89892 466 LEU B C 1
ATOM 9790 O O . LEU B 1 466 ? 35.92600 0.54400 -13.15500 1.000 79.87850 466 LEU B O 1
ATOM 9795 N N . HIS B 1 467 ? 34.30900 2.10200 -13.04900 1.000 78.85574 467 HIS B N 1
ATOM 9796 C CA . HIS B 1 467 ? 33.52300 1.38500 -12.04800 1.000 79.49854 467 HIS B CA 1
ATOM 9797 C C . HIS B 1 467 ? 32.06900 1.30400 -12.49400 1.000 82.96211 467 HIS B C 1
ATOM 9798 O O . HIS B 1 467 ? 31.44800 2.35200 -12.76900 1.000 85.63366 467 HIS B O 1
ATOM 9805 N N . PRO B 1 468 ? 31.48400 0.11000 -12.57500 1.000 84.48800 468 PRO B N 1
ATOM 9806 C CA . PRO B 1 468 ? 30.04300 0.01600 -12.83400 1.000 88.03361 468 PRO B CA 1
ATOM 9807 C C . PRO B 1 468 ? 29.24900 0.56000 -11.65900 1.000 91.67193 468 PRO B C 1
ATOM 9808 O O . PRO B 1 468 ? 29.56300 0.29500 -10.49600 1.000 92.54382 468 PRO B O 1
ATOM 9812 N N . GLN B 1 469 ? 28.21200 1.32900 -11.97000 1.000 94.79461 469 GLN B N 1
ATOM 9813 C CA . GLN B 1 469 ? 27.38100 1.95300 -10.95200 1.000 99.83853 469 GLN B CA 1
ATOM 9814 C C . GLN B 1 469 ? 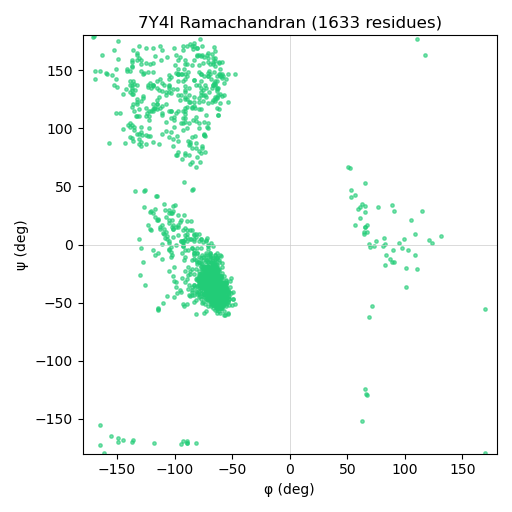25.99400 1.33000 -10.94100 1.000 100.88417 469 GLN B C 1
ATOM 9815 O O . GLN B 1 469 ? 25.41300 1.05300 -11.99500 1.000 103.54125 469 GLN B O 1
ATOM 9821 N N . TYR B 1 470 ? 25.47400 1.11500 -9.73800 1.000 102.78432 470 TYR B N 1
ATOM 9822 C CA . TYR B 1 470 ? 24.11300 0.63300 -9.56100 1.000 102.88747 470 TYR B CA 1
ATOM 9823 C C . TYR B 1 470 ? 23.13800 1.78000 -9.78700 1.000 103.35490 470 TYR B C 1
ATOM 9824 O O . TYR B 1 470 ? 23.31400 2.87300 -9.24000 1.000 103.72290 470 TYR B O 1
ATOM 9833 N N . THR B 1 471 ? 22.11500 1.53300 -10.60300 1.000 99.62159 471 THR B N 1
ATOM 9834 C CA . THR B 1 471 ? 21.19900 2.57500 -11.04800 1.000 103.22379 471 THR B CA 1
ATOM 9835 C C . THR B 1 471 ? 19.81800 2.45900 -10.41700 1.000 106.82521 471 THR B C 1
ATOM 9836 O O . THR B 1 471 ? 18.91600 3.22200 -10.78200 1.000 111.02443 471 THR B O 1
ATOM 9840 N N . SER B 1 472 ? 19.62900 1.53000 -9.48200 1.000 107.28707 472 SER B N 1
ATOM 9841 C CA . SER B 1 472 ? 18.35800 1.38700 -8.78700 1.000 105.58387 472 SER B CA 1
ATOM 9842 C C . SER B 1 472 ? 18.62200 0.83500 -7.39400 1.000 114.18605 472 SER B C 1
ATOM 9843 O O . SER B 1 472 ? 19.60400 0.12100 -7.17000 1.000 113.84979 472 SER B O 1
ATOM 9846 N N . TRP B 1 473 ? 17.74300 1.18500 -6.45500 1.000 119.26291 473 TRP B N 1
ATOM 9847 C CA . TRP B 1 473 ? 17.91400 0.81500 -5.05600 1.000 128.45149 473 TRP B CA 1
ATOM 9848 C C . TRP B 1 473 ? 16.57800 0.35100 -4.49800 1.000 140.51791 473 TRP B C 1
ATOM 9849 O O . TRP B 1 473 ? 15.55700 1.01600 -4.69600 1.000 152.02525 473 TRP B O 1
ATOM 9860 N N . ASP B 1 474 ? 16.58900 -0.78400 -3.79800 1.000 139.68669 474 ASP B N 1
ATOM 9861 C CA . ASP B 1 474 ? 15.36000 -1.38900 -3.29600 1.000 143.11822 474 ASP B CA 1
ATOM 9862 C C . ASP B 1 474 ? 14.87900 -0.78600 -1.98200 1.000 143.96878 474 ASP B C 1
ATOM 9863 O O . ASP B 1 474 ? 13.81400 -1.18400 -1.49700 1.000 144.97952 474 ASP B O 1
ATOM 9868 N N . ASN B 1 475 ? 15.63800 0.13600 -1.38800 1.000 138.55044 475 ASN B N 1
ATOM 9869 C CA . ASN B 1 475 ? 15.35400 0.57600 -0.02700 1.000 130.25014 475 ASN B CA 1
ATOM 9870 C C . ASN B 1 475 ? 13.98400 1.23900 0.05800 1.000 122.36078 475 ASN B C 1
ATOM 9871 O O . ASN B 1 475 ? 13.63300 2.08500 -0.77000 1.000 118.76919 475 ASN B O 1
ATOM 9876 N N . LEU B 1 476 ? 13.22700 0.86100 1.08600 1.000 117.65908 476 LEU B N 1
ATOM 9877 C CA . LEU B 1 476 ? 11.85600 1.32300 1.26500 1.000 115.26546 476 LEU B CA 1
ATOM 9878 C C . LEU B 1 476 ? 11.85400 2.79700 1.65600 1.000 120.58856 476 LEU B C 1
ATOM 9879 O O . LEU B 1 476 ? 12.46900 3.18200 2.65500 1.000 117.22210 476 LEU B O 1
ATOM 9884 N N . LYS B 1 477 ? 11.19300 3.62700 0.85400 1.000 126.66658 477 LYS B N 1
ATOM 9885 C CA . LYS B 1 477 ? 11.21500 5.07700 1.05200 1.000 133.37887 477 LYS B CA 1
ATOM 9886 C C . LYS B 1 477 ? 10.21300 5.46200 2.13600 1.000 144.52575 477 LYS B C 1
ATOM 9887 O O . LYS B 1 477 ? 9.06100 5.79900 1.85700 1.000 151.28472 477 LYS B O 1
ATOM 9893 N N . ASP B 1 478 ? 10.66000 5.43700 3.39700 1.000 146.26114 478 ASP B N 1
ATOM 9894 C CA . ASP B 1 478 ? 9.80900 5.96400 4.45900 1.000 151.73854 478 ASP B CA 1
ATOM 9895 C C . ASP B 1 478 ? 10.60400 6.83100 5.42700 1.000 146.12175 478 ASP B C 1
ATOM 9896 O O . ASP B 1 478 ? 11.55900 6.36300 6.05900 1.000 149.24139 478 ASP B O 1
ATOM 9901 N N . PRO B 1 479 ? 10.21700 8.10500 5.56900 1.000 140.57340 479 PRO B N 1
ATOM 9902 C CA . PRO B 1 479 ? 11.10700 9.08200 6.22400 1.000 139.62331 479 PRO B CA 1
ATOM 9903 C C . PRO B 1 479 ? 11.47100 8.77600 7.66900 1.000 134.16362 479 PRO B C 1
ATOM 9904 O O . PRO B 1 479 ? 12.60100 9.07200 8.07700 1.000 134.07492 479 PRO B O 1
ATOM 9908 N N . GLU B 1 480 ? 10.55600 8.23100 8.47000 1.000 124.78650 480 GLU B N 1
ATOM 9909 C CA . GLU B 1 480 ? 10.80600 8.07000 9.89800 1.000 125.59211 480 GLU B CA 1
ATOM 9910 C C . GLU B 1 480 ? 11.10300 6.62700 10.28900 1.000 124.21436 480 GLU B C 1
ATOM 9911 O O . GLU B 1 480 ? 11.00400 6.27700 11.47100 1.000 125.86847 480 GLU B O 1
ATOM 9917 N N . ARG B 1 481 ? 11.47100 5.78900 9.32400 1.000 123.36171 481 ARG B N 1
ATOM 9918 C CA . ARG B 1 481 ? 11.89300 4.43000 9.61700 1.000 118.78523 481 ARG B CA 1
ATOM 9919 C C . ARG B 1 481 ? 13.20100 4.43500 10.41500 1.000 118.28532 481 ARG B C 1
ATOM 9920 O O . ARG B 1 481 ? 14.04100 5.32200 10.23900 1.000 118.40692 481 ARG B O 1
ATOM 9928 N N . PRO B 1 482 ? 13.40300 3.45000 11.29300 1.000 117.11032 482 PRO B N 1
ATOM 9929 C CA . PRO B 1 482 ? 14.74300 3.23300 11.86200 1.000 119.75995 482 PRO B CA 1
ATOM 9930 C C . PRO B 1 482 ? 15.77500 2.99200 10.76500 1.000 123.67461 482 PRO B C 1
ATOM 9931 O O . PRO B 1 482 ? 15.61300 2.11500 9.91400 1.000 125.18777 482 PRO B O 1
ATOM 9935 N N . ILE B 1 483 ? 16.86600 3.74800 10.82200 1.000 126.84238 483 ILE B N 1
ATOM 9936 C CA . ILE B 1 483 ? 17.85700 3.80100 9.75300 1.000 128.11943 483 ILE B CA 1
ATOM 9937 C C . ILE B 1 483 ? 19.09400 3.02000 10.17400 1.000 128.43136 483 ILE B C 1
ATOM 9938 O O . ILE B 1 483 ? 19.60200 3.20100 11.28700 1.000 129.77823 483 ILE B O 1
ATOM 9943 N N . THR B 1 484 ? 19.57300 2.14600 9.29100 1.000 128.17215 484 THR B N 1
ATOM 9944 C CA . THR B 1 484 ? 20.85300 1.47200 9.47700 1.000 124.46940 484 THR B CA 1
ATOM 9945 C C . THR B 1 484 ? 21.89300 2.18300 8.61300 1.000 120.73961 484 THR B C 1
ATOM 9946 O O . THR B 1 484 ? 21.88100 2.06900 7.38300 1.000 120.74525 484 THR B O 1
ATOM 9950 N N . ILE B 1 485 ? 22.77700 2.93100 9.26300 1.000 108.32050 485 ILE B N 1
ATOM 9951 C CA . ILE B 1 485 ? 23.81400 3.71300 8.60200 1.000 101.07319 485 ILE B CA 1
ATOM 9952 C C . ILE B 1 485 ? 25.12100 2.93400 8.65600 1.000 97.02088 485 ILE B C 1
ATOM 9953 O O . ILE B 1 485 ? 25.38300 2.18100 9.60200 1.000 97.98673 485 ILE B O 1
ATOM 9958 N N . GLY B 1 486 ? 25.94300 3.09400 7.62900 1.000 94.24691 486 GLY B N 1
ATOM 9959 C CA . GLY B 1 486 ? 27.18000 2.33700 7.50300 1.000 90.22579 486 GLY B CA 1
ATOM 9960 C C . GLY B 1 486 ? 28.40300 3.23200 7.48800 1.000 86.11675 486 GLY B C 1
ATOM 9961 O O . GLY B 1 486 ? 28.41700 4.26600 6.81500 1.000 85.95404 486 GLY B O 1
ATOM 9962 N N . TYR B 1 487 ? 29.43300 2.82100 8.22300 1.000 84.61296 487 TYR B N 1
ATOM 9963 C CA . TYR B 1 487 ? 30.72500 3.49500 8.23100 1.000 82.66106 487 TYR B CA 1
ATOM 9964 C C . TYR B 1 487 ? 31.76000 2.54600 7.64600 1.000 78.13325 487 TYR B C 1
ATOM 9965 O O . TYR B 1 487 ? 31.96800 1.44800 8.17400 1.000 80.30070 487 TYR B O 1
ATOM 9974 N N . ILE B 1 488 ? 32.40300 2.97000 6.56400 1.000 71.26266 488 ILE B N 1
ATOM 9975 C CA . ILE B 1 488 ? 33.44900 2.19300 5.91100 1.000 67.83204 488 ILE B CA 1
ATOM 9976 C C . ILE B 1 488 ? 34.75700 2.96900 6.03500 1.000 64.07670 488 ILE B C 1
ATOM 9977 O O . ILE B 1 488 ? 34.82800 4.14900 5.66700 1.000 63.49446 488 ILE B O 1
ATOM 9982 N N . SER B 1 489 ? 35.77800 2.31700 6.59700 1.000 63.13472 489 SER B N 1
ATOM 9983 C CA . SER B 1 489 ? 37.06100 2.95400 6.87000 1.000 62.49675 489 SER B CA 1
ATOM 9984 C C . SER B 1 489 ? 38.09900 1.91100 7.26600 1.000 60.80246 489 SER B C 1
ATOM 9985 O O . SER B 1 489 ? 37.75000 0.88100 7.85600 1.000 60.78927 489 SER B O 1
ATOM 9988 N N . PRO B 1 490 ? 39.37800 2.13400 6.96400 1.000 59.75820 490 PRO B N 1
ATOM 9989 C CA . PRO B 1 490 ? 40.43000 1.22300 7.42700 1.000 60.87226 490 PRO B CA 1
ATOM 9990 C C . PRO B 1 490 ? 41.06400 1.62700 8.74800 1.000 65.97728 490 PRO B C 1
ATOM 9991 O O . PRO B 1 490 ? 42.00000 0.95300 9.19500 1.000 64.76852 490 PRO B O 1
ATOM 9995 N N . ASP B 1 491 ? 40.57700 2.69700 9.37500 1.000 69.67520 491 ASP B N 1
ATOM 9996 C CA . ASP B 1 491 ? 41.26200 3.37000 10.47400 1.000 72.72192 491 ASP B CA 1
ATOM 9997 C C . ASP B 1 491 ? 40.56800 3.14400 11.81400 1.000 74.84305 491 ASP B C 1
ATOM 9998 O O . ASP B 1 491 ? 40.54200 4.02700 12.67300 1.000 75.77144 491 ASP B O 1
ATOM 10003 N N . PHE B 1 492 ? 40.00200 1.95900 12.01800 1.000 78.00189 492 PHE B N 1
ATOM 10004 C CA . PHE B 1 492 ? 39.34900 1.64600 13.28000 1.000 79.95471 492 PHE B CA 1
ATOM 10005 C C . PHE B 1 492 ? 40.32400 1.10000 14.31900 1.000 85.88003 492 PHE B C 1
ATOM 10006 O O . PHE B 1 492 ? 39.88700 0.57900 15.35000 1.000 92.07046 492 PHE B O 1
ATOM 10014 N N . PHE B 1 493 ? 41.62500 1.21600 14.06700 1.000 86.25688 493 PHE B N 1
ATOM 10015 C CA . PHE B 1 493 ? 42.69600 0.95500 15.01500 1.000 88.38124 493 PHE B CA 1
ATOM 10016 C C . PHE B 1 493 ? 43.08900 2.28200 15.66500 1.000 88.50379 493 PHE B C 1
ATOM 10017 O O . PHE B 1 493 ? 42.41700 3.30200 15.47900 1.000 91.12669 493 PHE B O 1
ATOM 10025 N N . THR B 1 494 ? 44.17300 2.29200 16.44200 1.000 90.00503 494 THR B N 1
ATOM 10026 C CA . THR B 1 494 ? 44.58500 3.55000 17.06500 1.000 91.27284 494 THR B CA 1
ATOM 10027 C C . THR B 1 494 ? 45.13000 4.43700 15.95800 1.000 93.69694 494 THR B C 1
ATOM 10028 O O . THR B 1 494 ? 46.27000 4.28600 15.51000 1.000 92.71984 494 THR B O 1
ATOM 10032 N N . HIS B 1 495 ? 44.28700 5.36200 15.51400 1.000 92.04741 495 HIS B N 1
ATOM 10033 C CA . HIS B 1 495 ? 44.54200 6.20300 14.36000 1.000 86.20356 495 HIS B CA 1
ATOM 10034 C C . HIS B 1 495 ? 43.83900 7.53000 14.60300 1.000 84.97676 495 HIS B C 1
ATOM 10035 O O . HIS B 1 495 ? 42.93900 7.63000 15.44200 1.000 89.93200 495 HIS B O 1
ATOM 10042 N N . SER B 1 496 ? 44.28800 8.55900 13.88300 1.000 84.48326 496 SER B N 1
ATOM 10043 C CA . SER B 1 496 ? 43.70900 9.89000 14.03700 1.000 78.44084 496 SER B CA 1
ATOM 10044 C C . SER B 1 496 ? 42.18800 9.86000 13.91900 1.000 75.15689 496 SER B C 1
ATOM 10045 O O . SER B 1 496 ? 41.48400 10.52500 14.68800 1.000 74.47018 496 SER B O 1
ATOM 10048 N N . VAL B 1 497 ? 41.66500 9.08100 12.96800 1.000 73.18756 497 VAL B N 1
ATOM 10049 C CA . VAL B 1 497 ? 40.22200 9.02400 12.73900 1.000 71.95629 497 VAL B CA 1
ATOM 10050 C C . VAL B 1 497 ? 39.49400 8.37900 13.91300 1.000 70.41281 497 VAL B C 1
ATOM 10051 O O . VAL B 1 497 ? 38.32600 8.69800 14.17600 1.000 68.66944 497 VAL B O 1
ATOM 10055 N N . SER B 1 498 ? 40.15700 7.46900 14.63300 1.000 73.79607 498 SER B N 1
ATOM 10056 C CA . SER B 1 498 ? 39.49300 6.74000 15.71200 1.000 75.86164 498 SER B CA 1
ATOM 10057 C C . SER B 1 498 ? 38.99300 7.68300 16.80000 1.000 74.92642 498 SER B C 1
ATOM 10058 O O . SER B 1 498 ? 37.86700 7.53600 17.28900 1.000 73.95324 498 SER B O 1
ATOM 10061 N N . TYR B 1 499 ? 39.82400 8.64900 17.19900 1.000 74.58293 499 TYR B N 1
ATOM 10062 C CA . TYR B 1 499 ? 39.44600 9.56900 18.26700 1.000 75.45573 499 TYR B CA 1
ATOM 10063 C C . TYR B 1 499 ? 38.17800 10.34600 17.93000 1.000 78.16199 499 TYR B C 1
ATOM 10064 O O . TYR B 1 499 ? 37.45800 10.78200 18.83700 1.000 80.26368 499 TYR B O 1
ATOM 10073 N N . PHE B 1 500 ? 37.87700 10.51000 16.64200 1.000 76.39261 500 PHE B N 1
ATOM 10074 C CA . PHE B 1 500 ? 36.68100 11.21800 16.20900 1.000 76.05833 500 PHE B CA 1
ATOM 10075 C C . PHE B 1 500 ? 35.56600 10.28800 15.75300 1.000 79.89177 500 PHE B C 1
ATOM 10076 O O . PHE B 1 500 ? 34.45000 10.76200 15.51100 1.000 79.34911 500 PHE B O 1
ATOM 10084 N N . ILE B 1 501 ? 35.83700 8.99000 15.62600 1.000 81.91459 501 ILE B N 1
ATOM 10085 C CA . ILE B 1 501 ? 34.81400 8.00100 15.31500 1.000 83.49912 501 ILE B CA 1
ATOM 10086 C C . ILE B 1 501 ? 34.54000 7.08800 16.50700 1.000 87.51069 501 ILE B C 1
ATOM 10087 O O . ILE B 1 501 ? 33.79000 6.11500 16.38500 1.000 92.37700 501 ILE B O 1
ATOM 10092 N N . GLU B 1 502 ? 35.07200 7.41900 17.68300 1.000 88.92358 502 GLU B N 1
ATOM 10093 C CA . GLU B 1 502 ? 34.66700 6.71300 18.89000 1.000 92.22923 502 GLU B CA 1
ATOM 10094 C C . GLU B 1 502 ? 33.45400 7.37500 19.52300 1.000 92.80939 502 GLU B C 1
ATOM 10095 O O . GLU B 1 502 ? 32.55800 6.68400 20.02200 1.000 90.24960 502 GLU B O 1
ATOM 10101 N N . ALA B 1 503 ? 33.41400 8.70700 19.50200 1.000 94.14805 503 ALA B N 1
ATOM 10102 C CA . ALA B 1 503 ? 32.25500 9.44400 20.00100 1.000 96.00778 503 ALA B CA 1
ATOM 10103 C C . ALA B 1 503 ? 30.93200 9.00800 19.38000 1.000 96.23127 503 ALA B C 1
ATOM 10104 O O . ALA B 1 503 ? 29.98100 8.75800 20.13800 1.000 96.38932 503 ALA B O 1
ATOM 10106 N N . PRO B 1 504 ? 30.78200 8.89000 18.03900 1.000 97.60730 504 PRO B N 1
ATOM 10107 C CA . PRO B 1 504 ? 29.49200 8.42200 17.50900 1.000 100.54440 504 PRO B CA 1
ATOM 10108 C C . PRO B 1 504 ? 29.16900 6.98000 17.86900 1.000 104.37974 504 PRO B C 1
ATOM 10109 O O . PRO B 1 504 ? 28.07600 6.70800 18.37300 1.000 103.06924 504 PRO B O 1
ATOM 10113 N N . LEU B 1 505 ? 30.11300 6.05900 17.63500 1.000 105.30641 505 LEU B N 1
ATOM 10114 C CA . LEU B 1 505 ? 29.88000 4.64700 17.94500 1.000 107.70628 505 LEU B CA 1
ATOM 10115 C C . LEU B 1 505 ? 29.39800 4.45500 19.37600 1.000 113.58661 505 LEU B C 1
ATOM 10116 O O . LEU B 1 505 ? 28.55400 3.59300 19.64800 1.000 118.24346 505 LEU B O 1
ATOM 10121 N N . THR B 1 506 ? 29.92400 5.25300 20.30300 1.000 114.78640 506 THR B N 1
ATOM 10122 C CA . THR B 1 506 ? 29.56000 5.13100 21.70800 1.000 121.25475 506 THR B CA 1
ATOM 10123 C C . THR B 1 506 ? 28.18600 5.73300 21.98100 1.000 127.91216 506 THR B C 1
ATOM 10124 O O . THR B 1 506 ? 27.33100 5.09000 22.60000 1.000 130.62776 506 THR B O 1
ATOM 10128 N N . HIS B 1 507 ? 27.95200 6.96400 21.52800 1.000 120.69230 507 HIS B N 1
ATOM 10129 C CA . HIS B 1 507 ? 26.73200 7.69100 21.85300 1.000 121.16210 507 HIS B CA 1
ATOM 10130 C C . HIS B 1 507 ? 25.71500 7.70900 20.71400 1.000 125.16049 507 HIS B C 1
ATOM 10131 O O . HIS B 1 507 ? 24.76900 8.50300 20.75800 1.000 129.77133 507 HIS B O 1
ATOM 10138 N N . HIS B 1 508 ? 25.87600 6.85100 19.70800 1.000 127.12805 508 HIS B N 1
ATOM 10139 C CA . HIS B 1 508 ? 24.81900 6.65800 18.72500 1.000 127.38587 508 HIS B CA 1
ATOM 10140 C C . HIS B 1 508 ? 23.65000 5.91800 19.36300 1.000 131.24021 508 HIS B C 1
ATOM 10141 O O . HIS B 1 508 ? 23.82700 5.07900 20.25100 1.000 131.23503 508 HIS B O 1
ATOM 10148 N N . ASP B 1 509 ? 22.44000 6.23400 18.90800 1.000 136.42057 509 ASP B N 1
ATOM 10149 C CA . ASP B 1 509 ? 21.25700 5.49400 19.34100 1.000 142.74238 509 ASP B CA 1
ATOM 10150 C C . ASP B 1 509 ? 21.01400 4.37700 18.33600 1.000 143.34225 509 ASP B C 1
ATOM 10151 O O . ASP B 1 509 ? 20.43000 4.59500 17.27200 1.000 147.09815 509 ASP B O 1
ATOM 10156 N N . TYR B 1 510 ? 21.46500 3.17000 18.68000 1.000 142.02478 510 TYR B N 1
ATOM 10157 C CA . TYR B 1 510 ? 21.29200 2.02400 17.79600 1.000 140.91046 510 TYR B CA 1
ATOM 10158 C C . TYR B 1 510 ? 19.82400 1.68400 17.57800 1.000 144.27859 510 TYR B C 1
ATOM 10159 O O . TYR B 1 510 ? 19.49900 0.99100 16.60700 1.000 147.87055 510 TYR B O 1
ATOM 10168 N N . THR B 1 511 ? 18.93500 2.15100 18.46000 1.000 144.89337 511 THR B N 1
ATOM 10169 C CA . THR B 1 511 ? 17.52500 1.78000 18.37700 1.000 143.47140 511 THR B CA 1
ATOM 10170 C C . THR B 1 511 ? 16.88000 2.32000 17.10600 1.000 141.48793 511 THR B C 1
ATOM 10171 O O . THR B 1 511 ? 16.14800 1.60000 16.41600 1.000 143.80039 511 THR B O 1
ATOM 10175 N N . LYS B 1 512 ? 17.13700 3.58700 16.77700 1.000 135.65434 512 LYS B N 1
ATOM 10176 C CA . LYS B 1 512 ? 16.59500 4.17800 15.56400 1.000 130.65385 512 LYS B CA 1
ATOM 10177 C C . LYS B 1 512 ? 17.65200 4.61500 14.56000 1.000 126.41125 512 LYS B C 1
ATOM 10178 O O . LYS B 1 512 ? 17.29100 4.96300 13.43100 1.000 126.24589 512 LYS B O 1
ATOM 10184 N N . TYR B 1 513 ? 18.93600 4.60900 14.92500 1.000 121.74103 513 TYR B N 1
ATOM 10185 C CA . TYR B 1 513 ? 20.03000 4.78500 13.96400 1.000 117.18630 513 TYR B CA 1
ATOM 10186 C C . TYR B 1 513 ? 21.02300 3.64900 14.19100 1.000 112.38462 513 TYR B C 1
ATOM 10187 O O . TYR B 1 513 ? 21.98700 3.79100 14.94900 1.000 113.86127 513 TYR B O 1
ATOM 10196 N N . LYS B 1 514 ? 20.80000 2.52600 13.52000 1.000 106.80025 514 LYS B N 1
ATOM 10197 C CA . LYS B 1 514 ? 21.70700 1.39900 13.63700 1.000 104.06072 514 LYS B CA 1
ATOM 10198 C C . LYS B 1 514 ? 22.96200 1.64100 12.80900 1.000 101.95727 514 LYS B C 1
ATOM 10199 O O . LYS B 1 514 ? 22.92200 2.28000 11.75500 1.000 101.64219 514 LYS B O 1
ATOM 10205 N N . VAL B 1 515 ? 24.08600 1.12300 13.29600 1.000 99.47657 515 VAL B N 1
ATOM 10206 C CA . VAL B 1 515 ? 25.37800 1.30400 12.64500 1.000 96.79238 515 VAL B CA 1
ATOM 10207 C C . VAL B 1 515 ? 25.88000 -0.05000 12.16400 1.000 93.14630 515 VAL B C 1
ATOM 10208 O O . VAL B 1 515 ? 25.81500 -1.04500 12.89800 1.000 91.83558 515 VAL B O 1
ATOM 10212 N N . VAL B 1 516 ? 26.36900 -0.08400 10.92800 1.000 90.43114 516 VAL B N 1
ATOM 10213 C CA . VAL B 1 516 ? 27.07700 -1.23000 10.37600 1.000 88.10807 516 VAL B CA 1
ATOM 10214 C C . VAL B 1 516 ? 28.47700 -0.75500 10.02600 1.000 84.58354 516 VAL B C 1
ATOM 10215 O O . VAL B 1 516 ? 28.64300 0.11800 9.16400 1.000 82.31234 516 VAL B O 1
ATOM 10219 N N . VAL B 1 517 ? 29.47800 -1.32100 10.68800 1.000 82.46260 517 VAL B N 1
ATOM 10220 C CA . VAL B 1 517 ? 30.86200 -0.89300 10.53100 1.000 79.70655 517 VAL B CA 1
ATOM 10221 C C . VAL B 1 517 ? 31.52800 -1.78900 9.49600 1.000 77.17275 517 VAL B C 1
ATOM 10222 O O . VAL B 1 517 ? 31.52100 -3.01900 9.63000 1.000 80.22116 517 VAL B O 1
ATOM 10226 N N . TYR B 1 518 ? 32.09600 -1.17800 8.46300 1.000 74.01072 518 TYR B N 1
ATOM 10227 C CA . TYR B 1 518 ? 32.86800 -1.88800 7.44600 1.000 73.33799 518 TYR B CA 1
ATOM 10228 C C . TYR B 1 518 ? 34.33800 -1.58200 7.71100 1.000 69.60210 518 TYR B C 1
ATOM 10229 O O . TYR B 1 518 ? 34.88100 -0.59000 7.22200 1.000 71.26138 518 TYR B O 1
ATOM 10238 N N . SER B 1 519 ? 34.98100 -2.45100 8.48600 1.000 69.13512 519 SER B N 1
ATOM 10239 C CA . SER B 1 519 ? 36.34700 -2.22600 8.94000 1.000 69.86908 519 SER B CA 1
ATOM 10240 C C . SER B 1 519 ? 37.32700 -2.84000 7.94900 1.000 70.00942 519 SER B C 1
ATOM 10241 O O . SER B 1 519 ? 37.33000 -4.06000 7.74400 1.000 71.65839 519 SER B O 1
ATOM 10244 N N . ALA B 1 520 ? 38.15000 -1.99300 7.33400 1.000 69.19741 520 ALA B N 1
ATOM 10245 C CA . ALA B 1 520 ? 39.23900 -2.43000 6.47100 1.000 72.78541 520 ALA B CA 1
ATOM 10246 C C . ALA B 1 520 ? 40.58700 -2.37400 7.18500 1.000 72.63022 520 ALA B C 1
ATOM 10247 O O . ALA B 1 520 ? 41.62200 -2.17200 6.54100 1.000 75.78577 520 ALA B O 1
ATOM 10249 N N . VAL B 1 521 ? 40.58500 -2.54500 8.50900 1.000 68.72508 521 VAL B N 1
ATOM 10250 C CA . VAL B 1 521 ? 41.80100 -2.39500 9.30400 1.000 72.67066 521 VAL B CA 1
ATOM 10251 C C . VAL B 1 521 ? 42.84200 -3.41000 8.85000 1.000 75.90365 521 VAL B C 1
ATOM 10252 O O . VAL B 1 521 ? 42.60000 -4.62400 8.86900 1.000 79.06412 521 VAL B O 1
ATOM 10256 N N . VAL B 1 522 ? 44.00500 -2.91200 8.42400 1.000 77.21782 522 VAL B N 1
ATOM 10257 C CA . VAL B 1 522 ? 45.06900 -3.80000 7.96200 1.000 78.43179 522 VAL B CA 1
ATOM 10258 C C . VAL B 1 522 ? 45.67900 -4.56400 9.13200 1.000 81.28868 522 VAL B C 1
ATOM 10259 O O . VAL B 1 522 ? 46.00900 -5.75000 9.00900 1.000 83.75110 522 VAL B O 1
ATOM 10263 N N . LYS B 1 523 ? 45.84800 -3.90100 10.27800 1.000 81.87536 523 LYS B N 1
ATOM 10264 C CA . LYS B 1 523 ? 46.38700 -4.53800 11.48200 1.000 84.85992 523 LYS B CA 1
ATOM 10265 C C . LYS B 1 523 ? 45.58900 -4.03500 12.68100 1.000 85.82221 523 LYS B C 1
ATOM 10266 O O . LYS B 1 523 ? 45.77600 -2.89800 13.12700 1.000 86.60005 523 LYS B O 1
ATOM 10272 N N . ALA B 1 524 ? 44.70800 -4.88600 13.20400 1.000 86.11032 524 ALA B N 1
ATOM 10273 C CA . ALA B 1 524 ? 43.87200 -4.50700 14.33200 1.000 88.40311 524 ALA B CA 1
ATOM 10274 C C . ALA B 1 524 ? 44.70300 -4.40300 15.61000 1.000 88.77267 524 ALA B C 1
ATOM 10275 O O . ALA B 1 524 ? 45.84000 -4.87700 15.69300 1.000 85.54947 524 ALA B O 1
ATOM 10277 N N . ASP B 1 525 ? 44.11600 -3.76500 16.61700 1.000 91.01663 525 ASP B N 1
ATOM 10278 C CA . ASP B 1 525 ? 44.75800 -3.60500 17.91400 1.000 92.02501 525 ASP B CA 1
ATOM 10279 C C . ASP B 1 525 ? 43.67300 -3.56700 18.98400 1.000 94.23991 525 ASP B C 1
ATOM 10280 O O . ASP B 1 525 ? 42.50200 -3.85100 18.71500 1.000 96.21484 525 ASP B O 1
ATOM 10285 N N . ALA B 1 526 ? 44.07300 -3.22400 20.21100 1.000 94.80176 526 ALA B N 1
ATOM 10286 C CA . ALA B 1 526 ? 43.12100 -3.17900 21.31500 1.000 98.09131 526 ALA B CA 1
ATOM 10287 C C . ALA B 1 526 ? 41.95900 -2.23600 21.01700 1.000 94.64905 526 ALA B C 1
ATOM 10288 O O . ALA B 1 526 ? 40.81500 -2.51300 21.39600 1.000 95.01017 526 ALA B O 1
ATOM 10290 N N . LYS B 1 527 ? 42.23200 -1.11400 20.34100 1.000 93.04511 527 LYS B N 1
ATOM 10291 C CA . LYS B 1 527 ? 41.16700 -0.16200 20.03300 1.000 94.44093 527 LYS B CA 1
ATOM 10292 C C . LYS B 1 527 ? 40.13700 -0.76300 19.08400 1.000 89.90426 527 LYS B C 1
ATOM 10293 O O . LYS B 1 527 ? 38.93700 -0.49000 19.21000 1.000 88.50473 527 LYS B O 1
ATOM 10299 N N . THR B 1 528 ? 40.58500 -1.57600 18.12400 1.000 88.94922 528 THR B N 1
ATOM 10300 C CA . THR B 1 528 ? 39.65700 -2.20000 17.18600 1.000 90.68943 528 THR B CA 1
ATOM 10301 C C . THR B 1 528 ? 38.66000 -3.09300 17.91300 1.000 92.57549 528 THR B C 1
ATOM 10302 O O . THR B 1 528 ? 37.44400 -2.96000 17.73400 1.000 91.87989 528 THR B O 1
ATOM 10306 N N . TYR B 1 529 ? 39.16500 -4.01200 18.74300 1.000 94.25568 529 TYR B N 1
ATOM 10307 C CA . TYR B 1 529 ? 38.28800 -4.90600 19.49400 1.000 92.99412 529 TYR B CA 1
ATOM 10308 C C . TYR B 1 529 ? 37.43300 -4.12800 20.48500 1.000 93.60092 529 TYR B C 1
ATOM 10309 O O . TYR B 1 529 ? 36.24600 -4.42800 20.65700 1.000 93.52316 529 TYR B O 1
ATOM 10318 N N . ARG B 1 530 ? 38.02200 -3.12900 21.15100 1.000 94.42036 530 ARG B N 1
ATOM 10319 C CA . ARG B 1 530 ? 37.25500 -2.30100 22.07700 1.000 94.86897 530 ARG B CA 1
ATOM 10320 C C . ARG B 1 530 ? 36.09700 -1.61900 21.36400 1.000 96.28866 530 ARG B C 1
ATOM 10321 O O . ARG B 1 530 ? 34.98000 -1.55700 21.89300 1.000 95.80307 530 ARG B O 1
ATOM 10329 N N . PHE B 1 531 ? 36.34700 -1.09300 20.16400 1.000 101.25264 531 PHE B N 1
ATOM 10330 C CA . PHE B 1 531 ? 35.25900 -0.61500 19.31700 1.000 107.48934 531 PHE B CA 1
ATOM 10331 C C . PHE B 1 531 ? 34.30400 -1.75000 18.96500 1.000 112.85102 531 PHE B C 1
ATOM 10332 O O . PHE B 1 531 ? 33.09300 -1.65400 19.19500 1.000 108.14914 531 PHE B O 1
ATOM 10340 N N . ARG B 1 532 ? 34.84300 -2.84000 18.40600 1.000 122.03430 532 ARG B N 1
ATOM 10341 C CA . ARG B 1 532 ? 34.01700 -3.95000 17.93300 1.000 131.38364 532 ARG B CA 1
ATOM 10342 C C . ARG B 1 532 ? 33.11100 -4.49000 19.03100 1.000 135.70873 532 ARG B C 1
ATOM 10343 O O . ARG B 1 532 ? 31.89500 -4.61600 18.84000 1.000 135.47362 532 ARG B O 1
ATOM 10351 N N . ASP B 1 533 ? 33.68900 -4.83200 20.18600 1.000 139.66565 533 ASP B N 1
ATOM 10352 C CA . ASP B 1 533 ? 32.89100 -5.37000 21.28300 1.000 139.88148 533 ASP B CA 1
ATOM 10353 C C . ASP B 1 533 ? 31.84000 -4.36600 21.73800 1.000 134.71413 533 ASP B C 1
ATOM 10354 O O . ASP B 1 533 ? 30.71200 -4.74600 22.07300 1.000 134.84935 533 ASP B O 1
ATOM 10359 N N . LYS B 1 534 ? 32.19800 -3.08200 21.76800 1.000 131.05157 534 LYS B N 1
ATOM 10360 C CA . LYS B 1 534 ? 31.20800 -2.04800 22.04900 1.000 126.74036 534 LYS B CA 1
ATOM 10361 C C . LYS B 1 534 ? 30.10400 -2.04800 20.99700 1.000 121.59433 534 LYS B C 1
ATOM 10362 O O . LYS B 1 534 ? 28.92000 -2.16800 21.32800 1.000 124.40938 534 LYS B O 1
ATOM 10368 N N . VAL B 1 535 ? 30.48000 -1.94200 19.71600 1.000 119.51225 535 VAL B N 1
ATOM 10369 C CA . VAL B 1 535 ? 29.49200 -1.89000 18.63700 1.000 113.39114 535 VAL B CA 1
ATOM 10370 C C . VAL B 1 535 ? 28.56300 -3.09700 18.69100 1.000 112.56245 535 VAL B C 1
ATOM 10371 O O . VAL B 1 535 ? 27.34000 -2.96300 18.56300 1.000 114.85746 535 VAL B O 1
ATOM 10375 N N . LEU B 1 536 ? 29.12600 -4.29200 18.88900 1.000 108.61270 536 LEU B N 1
ATOM 10376 C CA . LEU B 1 536 ? 28.31000 -5.50300 18.92900 1.000 108.80604 536 LEU B CA 1
ATOM 10377 C C . LEU B 1 536 ? 27.38700 -5.51400 20.14500 1.000 111.04593 536 LEU B C 1
ATOM 10378 O O . LEU B 1 536 ? 26.24800 -5.99100 20.06100 1.000 109.86097 536 LEU B O 1
ATOM 10383 N N . LYS B 1 537 ? 27.86000 -4.99800 21.28200 1.000 113.27505 537 LYS B N 1
ATOM 10384 C CA . LYS B 1 537 ? 27.05400 -5.01400 22.49900 1.000 111.51729 537 LYS B CA 1
ATOM 10385 C C . LYS B 1 537 ? 25.78100 -4.18900 22.34100 1.000 111.90551 537 LYS B C 1
ATOM 10386 O O . LYS B 1 537 ? 24.72000 -4.57300 22.84800 1.000 112.89604 537 LYS B O 1
ATOM 10392 N N . LYS B 1 538 ? 25.86200 -3.04700 21.65600 1.000 109.67983 538 LYS B N 1
ATOM 10393 C CA . LYS B 1 538 ? 24.69400 -2.18400 21.53100 1.000 109.50415 538 LYS B CA 1
ATOM 10394 C C . LYS B 1 538 ? 23.72500 -2.64000 20.44600 1.000 106.87540 538 LYS B C 1
ATOM 10395 O O . LYS B 1 538 ? 22.62700 -2.07900 20.34800 1.000 106.69067 538 LYS B O 1
ATOM 10401 N N . GLY B 1 539 ? 24.08400 -3.64000 19.65400 1.000 105.74430 539 GLY B N 1
ATOM 10402 C CA . GLY B 1 539 ? 23.21300 -4.17100 18.63200 1.000 107.02257 539 GLY B CA 1
ATOM 10403 C C . GLY B 1 539 ? 23.53800 -3.80100 17.19000 1.000 108.36524 539 GLY B C 1
ATOM 10404 O O . GLY B 1 539 ? 22.64400 -3.88800 16.33700 1.000 110.27731 539 GLY B O 1
ATOM 10405 N N . GLY B 1 540 ? 24.77600 -3.40200 16.89200 1.000 107.05921 540 GLY B N 1
ATOM 10406 C CA . GLY B 1 540 ? 25.17800 -3.07900 15.54200 1.000 102.50491 540 GLY B CA 1
ATOM 10407 C C . GLY B 1 540 ? 25.95400 -4.21800 14.89200 1.000 98.09788 540 GLY B C 1
ATOM 10408 O O . GLY B 1 540 ? 26.34000 -5.19100 15.53500 1.000 98.66379 540 GLY B O 1
ATOM 10409 N N . VAL B 1 541 ? 26.16300 -4.08400 13.58200 1.000 93.98318 541 VAL B N 1
ATOM 10410 C CA . VAL B 1 541 ? 26.91000 -5.07100 12.81000 1.000 93.22244 541 VAL B CA 1
ATOM 10411 C C . VAL B 1 541 ? 28.35100 -4.60500 12.67000 1.000 90.46219 541 VAL B C 1
ATOM 10412 O O . VAL B 1 541 ? 28.64100 -3.40400 12.59300 1.000 92.21224 541 VAL B O 1
ATOM 10416 N N . TRP B 1 542 ? 29.26800 -5.57100 12.63900 1.000 87.21110 542 TRP B N 1
ATOM 10417 C CA . TRP B 1 542 ? 30.68400 -5.31700 12.40400 1.000 86.21491 542 TRP B CA 1
ATOM 10418 C C . TRP B 1 542 ? 31.17800 -6.34400 11.40000 1.000 88.74131 542 TRP B C 1
ATOM 10419 O O . TRP B 1 542 ? 31.18100 -7.54600 11.69200 1.000 90.40366 542 TRP B O 1
ATOM 10430 N N . LYS B 1 543 ? 31.58200 -5.87600 10.22100 1.000 89.23284 543 LYS B N 1
ATOM 10431 C CA . LYS B 1 543 ? 32.06300 -6.74200 9.15200 1.000 89.41158 543 LYS B CA 1
ATOM 10432 C C . LYS B 1 543 ? 33.50300 -6.37400 8.82900 1.000 90.99696 543 LYS B C 1
ATOM 10433 O O . LYS B 1 543 ? 33.78600 -5.22800 8.46400 1.000 90.86959 543 LYS B O 1
ATOM 10439 N N . ASP B 1 544 ? 34.40900 -7.34000 8.96700 1.000 93.74068 544 ASP B N 1
ATOM 10440 C CA . ASP B 1 544 ? 35.78300 -7.15300 8.52200 1.000 95.42722 544 ASP B CA 1
ATOM 10441 C C . ASP B 1 544 ? 35.83100 -7.30000 7.00600 1.000 94.08867 544 ASP B C 1
ATOM 10442 O O . ASP B 1 544 ? 35.53300 -8.37300 6.47100 1.000 99.44243 544 ASP B O 1
ATOM 10447 N N . ILE B 1 545 ? 36.19800 -6.22300 6.31500 1.000 87.99526 545 ILE B N 1
ATOM 10448 C CA . ILE B 1 545 ? 36.23700 -6.19800 4.85900 1.000 82.00502 545 ILE B CA 1
ATOM 10449 C C . ILE B 1 545 ? 37.66400 -6.20400 4.32700 1.000 82.80968 545 ILE B C 1
ATOM 10450 O O . ILE B 1 545 ? 37.87400 -5.97800 3.13000 1.000 84.99976 545 ILE B O 1
ATOM 10455 N N . TYR B 1 546 ? 38.65500 -6.45100 5.18000 1.000 80.76666 546 TYR B N 1
ATOM 10456 C CA . TYR B 1 546 ? 40.03700 -6.42700 4.72300 1.000 83.37817 546 TYR B CA 1
ATOM 10457 C C . TYR B 1 546 ? 40.28600 -7.54500 3.71700 1.000 84.25284 546 TYR B C 1
ATOM 10458 O O . TYR B 1 546 ? 39.78300 -8.66200 3.86500 1.000 86.28475 546 TYR B O 1
ATOM 10467 N N . GLY B 1 547 ? 41.06600 -7.23400 2.68500 1.000 85.15650 547 GLY B N 1
ATOM 10468 C CA . GLY B 1 547 ? 41.35900 -8.18700 1.63500 1.000 84.49939 547 GLY B CA 1
ATOM 10469 C C . GLY B 1 547 ? 40.22700 -8.43300 0.66400 1.000 82.87592 547 GLY B C 1
ATOM 10470 O O . GLY B 1 547 ? 40.37500 -9.27000 -0.23500 1.000 82.75738 547 GLY B O 1
ATOM 10471 N N . ILE B 1 548 ? 39.10500 -7.73400 0.81300 1.000 80.18725 548 ILE B N 1
ATOM 10472 C CA . ILE B 1 548 ? 37.92100 -7.93700 -0.01200 1.000 78.07342 548 ILE B CA 1
ATOM 10473 C C . ILE B 1 548 ? 37.86800 -6.83700 -1.06500 1.000 78.27285 548 ILE B C 1
ATOM 10474 O O . ILE B 1 548 ? 38.06700 -5.65500 -0.75100 1.000 78.90393 548 ILE B O 1
ATOM 10479 N N . ASP B 1 549 ? 37.61600 -7.22700 -2.31300 1.000 78.94831 549 ASP B N 1
ATOM 10480 C CA . ASP B 1 549 ? 37.50800 -6.27400 -3.40800 1.000 77.05305 549 ASP B CA 1
ATOM 10481 C C . ASP B 1 549 ? 36.39600 -5.27100 -3.11600 1.000 74.11826 549 ASP B C 1
ATOM 10482 O O . ASP B 1 549 ? 35.37600 -5.59900 -2.50500 1.000 74.12521 549 ASP B O 1
ATOM 10487 N N . GLU B 1 550 ? 36.60100 -4.03400 -3.58000 1.000 71.02595 550 GLU B N 1
ATOM 10488 C CA . GLU B 1 550 ? 35.62000 -2.97500 -3.37100 1.000 70.27052 550 GLU B CA 1
ATOM 10489 C C . GLU B 1 550 ? 34.29100 -3.28100 -4.04700 1.000 69.99564 550 GLU B C 1
ATOM 10490 O O . GLU B 1 550 ? 33.25200 -2.77000 -3.61200 1.000 69.98948 550 GLU B O 1
ATOM 10496 N N . LYS B 1 551 ? 34.29700 -4.10900 -5.09400 1.000 72.62526 551 LYS B N 1
ATOM 10497 C CA . LYS B 1 551 ? 33.05400 -4.42400 -5.78500 1.000 72.86471 551 LYS B CA 1
ATOM 10498 C C . LYS B 1 551 ? 32.19500 -5.38000 -4.96800 1.000 76.38453 551 LYS B C 1
ATOM 10499 O O . LYS B 1 551 ? 30.97500 -5.20000 -4.88000 1.000 77.58578 551 LYS B O 1
ATOM 10505 N N . LYS B 1 552 ? 32.80500 -6.40500 -4.36300 1.000 78.52005 552 LYS B N 1
ATOM 10506 C CA . LYS B 1 552 ? 32.02400 -7.26200 -3.47800 1.000 79.98679 552 LYS B CA 1
ATOM 10507 C C . LYS B 1 552 ? 31.57000 -6.49800 -2.24000 1.000 79.28559 552 LYS B C 1
ATOM 10508 O O . LYS B 1 552 ? 30.41800 -6.63800 -1.81500 1.000 84.89331 552 LYS B O 1
ATOM 10514 N N . ILE B 1 553 ? 32.44600 -5.66000 -1.66900 1.000 73.56027 553 ILE B N 1
ATOM 10515 C CA . ILE B 1 553 ? 32.03100 -4.78400 -0.57200 1.000 71.95282 553 ILE B CA 1
ATOM 10516 C C . ILE B 1 553 ? 30.80100 -3.98200 -0.97300 1.000 72.40166 553 ILE B C 1
ATOM 10517 O O . ILE B 1 553 ? 29.86800 -3.80400 -0.18000 1.000 71.42617 553 ILE B O 1
ATOM 10522 N N . ALA B 1 554 ? 30.77600 -3.49900 -2.21800 1.000 76.40866 554 ALA B N 1
ATOM 10523 C CA . ALA B 1 554 ? 29.63100 -2.73600 -2.70100 1.000 77.37204 554 ALA B CA 1
ATOM 10524 C C . ALA B 1 554 ? 28.35800 -3.57000 -2.65700 1.000 81.58024 554 ALA B C 1
ATOM 10525 O O . ALA B 1 554 ? 27.29900 -3.08000 -2.24700 1.000 81.56773 554 ALA B O 1
ATOM 10527 N N . SER B 1 555 ? 28.44000 -4.83700 -3.06200 1.000 87.75348 555 SER B N 1
ATOM 10528 C CA . SER B 1 555 ? 27.24600 -5.67000 -3.05500 1.000 93.99918 555 SER B CA 1
ATOM 10529 C C . SER B 1 555 ? 26.90500 -6.17500 -1.65800 1.000 94.15569 555 SER B C 1
ATOM 10530 O O . SER B 1 555 ? 25.73600 -6.46600 -1.38700 1.000 95.30513 555 SER B O 1
ATOM 10533 N N . MET B 1 556 ? 27.89100 -6.28300 -0.75800 1.000 90.37903 556 MET B N 1
ATOM 10534 C CA . MET B 1 556 ? 27.56600 -6.52900 0.64600 1.000 88.46996 556 MET B CA 1
ATOM 10535 C C . MET B 1 556 ? 26.73300 -5.39100 1.21900 1.000 87.63479 556 MET B C 1
ATOM 10536 O O . MET B 1 556 ? 25.85700 -5.61400 2.06300 1.000 86.72746 556 MET B O 1
ATOM 10541 N N . VAL B 1 557 ? 27.00500 -4.16000 0.78100 1.000 86.90147 557 VAL B N 1
ATOM 10542 C CA . VAL B 1 557 ? 26.26800 -3.00600 1.28500 1.000 86.08062 557 VAL B CA 1
ATOM 10543 C C . VAL B 1 557 ? 24.78600 -3.13500 0.95500 1.000 86.91291 557 VAL B C 1
ATOM 10544 O O . VAL B 1 557 ? 23.91800 -2.77800 1.76300 1.000 85.70389 557 VAL B O 1
ATOM 10548 N N . ARG B 1 558 ? 24.46800 -3.67000 -0.22700 1.000 87.55991 558 ARG B N 1
ATOM 10549 C CA . ARG B 1 558 ? 23.06700 -3.88700 -0.57300 1.000 90.11351 558 ARG B CA 1
ATOM 10550 C C . ARG B 1 558 ? 22.47600 -5.05500 0.20700 1.000 92.31778 558 ARG B C 1
ATOM 10551 O O . ARG B 1 558 ? 21.30400 -5.01400 0.59800 1.000 92.30592 558 ARG B O 1
ATOM 10559 N N . GLU B 1 559 ? 23.26700 -6.11000 0.42800 1.000 94.37530 559 GLU B N 1
ATOM 10560 C CA . GLU B 1 559 ? 22.81800 -7.21700 1.26600 1.000 95.77473 559 GLU B CA 1
ATOM 10561 C C . GLU B 1 559 ? 22.39400 -6.71700 2.64000 1.000 96.26725 559 GLU B C 1
ATOM 10562 O O . GLU B 1 559 ? 21.31200 -7.05600 3.13600 1.000 95.36554 559 GLU B O 1
ATOM 10568 N N . ASP B 1 560 ? 23.24000 -5.90100 3.26900 1.000 98.08793 560 ASP B N 1
ATOM 10569 C CA . ASP B 1 560 ? 22.96700 -5.34700 4.58800 1.000 100.04307 560 ASP B CA 1
ATOM 10570 C C . ASP B 1 560 ? 21.93700 -4.22500 4.56600 1.000 98.72749 560 ASP B C 1
ATOM 10571 O O . ASP B 1 560 ? 21.65200 -3.65600 5.62700 1.000 95.14132 560 ASP B O 1
ATOM 10576 N N . LYS B 1 561 ? 21.37100 -3.91000 3.39800 1.000 97.61708 561 LYS B N 1
ATOM 10577 C CA . LYS B 1 561 ? 20.35100 -2.86900 3.25700 1.000 99.30038 561 LYS B CA 1
ATOM 10578 C C . LYS B 1 561 ? 20.82400 -1.54800 3.86200 1.000 99.46663 561 LYS B C 1
ATOM 10579 O O . LYS B 1 561 ? 20.10900 -0.88800 4.61900 1.000 97.59442 561 LYS B O 1
ATOM 10585 N N . ILE B 1 562 ? 22.05600 -1.16800 3.52800 1.000 99.71350 562 ILE B N 1
ATOM 10586 C CA . ILE B 1 562 ? 22.65500 0.03400 4.09600 1.000 99.55138 562 ILE B CA 1
ATOM 10587 C C . ILE B 1 562 ? 21.90200 1.25600 3.58300 1.000 102.02203 562 ILE B C 1
ATOM 10588 O O . ILE B 1 562 ? 21.79100 1.47000 2.37000 1.000 101.70762 562 ILE B O 1
ATOM 10593 N N . ASP B 1 563 ? 21.37100 2.05900 4.50700 1.000 104.21181 563 ASP B N 1
ATOM 10594 C CA . ASP B 1 563 ? 20.69200 3.29400 4.12500 1.000 101.77143 563 ASP B CA 1
ATOM 10595 C C . ASP B 1 563 ? 21.68600 4.42600 3.87700 1.000 103.10705 563 ASP B C 1
ATOM 10596 O O . ASP B 1 563 ? 21.75100 4.98300 2.77600 1.000 107.62365 563 ASP B O 1
ATOM 10601 N N . ILE B 1 564 ? 22.46900 4.77100 4.90100 1.000 99.52141 564 ILE B N 1
ATOM 10602 C CA . ILE B 1 564 ? 23.48900 5.81500 4.83900 1.000 95.95002 564 ILE B CA 1
ATOM 10603 C C . ILE B 1 564 ? 24.84000 5.12200 4.72300 1.000 91.16953 564 ILE B C 1
ATOM 10604 O O . ILE B 1 564 ? 25.26300 4.43500 5.66000 1.000 91.95650 564 ILE B O 1
ATOM 10609 N N . LEU B 1 565 ? 25.54000 5.29900 3.60500 1.000 85.74506 565 LEU B N 1
ATOM 10610 C CA . LEU B 1 565 ? 26.91400 4.81500 3.49900 1.000 80.45776 565 LEU B CA 1
ATOM 10611 C C . LEU B 1 565 ? 27.85100 6.00600 3.65000 1.000 77.40076 565 LEU B C 1
ATOM 10612 O O . LEU B 1 565 ? 27.87300 6.90200 2.80000 1.000 77.08227 565 LEU B O 1
ATOM 10617 N N . VAL B 1 566 ? 28.62900 6.00800 4.72700 1.000 74.78471 566 VAL B N 1
ATOM 10618 C CA . VAL B 1 566 ? 29.52900 7.10600 5.05000 1.000 72.50619 566 VAL B CA 1
ATOM 10619 C C . VAL B 1 566 ? 30.94900 6.56500 5.03000 1.000 70.64068 566 VAL B C 1
ATOM 10620 O O . VAL B 1 566 ? 31.28200 5.66100 5.80600 1.000 70.74802 566 VAL B O 1
ATOM 10624 N N . GLU B 1 567 ? 31.77600 7.09300 4.13500 1.000 71.24387 567 GLU B N 1
ATOM 10625 C CA . GLU B 1 567 ? 33.19100 6.75800 4.13100 1.000 72.82882 567 GLU B CA 1
ATOM 10626 C C . GLU B 1 567 ? 33.96700 7.80500 4.92400 1.000 72.95974 567 GLU B C 1
ATOM 10627 O O . GLU B 1 567 ? 33.60200 8.98300 4.95500 1.000 74.90531 567 GLU B O 1
ATOM 10633 N N . LEU B 1 568 ? 35.03900 7.36100 5.58500 1.000 71.07650 568 LEU B N 1
ATOM 10634 C CA . LEU B 1 568 ? 35.80000 8.22300 6.48300 1.000 67.50129 568 LEU B CA 1
ATOM 10635 C C . LEU B 1 568 ? 37.28400 8.22500 6.13500 1.000 63.96892 568 LEU B C 1
ATOM 10636 O O . LEU B 1 568 ? 38.13500 8.35400 7.01900 1.000 66.14480 568 LEU B O 1
ATOM 10641 N N . THR B 1 569 ? 37.61100 8.08700 4.86900 1.000 60.40312 569 THR B N 1
ATOM 10642 C CA . THR B 1 569 ? 39.01500 8.03300 4.48100 1.000 61.15998 569 THR B CA 1
ATOM 10643 C C . THR B 1 569 ? 39.38000 9.05800 3.41900 1.000 57.93959 569 THR B C 1
ATOM 10644 O O . THR B 1 569 ? 40.48900 9.59900 3.45100 1.000 58.85636 569 THR B O 1
ATOM 10648 N N . GLY B 1 570 ? 38.47300 9.34700 2.48800 1.000 54.17075 570 GLY B N 1
ATOM 10649 C CA . GLY B 1 570 ? 38.78600 10.28000 1.41600 1.000 52.88634 570 GLY B CA 1
ATOM 10650 C C . GLY B 1 570 ? 39.84900 9.70700 0.50100 1.000 55.05531 570 GLY B C 1
ATOM 10651 O O . GLY B 1 570 ? 39.73800 8.57400 0.02000 1.000 56.58775 570 GLY B O 1
ATOM 10652 N N . HIS B 1 571 ? 40.89500 10.49400 0.24700 1.000 53.90028 571 HIS B N 1
ATOM 10653 C CA . HIS B 1 571 ? 42.03700 10.04800 -0.54100 1.000 51.16327 571 HIS B CA 1
ATOM 10654 C C . HIS B 1 571 ? 43.23100 9.66900 0.32600 1.000 53.24529 571 HIS B C 1
ATOM 10655 O O . HIS B 1 571 ? 44.35500 9.57300 -0.18100 1.000 51.96821 571 HIS B O 1
ATOM 10662 N N . THR B 1 572 ? 43.01000 9.45200 1.61900 1.000 54.23054 572 THR B N 1
ATOM 10663 C CA . THR B 1 572 ? 44.06600 8.95200 2.48000 1.000 56.33529 572 THR B CA 1
ATOM 10664 C C . THR B 1 572 ? 44.19400 7.43500 2.32100 1.000 56.70204 572 THR B C 1
ATOM 10665 O O . THR B 1 572 ? 43.34800 6.77300 1.71300 1.000 60.22765 572 THR B O 1
ATOM 10669 N N . ALA B 1 573 ? 45.27100 6.88800 2.88100 1.000 54.83623 573 ALA B N 1
ATOM 10670 C CA . ALA B 1 573 ? 45.69500 5.53700 2.53700 1.000 55.31415 573 ALA B CA 1
ATOM 10671 C C . ALA B 1 573 ? 44.62400 4.50800 2.88000 1.000 57.47318 573 ALA B C 1
ATOM 10672 O O . ALA B 1 573 ? 43.88500 4.64700 3.85800 1.000 60.68534 573 ALA B O 1
ATOM 10674 N N . ASN B 1 574 ? 44.55800 3.46200 2.05200 1.000 58.82685 574 ASN B N 1
ATOM 10675 C CA . ASN B 1 574 ? 43.64000 2.33300 2.23000 1.000 59.54146 574 ASN B CA 1
ATOM 10676 C C . ASN B 1 574 ? 42.17800 2.77200 2.24700 1.000 56.49508 574 ASN B C 1
ATOM 10677 O O . ASN B 1 574 ? 41.33400 2.13600 2.88300 1.000 54.37764 574 ASN B O 1
ATOM 10682 N N . ASN B 1 575 ? 41.86500 3.84600 1.52900 1.000 55.30848 575 ASN B N 1
ATOM 10683 C CA . ASN B 1 575 ? 40.48200 4.24700 1.32900 1.000 51.39118 575 ASN B CA 1
ATOM 10684 C C . ASN B 1 575 ? 39.74800 3.22300 0.46600 1.000 50.29351 575 ASN B C 1
ATOM 10685 O O . ASN B 1 575 ? 40.35200 2.39700 -0.22500 1.000 50.71452 575 ASN B O 1
ATOM 10690 N N . LYS B 1 576 ? 38.42400 3.30100 0.50100 1.000 49.90472 576 LYS B N 1
ATOM 10691 C CA . LYS B 1 576 ? 37.53200 2.35700 -0.16600 1.000 54.50371 576 LYS B CA 1
ATOM 10692 C C . LYS B 1 576 ? 36.56100 3.10600 -1.06900 1.000 56.64684 576 LYS B C 1
ATOM 10693 O O . LYS B 1 576 ? 35.35200 2.86500 -1.07300 1.000 58.88761 576 LYS B O 1
ATOM 10699 N N . LEU B 1 577 ? 37.10400 4.04300 -1.85100 1.000 54.26397 577 LEU B N 1
ATOM 10700 C CA . LEU B 1 577 ? 36.30000 4.88700 -2.72600 1.000 49.86015 577 LEU B CA 1
ATOM 10701 C C . LEU B 1 577 ? 35.78300 4.13600 -3.94600 1.000 51.75158 577 LEU B C 1
ATOM 10702 O O . LEU B 1 577 ? 34.77400 4.55100 -4.53100 1.000 50.88936 577 LEU B O 1
ATOM 10707 N N . GLY B 1 578 ? 36.44600 3.04300 -4.33700 1.000 52.54606 578 GLY B N 1
ATOM 10708 C CA . GLY B 1 578 ? 35.91400 2.21100 -5.40500 1.000 55.98780 578 GLY B CA 1
ATOM 10709 C C . GLY B 1 578 ? 34.55500 1.63000 -5.06400 1.000 60.01236 578 GLY B C 1
ATOM 10710 O O . GLY B 1 578 ? 33.67900 1.52500 -5.92700 1.000 61.24361 578 GLY B O 1
ATOM 10711 N N . THR B 1 579 ? 34.35400 1.25900 -3.79500 1.000 59.36333 579 THR B N 1
ATOM 10712 C CA . THR B 1 579 ? 33.03000 0.84000 -3.34400 1.000 60.71417 579 THR B CA 1
ATOM 10713 C C . THR B 1 579 ? 32.01800 1.96600 -3.50900 1.000 66.46773 579 THR B C 1
ATOM 10714 O O . THR B 1 579 ? 30.87200 1.73100 -3.91500 1.000 64.07557 579 THR B O 1
ATOM 10718 N N . MET B 1 580 ? 32.42600 3.20100 -3.19800 1.000 72.78330 580 MET B N 1
ATOM 10719 C CA . MET B 1 580 ? 31.52800 4.34300 -3.32400 1.000 71.11421 580 MET B CA 1
ATOM 10720 C C . MET B 1 580 ? 31.24800 4.67000 -4.78400 1.000 72.45977 580 MET B C 1
ATOM 10721 O O . MET B 1 580 ? 30.15600 5.14800 -5.11300 1.000 71.01633 580 MET B O 1
ATOM 10726 N N . ALA B 1 581 ? 32.21600 4.41200 -5.67000 1.000 71.26001 581 ALA B N 1
ATOM 10727 C CA . ALA B 1 581 ? 32.05300 4.73300 -7.08400 1.000 72.22321 581 ALA B CA 1
ATOM 10728 C C . ALA B 1 581 ? 30.95000 3.91600 -7.74900 1.000 74.51427 581 ALA B C 1
ATOM 10729 O O . ALA B 1 581 ? 30.51000 4.27400 -8.84800 1.000 74.30362 581 ALA B O 1
ATOM 10731 N N . CYS B 1 582 ? 30.49200 2.83600 -7.11400 1.000 75.65074 582 CYS B N 1
ATOM 10732 C CA . CYS B 1 582 ? 29.40100 2.03100 -7.64700 1.000 77.53770 582 CYS B CA 1
ATOM 10733 C C . CYS B 1 582 ? 28.03600 2.49200 -7.16000 1.000 79.72016 582 CYS B C 1
ATOM 10734 O O . CYS B 1 582 ? 27.01900 2.03300 -7.69100 1.000 82.88170 582 CYS B O 1
ATOM 10737 N N . ARG B 1 583 ? 27.99800 3.38300 -6.17300 1.000 80.23543 583 ARG B N 1
ATOM 10738 C CA . ARG B 1 583 ? 26.78300 3.86200 -5.52600 1.000 83.17423 583 ARG B CA 1
ATOM 10739 C C . ARG B 1 583 ? 25.94500 2.68000 -5.04600 1.000 81.55110 583 ARG B C 1
ATOM 10740 O O . ARG B 1 583 ? 24.84200 2.44500 -5.55900 1.000 79.63419 583 ARG B O 1
ATOM 10748 N N . PRO B 1 584 ? 26.43500 1.90800 -4.06900 1.000 82.02422 584 PRO B N 1
ATOM 10749 C CA . PRO B 1 584 ? 25.61900 0.79200 -3.56300 1.000 83.77718 584 PRO B CA 1
ATOM 10750 C C . PRO B 1 584 ? 24.46400 1.25100 -2.69700 1.000 82.88436 584 PRO B C 1
ATOM 10751 O O . PRO B 1 584 ? 23.37300 0.66900 -2.75600 1.000 81.65283 584 PRO B O 1
ATOM 10755 N N . ALA B 1 585 ? 24.67600 2.27400 -1.89200 1.000 82.84196 585 ALA B N 1
ATOM 10756 C CA . ALA B 1 585 ? 23.64600 2.83100 -1.03600 1.000 84.00425 585 ALA B CA 1
ATOM 10757 C C . ALA B 1 585 ? 22.91400 3.95000 -1.75700 1.000 90.67598 585 ALA B C 1
ATOM 10758 O O . ALA B 1 585 ? 23.45700 4.56900 -2.67700 1.000 90.08863 585 ALA B O 1
ATOM 10760 N N . PRO B 1 586 ? 21.66400 4.22700 -1.37000 1.000 94.78213 586 PRO B N 1
ATOM 10761 C CA . PRO B 1 586 ? 20.93200 5.33600 -2.00800 1.000 99.73748 586 PRO B CA 1
ATOM 10762 C C . PRO B 1 586 ? 21.53100 6.71000 -1.74800 1.000 100.80178 586 PRO B C 1
ATOM 10763 O O . PRO B 1 586 ? 21.20900 7.65400 -2.48000 1.000 103.49604 586 PRO B O 1
ATOM 10767 N N . VAL B 1 587 ? 22.35600 6.86000 -0.71800 1.000 99.74510 587 VAL B N 1
ATOM 10768 C CA . VAL B 1 587 ? 22.90100 8.15400 -0.32400 1.000 100.08387 587 VAL B CA 1
ATOM 10769 C C . VAL B 1 587 ? 24.26900 7.93500 0.30700 1.000 100.06210 587 VAL B C 1
ATOM 10770 O O . VAL B 1 587 ? 24.45000 7.02800 1.12300 1.000 99.30109 587 VAL B O 1
ATOM 10774 N N . GLN B 1 588 ? 25.23700 8.77000 -0.07600 1.000 99.21961 588 GLN B N 1
ATOM 10775 C CA . GLN B 1 588 ? 26.62100 8.58300 0.33100 1.000 97.61437 588 GLN B CA 1
ATOM 10776 C C . GLN B 1 588 ? 27.19900 9.89600 0.84100 1.000 93.17844 588 GLN B C 1
ATOM 10777 O O . GLN B 1 588 ? 26.95800 10.95800 0.26000 1.000 92.83632 588 GLN B O 1
ATOM 10783 N N . VAL B 1 589 ? 27.94800 9.81600 1.94400 1.000 81.92014 589 VAL B N 1
ATOM 10784 C CA . VAL B 1 589 ? 28.57700 10.96800 2.57500 1.000 77.46752 589 VAL B CA 1
ATOM 10785 C C . VAL B 1 589 ? 30.05500 10.67300 2.79800 1.000 74.21590 589 VAL B C 1
ATOM 10786 O O . VAL B 1 589 ? 30.47800 9.51700 2.88600 1.000 75.15423 589 VAL B O 1
ATOM 10790 N N . THR B 1 590 ? 30.84300 11.74600 2.87700 1.000 72.16113 590 THR B N 1
ATOM 10791 C CA . THR B 1 590 ? 32.24600 11.68500 3.26000 1.000 67.82573 590 THR B CA 1
ATOM 10792 C C . THR B 1 590 ? 32.46000 12.58600 4.47500 1.000 60.97719 590 THR B C 1
ATOM 10793 O O . THR B 1 590 ? 31.77100 13.59700 4.63700 1.000 57.06962 590 THR B O 1
ATOM 10797 N N . TRP B 1 591 ? 33.41200 12.21300 5.33500 1.000 63.44298 591 TRP B N 1
ATOM 10798 C CA . TRP B 1 591 ? 33.49100 12.82100 6.65900 1.000 64.70192 591 TRP B CA 1
ATOM 10799 C C . TRP B 1 591 ? 34.80100 12.44400 7.34500 1.000 64.17348 591 TRP B C 1
ATOM 10800 O O . TRP B 1 591 ? 35.29000 11.32300 7.18500 1.000 67.63635 591 TRP B O 1
ATOM 10811 N N . ILE B 1 592 ? 35.36600 13.40300 8.08600 1.000 61.13874 592 ILE B N 1
ATOM 10812 C CA . ILE B 1 592 ? 36.51400 13.23200 8.98300 1.000 62.19499 592 ILE B CA 1
ATOM 10813 C C . ILE B 1 592 ? 37.83900 13.02300 8.25300 1.000 60.99834 592 ILE B C 1
ATOM 10814 O O . ILE B 1 592 ? 38.81900 13.72700 8.52200 1.000 63.61710 592 ILE B O 1
ATOM 10819 N N . GLY B 1 593 ? 37.88900 12.05200 7.33900 1.000 58.94323 593 GLY B N 1
ATOM 10820 C CA . GLY B 1 593 ? 39.17500 11.55600 6.86900 1.000 55.29448 593 GLY B CA 1
ATOM 10821 C C . GLY B 1 593 ? 39.96800 12.54000 6.02200 1.000 53.99825 593 GLY B C 1
ATOM 10822 O O . GLY B 1 593 ? 41.19000 12.64600 6.16800 1.000 56.36421 593 GLY B O 1
ATOM 10823 N N . TYR B 1 594 ? 39.29700 13.26300 5.12000 1.000 50.43084 594 TYR B N 1
ATOM 10824 C CA . TYR B 1 594 ? 39.97900 14.04000 4.08500 1.000 48.89658 594 TYR B CA 1
ATOM 10825 C C . TYR B 1 594 ? 39.49400 15.48500 4.10300 1.000 49.06354 594 TYR B C 1
ATOM 10826 O O . TYR B 1 594 ? 38.27500 15.73100 4.06200 1.000 50.36156 594 TYR B O 1
ATOM 10835 N N . PRO B 1 595 ? 40.40700 16.47900 4.16300 1.000 49.71330 595 PRO B N 1
ATOM 10836 C CA . PRO B 1 595 ? 40.01000 17.89000 4.23800 1.000 49.05665 595 PRO B CA 1
ATOM 10837 C C . PRO B 1 595 ? 39.72400 18.53100 2.88200 1.000 53.68320 595 PRO B C 1
ATOM 10838 O O . PRO B 1 595 ? 40.18000 19.64500 2.59100 1.000 58.16147 595 PRO B O 1
ATOM 10842 N N . ASN B 1 596 ? 38.95800 17.84300 2.04500 1.000 55.87404 596 ASN B N 1
ATOM 10843 C CA . ASN B 1 596 ? 38.53800 18.39300 0.76400 1.000 56.38581 596 ASN B CA 1
ATOM 10844 C C . ASN B 1 596 ? 37.38700 17.54600 0.23800 1.000 56.62985 596 ASN B C 1
ATOM 10845 O O . ASN B 1 596 ? 36.88400 16.65300 0.92800 1.000 60.02826 596 ASN B O 1
ATOM 10850 N N . THR B 1 597 ? 36.97900 17.82200 -0.99600 1.000 54.90820 597 THR B N 1
ATOM 10851 C CA . THR B 1 597 ? 36.00300 16.98000 -1.66300 1.000 55.21979 597 THR B CA 1
ATOM 10852 C C . THR B 1 597 ? 36.65700 15.67700 -2.11700 1.000 57.60050 597 THR B C 1
ATOM 10853 O O . THR B 1 597 ? 37.87400 15.59200 -2.30500 1.000 60.18828 597 THR B O 1
ATOM 10857 N N . THR B 1 598 ? 35.82900 14.64400 -2.28800 1.000 56.51667 598 THR B N 1
ATOM 10858 C CA . THR B 1 598 ? 36.31600 13.40900 -2.89300 1.000 58.79943 598 THR B CA 1
ATOM 10859 C C . THR B 1 598 ? 36.49200 13.55100 -4.39800 1.000 59.46031 598 THR B C 1
ATOM 10860 O O . THR B 1 598 ? 37.31900 12.85200 -4.99200 1.000 60.30808 598 THR B O 1
ATOM 10864 N N . GLY B 1 599 ? 35.72900 14.44300 -5.02600 1.000 61.81169 599 GLY B N 1
ATOM 10865 C CA . GLY B 1 599 ? 35.67900 14.53600 -6.46600 1.000 64.26342 599 GLY B CA 1
ATOM 10866 C C . GLY B 1 599 ? 34.77400 13.51900 -7.12100 1.000 66.80432 599 GLY B C 1
ATOM 10867 O O . GLY B 1 599 ? 34.63800 13.53600 -8.35200 1.000 68.49140 599 GLY B O 1
ATOM 10868 N N . LEU B 1 600 ? 34.14400 12.64400 -6.33500 1.000 66.72767 600 LEU B N 1
ATOM 10869 C CA . LEU B 1 600 ? 33.30600 11.57900 -6.86700 1.000 65.56013 600 LEU B CA 1
ATOM 10870 C C . LEU B 1 600 ? 31.88800 12.09200 -7.06700 1.000 70.14416 600 LEU B C 1
ATOM 10871 O O . LEU B 1 600 ? 31.27200 12.56300 -6.10100 1.000 68.54127 600 LEU B O 1
ATOM 10876 N N . PRO B 1 601 ? 31.32900 12.02300 -8.27800 1.000 72.92059 601 PRO B N 1
ATOM 10877 C CA . PRO B 1 601 ? 29.90600 12.36100 -8.43700 1.000 72.11360 601 PRO B CA 1
ATOM 10878 C C . PRO B 1 601 ? 28.97600 11.40200 -7.71700 1.000 73.54346 601 PRO B C 1
ATOM 10879 O O . PRO B 1 601 ? 27.82100 11.76700 -7.46200 1.000 75.84487 601 PRO B O 1
ATOM 10883 N N . THR B 1 602 ? 29.43800 10.19500 -7.37500 1.000 74.98874 602 THR B N 1
ATOM 10884 C CA . THR B 1 602 ? 28.58000 9.23800 -6.68400 1.000 74.43820 602 THR B CA 1
ATOM 10885 C C . THR B 1 602 ? 28.30100 9.64300 -5.24400 1.000 75.81884 602 THR B C 1
ATOM 10886 O O . THR B 1 602 ? 27.29300 9.20600 -4.67800 1.000 76.01224 602 THR B O 1
ATOM 10890 N N . VAL B 1 603 ? 29.16000 10.45900 -4.64000 1.000 75.40651 603 VAL B N 1
ATOM 10891 C CA . VAL B 1 603 ? 28.93200 10.95700 -3.28800 1.000 77.98152 603 VAL B CA 1
ATOM 10892 C C . VAL B 1 603 ? 28.09200 12.22100 -3.37700 1.000 82.28574 603 VAL B C 1
ATOM 10893 O O . VAL B 1 603 ? 28.35500 13.09700 -4.20900 1.000 86.42908 603 VAL B O 1
ATOM 10897 N N . ASP B 1 604 ? 27.08000 12.31900 -2.52200 1.000 83.39315 604 ASP B N 1
ATOM 10898 C CA . ASP B 1 604 ? 26.18200 13.46300 -2.55100 1.000 88.89162 604 ASP B CA 1
ATOM 10899 C C . ASP B 1 604 ? 26.48600 14.49200 -1.47600 1.000 89.13900 604 ASP B C 1
ATOM 10900 O O . ASP B 1 604 ? 26.27500 15.68700 -1.70700 1.000 90.96512 604 ASP B O 1
ATOM 10905 N N . TYR B 1 605 ? 26.99700 14.06800 -0.32300 1.000 85.33992 605 TYR B N 1
ATOM 10906 C CA . TYR B 1 605 ? 27.07600 14.91900 0.85300 1.000 86.69579 605 TYR B CA 1
ATOM 10907 C C . TYR B 1 605 ? 28.48500 14.90800 1.42800 1.000 86.05164 605 TYR B C 1
ATOM 10908 O O . TYR B 1 605 ? 29.27400 13.98700 1.19400 1.000 87.43203 605 TYR B O 1
ATOM 10917 N N . ARG B 1 606 ? 28.78300 15.95300 2.19900 1.000 86.52099 606 ARG B N 1
ATOM 10918 C CA . ARG B 1 606 ? 30.02000 16.06300 2.95900 1.000 84.09594 606 ARG B CA 1
ATOM 10919 C C . ARG B 1 606 ? 29.70000 16.77800 4.25900 1.000 79.88996 606 ARG B C 1
ATOM 10920 O O . ARG B 1 606 ? 29.07500 17.84200 4.24100 1.000 79.03144 606 ARG B O 1
ATOM 10928 N N . ILE B 1 607 ? 30.12100 16.19600 5.37800 1.000 78.72416 607 ILE B N 1
ATOM 10929 C CA . ILE B 1 607 ? 29.74600 16.69100 6.69800 1.000 76.43563 607 ILE B CA 1
ATOM 10930 C C . ILE B 1 607 ? 30.81300 17.66300 7.19000 1.000 79.57599 607 ILE B C 1
ATOM 10931 O O . ILE B 1 607 ? 31.96900 17.28400 7.41500 1.000 78.84994 607 ILE B O 1
ATOM 10936 N N . THR B 1 608 ? 30.41800 18.92300 7.34400 1.000 79.82489 608 THR B N 1
ATOM 10937 C CA . THR B 1 608 ? 31.27700 19.99900 7.81600 1.000 79.52017 608 THR B CA 1
ATOM 10938 C C . THR B 1 608 ? 30.46300 20.82300 8.80800 1.000 82.97082 608 THR B C 1
ATOM 10939 O O . THR B 1 608 ? 29.38100 20.41500 9.24100 1.000 84.42442 608 THR B O 1
ATOM 10943 N N . ASP B 1 609 ? 30.99400 21.97600 9.20200 1.000 84.37880 609 ASP B N 1
ATOM 10944 C CA . ASP B 1 609 ? 30.22800 22.94100 9.97100 1.000 86.60033 609 ASP B CA 1
ATOM 10945 C C . ASP B 1 609 ? 30.36700 24.31700 9.33300 1.000 86.52504 609 ASP B C 1
ATOM 10946 O O . ASP B 1 609 ? 31.16100 24.52600 8.41200 1.000 89.37728 609 ASP B O 1
ATOM 10951 N N . SER B 1 610 ? 29.56700 25.25900 9.83200 1.000 85.59568 610 SER B N 1
ATOM 10952 C CA . SER B 1 610 ? 29.51300 26.60900 9.28400 1.000 86.66052 610 SER B CA 1
ATOM 10953 C C . SER B 1 610 ? 30.76600 27.42700 9.57700 1.000 87.90455 610 SER B C 1
ATOM 10954 O O . SER B 1 610 ? 30.83800 28.58600 9.15400 1.000 90.00455 610 SER B O 1
ATOM 10957 N N . LEU B 1 611 ? 31.74400 26.86600 10.28300 1.000 85.71479 611 LEU B N 1
ATOM 10958 C CA . LEU B 1 611 ? 33.00900 27.53700 10.56100 1.000 84.70839 611 LEU B CA 1
ATOM 10959 C C . LEU B 1 611 ? 34.16800 26.98000 9.75400 1.000 84.67067 611 LEU B C 1
ATOM 10960 O O . LEU B 1 611 ? 34.96300 27.75200 9.21600 1.000 88.18168 611 LEU B O 1
ATOM 10965 N N . ALA B 1 612 ? 34.28800 25.65300 9.65700 1.000 83.50782 612 ALA B N 1
ATOM 10966 C CA . ALA B 1 612 ? 35.31300 25.06500 8.80300 1.000 80.84040 612 ALA B CA 1
ATOM 10967 C C . ALA B 1 612 ? 34.98900 25.27900 7.33100 1.000 82.03288 612 ALA B C 1
ATOM 10968 O O . ALA B 1 612 ? 35.89800 25.46100 6.51400 1.000 84.55905 612 ALA B O 1
ATOM 10970 N N . ASP B 1 613 ? 33.70400 25.26000 6.97700 1.000 78.88034 613 ASP B N 1
ATOM 10971 C CA . ASP B 1 613 ? 33.23600 25.65400 5.65000 1.000 82.20025 613 ASP B CA 1
ATOM 10972 C C . ASP B 1 613 ? 32.19200 26.74400 5.85300 1.000 88.24215 613 ASP B C 1
ATOM 10973 O O . ASP B 1 613 ? 30.98800 26.45500 5.95000 1.000 84.42338 613 ASP B O 1
ATOM 10978 N N . PRO B 1 614 ? 32.61000 28.00500 5.94800 1.000 89.10632 614 PRO B N 1
ATOM 10979 C CA . PRO B 1 614 ? 31.65300 29.10600 6.10600 1.000 91.48055 614 PRO B CA 1
ATOM 10980 C C . PRO B 1 614 ? 30.71300 29.19200 4.91800 1.000 90.78389 614 PRO B C 1
ATOM 10981 O O . PRO B 1 614 ? 31.04100 28.71900 3.81900 1.000 92.37080 614 PRO B O 1
ATOM 10985 N N . PRO B 1 615 ? 29.52900 29.78500 5.09800 1.000 91.87310 615 PRO B N 1
ATOM 10986 C CA . PRO B 1 615 ? 28.56800 29.86100 3.98300 1.000 96.19846 615 PRO B CA 1
ATOM 10987 C C . PRO B 1 615 ? 29.05700 30.67900 2.79800 1.000 98.54148 615 PRO B C 1
ATOM 10988 O O . PRO B 1 615 ? 28.49200 30.54900 1.70600 1.000 96.13702 615 PRO B O 1
ATOM 10992 N N . ASP B 1 616 ? 30.07900 31.51700 2.97200 1.000 99.82893 616 ASP B N 1
ATOM 10993 C CA . ASP B 1 616 ? 30.62000 32.32600 1.88700 1.000 100.76890 616 ASP B CA 1
ATOM 10994 C C . ASP B 1 616 ? 31.85400 31.70000 1.24400 1.000 97.57419 616 ASP B C 1
ATOM 10995 O O . ASP B 1 616 ? 32.59400 32.39400 0.53800 1.000 98.82086 616 ASP B O 1
ATOM 11000 N N . THR B 1 617 ? 32.08800 30.40700 1.46700 1.000 92.16092 617 THR B N 1
ATOM 11001 C CA . THR B 1 617 ? 33.30300 29.75600 0.98500 1.000 88.50375 617 THR B CA 1
ATOM 11002 C C . THR B 1 617 ? 33.33300 29.73900 -0.53800 1.000 87.41654 617 THR B C 1
ATOM 11003 O O . THR B 1 617 ? 32.41800 29.21200 -1.17900 1.000 90.87963 617 THR B O 1
ATOM 11007 N N . LYS B 1 618 ? 34.38800 30.30500 -1.11800 1.000 83.63276 618 LYS B N 1
ATOM 11008 C CA . LYS B 1 618 ? 34.56600 30.26400 -2.56200 1.000 81.67460 618 LYS B CA 1
ATOM 11009 C C . LYS B 1 618 ? 35.20800 28.96600 -3.04100 1.000 81.66068 618 LYS B C 1
ATOM 11010 O O . LYS B 1 618 ? 35.45200 28.82200 -4.24500 1.000 81.84238 618 LYS B O 1
ATOM 11016 N N . GLN B 1 619 ? 35.47600 28.02200 -2.13800 1.000 80.51639 619 GLN B N 1
ATOM 11017 C CA . GLN B 1 619 ? 36.10900 26.75700 -2.49700 1.000 77.53765 619 GLN B CA 1
ATOM 11018 C C . GLN B 1 619 ? 35.05400 25.78500 -3.01100 1.000 78.41320 619 GLN B C 1
ATOM 11019 O O . GLN B 1 619 ? 34.08900 25.47600 -2.30400 1.000 82.05012 619 GLN B O 1
ATOM 11025 N N . LYS B 1 620 ? 35.24400 25.29400 -4.23200 1.000 76.85576 620 LYS B N 1
ATOM 11026 C CA . LYS B 1 620 ? 34.26800 24.41400 -4.85900 1.000 78.39356 620 LYS B CA 1
ATOM 11027 C C . LYS B 1 620 ? 34.45400 22.96900 -4.40600 1.000 78.85930 620 LYS B C 1
ATOM 11028 O O . LYS B 1 620 ? 35.58000 22.49500 -4.22800 1.000 77.69749 620 LYS B O 1
ATOM 11034 N N . GLN B 1 621 ? 33.33200 22.27600 -4.20200 1.000 78.56742 621 GLN B N 1
ATOM 11035 C CA . GLN B 1 621 ? 33.32200 20.88900 -3.75200 1.000 75.16754 621 GLN B CA 1
ATOM 11036 C C . GLN B 1 621 ? 32.19200 20.14700 -4.44900 1.000 72.36620 621 GLN B C 1
ATOM 11037 O O . GLN B 1 621 ? 31.06400 20.64800 -4.51300 1.000 71.21953 621 GLN B O 1
ATOM 11043 N N . VAL B 1 622 ? 32.50100 18.95300 -4.96800 1.000 71.19311 622 VAL B N 1
ATOM 11044 C CA . VAL B 1 622 ? 31.56100 18.22400 -5.81700 1.000 69.93660 622 VAL B CA 1
ATOM 11045 C C . VAL B 1 622 ? 30.32900 17.77000 -5.03700 1.000 70.68865 622 VAL B C 1
ATOM 11046 O O . VAL B 1 622 ? 29.24600 17.61000 -5.61500 1.000 72.31005 622 VAL B O 1
ATOM 11050 N N . GLU B 1 623 ? 30.44900 17.58400 -3.72800 1.000 72.63595 623 GLU B N 1
ATOM 11051 C CA . GLU B 1 623 ? 29.31600 17.15300 -2.92300 1.000 75.77055 623 GLU B CA 1
ATOM 11052 C C . GLU B 1 623 ? 28.55400 18.35200 -2.37000 1.000 80.49790 623 GLU B C 1
ATOM 11053 O O . GLU B 1 623 ? 29.07600 19.46600 -2.28000 1.000 81.36039 623 GLU B O 1
ATOM 11059 N N . GLU B 1 624 ? 27.29700 18.11000 -2.00800 1.000 86.03363 624 GLU B N 1
ATOM 11060 C CA . GLU B 1 624 ? 26.54700 19.08700 -1.23300 1.000 92.13864 624 GLU B CA 1
ATOM 11061 C C . GLU B 1 624 ? 27.06500 19.10100 0.19800 1.000 94.11841 624 GLU B C 1
ATOM 11062 O O . GLU B 1 624 ? 27.28500 18.05100 0.80600 1.000 94.41955 624 GLU B O 1
ATOM 11068 N N . LEU B 1 625 ? 27.26500 20.29500 0.73900 1.000 95.60951 625 LEU B N 1
ATOM 11069 C CA . LEU B 1 625 ? 27.85600 20.43200 2.06100 1.000 95.23275 625 LEU B CA 1
ATOM 11070 C C . LEU B 1 625 ? 26.75900 20.46200 3.11600 1.000 96.12316 625 LEU B C 1
ATOM 11071 O O . LEU B 1 625 ? 25.83800 21.28200 3.04200 1.000 102.63225 625 LEU B O 1
ATOM 11076 N N . VAL B 1 626 ? 26.85800 19.56500 4.09100 1.000 94.30988 626 VAL B N 1
ATOM 11077 C CA . VAL B 1 626 ? 25.93600 19.51700 5.21900 1.000 93.37923 626 VAL B CA 1
ATOM 11078 C C . VAL B 1 626 ? 26.67400 20.08200 6.42500 1.000 95.34301 626 VAL B C 1
ATOM 11079 O O . VAL B 1 626 ? 27.66200 19.50100 6.88800 1.000 93.98149 626 VAL B O 1
ATOM 11083 N N . ARG B 1 627 ? 26.20500 21.21900 6.93100 1.000 98.05497 627 ARG B N 1
ATOM 11084 C CA . ARG B 1 627 ? 26.83800 21.89900 8.05500 1.000 98.13145 627 ARG B CA 1
ATOM 11085 C C . ARG B 1 627 ? 26.10100 21.51500 9.33300 1.000 104.25933 627 ARG B C 1
ATOM 11086 O O . ARG B 1 627 ? 24.91900 21.82900 9.49700 1.000 105.33679 627 ARG B O 1
ATOM 11094 N N . LEU B 1 628 ? 26.80000 20.82100 10.22500 1.000 107.47265 628 LEU B N 1
ATOM 11095 C CA . LEU B 1 628 ? 26.23200 20.30500 11.45900 1.000 113.68974 628 LEU B CA 1
ATOM 11096 C C . LEU B 1 628 ? 26.17300 21.41300 12.50900 1.000 119.74259 628 LEU B C 1
ATOM 11097 O O . LEU B 1 628 ? 26.86100 22.43000 12.37900 1.000 122.30482 628 LEU B O 1
ATOM 11102 N N . PRO B 1 629 ? 25.36800 21.25100 13.56500 1.000 125.79815 629 PRO B N 1
ATOM 11103 C CA . PRO B 1 629 ? 25.44800 22.20800 14.67900 1.000 126.90478 629 PRO B CA 1
ATOM 11104 C C . PRO B 1 629 ? 26.81000 22.16600 15.35700 1.000 126.52337 629 PRO B C 1
ATOM 11105 O O . PRO B 1 629 ? 27.35000 21.09300 15.64100 1.000 128.96179 629 PRO B O 1
ATOM 11109 N N . ASP B 1 630 ? 27.36800 23.35400 15.59300 1.000 122.63328 630 ASP B N 1
ATOM 11110 C CA . ASP B 1 630 ? 28.63000 23.49600 16.30600 1.000 121.87299 630 ASP B CA 1
ATOM 11111 C C . ASP B 1 630 ? 29.76300 22.87800 15.49300 1.000 118.35374 630 ASP B C 1
ATOM 11112 O O . ASP B 1 630 ? 29.96800 23.26000 14.33700 1.000 124.01923 630 ASP B O 1
ATOM 11117 N N . CYS B 1 631 ? 30.51200 21.94400 16.07200 1.000 110.53474 631 CYS B N 1
ATOM 11118 C CA . CYS B 1 631 ? 31.64900 21.35000 15.38300 1.000 108.91014 631 CYS B CA 1
ATOM 11119 C C . CYS B 1 631 ? 31.23300 20.13400 14.56300 1.000 106.53653 631 CYS B C 1
ATOM 11120 O O . CYS B 1 631 ? 30.30400 19.40300 14.92000 1.000 105.96958 631 CYS B O 1
ATOM 11123 N N . PHE B 1 632 ? 31.94400 19.92100 13.45400 1.000 100.51829 632 PHE B N 1
ATOM 11124 C CA . PHE B 1 632 ? 31.75000 18.73900 12.62500 1.000 92.50969 632 PHE B CA 1
ATOM 11125 C C . PHE B 1 632 ? 32.51800 17.52900 13.13700 1.000 95.23326 632 PHE B C 1
ATOM 11126 O O . PHE B 1 632 ? 32.34000 16.42900 12.60100 1.000 94.17982 632 PHE B O 1
ATOM 11134 N N . LEU B 1 633 ? 33.36000 17.70600 14.15000 1.000 98.07443 633 LEU B N 1
ATOM 11135 C CA . LEU B 1 633 ? 34.09300 16.62200 14.78300 1.000 103.50056 633 LEU B CA 1
ATOM 11136 C C . LEU B 1 633 ? 33.70100 16.52800 16.25200 1.000 110.34002 633 LEU B C 1
ATOM 11137 O O . LEU B 1 633 ? 33.03400 17.40800 16.80400 1.000 115.16564 633 LEU B O 1
ATOM 11142 N N . CYS B 1 634 ? 34.13300 15.43900 16.88400 1.000 114.19156 634 CYS B N 1
ATOM 11143 C CA . CYS B 1 634 ? 33.99100 15.28100 18.32900 1.000 122.15005 634 CYS B CA 1
ATOM 11144 C C . CYS B 1 634 ? 35.12300 14.41100 18.84700 1.000 114.47575 634 CYS B C 1
ATOM 11145 O O . CYS B 1 634 ? 35.19500 13.21700 18.53800 1.000 113.75074 634 CYS B O 1
ATOM 11148 N N . TYR B 1 635 ? 35.99500 15.02200 19.64100 1.000 107.43184 635 TYR B N 1
ATOM 11149 C CA . TYR B 1 635 ? 37.15600 14.33300 20.17300 1.000 106.34749 635 TYR B CA 1
ATOM 11150 C C . TYR B 1 635 ? 36.77500 13.45600 21.35600 1.000 109.69956 635 TYR B C 1
ATOM 11151 O O . TYR B 1 635 ? 35.98800 13.85200 22.22300 1.000 115.24048 635 TYR B O 1
ATOM 11160 N N . THR B 1 636 ? 37.33100 12.25300 21.38100 1.000 110.09485 636 THR B N 1
ATOM 11161 C CA . THR B 1 636 ? 37.24500 11.38800 22.55400 1.000 105.65519 636 THR B CA 1
ATOM 11162 C C . THR B 1 636 ? 38.66400 11.05300 22.98500 1.000 103.24745 636 THR B C 1
ATOM 11163 O O . THR B 1 636 ? 39.37800 10.33500 22.25800 1.000 100.68522 636 THR B O 1
ATOM 11167 N N . PRO B 1 637 ? 39.12600 11.56100 24.12400 1.000 103.31231 637 PRO B N 1
ATOM 11168 C CA . PRO B 1 637 ? 40.51200 11.31600 24.53600 1.000 104.92281 637 PRO B CA 1
ATOM 11169 C C . PRO B 1 637 ? 40.65600 9.97500 25.23100 1.000 108.34327 637 PRO B C 1
ATOM 11170 O O . PRO B 1 637 ? 39.79000 9.55600 26.00400 1.000 110.29041 637 PRO B O 1
ATOM 11174 N N . SER B 1 638 ? 41.76500 9.30300 24.94900 1.000 110.49431 638 SER B N 1
ATOM 11175 C CA . SER B 1 638 ? 42.06000 8.04600 25.62100 1.000 114.44738 638 SER B CA 1
ATOM 11176 C C . SER B 1 638 ? 42.31600 8.32800 27.09600 1.000 117.54912 638 SER B C 1
ATOM 11177 O O . SER B 1 638 ? 43.18400 9.15000 27.41700 1.000 116.70730 638 SER B O 1
ATOM 11180 N N . PRO B 1 639 ? 41.59700 7.68100 28.01800 1.000 121.55532 639 PRO B N 1
ATOM 11181 C CA . PRO B 1 639 ? 41.72900 8.03400 29.44300 1.000 124.73339 639 PRO B CA 1
ATOM 11182 C C . PRO B 1 639 ? 43.11500 7.79600 30.02300 1.000 127.14781 639 PRO B C 1
ATOM 11183 O O . PRO B 1 639 ? 43.37300 8.25100 31.14600 1.000 130.03492 639 PRO B O 1
ATOM 11187 N N . GLU B 1 640 ? 44.01200 7.11500 29.30200 1.000 126.95304 640 GLU B N 1
ATOM 11188 C CA . GLU B 1 640 ? 45.38700 6.92000 29.74800 1.000 128.98401 640 GLU B CA 1
ATOM 11189 C C . GLU B 1 640 ? 46.32200 8.00400 29.23200 1.000 125.63382 640 GLU B C 1
ATOM 11190 O O . GLU B 1 640 ? 47.53100 7.76900 29.10100 1.000 125.06925 640 GLU B O 1
ATOM 11196 N N . ALA B 1 641 ? 45.78700 9.18800 28.93400 1.000 123.13339 641 ALA B N 1
ATOM 11197 C CA . ALA B 1 641 ? 46.62700 10.29900 28.50400 1.000 126.46582 641 ALA B CA 1
ATOM 11198 C C . ALA B 1 641 ? 47.54200 10.75900 29.63100 1.000 127.02924 641 ALA B C 1
ATOM 11199 O O . ALA B 1 641 ? 48.76300 10.84900 29.45700 1.000 125.21429 641 ALA B O 1
ATOM 11201 N N . GLY B 1 642 ? 46.97100 11.03800 30.79900 1.000 130.82921 642 GLY B N 1
ATOM 11202 C CA . GLY B 1 642 ? 47.71700 11.58500 31.90500 1.000 134.03386 642 GLY B CA 1
ATOM 11203 C C . GLY B 1 642 ? 47.20200 12.96000 32.27000 1.000 135.82419 642 GLY B C 1
ATOM 11204 O O . GLY B 1 642 ? 46.49400 13.60500 31.49000 1.000 140.32166 642 GLY B O 1
ATOM 11205 N N . PRO B 1 643 ? 47.54400 13.43900 33.46100 1.000 127.78007 643 PRO B N 1
ATOM 11206 C CA . PRO B 1 643 ? 47.02400 14.73200 33.90900 1.000 129.37757 643 PRO B CA 1
ATOM 11207 C C . PRO B 1 643 ? 47.73700 15.89900 33.23800 1.000 126.03088 643 PRO B C 1
ATOM 11208 O O . PRO B 1 643 ? 48.81700 15.76600 32.65800 1.000 122.84228 643 PRO B O 1
ATOM 11212 N N . VAL B 1 644 ? 47.08600 17.05900 33.32100 1.000 119.42400 644 VAL B N 1
ATOM 11213 C CA . VAL B 1 644 ? 47.66500 18.29500 32.81100 1.000 117.69955 644 VAL B CA 1
ATOM 11214 C C . VAL B 1 644 ? 48.93100 18.60100 33.59800 1.000 117.35736 644 VAL B C 1
ATOM 11215 O O . VAL B 1 644 ? 48.88500 18.82000 34.81500 1.000 118.97416 644 VAL B O 1
ATOM 11219 N N . SER B 1 645 ? 50.09100 18.62300 32.89200 1.000 116.77246 645 SER B N 1
ATOM 11220 C CA . SER B 1 645 ? 51.34000 18.78700 33.62000 1.000 114.04777 645 SER B CA 1
ATOM 11221 C C . SER B 1 645 ? 51.71500 20.26600 33.70500 1.000 112.52037 645 SER B C 1
ATOM 11222 O O . SER B 1 645 ? 51.32800 21.05800 32.84000 1.000 112.60897 645 SER B O 1
ATOM 11225 N N . PRO B 1 646 ? 52.43100 20.65200 34.76800 1.000 114.77541 646 PRO B N 1
ATOM 11226 C CA . PRO B 1 646 ? 52.79100 22.06100 34.96100 1.000 115.00646 646 PRO B CA 1
ATOM 11227 C C . PRO B 1 646 ? 53.36100 22.70800 33.70600 1.000 115.93943 646 PRO B C 1
ATOM 11228 O O . PRO B 1 646 ? 54.03900 22.06700 32.89100 1.000 120.53051 646 PRO B O 1
ATOM 11232 N N . THR B 1 647 ? 53.06800 23.99500 33.56300 1.000 111.76236 647 THR B N 1
ATOM 11233 C CA . THR B 1 647 ? 53.64400 24.78600 32.47900 1.000 111.29069 647 THR B CA 1
ATOM 11234 C C . THR B 1 647 ? 55.16200 24.85600 32.64400 1.000 111.06877 647 THR B C 1
ATOM 11235 O O . THR B 1 647 ? 55.63600 25.22300 33.72800 1.000 107.95288 647 THR B O 1
ATOM 11239 N N . PRO B 1 648 ? 55.95300 24.49400 31.62800 1.000 110.57990 648 PRO B N 1
ATOM 11240 C CA . PRO B 1 648 ? 57.39900 24.46500 31.83800 1.000 110.76498 648 PRO B CA 1
ATOM 11241 C C . PRO B 1 648 ? 58.01800 25.83500 32.03500 1.000 108.37902 648 PRO B C 1
ATOM 11242 O O . PRO B 1 648 ? 59.01300 25.91400 32.76700 1.000 104.18607 648 PRO B O 1
ATOM 11246 N N . ALA B 1 649 ? 57.38200 26.92800 31.58000 1.000 110.28779 649 ALA B N 1
ATOM 11247 C CA . ALA B 1 649 ? 58.05500 28.22900 31.61100 1.000 111.20999 649 ALA B CA 1
ATOM 11248 C C . ALA B 1 649 ? 58.42100 28.61400 33.03500 1.000 112.70851 649 ALA B C 1
ATOM 11249 O O . ALA B 1 649 ? 59.40600 29.32800 33.25600 1.000 112.27699 649 ALA B O 1
ATOM 11251 N N . LEU B 1 650 ? 57.65400 28.12500 34.01300 1.000 113.51122 650 LEU B N 1
ATOM 11252 C CA . LEU B 1 650 ? 57.95800 28.38800 35.41400 1.000 114.66121 650 LEU B CA 1
ATOM 11253 C C . LEU B 1 650 ? 59.26300 27.72100 35.84900 1.000 115.93933 650 LEU B C 1
ATOM 11254 O O . LEU B 1 650 ? 60.03500 28.31300 36.61200 1.000 115.96735 650 LEU B O 1
ATOM 11259 N N . SER B 1 651 ? 59.52600 26.48900 35.39100 1.000 114.25601 651 SER B N 1
ATOM 11260 C CA . SER B 1 651 ? 60.72000 25.75700 35.80900 1.000 117.45449 651 SER B CA 1
ATOM 11261 C C . SER B 1 651 ? 61.91900 25.96900 34.89200 1.000 119.56653 651 SER B C 1
ATOM 11262 O O . SER B 1 651 ? 63.04300 25.62400 35.27700 1.000 121.13311 651 SER B O 1
ATOM 11265 N N . ASN B 1 652 ? 61.71600 26.53600 33.70200 1.000 120.92593 652 ASN B N 1
ATOM 11266 C CA . ASN B 1 652 ? 62.78900 26.71700 32.73700 1.000 122.43352 652 ASN B CA 1
ATOM 11267 C C . ASN B 1 652 ? 63.29900 28.14500 32.61200 1.000 122.13018 652 ASN B C 1
ATOM 11268 O O . ASN B 1 652 ? 64.44300 28.33200 32.18500 1.000 119.25014 652 ASN B O 1
ATOM 11273 N N . GLY B 1 653 ? 62.50800 29.14700 32.98700 1.000 118.63410 653 GLY B N 1
ATOM 11274 C CA . GLY B 1 653 ? 62.93500 30.52000 32.81800 1.000 115.30529 653 GLY B CA 1
ATOM 11275 C C . GLY B 1 653 ? 62.74000 31.08300 31.43100 1.000 113.83054 653 GLY B C 1
ATOM 11276 O O . GLY B 1 653 ? 63.16500 32.21600 31.17200 1.000 116.93976 653 GLY B O 1
ATOM 11277 N N . PHE B 1 654 ? 62.10400 30.33000 30.53500 1.000 112.48929 654 PHE B N 1
ATOM 11278 C CA . PHE B 1 654 ? 61.83600 30.77500 29.17700 1.000 109.55309 654 PHE B CA 1
ATOM 11279 C C . PHE B 1 654 ? 60.59000 30.05700 28.67700 1.000 105.63282 654 PHE B C 1
ATOM 11280 O O . PHE B 1 654 ? 60.12700 29.08300 29.27500 1.000 111.40177 654 PHE B O 1
ATOM 11288 N N . VAL B 1 655 ? 60.05300 30.54200 27.56100 1.000 94.89362 655 VAL B N 1
ATOM 11289 C CA . VAL B 1 655 ? 58.83200 29.99700 26.97700 1.000 92.23656 655 VAL B CA 1
ATOM 11290 C C . VAL B 1 655 ? 59.20200 29.12800 25.78200 1.000 90.41857 655 VAL B C 1
ATOM 11291 O O . VAL B 1 655 ? 59.97600 29.54900 24.91300 1.000 97.45798 655 VAL B O 1
ATOM 11295 N N . THR B 1 656 ? 58.65600 27.91500 25.73500 1.000 84.36339 656 THR B N 1
ATOM 11296 C CA . THR B 1 656 ? 58.90100 26.98700 24.63600 1.000 82.55213 656 THR B CA 1
ATOM 11297 C C . THR B 1 656 ? 57.65400 26.89000 23.76700 1.000 79.96710 656 THR B C 1
ATOM 11298 O O . THR B 1 656 ? 56.58100 26.51500 24.25200 1.000 76.86644 656 THR B O 1
ATOM 11302 N N . PHE B 1 657 ? 57.80000 27.22900 22.49000 1.000 77.71130 657 PHE B N 1
ATOM 11303 C CA . PHE B 1 657 ? 56.77700 26.98800 21.48500 1.000 76.13914 657 PHE B CA 1
ATOM 11304 C C . PHE B 1 657 ? 56.97800 25.60800 20.87000 1.000 73.34148 657 PHE B C 1
ATOM 11305 O O . PHE B 1 657 ? 58.08500 25.06400 20.85500 1.000 72.79196 657 PHE B O 1
ATOM 11313 N N . GLY B 1 658 ? 55.89400 25.04200 20.34800 1.000 72.34418 658 GLY B N 1
ATOM 11314 C CA . GLY B 1 658 ? 55.98900 23.69100 19.83300 1.000 69.08357 658 GLY B CA 1
ATOM 11315 C C . GLY B 1 658 ? 54.85300 23.30600 18.91500 1.000 66.99960 658 GLY B C 1
ATOM 11316 O O . GLY B 1 658 ? 53.80300 23.95200 18.87800 1.000 67.83220 658 GLY B O 1
ATOM 11317 N N . SER B 1 659 ? 55.08600 22.23500 18.16100 1.000 65.90469 659 SER B N 1
ATOM 11318 C CA . SER B 1 659 ? 54.07300 21.65200 17.29400 1.000 66.93772 659 SER B CA 1
ATOM 11319 C C . SER B 1 659 ? 54.35500 20.16600 17.16400 1.000 67.89242 659 SER B C 1
ATOM 11320 O O . SER B 1 659 ? 55.51600 19.75500 17.10200 1.000 69.80551 659 SER B O 1
ATOM 11323 N N . PHE B 1 660 ? 53.29000 19.36200 17.12100 1.000 69.45677 660 PHE B N 1
ATOM 11324 C CA . PHE B 1 660 ? 53.41600 17.92100 16.93500 1.000 69.12334 660 PHE B CA 1
ATOM 11325 C C . PHE B 1 660 ? 52.80000 17.46300 15.62000 1.000 68.61981 660 PHE B C 1
ATOM 11326 O O . PHE B 1 660 ? 52.44300 16.28900 15.48600 1.000 67.75475 660 PHE B O 1
ATOM 11334 N N . ASN B 1 661 ? 52.64600 18.37000 14.65900 1.000 69.88996 661 ASN B N 1
ATOM 11335 C CA . ASN B 1 661 ? 52.01700 18.03100 13.39300 1.000 71.63523 661 ASN B CA 1
ATOM 11336 C C . ASN B 1 661 ? 53.01800 17.38900 12.43400 1.000 70.15866 661 ASN B C 1
ATOM 11337 O O . ASN B 1 661 ? 54.22500 17.33900 12.68600 1.000 71.23415 661 ASN B O 1
ATOM 11342 N N . ASN B 1 662 ? 52.48700 16.88000 11.32300 1.000 70.13205 662 ASN B N 1
ATOM 11343 C CA . ASN B 1 662 ? 53.31500 16.29100 10.27700 1.000 68.33224 662 ASN B CA 1
ATOM 11344 C C . ASN B 1 662 ? 54.37400 17.27500 9.80000 1.000 66.84736 662 ASN B C 1
ATOM 11345 O O . ASN B 1 662 ? 54.12900 18.48000 9.70200 1.000 69.22023 662 ASN B O 1
ATOM 11350 N N . LEU B 1 663 ? 55.56500 16.75000 9.50500 1.000 62.35516 663 LEU B N 1
ATOM 11351 C CA . LEU B 1 663 ? 56.56200 17.54400 8.79700 1.000 58.85860 663 LEU B CA 1
ATOM 11352 C C . LEU B 1 663 ? 55.99500 18.08500 7.49200 1.000 63.01187 663 LEU B C 1
ATOM 11353 O O . LEU B 1 663 ? 56.31200 19.21000 7.08300 1.000 65.89876 663 LEU B O 1
ATOM 11358 N N . ALA B 1 664 ? 55.13400 17.29800 6.83600 1.000 59.60051 664 ALA B N 1
ATOM 11359 C CA . ALA B 1 664 ? 54.54300 17.71800 5.56900 1.000 56.26428 664 ALA B CA 1
ATOM 11360 C C . ALA B 1 664 ? 53.64600 18.93700 5.74100 1.000 55.38716 664 ALA B C 1
ATOM 11361 O O . ALA B 1 664 ? 53.49700 19.73700 4.80900 1.000 51.91866 664 ALA B O 1
ATOM 11363 N N . LYS B 1 665 ? 53.04700 19.10000 6.92000 1.000 55.67933 665 LYS B N 1
ATOM 11364 C CA . LYS B 1 665 ? 52.19600 20.25500 7.17000 1.000 55.48158 665 LYS B CA 1
ATOM 11365 C C . LYS B 1 665 ? 52.99700 21.52400 7.42000 1.000 57.81928 665 LYS B C 1
ATOM 11366 O O . LYS B 1 665 ? 52.47700 22.62100 7.18700 1.000 59.60684 665 LYS B O 1
ATOM 11372 N N . ILE B 1 666 ? 54.24400 21.40500 7.87100 1.000 55.76557 666 ILE B N 1
ATOM 11373 C CA . ILE B 1 666 ? 55.05100 22.56700 8.24000 1.000 53.86915 666 ILE B CA 1
ATOM 11374 C C . ILE B 1 666 ? 55.72200 23.05700 6.96100 1.000 57.94781 666 ILE B C 1
ATOM 11375 O O . ILE B 1 666 ? 56.84700 22.67900 6.63500 1.000 62.13994 666 ILE B O 1
ATOM 11380 N N . THR B 1 667 ? 55.02400 23.93200 6.24000 1.000 60.17754 667 THR B N 1
ATOM 11381 C CA . THR B 1 667 ? 55.55100 24.52300 5.02200 1.000 64.58092 667 THR B CA 1
ATOM 11382 C C . THR B 1 667 ? 56.65900 25.52100 5.35200 1.000 66.59068 667 THR B C 1
ATOM 11383 O O . THR B 1 667 ? 56.79800 25.95000 6.50000 1.000 68.80501 667 THR B O 1
ATOM 11387 N N . PRO B 1 668 ? 57.48200 25.89200 4.36500 1.000 67.00305 668 PRO B N 1
ATOM 11388 C CA . PRO B 1 668 ? 58.50900 26.91300 4.63500 1.000 68.54067 668 PRO B CA 1
ATOM 11389 C C . PRO B 1 668 ? 57.92700 28.25900 5.02000 1.000 68.20674 668 PRO B C 1
ATOM 11390 O O . PRO B 1 668 ? 58.56600 29.00900 5.76800 1.000 65.15703 668 PRO B O 1
ATOM 11394 N N . LYS B 1 669 ? 56.72900 28.59400 4.53400 1.000 68.35241 669 LYS B N 1
ATOM 11395 C CA . LYS B 1 669 ? 56.05900 29.80200 4.99500 1.000 72.36597 669 LYS B CA 1
ATOM 11396 C C . LYS B 1 669 ? 55.63500 29.70000 6.45600 1.000 70.29381 669 LYS B C 1
ATOM 11397 O O . LYS B 1 669 ? 55.39900 30.73100 7.09300 1.000 72.04625 669 LYS B O 1
ATOM 11403 N N . VAL B 1 670 ? 55.54100 28.48600 7.00200 1.000 65.90474 670 VAL B N 1
ATOM 11404 C CA . VAL B 1 670 ? 55.24900 28.32400 8.42300 1.000 60.74632 670 VAL B CA 1
ATOM 11405 C C . VAL B 1 670 ? 56.50200 28.56200 9.25500 1.000 62.16168 670 VAL B C 1
ATOM 11406 O O . VAL B 1 670 ? 56.44800 29.20200 10.31200 1.000 62.95124 670 VAL B O 1
ATOM 11410 N N . LEU B 1 671 ? 57.64800 28.05900 8.78900 1.000 60.81035 671 LEU B N 1
ATOM 11411 C CA . LEU B 1 671 ? 58.90400 28.31200 9.48500 1.000 63.04092 671 LEU B CA 1
ATOM 11412 C C . LEU B 1 671 ? 59.23600 29.80000 9.50500 1.000 64.68933 671 LEU B C 1
ATOM 11413 O O . LEU B 1 671 ? 59.83100 30.29000 10.47100 1.000 64.72724 671 LEU B O 1
ATOM 11418 N N . GLN B 1 672 ? 58.85600 30.53000 8.45300 1.000 69.46499 672 GLN B N 1
ATOM 11419 C CA . GLN B 1 672 ? 59.05100 31.97700 8.43900 1.000 72.21837 672 GLN B CA 1
ATOM 11420 C C . GLN B 1 672 ? 58.28700 32.64200 9.57700 1.000 68.00211 672 GLN B C 1
ATOM 11421 O O . GLN B 1 672 ? 58.84200 33.45800 10.32200 1.000 67.35681 672 GLN B O 1
ATOM 11427 N N . VAL B 1 673 ? 57.00600 32.29400 9.72700 1.000 63.90663 673 VAL B N 1
ATOM 11428 C CA . VAL B 1 673 ? 56.18300 32.88700 10.77800 1.000 63.66571 673 VAL B CA 1
ATOM 11429 C C . VAL B 1 673 ? 56.70600 32.49300 12.15400 1.000 64.94844 673 VAL B C 1
ATOM 11430 O O . VAL B 1 673 ? 56.79200 33.32800 13.06400 1.000 66.43508 673 VAL B O 1
ATOM 11434 N N . TRP B 1 674 ? 57.07200 31.21900 12.32700 1.000 63.50666 674 TRP B N 1
ATOM 11435 C CA . TRP B 1 674 ? 57.58800 30.77200 13.61700 1.000 59.78202 674 TRP B CA 1
ATOM 11436 C C . TRP B 1 674 ? 58.90900 31.45100 13.95600 1.000 63.15290 674 TRP B C 1
ATOM 11437 O O . TRP B 1 674 ? 59.19100 31.70700 15.13200 1.000 65.20044 674 TRP B O 1
ATOM 11448 N N . ALA B 1 675 ? 59.72800 31.75200 12.94400 1.000 61.13801 675 ALA B N 1
ATOM 11449 C CA . ALA B 1 675 ? 60.97700 32.45800 13.20300 1.000 62.46539 675 ALA B CA 1
ATOM 11450 C C . ALA B 1 675 ? 60.72200 33.89400 13.64200 1.000 66.01455 675 ALA B C 1
ATOM 11451 O O . ALA B 1 675 ? 61.48200 34.43700 14.45300 1.000 66.98280 675 ALA B O 1
ATOM 11453 N N . ARG B 1 676 ? 59.66100 34.52100 13.12400 1.000 67.94919 676 ARG B N 1
ATOM 11454 C CA . ARG B 1 676 ? 59.27500 35.84300 13.60500 1.000 68.20677 676 ARG B CA 1
ATOM 11455 C C . ARG B 1 676 ? 58.83500 35.78700 15.06100 1.000 71.90403 676 ARG B C 1
ATOM 11456 O O . ARG B 1 676 ? 59.19400 36.66000 15.86200 1.000 69.46815 676 ARG B O 1
ATOM 11464 N N . ILE B 1 677 ? 58.04800 34.76700 15.41600 1.000 73.22806 677 ILE B N 1
ATOM 11465 C CA . ILE B 1 677 ? 57.60300 34.60200 16.79700 1.000 75.61864 677 ILE B CA 1
ATOM 11466 C C . ILE B 1 677 ? 58.79600 34.41600 17.72300 1.000 78.45166 677 ILE B C 1
ATOM 11467 O O . ILE B 1 677 ? 58.84900 34.99700 18.81400 1.000 79.96905 677 ILE B O 1
ATOM 11472 N N . LEU B 1 678 ? 59.77600 33.60900 17.30700 1.000 82.39488 678 LEU B N 1
ATOM 11473 C CA . LEU B 1 678 ? 60.92100 33.34900 18.17000 1.000 82.32729 678 LEU B CA 1
ATOM 11474 C C . LEU B 1 678 ? 61.95300 34.46600 18.13100 1.000 85.76971 678 LEU B C 1
ATOM 11475 O O . LEU B 1 678 ? 62.78700 34.54900 19.04000 1.000 86.50394 678 LEU B O 1
ATOM 11480 N N . CYS B 1 679 ? 61.90700 35.33600 17.11900 1.000 88.11336 679 CYS B N 1
ATOM 11481 C CA . CYS B 1 679 ? 62.69100 36.56200 17.17100 1.000 88.23265 679 CYS B CA 1
ATOM 11482 C C . CYS B 1 679 ? 62.02900 37.62300 18.03800 1.000 87.02270 679 CYS B C 1
ATOM 11483 O O . CYS B 1 679 ? 62.68700 38.59700 18.41400 1.000 89.43186 679 CYS B O 1
ATOM 11486 N N . ALA B 1 680 ? 60.74800 37.44800 18.36600 1.000 89.66876 680 ALA B N 1
ATOM 11487 C CA . ALA B 1 680 ? 60.01800 38.37700 19.22000 1.000 83.74018 680 ALA B CA 1
ATOM 11488 C C . ALA B 1 680 ? 60.17200 38.05500 20.70100 1.000 83.48666 680 ALA B C 1
ATOM 11489 O O . ALA B 1 680 ? 60.37000 38.96700 21.51100 1.000 85.10578 680 ALA B O 1
ATOM 11491 N N . VAL B 1 681 ? 60.08800 36.78300 21.07800 1.000 81.35610 681 VAL B N 1
ATOM 11492 C CA . VAL B 1 681 ? 60.23500 36.36700 22.46900 1.000 83.54468 681 VAL B CA 1
ATOM 11493 C C . VAL B 1 681 ? 61.71600 36.10100 22.73000 1.000 89.63637 681 VAL B C 1
ATOM 11494 O O . VAL B 1 681 ? 62.29300 35.21100 22.08600 1.000 87.65410 681 VAL B O 1
ATOM 11498 N N . PRO B 1 682 ? 62.35500 36.83000 23.64300 1.000 96.26471 682 PRO B N 1
ATOM 11499 C CA . PRO B 1 682 ? 63.77300 36.57700 23.93200 1.000 109.75147 682 PRO B CA 1
ATOM 11500 C C . PRO B 1 682 ? 63.99600 35.20400 24.54900 1.000 119.91981 682 PRO B C 1
ATOM 11501 O O . PRO B 1 682 ? 63.24800 34.76000 25.42400 1.000 126.21752 682 PRO B O 1
ATOM 11505 N N . ASN B 1 683 ? 65.04200 34.53100 24.07100 1.000 124.73485 683 ASN B N 1
ATOM 11506 C CA . ASN B 1 683 ? 65.52100 33.26300 24.61500 1.000 127.03480 683 ASN B CA 1
ATOM 11507 C C . ASN B 1 683 ? 64.44500 32.17900 24.63500 1.000 122.66088 683 ASN B C 1
ATOM 11508 O O . ASN B 1 683 ? 64.59100 31.17200 25.33600 1.000 121.76251 683 ASN B O 1
ATOM 11513 N N . SER B 1 684 ? 63.35800 32.36300 23.88600 1.000 109.36479 684 SER B N 1
ATOM 11514 C CA . SER B 1 684 ? 62.37100 31.30500 23.74300 1.000 100.71381 684 SER B CA 1
ATOM 11515 C C . SER B 1 684 ? 62.97900 30.11900 22.99900 1.000 92.00208 684 SER B C 1
ATOM 11516 O O . SER B 1 684 ? 64.07500 30.19500 22.43500 1.000 93.45962 684 SER B O 1
ATOM 11519 N N . ARG B 1 685 ? 62.24200 29.01400 22.98100 1.000 87.89198 685 ARG B N 1
ATOM 11520 C CA . ARG B 1 685 ? 62.72000 27.79900 22.34400 1.000 78.37395 685 ARG B CA 1
ATOM 11521 C C . ARG B 1 685 ? 61.59000 27.16900 21.54400 1.000 74.70942 685 ARG B C 1
ATOM 11522 O O . ARG B 1 685 ? 60.40900 27.35800 21.84800 1.000 72.91516 685 ARG B O 1
ATOM 11530 N N . LEU B 1 686 ? 61.96800 26.42700 20.50900 1.000 70.71575 686 LEU B N 1
ATOM 11531 C CA . LEU B 1 686 ? 61.02500 25.72200 19.65800 1.000 67.59462 686 LEU B CA 1
ATOM 11532 C C . LEU B 1 686 ? 61.30300 24.22900 19.73200 1.000 72.64236 686 LEU B C 1
ATOM 11533 O O . LEU B 1 686 ? 62.46400 23.80400 19.71900 1.000 77.57603 686 LEU B O 1
ATOM 11538 N N . VAL B 1 687 ? 60.24000 23.43600 19.82800 1.000 72.52171 687 VAL B N 1
ATOM 11539 C CA . VAL B 1 687 ? 60.35400 21.98300 19.81700 1.000 73.05839 687 VAL B CA 1
ATOM 11540 C C . VAL B 1 687 ? 59.28800 21.42200 18.88200 1.000 72.32518 687 VAL B C 1
ATOM 11541 O O . VAL B 1 687 ? 58.13700 21.86700 18.90000 1.000 72.50017 687 VAL B O 1
ATOM 11545 N N . VAL B 1 688 ? 59.69200 20.50100 18.01300 1.000 71.10793 688 VAL B N 1
ATOM 11546 C CA . VAL B 1 688 ? 58.77000 19.81100 17.12000 1.000 72.47584 688 VAL B CA 1
ATOM 11547 C C . VAL B 1 688 ? 59.17500 18.34700 17.06100 1.000 75.71477 688 VAL B C 1
ATOM 11548 O O . VAL B 1 688 ? 60.36800 18.02000 17.05500 1.000 75.96986 688 VAL B O 1
ATOM 11552 N N . LYS B 1 689 ? 58.18200 17.46500 17.03300 1.000 78.10280 689 LYS B N 1
ATOM 11553 C CA . LYS B 1 689 ? 58.41400 16.02600 17.03800 1.000 83.63299 689 LYS B CA 1
ATOM 11554 C C . LYS B 1 689 ? 57.87700 15.44400 15.73900 1.000 87.42373 689 LYS B C 1
ATOM 11555 O O . LYS B 1 689 ? 56.67300 15.52400 15.47000 1.000 90.57388 689 LYS B O 1
ATOM 11561 N N . CYS B 1 690 ? 58.76900 14.87300 14.93200 1.000 89.68041 690 CYS B N 1
ATOM 11562 C CA . CYS B 1 690 ? 58.39000 14.29700 13.65100 1.000 95.06095 690 CYS B CA 1
ATOM 11563 C C . CYS B 1 690 ? 59.13400 12.98800 13.44100 1.000 97.03787 690 CYS B C 1
ATOM 11564 O O . CYS B 1 690 ? 60.26100 12.81300 13.91400 1.000 98.51867 690 CYS B O 1
ATOM 11567 N N . LYS B 1 691 ? 58.48700 12.06900 12.72100 1.000 97.18009 691 LYS B N 1
ATOM 11568 C CA . LYS B 1 691 ? 59.09900 10.77300 12.43000 1.000 99.11237 691 LYS B CA 1
ATOM 11569 C C . LYS B 1 691 ? 60.39600 10.89100 11.63700 1.000 97.47813 691 LYS B C 1
ATOM 11570 O O . LYS B 1 691 ? 61.39000 10.25400 12.03100 1.000 96.12770 691 LYS B O 1
ATOM 11576 N N . PRO B 1 692 ? 60.47500 11.65400 10.53900 1.000 98.30178 692 PRO B N 1
ATOM 11577 C CA . PRO B 1 692 ? 61.74400 11.72400 9.79200 1.000 98.27961 692 PRO B CA 1
ATOM 11578 C C . PRO B 1 692 ? 62.88400 12.36000 10.56900 1.000 99.16852 692 PRO B C 1
ATOM 11579 O O . PRO B 1 692 ? 64.02700 12.31700 10.09300 1.000 97.83498 692 PRO B O 1
ATOM 11583 N N . PHE B 1 693 ? 62.61600 12.95000 11.73700 1.000 99.63568 693 PHE B N 1
ATOM 11584 C CA . PHE B 1 693 ? 63.67300 13.55400 12.53600 1.000 99.08389 693 PHE B CA 1
ATOM 11585 C C . PHE B 1 693 ? 64.65300 12.53300 13.10200 1.000 100.83539 693 PHE B C 1
ATOM 11586 O O . PHE B 1 693 ? 65.70000 12.93600 13.62000 1.000 97.13119 693 PHE B O 1
ATOM 11594 N N . CYS B 1 694 ? 64.34100 11.23400 13.02700 1.000 101.03581 694 CYS B N 1
ATOM 11595 C CA . CYS B 1 694 ? 65.34300 10.22200 13.35000 1.000 103.26478 694 CYS B CA 1
ATOM 11596 C C . CYS B 1 694 ? 66.49000 10.26800 12.35000 1.000 105.84318 694 CYS B C 1
ATOM 11597 O O . CYS B 1 694 ? 67.66300 10.17000 12.73000 1.000 105.79204 694 CYS B O 1
ATOM 11600 N N . CYS B 1 695 ? 66.17100 10.41700 11.06600 1.000 108.45842 695 CYS B N 1
ATOM 11601 C CA . CYS B 1 695 ? 67.19500 10.67100 10.06400 1.000 109.90825 695 CYS B CA 1
ATOM 11602 C C . CYS B 1 695 ? 67.74000 12.08100 10.25000 1.000 112.24064 695 CYS B C 1
ATOM 11603 O O . CYS B 1 695 ? 66.97500 13.04200 10.37500 1.000 113.16345 695 CYS B O 1
ATOM 11606 N N . ASP B 1 696 ? 69.06600 12.20700 10.27400 1.000 115.05487 696 ASP B N 1
ATOM 11607 C CA . ASP B 1 696 ? 69.67900 13.48600 10.60300 1.000 122.28323 696 ASP B CA 1
ATOM 11608 C C . ASP B 1 696 ? 69.88500 14.37700 9.38900 1.000 123.55253 696 ASP B C 1
ATOM 11609 O O . ASP B 1 696 ? 70.05600 15.59000 9.55500 1.000 127.58792 696 ASP B O 1
ATOM 11614 N N . SER B 1 697 ? 69.87500 13.81500 8.17900 1.000 118.09415 697 SER B N 1
ATOM 11615 C CA . SER B 1 697 ? 69.83300 14.65400 6.98700 1.000 114.61956 697 SER B CA 1
ATOM 11616 C C . SER B 1 697 ? 68.58400 15.52800 6.98400 1.000 111.14692 697 SER B C 1
ATOM 11617 O O . SER B 1 697 ? 68.63500 16.70000 6.59200 1.000 113.39935 697 SER B O 1
ATOM 11620 N N . ILE B 1 698 ? 67.45100 14.96900 7.41400 1.000 107.75246 698 ILE B N 1
ATOM 11621 C CA . ILE B 1 698 ? 66.23300 15.76000 7.57200 1.000 106.46449 698 ILE B CA 1
ATOM 11622 C C . ILE B 1 698 ? 66.39500 16.76600 8.70600 1.000 105.28647 698 ILE B C 1
ATOM 11623 O O . ILE B 1 698 ? 66.03500 17.94200 8.56900 1.000 103.37448 698 ILE B O 1
ATOM 11628 N N . ARG B 1 699 ? 66.94500 16.32300 9.84000 1.000 105.69814 699 ARG B N 1
ATOM 11629 C CA . ARG B 1 699 ? 67.07000 17.20100 10.99900 1.000 106.70470 699 ARG B CA 1
ATOM 11630 C C . ARG B 1 699 ? 68.05200 18.33500 10.73300 1.000 108.26901 699 ARG B C 1
ATOM 11631 O O . ARG B 1 699 ? 67.82100 19.47500 11.15400 1.000 110.80730 699 ARG B O 1
ATOM 11639 N N . GLN B 1 700 ? 69.15400 18.04700 10.03800 1.000 107.43874 700 GLN B N 1
ATOM 11640 C CA . GLN B 1 700 ? 70.15200 19.08100 9.79300 1.000 105.90958 700 GLN B CA 1
ATOM 11641 C C . GLN B 1 700 ? 69.64500 20.11400 8.79400 1.000 100.75411 700 GLN B C 1
ATOM 11642 O O . GLN B 1 700 ? 69.81300 21.32100 9.00000 1.000 104.85334 700 GLN B O 1
ATOM 11648 N N . ARG B 1 701 ? 69.03100 19.66200 7.69800 1.000 96.85413 701 ARG B N 1
ATOM 11649 C CA . ARG B 1 701 ? 68.49500 20.61200 6.72700 1.000 96.99117 701 ARG B CA 1
ATOM 11650 C C . ARG B 1 701 ? 67.35600 21.43000 7.32300 1.000 90.50946 701 ARG B C 1
ATOM 11651 O O . ARG B 1 701 ? 67.22800 22.62500 7.03000 1.000 90.95392 701 ARG B O 1
ATOM 11659 N N . PHE B 1 702 ? 66.51800 20.80900 8.15800 1.000 80.90465 702 PHE B N 1
ATOM 11660 C CA . PHE B 1 702 ? 65.50300 21.56700 8.88600 1.000 79.52388 702 PHE B CA 1
ATOM 11661 C C . PHE B 1 702 ? 66.14100 22.63200 9.77400 1.000 79.68566 702 PHE B C 1
ATOM 11662 O O . PHE B 1 702 ? 65.60400 23.73900 9.91800 1.000 76.91258 702 PHE B O 1
ATOM 11670 N N . LEU B 1 703 ? 67.28800 22.31600 10.38100 1.000 79.02198 703 LEU B N 1
ATOM 11671 C CA . LEU B 1 703 ? 68.00300 23.31700 11.16600 1.000 77.61708 703 LEU B CA 1
ATOM 11672 C C . LEU B 1 703 ? 68.55100 24.43000 10.28400 1.000 81.04531 703 LEU B C 1
ATOM 11673 O O . LEU B 1 703 ? 68.44900 25.61100 10.63700 1.000 85.31028 703 LEU B O 1
ATOM 11678 N N . THR B 1 704 ? 69.13300 24.07700 9.13300 1.000 83.13287 704 THR B N 1
ATOM 11679 C CA . THR B 1 704 ? 69.75600 25.08400 8.27900 1.000 84.58419 704 THR B CA 1
ATOM 11680 C C . THR B 1 704 ? 68.73700 26.11200 7.80600 1.000 85.28155 704 THR B C 1
ATOM 11681 O O . THR B 1 704 ? 68.98600 27.32100 7.88000 1.000 83.67744 704 THR B O 1
ATOM 11685 N N . THR B 1 705 ? 67.57700 25.65000 7.32300 1.000 84.99306 705 THR B N 1
ATOM 11686 C CA . THR B 1 705 ? 66.53100 26.57800 6.90000 1.000 85.39500 705 THR B CA 1
ATOM 11687 C C . THR B 1 705 ? 66.15000 27.54500 8.01400 1.000 85.17809 705 THR B C 1
ATOM 11688 O O . THR B 1 705 ? 65.76900 28.68700 7.73900 1.000 86.11286 705 THR B O 1
ATOM 11692 N N . LEU B 1 706 ? 66.25400 27.11500 9.27100 1.000 85.57819 706 LEU B N 1
ATOM 11693 C CA . LEU B 1 706 ? 65.91600 28.00100 10.37600 1.000 87.94200 706 LEU B CA 1
ATOM 11694 C C . LEU B 1 706 ? 67.04800 28.96600 10.69900 1.000 91.36890 706 LEU B C 1
ATOM 11695 O O . LEU B 1 706 ? 66.78800 30.07300 11.18400 1.000 91.17622 706 LEU B O 1
ATOM 11700 N N . GLU B 1 707 ? 68.30000 28.58000 10.43700 1.000 95.78676 707 GLU B N 1
ATOM 11701 C CA . GLU B 1 707 ? 69.41300 29.45400 10.79200 1.000 102.01750 707 GLU B CA 1
ATOM 11702 C C . GLU B 1 707 ? 69.61800 30.55800 9.76100 1.000 106.64065 707 GLU B C 1
ATOM 11703 O O . GLU B 1 707 ? 69.97900 31.68300 10.12500 1.000 107.68764 707 GLU B O 1
ATOM 11709 N N . GLN B 1 708 ? 69.39200 30.27000 8.47500 1.000 107.27762 708 GLN B N 1
ATOM 11710 C CA . GLN B 1 708 ? 69.28700 31.35700 7.50900 1.000 105.62504 708 GLN B CA 1
ATOM 11711 C C . GLN B 1 708 ? 68.03900 32.19700 7.74100 1.000 100.01239 708 GLN B C 1
ATOM 11712 O O . GLN B 1 708 ? 67.94400 33.31000 7.21100 1.000 97.88162 708 GLN B O 1
ATOM 11718 N N . LEU B 1 709 ? 67.08300 31.68800 8.51500 1.000 95.50171 709 LEU B N 1
ATOM 11719 C CA . LEU B 1 709 ? 65.90100 32.43500 8.92200 1.000 94.31503 709 LEU B CA 1
ATOM 11720 C C . LEU B 1 709 ? 66.10700 33.20100 10.22500 1.000 94.05698 709 LEU B C 1
ATOM 11721 O O . LEU B 1 709 ? 65.14800 33.77600 10.75000 1.000 94.27906 709 LEU B O 1
ATOM 11726 N N . GLY B 1 710 ? 67.32700 33.21800 10.75700 1.000 93.52679 710 GLY B N 1
ATOM 11727 C CA . GLY B 1 710 ? 67.61200 33.95800 11.97200 1.000 92.39209 710 GLY B CA 1
ATOM 11728 C C . GLY B 1 710 ? 67.67600 33.09600 13.21700 1.000 91.49014 710 GLY B C 1
ATOM 11729 O O . GLY B 1 710 ? 68.48800 33.34100 14.11400 1.000 88.74682 710 GLY B O 1
ATOM 11730 N N . LEU B 1 711 ? 66.81400 32.08600 13.28100 1.000 93.12462 711 LEU B N 1
ATOM 11731 C CA . LEU B 1 711 ? 66.70700 31.22200 14.45000 1.000 94.31424 711 LEU B CA 1
ATOM 11732 C C . LEU B 1 711 ? 67.88500 30.25500 14.50100 1.000 100.00574 711 LEU B C 1
ATOM 11733 O O . LEU B 1 711 ? 68.09000 29.47600 13.56700 1.000 102.89151 711 LEU B O 1
ATOM 11738 N N . GLU B 1 712 ? 68.63600 30.26900 15.59900 1.000 104.62495 712 GLU B N 1
ATOM 11739 C CA . GLU B 1 712 ? 69.82800 29.43800 15.68200 1.000 106.76173 712 GLU B CA 1
ATOM 11740 C C . GLU B 1 712 ? 69.50600 28.08600 16.31900 1.000 105.98363 712 GLU B C 1
ATOM 11741 O O . GLU B 1 712 ? 68.43900 27.87700 16.90100 1.000 104.82158 712 GLU B O 1
ATOM 11747 N N . SER B 1 713 ? 70.46200 27.15900 16.19800 1.000 105.89848 713 SER B N 1
ATOM 11748 C CA . SER B 1 713 ? 70.18300 25.74400 16.43400 1.000 104.59785 713 SER B CA 1
ATOM 11749 C C . SER B 1 713 ? 69.89000 25.45300 17.90200 1.000 103.00937 713 SER B C 1
ATOM 11750 O O . SER B 1 713 ? 68.94500 24.71700 18.21300 1.000 103.51296 713 SER B O 1
ATOM 11753 N N . LYS B 1 714 ? 70.68100 26.01300 18.82100 1.000 97.27588 714 LYS B N 1
ATOM 11754 C CA . LYS B 1 714 ? 70.53300 25.67100 20.23400 1.000 92.85228 714 LYS B CA 1
ATOM 11755 C C . LYS B 1 714 ? 69.21100 26.14200 20.82900 1.000 88.62697 714 LYS B C 1
ATOM 11756 O O . LYS B 1 714 ? 68.96600 25.89500 22.01600 1.000 87.42354 714 LYS B O 1
ATOM 11762 N N . ARG B 1 715 ? 68.36500 26.80800 20.04100 1.000 86.97507 715 ARG B N 1
ATOM 11763 C CA . ARG B 1 715 ? 67.03000 27.20800 20.46000 1.000 85.01643 715 ARG B CA 1
ATOM 11764 C C . ARG B 1 715 ? 65.93700 26.31800 19.88500 1.000 82.83555 715 ARG B C 1
ATOM 11765 O O . ARG B 1 715 ? 64.76900 26.48300 20.25200 1.000 80.84105 715 ARG B O 1
ATOM 11773 N N . VAL B 1 716 ? 66.28000 25.39600 18.98700 1.000 83.02391 716 VAL B N 1
ATOM 11774 C CA . VAL B 1 716 ? 65.31400 24.53700 18.31400 1.000 82.62809 716 VAL B CA 1
ATOM 11775 C C . VAL B 1 716 ? 65.65900 23.09000 18.62100 1.000 82.50301 716 VAL B C 1
ATOM 11776 O O . VAL B 1 716 ? 66.82900 22.69800 18.54700 1.000 82.65399 716 VAL B O 1
ATOM 11780 N N . ASP B 1 717 ? 64.64200 22.29800 18.95200 1.000 82.90426 717 ASP B N 1
ATOM 11781 C CA . ASP B 1 717 ? 64.80600 20.88400 19.26500 1.000 87.01063 717 ASP B CA 1
ATOM 11782 C C . ASP B 1 717 ? 63.89100 20.07100 18.36300 1.000 88.49611 717 ASP B C 1
ATOM 11783 O O . ASP B 1 717 ? 62.66500 20.21500 18.42600 1.000 84.16457 717 ASP B O 1
ATOM 11788 N N . LEU B 1 718 ? 64.48200 19.22300 17.52600 1.000 85.25427 718 LEU B N 1
ATOM 11789 C CA . LEU B 1 718 ? 63.72700 18.36300 16.61800 1.000 83.83672 718 LEU B CA 1
ATOM 11790 C C . LEU B 1 718 ? 63.68300 16.97700 17.24500 1.000 88.23072 718 LEU B C 1
ATOM 11791 O O . LEU B 1 718 ? 64.64700 16.21300 17.15800 1.000 88.70199 718 LEU B O 1
ATOM 11796 N N . LEU B 1 719 ? 62.55200 16.64900 17.86900 1.000 91.52568 719 LEU B N 1
ATOM 11797 C CA . LEU B 1 719 ? 62.51100 15.39300 18.60000 1.000 92.75565 719 LEU B CA 1
ATOM 11798 C C . LEU B 1 719 ? 62.02000 14.25600 17.70700 1.000 96.81194 719 LEU B C 1
ATOM 11799 O O . LEU B 1 719 ? 61.19700 14.47000 16.80900 1.000 93.20792 719 LEU B O 1
ATOM 11804 N N . PRO B 1 720 ? 62.52200 13.04500 17.92700 1.000 104.01812 720 PRO B N 1
ATOM 11805 C CA . PRO B 1 720 ? 62.07700 11.90100 17.12800 1.000 108.34719 720 PRO B CA 1
ATOM 11806 C C . PRO B 1 720 ? 60.78200 11.31300 17.66700 1.000 115.81736 720 PRO B C 1
ATOM 11807 O O . PRO B 1 720 ? 60.40600 11.50700 18.82500 1.000 118.83181 720 PRO B O 1
ATOM 11811 N N . LEU B 1 721 ? 60.09800 10.59000 16.78700 1.000 123.52027 721 LEU B N 1
ATOM 11812 C CA . LEU B 1 721 ? 58.88700 9.88100 17.17300 1.000 131.27343 721 LEU B CA 1
ATOM 11813 C C . LEU B 1 721 ? 59.18000 8.92000 18.32000 1.000 132.75284 721 LEU B C 1
ATOM 11814 O O . LEU B 1 721 ? 60.22000 8.25400 18.34600 1.000 135.12043 721 LEU B O 1
ATOM 11819 N N . ILE B 1 722 ? 58.26200 8.86200 19.28100 1.000 134.60598 722 ILE B N 1
ATOM 11820 C CA . ILE B 1 722 ? 58.30300 7.86800 20.34400 1.000 136.49492 722 ILE B CA 1
ATOM 11821 C C . ILE B 1 722 ? 57.03600 7.02700 20.25700 1.000 138.82727 722 ILE B C 1
ATOM 11822 O O . ILE B 1 722 ? 55.97000 7.51300 19.86100 1.000 138.84305 722 ILE B O 1
ATOM 11827 N N . LEU B 1 723 ? 57.15300 5.75800 20.64900 1.000 141.72858 723 LEU B N 1
ATOM 11828 C CA . LEU B 1 723 ? 56.16800 4.75100 20.26800 1.000 143.93616 723 LEU B CA 1
ATOM 11829 C C . LEU B 1 723 ? 54.97000 4.65700 21.20700 1.000 143.58717 723 LEU B C 1
ATOM 11830 O O . LEU B 1 723 ? 53.91300 4.17400 20.78200 1.000 143.19305 723 LEU B O 1
ATOM 11835 N N . PHE B 1 724 ? 55.09400 5.09600 22.45800 1.000 140.88731 724 PHE B N 1
ATOM 11836 C CA . PHE B 1 724 ? 54.01800 4.94400 23.43100 1.000 141.15151 724 PHE B CA 1
ATOM 11837 C C . PHE B 1 724 ? 53.10500 6.16400 23.40500 1.000 141.62657 724 PHE B C 1
ATOM 11838 O O . PHE B 1 724 ? 53.57900 7.30400 23.41800 1.000 144.52797 724 PHE B O 1
ATOM 11846 N N . ASN B 1 725 ? 51.79100 5.91600 23.37000 1.000 138.63676 725 ASN B N 1
ATOM 11847 C CA . ASN B 1 725 ? 50.82900 7.01500 23.33000 1.000 136.32313 725 ASN B CA 1
ATOM 11848 C C . ASN B 1 725 ? 50.84500 7.81200 24.62900 1.000 131.66709 725 ASN B C 1
ATOM 11849 O O . ASN B 1 725 ? 50.75600 9.04600 24.60500 1.000 130.39815 725 ASN B O 1
ATOM 11854 N N . HIS B 1 726 ? 50.94200 7.12500 25.77000 1.000 130.70240 726 HIS B N 1
ATOM 11855 C CA . HIS B 1 726 ? 51.02200 7.81800 27.05300 1.000 131.02940 726 HIS B CA 1
ATOM 11856 C C . HIS B 1 726 ? 52.20300 8.78000 27.08000 1.000 130.72416 726 HIS B C 1
ATOM 11857 O O . HIS B 1 726 ? 52.06900 9.93700 27.49500 1.000 131.58113 726 HIS B O 1
ATOM 11864 N N . ASP B 1 727 ? 53.37300 8.31400 26.63500 1.000 129.57694 727 ASP B N 1
ATOM 11865 C CA . ASP B 1 727 ? 54.55000 9.17400 26.59100 1.000 125.33132 727 ASP B CA 1
ATOM 11866 C C . ASP B 1 727 ? 54.36300 10.32300 25.61100 1.000 124.19739 727 ASP B C 1
ATOM 11867 O O . ASP B 1 727 ? 54.92700 11.40500 25.81000 1.000 124.14806 727 ASP B O 1
ATOM 11872 N N . HIS B 1 728 ? 53.58600 10.10600 24.54800 1.000 121.15370 728 HIS B N 1
ATOM 11873 C CA . HIS B 1 728 ? 53.37300 11.15500 23.55500 1.000 116.97288 728 HIS B CA 1
ATOM 11874 C C . HIS B 1 728 ? 52.59000 12.32200 24.14500 1.000 114.89124 728 HIS B C 1
ATOM 11875 O O . HIS B 1 728 ? 52.99700 13.48200 24.01800 1.000 113.36116 728 HIS B O 1
ATOM 11882 N N . MET B 1 729 ? 51.46100 12.03700 24.79100 1.000 116.76378 729 MET B N 1
ATOM 11883 C CA . MET B 1 729 ? 50.65600 13.09800 25.37900 1.000 111.19412 729 MET B CA 1
ATOM 11884 C C . MET B 1 729 ? 51.18700 13.55900 26.72900 1.000 106.80856 729 MET B C 1
ATOM 11885 O O . MET B 1 729 ? 50.67100 14.53900 27.27800 1.000 104.36852 729 MET B O 1
ATOM 11890 N N . GLN B 1 730 ? 52.19400 12.88100 27.27400 1.000 104.27681 730 GLN B N 1
ATOM 11891 C CA . GLN B 1 730 ? 52.98700 13.41200 28.37300 1.000 102.23559 730 GLN B CA 1
ATOM 11892 C C . GLN B 1 730 ? 54.25000 14.10300 27.87400 1.000 103.47969 730 GLN B C 1
ATOM 11893 O O . GLN B 1 730 ? 55.06000 14.56000 28.68800 1.000 102.47360 730 GLN B O 1
ATOM 11899 N N . ALA B 1 731 ? 54.42600 14.18600 26.55600 1.000 102.58225 731 ALA B N 1
ATOM 11900 C CA . ALA B 1 731 ? 55.48800 14.96000 25.93200 1.000 106.01881 731 ALA B CA 1
ATOM 11901 C C . ALA B 1 731 ? 55.07900 16.40300 25.66900 1.000 101.78213 731 ALA B C 1
ATOM 11902 O O . ALA B 1 731 ? 55.89500 17.18900 25.18400 1.000 102.59875 731 ALA B O 1
ATOM 11904 N N . TYR B 1 732 ? 53.82800 16.76300 25.93400 1.000 96.97559 732 TYR B N 1
ATOM 11905 C CA . TYR B 1 732 ? 53.45500 18.16900 26.00700 1.000 99.03288 732 TYR B CA 1
ATOM 11906 C C . TYR B 1 732 ? 54.01500 18.85000 27.24400 1.000 105.31099 732 TYR B C 1
ATOM 11907 O O . TYR B 1 732 ? 53.84100 20.06300 27.40200 1.000 105.38047 732 TYR B O 1
ATOM 11916 N N . SER B 1 733 ? 54.68400 18.08700 28.11100 1.000 111.22803 733 SER B N 1
ATOM 11917 C CA . SER B 1 733 ? 55.34500 18.65200 29.27900 1.000 112.15006 733 SER B CA 1
ATOM 11918 C C . SER B 1 733 ? 56.39600 19.68400 28.89400 1.000 109.40796 733 SER B C 1
ATOM 11919 O O . SER B 1 733 ? 56.67400 20.60300 29.67100 1.000 110.02741 733 SER B O 1
ATOM 11922 N N . LEU B 1 734 ? 56.99600 19.54600 27.71300 1.000 104.21204 734 LEU B N 1
ATOM 11923 C CA . LEU B 1 734 ? 58.12200 20.37000 27.29500 1.000 100.75819 734 LEU B CA 1
ATOM 11924 C C . LEU B 1 734 ? 57.69300 21.60500 26.50800 1.000 95.42602 734 LEU B C 1
ATOM 11925 O O . LEU B 1 734 ? 58.54400 22.27100 25.90900 1.000 96.87595 734 LEU B O 1
ATOM 11930 N N . MET B 1 735 ? 56.40300 21.93500 26.51200 1.000 91.65221 735 MET B N 1
ATOM 11931 C CA . MET B 1 735 ? 55.86400 22.95500 25.62500 1.000 90.59864 735 MET B CA 1
ATOM 11932 C C . MET B 1 735 ? 54.88900 23.85100 26.37700 1.000 91.54791 735 MET B C 1
ATOM 11933 O O . MET B 1 735 ? 54.06200 23.36600 27.15500 1.000 92.60986 735 MET B O 1
ATOM 11938 N N . ASP B 1 736 ? 54.98700 25.15900 26.12500 1.000 90.00760 736 ASP B N 1
ATOM 11939 C CA . ASP B 1 736 ? 54.11400 26.17800 26.70300 1.000 87.86457 736 ASP B CA 1
ATOM 11940 C C . ASP B 1 736 ? 52.98600 26.57800 25.76600 1.000 82.33921 736 ASP B C 1
ATOM 11941 O O . ASP B 1 736 ? 51.84500 26.75200 26.20700 1.000 77.67545 736 ASP B O 1
ATOM 11946 N N . ILE B 1 737 ? 53.28900 26.72300 24.48000 1.000 82.91080 737 ILE B N 1
ATOM 11947 C CA . ILE B 1 737 ? 52.33300 27.14700 23.46900 1.000 79.54084 737 ILE B CA 1
ATOM 11948 C C . ILE B 1 737 ? 52.51500 26.24200 22.26400 1.000 74.87164 737 ILE B C 1
ATOM 11949 O O . ILE B 1 737 ? 53.65000 25.94900 21.87300 1.000 73.93867 737 ILE B O 1
ATOM 11954 N N . SER B 1 738 ? 51.41200 25.82300 21.65500 1.000 71.17701 738 SER B N 1
ATOM 11955 C CA . SER B 1 738 ? 51.50600 25.11900 20.38800 1.000 69.10796 738 SER B CA 1
ATOM 11956 C C . SER B 1 738 ? 51.08700 26.04100 19.24900 1.000 66.87576 738 SER B C 1
ATOM 11957 O O . SER B 1 738 ? 50.21300 26.89800 19.40300 1.000 66.65419 738 SER B O 1
ATOM 11960 N N . LEU B 1 739 ? 51.73200 25.85700 18.10000 1.000 63.78567 739 LEU B N 1
ATOM 11961 C CA . LEU B 1 739 ? 51.52100 26.69800 16.92900 1.000 62.21089 739 LEU B CA 1
ATOM 11962 C C . LEU B 1 739 ? 50.91900 25.84700 15.82100 1.000 61.19219 739 LEU B C 1
ATOM 11963 O O . LEU B 1 739 ? 51.52100 24.85200 15.40200 1.000 62.06670 739 LEU B O 1
ATOM 11968 N N . ASP B 1 740 ? 49.73800 26.23700 15.34900 1.000 60.26818 740 ASP B N 1
ATOM 11969 C CA . ASP B 1 740 ? 49.05900 25.45200 14.33200 1.000 60.65784 740 ASP B CA 1
ATOM 11970 C C . ASP B 1 740 ? 49.72200 25.64300 12.97300 1.000 62.07453 740 ASP B C 1
ATOM 11971 O O . ASP B 1 740 ? 50.46100 26.60300 12.73300 1.000 63.20692 740 ASP B O 1
ATOM 11976 N N . THR B 1 741 ? 49.44800 24.70300 12.07800 1.000 60.44685 741 THR B N 1
ATOM 11977 C CA . THR B 1 741 ? 50.00800 24.70400 10.73800 1.000 55.71483 741 THR B CA 1
ATOM 11978 C C . THR B 1 741 ? 49.00400 25.27500 9.74500 1.000 52.06917 741 THR B C 1
ATOM 11979 O O . THR B 1 741 ? 47.80700 25.38000 10.02300 1.000 51.71100 741 THR B O 1
ATOM 11983 N N . PHE B 1 742 ? 49.51600 25.65400 8.57500 1.000 50.63313 742 PHE B N 1
ATOM 11984 C CA . PHE B 1 742 ? 48.69400 26.21600 7.51200 1.000 50.96634 742 PHE B CA 1
ATOM 11985 C C . PHE B 1 742 ? 49.43700 26.05200 6.19600 1.000 52.43987 742 PHE B C 1
ATOM 11986 O O . PHE B 1 742 ? 50.67200 26.13000 6.17600 1.000 51.61233 742 PHE B O 1
ATOM 11994 N N . PRO B 1 743 ? 48.72200 25.84700 5.07800 1.000 52.01859 743 PRO B N 1
ATOM 11995 C CA . PRO B 1 743 ? 47.25700 25.83100 4.93000 1.000 51.65578 743 PRO B CA 1
ATOM 11996 C C . PRO B 1 743 ? 46.58900 24.54600 5.42000 1.000 53.84879 743 PRO B C 1
ATOM 11997 O O . PRO B 1 743 ? 45.36700 24.44400 5.39200 1.000 56.55791 743 PRO B O 1
ATOM 12001 N N . TYR B 1 744 ? 47.34300 23.54700 5.87100 1.000 57.49728 744 TYR B N 1
ATOM 12002 C CA . TYR B 1 744 ? 46.77000 22.30300 6.38500 1.000 57.40251 744 TYR B CA 1
ATOM 12003 C C . TYR B 1 744 ? 46.84700 22.35400 7.90800 1.000 59.13439 744 TYR B C 1
ATOM 12004 O O . TYR B 1 744 ? 47.88000 22.02800 8.49900 1.000 58.66816 744 TYR B O 1
ATOM 12013 N N . ALA B 1 745 ? 45.74900 22.75600 8.54400 1.000 60.83139 745 ALA B N 1
ATOM 12014 C CA . ALA B 1 745 ? 45.72900 22.88900 9.99400 1.000 64.78853 745 ALA B CA 1
ATOM 12015 C C . ALA B 1 745 ? 45.55600 21.53100 10.66100 1.000 66.26520 745 ALA B C 1
ATOM 12016 O O . ALA B 1 745 ? 44.90500 20.62900 10.12500 1.000 70.54018 745 ALA B O 1
ATOM 12018 N N . GLY B 1 746 ? 46.13800 21.39400 11.85000 1.000 65.24471 746 GLY B N 1
ATOM 12019 C CA . GLY B 1 746 ? 45.99600 20.15700 12.58900 1.000 68.35862 746 GLY B CA 1
ATOM 12020 C C . GLY B 1 746 ? 44.57700 19.96200 13.08800 1.000 74.26272 746 GLY B C 1
ATOM 12021 O O . GLY B 1 746 ? 43.86300 20.91600 13.39900 1.000 73.80133 746 GLY B O 1
ATOM 12022 N N . THR B 1 747 ? 44.15000 18.69900 13.14000 1.000 79.19966 747 THR B N 1
ATOM 12023 C CA . THR B 1 747 ? 42.84100 18.37000 13.68600 1.000 82.01581 747 THR B CA 1
ATOM 12024 C C . THR B 1 747 ? 42.91400 17.55400 14.97200 1.000 83.26005 747 THR B C 1
ATOM 12025 O O . THR B 1 747 ? 42.36200 17.96900 15.99500 1.000 84.69148 747 THR B O 1
ATOM 12029 N N . THR B 1 748 ? 43.59700 16.40500 14.96500 1.000 84.28631 748 THR B N 1
ATOM 12030 C CA . THR B 1 748 ? 43.78900 15.65900 16.20400 1.000 85.48557 748 THR B CA 1
ATOM 12031 C C . THR B 1 748 ? 44.88900 16.26400 17.06300 1.000 86.52632 748 THR B C 1
ATOM 12032 O O . THR B 1 748 ? 44.80800 16.21300 18.29500 1.000 90.60980 748 THR B O 1
ATOM 12036 N N . THR B 1 749 ? 45.91700 16.83400 16.43100 1.000 84.27155 749 THR B N 1
ATOM 12037 C CA . THR B 1 749 ? 47.05000 17.36400 17.18200 1.000 83.14027 749 THR B CA 1
ATOM 12038 C C . THR B 1 749 ? 46.64500 18.56800 18.02200 1.000 82.82370 749 THR B C 1
ATOM 12039 O O . THR B 1 749 ? 47.11100 18.72200 19.15700 1.000 82.31481 749 THR B O 1
ATOM 12043 N N . THR B 1 750 ? 45.78100 19.43400 17.49000 1.000 86.19167 750 THR B N 1
ATOM 12044 C CA . THR B 1 750 ? 45.29400 20.54600 18.29800 1.000 87.87067 750 THR B CA 1
ATOM 12045 C C . THR B 1 750 ? 44.34700 20.05700 19.39000 1.000 90.64051 750 THR B C 1
ATOM 12046 O O . THR B 1 750 ? 44.38600 20.55800 20.52000 1.000 89.02544 750 THR B O 1
ATOM 12050 N N . CYS B 1 751 ? 43.49700 19.07300 19.07600 1.000 91.26135 751 CYS B N 1
ATOM 12051 C CA . CYS B 1 751 ? 42.60200 18.51300 20.08700 1.000 90.32437 751 CYS B CA 1
ATOM 12052 C C . CYS B 1 751 ? 43.38600 17.85000 21.21100 1.000 91.34078 751 CYS B C 1
ATOM 12053 O O . CYS B 1 751 ? 42.99900 17.92900 22.38300 1.000 91.64935 751 CYS B O 1
ATOM 12056 N N . GLU B 1 752 ? 44.49600 17.19400 20.87200 1.000 95.22712 752 GLU B N 1
ATOM 12057 C CA . GLU B 1 752 ? 45.33200 16.58100 21.89700 1.000 95.80863 752 GLU B CA 1
ATOM 12058 C C . GLU B 1 752 ? 46.08600 17.64400 22.68800 1.000 97.56327 752 GLU B C 1
ATOM 12059 O O . GLU B 1 752 ? 46.29600 17.49300 23.89800 1.000 101.91750 752 GLU B O 1
ATOM 12065 N N . SER B 1 753 ? 46.51300 18.71900 22.01900 1.000 97.71956 753 SER B N 1
ATOM 12066 C CA . SER B 1 753 ? 47.21100 19.79500 22.71600 1.000 98.05730 753 SER B CA 1
ATOM 12067 C C . SER B 1 753 ? 46.28300 20.51500 23.68800 1.000 95.93148 753 SER B C 1
ATOM 12068 O O . SER B 1 753 ? 46.66700 20.79600 24.83000 1.000 93.38403 753 SER B O 1
ATOM 12071 N N . LEU B 1 754 ? 45.06000 20.82800 23.25100 1.000 94.07780 754 LEU B N 1
ATOM 12072 C CA . LEU B 1 754 ? 44.10200 21.47000 24.14600 1.000 96.35618 754 LEU B CA 1
ATOM 12073 C C . LEU B 1 754 ? 43.70600 20.55200 25.29700 1.000 101.21267 754 LEU B C 1
ATOM 12074 O O . LEU B 1 754 ? 43.30100 21.03500 26.36000 1.000 102.24530 754 LEU B O 1
ATOM 12079 N N . TYR B 1 755 ? 43.81100 19.23300 25.11100 1.000 105.90061 755 TYR B N 1
ATOM 12080 C CA . TYR B 1 755 ? 43.52300 18.32500 26.21400 1.000 107.61089 755 TYR B CA 1
ATOM 12081 C C . TYR B 1 755 ? 44.64300 18.29700 27.24500 1.000 109.34794 755 TYR B C 1
ATOM 12082 O O . TYR B 1 755 ? 44.37700 18.08000 28.43200 1.000 112.20977 755 TYR B O 1
ATOM 12091 N N . MET B 1 756 ? 45.88800 18.50300 26.82400 1.000 107.49594 756 MET B N 1
ATOM 12092 C CA . MET B 1 756 ? 47.01800 18.52700 27.74100 1.000 107.31835 756 MET B CA 1
ATOM 12093 C C . MET B 1 756 ? 47.29100 19.91800 28.30200 1.000 102.49175 756 MET B C 1
ATOM 12094 O O . MET B 1 756 ? 48.35300 20.13900 28.89300 1.000 99.41001 756 MET B O 1
ATOM 12099 N N . GLY B 1 757 ? 46.36700 20.86000 28.12100 1.000 98.94490 757 GLY B N 1
ATOM 12100 C CA . GLY B 1 757 ? 46.48100 22.17700 28.70300 1.000 94.43245 757 GLY B CA 1
ATOM 12101 C C . GLY B 1 757 ? 47.18100 23.20800 27.84200 1.000 91.51727 757 GLY B C 1
ATOM 12102 O O . GLY B 1 757 ? 47.08000 24.40600 28.13000 1.000 91.15036 757 GLY B O 1
ATOM 12103 N N . VAL B 1 758 ? 47.88700 22.78300 26.79900 1.000 89.56905 758 VAL B N 1
ATOM 12104 C CA . VAL B 1 758 ? 48.65900 23.70200 25.96800 1.000 83.45946 758 VAL B CA 1
ATOM 12105 C C . VAL B 1 758 ? 47.74800 24.34900 24.93200 1.000 85.21588 758 VAL B C 1
ATOM 12106 O O . VAL B 1 758 ? 47.17000 23.64400 24.09200 1.000 84.62749 758 VAL B O 1
ATOM 12110 N N . PRO B 1 759 ? 47.59800 25.67200 24.94000 1.000 82.48697 759 PRO B N 1
ATOM 12111 C CA . PRO B 1 759 ? 46.76100 26.32800 23.93300 1.000 84.22253 759 PRO B CA 1
ATOM 12112 C C . PRO B 1 759 ? 47.47600 26.41500 22.59500 1.000 87.54464 759 PRO B C 1
ATOM 12113 O O . PRO B 1 759 ? 48.70000 26.28900 22.49800 1.000 83.50531 759 PRO B O 1
ATOM 12117 N N . CYS B 1 760 ? 46.68100 26.65600 21.55300 1.000 88.48894 760 CYS B N 1
ATOM 12118 C CA . CYS B 1 760 ? 47.16000 26.61300 20.17700 1.000 85.80275 760 CYS B CA 1
ATOM 12119 C C . CYS B 1 760 ? 46.67400 27.84600 19.43200 1.000 82.37791 760 CYS B C 1
ATOM 12120 O O . CYS B 1 760 ? 45.46400 28.07000 19.32100 1.000 85.28900 760 CYS B O 1
ATOM 12123 N N . VAL B 1 761 ? 47.61000 28.63300 18.91300 1.000 80.02341 761 VAL B N 1
ATOM 12124 C CA . VAL B 1 761 ? 47.28400 29.75500 18.04100 1.000 76.78456 761 VAL B CA 1
ATOM 12125 C C . VAL B 1 761 ? 47.15100 29.22100 16.62100 1.000 74.21993 761 VAL B C 1
ATOM 12126 O O . VAL B 1 761 ? 48.11300 28.69100 16.05500 1.000 74.85275 761 VAL B O 1
ATOM 12130 N N . THR B 1 762 ? 45.96400 29.36600 16.04200 1.000 70.45936 762 THR B N 1
ATOM 12131 C CA . THR B 1 762 ? 45.70400 28.93900 14.67600 1.000 68.84351 762 THR B CA 1
ATOM 12132 C C . THR B 1 762 ? 45.48400 30.15100 13.78000 1.000 66.19035 762 THR B C 1
ATOM 12133 O O . THR B 1 762 ? 45.30000 31.28000 14.24300 1.000 66.54903 762 THR B O 1
ATOM 12137 N N . MET B 1 763 ? 45.50800 29.89500 12.47800 1.000 66.20052 763 MET B N 1
ATOM 12138 C CA . MET B 1 763 ? 45.27000 30.90700 11.46200 1.000 63.54373 763 MET B CA 1
ATOM 12139 C C . MET B 1 763 ? 44.11400 30.47000 10.57600 1.000 60.91442 763 MET B C 1
ATOM 12140 O O . MET B 1 763 ? 44.02200 29.30000 10.19800 1.000 66.44746 763 MET B O 1
ATOM 12145 N N . ALA B 1 764 ? 43.22800 31.40600 10.25900 1.000 56.55257 764 ALA B N 1
ATOM 12146 C CA . ALA B 1 764 ? 42.14000 31.09800 9.34800 1.000 54.71295 764 ALA B CA 1
ATOM 12147 C C . ALA B 1 764 ? 42.62600 31.16500 7.90100 1.000 54.32159 764 ALA B C 1
ATOM 12148 O O . ALA B 1 764 ? 43.72200 31.64900 7.60100 1.000 49.09642 764 ALA B O 1
ATOM 12150 N N . GLY B 1 765 ? 41.78300 30.67600 6.99600 1.000 58.95787 765 GLY B N 1
ATOM 12151 C CA . GLY B 1 765 ? 42.11200 30.66100 5.58400 1.000 61.88562 765 GLY B CA 1
ATOM 12152 C C . GLY B 1 765 ? 40.88900 30.64900 4.69100 1.000 64.28722 765 GLY B C 1
ATOM 12153 O O . GLY B 1 765 ? 39.77300 30.91100 5.15000 1.000 62.02800 765 GLY B O 1
ATOM 12154 N N . SER B 1 766 ? 41.08600 30.32900 3.41400 1.000 66.25983 766 SER B N 1
ATOM 12155 C CA . SER B 1 766 ? 40.01900 30.34500 2.42300 1.000 66.83089 766 SER B CA 1
ATOM 12156 C C . SER B 1 766 ? 39.49700 28.95700 2.07500 1.000 65.35020 766 SER B C 1
ATOM 12157 O O . SER B 1 766 ? 38.55800 28.84900 1.28000 1.000 63.88923 766 SER B O 1
ATOM 12160 N N . VAL B 1 767 ? 40.07700 27.89700 2.64800 1.000 65.36462 767 VAL B N 1
ATOM 12161 C CA . VAL B 1 767 ? 39.70400 26.52100 2.34200 1.000 62.58126 767 VAL B CA 1
ATOM 12162 C C . VAL B 1 767 ? 39.52000 25.74200 3.64100 1.000 62.90512 767 VAL B C 1
ATOM 12163 O O . VAL B 1 767 ? 39.94000 26.16800 4.71900 1.000 68.39324 767 VAL B O 1
ATOM 12167 N N . HIS B 1 768 ? 38.88200 24.57500 3.51700 1.000 57.73902 768 HIS B N 1
ATOM 12168 C CA . HIS B 1 768 ? 38.46900 23.80600 4.69000 1.000 59.40547 768 HIS B CA 1
ATOM 12169 C C . HIS B 1 768 ? 39.66400 23.35700 5.52600 1.000 55.43663 768 HIS B C 1
ATOM 12170 O O . HIS B 1 768 ? 39.65100 23.47100 6.75700 1.000 55.52477 768 HIS B O 1
ATOM 12177 N N . ALA B 1 769 ? 40.70200 22.82300 4.87600 1.000 55.95422 769 ALA B N 1
ATOM 12178 C CA . ALA B 1 769 ? 41.87200 22.33600 5.60000 1.000 53.50546 769 ALA B CA 1
ATOM 12179 C C . ALA B 1 769 ? 42.53900 23.42600 6.42900 1.000 56.26806 769 ALA B C 1
ATOM 12180 O O . ALA B 1 769 ? 43.29400 23.11000 7.35700 1.000 57.23533 769 ALA B O 1
ATOM 12182 N N . HIS B 1 770 ? 42.27000 24.69700 6.11700 1.000 54.90425 770 HIS B N 1
ATOM 12183 C CA . HIS B 1 770 ? 42.84300 25.83200 6.82600 1.000 56.61035 770 HIS B CA 1
ATOM 12184 C C . HIS B 1 770 ? 41.98700 26.29400 7.99900 1.000 60.25326 770 HIS B C 1
ATOM 12185 O O . HIS B 1 770 ? 42.51500 26.91400 8.93000 1.000 60.77173 770 HIS B O 1
ATOM 12192 N N . ASN B 1 771 ? 40.68900 25.99600 7.98900 1.000 63.20888 771 ASN B N 1
ATOM 12193 C CA . ASN B 1 771 ? 39.76200 26.53000 8.97700 1.000 63.07786 771 ASN B CA 1
ATOM 12194 C C . ASN B 1 771 ? 39.27200 25.48400 9.97200 1.000 64.88041 771 ASN B C 1
ATOM 12195 O O . ASN B 1 771 ? 38.34200 25.76300 10.73700 1.000 66.63382 771 ASN B O 1
ATOM 12200 N N . VAL B 1 772 ? 39.85300 24.28200 9.97000 1.000 64.55616 772 VAL B N 1
ATOM 12201 C CA . VAL B 1 772 ? 39.52100 23.31100 11.00800 1.000 64.08683 772 VAL B CA 1
ATOM 12202 C C . VAL B 1 772 ? 39.98000 23.81500 12.37300 1.000 69.12200 772 VAL B C 1
ATOM 12203 O O . VAL B 1 772 ? 39.24900 23.71400 13.36600 1.000 70.99607 772 VAL B O 1
ATOM 12207 N N . GLY B 1 773 ? 41.19000 24.37800 12.44300 1.000 71.43076 773 GLY B N 1
ATOM 12208 C CA . GLY B 1 773 ? 41.65100 24.96600 13.69000 1.000 73.70349 773 GLY B CA 1
ATOM 12209 C C . GLY B 1 773 ? 40.77800 26.11100 14.16500 1.000 74.73899 773 GLY B C 1
ATOM 12210 O O . GLY B 1 773 ? 40.67900 26.36500 15.37000 1.000 69.63686 773 GLY B O 1
ATOM 12211 N N . VAL B 1 774 ? 40.14200 26.82200 13.23100 1.000 77.19456 774 VAL B N 1
ATOM 12212 C CA . VAL B 1 774 ? 39.20600 27.88100 13.60100 1.000 78.00945 774 VAL B CA 1
ATOM 12213 C C . VAL B 1 774 ? 38.02600 27.29400 14.36500 1.000 77.08094 774 VAL B C 1
ATOM 12214 O O . VAL B 1 774 ? 37.70800 27.72100 15.48100 1.000 76.22933 774 VAL B O 1
ATOM 12218 N N . SER B 1 775 ? 37.36200 26.29900 13.77200 1.000 79.00560 775 SER B N 1
ATOM 12219 C CA . SER B 1 775 ? 36.15300 25.75000 14.37600 1.000 81.62322 775 SER B CA 1
ATOM 12220 C C . SER B 1 775 ? 36.45200 25.06800 15.70500 1.000 84.24351 775 SER B C 1
ATOM 12221 O O . SER B 1 775 ? 35.67100 25.18000 16.65800 1.000 84.89073 775 SER B O 1
ATOM 12224 N N . LEU B 1 776 ? 37.57500 24.34900 15.78500 1.000 82.96970 776 LEU B N 1
ATOM 12225 C CA . LEU B 1 776 ? 37.93800 23.66900 17.02600 1.000 84.68711 776 LEU B CA 1
ATOM 12226 C C . LEU B 1 776 ? 38.18700 24.66500 18.15700 1.000 89.40286 776 LEU B C 1
ATOM 12227 O O . LEU B 1 776 ? 37.58300 24.56700 19.23200 1.000 89.94029 776 LEU B O 1
ATOM 12232 N N . LEU B 1 777 ? 39.08300 25.62900 17.93000 1.000 92.31425 777 LEU B N 1
ATOM 12233 C CA . LEU B 1 777 ? 39.42600 26.59900 18.96600 1.000 91.23031 777 LEU B CA 1
ATOM 12234 C C . LEU B 1 777 ? 38.21100 27.42200 19.38500 1.000 92.47167 777 LEU B C 1
ATOM 12235 O O . LEU B 1 777 ? 38.01900 27.69700 20.57600 1.000 93.28549 777 LEU B O 1
ATOM 12240 N N . THR B 1 778 ? 37.38400 27.82900 18.41700 1.000 95.50615 778 THR B N 1
ATOM 12241 C CA . THR B 1 778 ? 36.25100 28.70500 18.71400 1.000 100.61426 778 THR B CA 1
ATOM 12242 C C . THR B 1 778 ? 35.20700 27.99800 19.57200 1.000 102.53621 778 THR B C 1
ATOM 12243 O O . THR B 1 778 ? 34.83500 28.49000 20.64300 1.000 102.85731 778 THR B O 1
ATOM 12247 N N . LYS B 1 779 ? 34.72600 26.83700 19.12300 1.000 107.39860 779 LYS B N 1
ATOM 12248 C CA . LYS B 1 779 ? 33.69000 26.12800 19.86400 1.000 112.21437 779 LYS B CA 1
ATOM 12249 C C . LYS B 1 779 ? 34.20800 25.53000 21.16400 1.000 115.31825 779 LYS B C 1
ATOM 12250 O O . LYS B 1 779 ? 33.39900 25.13600 22.01200 1.000 123.62952 779 LYS B O 1
ATOM 12256 N N . VAL B 1 780 ? 35.52900 25.44500 21.33700 1.000 109.48877 780 VAL B N 1
ATOM 12257 C CA . VAL B 1 780 ? 36.08600 25.11300 22.64500 1.000 111.88863 780 VAL B CA 1
ATOM 12258 C C . VAL B 1 780 ? 35.93600 26.29300 23.60000 1.000 112.71979 780 VAL B C 1
ATOM 12259 O O . VAL B 1 780 ? 35.75200 26.10600 24.81000 1.000 118.28748 780 VAL B O 1
ATOM 12263 N N . GLY B 1 781 ? 35.96800 27.51600 23.07800 1.000 110.26076 781 GLY B N 1
ATOM 12264 C CA . GLY B 1 781 ? 35.86900 28.71100 23.89900 1.000 113.97511 781 GLY B CA 1
ATOM 12265 C C . GLY B 1 781 ? 37.04700 29.65400 23.78800 1.000 113.44417 781 GLY B C 1
ATOM 12266 O O . GLY B 1 781 ? 37.06900 30.67200 24.49400 1.000 117.99994 781 GLY B O 1
ATOM 12267 N N . LEU B 1 782 ? 38.02500 29.38100 22.93000 1.000 112.65443 782 LEU B N 1
ATOM 12268 C CA . LEU B 1 782 ? 39.24200 30.17400 22.82600 1.000 109.12710 782 LEU B CA 1
ATOM 12269 C C . LEU B 1 782 ? 39.34600 30.82700 21.45500 1.000 104.78441 782 LEU B C 1
ATOM 12270 O O . LEU B 1 782 ? 40.41500 30.86700 20.84000 1.000 106.30975 782 LEU B O 1
ATOM 12275 N N . GLY B 1 783 ? 38.21600 31.33800 20.95700 1.000 102.66554 783 GLY B N 1
ATOM 12276 C CA . GLY B 1 783 ? 38.18600 31.98500 19.65800 1.000 101.06156 783 GLY B CA 1
ATOM 12277 C C . GLY B 1 783 ? 39.07700 33.20500 19.55300 1.000 98.72348 783 GLY B C 1
ATOM 12278 O O . GLY B 1 783 ? 39.44100 33.60000 18.44000 1.000 98.47466 783 GLY B O 1
ATOM 12279 N N . HIS B 1 784 ? 39.44000 33.81400 20.68400 1.000 97.80963 784 HIS B N 1
ATOM 12280 C CA . HIS B 1 784 ? 40.37600 34.93100 20.64700 1.000 94.03983 784 HIS B CA 1
ATOM 12281 C C . HIS B 1 784 ? 41.78500 34.50000 20.26000 1.000 91.87740 784 HIS B C 1
ATOM 12282 O O . HIS B 1 784 ? 42.60700 35.36200 19.93500 1.000 91.43111 784 HIS B O 1
ATOM 12289 N N . LEU B 1 785 ? 42.07200 33.19900 20.26100 1.000 88.00355 785 LEU B N 1
ATOM 12290 C CA . LEU B 1 785 ? 43.34900 32.66500 19.80100 1.000 82.50837 785 LEU B CA 1
ATOM 12291 C C . LEU B 1 785 ? 43.34000 32.32200 18.31600 1.000 77.96205 785 LEU B C 1
ATOM 12292 O O . LEU B 1 785 ? 44.33100 31.78400 17.81000 1.000 75.95981 785 LEU B O 1
ATOM 12297 N N . VAL B 1 786 ? 42.25300 32.63000 17.61300 1.000 73.08103 786 VAL B N 1
ATOM 12298 C CA . VAL B 1 786 ? 42.15400 32.43200 16.17200 1.000 71.09534 786 VAL B CA 1
ATOM 12299 C C . VAL B 1 786 ? 42.66300 33.69000 15.47900 1.000 72.30516 786 VAL B C 1
ATOM 12300 O O . VAL B 1 786 ? 42.17900 34.79500 15.74800 1.000 74.71422 786 VAL B O 1
ATOM 12304 N N . ALA B 1 787 ? 43.63800 33.52800 14.59100 1.000 72.37383 787 ALA B N 1
ATOM 12305 C CA . ALA B 1 787 ? 44.21100 34.64900 13.86100 1.000 74.67058 787 ALA B CA 1
ATOM 12306 C C . ALA B 1 787 ? 43.67500 34.68000 12.43700 1.000 76.21839 787 ALA B C 1
ATOM 12307 O O . ALA B 1 787 ? 43.45200 33.63300 11.82200 1.000 75.75502 787 ALA B O 1
ATOM 12309 N N . LYS B 1 788 ? 43.47900 35.88900 11.91400 1.000 78.41566 788 LYS B N 1
ATOM 12310 C CA . LYS B 1 788 ? 43.02200 36.06200 10.54300 1.000 79.79576 788 LYS B CA 1
ATOM 12311 C C . LYS B 1 788 ? 44.15700 36.23800 9.54500 1.000 80.48460 788 LYS B C 1
ATOM 12312 O O . LYS B 1 788 ? 43.89600 36.25100 8.33700 1.000 86.34543 788 LYS B O 1
ATOM 12318 N N . ASN B 1 789 ? 45.39900 36.36800 10.00500 1.000 76.92914 789 ASN B N 1
ATOM 12319 C CA . ASN B 1 789 ? 46.52000 36.61600 9.10600 1.000 77.98435 789 ASN B CA 1
ATOM 12320 C C . ASN B 1 789 ? 47.81800 36.26000 9.82000 1.000 77.73562 789 ASN B C 1
ATOM 12321 O O . ASN B 1 789 ? 47.81800 35.82300 10.97400 1.000 76.80364 789 ASN B O 1
ATOM 12326 N N . GLU B 1 790 ? 48.93400 36.45900 9.11100 1.000 80.14912 790 GLU B N 1
ATOM 12327 C CA . GLU B 1 790 ? 50.25400 36.20000 9.68100 1.000 77.39679 790 GLU B CA 1
ATOM 12328 C C . GLU B 1 790 ? 50.54200 37.11400 10.86800 1.000 77.57805 790 GLU B C 1
ATOM 12329 O O . GLU B 1 790 ? 50.96000 36.65100 11.93500 1.000 75.05518 790 GLU B O 1
ATOM 12335 N N . ASP B 1 791 ? 50.35000 38.42400 10.68800 1.000 78.58014 791 ASP B N 1
ATOM 12336 C CA . ASP B 1 791 ? 50.70100 39.37900 11.73700 1.000 81.20289 791 ASP B CA 1
ATOM 12337 C C . ASP B 1 791 ? 49.90800 39.11900 13.01100 1.000 79.07022 791 ASP B C 1
ATOM 12338 O O . ASP B 1 791 ? 50.44900 39.20900 14.11900 1.000 82.76405 791 ASP B O 1
ATOM 12343 N N . GLU B 1 792 ? 48.62300 38.80100 12.87200 1.000 77.89693 792 GLU B N 1
ATOM 12344 C CA . GLU B 1 792 ? 47.81600 38.44900 14.03300 1.000 80.99747 792 GLU B CA 1
ATOM 12345 C C . GLU B 1 792 ? 48.32600 37.16500 14.67800 1.000 81.56652 792 GLU B C 1
ATOM 12346 O O . GLU B 1 792 ? 48.46400 37.08100 15.90400 1.000 83.04794 792 GLU B O 1
ATOM 12352 N N . TYR B 1 793 ? 48.59300 36.14400 13.85700 1.000 74.90553 793 TYR B N 1
ATOM 12353 C CA . TYR B 1 793 ? 49.21000 34.90800 14.33300 1.000 72.16793 793 TYR B CA 1
ATOM 12354 C C . TYR B 1 793 ? 50.45200 35.18900 15.17200 1.000 75.38530 793 TYR B C 1
ATOM 12355 O O . TYR B 1 793 ? 50.62100 34.63000 16.26200 1.000 72.33523 793 TYR B O 1
ATOM 12364 N N . VAL B 1 794 ? 51.33100 36.06300 14.67700 1.000 77.52828 794 VAL B N 1
ATOM 12365 C CA . VAL B 1 794 ? 52.55400 36.38900 15.40500 1.000 82.10931 794 VAL B CA 1
ATOM 12366 C C . VAL B 1 794 ? 52.22900 37.13400 16.69300 1.000 85.01806 794 VAL B C 1
ATOM 12367 O O . VAL B 1 794 ? 52.72600 36.79000 17.77200 1.000 89.70573 794 VAL B O 1
ATOM 12371 N N . GLN B 1 795 ? 51.38700 38.16400 16.59900 1.000 87.17254 795 GLN B N 1
ATOM 12372 C CA . GLN B 1 795 ? 51.10800 38.99100 17.76700 1.000 94.46959 795 GLN B CA 1
ATOM 12373 C C . GLN B 1 795 ? 50.39800 38.18900 18.84900 1.000 93.23642 795 GLN B C 1
ATOM 12374 O O . GLN B 1 795 ? 50.65200 38.38700 20.04200 1.000 97.50011 795 GLN B O 1
ATOM 12380 N N . LEU B 1 796 ? 49.50900 37.27700 18.45300 1.000 90.52654 796 LEU B N 1
ATOM 12381 C CA . LEU B 1 796 ? 48.80000 36.46000 19.43300 1.000 93.92015 796 LEU B CA 1
ATOM 12382 C C . LEU B 1 796 ? 49.75100 35.53900 20.18900 1.000 96.23402 796 LEU B C 1
ATOM 12383 O O . LEU B 1 796 ? 49.57500 35.30700 21.39000 1.000 103.34152 796 LEU B O 1
ATOM 12388 N N . SER B 1 797 ? 50.76400 35.00500 19.50500 1.000 94.53895 797 SER B N 1
ATOM 12389 C CA . SER B 1 797 ? 51.65900 34.04100 20.13800 1.000 97.60446 797 SER B CA 1
ATOM 12390 C C . SER B 1 797 ? 52.55000 34.71100 21.17800 1.000 95.40608 797 SER B C 1
ATOM 12391 O O . SER B 1 797 ? 52.70700 34.20300 22.29400 1.000 102.33223 797 SER B O 1
ATOM 12394 N N . VAL B 1 798 ? 53.14700 35.85400 20.83300 1.000 90.75680 798 VAL B N 1
ATOM 12395 C CA . VAL B 1 798 ? 54.02900 36.52000 21.78700 1.000 89.97608 798 VAL B CA 1
ATOM 12396 C C . VAL B 1 798 ? 53.21600 37.18900 22.89100 1.000 88.61352 798 VAL B C 1
ATOM 12397 O O . VAL B 1 798 ? 53.66400 37.26200 24.04300 1.000 88.65086 798 VAL B O 1
ATOM 12401 N N . ASP B 1 799 ? 52.01700 37.68600 22.57100 1.000 88.36682 799 ASP B N 1
ATOM 12402 C CA . ASP B 1 799 ? 51.10900 38.14600 23.61900 1.000 88.73323 799 ASP B CA 1
ATOM 12403 C C . ASP B 1 799 ? 50.83900 37.05000 24.63900 1.000 87.67855 799 ASP B C 1
ATOM 12404 O O . ASP B 1 799 ? 50.71000 37.31600 25.83900 1.000 86.59649 799 ASP B O 1
ATOM 12409 N N . LEU B 1 800 ? 50.72500 35.81400 24.17500 1.000 87.22452 800 LEU B N 1
ATOM 12410 C CA . LEU B 1 800 ? 50.39400 34.71900 25.07000 1.000 87.36016 800 LEU B CA 1
ATOM 12411 C C . LEU B 1 800 ? 51.60900 34.27500 25.88900 1.000 90.70464 800 LEU B C 1
ATOM 12412 O O . LEU B 1 800 ? 51.45700 33.88400 27.05200 1.000 87.56843 800 LEU B O 1
ATOM 12417 N N . ALA B 1 801 ? 52.81600 34.36800 25.31900 1.000 92.39476 801 ALA B N 1
ATOM 12418 C CA . ALA B 1 801 ? 54.05200 34.12900 26.06000 1.000 102.42232 801 ALA B CA 1
ATOM 12419 C C . ALA B 1 801 ? 54.39400 35.25300 27.03200 1.000 102.07873 801 ALA B C 1
ATOM 12420 O O . ALA B 1 801 ? 55.32200 35.09100 27.83200 1.000 107.90480 801 ALA B O 1
ATOM 12422 N N . SER B 1 802 ? 53.67800 36.37900 26.98300 1.000 97.74490 802 SER B N 1
ATOM 12423 C CA . SER B 1 802 ? 54.02200 37.52400 27.82100 1.000 102.55126 802 SER B CA 1
ATOM 12424 C C . SER B 1 802 ? 53.66200 37.26600 29.28100 1.000 106.27641 802 SER B C 1
ATOM 12425 O O . SER B 1 802 ? 54.52000 37.34200 30.16900 1.000 106.58341 802 SER B O 1
ATOM 12428 N N . ASP B 1 803 ? 52.39400 36.96000 29.55200 1.000 106.24853 803 ASP B N 1
ATOM 12429 C CA . ASP B 1 803 ? 51.93600 36.67900 30.91000 1.000 106.40852 803 ASP B CA 1
ATOM 12430 C C . ASP B 1 803 ? 52.05700 35.18300 31.17300 1.000 106.64890 803 ASP B C 1
ATOM 12431 O O . ASP B 1 803 ? 51.25100 34.38800 30.67600 1.000 110.30387 803 ASP B O 1
ATOM 12436 N N . VAL B 1 804 ? 53.06400 34.80100 31.95800 1.000 105.64386 804 VAL B N 1
ATOM 12437 C CA . VAL B 1 804 ? 53.29800 33.38800 32.23200 1.000 107.42714 804 VAL B CA 1
ATOM 12438 C C . VAL B 1 804 ? 52.33400 32.86000 33.29200 1.000 108.68881 804 VAL B C 1
ATOM 12439 O O . VAL B 1 804 ? 52.00700 31.66900 33.29700 1.000 107.79478 804 VAL B O 1
ATOM 12443 N N . THR B 1 805 ? 51.87500 33.71200 34.21000 1.000 111.54634 805 THR B N 1
ATOM 12444 C CA . THR B 1 805 ? 50.93000 33.25300 35.22600 1.000 113.19738 805 THR B CA 1
ATOM 12445 C C . THR B 1 805 ? 49.55600 32.97200 34.62400 1.000 115.14533 805 THR B C 1
ATOM 12446 O O . THR B 1 805 ? 48.88800 32.00700 35.01700 1.000 113.80253 805 THR B O 1
ATOM 12450 N N . ALA B 1 806 ? 49.11800 33.80600 33.67200 1.000 116.92039 806 ALA B N 1
ATOM 12451 C CA . ALA B 1 806 ? 47.89000 33.51500 32.93900 1.000 116.35748 806 ALA B CA 1
ATOM 12452 C C . ALA B 1 806 ? 48.01800 32.18900 32.19800 1.000 115.59683 806 ALA B C 1
ATOM 12453 O O . ALA B 1 806 ? 47.06000 31.40600 32.14200 1.000 111.93208 806 ALA B O 1
ATOM 12455 N N . LEU B 1 807 ? 49.19900 31.92800 31.62200 1.000 118.61084 807 LEU B N 1
ATOM 12456 C CA . LEU B 1 807 ? 49.49600 30.63300 31.01500 1.000 120.42020 807 LEU B CA 1
ATOM 12457 C C . LEU B 1 807 ? 49.22400 29.49900 31.97600 1.000 124.99535 807 LEU B C 1
ATOM 12458 O O . LEU B 1 807 ? 48.60400 28.48800 31.62000 1.000 126.08653 807 LEU B O 1
ATOM 12463 N N . SER B 1 808 ? 49.69800 29.66000 33.20700 1.000 127.94848 808 SER B N 1
ATOM 12464 C CA . SER B 1 808 ? 49.58400 28.60300 34.19300 1.000 131.37395 808 SER B CA 1
ATOM 12465 C C . SER B 1 808 ? 48.13600 28.34700 34.56800 1.000 130.95409 808 SER B C 1
ATOM 12466 O O . SER B 1 808 ? 47.75600 27.19600 34.80600 1.000 131.75161 808 SER B O 1
ATOM 12469 N N . LYS B 1 809 ? 47.31700 29.39800 34.62000 1.000 126.75999 809 LYS B N 1
ATOM 12470 C CA . LYS B 1 809 ? 45.90600 29.20600 34.92800 1.000 125.99437 809 LYS B CA 1
ATOM 12471 C C . LYS B 1 809 ? 45.13500 28.67900 33.72200 1.000 122.37194 809 LYS B C 1
ATOM 12472 O O . LYS B 1 809 ? 44.23100 27.85000 33.87800 1.000 125.62557 809 LYS B O 1
ATOM 12478 N N . LEU B 1 810 ? 45.48500 29.13900 32.51700 1.000 118.38015 810 LEU B N 1
ATOM 12479 C CA . LEU B 1 810 ? 44.85600 28.61800 31.30500 1.000 115.42592 810 LEU B CA 1
ATOM 12480 C C . LEU B 1 810 ? 45.11300 27.12500 31.14600 1.000 115.40768 810 LEU B C 1
ATOM 12481 O O . LEU B 1 810 ? 44.24400 26.38400 30.67100 1.000 115.80490 810 LEU B O 1
ATOM 12486 N N . ARG B 1 811 ? 46.31000 26.67200 31.52400 1.000 118.91961 811 ARG B N 1
ATOM 12487 C CA . ARG B 1 811 ? 46.67400 25.26800 31.36400 1.000 126.18166 811 ARG B CA 1
ATOM 12488 C C . ARG B 1 811 ? 45.71600 24.35100 32.12200 1.000 135.36783 811 ARG B C 1
ATOM 12489 O O . ARG B 1 811 ? 45.27300 23.32500 31.59200 1.000 141.32892 811 ARG B O 1
ATOM 12497 N N . MET B 1 812 ? 45.38500 24.70600 33.36900 1.000 139.10247 812 MET B N 1
ATOM 12498 C CA . MET B 1 812 ? 44.48500 23.87200 34.16600 1.000 147.52703 812 MET B CA 1
ATOM 12499 C C . MET B 1 812 ? 43.04000 24.01200 33.70600 1.000 147.33494 812 MET B C 1
ATOM 12500 O O . MET B 1 812 ? 42.28100 23.03500 33.72000 1.000 149.15633 812 MET B O 1
ATOM 12505 N N . SER B 1 813 ? 42.64000 25.22000 33.30700 1.000 138.14323 813 SER B N 1
ATOM 12506 C CA . SER B 1 813 ? 41.26900 25.45200 32.86700 1.000 135.40036 813 SER B CA 1
ATOM 12507 C C . SER B 1 813 ? 40.93300 24.67700 31.59700 1.000 131.71122 813 SER B C 1
ATOM 12508 O O . SER B 1 813 ? 39.77900 24.27800 31.40400 1.000 131.48572 813 SER B O 1
ATOM 12511 N N . LEU B 1 814 ? 41.92400 24.44400 30.73100 1.000 129.87370 814 LEU B N 1
ATOM 12512 C CA . LEU B 1 814 ? 41.63900 23.98900 29.37200 1.000 125.72439 814 LEU B CA 1
ATOM 12513 C C . LEU B 1 814 ? 40.95100 22.62900 29.35400 1.000 125.23028 814 LEU B C 1
ATOM 12514 O O . LEU B 1 814 ? 39.90000 22.46900 28.72100 1.000 124.90737 814 LEU B O 1
ATOM 12519 N N . ARG B 1 815 ? 41.53300 21.63200 30.03000 1.000 123.50931 815 ARG B N 1
ATOM 12520 C CA . ARG B 1 815 ? 41.00300 20.27100 29.94000 1.000 124.98529 815 ARG B CA 1
ATOM 12521 C C . ARG B 1 815 ? 39.52800 20.21700 30.32000 1.000 127.56982 815 ARG B C 1
ATOM 12522 O O . ARG B 1 815 ? 38.72200 19.58700 29.62700 1.000 126.95083 815 ARG B O 1
ATOM 12530 N N . ASP B 1 816 ? 39.15300 20.88300 31.41300 1.000 130.98413 816 ASP B N 1
ATOM 12531 C CA . ASP B 1 816 ? 37.76300 20.85700 31.84600 1.000 134.01057 816 ASP B CA 1
ATOM 12532 C C . ASP B 1 816 ? 36.91100 21.90400 31.14300 1.000 133.80445 816 ASP B C 1
ATOM 12533 O O . ASP B 1 816 ? 35.68400 21.75600 31.10400 1.000 134.92831 816 ASP B O 1
ATOM 12538 N N . LEU B 1 817 ? 37.52700 22.95300 30.59200 1.000 130.69859 817 LEU B N 1
ATOM 12539 C CA . LEU B 1 817 ? 36.78500 23.88600 29.75100 1.000 129.33362 817 LEU B CA 1
ATOM 12540 C C . LEU B 1 817 ? 36.13300 23.15100 28.59200 1.000 129.94845 817 LEU B C 1
ATOM 12541 O O . LEU B 1 817 ? 34.93100 23.29700 28.34200 1.000 129.86421 817 LEU B O 1
ATOM 12546 N N . MET B 1 818 ? 36.91400 22.34800 27.87600 1.000 131.97545 818 MET B N 1
ATOM 12547 C CA . MET B 1 818 ? 36.43900 21.73900 26.64900 1.000 129.51708 818 MET B CA 1
ATOM 12548 C C . MET B 1 818 ? 36.10400 20.26100 26.79200 1.000 126.56558 818 MET B C 1
ATOM 12549 O O . MET B 1 818 ? 35.61000 19.66400 25.83200 1.000 125.69084 818 MET B O 1
ATOM 12554 N N . ALA B 1 819 ? 36.34200 19.65500 27.96000 1.000 125.26218 819 ALA B N 1
ATOM 12555 C CA . ALA B 1 819 ? 35.67100 18.39100 28.24800 1.000 124.78089 819 ALA B CA 1
ATOM 12556 C C . ALA B 1 819 ? 34.17600 18.60200 28.42700 1.000 122.08565 819 ALA B C 1
ATOM 12557 O O . ALA B 1 819 ? 33.38200 17.70000 28.13200 1.000 122.23802 819 ALA B O 1
ATOM 12559 N N . GLY B 1 820 ? 33.77900 19.78000 28.90400 1.000 119.72947 820 GLY B N 1
ATOM 12560 C CA . GLY B 1 820 ? 32.39700 20.20200 28.94300 1.000 117.68692 820 GLY B CA 1
ATOM 12561 C C . GLY B 1 820 ? 31.97500 21.08600 27.79000 1.000 114.92362 820 GLY B C 1
ATOM 12562 O O . GLY B 1 820 ? 30.87100 21.64200 27.83100 1.000 115.01390 820 GLY B O 1
ATOM 12563 N N . SER B 1 821 ? 32.81900 21.25600 26.77900 1.000 111.63076 821 SER B N 1
ATOM 12564 C CA . SER B 1 821 ? 32.43700 21.92600 25.54300 1.000 111.39235 821 SER B CA 1
ATOM 12565 C C . SER B 1 821 ? 31.62100 20.96500 24.68900 1.000 112.48446 821 SER B C 1
ATOM 12566 O O . SER B 1 821 ? 31.42700 19.79400 25.03600 1.000 115.19961 821 SER B O 1
ATOM 12569 N N . PRO B 1 822 ? 31.12400 21.42200 23.53900 1.000 110.23408 822 PRO B N 1
ATOM 12570 C CA . PRO B 1 822 ? 30.56200 20.49800 22.54900 1.000 109.32307 822 PRO B CA 1
ATOM 12571 C C . PRO B 1 822 ? 31.60000 19.84600 21.64900 1.000 105.34119 822 PRO B C 1
ATOM 12572 O O . PRO B 1 822 ? 31.22300 19.19000 20.67400 1.000 104.28526 822 PRO B O 1
ATOM 12576 N N . VAL B 1 823 ? 32.88400 20.01600 21.95400 1.000 104.43918 823 VAL B N 1
ATOM 12577 C CA . VAL B 1 823 ? 33.94300 19.35400 21.20300 1.000 102.85159 823 VAL B CA 1
ATOM 12578 C C . VAL B 1 823 ? 34.24800 17.97900 21.79300 1.000 105.76384 823 VAL B C 1
ATOM 12579 O O . VAL B 1 823 ? 34.67500 17.07400 21.06800 1.000 108.53819 823 VAL B O 1
ATOM 12583 N N . CYS B 1 824 ? 33.99100 17.79100 23.09000 1.000 106.99165 824 CYS B N 1
ATOM 12584 C CA . CYS B 1 824 ? 34.22900 16.51800 23.75300 1.000 111.87135 824 CYS B CA 1
ATOM 12585 C C . CYS B 1 824 ? 32.95800 15.84000 24.24300 1.000 115.96303 824 CYS B C 1
ATOM 12586 O O . CYS B 1 824 ? 33.02800 14.69100 24.69600 1.000 116.44687 824 CYS B O 1
ATOM 12589 N N . ASN B 1 825 ? 31.80500 16.50100 24.15900 1.000 118.14787 825 ASN B N 1
ATOM 12590 C CA . ASN B 1 825 ? 30.54800 15.93200 24.63600 1.000 119.43618 825 ASN B CA 1
ATOM 12591 C C . ASN B 1 825 ? 29.87700 15.18100 23.49000 1.000 119.99316 825 ASN B C 1
ATOM 12592 O O . ASN B 1 825 ? 29.37300 15.79400 22.54300 1.000 118.59839 825 ASN B O 1
ATOM 12597 N N . GLY B 1 826 ? 29.86600 13.85400 23.58600 1.000 122.05976 826 GLY B N 1
ATOM 12598 C CA . GLY B 1 826 ? 29.31500 12.99400 22.56500 1.000 124.49393 826 GLY B CA 1
ATOM 12599 C C . GLY B 1 826 ? 27.82600 13.15500 22.31400 1.000 127.05246 826 GLY B C 1
ATOM 12600 O O . GLY B 1 826 ? 27.40100 13.44800 21.19200 1.000 129.61403 826 GLY B O 1
ATOM 12601 N N . PRO B 1 827 ? 27.00100 12.94900 23.35000 1.000 127.51523 827 PRO B N 1
ATOM 12602 C CA . PRO B 1 827 ? 25.54000 12.97300 23.14600 1.000 128.77837 827 PRO B CA 1
ATOM 12603 C C . PRO B 1 827 ? 25.01400 14.24600 22.50000 1.000 130.98651 827 PRO B C 1
ATOM 12604 O O . PRO B 1 827 ? 24.02700 14.18600 21.75400 1.000 132.27504 827 PRO B O 1
ATOM 12608 N N . SER B 1 828 ? 25.63700 15.39700 22.76500 1.000 131.48577 828 SER B N 1
ATOM 12609 C CA . SER B 1 828 ? 25.22800 16.63100 22.10200 1.000 133.36349 828 SER B CA 1
ATOM 12610 C C . SER B 1 828 ? 25.39000 16.50800 20.59200 1.000 129.26595 828 SER B C 1
ATOM 12611 O O . SER B 1 828 ? 24.49100 16.86900 19.82300 1.000 130.77857 828 SER B O 1
ATOM 12614 N N . PHE B 1 829 ? 26.54100 15.99300 20.15800 1.000 118.44673 829 PHE B N 1
ATOM 12615 C CA . PHE B 1 829 ? 26.85700 15.89600 18.73600 1.000 117.86018 829 PHE B CA 1
ATOM 12616 C C . PHE B 1 829 ? 25.91200 14.94500 18.01200 1.000 124.38390 829 PHE B C 1
ATOM 12617 O O . PHE B 1 829 ? 25.42600 15.25100 16.91500 1.000 115.63802 829 PHE B O 1
ATOM 12625 N N . ALA B 1 830 ? 25.65800 13.77300 18.60600 1.000 125.65068 830 ALA B N 1
ATOM 12626 C CA . ALA B 1 830 ? 24.89100 12.73600 17.92100 1.000 131.06482 830 ALA B CA 1
ATOM 12627 C C . ALA B 1 830 ? 23.51400 13.22700 17.49800 1.000 132.18516 830 ALA B C 1
ATOM 12628 O O . ALA B 1 830 ? 23.01000 12.81800 16.44600 1.000 138.96027 830 ALA B O 1
ATOM 12630 N N . VAL B 1 831 ? 22.90400 14.11700 18.28500 1.000 126.09827 831 VAL B N 1
ATOM 12631 C CA . VAL B 1 831 ? 21.56700 14.61500 17.96500 1.000 130.69849 831 VAL B CA 1
ATOM 12632 C C . VAL B 1 831 ? 21.58700 15.37200 16.64300 1.000 133.26912 831 VAL B C 1
ATOM 12633 O O . VAL B 1 831 ? 20.85000 15.04700 15.70500 1.000 135.08200 831 VAL B O 1
ATOM 12637 N N . GLY B 1 832 ? 22.43700 16.39700 16.55200 1.000 131.10413 832 GLY B N 1
ATOM 12638 C CA . GLY B 1 832 ? 22.51900 17.16900 15.32400 1.000 126.76539 832 GLY B CA 1
ATOM 12639 C C . GLY B 1 832 ? 22.98400 16.34000 14.14300 1.000 122.35013 832 GLY B C 1
ATOM 12640 O O . GLY B 1 832 ? 22.52400 16.53400 13.01500 1.000 121.32420 832 GLY B O 1
ATOM 12641 N N . LEU B 1 833 ? 23.91100 15.41000 14.38400 1.000 117.42664 833 LEU B N 1
ATOM 12642 C CA . LEU B 1 833 ? 24.36600 14.52800 13.31600 1.000 114.28158 833 LEU B CA 1
ATOM 12643 C C . LEU B 1 833 ? 23.24900 13.59200 12.86800 1.000 113.09632 833 LEU B C 1
ATOM 12644 O O . LEU B 1 833 ? 22.97400 13.46900 11.66800 1.000 113.88303 833 LEU B O 1
ATOM 12649 N N . GLU B 1 834 ? 22.58400 12.93300 13.82100 1.000 113.70568 834 GLU B N 1
ATOM 12650 C CA . GLU B 1 834 ? 21.50000 12.02500 13.46100 1.000 111.29615 834 GLU B CA 1
ATOM 12651 C C . GLU B 1 834 ? 20.33200 12.77400 12.83100 1.000 106.94824 834 GLU B C 1
ATOM 12652 O O . GLU B 1 834 ? 19.63500 12.22200 11.97200 1.000 104.27108 834 GLU B O 1
ATOM 12658 N N . SER B 1 835 ? 20.11000 14.02800 13.23100 1.000 105.26793 835 SER B N 1
ATOM 12659 C CA . SER B 1 835 ? 19.10300 14.84200 12.56100 1.000 104.20116 835 SER B CA 1
ATOM 12660 C C . SER B 1 835 ? 19.53100 15.19400 11.14400 1.000 103.53619 835 SER B C 1
ATOM 12661 O O . SER B 1 835 ? 18.68700 15.27700 10.24400 1.000 103.95282 835 SER B O 1
ATOM 12664 N N . ALA B 1 836 ? 20.83000 15.40400 10.92600 1.000 104.40719 836 ALA B N 1
ATOM 12665 C CA . ALA B 1 836 ? 21.32600 15.55900 9.56500 1.000 106.67082 836 ALA B CA 1
ATOM 12666 C C . ALA B 1 836 ? 21.13400 14.27300 8.77500 1.000 107.36772 836 ALA B C 1
ATOM 12667 O O . ALA B 1 836 ? 20.74800 14.31000 7.60200 1.000 106.48817 836 ALA B O 1
ATOM 12669 N N . TYR B 1 837 ? 21.38200 13.12300 9.41200 1.000 109.06989 837 TYR B N 1
ATOM 12670 C CA . TYR B 1 837 ? 21.20000 11.84100 8.73600 1.000 108.16423 837 TYR B CA 1
ATOM 12671 C C . TYR B 1 837 ? 19.74700 11.63300 8.33100 1.000 114.22598 837 TYR B C 1
ATOM 12672 O O . TYR B 1 837 ? 19.46900 11.13500 7.23400 1.000 117.65099 837 TYR B O 1
ATOM 12681 N N . ARG B 1 838 ? 18.80400 12.00400 9.20100 1.000 116.27343 838 ARG B N 1
ATOM 12682 C CA . ARG B 1 838 ? 17.40100 11.77800 8.87400 1.000 122.20042 838 ARG B CA 1
ATOM 12683 C C . ARG B 1 838 ? 16.86600 12.82100 7.90300 1.000 121.97581 838 ARG B C 1
ATOM 12684 O O . ARG B 1 838 ? 15.94600 12.52300 7.13300 1.000 127.70634 838 ARG B O 1
ATOM 12692 N N . ASN B 1 839 ? 17.40600 14.04300 7.92500 1.000 119.01558 839 ASN B N 1
ATOM 12693 C CA . ASN B 1 839 ? 17.11700 14.98100 6.84400 1.000 118.92117 839 ASN B CA 1
ATOM 12694 C C . ASN B 1 839 ? 17.69700 14.47000 5.53200 1.000 120.16717 839 ASN B C 1
ATOM 12695 O O . ASN B 1 839 ? 17.06100 14.58900 4.47800 1.000 118.84856 839 ASN B O 1
ATOM 12700 N N . MET B 1 840 ? 18.91600 13.92200 5.58100 1.000 122.52726 840 MET B N 1
ATOM 12701 C CA . MET B 1 840 ? 19.47800 13.22500 4.42900 1.000 121.58555 840 MET B CA 1
ATOM 12702 C C . MET B 1 840 ? 18.47900 12.21500 3.88800 1.000 119.12917 840 MET B C 1
ATOM 12703 O O . MET B 1 840 ? 18.16400 12.19900 2.69200 1.000 117.28015 840 MET B O 1
ATOM 12708 N N . TRP B 1 841 ? 17.97800 11.35700 4.77600 1.000 117.38409 841 TRP B N 1
ATOM 12709 C CA . TRP B 1 841 ? 16.99400 10.34800 4.40800 1.000 120.61042 841 TRP B CA 1
ATOM 12710 C C . TRP B 1 841 ? 15.72600 10.97900 3.83800 1.000 117.54642 841 TRP B C 1
ATOM 12711 O O . TRP B 1 841 ? 15.20400 10.53000 2.81200 1.000 115.47335 841 TRP B O 1
ATOM 12722 N N . LYS B 1 842 ? 15.22200 12.03000 4.49200 1.000 114.93303 842 LYS B N 1
ATOM 12723 C CA . LYS B 1 842 ? 13.97300 12.65300 4.05600 1.000 115.50270 842 LYS B CA 1
ATOM 12724 C C . LYS B 1 842 ? 14.10600 13.25200 2.65800 1.000 113.75337 842 LYS B C 1
ATOM 12725 O O . LYS B 1 842 ? 13.16600 13.18400 1.85800 1.000 115.15419 842 LYS B O 1
ATOM 12731 N N . LYS B 1 843 ? 15.25900 13.85400 2.34900 1.000 112.55313 843 LYS B N 1
ATOM 12732 C CA . LYS B 1 843 ? 15.47300 14.39400 1.00800 1.000 113.46431 843 LYS B CA 1
ATOM 12733 C C . LYS B 1 843 ? 15.44600 13.28800 -0.03900 1.000 116.64938 843 LYS B C 1
ATOM 12734 O O . LYS B 1 843 ? 14.73800 13.38900 -1.04800 1.000 117.66051 843 LYS B O 1
ATOM 12740 N N . TYR B 1 844 ? 16.22400 12.22400 0.18300 1.000 120.44942 844 TYR B N 1
ATOM 12741 C CA . TYR B 1 844 ? 16.23200 11.09300 -0.73900 1.000 122.88845 844 TYR B CA 1
ATOM 12742 C C . TYR B 1 844 ? 14.82000 10.57500 -0.97800 1.000 127.49029 844 TYR B C 1
ATOM 12743 O O . TYR B 1 844 ? 14.39800 10.40300 -2.12700 1.000 127.30673 844 TYR B O 1
ATOM 12752 N N . CYS B 1 845 ? 14.06600 10.35100 0.10300 1.000 132.84399 845 CYS B N 1
ATOM 12753 C CA . CYS B 1 845 ? 12.75900 9.70700 -0.00800 1.000 137.79532 845 CYS B CA 1
ATOM 12754 C C . CYS B 1 845 ? 11.87400 10.41200 -1.02900 1.000 139.60481 845 CYS B C 1
ATOM 12755 O O . CYS B 1 845 ? 11.32700 9.77400 -1.93500 1.000 139.31580 845 CYS B O 1
ATOM 12758 N N . LYS B 1 846 ? 11.71900 11.73200 -0.89200 1.000 141.31016 846 LYS B N 1
ATOM 12759 C CA . LYS B 1 846 ? 11.01700 12.50900 -1.91100 1.000 143.80751 846 LYS B CA 1
ATOM 12760 C C . LYS B 1 846 ? 11.61200 12.26600 -3.29500 1.000 142.98144 846 LYS B C 1
ATOM 12761 O O . LYS B 1 846 ? 10.87900 12.16100 -4.28600 1.000 144.91492 846 LYS B O 1
ATOM 12767 N N . GLY B 1 847 ? 12.93400 12.15900 -3.38200 1.000 141.86642 847 GLY B N 1
ATOM 12768 C CA . GLY B 1 847 ? 13.58900 12.09700 -4.67300 1.000 141.43660 847 GLY B CA 1
ATOM 12769 C C . GLY B 1 847 ? 14.48300 13.29200 -4.93000 1.000 139.88606 847 GLY B C 1
ATOM 12770 O O . GLY B 1 847 ? 14.66600 13.70500 -6.07900 1.000 137.15547 847 GLY B O 1
ATOM 12771 N N . GLU B 1 848 ? 15.03100 13.87200 -3.86500 1.000 139.41224 848 GLU B N 1
ATOM 12772 C CA . GLU B 1 848 ? 15.98000 14.97100 -4.00300 1.000 137.68744 848 GLU B CA 1
ATOM 12773 C C . GLU B 1 848 ? 17.27000 14.48300 -4.65400 1.000 136.65843 848 GLU B C 1
ATOM 12774 O O . GLU B 1 848 ? 17.67800 14.98600 -5.70000 1.000 137.32384 848 GLU B O 1
#

Nearest PDB structures (foldseek):
  7y4i-assembly1_B  TM=1.001E+00  e=0.000E+00  Arabidopsis thaliana
  7y4i-assembly1_A  TM=9.917E-01  e=0.000E+00  Arabidopsis thaliana
  8dtg-assembly1_A  TM=8.945E-01  e=2.695E-97  Arabidopsis thaliana
  8dth-assembly1_A  TM=9.704E-01  e=5.676E-92  Arabidopsis thaliana
  8dti-assembly1_B  TM=9.784E-01  e=7.012E-78  Arabidopsis thaliana

Organism: Arabidopsis thaliana (NCBI:txid3702)

CATH classification: 3.40.50.11380

Solvent-accessible surface area: 71305 Å² total; per-residue (Å²): 242,127,115,54,112,177,106,110,117,115,110,105,66,150,165,100,128,165,133,91,60,34,14,8,0,39,29,0,55,74,29,113,37,44,68,55,0,22,62,54,0,75,45,16,23,148,170,60,77,136,38,37,78,0,17,8,1,41,0,22,0,15,39,64,60,138,94,24,114,106,0,70,92,8,0,33,67,0,60,167,48,41,85,141,37,9,38,0,16,3,36,14,0,50,5,18,56,118,102,54,91,48,96,61,0,11,99,12,4,99,115,0,35,166,44,61,93,84,56,156,56,0,19,95,24,7,0,64,0,11,2,54,40,0,41,61,50,54,160,72,54,70,43,128,94,0,15,82,46,0,101,61,0,19,173,34,22,67,128,31,3,19,0,28,39,26,1,0,26,1,26,27,113,62,142,70,76,102,70,0,11,51,11,3,82,106,0,12,145,62,104,77,132,20,7,73,0,22,3,37,8,0,49,12,38,64,109,122,55,66,18,78,86,0,23,47,0,4,88,101,0,15,85,48,37,61,58,45,95,103,0,16,59,39,6,0,60,0,4,4,56,12,0,47,97,19,28,134,121,56,60,40,97,66,0,9,53,56,3,54,99,0,8,43,39,18,59,90,36,10,70,0,1,46,31,0,0,37,0,18,14,108,65,134,109,68,41,36,0,2,6,20,7,18,6,0,49,69,44,46,79,144,13,1,70,0,2,10,35,5,0,51,16,8,52,96,84,114,11,35,113,44,0,22,85,9,1,89,77,0,28,91,47,85,100,95,21,14,83,0,12,7,26,2,0,33,0,23,15,92,58,7,104,10,87,43,0,11,41,34,0,83,87,0,27,147,32,52,95,86,35,17,75,0,24,5,31,17,0,33,5,47,48,49,22,22,65,8,90,90,0,16,73,6,0,64,58,0,34,153,64,55,65,66,7,67,77,0,3,9,23,60,1,17,0,26,5,20,61,33,80,18,155,76,41,138,15,35,61,14,0,68,66,30,0,150,106,22,13,118,91,22,96,105,75,117,80,64,127,19,112,98,64,47,90,45,81,2,18,0,0,0,1,2,4,8,1,58,72,62,54,12,0,15,4,0,18,3,5,1,34,74,6,68,21,109,69,28,64,0,0,0,0,3,2,10,83,162,47,42,83,18,8,125,100,5,91,55,79,0,86,161,73,50,4,61,32,59,87,0,124,72,60,64,25,91,128,0,0,38,28,1,54,131,33,145,1,1,0,0,0,1,0,1,0,2,30,79,83,6,36,0,0,0,0,0,3,47,3,0,1,5,0,0,2,5,27,16,9,14,4,0,0,1,0,68,4,2,37,47,7,4,0,0,58,41,0,1,38,106,103,28,167,25,105,27,45,8,122,44,21,79,15,93,50,0,9,2,1,2,36,36,7,114,128,2,25,101,39,30,84,3,19,10,108,101,31,72,19,18,0,0,0,2,17,12,83,10,3,22,12,15,97,62,0,10,87,1,0,6,105,0,1,99,57,15,101,110,2,4,0,1,0,5,6,110,17,0,72,23,72,57,10,58,100,125,20,11,82,64,0,70,153,58,63,5,104,45,84,45,0,5,12,44,49,62,70,127,134,60,89,66,28,0,52,17,2,38,50,0,1,2,7,1,1,1,0,3,22,1,0,35,22,22,7,7,15,2,5,30,4,0,0,0,3,3,2,20,13,35,55,10,4,4,9,5,2,1,14,0,5,4,52,73,4,42,10,34,119,8,15,0,120,60,50,104,59,0,20,94,42,1,34,69,44,12,71,85,62,96,33,6,30,147,33,1,93,52,2,50,102,86,1,55,64,4,54,4,29,55,4,72,63,18,9,100,14,0,14,55,10,1,18,96,6,0,85,105,36,25,151,84,138,115,114,115,115,117,116,114,106,69,149,174,98,125,163,106,4,54,46,3,60,86,50,91,23,68,71,42,0,44,57,60,3,81,58,71,24,158,191,75,73,147,50,23,96,1,14,8,1,38,0,27,0,20,41,78,84,140,97,27,113,84,0,69,93,5,0,33,50,0,52,161,38,53,71,148,28,11,36,0,14,4,34,7,0,42,15,21,54,138,115,48,76,54,87,74,0,8,103,13,4,94,108,0,32,162,42,60,91,79,56,145,60,0,16,90,25,1,0,65,0,11,3,48,34,0,43,65,48,63,161,66,50,76,37,137,96,0,23,81,55,0,116,55,0,15,170,57,19,66,122,35,4,20,0,33,42,24,2,0,26,2,28,29,123,78,149,66,85,103,72,0,14,74,11,1,81,85,0,10,135,53,99,83,137,16,6,74,0,32,4,40,16,0,51,8,44,59,116,121,61,64,22,83,102,0,15,31,6,3,96,139,0,16,86,46,42,61,62,49,122,111,0,22,54,34,5,0,58,0,5,4,56,10,0,46,90,17,28,133,121,62,55,38,84,85,0,9,57,64,2,58,80,0,3,33,36,18,62,92,38,10,67,0,1,46,30,0,0,34,0,19,14,111,78,134,92,66,42,45,0,2,11,25,6,21,6,0,46,69,43,49,81,141,16,2,71,0,2,9,35,5,0,54,14,7,56,97,89,88,11,30,99,36,0,20,89,4,2,89,66,0,23,90,47,92,90,103,21,12,84,0,9,6,24,4,0,36,0,25,15,77,53,2,99,8,87,40,0,19,37,42,0,78,88,0,25,140,41,55,95,91,35,15,72,0,25,2,31,16,0,44,6,52,45,42,26,27,50,9,88,93,0,18,82,6,1,68,71,0,36,146,57,58,74,62,7,72,72,0,4,8,30,51,2,18,0,30,4,9,66,30,67,19,156,70,47,138,13,32,74,16,0,64,73,34,0,122,115,19,10,192,102,21,86,97,68,119,79,77,108,19,126,107,79,56,141,61,86,1,25,0,0,0,1,1,3,10,0,60,77,64,54,10,0,14,3,1,18,3,2,4,30,75,10,49,20,118,99,10,60,0,2,0,0,2,2,9,82,140,47,44,84,8,7,128,96,5,90,90,80,0,82,173,84,42,7,51,23,64,87,0,120,72,48,74,24,81,113,0,0,42,29,0,76,125,37,112,2,2,0,0,0,2,0,1,0,2,32,76,82,11,32,0,0,0,0,0,3,37,4,0,8,6,0,0,3,5,30,15,8,12,2,0,0,1,0,70,8,3,62,19,7,1,0,0,57,55,0,0,34,106,114,33,177,30,98,24,49,9,97,38,20,94,7,83,67,1,7,3,2,0,26,27,21,116,119,1,19,101,23,29,97,5,14,8,114,85,17,46,12,11,3,0,0,3,20,9,72,10,2,20,10,13,102,93,0,13,88,0,0,5,103,0,2,96,49,15,117,78,0,1,0,4,0,19,8,106,8,0,61,22,82,37,8,55,99,133,19,24,62,54,1,81,142,57,54,3,87,42,65,27,2,3,10,38,57,85,65,144,110,65,97,59,34,1,52,14,5,41,46,0,0,0,6,1,1,0,2,6,23,2,0,39,18,24,2,4,11,1,3,29,5,0,0,0,2,0,0,13,28,33,52,6,4,4,8,8,8,0,15,0,2,0,44,71,5,45,7,29,122,6,25,0,164,62,60,92,64,0,16,99,33,0,33,81,24,6,80,76,45,100,52,3,24,139,38,2,81,53,0,43,109,66,1,45,66,9,49,1,25,58,3,71,64,15,5,98,11,0,12,63,13,0,34,47,2,0,115,42,35,16,168,46,141

Radius of gyration: 49.46 Å; Cα contacts (8 Å, |Δi|>4): 2952; chains: 2; bounding box: 80×137×159 Å